Protein 2LF0 (pdb70)

Solvent-accessible surface area: 9504 Å² total; per-residue (Å²): 204,170,109,94,104,146,56,59,104,131,141,69,60,96,129,37,80,48,2,151,122,66,11,78,100,44,39,123,132,130,12,86,98,112,58,37,69,13,69,116,99,43,54,95,50,80,65,100,48,52,152,89,179,63,73,108,74,124,135,62,48,159,90,6,51,99,10,101,150,24,63,100,85,81,48,1,86,165,170,50,58,93,55,36,62,107,6,87,137,73,3,176,52,21,58,40,14,66,22,137,68,80,96,0,178,136,39,56,41,169,79,41,11,0,17,5,144,37,98,72

Foldseek 3Di:
DDDDVVVVVVVLVVVLVCLVVVCVVPDCVRCVPSNVVSVVVNVVSCVPVVVVVVVCVCVVDDVLNCQVVFDAWWADDVVCVVVVVVVCVPQVDKAWDACVDPVNVVSVNPGTIIGDNGHD

CATH classification: 4.10.860.10 (+1 more: 3.30.1370.150)

Organism: Shigella flexneri (NCBI:txid623)

Secondary structure (DSSP, 8-state):
---SHHHHHHHHHHHHHHHHHHHHHS-TTT-TTHHHHHHHHHHHHHHHHHHHHHHHHHT--HHHHHHHS-SEEEE--HHHHHTHHHHHHHTTS-EEE-SSSHHHHHTT-SS-EEEESS--

Structure (mmCIF, N/CA/C/O backbone):
data_2LF0
#
_entry.id   2LF0
#
loop_
_atom_site.group_PDB
_atom_site.id
_atom_site.type_symbol
_atom_site.label_atom_id
_atom_site.label_alt_id
_atom_site.label_comp_id
_atom_site.label_asym_id
_atom_site.label_entity_id
_atom_site.label_seq_id
_atom_site.pdbx_PDB_ins_code
_atom_site.Cartn_x
_atom_site.Cartn_y
_atom_site.Cartn_z
_atom_site.occupancy
_atom_site.B_iso_or_equiv
_atom_site.auth_seq_id
_atom_site.auth_comp_id
_atom_site.auth_asym_id
_atom_site.auth_atom_id
_atom_site.pdbx_PDB_model_num
ATOM 1 N N . MET A 1 4 ? -15.547 -1.522 -6.927 1.00 0.00 1 MET A N 1
ATOM 2 C CA . MET A 1 4 ? -15.888 -2.221 -5.663 1.00 0.00 1 MET A CA 1
ATOM 3 C C . MET A 1 4 ? -15.391 -1.423 -4.438 1.00 0.00 1 MET A C 1
ATOM 4 O O . MET A 1 4 ? -16.069 -1.391 -3.411 1.00 0.00 1 MET A O 1
ATOM 18 N N . LYS A 1 5 ? -14.191 -0.794 -4.570 1.00 0.00 2 LYS A N 1
ATOM 19 C CA . LYS A 1 5 ? -13.577 0.147 -3.587 1.00 0.00 2 LYS A CA 1
ATOM 20 C C . LYS A 1 5 ? -12.996 -0.566 -2.332 1.00 0.00 2 LYS A C 1
ATOM 21 O O . LYS A 1 5 ? -11.851 -0.294 -1.944 1.00 0.00 2 LYS A O 1
ATOM 40 N N . GLU A 1 6 ? -13.820 -1.419 -1.676 1.00 0.00 3 GLU A N 1
ATOM 41 C CA . GLU A 1 6 ? -13.429 -2.353 -0.583 1.00 0.00 3 GLU A CA 1
ATOM 42 C C . GLU A 1 6 ? -13.403 -1.702 0.820 1.00 0.00 3 GLU A C 1
ATOM 43 O O . GLU A 1 6 ? -13.560 -2.423 1.813 1.00 0.00 3 GLU A O 1
ATOM 55 N N . VAL A 1 7 ? -13.167 -0.361 0.908 1.00 0.00 4 VAL A N 1
ATOM 56 C CA . VAL A 1 7 ? -13.121 0.415 2.194 1.00 0.00 4 VAL A CA 1
ATOM 57 C C . VAL A 1 7 ? -11.831 0.097 3.039 1.00 0.00 4 VAL A C 1
ATOM 58 O O . VAL A 1 7 ? -11.553 0.772 4.001 1.00 0.00 4 VAL A O 1
ATOM 71 N N . GLU A 1 8 ? -11.049 -0.932 2.635 1.00 0.00 5 GLU A N 1
ATOM 72 C CA . GLU A 1 8 ? -9.756 -1.337 3.266 1.00 0.00 5 GLU A CA 1
ATOM 73 C C . GLU A 1 8 ? -8.817 -0.135 3.574 1.00 0.00 5 GLU A C 1
ATOM 74 O O . GLU A 1 8 ? -8.191 -0.070 4.634 1.00 0.00 5 GLU A O 1
ATOM 86 N N . LYS A 1 9 ? -8.698 0.744 2.569 1.00 0.00 6 LYS A N 1
ATOM 87 C CA . LYS A 1 9 ? -7.893 2.002 2.698 1.00 0.00 6 LYS A CA 1
ATOM 88 C C . LYS A 1 9 ? -8.241 2.801 4.006 1.00 0.00 6 LYS A C 1
ATOM 89 O O . LYS A 1 9 ? -7.360 3.408 4.639 1.00 0.00 6 LYS A O 1
ATOM 108 N N . ASN A 1 10 ? -9.537 2.773 4.368 1.00 0.00 7 ASN A N 1
ATOM 109 C CA . ASN A 1 10 ? -10.060 3.438 5.607 1.00 0.00 7 ASN A CA 1
ATOM 110 C C . ASN A 1 10 ? -9.395 2.854 6.879 1.00 0.00 7 ASN A C 1
ATOM 111 O O . ASN A 1 10 ? -9.142 3.576 7.850 1.00 0.00 7 ASN A O 1
ATOM 122 N N . GLU A 1 11 ? -9.137 1.530 6.849 1.00 0.00 8 GLU A N 1
ATOM 123 C CA . GLU A 1 11 ? -8.485 0.806 7.956 1.00 0.00 8 GLU A CA 1
ATOM 124 C C . GLU A 1 11 ? -7.008 1.211 8.134 1.00 0.00 8 GLU A C 1
ATOM 125 O O . GLU A 1 11 ? -6.555 1.401 9.274 1.00 0.00 8 GLU A O 1
ATOM 137 N N . ILE A 1 12 ? -6.235 1.328 7.029 1.00 0.00 9 ILE A N 1
ATOM 138 C CA . ILE A 1 12 ? -4.827 1.787 7.082 1.00 0.00 9 ILE A CA 1
ATOM 139 C C . ILE A 1 12 ? -4.747 3.234 7.612 1.00 0.00 9 ILE A C 1
ATOM 140 O O . ILE A 1 12 ? -3.858 3.565 8.402 1.00 0.00 9 ILE A O 1
ATOM 156 N N . LYS A 1 13 ? -5.708 4.066 7.183 1.00 0.00 10 LYS A N 1
ATOM 157 C CA . LYS A 1 13 ? -5.866 5.455 7.666 1.00 0.00 10 LYS A CA 1
ATOM 158 C C . LYS A 1 13 ? -6.081 5.475 9.198 1.00 0.00 10 LYS A C 1
ATOM 159 O O . LYS A 1 13 ? -5.534 6.316 9.900 1.00 0.00 10 LYS A O 1
ATOM 178 N N . ARG A 1 14 ? -6.946 4.556 9.650 1.00 0.00 11 ARG A N 1
ATOM 179 C CA . ARG A 1 14 ? -7.269 4.351 11.074 1.00 0.00 11 ARG A CA 1
ATOM 180 C C . ARG A 1 14 ? -6.008 4.083 11.945 1.00 0.00 11 ARG A C 1
ATOM 181 O O . ARG A 1 14 ? -5.739 4.840 12.885 1.00 0.00 11 ARG A O 1
ATOM 202 N N . LEU A 1 15 ? -5.242 3.014 11.628 1.00 0.00 12 LEU A N 1
ATOM 203 C CA . LEU A 1 15 ? -4.034 2.637 12.424 1.00 0.00 12 LEU A CA 1
ATOM 204 C C . LEU A 1 15 ? -2.945 3.740 12.362 1.00 0.00 12 LEU A C 1
ATOM 205 O O . LEU A 1 15 ? -2.238 3.988 13.347 1.00 0.00 12 LEU A O 1
ATOM 221 N N . SER A 1 16 ? -2.795 4.344 11.173 1.00 0.00 13 SER A N 1
ATOM 222 C CA . SER A 1 16 ? -1.983 5.558 10.969 1.00 0.00 13 SER A CA 1
ATOM 223 C C . SER A 1 16 ? -2.373 6.689 11.949 1.00 0.00 13 SER A C 1
ATOM 224 O O . SER A 1 16 ? -1.515 7.218 12.644 1.00 0.00 13 SER A O 1
ATOM 232 N N . ASP A 1 17 ? -3.675 7.044 11.970 1.00 0.00 14 ASP A N 1
ATOM 233 C CA . ASP A 1 17 ? -4.239 8.068 12.893 1.00 0.00 14 ASP A CA 1
ATOM 234 C C . ASP A 1 17 ? -3.943 7.718 14.369 1.00 0.00 14 ASP A C 1
ATOM 235 O O . ASP A 1 17 ? -3.753 8.607 15.204 1.00 0.00 14 ASP A O 1
ATOM 244 N N . ARG A 1 18 ? -3.911 6.405 14.639 1.00 0.00 15 ARG A N 1
ATOM 245 C CA . ARG A 1 18 ? -3.602 5.887 15.983 1.00 0.00 15 ARG A CA 1
ATOM 246 C C . ARG A 1 18 ? -2.159 6.269 16.389 1.00 0.00 15 ARG A C 1
ATOM 247 O O . ARG A 1 18 ? -1.953 6.963 17.397 1.00 0.00 15 ARG A O 1
ATOM 268 N N . LEU A 1 19 ? -1.175 5.843 15.571 1.00 0.00 16 LEU A N 1
ATOM 269 C CA . LEU A 1 19 ? 0.257 6.075 15.853 1.00 0.00 16 LEU A CA 1
ATOM 270 C C . LEU A 1 19 ? 0.590 7.588 15.801 1.00 0.00 16 LEU A C 1
ATOM 271 O O . LEU A 1 19 ? 1.348 8.080 16.634 1.00 0.00 16 LEU A O 1
ATOM 287 N N . ASP A 1 20 ? 0.024 8.296 14.810 1.00 0.00 17 ASP A N 1
ATOM 288 C CA . ASP A 1 20 ? 0.186 9.760 14.640 1.00 0.00 17 ASP A CA 1
ATOM 289 C C . ASP A 1 20 ? -0.256 10.535 15.896 1.00 0.00 17 ASP A C 1
ATOM 290 O O . ASP A 1 20 ? 0.486 11.384 16.398 1.00 0.00 17 ASP A O 1
ATOM 299 N N . ALA A 1 21 ? -1.491 10.276 16.357 1.00 0.00 18 ALA A N 1
ATOM 300 C CA . ALA A 1 21 ? -2.005 10.784 17.640 1.00 0.00 18 ALA A CA 1
ATOM 301 C C . ALA A 1 21 ? -1.079 10.439 18.820 1.00 0.00 18 ALA A C 1
ATOM 302 O O . ALA A 1 21 ? -0.916 11.262 19.709 1.00 0.00 18 ALA A O 1
ATOM 309 N N . ILE A 1 22 ? -0.453 9.235 18.780 1.00 0.00 19 ILE A N 1
ATOM 310 C CA . ILE A 1 22 ? 0.446 8.792 19.870 1.00 0.00 19 ILE A CA 1
ATOM 311 C C . ILE A 1 22 ? 1.756 9.607 19.874 1.00 0.00 19 ILE A C 1
ATOM 312 O O . ILE A 1 22 ? 2.138 10.117 20.927 1.00 0.00 19 ILE A O 1
ATOM 328 N N . ARG A 1 23 ? 2.458 9.745 18.727 1.00 0.00 20 ARG A N 1
ATOM 329 C CA . ARG A 1 23 ? 3.705 10.518 18.614 1.00 0.00 20 ARG A CA 1
ATOM 330 C C . ARG A 1 23 ? 3.500 12.032 18.817 1.00 0.00 20 ARG A C 1
ATOM 331 O O . ARG A 1 23 ? 4.416 12.695 19.292 1.00 0.00 20 ARG A O 1
ATOM 352 N N . HIS A 1 24 ? 2.324 12.598 18.454 1.00 0.00 21 HIS A N 1
ATOM 353 C CA . HIS A 1 24 ? 1.999 14.022 18.726 1.00 0.00 21 HIS A CA 1
ATOM 354 C C . HIS A 1 24 ? 1.729 14.242 20.216 1.00 0.00 21 HIS A C 1
ATOM 355 O O . HIS A 1 24 ? 2.091 15.262 20.794 1.00 0.00 21 HIS A O 1
ATOM 370 N N . GLN A 1 25 ? 1.050 13.257 20.772 1.00 0.00 22 GLN A N 1
ATOM 371 C CA . GLN A 1 25 ? 0.839 13.139 22.216 1.00 0.00 22 GLN A CA 1
ATOM 372 C C . GLN A 1 25 ? 2.200 13.122 22.944 1.00 0.00 22 GLN A C 1
ATOM 373 O O . GLN A 1 25 ? 2.357 13.779 23.964 1.00 0.00 22 GLN A O 1
ATOM 387 N N . GLN A 1 26 ? 3.201 12.441 22.352 1.00 0.00 23 GLN A N 1
ATOM 388 C CA . GLN A 1 26 ? 4.578 12.399 22.881 1.00 0.00 23 GLN A CA 1
ATOM 389 C C . GLN A 1 26 ? 5.413 13.618 22.442 1.00 0.00 23 GLN A C 1
ATOM 390 O O . GLN A 1 26 ? 6.528 13.796 22.913 1.00 0.00 23 GLN A O 1
ATOM 404 N N . ALA A 1 27 ? 4.925 14.376 21.454 1.00 0.00 24 ALA A N 1
ATOM 405 C CA . ALA A 1 27 ? 5.477 15.712 21.145 1.00 0.00 24 ALA A CA 1
ATOM 406 C C . ALA A 1 27 ? 5.203 16.685 22.299 1.00 0.00 24 ALA A C 1
ATOM 407 O O . ALA A 1 27 ? 6.098 17.407 22.738 1.00 0.00 24 ALA A O 1
ATOM 414 N N . ASP A 1 28 ? 3.934 16.727 22.732 1.00 0.00 25 ASP A N 1
ATOM 415 C CA . ASP A 1 28 ? 3.548 17.484 23.945 1.00 0.00 25 ASP A CA 1
ATOM 416 C C . ASP A 1 28 ? 4.280 16.978 25.214 1.00 0.00 25 ASP A C 1
ATOM 417 O O . ASP A 1 28 ? 4.556 17.755 26.127 1.00 0.00 25 ASP A O 1
ATOM 426 N N . LEU A 1 29 ? 4.622 15.680 25.222 1.00 0.00 26 LEU A N 1
ATOM 427 C CA . LEU A 1 29 ? 5.261 15.063 26.418 1.00 0.00 26 LEU A CA 1
ATOM 428 C C . LEU A 1 29 ? 6.777 14.952 26.239 1.00 0.00 26 LEU A C 1
ATOM 429 O O . LEU A 1 29 ? 7.246 14.271 25.339 1.00 0.00 26 LEU A O 1
ATOM 445 N N . SER A 1 30 ? 7.538 15.610 27.115 1.00 0.00 27 SER A N 1
ATOM 446 C CA . SER A 1 30 ? 9.007 15.502 27.107 1.00 0.00 27 SER A CA 1
ATOM 447 C C . SER A 1 30 ? 9.432 14.287 27.934 1.00 0.00 27 SER A C 1
ATOM 448 O O . SER A 1 30 ? 8.708 13.850 28.835 1.00 0.00 27 SER A O 1
ATOM 456 N N . LEU A 1 31 ? 10.613 13.753 27.613 1.00 0.00 28 LEU A N 1
ATOM 457 C CA . LEU A 1 31 ? 11.239 12.661 28.380 1.00 0.00 28 LEU A CA 1
ATOM 458 C C . LEU A 1 31 ? 11.673 13.141 29.788 1.00 0.00 28 LEU A C 1
ATOM 459 O O . LEU A 1 31 ? 11.883 12.327 30.685 1.00 0.00 28 LEU A O 1
ATOM 475 N N . VAL A 1 32 ? 11.805 14.481 29.958 1.00 0.00 29 VAL A N 1
ATOM 476 C CA . VAL A 1 32 ? 12.178 15.111 31.246 1.00 0.00 29 VAL A CA 1
ATOM 477 C C . VAL A 1 32 ? 10.948 15.233 32.169 1.00 0.00 29 VAL A C 1
ATOM 478 O O . VAL A 1 32 ? 11.007 14.869 33.344 1.00 0.00 29 VAL A O 1
ATOM 491 N N . GLU A 1 33 ? 9.830 15.720 31.604 1.00 0.00 30 GLU A N 1
ATOM 492 C CA . GLU A 1 33 ? 8.606 16.018 32.402 1.00 0.00 30 GLU A CA 1
ATOM 493 C C . GLU A 1 33 ? 7.735 14.766 32.573 1.00 0.00 30 GLU A C 1
ATOM 494 O O . GLU A 1 33 ? 6.930 14.683 33.505 1.00 0.00 30 GLU A O 1
ATOM 506 N N . ALA A 1 34 ? 7.910 13.799 31.667 1.00 0.00 31 ALA A N 1
ATOM 507 C CA . ALA A 1 34 ? 7.128 12.563 31.654 1.00 0.00 31 ALA A CA 1
ATOM 508 C C . ALA A 1 34 ? 8.063 11.366 31.447 1.00 0.00 31 ALA A C 1
ATOM 509 O O . ALA A 1 34 ? 7.938 10.633 30.483 1.00 0.00 31 ALA A O 1
ATOM 516 N N . ALA A 1 35 ? 8.993 11.150 32.393 1.00 0.00 32 ALA A N 1
ATOM 517 C CA . ALA A 1 35 ? 9.935 10.001 32.374 1.00 0.00 32 ALA A CA 1
ATOM 518 C C . ALA A 1 35 ? 9.221 8.737 32.907 1.00 0.00 32 ALA A C 1
ATOM 519 O O . ALA A 1 35 ? 9.716 8.027 33.791 1.00 0.00 32 ALA A O 1
ATOM 526 N N . ASP A 1 36 ? 8.052 8.470 32.307 1.00 0.00 33 ASP A N 1
ATOM 527 C CA . ASP A 1 36 ? 7.042 7.528 32.765 1.00 0.00 33 ASP A CA 1
ATOM 528 C C . ASP A 1 36 ? 5.986 7.435 31.652 1.00 0.00 33 ASP A C 1
ATOM 529 O O . ASP A 1 36 ? 6.047 6.526 30.845 1.00 0.00 33 ASP A O 1
ATOM 538 N N . LYS A 1 37 ? 5.051 8.412 31.617 1.00 0.00 34 LYS A N 1
ATOM 539 C CA . LYS A 1 37 ? 4.002 8.493 30.578 1.00 0.00 34 LYS A CA 1
ATOM 540 C C . LYS A 1 37 ? 4.595 8.445 29.150 1.00 0.00 34 LYS A C 1
ATOM 541 O O . LYS A 1 37 ? 4.152 7.650 28.329 1.00 0.00 34 LYS A O 1
ATOM 560 N N . TYR A 1 38 ? 5.646 9.261 28.915 1.00 0.00 35 TYR A N 1
ATOM 561 C CA . TYR A 1 38 ? 6.355 9.307 27.609 1.00 0.00 35 TYR A CA 1
ATOM 562 C C . TYR A 1 38 ? 6.978 7.928 27.308 1.00 0.00 35 TYR A C 1
ATOM 563 O O . TYR A 1 38 ? 6.931 7.464 26.173 1.00 0.00 35 TYR A O 1
ATOM 581 N N . ALA A 1 39 ? 7.521 7.292 28.368 1.00 0.00 36 ALA A N 1
ATOM 582 C CA . ALA A 1 39 ? 8.215 5.992 28.286 1.00 0.00 36 ALA A CA 1
ATOM 583 C C . ALA A 1 39 ? 7.258 4.844 27.915 1.00 0.00 36 ALA A C 1
ATOM 584 O O . ALA A 1 39 ? 7.599 4.001 27.079 1.00 0.00 36 ALA A O 1
ATOM 591 N N . GLU A 1 40 ? 6.047 4.821 28.499 1.00 0.00 37 GLU A N 1
ATOM 592 C CA . GLU A 1 40 ? 5.024 3.813 28.233 1.00 0.00 37 GLU A CA 1
ATOM 593 C C . GLU A 1 40 ? 4.459 3.983 26.836 1.00 0.00 37 GLU A C 1
ATOM 594 O O . GLU A 1 40 ? 4.235 3.023 26.165 1.00 0.00 37 GL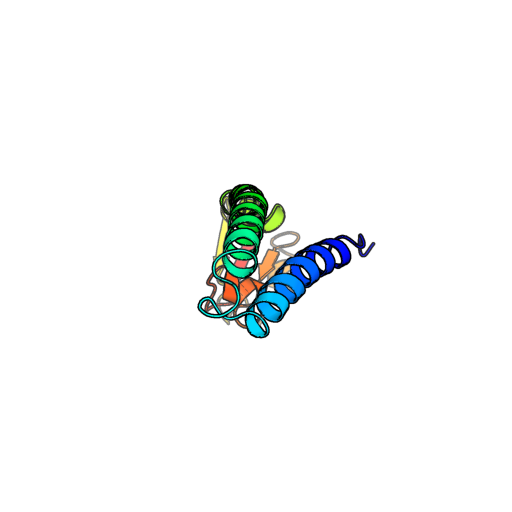U A O 1
ATOM 606 N N . LEU A 1 41 ? 4.164 5.221 26.476 1.00 0.00 38 LEU A N 1
ATOM 607 C CA . LEU A 1 41 ? 3.776 5.579 25.100 1.00 0.00 38 LEU A CA 1
ATOM 608 C C . LEU A 1 41 ? 4.827 5.145 24.036 1.00 0.00 38 LEU A C 1
ATOM 609 O O . LEU A 1 41 ? 4.461 4.815 22.915 1.00 0.00 38 LEU A O 1
ATOM 625 N N . GLU A 1 42 ? 6.126 5.226 24.393 1.00 0.00 39 GLU A N 1
ATOM 626 C CA . GLU A 1 42 ? 7.239 4.608 23.607 1.00 0.00 39 GLU A CA 1
ATOM 627 C C . GLU A 1 42 ? 7.084 3.065 23.489 1.00 0.00 39 GLU A C 1
ATOM 628 O O . GLU A 1 42 ? 7.458 2.479 22.480 1.00 0.00 39 GLU A O 1
ATOM 640 N N . LYS A 1 43 ? 6.584 2.458 24.566 1.00 0.00 40 LYS A N 1
ATOM 641 C CA . LYS A 1 43 ? 6.309 0.989 24.625 1.00 0.00 40 LYS A CA 1
ATOM 642 C C . LYS A 1 43 ? 5.076 0.612 23.745 1.00 0.00 40 LYS A C 1
ATOM 643 O O . LYS A 1 43 ? 5.136 -0.323 22.943 1.00 0.00 40 LYS A O 1
ATOM 662 N N . GLU A 1 44 ? 3.958 1.330 23.982 1.00 0.00 41 GLU A N 1
ATOM 663 C CA . GLU A 1 44 ? 2.711 1.237 23.180 1.00 0.00 41 GLU A CA 1
ATOM 664 C C . GLU A 1 44 ? 3.013 1.398 21.680 1.00 0.00 41 GLU A C 1
ATOM 665 O O . GLU A 1 44 ? 2.460 0.688 20.837 1.00 0.00 41 GLU A O 1
ATOM 677 N N . LYS A 1 45 ? 3.881 2.378 21.400 1.00 0.00 42 LYS A N 1
ATOM 678 C CA . LYS A 1 45 ? 4.403 2.628 20.055 1.00 0.00 42 LYS A CA 1
ATOM 679 C C . LYS A 1 45 ? 5.177 1.385 19.582 1.00 0.00 42 LYS A C 1
ATOM 680 O O . LYS A 1 45 ? 4.819 0.798 18.590 1.00 0.00 42 LYS A O 1
ATOM 699 N N . ALA A 1 46 ? 6.206 1.002 20.362 1.00 0.00 43 ALA A N 1
ATOM 700 C CA . ALA A 1 46 ? 7.132 -0.128 20.072 1.00 0.00 43 ALA A CA 1
ATOM 701 C C . ALA A 1 46 ? 6.394 -1.423 19.649 1.00 0.00 43 ALA A C 1
ATOM 702 O O . ALA A 1 46 ? 6.803 -2.092 18.688 1.00 0.00 43 ALA A O 1
ATOM 709 N N . THR A 1 47 ? 5.276 -1.734 20.329 1.00 0.00 44 THR A N 1
ATOM 710 C CA . THR A 1 47 ? 4.425 -2.905 20.098 1.00 0.00 44 THR A CA 1
ATOM 711 C C . THR A 1 47 ? 3.502 -2.683 18.899 1.00 0.00 44 THR A C 1
ATOM 712 O O . THR A 1 47 ? 3.311 -3.599 18.108 1.00 0.00 44 THR A O 1
ATOM 723 N N . LEU A 1 48 ? 2.885 -1.481 18.842 1.00 0.00 45 LEU A N 1
ATOM 724 C CA . LEU A 1 48 ? 2.095 -1.081 17.644 1.00 0.00 45 LEU A CA 1
ATOM 725 C C . LEU A 1 48 ? 2.903 -1.328 16.365 1.00 0.00 45 LEU A C 1
ATOM 726 O O . LEU A 1 48 ? 2.401 -1.938 15.435 1.00 0.00 45 LEU A O 1
ATOM 742 N N . GLU A 1 49 ? 4.151 -0.844 16.355 1.00 0.00 46 GLU A N 1
ATOM 743 C CA . GLU A 1 49 ? 5.111 -1.051 15.275 1.00 0.00 46 GLU A CA 1
ATOM 744 C C . GLU A 1 49 ? 5.335 -2.559 15.035 1.00 0.00 46 GLU A C 1
ATOM 745 O O . GLU A 1 49 ? 4.867 -3.079 14.022 1.00 0.00 46 GLU A O 1
ATOM 757 N N . ALA A 1 50 ? 6.086 -3.241 15.943 1.00 0.00 47 ALA A N 1
ATOM 758 C CA . ALA A 1 50 ? 6.297 -4.719 16.008 1.00 0.00 47 ALA A CA 1
ATOM 759 C C . ALA A 1 50 ? 5.121 -5.554 15.420 1.00 0.00 47 ALA A C 1
ATOM 760 O O . ALA A 1 50 ? 5.346 -6.465 14.635 1.00 0.00 47 ALA A O 1
ATOM 767 N N . GLU A 1 51 ? 3.880 -5.207 15.796 1.00 0.00 48 GLU A N 1
ATOM 768 C CA . GLU A 1 51 ? 2.613 -5.761 15.277 1.00 0.00 48 GLU A CA 1
ATOM 769 C C . GLU A 1 51 ? 2.427 -5.445 13.782 1.00 0.00 48 GLU A C 1
ATOM 770 O O . GLU A 1 51 ? 2.499 -6.325 12.946 1.00 0.00 48 GLU A O 1
ATOM 782 N N . ILE A 1 52 ? 2.237 -4.148 13.501 1.00 0.00 49 ILE A N 1
ATOM 783 C CA . ILE A 1 52 ? 1.973 -3.653 12.124 1.00 0.00 49 ILE A CA 1
ATOM 784 C C . ILE A 1 52 ? 3.178 -3.886 11.170 1.00 0.00 49 ILE A C 1
ATOM 785 O O . ILE A 1 52 ? 3.054 -3.657 9.981 1.00 0.00 49 ILE A O 1
ATOM 801 N N . ALA A 1 53 ? 4.308 -4.415 11.677 1.00 0.00 50 ALA A N 1
ATOM 802 C CA . ALA A 1 53 ? 5.539 -4.665 10.916 1.00 0.00 50 ALA A CA 1
ATOM 803 C C . ALA A 1 53 ? 5.714 -6.187 10.741 1.00 0.00 50 ALA A C 1
ATOM 804 O O . ALA A 1 53 ? 6.347 -6.635 9.810 1.00 0.00 50 ALA A O 1
ATOM 811 N N . ARG A 1 54 ? 5.204 -6.937 11.731 1.00 0.00 51 ARG A N 1
ATOM 812 C CA . ARG A 1 54 ? 4.977 -8.406 11.661 1.00 0.00 51 ARG A CA 1
ATOM 813 C C . ARG A 1 54 ? 3.965 -8.686 10.528 1.00 0.00 51 ARG A C 1
ATOM 814 O O . ARG A 1 54 ? 4.156 -9.554 9.658 1.00 0.00 51 ARG A O 1
ATOM 835 N N . LEU A 1 55 ? 2.900 -7.887 10.573 1.00 0.00 52 LEU A N 1
ATOM 836 C CA . LEU A 1 55 ? 1.886 -7.811 9.529 1.00 0.00 52 LEU A CA 1
ATOM 837 C C . LEU A 1 55 ? 2.532 -7.367 8.209 1.00 0.00 52 LEU A C 1
ATOM 838 O O . LEU A 1 55 ? 2.434 -8.075 7.204 1.00 0.00 52 LEU A O 1
ATOM 854 N N . ARG A 1 56 ? 3.234 -6.214 8.196 1.00 0.00 53 ARG A N 1
ATOM 855 C CA . ARG A 1 56 ? 3.892 -5.701 6.988 1.00 0.00 53 ARG A CA 1
ATOM 856 C C . ARG A 1 56 ? 5.198 -6.444 6.638 1.00 0.00 53 ARG A C 1
ATOM 857 O O . ARG A 1 56 ? 5.826 -6.080 5.657 1.00 0.00 53 ARG A O 1
ATOM 878 N N . GLU A 1 57 ? 5.614 -7.487 7.405 1.00 0.00 54 GLU A N 1
ATOM 879 C CA . GLU A 1 57 ? 6.686 -8.400 6.938 1.00 0.00 54 GLU A CA 1
ATOM 880 C C . GLU A 1 57 ? 6.020 -9.528 6.149 1.00 0.00 54 GLU A C 1
ATOM 881 O O . GLU A 1 57 ? 6.497 -9.871 5.078 1.00 0.00 54 GLU A O 1
ATOM 893 N N . VAL A 1 58 ? 4.920 -10.131 6.692 1.00 0.00 55 VAL A N 1
ATOM 894 C CA . VAL A 1 58 ? 3.939 -10.830 5.802 1.00 0.00 55 VAL A CA 1
ATOM 895 C C . VAL A 1 58 ? 3.602 -10.017 4.528 1.00 0.00 55 VAL A C 1
ATOM 896 O O . VAL A 1 58 ? 3.502 -10.575 3.441 1.00 0.00 55 VAL A O 1
ATOM 909 N N . HIS A 1 59 ? 3.529 -8.683 4.672 1.00 0.00 56 HIS A N 1
ATOM 910 C CA . HIS A 1 59 ? 3.150 -7.812 3.530 1.00 0.00 56 HIS A CA 1
ATOM 911 C C . HIS A 1 59 ? 4.413 -7.095 2.982 1.00 0.00 56 HIS A C 1
ATOM 912 O O . HIS A 1 59 ? 4.334 -5.980 2.469 1.00 0.00 56 HIS A O 1
ATOM 927 N N . SER A 1 60 ? 5.578 -7.780 3.087 1.00 0.00 57 SER A N 1
ATOM 928 C CA . SER A 1 60 ? 6.860 -7.360 2.458 1.00 0.00 57 SER A CA 1
ATOM 929 C C . SER A 1 60 ? 7.452 -8.563 1.713 1.00 0.00 57 SER A C 1
ATOM 930 O O . SER A 1 60 ? 7.789 -8.467 0.526 1.00 0.00 57 SER A O 1
ATOM 938 N N . GLN A 1 61 ? 7.578 -9.694 2.444 1.00 0.00 58 GLN A N 1
ATOM 939 C CA . GLN A 1 61 ? 7.892 -11.024 1.875 1.00 0.00 58 GLN A CA 1
ATOM 940 C C . GLN A 1 61 ? 6.863 -11.351 0.777 1.00 0.00 58 GLN A C 1
ATOM 941 O O . GLN A 1 61 ? 7.205 -11.844 -0.299 1.00 0.00 58 GLN A O 1
ATOM 955 N N . LYS A 1 62 ? 5.596 -11.045 1.093 1.00 0.00 59 LYS A N 1
ATOM 956 C CA . LYS A 1 62 ? 4.493 -11.013 0.136 1.00 0.00 59 LYS A CA 1
ATOM 957 C C . LYS A 1 62 ? 4.036 -9.551 0.052 1.00 0.00 59 LYS A C 1
ATOM 958 O O . LYS A 1 62 ? 3.014 -9.201 0.653 1.00 0.00 59 LYS A O 1
ATOM 977 N N . LEU A 1 63 ? 4.853 -8.701 -0.640 1.00 0.00 60 LEU A N 1
ATOM 978 C CA . LEU A 1 63 ? 4.691 -7.204 -0.663 1.00 0.00 60 LEU A CA 1
ATOM 979 C C . LEU A 1 63 ? 3.212 -6.808 -0.825 1.00 0.00 60 LEU A C 1
ATOM 980 O O . LEU A 1 63 ? 2.661 -6.018 -0.048 1.00 0.00 60 LEU A O 1
ATOM 996 N N . SER A 1 64 ? 2.600 -7.397 -1.835 1.00 0.00 61 SER A N 1
ATOM 997 C CA . SER A 1 64 ? 1.151 -7.434 -2.020 1.00 0.00 61 SER A CA 1
ATOM 998 C C . SER A 1 64 ? 0.836 -8.735 -2.757 1.00 0.00 61 SER A C 1
ATOM 999 O O . SER A 1 64 ? 1.764 -9.473 -3.103 1.00 0.00 61 SER A O 1
ATOM 1007 N N . LYS A 1 65 ? -0.451 -9.025 -2.983 1.00 0.00 62 LYS A N 1
ATOM 1008 C CA . LYS A 1 65 ? -0.854 -10.210 -3.756 1.00 0.00 62 LYS A CA 1
ATOM 1009 C C . LYS A 1 65 ? -0.285 -10.114 -5.188 1.00 0.00 62 LYS A C 1
ATOM 1010 O O . LYS A 1 65 ? 0.643 -10.867 -5.559 1.00 0.00 62 LYS A O 1
ATOM 1029 N N . GLU A 1 66 ? -0.850 -9.175 -5.977 1.00 0.00 63 GLU A N 1
ATOM 1030 C CA . GLU A 1 66 ? -0.462 -8.849 -7.352 1.00 0.00 63 GLU A CA 1
ATOM 1031 C C . GLU A 1 66 ? 1.035 -8.612 -7.479 1.00 0.00 63 GLU A C 1
ATOM 1032 O O . GLU A 1 66 ? 1.651 -9.174 -8.356 1.00 0.00 63 GLU A O 1
ATOM 1044 N N . ALA A 1 67 ? 1.600 -7.770 -6.600 1.00 0.00 64 ALA A N 1
ATOM 1045 C CA . ALA A 1 67 ? 3.014 -7.399 -6.669 1.00 0.00 64 ALA A CA 1
ATOM 1046 C C . ALA A 1 67 ? 3.907 -8.654 -6.585 1.00 0.00 64 ALA A C 1
ATOM 1047 O O . ALA A 1 67 ? 4.709 -8.921 -7.485 1.00 0.00 64 ALA A O 1
ATOM 1054 N N . GLN A 1 68 ? 3.736 -9.394 -5.473 1.00 0.00 65 GLN A N 1
ATOM 1055 C CA . GLN A 1 68 ? 4.537 -10.613 -5.215 1.00 0.00 65 GLN A CA 1
ATOM 1056 C C . GLN A 1 68 ? 4.483 -11.595 -6.423 1.00 0.00 65 GLN A C 1
ATOM 1057 O O . GLN A 1 68 ? 5.539 -12.142 -6.821 1.00 0.00 65 GLN A O 1
ATOM 1071 N N . LYS A 1 69 ? 3.297 -11.791 -7.075 1.00 0.00 66 LYS A N 1
ATOM 1072 C CA . LYS A 1 69 ? 3.179 -12.641 -8.276 1.00 0.00 66 LYS A CA 1
ATOM 1073 C C . LYS A 1 69 ? 3.845 -11.991 -9.500 1.00 0.00 66 LYS A C 1
ATOM 1074 O O . LYS A 1 69 ? 4.449 -12.705 -10.308 1.00 0.00 66 LYS A O 1
ATOM 1093 N N . LEU A 1 70 ? 3.735 -10.638 -9.663 1.00 0.00 67 LEU A N 1
ATOM 1094 C CA . LEU A 1 7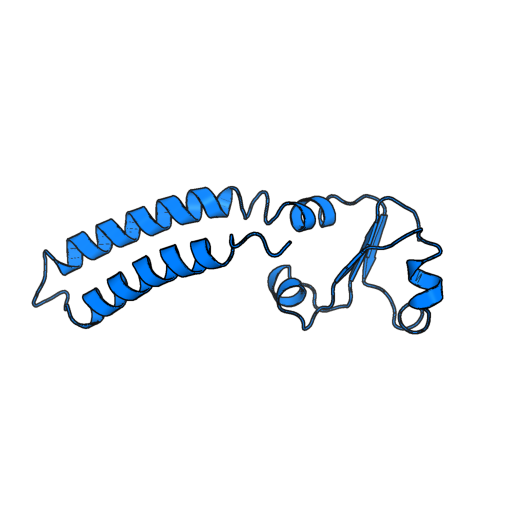0 ? 4.505 -9.881 -10.668 1.00 0.00 67 LEU A CA 1
ATOM 1095 C C . LEU A 1 70 ? 6.012 -10.111 -10.532 1.00 0.00 67 LEU A C 1
ATOM 1096 O O . LEU A 1 70 ? 6.721 -10.066 -11.537 1.00 0.00 67 LEU A O 1
ATOM 1112 N N . MET A 1 71 ? 6.517 -10.391 -9.309 1.00 0.00 68 MET A N 1
ATOM 1113 C CA . MET A 1 71 ? 7.963 -10.546 -9.091 1.00 0.00 68 MET A CA 1
ATOM 1114 C C . MET A 1 71 ? 8.386 -11.962 -9.505 1.00 0.00 68 MET A C 1
ATOM 1115 O O . MET A 1 71 ? 9.464 -12.154 -10.086 1.00 0.00 68 MET A O 1
ATOM 1129 N N . LYS A 1 72 ? 7.520 -12.960 -9.211 1.00 0.00 69 LYS A N 1
ATOM 1130 C CA . LYS A 1 72 ? 7.769 -14.371 -9.590 1.00 0.00 69 LYS A CA 1
ATOM 1131 C C . LYS A 1 72 ? 7.128 -14.751 -10.959 1.00 0.00 69 LYS A C 1
ATOM 1132 O O . LYS A 1 72 ? 7.009 -15.948 -11.263 1.00 0.00 69 LYS A O 1
ATOM 1151 N N . MET A 1 73 ? 6.743 -13.738 -11.787 1.00 0.00 70 MET A N 1
ATOM 1152 C CA . MET A 1 73 ? 6.167 -13.964 -13.152 1.00 0.00 70 MET A CA 1
ATOM 1153 C C . MET A 1 73 ? 7.137 -14.772 -14.053 1.00 0.00 70 MET A C 1
ATOM 1154 O O . MET A 1 73 ? 8.354 -14.697 -13.867 1.00 0.00 70 MET A O 1
ATOM 1168 N N . PRO A 1 74 ? 6.611 -15.585 -15.031 1.00 0.00 71 PRO A N 1
ATOM 1169 C CA . PRO A 1 74 ? 7.456 -16.265 -16.028 1.00 0.00 71 PRO A CA 1
ATOM 1170 C C . PRO A 1 74 ? 8.008 -15.300 -17.108 1.00 0.00 71 PRO A C 1
ATOM 1171 O O . PRO A 1 74 ? 9.219 -15.054 -17.148 1.00 0.00 71 PRO A O 1
ATOM 1182 N N . PHE A 1 75 ? 7.127 -14.761 -17.982 1.00 0.00 72 PHE A N 1
ATOM 1183 C CA . PHE A 1 75 ? 7.551 -13.991 -19.173 1.00 0.00 72 PHE A CA 1
ATOM 1184 C C . PHE A 1 75 ? 7.404 -12.504 -18.816 1.00 0.00 72 PHE A C 1
ATOM 1185 O O . PHE A 1 75 ? 6.293 -12.093 -18.503 1.00 0.00 72 PHE A O 1
ATOM 1202 N N . GLN A 1 76 ? 8.486 -11.683 -18.826 1.00 0.00 73 GLN A N 1
ATOM 1203 C CA . GLN A 1 76 ? 8.411 -10.276 -18.344 1.00 0.00 73 GLN A CA 1
ATOM 1204 C C . GLN A 1 76 ? 9.576 -9.422 -18.912 1.00 0.00 73 GLN A C 1
ATOM 1205 O O . GLN A 1 76 ? 10.514 -9.962 -19.509 1.00 0.00 73 GLN A O 1
ATOM 1219 N N . ARG A 1 77 ? 9.495 -8.093 -18.655 1.00 0.00 74 ARG A N 1
ATOM 1220 C CA . ARG A 1 77 ? 10.543 -7.099 -19.050 1.00 0.00 74 ARG A CA 1
ATOM 1221 C C . ARG A 1 77 ? 10.166 -5.684 -18.592 1.00 0.00 74 ARG A C 1
ATOM 1222 O O . ARG A 1 77 ? 9.208 -5.500 -17.864 1.00 0.00 74 ARG A O 1
ATOM 1243 N N . ALA A 1 78 ? 10.966 -4.701 -19.014 1.00 0.00 75 ALA A N 1
ATOM 1244 C CA . ALA A 1 78 ? 10.640 -3.274 -18.952 1.00 0.00 75 ALA A CA 1
ATOM 1245 C C . ALA A 1 78 ? 10.639 -2.796 -20.404 1.00 0.00 75 ALA A C 1
ATOM 1246 O O . ALA A 1 78 ? 11.632 -3.023 -21.112 1.00 0.00 75 ALA A O 1
ATOM 1253 N N . ILE A 1 79 ? 9.568 -2.146 -20.886 1.00 0.00 76 ILE A N 1
ATOM 1254 C CA . ILE A 1 79 ? 9.184 -2.070 -22.283 1.00 0.00 76 ILE A CA 1
ATOM 1255 C C . ILE A 1 79 ? 9.968 -0.932 -22.970 1.00 0.00 76 ILE A C 1
ATOM 1256 O O . ILE A 1 79 ? 10.011 0.176 -22.437 1.00 0.00 76 ILE A O 1
ATOM 1272 N N . THR A 1 80 ? 10.612 -1.220 -24.107 1.00 0.00 77 THR A N 1
ATOM 1273 C CA . THR A 1 80 ? 11.288 -0.210 -24.946 1.00 0.00 77 THR A CA 1
ATOM 1274 C C . THR A 1 80 ? 10.279 0.790 -25.565 1.00 0.00 77 THR A C 1
ATOM 1275 O O . THR A 1 80 ? 9.120 0.439 -25.797 1.00 0.00 77 THR A O 1
ATOM 1286 N N . LYS A 1 81 ? 10.741 2.046 -25.806 1.00 0.00 78 LYS A N 1
ATOM 1287 C CA . LYS A 1 81 ? 9.969 3.121 -26.521 1.00 0.00 78 LYS A CA 1
ATOM 1288 C C . LYS A 1 81 ? 9.334 2.630 -27.861 1.00 0.00 78 LYS A C 1
ATOM 1289 O O . LYS A 1 81 ? 8.343 3.189 -28.339 1.00 0.00 78 LYS A O 1
ATOM 1308 N N . LYS A 1 82 ? 9.952 1.580 -28.414 1.00 0.00 79 LYS A N 1
ATOM 1309 C CA . LYS A 1 82 ? 9.481 0.902 -29.630 1.00 0.00 79 LYS A CA 1
ATOM 1310 C C . LYS A 1 82 ? 8.139 0.194 -29.385 1.00 0.00 79 LYS A C 1
ATOM 1311 O O . LYS A 1 82 ? 7.190 0.381 -30.152 1.00 0.00 79 LYS A O 1
ATOM 1330 N N . GLU A 1 83 ? 8.030 -0.570 -28.285 1.00 0.00 80 GLU A N 1
ATOM 1331 C CA . GLU A 1 83 ? 6.775 -1.268 -27.928 1.00 0.00 80 GLU A CA 1
ATOM 1332 C C . GLU A 1 83 ? 5.884 -0.320 -27.058 1.00 0.00 80 GLU A C 1
ATOM 1333 O O . GLU A 1 83 ? 4.728 -0.626 -26.768 1.00 0.00 80 GLU A O 1
ATOM 1345 N N . GLN A 1 84 ? 6.469 0.851 -26.699 1.00 0.00 81 GLN A N 1
ATOM 1346 C CA . GLN A 1 84 ? 5.742 1.924 -25.988 1.00 0.00 81 GLN A CA 1
ATOM 1347 C C . GLN A 1 84 ? 4.883 2.682 -26.992 1.00 0.00 81 GLN A C 1
ATOM 1348 O O . GLN A 1 84 ? 3.745 3.049 -26.684 1.00 0.00 81 GLN A O 1
ATOM 1362 N N . ALA A 1 85 ? 5.404 2.906 -28.210 1.00 0.00 82 ALA A N 1
ATOM 1363 C CA . ALA A 1 85 ? 4.634 3.539 -29.296 1.00 0.00 82 ALA A CA 1
ATOM 1364 C C . ALA A 1 85 ? 3.536 2.584 -29.787 1.00 0.00 82 ALA A C 1
ATOM 1365 O O . ALA A 1 85 ? 2.459 3.013 -30.213 1.00 0.00 82 ALA A O 1
ATOM 1372 N N . ASP A 1 86 ? 3.838 1.280 -29.710 1.00 0.00 83 ASP A N 1
ATOM 1373 C CA . ASP A 1 86 ? 2.935 0.210 -30.135 1.00 0.00 83 ASP A CA 1
ATOM 1374 C C . ASP A 1 86 ? 2.218 -0.435 -28.945 1.00 0.00 83 ASP A C 1
ATOM 1375 O O . ASP A 1 86 ? 1.866 -1.601 -29.025 1.00 0.00 83 ASP A O 1
ATOM 1384 N N . MET A 1 87 ? 1.859 0.380 -27.917 1.00 0.00 84 MET A N 1
ATOM 1385 C CA . MET A 1 87 ? 1.194 -0.131 -26.676 1.00 0.00 84 MET A CA 1
ATOM 1386 C C . MET A 1 87 ? -0.120 -0.868 -26.982 1.00 0.00 84 MET A C 1
ATOM 1387 O O . MET A 1 87 ? -0.449 -1.886 -26.351 1.00 0.00 84 MET A O 1
ATOM 1401 N N . GLY A 1 88 ? -0.788 -0.405 -28.036 1.00 0.00 85 GLY A N 1
ATOM 1402 C CA . GLY A 1 88 ? -2.102 -0.918 -28.375 1.00 0.00 85 GLY A CA 1
ATOM 1403 C C . GLY A 1 88 ? -2.007 -2.279 -29.028 1.00 0.00 85 GLY A C 1
ATOM 1404 O O . GLY A 1 88 ? -2.850 -3.136 -28.776 1.00 0.00 85 GLY A O 1
ATOM 1408 N N . LYS A 1 89 ? -0.939 -2.521 -29.826 1.00 0.00 86 LYS A N 1
ATOM 1409 C CA . LYS A 1 89 ? -0.698 -3.801 -30.518 1.00 0.00 86 LYS A CA 1
ATOM 1410 C C . LYS A 1 89 ? 0.212 -4.664 -29.580 1.00 0.00 86 LYS A C 1
ATOM 1411 O O . LYS A 1 89 ? 0.281 -5.890 -29.689 1.00 0.00 86 LYS A O 1
ATOM 1430 N N . LEU A 1 90 ? 0.799 -3.935 -28.586 1.00 0.00 87 LEU A N 1
ATOM 1431 C CA . LEU A 1 90 ? 1.751 -4.565 -27.671 1.00 0.00 87 LEU A CA 1
ATOM 1432 C C . LEU A 1 90 ? 0.934 -5.413 -26.709 1.00 0.00 87 LEU A C 1
ATOM 1433 O O . LEU A 1 90 ? 1.171 -6.600 -26.589 1.00 0.00 87 LEU A O 1
ATOM 1449 N N . LYS A 1 91 ? -0.135 -4.819 -26.146 1.00 0.00 88 LYS A N 1
ATOM 1450 C CA . LYS A 1 91 ? -0.793 -5.339 -24.941 1.00 0.00 88 LYS A CA 1
ATOM 1451 C C . LYS A 1 91 ? -1.809 -6.431 -25.329 1.00 0.00 88 LYS A C 1
ATOM 1452 O O . LYS A 1 91 ? -2.122 -7.316 -24.525 1.00 0.00 88 LYS A O 1
ATOM 1471 N N . LYS A 1 92 ? -2.288 -6.359 -26.590 1.00 0.00 89 LYS A N 1
ATOM 1472 C CA . LYS A 1 92 ? -3.390 -7.209 -27.077 1.00 0.00 89 LYS A CA 1
ATOM 1473 C C . LYS A 1 92 ? -2.850 -8.570 -27.546 1.00 0.00 89 LYS A C 1
ATOM 1474 O O . LYS A 1 92 ? -3.493 -9.593 -27.328 1.00 0.00 89 LYS A O 1
ATOM 1493 N N . SER A 1 93 ? -1.665 -8.560 -28.195 1.00 0.00 90 SER A N 1
ATOM 1494 C CA . SER A 1 93 ? -0.998 -9.773 -28.692 1.00 0.00 90 SER A CA 1
ATOM 1495 C C . SER A 1 93 ? -0.619 -10.707 -27.526 1.00 0.00 90 SER A C 1
ATOM 1496 O O . SER A 1 93 ? -0.860 -11.922 -27.578 1.00 0.00 90 SER A O 1
ATOM 1504 N N . VAL A 1 94 ? 0.009 -10.105 -26.489 1.00 0.00 91 VAL A N 1
ATOM 1505 C CA . VAL A 1 94 ? 0.311 -10.801 -25.200 1.00 0.00 91 VAL A CA 1
ATOM 1506 C C . VAL A 1 94 ? -0.971 -11.419 -24.563 1.00 0.00 91 VAL A C 1
ATOM 1507 O O . VAL A 1 94 ? -0.871 -12.283 -23.682 1.00 0.00 91 VAL A O 1
ATOM 1520 N N . ARG A 1 95 ? -2.156 -10.918 -25.021 1.00 0.00 92 ARG A N 1
ATOM 1521 C CA . ARG A 1 95 ? -3.487 -11.375 -24.586 1.00 0.00 92 ARG A CA 1
ATOM 1522 C C . ARG A 1 95 ? -3.721 -10.818 -23.174 1.00 0.00 92 ARG A C 1
ATOM 1523 O O . ARG A 1 95 ? -4.023 -11.534 -22.210 1.00 0.00 92 ARG A O 1
ATOM 1544 N N . GLY A 1 96 ? -3.551 -9.491 -23.087 1.00 0.00 93 GLY A N 1
ATOM 1545 C CA . GLY A 1 96 ? -3.625 -8.778 -21.825 1.00 0.00 93 GLY A CA 1
ATOM 1546 C C . GLY A 1 96 ? -2.320 -8.883 -21.048 1.00 0.00 93 GLY A C 1
ATOM 1547 O O . GLY A 1 96 ? -2.159 -9.780 -20.209 1.00 0.00 93 GLY A O 1
ATOM 1551 N N . LEU A 1 97 ? -1.358 -8.011 -21.372 1.00 0.00 94 LEU A N 1
ATOM 1552 C CA . LEU A 1 97 ? -0.110 -7.820 -20.606 1.00 0.00 94 LEU A CA 1
ATOM 1553 C C . LEU A 1 97 ? -0.402 -7.006 -19.327 1.00 0.00 94 LEU A C 1
ATOM 1554 O O . LEU A 1 97 ? -1.484 -6.421 -19.198 1.00 0.00 94 LEU A O 1
ATOM 1570 N N . VAL A 1 98 ? 0.553 -6.940 -18.386 1.00 0.00 95 VAL A N 1
ATOM 1571 C CA . VAL A 1 98 ? 0.473 -6.167 -17.140 1.00 0.00 95 VAL A CA 1
ATOM 1572 C C . VAL A 1 98 ? 1.630 -5.161 -17.207 1.00 0.00 95 VAL A C 1
ATOM 1573 O O . VAL A 1 98 ? 2.764 -5.571 -17.373 1.00 0.00 95 VAL A O 1
ATOM 1586 N N . VAL A 1 99 ? 1.335 -3.857 -17.086 1.00 0.00 96 VAL A N 1
ATOM 1587 C CA . VAL A 1 99 ? 2.304 -2.759 -17.343 1.00 0.00 96 VAL A CA 1
ATOM 1588 C C . VAL A 1 99 ? 2.245 -1.769 -16.170 1.00 0.00 96 VAL A C 1
ATOM 1589 O O . VAL A 1 99 ? 1.153 -1.307 -15.819 1.00 0.00 96 VAL A O 1
ATOM 1602 N N . VAL A 1 100 ? 3.407 -1.425 -15.571 1.00 0.00 97 VAL A N 1
ATOM 1603 C CA . VAL A 1 100 ? 3.504 -0.583 -14.357 1.00 0.00 97 VAL A CA 1
ATOM 1604 C C . VAL A 1 100 ? 4.494 0.576 -14.645 1.00 0.00 97 VAL A C 1
ATOM 1605 O O . VAL A 1 100 ? 5.629 0.332 -15.069 1.00 0.00 97 VAL A O 1
ATOM 1618 N N . HIS A 1 101 ? 4.054 1.826 -14.421 1.00 0.00 98 HIS A N 1
ATOM 1619 C CA . HIS A 1 101 ? 4.802 3.045 -14.797 1.00 0.00 98 HIS A CA 1
ATOM 1620 C C . HIS A 1 101 ? 5.824 3.404 -13.673 1.00 0.00 98 HIS A C 1
ATOM 1621 O O . HIS A 1 101 ? 5.517 3.205 -12.497 1.00 0.00 98 HIS A O 1
ATOM 1635 N N . PRO A 1 102 ? 7.057 3.925 -14.004 1.00 0.00 99 PRO A N 1
ATOM 1636 C CA . PRO A 1 102 ? 8.105 4.212 -12.988 1.00 0.00 99 PRO A CA 1
ATOM 1637 C C . PRO A 1 102 ? 7.766 5.399 -12.051 1.00 0.00 99 PRO A C 1
ATOM 1638 O O . PRO A 1 102 ? 7.973 5.312 -10.838 1.00 0.00 99 PRO A O 1
ATOM 1649 N N . MET A 1 103 ? 7.244 6.506 -12.631 1.00 0.00 100 MET A N 1
ATOM 1650 C CA . MET A 1 103 ? 7.042 7.760 -11.865 1.00 0.00 100 MET A CA 1
ATOM 1651 C C . MET A 1 103 ? 5.792 7.702 -10.980 1.00 0.00 100 MET A C 1
ATOM 1652 O O . MET A 1 103 ? 5.618 8.559 -10.112 1.00 0.00 100 MET A O 1
ATOM 1666 N N . THR A 1 104 ? 4.918 6.711 -11.223 1.00 0.00 101 THR A N 1
ATOM 1667 C CA . THR A 1 104 ? 3.803 6.414 -10.299 1.00 0.00 101 THR A CA 1
ATOM 1668 C C . THR A 1 104 ? 4.364 5.812 -9.001 1.00 0.00 101 THR A C 1
ATOM 1669 O O . THR A 1 104 ? 5.407 5.157 -9.034 1.00 0.00 101 THR A O 1
ATOM 1680 N N . ALA A 1 105 ? 3.653 6.034 -7.880 1.00 0.00 102 ALA A N 1
ATOM 1681 C CA . ALA A 1 105 ? 4.060 5.578 -6.538 1.00 0.00 102 ALA A CA 1
ATOM 1682 C C . ALA A 1 105 ? 4.413 4.075 -6.502 1.00 0.00 102 ALA A C 1
ATOM 1683 O O . ALA A 1 105 ? 5.410 3.685 -5.880 1.00 0.00 102 ALA A O 1
ATOM 1690 N N . LEU A 1 106 ? 3.581 3.248 -7.188 1.00 0.00 103 LEU A N 1
ATOM 1691 C CA . LEU A 1 106 ? 3.755 1.775 -7.178 1.00 0.00 103 LEU A CA 1
ATOM 1692 C C . LEU A 1 106 ? 5.109 1.442 -7.855 1.00 0.00 103 LEU A C 1
ATOM 1693 O O . LEU A 1 106 ? 5.911 0.656 -7.324 1.00 0.00 103 LEU A O 1
ATOM 1709 N N . GLY A 1 107 ? 5.376 2.125 -9.001 1.00 0.00 104 GLY A N 1
ATOM 1710 C CA . GLY A 1 107 ? 6.679 2.062 -9.652 1.00 0.00 104 GLY A CA 1
ATOM 1711 C C . GLY A 1 107 ? 7.834 2.681 -8.891 1.00 0.00 104 GLY A C 1
ATOM 1712 O O . GLY A 1 107 ? 8.974 2.261 -9.090 1.00 0.00 104 GLY A O 1
ATOM 1716 N N . ARG A 1 108 ? 7.581 3.652 -7.983 1.00 0.00 105 ARG A N 1
ATOM 1717 C CA . ARG A 1 108 ? 8.663 4.302 -7.240 1.00 0.00 105 ARG A CA 1
ATOM 1718 C C . ARG A 1 108 ? 9.057 3.391 -6.079 1.00 0.00 105 ARG A C 1
ATOM 1719 O O . ARG A 1 108 ? 10.225 3.339 -5.686 1.00 0.00 105 ARG A O 1
ATOM 1740 N N . GLU A 1 109 ? 8.067 2.635 -5.560 1.00 0.00 106 GLU A N 1
ATOM 1741 C CA . GLU A 1 109 ? 8.211 1.871 -4.327 1.00 0.00 106 GLU A CA 1
ATOM 1742 C C . GLU A 1 109 ? 8.839 0.513 -4.657 1.00 0.00 106 GLU A C 1
ATOM 1743 O O . GLU A 1 109 ? 9.748 0.065 -3.945 1.00 0.00 106 GLU A O 1
ATOM 1755 N N . MET A 1 110 ? 8.373 -0.121 -5.762 1.00 0.00 107 MET A N 1
ATOM 1756 C CA . MET A 1 110 ? 8.894 -1.458 -6.157 1.00 0.00 107 MET A CA 1
ATOM 1757 C C . MET A 1 110 ? 10.316 -1.276 -6.766 1.00 0.00 107 MET A C 1
ATOM 1758 O O . MET A 1 110 ? 11.020 -2.254 -7.013 1.00 0.00 107 MET A O 1
ATOM 1772 N N . GLY A 1 111 ? 10.704 0.004 -7.015 1.00 0.00 108 GLY A N 1
ATOM 1773 C CA . GLY A 1 111 ? 12.070 0.381 -7.393 1.00 0.00 108 GLY A CA 1
ATOM 1774 C C . GLY A 1 111 ? 12.224 0.750 -8.863 1.00 0.00 108 GLY A C 1
ATOM 1775 O O . GLY A 1 111 ? 13.304 1.190 -9.274 1.00 0.00 108 GLY A O 1
ATOM 1779 N N . LEU A 1 112 ? 11.146 0.589 -9.650 1.00 0.00 109 LEU A N 1
ATOM 1780 C CA . LEU A 1 112 ? 11.149 0.712 -11.122 1.00 0.00 109 LEU A CA 1
ATOM 1781 C C . LEU A 1 112 ? 11.529 2.144 -11.581 1.00 0.00 109 LEU A C 1
ATOM 1782 O O . LEU A 1 112 ? 10.858 3.112 -11.219 1.00 0.00 109 LEU A O 1
ATOM 1798 N N . GLU A 1 113 ? 12.624 2.250 -12.350 1.00 0.00 110 GLU A N 1
ATOM 1799 C CA . GLU A 1 113 ? 13.082 3.513 -12.989 1.00 0.00 110 GLU A CA 1
ATOM 1800 C C . GLU A 1 113 ? 12.679 3.562 -14.477 1.00 0.00 110 GLU A C 1
ATOM 1801 O O . GLU A 1 113 ? 12.940 4.549 -15.166 1.00 0.00 110 GLU A O 1
ATOM 1813 N N . GLU A 1 114 ? 11.996 2.498 -14.924 1.00 0.00 111 GLU A N 1
ATOM 1814 C CA . GLU A 1 114 ? 11.558 2.353 -16.325 1.00 0.00 111 GLU A CA 1
ATOM 1815 C C . GLU A 1 114 ? 10.150 1.752 -16.361 1.00 0.00 111 GLU A C 1
ATOM 1816 O O . GLU A 1 114 ? 9.740 1.082 -15.401 1.00 0.00 111 GLU A O 1
ATOM 1828 N N . MET A 1 115 ? 9.390 2.037 -17.448 1.00 0.00 112 MET A N 1
ATOM 1829 C CA . MET A 1 115 ? 8.085 1.414 -17.680 1.00 0.00 112 MET A CA 1
ATOM 1830 C C . MET A 1 115 ? 8.272 -0.094 -17.806 1.00 0.00 112 MET A C 1
ATOM 1831 O O . MET A 1 115 ? 9.021 -0.562 -18.644 1.00 0.00 112 MET A O 1
ATOM 1845 N N . THR A 1 116 ? 7.585 -0.799 -16.939 1.00 0.00 113 THR A N 1
ATOM 1846 C CA . THR A 1 116 ? 7.735 -2.240 -16.773 1.00 0.00 113 THR A CA 1
ATOM 1847 C C . THR A 1 116 ? 6.527 -2.987 -17.351 1.00 0.00 113 THR A C 1
ATOM 1848 O O . THR A 1 116 ? 5.437 -2.442 -17.383 1.00 0.00 113 THR A O 1
ATOM 1859 N N . GLY A 1 117 ? 6.747 -4.215 -17.855 1.00 0.00 114 GLY A N 1
ATOM 1860 C CA . GLY A 1 117 ? 5.652 -5.154 -18.097 1.00 0.00 114 GLY A CA 1
ATOM 1861 C C . GLY A 1 117 ? 5.902 -6.535 -17.514 1.00 0.00 114 GLY A C 1
ATOM 1862 O O . GLY A 1 117 ? 7.032 -6.876 -17.151 1.00 0.00 114 GLY A O 1
ATOM 1866 N N . PHE A 1 118 ? 4.844 -7.373 -17.504 1.00 0.00 115 PHE A N 1
ATOM 1867 C CA . PHE A 1 118 ? 4.828 -8.693 -16.858 1.00 0.00 115 PHE A CA 1
ATOM 1868 C C . PHE A 1 118 ? 3.684 -9.491 -17.505 1.00 0.00 115 PHE A C 1
ATOM 1869 O O . PHE A 1 118 ? 2.603 -8.912 -17.727 1.00 0.00 115 PHE A O 1
ATOM 1886 N N . SER A 1 119 ? 3.883 -10.789 -17.787 1.00 0.00 116 SER A N 1
ATOM 1887 C CA . SER A 1 119 ? 2.720 -11.665 -18.049 1.00 0.00 116 SER A CA 1
ATOM 1888 C C . SER A 1 119 ? 3.036 -13.159 -17.808 1.00 0.00 116 SER A C 1
ATOM 1889 O O . SER A 1 119 ? 4.185 -13.570 -17.543 1.00 0.00 116 SER A O 1
ATOM 1897 N N . LYS A 1 120 ? 1.964 -13.955 -17.931 1.00 0.00 117 LYS A N 1
ATOM 1898 C CA . LYS A 1 120 ? 2.001 -15.421 -17.969 1.00 0.00 117 LYS A CA 1
ATOM 1899 C C . LYS A 1 120 ? 2.149 -15.913 -19.416 1.00 0.00 117 LYS A C 1
ATOM 1900 O O . LYS A 1 120 ? 2.286 -17.116 -19.654 1.00 0.00 117 LYS A O 1
ATOM 1919 N N . THR A 1 121 ? 2.131 -14.967 -20.370 1.00 0.00 118 THR A N 1
ATOM 1920 C CA . THR A 1 121 ? 2.140 -15.257 -21.807 1.00 0.00 118 THR A CA 1
ATOM 1921 C C . THR A 1 121 ? 3.333 -14.532 -22.460 1.00 0.00 118 THR A C 1
ATOM 1922 O O . THR A 1 121 ? 3.762 -13.477 -21.976 1.00 0.00 118 THR A O 1
ATOM 1933 N N . THR A 1 122 ? 3.845 -15.117 -23.553 1.00 0.00 119 THR A N 1
ATOM 1934 C CA . THR A 1 122 ? 5.046 -14.634 -24.256 1.00 0.00 119 THR A CA 1
ATOM 1935 C C . THR A 1 122 ? 4.817 -13.263 -24.943 1.00 0.00 119 THR A C 1
ATOM 1936 O O . THR A 1 122 ? 3.690 -12.943 -25.354 1.00 0.00 119 THR A O 1
ATOM 1947 N N . PHE A 1 123 ? 5.906 -12.466 -25.031 1.00 0.00 120 PHE A N 1
ATOM 1948 C CA . PHE A 1 123 ? 5.934 -11.162 -25.723 1.00 0.00 120 PHE A CA 1
ATOM 1949 C C . PHE A 1 123 ? 7.395 -10.687 -25.936 1.00 0.00 120 PHE A C 1
ATOM 1950 O O . PHE A 1 123 ? 8.209 -10.802 -24.998 1.00 0.00 120 PHE A O 1
ATOM 1968 N N . MET A 1 4 ? -13.577 -7.403 -4.193 1.00 0.00 1 MET A N 2
ATOM 1969 C CA . MET A 1 4 ? -13.884 -6.671 -2.937 1.00 0.00 1 MET A CA 2
ATOM 1970 C C . MET A 1 4 ? -14.153 -5.181 -3.235 1.00 0.00 1 MET A C 2
ATOM 1971 O O . MET A 1 4 ? -13.275 -4.481 -3.751 1.00 0.00 1 MET A O 2
ATOM 1985 N N . LYS A 1 5 ? -15.372 -4.712 -2.918 1.00 0.00 2 LYS A N 2
ATOM 1986 C CA . LYS A 1 5 ? -15.740 -3.282 -2.987 1.00 0.00 2 LYS A CA 2
ATOM 1987 C C . LYS A 1 5 ? -15.507 -2.599 -1.627 1.00 0.00 2 LYS A C 2
ATOM 1988 O O . LYS A 1 5 ? -15.383 -1.366 -1.557 1.00 0.00 2 LYS A O 2
ATOM 2007 N N . GLU A 1 6 ? -15.442 -3.422 -0.559 1.00 0.00 3 GLU A N 2
ATOM 2008 C CA . GLU A 1 6 ? -15.146 -2.978 0.812 1.00 0.00 3 GLU A CA 2
ATOM 2009 C C . GLU A 1 6 ? -13.756 -2.310 0.868 1.00 0.00 3 GLU A C 2
ATOM 2010 O O . GLU A 1 6 ? -12.776 -2.852 0.332 1.00 0.00 3 GLU A O 2
ATOM 2022 N N . VAL A 1 7 ? -13.684 -1.142 1.515 1.00 0.00 4 VAL A N 2
ATOM 2023 C CA . VAL A 1 7 ? -12.490 -0.290 1.494 1.00 0.00 4 VAL A CA 2
ATOM 2024 C C . VAL A 1 7 ? -11.490 -0.706 2.603 1.00 0.00 4 VAL A C 2
ATOM 2025 O O . VAL A 1 7 ? -11.522 -0.201 3.723 1.00 0.00 4 VAL A O 2
ATOM 2038 N N . GLU A 1 8 ? -10.705 -1.744 2.276 1.00 0.00 5 GLU A N 2
ATOM 2039 C CA . GLU A 1 8 ? -9.479 -2.154 3.028 1.00 0.00 5 GLU A CA 2
ATOM 2040 C C . GLU A 1 8 ? -8.563 -0.922 3.328 1.00 0.00 5 GLU A C 2
ATOM 2041 O O . GLU A 1 8 ? -7.898 -0.842 4.366 1.00 0.00 5 GLU A O 2
ATOM 2053 N N . LYS A 1 9 ? -8.479 -0.054 2.301 1.00 0.00 6 LYS A N 2
ATOM 2054 C CA . LYS A 1 9 ? -7.804 1.281 2.457 1.00 0.00 6 LYS A CA 2
ATOM 2055 C C . LYS A 1 9 ? -8.227 2.014 3.783 1.00 0.00 6 LYS A C 2
ATOM 2056 O O . LYS A 1 9 ? -7.403 2.693 4.406 1.00 0.00 6 LYS A O 2
ATOM 2075 N N . ASN A 1 10 ? -9.510 1.845 4.197 1.00 0.00 7 ASN A N 2
ATOM 2076 C CA . ASN A 1 10 ? -10.005 2.427 5.487 1.00 0.00 7 ASN A CA 2
ATOM 2077 C C . ASN A 1 10 ? -9.297 1.814 6.720 1.00 0.00 7 ASN A C 2
ATOM 2078 O O . ASN A 1 10 ? -9.087 2.508 7.713 1.00 0.00 7 ASN A O 2
ATOM 2089 N N . GLU A 1 11 ? -9.010 0.503 6.652 1.00 0.00 8 GLU A N 2
ATOM 2090 C CA . GLU A 1 11 ? -8.284 -0.239 7.719 1.00 0.00 8 GLU A CA 2
ATOM 2091 C C . GLU A 1 11 ? -6.869 0.329 7.928 1.00 0.00 8 GLU A C 2
ATOM 2092 O O . GLU A 1 11 ? -6.459 0.600 9.070 1.00 0.00 8 GLU A O 2
ATOM 2104 N N . ILE A 1 12 ? -6.118 0.479 6.816 1.00 0.00 9 ILE A N 2
ATOM 2105 C CA . ILE A 1 12 ? -4.772 1.082 6.848 1.00 0.00 9 ILE A CA 2
ATOM 2106 C C . ILE A 1 12 ? -4.831 2.536 7.382 1.00 0.00 9 ILE A C 2
ATOM 2107 O O . ILE A 1 12 ? -4.015 2.925 8.210 1.00 0.00 9 ILE A O 2
ATOM 2123 N N . LYS A 1 13 ? -5.848 3.301 6.934 1.00 0.00 10 LYS A N 2
ATOM 2124 C CA . LYS A 1 13 ? -6.108 4.685 7.414 1.00 0.00 10 LYS A CA 2
ATOM 2125 C C . LYS A 1 13 ? -6.332 4.709 8.942 1.00 0.00 10 LYS A C 2
ATOM 2126 O O . LYS A 1 13 ? -5.886 5.620 9.622 1.00 0.00 10 LYS A O 2
ATOM 2145 N N . ARG A 1 14 ? -7.100 3.721 9.409 1.00 0.00 11 ARG A N 2
ATOM 2146 C CA . ARG A 1 14 ? -7.420 3.512 10.835 1.00 0.00 11 ARG A CA 2
ATOM 2147 C C . ARG A 1 14 ? -6.150 3.366 11.710 1.00 0.00 11 ARG A C 2
ATOM 2148 O O . ARG A 1 14 ? -5.966 4.145 12.653 1.00 0.00 11 ARG A O 2
ATOM 2169 N N . LEU A 1 15 ? -5.282 2.372 11.401 1.00 0.00 12 LEU A N 2
ATOM 2170 C CA . LEU A 1 15 ? -4.027 2.140 12.186 1.00 0.00 12 LEU A CA 2
ATOM 2171 C C . LEU A 1 15 ? -3.060 3.347 12.091 1.00 0.00 12 LEU A C 2
ATOM 2172 O O . LEU A 1 15 ? -2.364 3.683 13.063 1.00 0.00 12 LEU A O 2
ATOM 2188 N N . SER A 1 16 ? -2.985 3.929 10.890 1.00 0.00 13 SER A N 2
ATOM 2189 C CA . SER A 1 16 ? -2.294 5.219 10.675 1.00 0.00 13 SER A CA 2
ATOM 2190 C C . SER A 1 16 ? -2.816 6.320 11.643 1.00 0.00 13 SER A C 2
ATOM 2191 O O . SER A 1 16 ? -2.027 6.978 12.304 1.00 0.00 13 SER A O 2
ATOM 2199 N N . ASP A 1 17 ? -4.151 6.509 11.678 1.00 0.00 14 ASP A N 2
ATOM 2200 C CA . ASP A 1 17 ? -4.837 7.494 12.571 1.00 0.00 14 ASP A CA 2
ATOM 2201 C C . ASP A 1 17 ? -4.682 7.138 14.074 1.00 0.00 14 ASP A C 2
ATOM 2202 O O . ASP A 1 17 ? -4.822 7.997 14.944 1.00 0.00 14 ASP A O 2
ATOM 2211 N N . ARG A 1 18 ? -4.409 5.850 14.329 1.00 0.00 15 ARG A N 2
ATOM 2212 C CA . ARG A 1 18 ? -4.115 5.345 15.690 1.00 0.00 15 ARG A CA 2
ATOM 2213 C C . ARG A 1 18 ? -2.771 5.935 16.157 1.00 0.00 15 ARG A C 2
ATOM 2214 O O . ARG A 1 18 ? -2.684 6.584 17.215 1.00 0.00 15 ARG A O 2
ATOM 2235 N N . LEU A 1 19 ? -1.750 5.743 15.300 1.00 0.00 16 LEU A N 2
ATOM 2236 C CA . LEU A 1 19 ? -0.395 6.276 15.539 1.00 0.00 16 LEU A CA 2
ATOM 2237 C C . LEU A 1 19 ? -0.436 7.826 15.544 1.00 0.00 16 LEU A C 2
ATOM 2238 O O . LEU A 1 19 ? 0.246 8.454 16.339 1.00 0.00 16 LEU A O 2
ATOM 2254 N N . ASP A 1 20 ? -1.221 8.401 14.613 1.00 0.00 17 ASP A N 2
ATOM 2255 C CA . ASP A 1 20 ? -1.436 9.864 14.494 1.00 0.00 17 ASP A CA 2
ATOM 2256 C C . ASP A 1 20 ? -1.995 10.491 15.795 1.00 0.00 17 ASP A C 2
ATOM 2257 O O . ASP A 1 20 ? -1.425 11.454 16.311 1.00 0.00 17 ASP A O 2
ATOM 2266 N N . ALA A 1 21 ? -3.155 10.004 16.273 1.00 0.00 18 ALA A N 2
ATOM 2267 C CA . ALA A 1 21 ? -3.681 10.298 17.625 1.00 0.00 18 ALA A CA 2
ATOM 2268 C C . ALA A 1 21 ? -2.607 10.211 18.723 1.00 0.00 18 ALA A C 2
ATOM 2269 O O . ALA A 1 21 ? -2.524 11.097 19.577 1.00 0.00 18 ALA A O 2
ATOM 2276 N N . ILE A 1 22 ? -1.763 9.168 18.656 1.00 0.00 19 ILE A N 2
ATOM 2277 C CA . ILE A 1 22 ? -0.756 8.924 19.702 1.00 0.00 19 ILE A CA 2
ATOM 2278 C C . ILE A 1 22 ? 0.392 9.961 19.624 1.00 0.00 19 ILE A C 2
ATOM 2279 O O . ILE A 1 22 ? 0.806 10.488 20.663 1.00 0.00 19 ILE A O 2
ATOM 2295 N N . ARG A 1 23 ? 0.894 10.283 18.408 1.00 0.00 20 ARG A N 2
ATOM 2296 C CA . ARG A 1 23 ? 1.954 11.283 18.205 1.00 0.00 20 ARG A CA 2
ATOM 2297 C C . ARG A 1 23 ? 1.489 12.701 18.598 1.00 0.00 20 ARG A C 2
ATOM 2298 O O . ARG A 1 23 ? 2.284 13.464 19.161 1.00 0.00 20 ARG A O 2
ATOM 2319 N N . HIS A 1 24 ? 0.212 13.059 18.301 1.00 0.00 21 HIS A N 2
ATOM 2320 C CA . HIS A 1 24 ? -0.405 14.337 18.703 1.00 0.00 21 HIS A CA 2
ATOM 2321 C C . HIS A 1 24 ? -0.503 14.432 20.219 1.00 0.00 21 HIS A C 2
ATOM 2322 O O . HIS A 1 24 ? -0.212 15.460 20.799 1.00 0.00 21 HIS A O 2
ATOM 2337 N N . GLN A 1 25 ? -0.937 13.318 20.800 1.00 0.00 22 GLN A N 2
ATOM 2338 C CA . GLN A 1 25 ? -1.078 13.129 22.255 1.00 0.00 22 GLN A CA 2
ATOM 2339 C C . GLN A 1 25 ? 0.267 13.369 22.965 1.00 0.00 22 GLN A C 2
ATOM 2340 O O . GLN A 1 25 ? 0.311 13.962 24.039 1.00 0.00 22 GLN A O 2
ATOM 2354 N N . GLN A 1 26 ? 1.356 12.909 22.334 1.00 0.00 23 GLN A N 2
ATOM 2355 C CA . GLN A 1 26 ? 2.726 13.106 22.849 1.00 0.00 23 GLN A CA 2
ATOM 2356 C C . GLN A 1 26 ? 3.284 14.483 22.503 1.00 0.00 23 GLN A C 2
ATOM 2357 O O . GLN A 1 26 ? 4.318 14.861 23.041 1.00 0.00 23 GLN A O 2
ATOM 2371 N N . ALA A 1 27 ? 2.684 15.162 21.513 1.00 0.00 24 ALA A N 2
ATOM 2372 C CA . ALA A 1 27 ? 2.938 16.606 21.281 1.00 0.00 24 ALA A CA 2
ATOM 2373 C C . ALA A 1 27 ? 2.079 17.479 22.227 1.00 0.00 24 ALA A C 2
ATOM 2374 O O . ALA A 1 27 ? 2.389 18.649 22.449 1.00 0.00 24 ALA A O 2
ATOM 2381 N N . ASP A 1 28 ? 0.996 16.881 22.775 1.00 0.00 25 ASP A N 2
ATOM 2382 C CA . ASP A 1 28 ? 0.166 17.538 23.814 1.00 0.00 25 ASP A CA 2
ATOM 2383 C C . ASP A 1 28 ? 0.877 17.359 25.161 1.00 0.00 25 ASP A C 2
ATOM 2384 O O . ASP A 1 28 ? 0.731 18.162 26.085 1.00 0.00 25 ASP A O 2
ATOM 2393 N N . LEU A 1 29 ? 1.633 16.254 25.229 1.00 0.00 26 LEU A N 2
ATOM 2394 C CA . LEU A 1 29 ? 2.572 16.020 26.326 1.00 0.00 26 LEU A CA 2
ATOM 2395 C C . LEU A 1 29 ? 3.969 16.474 25.899 1.00 0.00 26 LEU A C 2
ATOM 2396 O O . LEU A 1 29 ? 4.206 16.832 24.741 1.00 0.00 26 LEU A O 2
ATOM 2412 N N . SER A 1 30 ? 4.840 16.566 26.882 1.00 0.00 27 SER A N 2
ATOM 2413 C CA . SER A 1 30 ? 6.271 16.756 26.627 1.00 0.00 27 SER A CA 2
ATOM 2414 C C . SER A 1 30 ? 7.067 15.952 27.660 1.00 0.00 27 SER A C 2
ATOM 2415 O O . SER A 1 30 ? 6.500 15.426 28.631 1.00 0.00 27 SER A O 2
ATOM 2423 N N . LEU A 1 31 ? 8.371 15.847 27.416 1.00 0.00 28 LEU A N 2
ATOM 2424 C CA . LEU A 1 31 ? 9.317 15.150 28.294 1.00 0.00 28 LEU A CA 2
ATOM 2425 C C . LEU A 1 31 ? 9.360 15.832 29.679 1.00 0.00 28 LEU A C 2
ATOM 2426 O O . LEU A 1 31 ? 9.196 15.183 30.707 1.00 0.00 28 LEU A O 2
ATOM 2442 N N . VAL A 1 32 ? 9.544 17.153 29.685 1.00 0.00 29 VAL A N 2
ATOM 2443 C CA . VAL A 1 32 ? 9.726 17.921 30.932 1.00 0.00 29 VAL A CA 2
ATOM 2444 C C . VAL A 1 32 ? 8.430 17.945 31.786 1.00 0.00 29 VAL A C 2
ATOM 2445 O O . VAL A 1 32 ? 8.495 17.802 33.010 1.00 0.00 29 VAL A O 2
ATOM 2458 N N . GLU A 1 33 ? 7.258 18.104 31.133 1.00 0.00 30 GLU A N 2
ATOM 2459 C CA . GLU A 1 33 ? 5.967 18.253 31.853 1.00 0.00 30 GLU A CA 2
ATOM 2460 C C . GLU A 1 33 ? 5.371 16.898 32.283 1.00 0.00 30 GLU A C 2
ATOM 2461 O O . GLU A 1 33 ? 4.775 16.805 33.358 1.00 0.00 30 GLU A O 2
ATOM 2473 N N . ALA A 1 34 ? 5.525 15.851 31.450 1.00 0.00 31 ALA A N 2
ATOM 2474 C CA . ALA A 1 34 ? 4.815 14.575 31.657 1.00 0.00 31 ALA A CA 2
ATOM 2475 C C . ALA A 1 34 ? 5.610 13.381 31.106 1.00 0.00 31 ALA A C 2
ATOM 2476 O O . ALA A 1 34 ? 5.134 12.696 30.224 1.00 0.00 31 ALA A O 2
ATOM 2483 N N . ALA A 1 35 ? 6.784 13.103 31.696 1.00 0.00 32 ALA A N 2
ATOM 2484 C CA . ALA A 1 35 ? 7.617 11.921 31.370 1.00 0.00 32 ALA A CA 2
ATOM 2485 C C . ALA A 1 35 ? 7.341 10.921 32.478 1.00 0.00 32 ALA A C 2
ATOM 2486 O O . ALA A 1 35 ? 7.532 11.273 33.648 1.00 0.00 32 ALA A O 2
ATOM 2493 N N . ASP A 1 36 ? 6.981 9.680 32.146 1.00 0.00 33 ASP A N 2
ATOM 2494 C CA . ASP A 1 36 ? 6.180 8.711 32.876 1.00 0.00 33 ASP A CA 2
ATOM 2495 C C . ASP A 1 36 ? 5.099 8.339 31.853 1.00 0.00 33 ASP A C 2
ATOM 2496 O O . ASP A 1 36 ? 5.239 7.363 31.133 1.00 0.00 33 ASP A O 2
ATOM 2505 N N . LYS A 1 37 ? 4.051 9.179 31.788 1.00 0.00 34 LYS A N 2
ATOM 2506 C CA . LYS A 1 37 ? 3.063 9.173 30.677 1.00 0.00 34 LYS A CA 2
ATOM 2507 C C . LYS A 1 37 ? 3.750 9.213 29.285 1.00 0.00 34 LYS A C 2
ATOM 2508 O O . LYS A 1 37 ? 3.483 8.352 28.446 1.00 0.00 34 LYS A O 2
ATOM 2527 N N . TYR A 1 38 ? 4.676 10.175 29.088 1.00 0.00 35 TYR A N 2
ATOM 2528 C CA . TYR A 1 38 ? 5.391 10.337 27.792 1.00 0.00 35 TYR A CA 2
ATOM 2529 C C . TYR A 1 38 ? 6.253 9.093 27.528 1.00 0.00 35 TYR A C 2
ATOM 2530 O O . TYR A 1 38 ? 6.340 8.634 26.393 1.00 0.00 35 TYR A O 2
ATOM 2548 N N . ALA A 1 39 ? 6.835 8.542 28.615 1.00 0.00 36 ALA A N 2
ATOM 2549 C CA . ALA A 1 39 ? 7.691 7.342 28.568 1.00 0.00 36 ALA A CA 2
ATOM 2550 C C . ALA A 1 39 ? 6.919 6.130 28.025 1.00 0.00 36 ALA A C 2
ATOM 2551 O O . ALA A 1 39 ? 7.373 5.478 27.074 1.00 0.00 36 ALA A O 2
ATOM 2558 N N . GLU A 1 40 ? 5.741 5.837 28.617 1.00 0.00 37 GLU A N 2
ATOM 2559 C CA . GLU A 1 40 ? 4.835 4.779 28.164 1.00 0.00 37 GLU A CA 2
ATOM 2560 C C . GLU A 1 40 ? 4.455 4.983 26.703 1.00 0.00 37 GLU A C 2
ATOM 2561 O O . GLU A 1 40 ? 4.701 4.131 25.894 1.00 0.00 37 GLU A O 2
ATOM 2573 N N . LEU A 1 41 ? 3.861 6.141 26.428 1.00 0.00 38 LEU A N 2
ATOM 2574 C CA . LEU A 1 41 ? 3.406 6.508 25.069 1.00 0.00 38 LEU A CA 2
ATOM 2575 C C . LEU A 1 41 ? 4.517 6.332 23.990 1.00 0.00 38 LEU A C 2
ATOM 2576 O O . LEU A 1 41 ? 4.211 6.009 22.849 1.00 0.00 38 LEU A O 2
ATOM 2592 N N . GLU A 1 42 ? 5.782 6.602 24.376 1.00 0.00 39 GLU A N 2
ATOM 2593 C CA . GLU A 1 42 ? 6.988 6.285 23.564 1.00 0.00 39 GLU A CA 2
ATOM 2594 C C . GLU A 1 42 ? 7.134 4.766 23.309 1.00 0.00 39 GLU A C 2
ATOM 2595 O O . GLU A 1 42 ? 7.455 4.355 22.192 1.00 0.00 39 GLU A O 2
ATOM 2607 N N . LYS A 1 43 ? 6.924 3.950 24.356 1.00 0.00 40 LYS A N 2
ATOM 2608 C CA . LYS A 1 43 ? 7.038 2.471 24.267 1.00 0.00 40 LYS A CA 2
ATOM 2609 C C . LYS A 1 43 ? 5.847 1.857 23.482 1.00 0.00 40 LYS A C 2
ATOM 2610 O O . LYS A 1 43 ? 6.037 0.995 22.637 1.00 0.00 40 LYS A O 2
ATOM 2629 N N . GLU A 1 44 ? 4.625 2.271 23.846 1.00 0.00 41 GLU A N 2
ATOM 2630 C CA . GLU A 1 44 ? 3.376 1.907 23.131 1.00 0.00 41 GLU A CA 2
ATOM 2631 C C . GLU A 1 44 ? 3.469 2.262 21.629 1.00 0.00 41 GLU A C 2
ATOM 2632 O O . GLU A 1 44 ? 3.010 1.507 20.762 1.00 0.00 41 GLU A O 2
ATOM 2644 N N . LYS A 1 45 ? 4.057 3.443 21.372 1.00 0.00 42 LYS A N 2
ATOM 2645 C CA . LYS A 1 45 ? 4.432 3.873 20.013 1.00 0.00 42 LYS A CA 2
ATOM 2646 C C . LYS A 1 45 ? 5.410 2.844 19.408 1.00 0.00 42 LYS A C 2
ATOM 2647 O O . LYS A 1 45 ? 5.167 2.345 18.329 1.00 0.00 42 LYS A O 2
ATOM 2666 N N . ALA A 1 46 ? 6.493 2.542 20.155 1.00 0.00 43 ALA A N 2
ATOM 2667 C CA . ALA A 1 46 ? 7.589 1.630 19.722 1.00 0.00 43 ALA A CA 2
ATOM 2668 C C . ALA A 1 46 ? 7.074 0.242 19.277 1.00 0.00 43 ALA A C 2
ATOM 2669 O O . ALA A 1 46 ? 7.507 -0.274 18.234 1.00 0.00 43 ALA A O 2
ATOM 2676 N N . THR A 1 47 ? 6.129 -0.353 20.033 1.00 0.00 44 THR A N 2
ATOM 2677 C CA . THR A 1 47 ? 5.465 -1.622 19.730 1.00 0.00 44 THR A CA 2
ATOM 2678 C C . THR A 1 47 ? 4.542 -1.476 18.516 1.00 0.00 44 THR A C 2
ATOM 2679 O O . THR A 1 47 ? 4.476 -2.379 17.695 1.00 0.00 44 THR A O 2
ATOM 2690 N N . LEU A 1 48 ? 3.791 -0.351 18.468 1.00 0.00 45 LEU A N 2
ATOM 2691 C CA . LEU A 1 48 ? 3.048 -0.022 17.224 1.00 0.00 45 LEU A CA 2
ATOM 2692 C C . LEU A 1 48 ? 3.997 -0.073 16.011 1.00 0.00 45 LEU A C 2
ATOM 2693 O O . LEU A 1 48 ? 3.711 -0.772 15.066 1.00 0.00 45 LEU A O 2
ATOM 2709 N N . GLU A 1 49 ? 5.160 0.606 16.074 1.00 0.00 46 GLU A N 2
ATOM 2710 C CA . GLU A 1 49 ? 6.167 0.653 14.996 1.00 0.00 46 GLU A CA 2
ATOM 2711 C C . GLU A 1 49 ? 6.788 -0.727 14.723 1.00 0.00 46 GLU A C 2
ATOM 2712 O O . GLU A 1 49 ? 7.114 -1.037 13.574 1.00 0.00 46 GLU A O 2
ATOM 2724 N N . ALA A 1 50 ? 6.846 -1.593 15.759 1.00 0.00 47 ALA A N 2
ATOM 2725 C CA . ALA A 1 50 ? 7.498 -2.913 15.703 1.00 0.00 47 ALA A CA 2
ATOM 2726 C C . ALA A 1 50 ? 6.582 -3.893 14.978 1.00 0.00 47 ALA A C 2
ATOM 2727 O O . ALA A 1 50 ? 7.005 -4.596 14.059 1.00 0.00 47 ALA A O 2
ATOM 2734 N N . GLU A 1 51 ? 5.317 -3.906 15.418 1.00 0.00 48 GLU A N 2
ATOM 2735 C CA . GLU A 1 51 ? 4.172 -4.618 14.855 1.00 0.00 48 GLU A CA 2
ATOM 2736 C C . GLU A 1 51 ? 3.918 -4.220 13.397 1.00 0.00 48 GLU A C 2
ATOM 2737 O O . GLU A 1 51 ? 4.033 -5.034 12.520 1.00 0.00 48 GLU A O 2
ATOM 2749 N N . ILE A 1 52 ? 3.569 -2.939 13.217 1.00 0.00 49 ILE A N 2
ATOM 2750 C CA . ILE A 1 52 ? 3.142 -2.440 11.887 1.00 0.00 49 ILE A CA 2
ATOM 2751 C C . ILE A 1 52 ? 4.247 -2.666 10.826 1.00 0.00 49 ILE A C 2
ATOM 2752 O O . ILE A 1 52 ? 3.923 -3.040 9.696 1.00 0.00 49 ILE A O 2
ATOM 2768 N N . ALA A 1 53 ? 5.550 -2.449 11.160 1.00 0.00 50 ALA A N 2
ATOM 2769 C CA . ALA A 1 53 ? 6.674 -2.792 10.275 1.00 0.00 50 ALA A CA 2
ATOM 2770 C C . ALA A 1 53 ? 6.902 -4.316 10.119 1.00 0.00 50 ALA A C 2
ATOM 2771 O O . ALA A 1 53 ? 7.371 -4.746 9.067 1.00 0.00 50 ALA A O 2
ATOM 2778 N N . ARG A 1 54 ? 6.610 -5.127 11.167 1.00 0.00 51 ARG A N 2
ATOM 2779 C CA . ARG A 1 54 ? 6.658 -6.614 11.094 1.00 0.00 51 ARG A CA 2
ATOM 2780 C C . ARG A 1 54 ? 5.603 -7.133 10.104 1.00 0.00 51 ARG A C 2
ATOM 2781 O O . ARG A 1 54 ? 5.880 -8.005 9.294 1.00 0.00 51 ARG A O 2
ATOM 2802 N N . LEU A 1 55 ? 4.389 -6.593 10.238 1.00 0.00 52 LEU A N 2
ATOM 2803 C CA . LEU A 1 55 ? 3.300 -6.732 9.265 1.00 0.00 52 LEU A CA 2
ATOM 2804 C C . LEU A 1 55 ? 3.832 -6.403 7.871 1.00 0.00 52 LEU A C 2
ATOM 2805 O O . LEU A 1 55 ? 3.712 -7.210 6.955 1.00 0.00 52 LEU A O 2
ATOM 2821 N N . ARG A 1 56 ? 4.486 -5.237 7.736 1.00 0.00 53 ARG A N 2
ATOM 2822 C CA . ARG A 1 56 ? 5.014 -4.731 6.470 1.00 0.00 53 ARG A CA 2
ATOM 2823 C C . ARG A 1 56 ? 6.350 -5.388 6.052 1.00 0.00 53 ARG A C 2
ATOM 2824 O O . ARG A 1 56 ? 6.867 -5.046 4.994 1.00 0.00 53 ARG A O 2
ATOM 2845 N N . GLU A 1 57 ? 6.935 -6.295 6.874 1.00 0.00 54 GLU A N 2
ATOM 2846 C CA . GLU A 1 57 ? 8.101 -7.116 6.428 1.00 0.00 54 GLU A CA 2
ATOM 2847 C C . GLU A 1 57 ? 7.625 -8.517 5.994 1.00 0.00 54 GLU A C 2
ATOM 2848 O O . GLU A 1 57 ? 8.223 -9.133 5.132 1.00 0.00 54 GLU A O 2
ATOM 2860 N N . VAL A 1 58 ? 6.537 -8.996 6.613 1.00 0.00 55 VAL A N 2
ATOM 2861 C CA . VAL A 1 58 ? 5.728 -10.123 6.076 1.00 0.00 55 VAL A CA 2
ATOM 2862 C C . VAL A 1 58 ? 5.044 -9.646 4.767 1.00 0.00 55 VAL A C 2
ATOM 2863 O O . VAL A 1 58 ? 4.802 -10.423 3.841 1.00 0.00 55 VAL A O 2
ATOM 2876 N N . HIS A 1 59 ? 4.830 -8.311 4.720 1.00 0.00 56 HIS A N 2
ATOM 2877 C CA . HIS A 1 59 ? 4.320 -7.626 3.517 1.00 0.00 56 HIS A CA 2
ATOM 2878 C C . HIS A 1 59 ? 5.511 -6.907 2.823 1.00 0.00 56 HIS A C 2
ATOM 2879 O O . HIS A 1 59 ? 5.361 -5.809 2.289 1.00 0.00 56 HIS A O 2
ATOM 2894 N N . SER A 1 60 ? 6.706 -7.555 2.841 1.00 0.00 57 SER A N 2
ATOM 2895 C CA . SER A 1 60 ? 7.908 -7.111 2.087 1.00 0.00 57 SER A CA 2
ATOM 2896 C C . SER A 1 60 ? 8.597 -8.349 1.488 1.00 0.00 57 SER A C 2
ATOM 2897 O O . SER A 1 60 ? 8.836 -8.416 0.276 1.00 0.00 57 SER A O 2
ATOM 2905 N N . GLN A 1 61 ? 8.931 -9.319 2.373 1.00 0.00 58 GLN A N 2
ATOM 2906 C CA . GLN A 1 61 ? 9.351 -10.691 1.989 1.00 0.00 58 GLN A CA 2
ATOM 2907 C C . GLN A 1 61 ? 8.302 -11.288 1.033 1.00 0.00 58 GLN A C 2
ATOM 2908 O O . GLN A 1 61 ? 8.624 -11.937 0.043 1.00 0.00 58 GLN A O 2
ATOM 2922 N N . LYS A 1 62 ? 7.026 -11.056 1.392 1.00 0.00 59 LYS A N 2
ATOM 2923 C CA . LYS A 1 62 ? 5.870 -11.275 0.526 1.00 0.00 59 LYS A CA 2
ATOM 2924 C C . LYS A 1 62 ? 5.180 -9.910 0.398 1.00 0.00 59 LYS A C 2
ATOM 2925 O O . LYS A 1 62 ? 4.199 -9.662 1.095 1.00 0.00 59 LYS A O 2
ATOM 2944 N N . LEU A 1 63 ? 5.767 -9.013 -0.448 1.00 0.00 60 LEU A N 2
ATOM 2945 C CA . LEU A 1 63 ? 5.376 -7.565 -0.563 1.00 0.00 60 LEU A CA 2
ATOM 2946 C C . LEU A 1 63 ? 3.850 -7.393 -0.577 1.00 0.00 60 LEU A C 2
ATOM 2947 O O . LEU A 1 63 ? 3.288 -6.604 0.187 1.00 0.00 60 LEU A O 2
ATOM 2963 N N . SER A 1 64 ? 3.232 -8.175 -1.443 1.00 0.00 61 SER A N 2
ATOM 2964 C CA . SER A 1 64 ? 1.776 -8.272 -1.620 1.00 0.00 61 SER A CA 2
ATOM 2965 C C . SER A 1 64 ? 1.549 -9.404 -2.626 1.00 0.00 61 SER A C 2
ATOM 2966 O O . SER A 1 64 ? 2.516 -9.800 -3.270 1.00 0.00 61 SER A O 2
ATOM 2974 N N . LYS A 1 65 ? 0.315 -9.940 -2.765 1.00 0.00 62 LYS A N 2
ATOM 2975 C CA . LYS A 1 65 ? 0.066 -11.085 -3.679 1.00 0.00 62 LYS A CA 2
ATOM 2976 C C . LYS A 1 65 ? 0.620 -10.787 -5.104 1.00 0.00 62 LYS A C 2
ATOM 2977 O O . LYS A 1 65 ? 1.651 -11.344 -5.515 1.00 0.00 62 LYS A O 2
ATOM 2996 N N . GLU A 1 66 ? -0.124 -9.940 -5.835 1.00 0.00 63 GLU A N 2
ATOM 2997 C CA . GLU A 1 66 ? 0.149 -9.436 -7.189 1.00 0.00 63 GLU A CA 2
ATOM 2998 C C . GLU A 1 66 ? 1.632 -9.023 -7.412 1.00 0.00 63 GLU A C 2
ATOM 2999 O O . GLU A 1 66 ? 2.244 -9.496 -8.364 1.00 0.00 63 GLU A O 2
ATOM 3011 N N . ALA A 1 67 ? 2.197 -8.161 -6.529 1.00 0.00 64 ALA A N 2
ATOM 3012 C CA . ALA A 1 67 ? 3.592 -7.644 -6.663 1.00 0.00 64 ALA A CA 2
ATOM 3013 C C . ALA A 1 67 ? 4.635 -8.774 -6.497 1.00 0.00 64 ALA A C 2
ATOM 3014 O O . ALA A 1 67 ? 5.537 -8.923 -7.317 1.00 0.00 64 ALA A O 2
ATOM 3021 N N . GLN A 1 68 ? 4.543 -9.473 -5.351 1.00 0.00 65 GLN A N 2
ATOM 3022 C CA . GLN A 1 68 ? 5.421 -10.653 -5.075 1.00 0.00 65 GLN A CA 2
ATOM 3023 C C . GLN A 1 68 ? 5.371 -11.666 -6.274 1.00 0.00 65 GLN A C 2
ATOM 3024 O O . GLN A 1 68 ? 6.386 -12.309 -6.606 1.00 0.00 65 GLN A O 2
ATOM 3038 N N . LYS A 1 69 ? 4.218 -11.748 -6.987 1.00 0.00 66 LYS A N 2
ATOM 3039 C CA . LYS A 1 69 ? 4.041 -12.548 -8.201 1.00 0.00 66 LYS A CA 2
ATOM 3040 C C . LYS A 1 69 ? 4.763 -11.906 -9.395 1.00 0.00 66 LYS A C 2
ATOM 3041 O O . LYS A 1 69 ? 5.342 -12.610 -10.183 1.00 0.00 66 LYS A O 2
ATOM 3060 N N . LEU A 1 70 ? 4.618 -10.573 -9.553 1.00 0.00 67 LEU A N 2
ATOM 3061 C CA . LEU A 1 70 ? 5.394 -9.779 -10.556 1.00 0.00 67 LEU A CA 2
ATOM 3062 C C . LEU A 1 70 ? 6.904 -10.153 -10.499 1.00 0.00 67 LEU A C 2
ATOM 3063 O O . LEU A 1 70 ? 7.574 -10.281 -11.523 1.00 0.00 67 LEU A O 2
ATOM 3079 N N . MET A 1 71 ? 7.365 -10.363 -9.270 1.00 0.00 68 MET A N 2
ATOM 3080 C CA . MET A 1 71 ? 8.750 -10.793 -8.962 1.00 0.00 68 MET A CA 2
ATOM 3081 C C . MET A 1 71 ? 9.006 -12.274 -9.357 1.00 0.00 68 MET A C 2
ATOM 3082 O O . MET A 1 71 ? 10.115 -12.625 -9.770 1.00 0.00 68 MET A O 2
ATOM 3096 N N . LYS A 1 72 ? 7.976 -13.135 -9.232 1.00 0.00 69 LYS A N 2
ATOM 3097 C CA . LYS A 1 72 ? 8.063 -14.574 -9.654 1.00 0.00 69 LYS A CA 2
ATOM 3098 C C . LYS A 1 72 ? 7.216 -14.862 -10.927 1.00 0.00 69 LYS A C 2
ATOM 3099 O O . LYS A 1 72 ? 6.794 -16.005 -11.155 1.00 0.00 69 LYS A O 2
ATOM 3118 N N . MET A 1 73 ? 7.014 -13.821 -11.773 1.00 0.00 70 MET A N 2
ATOM 3119 C CA . MET A 1 73 ? 6.187 -13.921 -13.011 1.00 0.00 70 MET A CA 2
ATOM 3120 C C . MET A 1 73 ? 6.818 -14.870 -14.038 1.00 0.00 70 MET A C 2
ATOM 3121 O O . MET A 1 73 ? 8.039 -15.056 -14.034 1.00 0.00 70 MET A O 2
ATOM 3135 N N . PRO A 1 74 ? 5.987 -15.497 -14.935 1.00 0.00 71 PRO A N 2
ATOM 3136 C CA . PRO A 1 74 ? 6.500 -16.253 -16.063 1.00 0.00 71 PRO A CA 2
ATOM 3137 C C . PRO A 1 74 ? 7.082 -15.306 -17.131 1.00 0.00 71 PRO A C 2
ATOM 3138 O O . PRO A 1 74 ? 8.296 -15.082 -17.150 1.00 0.00 71 PRO A O 2
ATOM 3149 N N . PHE A 1 75 ? 6.232 -14.764 -18.026 1.00 0.00 72 PHE A N 2
ATOM 3150 C CA . PHE A 1 75 ? 6.669 -14.031 -19.223 1.00 0.00 72 PHE A CA 2
ATOM 3151 C C . PHE A 1 75 ? 6.707 -12.533 -18.866 1.00 0.00 72 PHE A C 2
ATOM 3152 O O . PHE A 1 75 ? 5.663 -11.968 -18.564 1.00 0.00 72 PHE A O 2
ATOM 3169 N N . GLN A 1 76 ? 7.896 -11.899 -18.845 1.00 0.00 73 GLN A N 2
ATOM 3170 C CA . GLN A 1 76 ? 8.043 -10.478 -18.423 1.00 0.00 73 GLN A CA 2
ATOM 3171 C C . GLN A 1 76 ? 9.210 -9.780 -19.154 1.00 0.00 73 GLN A C 2
ATOM 3172 O O . GLN A 1 76 ? 10.010 -10.438 -19.826 1.00 0.00 73 GLN A O 2
ATOM 3186 N N . ARG A 1 77 ? 9.276 -8.437 -18.987 1.00 0.00 74 ARG A N 2
ATOM 3187 C CA . ARG A 1 77 ? 10.424 -7.583 -19.390 1.00 0.00 74 ARG A CA 2
ATOM 3188 C C . ARG A 1 77 ? 10.167 -6.127 -18.943 1.00 0.00 74 ARG A C 2
ATOM 3189 O O . ARG A 1 77 ? 9.097 -5.815 -18.441 1.00 0.00 74 ARG A O 2
ATOM 3210 N N . ALA A 1 78 ? 11.160 -5.252 -19.143 1.00 0.00 75 ALA A N 2
ATOM 3211 C CA . ALA A 1 78 ? 11.028 -3.790 -18.921 1.00 0.00 75 ALA A CA 2
ATOM 3212 C C . ALA A 1 78 ? 10.855 -3.102 -20.280 1.00 0.00 75 ALA A C 2
ATOM 3213 O O . ALA A 1 78 ? 11.842 -2.934 -21.007 1.00 0.00 75 ALA A O 2
ATOM 3220 N N . ILE A 1 79 ? 9.597 -2.764 -20.662 1.00 0.00 76 ILE A N 2
ATOM 3221 C CA . ILE A 1 79 ? 9.178 -2.419 -22.033 1.00 0.00 76 ILE A CA 2
ATOM 3222 C C . ILE A 1 79 ? 9.967 -1.204 -22.566 1.00 0.00 76 ILE A C 2
ATOM 3223 O O . ILE A 1 79 ? 10.056 -0.176 -21.890 1.00 0.00 76 ILE A O 2
ATOM 3239 N N . THR A 1 80 ? 10.563 -1.351 -23.756 1.00 0.00 77 THR A N 2
ATOM 3240 C CA . THR A 1 80 ? 11.308 -0.286 -24.452 1.00 0.00 77 THR A CA 2
ATOM 3241 C C . THR A 1 80 ? 10.341 0.739 -25.092 1.00 0.00 77 THR A C 2
ATOM 3242 O O . THR A 1 80 ? 9.194 0.399 -25.365 1.00 0.00 77 THR A O 2
ATOM 3253 N N . LYS A 1 81 ? 10.816 1.990 -25.287 1.00 0.00 78 LYS A N 2
ATOM 3254 C CA . LYS A 1 81 ? 10.083 3.071 -26.013 1.00 0.00 78 LYS A CA 2
ATOM 3255 C C . LYS A 1 81 ? 9.569 2.572 -27.391 1.00 0.00 78 LYS A C 2
ATOM 3256 O O . LYS A 1 81 ? 8.476 2.919 -27.827 1.00 0.00 78 LYS A O 2
ATOM 3275 N N . LYS A 1 82 ? 10.466 1.850 -28.071 1.00 0.00 79 LYS A N 2
ATOM 3276 C CA . LYS A 1 82 ? 10.134 1.091 -29.303 1.00 0.00 79 LYS A CA 2
ATOM 3277 C C . LYS A 1 82 ? 8.792 0.314 -29.170 1.00 0.00 79 LYS A C 2
ATOM 3278 O O . LYS A 1 82 ? 7.922 0.421 -30.041 1.00 0.00 79 LYS A O 2
ATOM 3297 N N . GLU A 1 83 ? 8.603 -0.407 -28.051 1.00 0.00 80 GLU A N 2
ATOM 3298 C CA . GLU A 1 83 ? 7.372 -1.195 -27.795 1.00 0.00 80 GLU A CA 2
ATOM 3299 C C . GLU A 1 83 ? 6.291 -0.338 -27.083 1.00 0.00 80 GLU A C 2
ATOM 3300 O O . GLU A 1 83 ? 5.140 -0.766 -26.952 1.00 0.00 80 GLU A O 2
ATOM 3312 N N . GLN A 1 84 ? 6.677 0.878 -26.637 1.00 0.00 81 GLN A N 2
ATOM 3313 C CA . GLN A 1 84 ? 5.717 1.884 -26.126 1.00 0.00 81 GLN A CA 2
ATOM 3314 C C . GLN A 1 84 ? 5.186 2.797 -27.224 1.00 0.00 81 GLN A C 2
ATOM 3315 O O . GLN A 1 84 ? 4.185 3.492 -27.004 1.00 0.00 81 GLN A O 2
ATOM 3329 N N . ALA A 1 85 ? 5.838 2.820 -28.407 1.00 0.00 82 ALA A N 2
ATOM 3330 C CA . ALA A 1 85 ? 5.399 3.658 -29.530 1.00 0.00 82 ALA A CA 2
ATOM 3331 C C . ALA A 1 85 ? 4.197 2.989 -30.196 1.00 0.00 82 ALA A C 2
ATOM 3332 O O . ALA A 1 85 ? 3.343 3.643 -30.796 1.00 0.00 82 ALA A O 2
ATOM 3339 N N . ASP A 1 86 ? 4.169 1.651 -30.068 1.00 0.00 83 ASP A N 2
ATOM 3340 C CA . ASP A 1 86 ? 3.074 0.802 -30.517 1.00 0.00 83 ASP A CA 2
ATOM 3341 C C . ASP A 1 86 ? 2.582 -0.030 -29.325 1.00 0.00 83 ASP A C 2
ATOM 3342 O O . ASP A 1 86 ? 2.809 -1.241 -29.253 1.00 0.00 83 ASP A O 2
ATOM 3351 N N . MET A 1 87 ? 1.952 0.672 -28.361 1.00 0.00 84 MET A N 2
ATOM 3352 C CA . MET A 1 87 ? 1.278 0.042 -27.203 1.00 0.00 84 MET A CA 2
ATOM 3353 C C . MET A 1 87 ? -0.013 -0.663 -27.644 1.00 0.00 84 MET A C 2
ATOM 3354 O O . MET A 1 87 ? -0.440 -1.620 -27.009 1.00 0.00 84 MET A O 2
ATOM 3368 N N . GLY A 1 88 ? -0.600 -0.179 -28.745 1.00 0.00 85 GLY A N 2
ATOM 3369 C CA . GLY A 1 88 ? -1.766 -0.818 -29.352 1.00 0.00 85 GLY A CA 2
ATOM 3370 C C . GLY A 1 88 ? -1.414 -2.202 -29.880 1.00 0.00 85 GLY A C 2
ATOM 3371 O O . GLY A 1 88 ? -2.013 -3.200 -29.475 1.00 0.00 85 GLY A O 2
ATOM 3375 N N . LYS A 1 89 ? -0.406 -2.234 -30.773 1.00 0.00 86 LYS A N 2
ATOM 3376 C CA . LYS A 1 89 ? 0.138 -3.463 -31.381 1.00 0.00 86 LYS A CA 2
ATOM 3377 C C . LYS A 1 89 ? 0.648 -4.449 -30.301 1.00 0.00 86 LYS A C 2
ATOM 3378 O O . LYS A 1 89 ? 0.333 -5.639 -30.349 1.00 0.00 86 LYS A O 2
ATOM 3397 N N . LEU A 1 90 ? 1.512 -3.949 -29.400 1.00 0.00 87 LEU A N 2
ATOM 3398 C CA . LEU A 1 90 ? 2.036 -4.743 -28.264 1.00 0.00 87 LEU A CA 2
ATOM 3399 C C . LEU A 1 90 ? 0.889 -5.459 -27.482 1.00 0.00 87 LEU A C 2
ATOM 3400 O O . LEU A 1 90 ? 0.874 -6.695 -27.383 1.00 0.00 87 LEU A O 2
ATOM 3416 N N . LYS A 1 91 ? -0.072 -4.670 -26.977 1.00 0.00 88 LYS A N 2
ATOM 3417 C CA . LYS A 1 91 ? -1.182 -5.165 -26.126 1.00 0.00 88 LYS A CA 2
ATOM 3418 C C . LYS A 1 91 ? -2.282 -5.975 -26.867 1.00 0.00 88 LYS A C 2
ATOM 3419 O O . LYS A 1 91 ? -3.000 -6.737 -26.212 1.00 0.00 88 LYS A O 2
ATOM 3438 N N . LYS A 1 92 ? -2.431 -5.828 -28.216 1.00 0.00 89 LYS A N 2
ATOM 3439 C CA . LYS A 1 92 ? -3.527 -6.527 -28.981 1.00 0.00 89 LYS A CA 2
ATOM 3440 C C . LYS A 1 92 ? -3.290 -8.057 -29.123 1.00 0.00 89 LYS A C 2
ATOM 3441 O O . LYS A 1 92 ? -4.064 -8.749 -29.796 1.00 0.00 89 LYS A O 2
ATOM 3460 N N . SER A 1 93 ? -2.263 -8.574 -28.428 1.00 0.00 90 SER A N 2
ATOM 3461 C CA . SER A 1 93 ? -1.905 -10.008 -28.487 1.00 0.00 90 SER A CA 2
ATOM 3462 C C . SER A 1 93 ? -1.905 -10.649 -27.092 1.00 0.00 90 SER A C 2
ATOM 3463 O O . SER A 1 93 ? -2.601 -11.650 -26.864 1.00 0.00 90 SER A O 2
ATOM 3471 N N . VAL A 1 94 ? -1.128 -10.032 -26.179 1.00 0.00 91 VAL A N 2
ATOM 3472 C CA . VAL A 1 94 ? -0.707 -10.644 -24.893 1.00 0.00 91 VAL A CA 2
ATOM 3473 C C . VAL A 1 94 ? -1.891 -11.196 -24.079 1.00 0.00 91 VAL A C 2
ATOM 3474 O O . VAL A 1 94 ? -1.869 -12.356 -23.662 1.00 0.00 91 VAL A O 2
ATOM 3487 N N . ARG A 1 95 ? -2.917 -10.343 -23.906 1.00 0.00 92 ARG A N 2
ATOM 3488 C CA . ARG A 1 95 ? -4.123 -10.635 -23.111 1.00 0.00 92 ARG A CA 2
ATOM 3489 C C . ARG A 1 95 ? -3.721 -10.913 -21.639 1.00 0.00 92 ARG A C 2
ATOM 3490 O O . ARG A 1 95 ? -3.334 -12.034 -21.278 1.00 0.00 92 ARG A O 2
ATOM 3511 N N . GLY A 1 96 ? -3.791 -9.861 -20.812 1.00 0.00 93 GLY A N 2
ATOM 3512 C CA . GLY A 1 96 ? -3.379 -9.922 -19.406 1.00 0.00 93 GLY A CA 2
ATOM 3513 C C . GLY A 1 96 ? -2.038 -9.241 -19.151 1.00 0.00 93 GLY A C 2
ATOM 3514 O O . GLY A 1 96 ? -1.443 -9.434 -18.090 1.00 0.00 93 GLY A O 2
ATOM 3518 N N . LEU A 1 97 ? -1.550 -8.453 -20.135 1.00 0.00 94 LEU A N 2
ATOM 3519 C CA . LEU A 1 97 ? -0.336 -7.632 -19.974 1.00 0.00 94 LEU A CA 2
ATOM 3520 C C . LEU A 1 97 ? -0.594 -6.529 -18.937 1.00 0.00 94 LEU A C 2
ATOM 3521 O O . LEU A 1 97 ? -1.612 -5.842 -18.990 1.00 0.00 94 LEU A O 2
ATOM 3537 N N . VAL A 1 98 ? 0.324 -6.409 -17.976 1.00 0.00 95 VAL A N 2
ATOM 3538 C CA . VAL A 1 98 ? 0.295 -5.423 -16.889 1.00 0.00 95 VAL A CA 2
ATOM 3539 C C . VAL A 1 98 ? 1.565 -4.592 -17.001 1.00 0.00 95 VAL A C 2
ATOM 3540 O O . VAL A 1 98 ? 2.653 -5.147 -17.007 1.00 0.00 95 VAL A O 2
ATOM 3553 N N . VAL A 1 99 ? 1.419 -3.259 -17.059 1.00 0.00 96 VAL A N 2
ATOM 3554 C CA . VAL A 1 99 ? 2.491 -2.335 -17.457 1.00 0.00 96 VAL A CA 2
ATOM 3555 C C . VAL A 1 99 ? 2.610 -1.243 -16.375 1.00 0.00 96 VAL A C 2
ATOM 3556 O O . VAL A 1 99 ? 1.695 -0.430 -16.204 1.00 0.00 96 VAL A O 2
ATOM 3569 N N . VAL A 1 100 ? 3.727 -1.251 -15.636 1.00 0.00 97 VAL A N 2
ATOM 3570 C CA . VAL A 1 100 ? 3.946 -0.402 -14.453 1.00 0.00 97 VAL A CA 2
ATOM 3571 C C . VAL A 1 100 ? 4.952 0.720 -14.810 1.00 0.00 97 VAL A C 2
ATOM 3572 O O . VAL A 1 100 ? 6.106 0.429 -15.136 1.00 0.00 97 VAL A O 2
ATOM 3585 N N . HIS A 1 101 ? 4.522 1.991 -14.716 1.00 0.00 98 HIS A N 2
ATOM 3586 C CA . HIS A 1 101 ? 5.325 3.168 -15.121 1.00 0.00 98 HIS A CA 2
ATOM 3587 C C . HIS A 1 101 ? 6.140 3.648 -13.892 1.00 0.00 98 HIS A C 2
ATOM 3588 O O . HIS A 1 101 ? 5.607 3.609 -12.793 1.00 0.00 98 HIS A O 2
ATOM 3602 N N . PRO A 1 102 ? 7.418 4.137 -14.032 1.00 0.00 99 PRO A N 2
ATOM 3603 C CA . PRO A 1 102 ? 8.285 4.470 -12.863 1.00 0.00 99 PRO A CA 2
ATOM 3604 C C . PRO A 1 102 ? 7.736 5.619 -11.968 1.00 0.00 99 PRO A C 2
ATOM 3605 O O . PRO A 1 102 ? 8.192 5.799 -10.831 1.00 0.00 99 PRO A O 2
ATOM 3616 N N . MET A 1 103 ? 6.753 6.388 -12.491 1.00 0.00 100 MET A N 2
ATOM 3617 C CA . MET A 1 103 ? 6.151 7.519 -11.746 1.00 0.00 100 MET A CA 2
ATOM 3618 C C . MET A 1 103 ? 4.780 7.182 -11.147 1.00 0.00 100 MET A C 2
ATOM 3619 O O . MET A 1 103 ? 4.183 8.034 -10.475 1.00 0.00 100 MET A O 2
ATOM 3633 N N . THR A 1 104 ? 4.286 5.949 -11.362 1.00 0.00 101 THR A N 2
ATOM 3634 C CA . THR A 1 104 ? 3.051 5.459 -10.698 1.00 0.00 101 THR A CA 2
ATOM 3635 C C . THR A 1 104 ? 3.322 5.155 -9.223 1.00 0.00 101 THR A C 2
ATOM 3636 O O . THR A 1 104 ? 4.453 5.304 -8.751 1.00 0.00 101 THR A O 2
ATOM 3647 N N . ALA A 1 105 ? 2.269 4.728 -8.508 1.00 0.00 102 ALA A N 2
ATOM 3648 C CA . ALA A 1 105 ? 2.365 4.347 -7.101 1.00 0.00 102 ALA A CA 2
ATOM 3649 C C . ALA A 1 105 ? 3.415 3.242 -6.926 1.00 0.00 102 ALA A C 2
ATOM 3650 O O . ALA A 1 105 ? 4.495 3.486 -6.362 1.00 0.00 102 ALA A O 2
ATOM 3657 N N . LEU A 1 106 ? 3.102 2.035 -7.431 1.00 0.00 103 LEU A N 2
ATOM 3658 C CA . LEU A 1 106 ? 3.964 0.848 -7.342 1.00 0.00 103 LEU A CA 2
ATOM 3659 C C . LEU A 1 106 ? 5.294 1.094 -8.101 1.00 0.00 103 LEU A C 2
ATOM 3660 O O . LEU A 1 106 ? 6.362 0.652 -7.669 1.00 0.00 103 LEU A O 2
ATOM 3676 N N . GLY A 1 107 ? 5.164 1.754 -9.274 1.00 0.00 104 GLY A N 2
ATOM 3677 C CA . GLY A 1 107 ? 6.297 2.270 -10.034 1.00 0.00 104 GLY A CA 2
ATOM 3678 C C . GLY A 1 107 ? 7.350 3.014 -9.230 1.00 0.00 104 GLY A C 2
ATOM 3679 O O . GLY A 1 107 ? 8.549 2.867 -9.510 1.00 0.00 104 GLY A O 2
ATOM 3683 N N . ARG A 1 108 ? 6.938 3.822 -8.231 1.00 0.00 105 ARG A N 2
ATOM 3684 C CA . ARG A 1 108 ? 7.886 4.484 -7.330 1.00 0.00 105 ARG A CA 2
ATOM 3685 C C . ARG A 1 108 ? 8.231 3.571 -6.164 1.00 0.00 105 ARG A C 2
ATOM 3686 O O . ARG A 1 108 ? 9.370 3.594 -5.683 1.00 0.00 105 ARG A O 2
ATOM 3707 N N . GLU A 1 109 ? 7.249 2.773 -5.693 1.00 0.00 106 GLU A N 2
ATOM 3708 C CA . GLU A 1 109 ? 7.359 2.012 -4.452 1.00 0.00 106 GLU A CA 2
ATOM 3709 C C . GLU A 1 109 ? 8.409 0.906 -4.585 1.00 0.00 106 GLU A C 2
ATOM 3710 O O . GLU A 1 109 ? 9.383 0.885 -3.819 1.00 0.00 106 GLU A O 2
ATOM 3722 N N . MET A 1 110 ? 8.222 -0.034 -5.550 1.00 0.00 107 MET A N 2
ATOM 3723 C CA . MET A 1 110 ? 9.221 -1.087 -5.842 1.00 0.00 107 MET A CA 2
ATOM 3724 C C . MET A 1 110 ? 10.512 -0.457 -6.441 1.00 0.00 107 MET A C 2
ATOM 3725 O O . MET A 1 110 ? 11.520 -1.143 -6.609 1.00 0.00 107 MET A O 2
ATOM 3739 N N . GLY A 1 111 ? 10.443 0.854 -6.772 1.00 0.00 108 GLY A N 2
ATOM 3740 C CA . GLY A 1 111 ? 11.612 1.643 -7.179 1.00 0.00 108 GLY A CA 2
ATOM 3741 C C . GLY A 1 111 ? 12.027 1.399 -8.613 1.00 0.00 108 GLY A C 2
ATOM 3742 O O . GLY A 1 111 ? 13.224 1.330 -8.917 1.00 0.00 108 GLY A O 2
ATOM 3746 N N . LEU A 1 112 ? 11.031 1.280 -9.503 1.00 0.00 109 LEU A N 2
ATOM 3747 C CA . LEU A 1 112 ? 11.271 1.010 -10.927 1.00 0.00 109 LEU A CA 2
ATOM 3748 C C . LEU A 1 112 ? 11.870 2.254 -11.610 1.00 0.00 109 LEU A C 2
ATOM 3749 O O . LEU A 1 112 ? 11.441 3.384 -11.355 1.00 0.00 109 LEU A O 2
ATOM 3765 N N . GLU A 1 113 ? 12.893 2.017 -12.443 1.00 0.00 110 GLU A N 2
ATOM 3766 C CA . GLU A 1 113 ? 13.619 3.067 -13.188 1.00 0.00 110 GLU A CA 2
ATOM 3767 C C . GLU A 1 113 ? 13.019 3.268 -14.591 1.00 0.00 110 GLU A C 2
ATOM 3768 O O . GLU A 1 113 ? 13.372 4.222 -15.296 1.00 0.00 110 GLU A O 2
ATOM 3780 N N . GLU A 1 114 ? 12.095 2.375 -14.971 1.00 0.00 111 GLU A N 2
ATOM 3781 C CA . GLU A 1 114 ? 11.565 2.301 -16.336 1.00 0.00 111 GLU A CA 2
ATOM 3782 C C . GLU A 1 114 ? 10.133 1.743 -16.321 1.00 0.00 111 GLU A C 2
ATOM 3783 O O . GLU A 1 114 ? 9.699 1.141 -15.324 1.00 0.00 111 GLU A O 2
ATOM 3795 N N . MET A 1 115 ? 9.391 1.991 -17.421 1.00 0.00 112 MET A N 2
ATOM 3796 C CA . MET A 1 115 ? 8.096 1.372 -17.685 1.00 0.00 112 MET A CA 2
ATOM 3797 C C . MET A 1 115 ? 8.328 -0.117 -17.948 1.00 0.00 112 MET A C 2
ATOM 3798 O O . MET A 1 115 ? 8.947 -0.512 -18.952 1.00 0.00 112 MET A O 2
ATOM 3812 N N . THR A 1 116 ? 7.835 -0.931 -17.037 1.00 0.00 113 THR A N 2
ATOM 3813 C CA . THR A 1 116 ? 8.072 -2.358 -17.054 1.00 0.00 113 THR A CA 2
ATOM 3814 C C . THR A 1 116 ? 6.747 -3.016 -17.482 1.00 0.00 113 THR A C 2
ATOM 3815 O O . THR A 1 116 ? 5.709 -2.346 -17.478 1.00 0.00 113 THR A O 2
ATOM 3826 N N . GLY A 1 117 ? 6.765 -4.294 -17.873 1.00 0.00 114 GLY A N 2
ATOM 3827 C CA . GLY A 1 117 ? 5.528 -5.031 -18.098 1.00 0.00 114 GLY A CA 2
ATOM 3828 C C . GLY A 1 117 ? 5.706 -6.518 -17.873 1.00 0.00 114 GLY A C 2
ATOM 3829 O O . GLY A 1 117 ? 6.662 -7.119 -18.358 1.00 0.00 114 GLY A O 2
ATOM 3833 N N . PHE A 1 118 ? 4.764 -7.110 -17.144 1.00 0.00 115 PHE A N 2
ATOM 3834 C CA . PHE A 1 118 ? 4.766 -8.526 -16.780 1.00 0.00 115 PHE A CA 2
ATOM 3835 C C . PHE A 1 118 ? 3.464 -9.157 -17.292 1.00 0.00 115 PHE A C 2
ATOM 3836 O O . PHE A 1 118 ? 2.472 -8.440 -17.518 1.00 0.00 115 PHE A O 2
ATOM 3853 N N . SER A 1 119 ? 3.461 -10.486 -17.453 1.00 0.00 116 SER A N 2
ATOM 3854 C CA . SER A 1 119 ? 2.209 -11.242 -17.600 1.00 0.00 116 SER A CA 2
ATOM 3855 C C . SER A 1 119 ? 2.433 -12.737 -17.297 1.00 0.00 116 SER A C 2
ATOM 3856 O O . SER A 1 119 ? 3.577 -13.215 -17.121 1.00 0.00 116 SER A O 2
ATOM 3864 N N . LYS A 1 120 ? 1.314 -13.466 -17.297 1.00 0.00 117 LYS A N 2
ATOM 3865 C CA . LYS A 1 120 ? 1.274 -14.927 -17.230 1.00 0.00 117 LYS A CA 2
ATOM 3866 C C . LYS A 1 120 ? 1.315 -15.505 -18.647 1.00 0.00 117 LYS A C 2
ATOM 3867 O O . LYS A 1 120 ? 1.572 -16.699 -18.833 1.00 0.00 117 LYS A O 2
ATOM 3886 N N . THR A 1 121 ? 1.090 -14.627 -19.636 1.00 0.00 118 THR A N 2
ATOM 3887 C CA . THR A 1 121 ? 0.905 -14.997 -21.031 1.00 0.00 118 THR A CA 2
ATOM 3888 C C . THR A 1 121 ? 2.065 -14.397 -21.845 1.00 0.00 118 THR A C 2
ATOM 3889 O O . THR A 1 121 ? 2.588 -13.330 -21.494 1.00 0.00 118 THR A O 2
ATOM 3900 N N . THR A 1 122 ? 2.458 -15.095 -22.920 1.00 0.00 119 THR A N 2
ATOM 3901 C CA . THR A 1 122 ? 3.654 -14.772 -23.715 1.00 0.00 119 THR A CA 2
ATOM 3902 C C . THR A 1 122 ? 3.556 -13.403 -24.430 1.00 0.00 119 THR A C 2
ATOM 3903 O O . THR A 1 122 ? 2.476 -12.989 -24.869 1.00 0.00 119 THR A O 2
ATOM 3914 N N . PHE A 1 123 ? 4.714 -12.717 -24.493 1.00 0.00 120 PHE A N 2
ATOM 3915 C CA . PHE A 1 123 ? 4.919 -11.480 -25.275 1.00 0.00 120 PHE A CA 2
ATOM 3916 C C . PHE A 1 123 ? 6.433 -11.207 -25.430 1.00 0.00 120 PHE A C 2
ATOM 3917 O O . PHE A 1 123 ? 6.850 -10.683 -26.483 1.00 0.00 120 PHE A O 2
ATOM 3935 N N . MET A 1 4 ? -13.893 -1.561 -4.552 1.00 0.00 1 MET A N 3
ATOM 3936 C CA . MET A 1 4 ? -14.861 -2.324 -3.734 1.00 0.00 1 MET A CA 3
ATOM 3937 C C . MET A 1 4 ? -14.826 -1.824 -2.283 1.00 0.00 1 MET A C 3
ATOM 3938 O O . MET A 1 4 ? -15.792 -1.228 -1.801 1.00 0.00 1 MET A O 3
ATOM 3952 N N . LYS A 1 5 ? -13.696 -2.071 -1.590 1.00 0.00 2 LYS A N 3
ATOM 3953 C CA . LYS A 1 5 ? -13.520 -1.724 -0.171 1.00 0.00 2 LYS A CA 3
ATOM 3954 C C . LYS A 1 5 ? -12.381 -0.702 -0.034 1.00 0.00 2 LYS A C 3
ATOM 3955 O O . LYS A 1 5 ? -11.207 -1.068 0.104 1.00 0.00 2 LYS A O 3
ATOM 3974 N N . GLU A 1 6 ? -12.747 0.587 -0.120 1.00 0.00 3 GLU A N 3
ATOM 3975 C CA . GLU A 1 6 ? -11.789 1.714 -0.027 1.00 0.00 3 GLU A CA 3
ATOM 3976 C C . GLU A 1 6 ? -11.543 2.096 1.442 1.00 0.00 3 GLU A C 3
ATOM 3977 O O . GLU A 1 6 ? -10.651 2.897 1.748 1.00 0.00 3 GLU A O 3
ATOM 3989 N N . VAL A 1 7 ? -12.342 1.484 2.335 1.00 0.00 4 VAL A N 3
ATOM 3990 C CA . VAL A 1 7 ? -12.251 1.650 3.793 1.00 0.00 4 VAL A CA 3
ATOM 3991 C C . VAL A 1 7 ? -10.839 1.252 4.299 1.00 0.00 4 VAL A C 3
ATOM 3992 O O . VAL A 1 7 ? -10.365 1.781 5.291 1.00 0.00 4 VAL A O 3
ATOM 4005 N N . GLU A 1 8 ? -10.206 0.308 3.577 1.00 0.00 5 GLU A N 3
ATOM 4006 C CA . GLU A 1 8 ? -8.802 -0.133 3.794 1.00 0.00 5 GLU A CA 3
ATOM 4007 C C . GLU A 1 8 ? -7.823 1.063 3.960 1.00 0.00 5 GLU A C 3
ATOM 4008 O O . GLU A 1 8 ? -7.047 1.119 4.923 1.00 0.00 5 GLU A O 3
ATOM 4020 N N . LYS A 1 9 ? -7.840 1.955 2.951 1.00 0.00 6 LYS A N 3
ATOM 4021 C CA . LYS A 1 9 ? -7.055 3.225 3.008 1.00 0.00 6 LYS A CA 3
ATOM 4022 C C . LYS A 1 9 ? -7.301 3.999 4.345 1.00 0.00 6 LYS A C 3
ATOM 4023 O O . LYS A 1 9 ? -6.368 4.571 4.931 1.00 0.00 6 LYS A O 3
ATOM 4042 N N . ASN A 1 10 ? -8.571 3.968 4.798 1.00 0.00 7 ASN A N 3
ATOM 4043 C CA . ASN A 1 10 ? -8.976 4.635 6.066 1.00 0.00 7 ASN A CA 3
ATOM 4044 C C . ASN A 1 10 ? -8.401 3.908 7.316 1.00 0.00 7 ASN A C 3
ATOM 4045 O O . ASN A 1 10 ? -8.150 4.557 8.341 1.00 0.00 7 ASN A O 3
ATOM 4056 N N . GLU A 1 11 ? -8.223 2.564 7.223 1.00 0.00 8 GLU A N 3
ATOM 4057 C CA . GLU A 1 11 ? -7.522 1.762 8.266 1.00 0.00 8 GLU A CA 3
ATOM 4058 C C . GLU A 1 11 ? -6.051 2.197 8.414 1.00 0.00 8 GLU A C 3
ATOM 4059 O O . GLU A 1 11 ? -5.565 2.403 9.542 1.00 0.00 8 GLU A O 3
ATOM 4071 N N . ILE A 1 12 ? -5.338 2.317 7.276 1.00 0.00 9 ILE A N 3
ATOM 4072 C CA . ILE A 1 12 ? -3.927 2.755 7.257 1.00 0.00 9 ILE A CA 3
ATOM 4073 C C . ILE A 1 12 ? -3.783 4.189 7.810 1.00 0.00 9 ILE A C 3
ATOM 4074 O O . ILE A 1 12 ? -2.839 4.481 8.552 1.00 0.00 9 ILE A O 3
ATOM 4090 N N . LYS A 1 13 ? -4.750 5.057 7.464 1.00 0.00 10 LYS A N 3
ATOM 4091 C CA . LYS A 1 13 ? -4.811 6.443 7.974 1.00 0.00 10 LYS A CA 3
ATOM 4092 C C . LYS A 1 13 ? -4.935 6.434 9.517 1.00 0.00 10 LYS A C 3
ATOM 4093 O O . LYS A 1 13 ? -4.266 7.191 10.202 1.00 0.00 10 LYS A O 3
ATOM 4112 N N . ARG A 1 14 ? -5.865 5.597 9.998 1.00 0.00 11 ARG A N 3
ATOM 4113 C CA . ARG A 1 14 ? -6.118 5.379 11.440 1.00 0.00 11 ARG A CA 3
ATOM 4114 C C . ARG A 1 14 ? -4.825 5.055 12.237 1.00 0.00 11 ARG A C 3
ATOM 4115 O O . ARG A 1 14 ? -4.463 5.799 13.159 1.00 0.00 11 ARG A O 3
ATOM 4136 N N . LEU A 1 15 ? -4.127 3.957 11.870 1.00 0.00 12 LEU A N 3
ATOM 4137 C CA . LEU A 1 15 ? -2.895 3.523 12.593 1.00 0.00 12 LEU A CA 3
ATOM 4138 C C . LEU A 1 15 ? -1.771 4.587 12.490 1.00 0.00 12 LEU A C 3
ATOM 4139 O O . LEU A 1 15 ? -0.997 4.783 13.439 1.00 0.00 12 LEU A O 3
ATOM 4155 N N . SER A 1 16 ? -1.675 5.226 11.304 1.00 0.00 13 SER A N 3
ATOM 4156 C CA . SER A 1 16 ? -0.820 6.407 11.098 1.00 0.00 13 SER A CA 3
ATOM 4157 C C . SER A 1 16 ? -1.090 7.509 12.152 1.00 0.00 13 SER A C 3
ATOM 4158 O O . SER A 1 16 ? -0.168 7.935 12.832 1.00 0.00 13 SER A O 3
ATOM 4166 N N . ASP A 1 17 ? -2.363 7.948 12.254 1.00 0.00 14 ASP A N 3
ATOM 4167 C CA . ASP A 1 17 ? -2.820 8.956 13.259 1.00 0.00 14 ASP A CA 3
ATOM 4168 C C . ASP A 1 17 ? -2.479 8.541 14.708 1.00 0.00 14 ASP A C 3
ATOM 4169 O O . ASP A 1 17 ? -2.220 9.391 15.567 1.00 0.00 14 ASP A O 3
ATOM 4178 N N . ARG A 1 18 ? -2.483 7.217 14.929 1.00 0.00 15 ARG A N 3
ATOM 4179 C CA . ARG A 1 18 ? -2.168 6.631 16.244 1.00 0.00 15 ARG A CA 3
ATOM 4180 C C . ARG A 1 18 ? -0.694 6.941 16.618 1.00 0.00 15 ARG A C 3
ATOM 4181 O O . ARG A 1 18 ? -0.409 7.611 17.631 1.00 0.00 15 ARG A O 3
ATOM 4202 N N . LEU A 1 19 ? 0.226 6.503 15.739 1.00 0.00 16 LEU A N 3
ATOM 4203 C CA . LEU A 1 19 ? 1.675 6.655 15.954 1.00 0.00 16 LEU A CA 3
ATOM 4204 C C . LEU A 1 19 ? 2.073 8.154 15.917 1.00 0.00 16 LEU A C 3
ATOM 4205 O O . LEU A 1 19 ? 2.926 8.585 16.695 1.00 0.00 16 LEU A O 3
ATOM 4221 N N . ASP A 1 20 ? 1.470 8.917 14.986 1.00 0.00 17 ASP A N 3
ATOM 4222 C CA . ASP A 1 20 ? 1.686 10.374 14.845 1.00 0.00 17 ASP A CA 3
ATOM 4223 C C . ASP A 1 20 ? 1.360 11.140 16.139 1.00 0.00 17 ASP A C 3
ATOM 4224 O O . ASP A 1 20 ? 2.191 11.908 16.630 1.00 0.00 17 ASP A O 3
ATOM 4233 N N . ALA A 1 21 ? 0.126 10.976 16.653 1.00 0.00 18 ALA A N 3
ATOM 4234 C CA . ALA A 1 21 ? -0.282 11.515 17.961 1.00 0.00 18 ALA A CA 3
ATOM 4235 C C . ALA A 1 21 ? 0.674 11.099 19.099 1.00 0.00 18 ALA A C 3
ATOM 4236 O O . ALA A 1 21 ? 0.897 11.885 20.017 1.00 0.00 18 ALA A O 3
ATOM 4243 N N . ILE A 1 22 ? 1.270 9.887 18.982 1.00 0.00 19 ILE A N 3
ATOM 4244 C CA . ILE A 1 22 ? 2.249 9.413 19.990 1.00 0.00 19 ILE A CA 3
ATOM 4245 C C . ILE A 1 22 ? 3.573 10.203 19.886 1.00 0.00 19 ILE A C 3
ATOM 4246 O O . ILE A 1 22 ? 4.092 10.648 20.915 1.00 0.00 19 ILE A O 3
ATOM 4262 N N . ARG A 1 23 ? 4.141 10.391 18.671 1.00 0.00 20 ARG A N 3
ATOM 4263 C CA . ARG A 1 23 ? 5.412 11.111 18.471 1.00 0.00 20 ARG A CA 3
ATOM 4264 C C . ARG A 1 23 ? 5.295 12.632 18.703 1.00 0.00 20 ARG A C 3
ATOM 4265 O O . ARG A 1 23 ? 6.289 13.242 19.096 1.00 0.00 20 ARG A O 3
ATOM 4286 N N . HIS A 1 24 ? 4.120 13.265 18.449 1.00 0.00 21 HIS A N 3
ATOM 4287 C CA . HIS A 1 24 ? 3.879 14.685 18.823 1.00 0.00 21 HIS A CA 3
ATOM 4288 C C . HIS A 1 24 ? 3.758 14.830 20.334 1.00 0.00 21 HIS A C 3
ATOM 4289 O O . HIS A 1 24 ? 4.230 15.798 20.916 1.00 0.00 21 HIS A O 3
ATOM 4304 N N . GLN A 1 25 ? 3.061 13.858 20.914 1.00 0.00 22 GLN A N 3
ATOM 4305 C CA . GLN A 1 25 ? 2.951 13.731 22.369 1.00 0.00 22 GLN A CA 3
ATOM 4306 C C . GLN A 1 25 ? 4.362 13.636 22.987 1.00 0.00 22 GLN A C 3
ATOM 4307 O O . GLN A 1 25 ? 4.626 14.268 24.008 1.00 0.00 22 GLN A O 3
ATOM 4321 N N . GLN A 1 26 ? 5.277 12.926 22.301 1.00 0.00 23 GLN A N 3
ATOM 4322 C CA . GLN A 1 26 ? 6.688 12.824 22.697 1.00 0.00 23 GLN A CA 3
ATOM 4323 C C . GLN A 1 26 ? 7.511 14.038 22.256 1.00 0.00 23 GLN A C 3
ATOM 4324 O O . GLN A 1 26 ? 8.626 14.189 22.729 1.00 0.00 23 GLN A O 3
ATOM 4338 N N . ALA A 1 27 ? 7.016 14.838 21.300 1.00 0.00 24 ALA A N 3
ATOM 4339 C CA . ALA A 1 27 ? 7.625 16.159 20.984 1.00 0.00 24 ALA A CA 3
ATOM 4340 C C . ALA A 1 27 ? 7.469 17.115 22.173 1.00 0.00 24 ALA A C 3
ATOM 4341 O O . ALA A 1 27 ? 8.416 17.808 22.564 1.00 0.00 24 ALA A O 3
ATOM 4348 N N . ASP A 1 28 ? 6.233 17.171 22.702 1.00 0.00 25 ASP A N 3
ATOM 4349 C CA . ASP A 1 28 ? 5.957 17.849 23.992 1.00 0.00 25 ASP A CA 3
ATOM 4350 C C . ASP A 1 28 ? 6.712 17.200 25.188 1.00 0.00 25 ASP A C 3
ATOM 4351 O O . ASP A 1 28 ? 6.667 17.720 26.304 1.00 0.00 25 ASP A O 3
ATOM 4360 N N . LEU A 1 29 ? 7.385 16.056 24.938 1.00 0.00 26 LEU A N 3
ATOM 4361 C CA . LEU A 1 29 ? 8.248 15.406 25.953 1.00 0.00 26 LEU A CA 3
ATOM 4362 C C . LEU A 1 29 ? 9.729 15.415 25.539 1.00 0.00 26 LEU A C 3
ATOM 4363 O O . LEU A 1 29 ? 10.083 15.609 24.380 1.00 0.00 26 LEU A O 3
ATOM 4379 N N . SER A 1 30 ? 10.573 15.250 26.549 1.00 0.00 27 SER A N 3
ATOM 4380 C CA . SER A 1 30 ? 12.012 14.981 26.369 1.00 0.00 27 SER A CA 3
ATOM 4381 C C . SER A 1 30 ? 12.418 13.872 27.352 1.00 0.00 27 SER A C 3
ATOM 4382 O O . SER A 1 30 ? 11.616 13.467 28.198 1.00 0.00 27 SER A O 3
ATOM 4390 N N . LEU A 1 31 ? 13.656 13.390 27.240 1.00 0.00 28 LEU A N 3
ATOM 4391 C CA . LEU A 1 31 ? 14.178 12.321 28.108 1.00 0.00 28 LEU A CA 3
ATOM 4392 C C . LEU A 1 31 ? 14.482 12.868 29.517 1.00 0.00 28 LEU A C 3
ATOM 4393 O O . LEU A 1 31 ? 14.235 12.190 30.524 1.00 0.00 28 LEU A O 3
ATOM 4409 N N . VAL A 1 32 ? 15.006 14.103 29.573 1.00 0.00 29 VAL A N 3
ATOM 4410 C CA . VAL A 1 32 ? 15.416 14.747 30.835 1.00 0.00 29 VAL A CA 3
ATOM 4411 C C . VAL A 1 32 ? 14.182 15.089 31.709 1.00 0.00 29 VAL A C 3
ATOM 4412 O O . VAL A 1 32 ? 14.184 14.836 32.922 1.00 0.00 29 VAL A O 3
ATOM 4425 N N . GLU A 1 33 ? 13.126 15.636 31.072 1.00 0.00 30 GLU A N 3
ATOM 4426 C CA . GLU A 1 33 ? 11.872 15.998 31.777 1.00 0.00 30 GLU A CA 3
ATOM 4427 C C . GLU A 1 33 ? 10.996 14.756 32.006 1.00 0.00 30 GLU A C 3
ATOM 4428 O O . GLU A 1 33 ? 10.289 14.671 33.009 1.00 0.00 30 GLU A O 3
ATOM 4440 N N . ALA A 1 34 ? 11.065 13.785 31.083 1.00 0.00 31 ALA A N 3
ATOM 4441 C CA . ALA A 1 34 ? 10.239 12.578 31.144 1.00 0.00 31 ALA A CA 3
ATOM 4442 C C . ALA A 1 34 ? 11.117 11.339 30.934 1.00 0.00 31 ALA A C 3
ATOM 4443 O O . ALA A 1 34 ? 11.297 10.868 29.823 1.00 0.00 31 ALA A O 3
ATOM 4450 N N . ALA A 1 35 ? 11.734 10.864 32.015 1.00 0.00 32 ALA A N 3
ATOM 4451 C CA . ALA A 1 35 ? 12.397 9.543 32.052 1.00 0.00 32 ALA A CA 3
ATOM 4452 C C . ALA A 1 35 ? 11.375 8.510 32.555 1.00 0.00 32 ALA A C 3
ATOM 4453 O O . ALA A 1 35 ? 11.676 7.613 33.358 1.00 0.00 32 ALA A O 3
ATOM 4460 N N . ASP A 1 36 ? 10.171 8.618 31.979 1.00 0.00 33 ASP A N 3
ATOM 4461 C CA . ASP A 1 36 ? 8.952 8.011 32.492 1.00 0.00 33 ASP A CA 3
ATOM 4462 C C . ASP A 1 36 ? 7.936 7.964 31.335 1.00 0.00 33 ASP A C 3
ATOM 4463 O O . ASP A 1 36 ? 7.901 6.979 30.617 1.00 0.00 33 ASP A O 3
ATOM 4472 N N . LYS A 1 37 ? 7.143 9.051 31.145 1.00 0.00 34 LYS A N 3
ATOM 4473 C CA . LYS A 1 37 ? 6.242 9.195 29.971 1.00 0.00 34 LYS A CA 3
ATOM 4474 C C . LYS A 1 37 ? 6.977 8.950 28.647 1.00 0.00 34 LYS A C 3
ATOM 4475 O O . LYS A 1 37 ? 6.523 8.138 27.849 1.00 0.00 34 LYS A O 3
ATOM 4494 N N . TYR A 1 38 ? 8.145 9.590 28.473 1.00 0.00 35 TYR A N 3
ATOM 4495 C CA . TYR A 1 38 ? 8.904 9.471 27.215 1.00 0.00 35 TYR A CA 3
ATOM 4496 C C . TYR A 1 38 ? 9.364 8.011 27.045 1.00 0.00 35 TYR A C 3
ATOM 4497 O O . TYR A 1 38 ? 9.252 7.468 25.958 1.00 0.00 35 TYR A O 3
ATOM 4515 N N . ALA A 1 39 ? 9.799 7.375 28.160 1.00 0.00 36 ALA A N 3
ATOM 4516 C CA . ALA A 1 39 ? 10.304 5.990 28.199 1.00 0.00 36 ALA A CA 3
ATOM 4517 C C . ALA A 1 39 ? 9.227 4.979 27.778 1.00 0.00 36 ALA A C 3
ATOM 4518 O O . ALA A 1 39 ? 9.458 4.157 26.880 1.00 0.00 36 ALA A O 3
ATOM 4525 N N . GLU A 1 40 ? 8.041 5.061 28.405 1.00 0.00 37 GLU A N 3
ATOM 4526 C CA . GLU A 1 40 ? 6.875 4.226 28.130 1.00 0.00 37 GLU A CA 3
ATOM 4527 C C . GLU A 1 40 ? 6.426 4.374 26.681 1.00 0.00 37 GLU A C 3
ATOM 4528 O O . GLU A 1 40 ? 6.347 3.413 25.985 1.00 0.00 37 GLU A O 3
ATOM 4540 N N . LEU A 1 41 ? 6.091 5.603 26.299 1.00 0.00 38 LEU A N 3
ATOM 4541 C CA . LEU A 1 41 ? 5.672 5.943 24.924 1.00 0.00 38 LEU A CA 3
ATOM 4542 C C . LEU A 1 41 ? 6.690 5.479 23.832 1.00 0.00 38 LEU A C 3
ATOM 4543 O O . LEU A 1 41 ? 6.283 5.204 22.713 1.00 0.00 38 LEU A O 3
ATOM 4559 N N . GLU A 1 42 ? 8.007 5.470 24.159 1.00 0.00 39 GLU A N 3
ATOM 4560 C CA . GLU A 1 42 ? 9.063 4.832 23.304 1.00 0.00 39 GLU A CA 3
ATOM 4561 C C . GLU A 1 42 ? 8.889 3.294 23.213 1.00 0.00 39 GLU A C 3
ATOM 4562 O O . GLU A 1 42 ? 9.193 2.690 22.188 1.00 0.00 39 GLU A O 3
ATOM 4574 N N . LYS A 1 43 ? 8.451 2.693 24.326 1.00 0.00 40 LYS A N 3
ATOM 4575 C CA . LYS A 1 43 ? 8.165 1.226 24.408 1.00 0.00 40 LYS A CA 3
ATOM 4576 C C . LYS A 1 43 ? 6.838 0.862 23.659 1.00 0.00 40 LYS A C 3
ATOM 4577 O O . LYS A 1 43 ? 6.791 -0.103 22.891 1.00 0.00 40 LYS A O 3
ATOM 4596 N N . GLU A 1 44 ? 5.774 1.626 23.968 1.00 0.00 41 GLU A N 3
ATOM 4597 C CA . GLU A 1 44 ? 4.483 1.612 23.229 1.00 0.00 41 GLU A CA 3
ATOM 4598 C C . GLU A 1 44 ? 4.690 1.831 21.715 1.00 0.00 41 GLU A C 3
ATOM 4599 O O . GLU A 1 44 ? 4.003 1.224 20.892 1.00 0.00 41 GLU A O 3
ATOM 4611 N N . LYS A 1 45 ? 5.626 2.742 21.396 1.00 0.00 42 LYS A N 3
ATOM 4612 C CA . LYS A 1 45 ? 6.059 2.994 20.009 1.00 0.00 42 LYS A CA 3
ATOM 4613 C C . LYS A 1 45 ? 6.731 1.722 19.464 1.00 0.00 42 LYS A C 3
ATOM 4614 O O . LYS A 1 45 ? 6.316 1.203 18.458 1.00 0.00 42 LYS A O 3
ATOM 4633 N N . ALA A 1 46 ? 7.764 1.241 20.188 1.00 0.00 43 ALA A N 3
ATOM 4634 C CA . ALA A 1 46 ? 8.586 0.052 19.828 1.00 0.00 43 ALA A CA 3
ATOM 4635 C C . ALA A 1 46 ? 7.724 -1.189 19.490 1.00 0.00 43 ALA A C 3
ATOM 4636 O O . ALA A 1 46 ? 8.060 -1.946 18.570 1.00 0.00 43 ALA A O 3
ATOM 4643 N N . THR A 1 47 ? 6.609 -1.370 20.214 1.00 0.00 44 THR A N 3
ATOM 4644 C CA . THR A 1 47 ? 5.622 -2.439 20.035 1.00 0.00 44 THR A CA 3
ATOM 4645 C C . THR A 1 47 ? 4.694 -2.136 18.859 1.00 0.00 44 THR A C 3
ATOM 4646 O O . THR A 1 47 ? 4.394 -3.026 18.077 1.00 0.00 44 THR A O 3
ATOM 4657 N N . LEU A 1 48 ? 4.184 -0.888 18.825 1.00 0.00 45 LEU A N 3
ATOM 4658 C CA . LEU A 1 48 ? 3.383 -0.421 17.664 1.00 0.00 45 LEU A CA 3
ATOM 4659 C C . LEU A 1 48 ? 4.116 -0.706 16.349 1.00 0.00 45 LEU A C 3
ATOM 4660 O O . LEU A 1 48 ? 3.520 -1.237 15.424 1.00 0.00 45 LEU A O 3
ATOM 4676 N N . GLU A 1 49 ? 5.411 -0.361 16.303 1.00 0.00 46 GLU A N 3
ATOM 4677 C CA . GLU A 1 49 ? 6.298 -0.646 15.186 1.00 0.00 46 GLU A CA 3
ATOM 4678 C C . GLU A 1 49 ? 6.371 -2.160 14.951 1.00 0.00 46 GLU A C 3
ATOM 4679 O O . GLU A 1 49 ? 5.831 -2.622 13.956 1.00 0.00 46 GLU A O 3
ATOM 4691 N N . ALA A 1 50 ? 7.077 -2.917 15.831 1.00 0.00 47 ALA A N 3
ATOM 4692 C CA . ALA A 1 50 ? 7.127 -4.409 15.884 1.00 0.00 47 ALA A CA 3
ATOM 4693 C C . ALA A 1 50 ? 5.852 -5.107 15.334 1.00 0.00 47 ALA A C 3
ATOM 4694 O O . ALA A 1 50 ? 5.969 -6.012 14.537 1.00 0.00 47 ALA A O 3
ATOM 4701 N N . GLU A 1 51 ? 4.657 -4.653 15.751 1.00 0.00 48 GLU A N 3
ATOM 4702 C CA . GLU A 1 51 ? 3.335 -5.063 15.229 1.00 0.00 48 GLU A CA 3
ATOM 4703 C C . GLU A 1 51 ? 3.189 -4.711 13.733 1.00 0.00 48 GLU A C 3
ATOM 4704 O O . GLU A 1 51 ? 3.163 -5.579 12.892 1.00 0.00 48 GLU A O 3
ATOM 4716 N N . ILE A 1 52 ? 3.146 -3.405 13.477 1.00 0.00 49 ILE A N 3
ATOM 4717 C CA . ILE A 1 52 ? 2.910 -2.864 12.108 1.00 0.00 49 ILE A CA 3
ATOM 4718 C C . ILE A 1 52 ? 4.090 -3.150 11.135 1.00 0.00 49 ILE A C 3
ATOM 4719 O O . ILE A 1 52 ? 3.958 -2.908 9.947 1.00 0.00 49 ILE A O 3
ATOM 4735 N N . ALA A 1 53 ? 5.196 -3.755 11.606 1.00 0.00 50 ALA A N 3
ATOM 4736 C CA . ALA A 1 53 ? 6.421 -4.014 10.822 1.00 0.00 50 ALA A CA 3
ATOM 4737 C C . ALA A 1 53 ? 6.557 -5.527 10.612 1.00 0.00 50 ALA A C 3
ATOM 4738 O O . ALA A 1 53 ? 7.090 -5.977 9.616 1.00 0.00 50 ALA A O 3
ATOM 4745 N N . ARG A 1 54 ? 6.120 -6.281 11.632 1.00 0.00 51 ARG A N 3
ATOM 4746 C CA . ARG A 1 54 ? 5.799 -7.721 11.518 1.00 0.00 51 ARG A CA 3
ATOM 4747 C C . ARG A 1 54 ? 4.735 -7.869 10.415 1.00 0.00 51 ARG A C 3
ATOM 4748 O O . ARG A 1 54 ? 4.883 -8.639 9.485 1.00 0.00 51 ARG A O 3
ATOM 4769 N N . LEU A 1 55 ? 3.702 -7.047 10.549 1.00 0.00 52 LEU A N 3
ATOM 4770 C CA . LEU A 1 55 ? 2.596 -6.926 9.593 1.00 0.00 52 LEU A CA 3
ATOM 4771 C C . LEU A 1 55 ? 3.102 -6.468 8.220 1.00 0.00 52 LEU A C 3
ATOM 4772 O O . LEU A 1 55 ? 2.643 -6.986 7.204 1.00 0.00 52 LEU A O 3
ATOM 4788 N N . ARG A 1 56 ? 4.042 -5.503 8.167 1.00 0.00 53 ARG A N 3
ATOM 4789 C CA . ARG A 1 56 ? 4.639 -5.049 6.894 1.00 0.00 53 ARG A CA 3
ATOM 4790 C C . ARG A 1 56 ? 5.969 -5.774 6.546 1.00 0.00 53 ARG A C 3
ATOM 4791 O O . ARG A 1 56 ? 6.670 -5.324 5.664 1.00 0.00 53 ARG A O 3
ATOM 4812 N N . GLU A 1 57 ? 6.318 -6.884 7.234 1.00 0.00 54 GLU A N 3
ATOM 4813 C CA . GLU A 1 57 ? 7.307 -7.891 6.710 1.00 0.00 54 GLU A CA 3
ATOM 4814 C C . GLU A 1 57 ? 6.510 -9.082 6.153 1.00 0.00 54 GLU A C 3
ATOM 4815 O O . GLU A 1 57 ? 6.961 -9.797 5.274 1.00 0.00 54 GLU A O 3
ATOM 4827 N N . VAL A 1 58 ? 5.294 -9.229 6.696 1.00 0.00 55 VAL A N 3
ATOM 4828 C CA . VAL A 1 58 ? 4.269 -10.088 6.083 1.00 0.00 55 VAL A CA 3
ATOM 4829 C C . VAL A 1 58 ? 3.939 -9.448 4.714 1.00 0.00 55 VAL A C 3
ATOM 4830 O O . VAL A 1 58 ? 3.863 -10.128 3.693 1.00 0.00 55 VAL A O 3
ATOM 4843 N N . HIS A 1 59 ? 3.819 -8.095 4.736 1.00 0.00 56 HIS A N 3
ATOM 4844 C CA . HIS A 1 59 ? 3.761 -7.283 3.497 1.00 0.00 56 HIS A CA 3
ATOM 4845 C C . HIS A 1 59 ? 5.153 -6.738 3.040 1.00 0.00 56 HIS A C 3
ATOM 4846 O O . HIS A 1 59 ? 5.261 -5.576 2.627 1.00 0.00 56 HIS A O 3
ATOM 4861 N N . SER A 1 60 ? 6.217 -7.567 3.106 1.00 0.00 57 SER A N 3
ATOM 4862 C CA . SER A 1 60 ? 7.527 -7.277 2.432 1.00 0.00 57 SER A CA 3
ATOM 4863 C C . SER A 1 60 ? 8.136 -8.558 1.855 1.00 0.00 57 SER A C 3
ATOM 4864 O O . SER A 1 60 ? 8.617 -8.569 0.714 1.00 0.00 57 SER A O 3
ATOM 4872 N N . GLN A 1 61 ? 8.150 -9.628 2.668 1.00 0.00 58 GLN A N 3
ATOM 4873 C CA . GLN A 1 61 ? 8.398 -10.997 2.177 1.00 0.00 58 GLN A CA 3
ATOM 4874 C C . GLN A 1 61 ? 7.329 -11.315 1.120 1.00 0.00 58 GLN A C 3
ATOM 4875 O O . GLN A 1 61 ? 7.615 -11.889 0.069 1.00 0.00 58 GLN A O 3
ATOM 4889 N N . LYS A 1 62 ? 6.079 -10.904 1.436 1.00 0.00 59 LYS A N 3
ATOM 4890 C CA . LYS A 1 62 ? 4.960 -10.924 0.500 1.00 0.00 59 LYS A CA 3
ATOM 4891 C C . LYS A 1 62 ? 4.379 -9.498 0.415 1.00 0.00 59 LYS A C 3
ATOM 4892 O O . LYS A 1 62 ? 3.340 -9.227 1.019 1.00 0.00 59 LYS A O 3
ATOM 4911 N N . LEU A 1 63 ? 5.103 -8.592 -0.322 1.00 0.00 60 LEU A N 3
ATOM 4912 C CA . LEU A 1 63 ? 4.802 -7.118 -0.429 1.00 0.00 60 LEU A CA 3
ATOM 4913 C C . LEU A 1 63 ? 3.288 -6.866 -0.573 1.00 0.00 60 LEU A C 3
ATOM 4914 O O . LEU A 1 63 ? 2.658 -6.194 0.259 1.00 0.00 60 LEU A O 3
ATOM 4930 N N . SER A 1 64 ? 2.740 -7.421 -1.646 1.00 0.00 61 SER A N 3
ATOM 4931 C CA . SER A 1 64 ? 1.300 -7.432 -1.931 1.00 0.00 61 SER A CA 3
ATOM 4932 C C . SER A 1 64 ? 1.016 -8.669 -2.784 1.00 0.00 61 SER A C 3
ATOM 4933 O O . SER A 1 64 ? 1.963 -9.284 -3.282 1.00 0.00 61 SER A O 3
ATOM 4941 N N . LYS A 1 65 ? -0.267 -9.045 -2.946 1.00 0.00 62 LYS A N 3
ATOM 4942 C CA . LYS A 1 65 ? -0.632 -10.277 -3.672 1.00 0.00 62 LYS A CA 3
ATOM 4943 C C . LYS A 1 65 ? -0.205 -10.198 -5.155 1.00 0.00 62 LYS A C 3
ATOM 4944 O O . LYS A 1 65 ? 0.623 -11.012 -5.593 1.00 0.00 62 LYS A O 3
ATOM 4963 N N . GLU A 1 66 ? -0.774 -9.240 -5.929 1.00 0.00 63 GLU A N 3
ATOM 4964 C CA . GLU A 1 66 ? -0.439 -9.023 -7.350 1.00 0.00 63 GLU A CA 3
ATOM 4965 C C . GLU A 1 66 ? 1.061 -8.740 -7.526 1.00 0.00 63 GLU A C 3
ATOM 4966 O O . GLU A 1 66 ? 1.655 -9.274 -8.434 1.00 0.00 63 GLU A O 3
ATOM 4978 N N . ALA A 1 67 ? 1.650 -7.909 -6.634 1.00 0.00 64 ALA A N 3
ATOM 4979 C CA . ALA A 1 67 ? 3.093 -7.538 -6.699 1.00 0.00 64 ALA A CA 3
ATOM 4980 C C . ALA A 1 67 ? 3.988 -8.805 -6.649 1.00 0.00 64 ALA A C 3
ATOM 4981 O O . ALA A 1 67 ? 4.847 -9.004 -7.508 1.00 0.00 64 ALA A O 3
ATOM 4988 N N . GLN A 1 68 ? 3.809 -9.562 -5.554 1.00 0.00 65 GLN A N 3
ATOM 4989 C CA . GLN A 1 68 ? 4.448 -10.898 -5.388 1.00 0.00 65 GLN A CA 3
ATOM 4990 C C . GLN A 1 68 ? 4.317 -11.768 -6.653 1.00 0.00 65 GLN A C 3
ATOM 4991 O O . GLN A 1 68 ? 5.303 -12.374 -7.085 1.00 0.00 65 GLN A O 3
ATOM 5005 N N . LYS A 1 69 ? 3.110 -11.818 -7.255 1.00 0.00 66 LYS A N 3
ATOM 5006 C CA . LYS A 1 69 ? 2.792 -12.543 -8.493 1.00 0.00 66 LYS A CA 3
ATOM 5007 C C . LYS A 1 69 ? 3.560 -11.994 -9.701 1.00 0.00 66 LYS A C 3
ATOM 5008 O O . LYS A 1 69 ? 4.031 -12.785 -10.530 1.00 0.00 66 LYS A O 3
ATOM 5027 N N . LEU A 1 70 ? 3.658 -10.650 -9.827 1.00 0.00 67 LEU A N 3
ATOM 5028 C CA . LEU A 1 70 ? 4.516 -9.987 -10.812 1.00 0.00 67 LEU A CA 3
ATOM 5029 C C . LEU A 1 70 ? 5.949 -10.520 -10.746 1.00 0.00 67 LEU A C 3
ATOM 5030 O O . LEU A 1 70 ? 6.444 -11.056 -11.727 1.00 0.00 67 LEU A O 3
ATOM 5046 N N . MET A 1 71 ? 6.641 -10.328 -9.615 1.00 0.00 68 MET A N 3
ATOM 5047 C CA . MET A 1 71 ? 7.964 -10.870 -9.271 1.00 0.00 68 MET A CA 3
ATOM 5048 C C . MET A 1 71 ? 8.150 -12.369 -9.632 1.00 0.00 68 MET A C 3
ATOM 5049 O O . MET A 1 71 ? 9.227 -12.755 -10.102 1.00 0.00 68 MET A O 3
ATOM 5063 N N . LYS A 1 72 ? 7.128 -13.218 -9.402 1.00 0.00 69 LYS A N 3
ATOM 5064 C CA . LYS A 1 72 ? 7.178 -14.659 -9.796 1.00 0.00 69 LYS A CA 3
ATOM 5065 C C . LYS A 1 72 ? 6.362 -14.953 -11.090 1.00 0.00 69 LYS A C 3
ATOM 5066 O O . LYS A 1 72 ? 5.803 -16.051 -11.245 1.00 0.00 69 LYS A O 3
ATOM 5085 N N . MET A 1 73 ? 6.310 -13.983 -12.028 1.00 0.00 70 MET A N 3
ATOM 5086 C CA . MET A 1 73 ? 5.729 -14.211 -13.375 1.00 0.00 70 MET A CA 3
ATOM 5087 C C . MET A 1 73 ? 6.664 -15.113 -14.195 1.00 0.00 70 MET A C 3
ATOM 5088 O O . MET A 1 73 ? 7.887 -15.058 -14.003 1.00 0.00 70 MET A O 3
ATOM 5102 N N . PRO A 1 74 ? 6.110 -15.981 -15.090 1.00 0.00 71 PRO A N 3
ATOM 5103 C CA . PRO A 1 74 ? 6.924 -16.700 -16.077 1.00 0.00 71 PRO A CA 3
ATOM 5104 C C . PRO A 1 74 ? 7.553 -15.737 -17.118 1.00 0.00 71 PRO A C 3
ATOM 5105 O O . PRO A 1 74 ? 8.780 -15.617 -17.175 1.00 0.00 71 PRO A O 3
ATOM 5116 N N . PHE A 1 75 ? 6.713 -15.062 -17.939 1.00 0.00 72 PHE A N 3
ATOM 5117 C CA . PHE A 1 75 ? 7.190 -14.258 -19.090 1.00 0.00 72 PHE A CA 3
ATOM 5118 C C . PHE A 1 75 ? 7.142 -12.776 -18.672 1.00 0.00 72 PHE A C 3
ATOM 5119 O O . PHE A 1 75 ? 6.071 -12.303 -18.317 1.00 0.00 72 PHE A O 3
ATOM 5136 N N . GLN A 1 76 ? 8.269 -12.023 -18.700 1.00 0.00 73 GLN A N 3
ATOM 5137 C CA . GLN A 1 76 ? 8.323 -10.638 -18.150 1.00 0.00 73 GLN A CA 3
ATOM 5138 C C . GLN A 1 76 ? 9.486 -9.828 -18.790 1.00 0.00 73 GLN A C 3
ATOM 5139 O O . GLN A 1 76 ? 10.339 -10.409 -19.471 1.00 0.00 73 GLN A O 3
ATOM 5153 N N . ARG A 1 77 ? 9.502 -8.495 -18.512 1.00 0.00 74 ARG A N 3
ATOM 5154 C CA . ARG A 1 77 ? 10.591 -7.555 -18.943 1.00 0.00 74 ARG A CA 3
ATOM 5155 C C . ARG A 1 77 ? 10.281 -6.103 -18.514 1.00 0.00 74 ARG A C 3
ATOM 5156 O O . ARG A 1 77 ? 9.391 -5.869 -17.721 1.00 0.00 74 ARG A O 3
ATOM 5177 N N . ALA A 1 78 ? 11.079 -5.140 -19.008 1.00 0.00 75 ALA A N 3
ATOM 5178 C CA . ALA A 1 78 ? 10.785 -3.693 -18.931 1.00 0.00 75 ALA A CA 3
ATOM 5179 C C . ALA A 1 78 ? 10.700 -3.189 -20.378 1.00 0.00 75 ALA A C 3
ATOM 5180 O O . ALA A 1 78 ? 11.585 -3.520 -21.173 1.00 0.00 75 ALA A O 3
ATOM 5187 N N . ILE A 1 79 ? 9.671 -2.400 -20.769 1.00 0.00 76 ILE A N 3
ATOM 5188 C CA . ILE A 1 79 ? 9.201 -2.248 -22.148 1.00 0.00 76 ILE A CA 3
ATOM 5189 C C . ILE A 1 79 ? 9.840 -0.991 -22.793 1.00 0.00 76 ILE A C 3
ATOM 5190 O O . ILE A 1 79 ? 9.844 0.078 -22.175 1.00 0.00 76 ILE A O 3
ATOM 5206 N N . THR A 1 80 ? 10.370 -1.133 -24.024 1.00 0.00 77 THR A N 3
ATOM 5207 C CA . THR A 1 80 ? 10.913 -0.017 -24.841 1.00 0.00 77 THR A CA 3
ATOM 5208 C C . THR A 1 80 ? 9.799 0.964 -25.328 1.00 0.00 77 THR A C 3
ATOM 5209 O O . THR A 1 80 ? 8.600 0.700 -25.171 1.00 0.00 77 THR A O 3
ATOM 5220 N N . LYS A 1 81 ? 10.218 2.016 -26.069 1.00 0.00 78 LYS A N 3
ATOM 5221 C CA . LYS A 1 81 ? 9.334 3.147 -26.480 1.00 0.00 78 LYS A CA 3
ATOM 5222 C C . LYS A 1 81 ? 8.728 2.840 -27.872 1.00 0.00 78 LYS A C 3
ATOM 5223 O O . LYS A 1 81 ? 7.708 3.412 -28.281 1.00 0.00 78 LYS A O 3
ATOM 5242 N N . LYS A 1 82 ? 9.407 1.903 -28.560 1.00 0.00 79 LYS A N 3
ATOM 5243 C CA . LYS A 1 82 ? 8.964 1.349 -29.841 1.00 0.00 79 LYS A CA 3
ATOM 5244 C C . LYS A 1 82 ? 7.673 0.551 -29.625 1.00 0.00 79 LYS A C 3
ATOM 5245 O O . LYS A 1 82 ? 6.721 0.648 -30.416 1.00 0.00 79 LYS A O 3
ATOM 5264 N N . GLU A 1 83 ? 7.642 -0.210 -28.515 1.00 0.00 80 GLU A N 3
ATOM 5265 C CA . GLU A 1 83 ? 6.472 -0.989 -28.107 1.00 0.00 80 GLU A CA 3
ATOM 5266 C C . GLU A 1 83 ? 5.436 -0.074 -27.415 1.00 0.00 80 GLU A C 3
ATOM 5267 O O . GLU A 1 83 ? 4.231 -0.344 -27.451 1.00 0.00 80 GLU A O 3
ATOM 5279 N N . GLN A 1 84 ? 5.927 1.048 -26.848 1.00 0.00 81 GLN A N 3
ATOM 5280 C CA . GLN A 1 84 ? 5.024 2.070 -26.277 1.00 0.00 81 GLN A CA 3
ATOM 5281 C C . GLN A 1 84 ? 4.303 2.920 -27.322 1.00 0.00 81 GLN A C 3
ATOM 5282 O O . GLN A 1 84 ? 3.246 3.477 -27.001 1.00 0.00 81 GLN A O 3
ATOM 5296 N N . ALA A 1 85 ? 4.845 3.051 -28.552 1.00 0.00 82 ALA A N 3
ATOM 5297 C CA . ALA A 1 85 ? 4.210 3.849 -29.621 1.00 0.00 82 ALA A CA 3
ATOM 5298 C C . ALA A 1 85 ? 2.839 3.292 -30.031 1.00 0.00 82 ALA A C 3
ATOM 5299 O O . ALA A 1 85 ? 1.924 4.051 -30.369 1.00 0.00 82 ALA A O 3
ATOM 5306 N N . ASP A 1 86 ? 2.715 1.952 -30.006 1.00 0.00 83 ASP A N 3
ATOM 5307 C CA . ASP A 1 86 ? 1.477 1.241 -30.372 1.00 0.00 83 ASP A CA 3
ATOM 5308 C C . ASP A 1 86 ? 1.145 0.264 -29.228 1.00 0.00 83 ASP A C 3
ATOM 5309 O O . ASP A 1 86 ? 1.473 -0.936 -29.285 1.00 0.00 83 ASP A O 3
ATOM 5318 N N . MET A 1 87 ? 0.550 0.821 -28.158 1.00 0.00 84 MET A N 3
ATOM 5319 C CA . MET A 1 87 ? 0.360 0.123 -26.875 1.00 0.00 84 MET A CA 3
ATOM 5320 C C . MET A 1 87 ? -0.591 -1.100 -26.969 1.00 0.00 84 MET A C 3
ATOM 5321 O O . MET A 1 87 ? -0.368 -2.083 -26.244 1.00 0.00 84 MET A O 3
ATOM 5335 N N . GLY A 1 88 ? -1.647 -1.081 -27.832 1.00 0.00 85 GLY A N 3
ATOM 5336 C CA . GLY A 1 88 ? -2.533 -2.254 -27.971 1.00 0.00 85 GLY A CA 3
ATOM 5337 C C . GLY A 1 88 ? -1.849 -3.384 -28.729 1.00 0.00 85 GLY A C 3
ATOM 5338 O O . GLY A 1 88 ? -1.855 -4.512 -28.284 1.00 0.00 85 GLY A O 3
ATOM 5342 N N . LYS A 1 89 ? -1.246 -3.001 -29.874 1.00 0.00 86 LYS A N 3
ATOM 5343 C CA . LYS A 1 89 ? -0.264 -3.865 -30.608 1.00 0.00 86 LYS A CA 3
ATOM 5344 C C . LYS A 1 89 ? 0.748 -4.526 -29.633 1.00 0.00 86 LYS A C 3
ATOM 5345 O O . LYS A 1 89 ? 1.060 -5.723 -29.742 1.00 0.00 86 LYS A O 3
ATOM 5364 N N . LEU A 1 90 ? 1.206 -3.675 -28.697 1.00 0.00 87 LEU A N 3
ATOM 5365 C CA . LEU A 1 90 ? 2.164 -4.163 -27.685 1.00 0.00 87 LEU A CA 3
ATOM 5366 C C . LEU A 1 90 ? 1.479 -5.270 -26.831 1.00 0.00 87 LEU A C 3
ATOM 5367 O O . LEU A 1 90 ? 1.956 -6.410 -26.800 1.00 0.00 87 LEU A O 3
ATOM 5383 N N . LYS A 1 91 ? 0.337 -4.937 -26.186 1.00 0.00 88 LYS A N 3
ATOM 5384 C CA . LYS A 1 91 ? -0.250 -5.767 -25.112 1.00 0.00 88 LYS A CA 3
ATOM 5385 C C . LYS A 1 91 ? -1.130 -6.905 -25.691 1.00 0.00 88 LYS A C 3
ATOM 5386 O O . LYS A 1 91 ? -1.465 -7.853 -24.965 1.00 0.00 88 LYS A O 3
ATOM 5405 N N . LYS A 1 92 ? -1.503 -6.808 -26.996 1.00 0.00 89 LYS A N 3
ATOM 5406 C CA . LYS A 1 92 ? -2.488 -7.753 -27.591 1.00 0.00 89 LYS A CA 3
ATOM 5407 C C . LYS A 1 92 ? -1.737 -9.041 -27.943 1.00 0.00 89 LYS A C 3
ATOM 5408 O O . LYS A 1 92 ? -2.254 -10.139 -27.743 1.00 0.00 89 LYS A O 3
ATOM 5427 N N . SER A 1 93 ? -0.515 -8.889 -28.520 1.00 0.00 90 SER A N 3
ATOM 5428 C CA . SER A 1 93 ? 0.485 -9.962 -28.692 1.00 0.00 90 SER A CA 3
ATOM 5429 C C . SER A 1 93 ? 0.881 -10.639 -27.340 1.00 0.00 90 SER A C 3
ATOM 5430 O O . SER A 1 93 ? 1.709 -11.559 -27.319 1.00 0.00 90 SER A O 3
ATOM 5438 N N . VAL A 1 94 ? 0.305 -10.159 -26.216 1.00 0.00 91 VAL A N 3
ATOM 5439 C CA . VAL A 1 94 ? 0.445 -10.807 -24.901 1.00 0.00 91 VAL A CA 3
ATOM 5440 C C . VAL A 1 94 ? -0.916 -11.362 -24.406 1.00 0.00 91 VAL A C 3
ATOM 5441 O O . VAL A 1 94 ? -0.943 -12.124 -23.438 1.00 0.00 91 VAL A O 3
ATOM 5454 N N . ARG A 1 95 ? -2.032 -10.850 -25.014 1.00 0.00 92 ARG A N 3
ATOM 5455 C CA . ARG A 1 95 ? -3.458 -11.202 -24.701 1.00 0.00 92 ARG A CA 3
ATOM 5456 C C . ARG A 1 95 ? -4.000 -10.293 -23.561 1.00 0.00 92 ARG A C 3
ATOM 5457 O O . ARG A 1 95 ? -5.190 -10.317 -23.220 1.00 0.00 92 ARG A O 3
ATOM 5478 N N . GLY A 1 96 ? -3.119 -9.419 -23.054 1.00 0.00 93 GLY A N 3
ATOM 5479 C CA . GLY A 1 96 ? -3.427 -8.529 -21.939 1.00 0.00 93 GLY A CA 3
ATOM 5480 C C . GLY A 1 96 ? -2.283 -8.534 -20.961 1.00 0.00 93 GLY A C 3
ATOM 5481 O O . GLY A 1 96 ? -2.296 -9.291 -19.985 1.00 0.00 93 GLY A O 3
ATOM 5485 N N . LEU A 1 97 ? -1.264 -7.717 -21.240 1.00 0.00 94 LEU A N 3
ATOM 5486 C CA . LEU A 1 97 ? -0.032 -7.593 -20.445 1.00 0.00 94 LEU A CA 3
ATOM 5487 C C . LEU A 1 97 ? -0.286 -6.754 -19.176 1.00 0.00 94 LEU A C 3
ATOM 5488 O O . LEU A 1 97 ? -1.352 -6.149 -19.024 1.00 0.00 94 LEU A O 3
ATOM 5504 N N . VAL A 1 98 ? 0.705 -6.716 -18.274 1.00 0.00 95 VAL A N 3
ATOM 5505 C CA . VAL A 1 98 ? 0.705 -5.901 -17.050 1.00 0.00 95 VAL A CA 3
ATOM 5506 C C . VAL A 1 98 ? 1.869 -4.920 -17.209 1.00 0.00 95 VAL A C 3
ATOM 5507 O O . VAL A 1 98 ? 2.963 -5.359 -17.518 1.00 0.00 95 VAL A O 3
ATOM 5520 N N . VAL A 1 99 ? 1.625 -3.608 -17.039 1.00 0.00 96 VAL A N 3
ATOM 5521 C CA . VAL A 1 99 ? 2.631 -2.540 -17.310 1.00 0.00 96 VAL A CA 3
ATOM 5522 C C . VAL A 1 99 ? 2.600 -1.524 -16.143 1.00 0.00 96 VAL A C 3
ATOM 5523 O O . VAL A 1 99 ? 1.528 -1.051 -15.757 1.00 0.00 96 VAL A O 3
ATOM 5536 N N . VAL A 1 100 ? 3.791 -1.196 -15.596 1.00 0.00 97 VAL A N 3
ATOM 5537 C CA . VAL A 1 100 ? 3.958 -0.390 -14.363 1.00 0.00 97 VAL A CA 3
ATOM 5538 C C . VAL A 1 100 ? 4.977 0.738 -14.656 1.00 0.00 97 VAL A C 3
ATOM 5539 O O . VAL A 1 100 ? 6.083 0.461 -15.126 1.00 0.00 97 VAL A O 3
ATOM 5552 N N . HIS A 1 101 ? 4.600 2.000 -14.382 1.00 0.00 98 HIS A N 3
ATOM 5553 C CA . HIS A 1 101 ? 5.397 3.186 -14.769 1.00 0.00 98 HIS A CA 3
ATOM 5554 C C . HIS A 1 101 ? 6.376 3.573 -13.615 1.00 0.00 98 HIS A C 3
ATOM 5555 O O . HIS A 1 101 ? 6.033 3.388 -12.438 1.00 0.00 98 HIS A O 3
ATOM 5569 N N . PRO A 1 102 ? 7.620 4.083 -13.924 1.00 0.00 99 PRO A N 3
ATOM 5570 C CA . PRO A 1 102 ? 8.609 4.492 -12.889 1.00 0.00 99 PRO A CA 3
ATOM 5571 C C . PRO A 1 102 ? 8.118 5.630 -11.964 1.00 0.00 99 PRO A C 3
ATOM 5572 O O . PRO A 1 102 ? 8.213 5.523 -10.742 1.00 0.00 99 PRO A O 3
ATOM 5583 N N . MET A 1 103 ? 7.584 6.700 -12.573 1.00 0.00 100 MET A N 3
ATOM 5584 C CA . MET A 1 103 ? 7.276 7.958 -11.850 1.00 0.00 100 MET A CA 3
ATOM 5585 C C . MET A 1 103 ? 5.865 7.955 -11.255 1.00 0.00 100 MET A C 3
ATOM 5586 O O . MET A 1 103 ? 5.463 8.916 -10.598 1.00 0.00 100 MET A O 3
ATOM 5600 N N . THR A 1 104 ? 5.120 6.871 -11.488 1.00 0.00 101 THR A N 3
ATOM 5601 C CA . THR A 1 104 ? 3.904 6.559 -10.720 1.00 0.00 101 THR A CA 3
ATOM 5602 C C . THR A 1 104 ? 4.318 5.853 -9.421 1.00 0.00 101 THR A C 3
ATOM 5603 O O . THR A 1 104 ? 5.335 5.154 -9.410 1.00 0.00 101 THR A O 3
ATOM 5614 N N . ALA A 1 105 ? 3.504 6.004 -8.365 1.00 0.00 102 ALA A N 3
ATOM 5615 C CA . ALA A 1 105 ? 3.824 5.548 -6.998 1.00 0.00 102 ALA A CA 3
ATOM 5616 C C . ALA A 1 105 ? 4.246 4.068 -6.912 1.00 0.00 102 ALA A C 3
ATOM 5617 O O . ALA A 1 105 ? 5.206 3.755 -6.217 1.00 0.00 102 ALA A O 3
ATOM 5624 N N . LEU A 1 106 ? 3.464 3.183 -7.571 1.00 0.00 103 LEU A N 3
ATOM 5625 C CA . LEU A 1 106 ? 3.682 1.713 -7.502 1.00 0.00 103 LEU A CA 3
ATOM 5626 C C . LEU A 1 106 ? 5.146 1.378 -7.929 1.00 0.00 103 LEU A C 3
ATOM 5627 O O . LEU A 1 106 ? 5.850 0.647 -7.225 1.00 0.00 103 LEU A O 3
ATOM 5643 N N . GLY A 1 107 ? 5.606 1.970 -9.056 1.00 0.00 104 GLY A N 3
ATOM 5644 C CA . GLY A 1 107 ? 7.003 1.840 -9.507 1.00 0.00 104 GLY A CA 3
ATOM 5645 C C . GLY A 1 107 ? 8.005 2.574 -8.618 1.00 0.00 104 GLY A C 3
ATOM 5646 O O . GLY A 1 107 ? 9.047 2.020 -8.264 1.00 0.00 104 GLY A O 3
ATOM 5650 N N . ARG A 1 108 ? 7.661 3.834 -8.287 1.00 0.00 105 ARG A N 3
ATOM 5651 C CA . ARG A 1 108 ? 8.428 4.669 -7.326 1.00 0.00 105 ARG A CA 3
ATOM 5652 C C . ARG A 1 108 ? 8.786 3.872 -6.063 1.00 0.00 105 ARG A C 3
ATOM 5653 O O . ARG A 1 108 ? 9.900 3.996 -5.542 1.00 0.00 105 ARG A O 3
ATOM 5674 N N . GLU A 1 109 ? 7.836 3.053 -5.575 1.00 0.00 106 GLU A N 3
ATOM 5675 C CA . GLU A 1 109 ? 7.975 2.303 -4.328 1.00 0.00 106 GLU A CA 3
ATOM 5676 C C . GLU A 1 109 ? 8.659 0.943 -4.577 1.00 0.00 106 GLU A C 3
ATOM 5677 O O . GLU A 1 109 ? 9.544 0.551 -3.813 1.00 0.00 106 GLU A O 3
ATOM 5689 N N . MET A 1 110 ? 8.262 0.236 -5.678 1.00 0.00 107 MET A N 3
ATOM 5690 C CA . MET A 1 110 ? 8.799 -1.126 -5.973 1.00 0.00 107 MET A CA 3
ATOM 5691 C C . MET A 1 110 ? 10.258 -0.997 -6.514 1.00 0.00 107 MET A C 3
ATOM 5692 O O . MET A 1 110 ? 10.913 -2.005 -6.784 1.00 0.00 107 MET A O 3
ATOM 5706 N N . GLY A 1 111 ? 10.734 0.263 -6.689 1.00 0.00 108 GLY A N 3
ATOM 5707 C CA . GLY A 1 111 ? 12.126 0.567 -7.045 1.00 0.00 108 GLY A CA 3
ATOM 5708 C C . GLY A 1 111 ? 12.327 0.825 -8.530 1.00 0.00 108 GLY A C 3
ATOM 5709 O O . GLY A 1 111 ? 13.439 1.139 -8.960 1.00 0.00 108 GLY A O 3
ATOM 5713 N N . LEU A 1 112 ? 11.240 0.700 -9.309 1.00 0.00 109 LEU A N 3
ATOM 5714 C CA . LEU A 1 112 ? 11.269 0.784 -10.775 1.00 0.00 109 LEU A CA 3
ATOM 5715 C C . LEU A 1 112 ? 11.578 2.226 -11.233 1.00 0.00 109 LEU A C 3
ATOM 5716 O O . LEU A 1 112 ? 10.805 3.148 -10.970 1.00 0.00 109 LEU A O 3
ATOM 5732 N N . GLU A 1 113 ? 12.740 2.396 -11.877 1.00 0.00 110 GLU A N 3
ATOM 5733 C CA . GLU A 1 113 ? 13.173 3.662 -12.526 1.00 0.00 110 GLU A CA 3
ATOM 5734 C C . GLU A 1 113 ? 13.039 3.550 -14.063 1.00 0.00 110 GLU A C 3
ATOM 5735 O O . GLU A 1 113 ? 13.552 4.380 -14.816 1.00 0.00 110 GLU A O 3
ATOM 5747 N N . GLU A 1 114 ? 12.285 2.527 -14.479 1.00 0.00 111 GLU A N 3
ATOM 5748 C CA . GLU A 1 114 ? 12.029 2.238 -15.907 1.00 0.00 111 GLU A CA 3
ATOM 5749 C C . GLU A 1 114 ? 10.657 1.572 -16.055 1.00 0.00 111 GLU A C 3
ATOM 5750 O O . GLU A 1 114 ? 10.211 0.874 -15.128 1.00 0.00 111 GLU A O 3
ATOM 5762 N N . MET A 1 115 ? 9.940 1.870 -17.170 1.00 0.00 112 MET A N 3
ATOM 5763 C CA . MET A 1 115 ? 8.635 1.254 -17.461 1.00 0.00 112 MET A CA 3
ATOM 5764 C C . MET A 1 115 ? 8.802 -0.269 -17.586 1.00 0.00 112 MET A C 3
ATOM 5765 O O . MET A 1 115 ? 9.520 -0.753 -18.448 1.00 0.00 112 MET A O 3
ATOM 5779 N N . THR A 1 116 ? 8.138 -0.966 -16.682 1.00 0.00 113 THR A N 3
ATOM 5780 C CA . THR A 1 116 ? 8.229 -2.423 -16.550 1.00 0.00 113 THR A CA 3
ATOM 5781 C C . THR A 1 116 ? 6.957 -3.103 -17.081 1.00 0.00 113 THR A C 3
ATOM 5782 O O . THR A 1 116 ? 5.892 -2.496 -17.071 1.00 0.00 113 THR A O 3
ATOM 5793 N N . GLY A 1 117 ? 7.081 -4.342 -17.601 1.00 0.00 114 GLY A N 3
ATOM 5794 C CA . GLY A 1 117 ? 5.916 -5.207 -17.818 1.00 0.00 114 GLY A CA 3
ATOM 5795 C C . GLY A 1 117 ? 6.089 -6.630 -17.300 1.00 0.00 114 GLY A C 3
ATOM 5796 O O . GLY A 1 117 ? 7.197 -7.056 -16.972 1.00 0.00 114 GLY A O 3
ATOM 5800 N N . PHE A 1 118 ? 4.979 -7.399 -17.290 1.00 0.00 115 PHE A N 3
ATOM 5801 C CA . PHE A 1 118 ? 4.895 -8.735 -16.675 1.00 0.00 115 PHE A CA 3
ATOM 5802 C C . PHE A 1 118 ? 3.692 -9.467 -17.301 1.00 0.00 115 PHE A C 3
ATOM 5803 O O . PHE A 1 118 ? 2.648 -8.822 -17.522 1.00 0.00 115 PHE A O 3
ATOM 5820 N N . SER A 1 119 ? 3.815 -10.779 -17.596 1.00 0.00 116 SER A N 3
ATOM 5821 C CA . SER A 1 119 ? 2.598 -11.593 -17.825 1.00 0.00 116 SER A CA 3
ATOM 5822 C C . SER A 1 119 ? 2.805 -13.103 -17.538 1.00 0.00 116 SER A C 3
ATOM 5823 O O . SER A 1 119 ? 3.926 -13.597 -17.286 1.00 0.00 116 SER A O 3
ATOM 5831 N N . LYS A 1 120 ? 1.672 -13.820 -17.614 1.00 0.00 117 LYS A N 3
ATOM 5832 C CA . LYS A 1 120 ? 1.595 -15.290 -17.612 1.00 0.00 117 LYS A CA 3
ATOM 5833 C C . LYS A 1 120 ? 1.736 -15.840 -19.046 1.00 0.00 117 LYS A C 3
ATOM 5834 O O . LYS A 1 120 ? 1.868 -17.054 -19.252 1.00 0.00 117 LYS A O 3
ATOM 5853 N N . THR A 1 121 ? 1.707 -14.924 -20.023 1.00 0.00 118 THR A N 3
ATOM 5854 C CA . THR A 1 121 ? 1.615 -15.238 -21.452 1.00 0.00 118 THR A CA 3
ATOM 5855 C C . THR A 1 121 ? 2.840 -14.638 -22.168 1.00 0.00 118 THR A C 3
ATOM 5856 O O . THR A 1 121 ? 3.377 -13.613 -21.723 1.00 0.00 118 THR A O 3
ATOM 5867 N N . THR A 1 122 ? 3.270 -15.280 -23.266 1.00 0.00 119 THR A N 3
ATOM 5868 C CA . THR A 1 122 ? 4.508 -14.919 -23.980 1.00 0.00 119 THR A CA 3
ATOM 5869 C C . THR A 1 122 ? 4.349 -13.614 -24.802 1.00 0.00 119 THR A C 3
ATOM 5870 O O . THR A 1 122 ? 3.235 -13.267 -25.235 1.00 0.00 119 THR A O 3
ATOM 5881 N N . PHE A 1 123 ? 5.480 -12.899 -24.986 1.00 0.00 120 PHE A N 3
ATOM 5882 C CA . PHE A 1 123 ? 5.548 -11.623 -25.724 1.00 0.00 120 PHE A CA 3
ATOM 5883 C C . PHE A 1 123 ? 7.016 -11.260 -26.048 1.00 0.00 120 PHE A C 3
ATOM 5884 O O . PHE A 1 123 ? 7.286 -10.786 -27.170 1.00 0.00 120 PHE A O 3
ATOM 5902 N N . MET A 1 4 ? -16.965 -5.781 -3.709 1.00 0.00 1 MET A N 4
ATOM 5903 C CA . MET A 1 4 ? -16.391 -7.009 -3.094 1.00 0.00 1 MET A CA 4
ATOM 5904 C C . MET A 1 4 ? -15.796 -6.679 -1.709 1.00 0.00 1 MET A C 4
ATOM 5905 O O . MET A 1 4 ? -16.051 -5.601 -1.166 1.00 0.00 1 MET A O 4
ATOM 5919 N N . LYS A 1 5 ? -15.030 -7.618 -1.128 1.00 0.00 2 LYS A N 4
ATOM 5920 C CA . LYS A 1 5 ? -14.360 -7.416 0.173 1.00 0.00 2 LYS A CA 4
ATOM 5921 C C . LYS A 1 5 ? -13.083 -6.572 -0.014 1.00 0.00 2 LYS A C 4
ATOM 5922 O O . LYS A 1 5 ? -12.321 -6.802 -0.963 1.00 0.00 2 LYS A O 4
ATOM 5941 N N . GLU A 1 6 ? -12.847 -5.619 0.914 1.00 0.00 3 GLU A N 4
ATOM 5942 C CA . GLU A 1 6 ? -11.747 -4.625 0.788 1.00 0.00 3 GLU A CA 4
ATOM 5943 C C . GLU A 1 6 ? -11.398 -3.939 2.129 1.00 0.00 3 GLU A C 4
ATOM 5944 O O . GLU A 1 6 ? -10.594 -3.006 2.139 1.00 0.00 3 GLU A O 4
ATOM 5956 N N . VAL A 1 7 ? -11.932 -4.446 3.258 1.00 0.00 4 VAL A N 4
ATOM 5957 C CA . VAL A 1 7 ? -11.780 -3.810 4.604 1.00 0.00 4 VAL A CA 4
ATOM 5958 C C . VAL A 1 7 ? -10.299 -3.885 5.114 1.00 0.00 4 VAL A C 4
ATOM 5959 O O . VAL A 1 7 ? -9.941 -3.249 6.090 1.00 0.00 4 VAL A O 4
ATOM 5972 N N . GLU A 1 8 ? -9.470 -4.666 4.401 1.00 0.00 5 GLU A N 4
ATOM 5973 C CA . GLU A 1 8 ? -8.010 -4.835 4.675 1.00 0.00 5 GLU A CA 4
ATOM 5974 C C . GLU A 1 8 ? -7.293 -3.471 4.902 1.00 0.00 5 GLU A C 4
ATOM 5975 O O . GLU A 1 8 ? -6.563 -3.303 5.872 1.00 0.00 5 GLU A O 4
ATOM 5987 N N . LYS A 1 9 ? -7.473 -2.557 3.938 1.00 0.00 6 LYS A N 4
ATOM 5988 C CA . LYS A 1 9 ? -6.935 -1.164 4.068 1.00 0.00 6 LYS A CA 4
ATOM 5989 C C . LYS A 1 9 ? -7.407 -0.433 5.378 1.00 0.00 6 LYS A C 4
ATOM 5990 O O . LYS A 1 9 ? -6.680 0.404 5.922 1.00 0.00 6 LYS A O 4
ATOM 6009 N N . ASN A 1 10 ? -8.616 -0.780 5.863 1.00 0.00 7 ASN A N 4
ATOM 6010 C CA . ASN A 1 10 ? -9.131 -0.239 7.158 1.00 0.00 7 ASN A CA 4
ATOM 6011 C C . ASN A 1 10 ? -8.388 -0.879 8.349 1.00 0.00 7 ASN A C 4
ATOM 6012 O O . ASN A 1 10 ? -8.211 -0.241 9.387 1.00 0.00 7 ASN A O 4
ATOM 6023 N N . GLU A 1 11 ? -8.011 -2.164 8.184 1.00 0.00 8 GLU A N 4
ATOM 6024 C CA . GLU A 1 11 ? -7.174 -2.891 9.167 1.00 0.00 8 GLU A CA 4
ATOM 6025 C C . GLU A 1 11 ? -5.775 -2.272 9.260 1.00 0.00 8 GLU A C 4
ATOM 6026 O O . GLU A 1 11 ? -5.245 -2.104 10.369 1.00 0.00 8 GLU A O 4
ATOM 6038 N N . ILE A 1 12 ? -5.166 -1.952 8.101 1.00 0.00 9 ILE A N 4
ATOM 6039 C CA . ILE A 1 12 ? -3.862 -1.274 8.042 1.00 0.00 9 ILE A CA 4
ATOM 6040 C C . ILE A 1 12 ? -3.951 0.144 8.638 1.00 0.00 9 ILE A C 4
ATOM 6041 O O . ILE A 1 12 ? -3.030 0.581 9.313 1.00 0.00 9 ILE A O 4
ATOM 6057 N N . LYS A 1 13 ? -5.081 0.831 8.395 1.00 0.00 10 LYS A N 4
ATOM 6058 C CA . LYS A 1 13 ? -5.346 2.173 8.971 1.00 0.00 10 LYS A CA 4
ATOM 6059 C C . LYS A 1 13 ? -5.405 2.058 10.505 1.00 0.00 10 LYS A C 4
ATOM 6060 O O . LYS A 1 13 ? -4.809 2.846 11.205 1.00 0.00 10 LYS A O 4
ATOM 6079 N N . ARG A 1 14 ? -6.198 1.087 10.957 1.00 0.00 11 ARG A N 4
ATOM 6080 C CA . ARG A 1 14 ? -6.336 0.718 12.379 1.00 0.00 11 ARG A CA 4
ATOM 6081 C C . ARG A 1 14 ? -4.967 0.608 13.099 1.00 0.00 11 ARG A C 4
ATOM 6082 O O . ARG A 1 14 ? -4.708 1.350 14.059 1.00 0.00 11 ARG A O 4
ATOM 6103 N N . LEU A 1 15 ? -4.086 -0.291 12.615 1.00 0.00 12 LEU A N 4
ATOM 6104 C CA . LEU A 1 15 ? -2.767 -0.514 13.250 1.00 0.00 12 LEU A CA 4
ATOM 6105 C C . LEU A 1 15 ? -1.838 0.725 13.125 1.00 0.00 12 LEU A C 4
ATOM 6106 O O . LEU A 1 15 ? -1.042 0.990 14.037 1.00 0.00 12 LEU A O 4
ATOM 6122 N N . SER A 1 16 ? -1.913 1.427 11.970 1.00 0.00 13 SER A N 4
ATOM 6123 C CA . SER A 1 16 ? -1.269 2.760 11.808 1.00 0.00 13 SER A CA 4
ATOM 6124 C C . SER A 1 16 ? -1.672 3.721 12.953 1.00 0.00 13 SER A C 4
ATOM 6125 O O . SER A 1 16 ? -0.813 4.214 13.673 1.00 0.00 13 SER A O 4
ATOM 6133 N N . ASP A 1 17 ? -2.991 3.951 13.098 1.00 0.00 14 ASP A N 4
ATOM 6134 C CA . ASP A 1 17 ? -3.596 4.788 14.169 1.00 0.00 14 ASP A CA 4
ATOM 6135 C C . ASP A 1 17 ? -3.175 4.329 15.588 1.00 0.00 14 ASP A C 4
ATOM 6136 O O . ASP A 1 17 ? -3.041 5.150 16.500 1.00 0.00 14 ASP A O 4
ATOM 6145 N N . ARG A 1 18 ? -2.946 3.006 15.724 1.00 0.00 15 ARG A N 4
ATOM 6146 C CA . ARG A 1 18 ? -2.555 2.401 17.016 1.00 0.00 15 ARG A CA 4
ATOM 6147 C C . ARG A 1 18 ? -1.131 2.861 17.399 1.00 0.00 15 ARG A C 4
ATOM 6148 O O . ARG A 1 18 ? -0.921 3.526 18.428 1.00 0.00 15 ARG A O 4
ATOM 6169 N N . LEU A 1 19 ? -0.177 2.549 16.509 1.00 0.00 16 LEU A N 4
ATOM 6170 C CA . LEU A 1 19 ? 1.252 2.819 16.743 1.00 0.00 16 LEU A CA 4
ATOM 6171 C C . LEU A 1 19 ? 1.511 4.345 16.739 1.00 0.00 16 LEU A C 4
ATOM 6172 O O . LEU A 1 19 ? 2.349 4.825 17.499 1.00 0.00 16 LEU A O 4
ATOM 6188 N N . ASP A 1 20 ? 0.811 5.094 15.856 1.00 0.00 17 ASP A N 4
ATOM 6189 C CA . ASP A 1 20 ? 0.892 6.570 15.807 1.00 0.00 17 ASP A CA 4
ATOM 6190 C C . ASP A 1 20 ? 0.454 7.216 17.131 1.00 0.00 17 ASP A C 4
ATOM 6191 O O . ASP A 1 20 ? 1.141 8.112 17.638 1.00 0.00 17 ASP A O 4
ATOM 6200 N N . ALA A 1 21 ? -0.723 6.821 17.652 1.00 0.00 18 ALA A N 4
ATOM 6201 C CA . ALA A 1 21 ? -1.149 7.155 19.027 1.00 0.00 18 ALA A CA 4
ATOM 6202 C C . ALA A 1 21 ? -0.065 6.837 20.068 1.00 0.00 18 ALA A C 4
ATOM 6203 O O . ALA A 1 21 ? 0.108 7.602 21.012 1.00 0.00 18 ALA A O 4
ATOM 6210 N N . ILE A 1 22 ? 0.694 5.743 19.841 1.00 0.00 19 ILE A N 4
ATOM 6211 C CA . ILE A 1 22 ? 1.760 5.327 20.770 1.00 0.00 19 ILE A CA 4
ATOM 6212 C C . ILE A 1 22 ? 2.989 6.260 20.671 1.00 0.00 19 ILE A C 4
ATOM 6213 O O . ILE A 1 22 ? 3.503 6.665 21.710 1.00 0.00 19 ILE A O 4
ATOM 6229 N N . ARG A 1 23 ? 3.472 6.629 19.459 1.00 0.00 20 ARG A N 4
ATOM 6230 C CA . ARG A 1 23 ? 4.626 7.545 19.290 1.00 0.00 20 ARG A CA 4
ATOM 6231 C C . ARG A 1 23 ? 4.299 8.992 19.699 1.00 0.00 20 ARG A C 4
ATOM 6232 O O . ARG A 1 23 ? 5.198 9.693 20.168 1.00 0.00 20 ARG A O 4
ATOM 6253 N N . HIS A 1 24 ? 3.039 9.468 19.520 1.00 0.00 21 HIS A N 4
ATOM 6254 C CA . HIS A 1 24 ? 2.577 10.765 20.072 1.00 0.00 21 HIS A CA 4
ATOM 6255 C C . HIS A 1 24 ? 2.571 10.738 21.594 1.00 0.00 21 HIS A C 4
ATOM 6256 O O . HIS A 1 24 ? 2.990 11.691 22.251 1.00 0.00 21 HIS A O 4
ATOM 6271 N N . GLN A 1 25 ? 2.037 9.630 22.104 1.00 0.00 22 GLN A N 4
ATOM 6272 C CA . GLN A 1 25 ? 1.975 9.341 23.537 1.00 0.00 22 GLN A CA 4
ATOM 6273 C C . GLN A 1 25 ? 3.379 9.445 24.142 1.00 0.00 22 GLN A C 4
ATOM 6274 O O . GLN A 1 25 ? 3.580 10.143 25.119 1.00 0.00 22 GLN A O 4
ATOM 6288 N N . GLN A 1 26 ? 4.359 8.833 23.462 1.00 0.00 23 GLN A N 4
ATOM 6289 C CA . GLN A 1 26 ? 5.755 8.823 23.913 1.00 0.00 23 GLN A CA 4
ATOM 6290 C C . GLN A 1 26 ? 6.466 10.141 23.588 1.00 0.00 23 GLN A C 4
ATOM 6291 O O . GLN A 1 26 ? 7.554 10.387 24.094 1.00 0.00 23 GLN A O 4
ATOM 6305 N N . ALA A 1 27 ? 5.907 10.940 22.670 1.00 0.00 24 ALA A N 4
ATOM 6306 C CA . ALA A 1 27 ? 6.364 12.332 22.474 1.00 0.00 24 ALA A CA 4
ATOM 6307 C C . ALA A 1 27 ? 6.117 13.149 23.752 1.00 0.00 24 ALA A C 4
ATOM 6308 O O . ALA A 1 27 ? 7.027 13.822 24.245 1.00 0.00 24 ALA A O 4
ATOM 6315 N N . ASP A 1 28 ? 4.864 13.103 24.256 1.00 0.00 25 ASP A N 4
ATOM 6316 C CA . ASP A 1 28 ? 4.522 13.689 25.574 1.00 0.00 25 ASP A CA 4
ATOM 6317 C C . ASP A 1 28 ? 5.332 13.039 26.718 1.00 0.00 25 ASP A C 4
ATOM 6318 O O . ASP A 1 28 ? 5.809 13.728 27.614 1.00 0.00 25 ASP A O 4
ATOM 6327 N N . LEU A 1 29 ? 5.500 11.711 26.631 1.00 0.00 26 LEU A N 4
ATOM 6328 C CA . LEU A 1 29 ? 6.101 10.939 27.743 1.00 0.00 26 LEU A CA 4
ATOM 6329 C C . LEU A 1 29 ? 7.593 10.715 27.490 1.00 0.00 26 LEU A C 4
ATOM 6330 O O . LEU A 1 29 ? 7.976 9.947 26.619 1.00 0.00 26 LEU A O 4
ATOM 6346 N N . SER A 1 30 ? 8.415 11.387 28.294 1.00 0.00 27 SER A N 4
ATOM 6347 C CA . SER A 1 30 ? 9.881 11.304 28.178 1.00 0.00 27 SER A CA 4
ATOM 6348 C C . SER A 1 30 ? 10.423 10.160 29.031 1.00 0.00 27 SER A C 4
ATOM 6349 O O . SER A 1 30 ? 9.721 9.611 29.883 1.00 0.00 27 SER A O 4
ATOM 6357 N N . LEU A 1 31 ? 11.698 9.841 28.800 1.00 0.00 28 LEU A N 4
ATOM 6358 C CA . LEU A 1 31 ? 12.482 8.946 29.656 1.00 0.00 28 LEU A CA 4
ATOM 6359 C C . LEU A 1 31 ? 12.751 9.644 31.004 1.00 0.00 28 LEU A C 4
ATOM 6360 O O . LEU A 1 31 ? 12.797 8.997 32.048 1.00 0.00 28 LEU A O 4
ATOM 6376 N N . VAL A 1 32 ? 12.925 10.973 30.957 1.00 0.00 29 VAL A N 4
ATOM 6377 C CA . VAL A 1 32 ? 13.232 11.784 32.148 1.00 0.00 29 VAL A CA 4
ATOM 6378 C C . VAL A 1 32 ? 11.996 11.894 33.069 1.00 0.00 29 VAL A C 4
ATOM 6379 O O . VAL A 1 32 ? 12.086 11.624 34.274 1.00 0.00 29 VAL A O 4
ATOM 6392 N N . GLU A 1 33 ? 10.841 12.250 32.481 1.00 0.00 30 GLU A N 4
ATOM 6393 C CA . GLU A 1 33 ? 9.619 12.544 33.265 1.00 0.00 30 GLU A CA 4
ATOM 6394 C C . GLU A 1 33 ? 8.869 11.247 33.635 1.00 0.00 30 GLU A C 4
ATOM 6395 O O . GLU A 1 33 ? 8.315 11.146 34.728 1.00 0.00 30 GLU A O 4
ATOM 6407 N N . ALA A 1 34 ? 8.874 10.255 32.725 1.00 0.00 31 ALA A N 4
ATOM 6408 C CA . ALA A 1 34 ? 8.169 8.977 32.924 1.00 0.00 31 ALA A CA 4
ATOM 6409 C C . ALA A 1 34 ? 9.095 7.823 32.513 1.00 0.00 31 ALA A C 4
ATOM 6410 O O . ALA A 1 34 ? 8.925 7.229 31.453 1.00 0.00 31 ALA A O 4
ATOM 6417 N N . ALA A 1 35 ? 10.105 7.554 33.369 1.00 0.00 32 ALA A N 4
ATOM 6418 C CA . ALA A 1 35 ? 11.175 6.559 33.113 1.00 0.00 32 ALA A CA 4
ATOM 6419 C C . ALA A 1 35 ? 10.611 5.176 32.755 1.00 0.00 32 ALA A C 4
ATOM 6420 O O . ALA A 1 35 ? 10.930 4.620 31.698 1.00 0.00 32 ALA A O 4
ATOM 6427 N N . ASP A 1 36 ? 9.746 4.655 33.637 1.00 0.00 33 ASP A N 4
ATOM 6428 C CA . ASP A 1 36 ? 9.133 3.332 33.499 1.00 0.00 33 ASP A CA 4
ATOM 6429 C C . ASP A 1 36 ? 8.130 3.326 32.348 1.00 0.00 33 ASP A C 4
ATOM 6430 O O . ASP A 1 36 ? 8.312 2.580 31.404 1.00 0.00 33 ASP A O 4
ATOM 6439 N N . LYS A 1 37 ? 7.083 4.180 32.452 1.00 0.00 34 LYS A N 4
ATOM 6440 C CA . LYS A 1 37 ? 5.995 4.273 31.442 1.00 0.00 34 LYS A CA 4
ATOM 6441 C C . LYS A 1 37 ? 6.529 4.353 29.992 1.00 0.00 34 LYS A C 4
ATOM 6442 O O . LYS A 1 37 ? 6.077 3.609 29.135 1.00 0.00 34 LYS A O 4
ATOM 6461 N N . TYR A 1 38 ? 7.543 5.205 29.776 1.00 0.00 35 TYR A N 4
ATOM 6462 C CA . TYR A 1 38 ? 8.150 5.406 28.444 1.00 0.00 35 TYR A CA 4
ATOM 6463 C C . TYR A 1 38 ? 8.906 4.143 28.012 1.00 0.00 35 TYR A C 4
ATOM 6464 O O . TYR A 1 38 ? 8.826 3.748 26.849 1.00 0.00 35 TYR A O 4
ATOM 6482 N N . ALA A 1 39 ? 9.612 3.523 28.978 1.00 0.00 36 ALA A N 4
ATOM 6483 C CA . ALA A 1 39 ? 10.377 2.287 28.742 1.00 0.00 36 ALA A CA 4
ATOM 6484 C C . ALA A 1 39 ? 9.451 1.115 28.355 1.00 0.00 36 ALA A C 4
ATOM 6485 O O . ALA A 1 39 ? 9.784 0.349 27.446 1.00 0.00 36 ALA A O 4
ATOM 6492 N N . GLU A 1 40 ? 8.280 0.987 29.017 1.00 0.00 37 GLU A N 4
ATOM 6493 C CA . GLU A 1 40 ? 7.253 -0.022 28.726 1.00 0.00 37 GLU A CA 4
ATOM 6494 C C . GLU A 1 40 ? 6.639 0.228 27.358 1.00 0.00 37 GLU A C 4
ATOM 6495 O O . GLU A 1 40 ? 6.548 -0.672 26.576 1.00 0.00 37 GLU A O 4
ATOM 6507 N N . LEU A 1 41 ? 6.150 1.447 27.148 1.00 0.00 38 LEU A N 4
ATOM 6508 C CA . LEU A 1 41 ? 5.668 1.908 25.827 1.00 0.00 38 LEU A CA 4
ATOM 6509 C C . LEU A 1 41 ? 6.658 1.590 24.676 1.00 0.00 38 LEU A C 4
ATOM 6510 O O . LEU A 1 41 ? 6.226 1.270 23.586 1.00 0.00 38 LEU A O 4
ATOM 6526 N N . GLU A 1 42 ? 7.964 1.735 24.939 1.00 0.00 39 GLU A N 4
ATOM 6527 C CA . GLU A 1 42 ? 9.045 1.296 24.020 1.00 0.00 39 GLU A CA 4
ATOM 6528 C C . GLU A 1 42 ? 9.053 -0.241 23.799 1.00 0.00 39 GLU A C 4
ATOM 6529 O O . GLU A 1 42 ? 9.394 -0.696 22.719 1.00 0.00 39 GLU A O 4
ATOM 6541 N N . LYS A 1 43 ? 8.739 -0.988 24.864 1.00 0.00 40 LYS A N 4
ATOM 6542 C CA . LYS A 1 43 ? 8.586 -2.481 24.805 1.00 0.00 40 LYS A CA 4
ATOM 6543 C C . LYS A 1 43 ? 7.355 -2.870 23.944 1.00 0.00 40 LYS A C 4
ATOM 6544 O O . LYS A 1 43 ? 7.453 -3.666 23.015 1.00 0.00 40 LYS A O 4
ATOM 6563 N N . GLU A 1 44 ? 6.205 -2.309 24.338 1.00 0.00 41 GLU A N 4
ATOM 6564 C CA . GLU A 1 44 ? 4.904 -2.466 23.649 1.00 0.00 41 GLU A CA 4
ATOM 6565 C C . GLU A 1 44 ? 4.987 -2.081 22.162 1.00 0.00 41 GLU A C 4
ATOM 6566 O O . GLU A 1 44 ? 4.408 -2.738 21.302 1.00 0.00 41 GLU A O 4
ATOM 6578 N N . LYS A 1 45 ? 5.708 -0.990 21.919 1.00 0.00 42 LYS A N 4
ATOM 6579 C CA . LYS A 1 45 ? 6.025 -0.519 20.564 1.00 0.00 42 LYS A CA 4
ATOM 6580 C C . LYS A 1 45 ? 6.949 -1.542 19.863 1.00 0.00 42 LYS A C 4
ATOM 6581 O O . LYS A 1 45 ? 6.645 -1.970 18.775 1.00 0.00 42 LYS A O 4
ATOM 6600 N N . ALA A 1 46 ? 8.064 -1.912 20.532 1.00 0.00 43 ALA A N 4
ATOM 6601 C CA . ALA A 1 46 ? 9.070 -2.908 20.026 1.00 0.00 43 ALA A CA 4
ATOM 6602 C C . ALA A 1 46 ? 8.430 -4.240 19.564 1.00 0.00 43 ALA A C 4
ATOM 6603 O O . ALA A 1 46 ? 8.826 -4.804 18.535 1.00 0.00 43 ALA A O 4
ATOM 6610 N N . THR A 1 47 ? 7.429 -4.718 20.317 1.00 0.00 44 THR A N 4
ATOM 6611 C CA . THR A 1 47 ? 6.660 -5.943 20.074 1.00 0.00 44 THR A CA 4
ATOM 6612 C C . THR A 1 47 ? 5.642 -5.717 18.960 1.00 0.00 44 THR A C 4
ATOM 6613 O O . THR A 1 47 ? 5.451 -6.579 18.109 1.00 0.00 44 THR A O 4
ATOM 6624 N N . LEU A 1 48 ? 4.950 -4.565 19.051 1.00 0.00 45 LEU A N 4
ATOM 6625 C CA . LEU A 1 48 ? 4.058 -4.124 17.954 1.00 0.00 45 LEU A CA 4
ATOM 6626 C C . LEU A 1 48 ? 4.796 -4.135 16.602 1.00 0.00 45 LEU A C 4
ATOM 6627 O O . LEU A 1 48 ? 4.240 -4.607 15.623 1.00 0.00 45 LEU A O 4
ATOM 6643 N N . GLU A 1 49 ? 6.047 -3.641 16.573 1.00 0.00 46 GLU A N 4
ATOM 6644 C CA . GLU A 1 49 ? 6.919 -3.699 15.400 1.00 0.00 46 GLU A CA 4
ATOM 6645 C C . GLU A 1 49 ? 7.175 -5.166 15.010 1.00 0.00 46 GLU A C 4
ATOM 6646 O O . GLU A 1 49 ? 6.678 -5.601 13.974 1.00 0.00 46 GLU A O 4
ATOM 6658 N N . ALA A 1 50 ? 7.979 -5.902 15.821 1.00 0.00 47 ALA A N 4
ATOM 6659 C CA . ALA A 1 50 ? 8.236 -7.363 15.723 1.00 0.00 47 ALA A CA 4
ATOM 6660 C C . ALA A 1 50 ? 7.054 -8.199 15.152 1.00 0.00 47 ALA A C 4
ATOM 6661 O O . ALA A 1 50 ? 7.275 -9.066 14.317 1.00 0.00 47 ALA A O 4
ATOM 6668 N N . GLU A 1 51 ? 5.816 -7.906 15.595 1.00 0.00 48 GLU A N 4
ATOM 6669 C CA . GLU A 1 51 ? 4.538 -8.442 15.076 1.00 0.00 48 GLU A CA 4
ATOM 6670 C C . GLU A 1 51 ? 4.250 -7.960 13.640 1.00 0.00 48 GLU A C 4
ATOM 6671 O O . GLU A 1 51 ? 4.235 -8.736 12.716 1.00 0.00 48 GLU A O 4
ATOM 6683 N N . ILE A 1 52 ? 4.036 -6.645 13.522 1.00 0.00 49 ILE A N 4
ATOM 6684 C CA . ILE A 1 52 ? 3.693 -6.017 12.208 1.00 0.00 49 ILE A CA 4
ATOM 6685 C C . ILE A 1 52 ? 4.846 -6.138 11.169 1.00 0.00 49 ILE A C 4
ATOM 6686 O O . ILE A 1 52 ? 4.639 -5.858 9.996 1.00 0.00 49 ILE A O 4
ATOM 6702 N N . ALA A 1 53 ? 6.015 -6.662 11.582 1.00 0.00 50 ALA A N 4
ATOM 6703 C CA . ALA A 1 53 ? 7.210 -6.825 10.747 1.00 0.00 50 ALA A CA 4
ATOM 6704 C C . ALA A 1 53 ? 7.393 -8.322 10.449 1.00 0.00 50 ALA A C 4
ATOM 6705 O O . ALA A 1 53 ? 8.001 -8.684 9.474 1.00 0.00 50 ALA A O 4
ATOM 6712 N N . ARG A 1 54 ? 6.930 -9.151 11.404 1.00 0.00 51 ARG A N 4
ATOM 6713 C CA . ARG A 1 54 ? 6.695 -10.607 11.210 1.00 0.00 51 ARG A CA 4
ATOM 6714 C C . ARG A 1 54 ? 5.681 -10.776 10.053 1.00 0.00 51 ARG A C 4
ATOM 6715 O O . ARG A 1 54 ? 5.904 -11.511 9.087 1.00 0.00 51 ARG A O 4
ATOM 6736 N N . LEU A 1 55 ? 4.595 -10.009 10.194 1.00 0.00 52 LEU A N 4
ATOM 6737 C CA . LEU A 1 55 ? 3.534 -9.872 9.199 1.00 0.00 52 LEU A CA 4
ATOM 6738 C C . LEU A 1 55 ? 4.084 -9.279 7.897 1.00 0.00 52 LEU A C 4
ATOM 6739 O O . LEU A 1 55 ? 3.769 -9.786 6.817 1.00 0.00 52 LEU A O 4
ATOM 6755 N N . ARG A 1 56 ? 4.906 -8.209 7.954 1.00 0.00 53 ARG A N 4
ATOM 6756 C CA . ARG A 1 56 ? 5.513 -7.598 6.765 1.00 0.00 53 ARG A CA 4
ATOM 6757 C C . ARG A 1 56 ? 6.854 -8.247 6.364 1.00 0.00 53 ARG A C 4
ATOM 6758 O O . ARG A 1 56 ? 7.500 -7.730 5.466 1.00 0.00 53 ARG A O 4
ATOM 6779 N N . GLU A 1 57 ? 7.289 -9.353 7.017 1.00 0.00 54 GLU A N 4
ATOM 6780 C CA . GLU A 1 57 ? 8.418 -10.169 6.493 1.00 0.00 54 GLU A CA 4
ATOM 6781 C C . GLU A 1 57 ? 7.829 -11.304 5.674 1.00 0.00 54 GLU A C 4
ATOM 6782 O O . GLU A 1 57 ? 8.411 -11.684 4.653 1.00 0.00 54 GLU A O 4
ATOM 6794 N N . VAL A 1 58 ? 6.703 -11.904 6.161 1.00 0.00 55 VAL A N 4
ATOM 6795 C CA . VAL A 1 58 ? 5.717 -12.484 5.204 1.00 0.00 55 VAL A CA 4
ATOM 6796 C C . VAL A 1 58 ? 5.529 -11.568 3.971 1.00 0.00 55 VAL A C 4
ATOM 6797 O O . VAL A 1 58 ? 5.687 -12.029 2.850 1.00 0.00 55 VAL A O 4
ATOM 6810 N N . HIS A 1 59 ? 5.261 -10.251 4.188 1.00 0.00 56 HIS A N 4
ATOM 6811 C CA . HIS A 1 59 ? 5.160 -9.296 3.045 1.00 0.00 56 HIS A CA 4
ATOM 6812 C C . HIS A 1 59 ? 6.503 -8.611 2.664 1.00 0.00 56 HIS A C 4
ATOM 6813 O O . HIS A 1 59 ? 6.513 -7.474 2.179 1.00 0.00 56 HIS A O 4
ATOM 6828 N N . SER A 1 60 ? 7.623 -9.300 2.892 1.00 0.00 57 SER A N 4
ATOM 6829 C CA . SER A 1 60 ? 8.931 -8.977 2.258 1.00 0.00 57 SER A CA 4
ATOM 6830 C C . SER A 1 60 ? 9.247 -10.089 1.257 1.00 0.00 57 SER A C 4
ATOM 6831 O O . SER A 1 60 ? 9.652 -9.840 0.118 1.00 0.00 57 SER A O 4
ATOM 6839 N N . GLN A 1 61 ? 9.044 -11.329 1.730 1.00 0.00 58 GLN A N 4
ATOM 6840 C CA . GLN A 1 61 ? 9.127 -12.554 0.917 1.00 0.00 58 GLN A CA 4
ATOM 6841 C C . GLN A 1 61 ? 7.976 -12.586 -0.100 1.00 0.00 58 GLN A C 4
ATOM 6842 O O . GLN A 1 61 ? 8.105 -13.147 -1.196 1.00 0.00 58 GLN A O 4
ATOM 6856 N N . LYS A 1 62 ? 6.848 -11.977 0.309 1.00 0.00 59 LYS A N 4
ATOM 6857 C CA . LYS A 1 62 ? 5.625 -11.870 -0.489 1.00 0.00 59 LYS A CA 4
ATOM 6858 C C . LYS A 1 62 ? 5.095 -10.426 -0.406 1.00 0.00 59 LYS A C 4
ATOM 6859 O O . LYS A 1 62 ? 4.083 -10.201 0.265 1.00 0.00 59 LYS A O 4
ATOM 6878 N N . LEU A 1 63 ? 5.791 -9.459 -1.092 1.00 0.00 60 LEU A N 4
ATOM 6879 C CA . LEU A 1 63 ? 5.574 -7.976 -0.929 1.00 0.00 60 LEU A CA 4
ATOM 6880 C C . LEU A 1 63 ? 4.069 -7.631 -0.830 1.00 0.00 60 LEU A C 4
ATOM 6881 O O . LEU A 1 63 ? 3.588 -7.127 0.195 1.00 0.00 60 LEU A O 4
ATOM 6897 N N . SER A 1 64 ? 3.359 -7.932 -1.905 1.00 0.00 61 SER A N 4
ATOM 6898 C CA . SER A 1 64 ? 1.894 -7.869 -1.971 1.00 0.00 61 SER A CA 4
ATOM 6899 C C . SER A 1 64 ? 1.433 -9.057 -2.824 1.00 0.00 61 SER A C 4
ATOM 6900 O O . SER A 1 64 ? 2.277 -9.780 -3.334 1.00 0.00 61 SER A O 4
ATOM 6908 N N . LYS A 1 65 ? 0.113 -9.279 -2.976 1.00 0.00 62 LYS A N 4
ATOM 6909 C CA . LYS A 1 65 ? -0.402 -10.412 -3.769 1.00 0.00 62 LYS A CA 4
ATOM 6910 C C . LYS A 1 65 ? 0.065 -10.286 -5.243 1.00 0.00 62 LYS A C 4
ATOM 6911 O O . LYS A 1 65 ? 0.980 -11.017 -5.688 1.00 0.00 62 LYS A O 4
ATOM 6930 N N . GLU A 1 66 ? -0.589 -9.369 -5.991 1.00 0.00 63 GLU A N 4
ATOM 6931 C CA . GLU A 1 66 ? -0.319 -9.059 -7.400 1.00 0.00 63 GLU A CA 4
ATOM 6932 C C . GLU A 1 66 ? 1.174 -8.781 -7.646 1.00 0.00 63 GLU A C 4
ATOM 6933 O O . GLU A 1 66 ? 1.746 -9.322 -8.581 1.00 0.00 63 GLU A O 4
ATOM 6945 N N . ALA A 1 67 ? 1.780 -7.948 -6.771 1.00 0.00 64 ALA A N 4
ATOM 6946 C CA . ALA A 1 67 ? 3.197 -7.537 -6.876 1.00 0.00 64 ALA A CA 4
ATOM 6947 C C . ALA A 1 67 ? 4.136 -8.762 -6.870 1.00 0.00 64 ALA A C 4
ATOM 6948 O O . ALA A 1 67 ? 4.992 -8.899 -7.750 1.00 0.00 64 ALA A O 4
ATOM 6955 N N . GLN A 1 68 ? 4.012 -9.563 -5.790 1.00 0.00 65 GLN A N 4
ATOM 6956 C CA . GLN A 1 68 ? 4.794 -10.823 -5.661 1.00 0.00 65 GLN A CA 4
ATOM 6957 C C . GLN A 1 68 ? 4.664 -11.685 -6.948 1.00 0.00 65 GLN A C 4
ATOM 6958 O O . GLN A 1 68 ? 5.671 -12.216 -7.425 1.00 0.00 65 GLN A O 4
ATOM 6972 N N . LYS A 1 69 ? 3.444 -11.807 -7.542 1.00 0.00 66 LYS A N 4
ATOM 6973 C CA . LYS A 1 69 ? 3.202 -12.501 -8.821 1.00 0.00 66 LYS A CA 4
ATOM 6974 C C . LYS A 1 69 ? 4.006 -11.889 -9.963 1.00 0.00 66 LYS A C 4
ATOM 6975 O O . LYS A 1 69 ? 4.639 -12.630 -10.724 1.00 0.00 66 LYS A O 4
ATOM 6994 N N . LEU A 1 70 ? 3.933 -10.544 -10.095 1.00 0.00 67 LEU A N 4
ATOM 6995 C CA . LEU A 1 70 ? 4.690 -9.785 -11.096 1.00 0.00 67 LEU A CA 4
ATOM 6996 C C . LEU A 1 70 ? 6.168 -10.203 -11.094 1.00 0.00 67 LEU A C 4
ATOM 6997 O O . LEU A 1 70 ? 6.695 -10.633 -12.121 1.00 0.00 67 LEU A O 4
ATOM 7013 N N . MET A 1 71 ? 6.835 -10.079 -9.941 1.00 0.00 68 MET A N 4
ATOM 7014 C CA . MET A 1 71 ? 8.185 -10.585 -9.656 1.00 0.00 68 MET A CA 4
ATOM 7015 C C . MET A 1 71 ? 8.402 -12.034 -10.156 1.00 0.00 68 MET A C 4
ATOM 7016 O O . MET A 1 71 ? 9.340 -12.271 -10.919 1.00 0.00 68 MET A O 4
ATOM 7030 N N . LYS A 1 72 ? 7.541 -12.998 -9.747 1.00 0.00 69 LYS A N 4
ATOM 7031 C CA . LYS A 1 72 ? 7.727 -14.437 -10.098 1.00 0.00 69 LYS A CA 4
ATOM 7032 C C . LYS A 1 72 ? 7.064 -14.832 -11.458 1.00 0.00 69 LYS A C 4
ATOM 7033 O O . LYS A 1 72 ? 6.881 -16.031 -11.720 1.00 0.00 69 LYS A O 4
ATOM 7052 N N . MET A 1 73 ? 6.715 -13.838 -12.316 1.00 0.00 70 MET A N 4
ATOM 7053 C CA . MET A 1 73 ? 6.131 -14.088 -13.672 1.00 0.00 70 MET A CA 4
ATOM 7054 C C . MET A 1 73 ? 7.062 -14.953 -14.562 1.00 0.00 70 MET A C 4
ATOM 7055 O O . MET A 1 73 ? 8.272 -14.989 -14.333 1.00 0.00 70 MET A O 4
ATOM 7069 N N . PRO A 1 74 ? 6.500 -15.697 -15.571 1.00 0.00 71 PRO A N 4
ATOM 7070 C CA . PRO A 1 74 ? 7.313 -16.360 -16.601 1.00 0.00 71 PRO A CA 4
ATOM 7071 C C . PRO A 1 74 ? 7.875 -15.360 -17.651 1.00 0.00 71 PRO A C 4
ATOM 7072 O O . PRO A 1 74 ? 9.088 -15.158 -17.706 1.00 0.00 71 PRO A O 4
ATOM 7083 N N . PHE A 1 75 ? 6.999 -14.749 -18.481 1.00 0.00 72 PHE A N 4
ATOM 7084 C CA . PHE A 1 75 ? 7.428 -13.896 -19.619 1.00 0.00 72 PHE A CA 4
ATOM 7085 C C . PHE A 1 75 ? 7.344 -12.445 -19.134 1.00 0.00 72 PHE A C 4
ATOM 7086 O O . PHE A 1 75 ? 6.264 -12.035 -18.730 1.00 0.00 72 PHE A O 4
ATOM 7103 N N . GLN A 1 76 ? 8.437 -11.648 -19.138 1.00 0.00 73 GLN A N 4
ATOM 7104 C CA . GLN A 1 76 ? 8.422 -10.288 -18.553 1.00 0.00 73 GLN A CA 4
ATOM 7105 C C . GLN A 1 76 ? 9.609 -9.456 -19.090 1.00 0.00 73 GLN A C 4
ATOM 7106 O O . GLN A 1 76 ? 10.508 -9.995 -19.745 1.00 0.00 73 GLN A O 4
ATOM 7120 N N . ARG A 1 77 ? 9.580 -8.152 -18.758 1.00 0.00 74 ARG A N 4
ATOM 7121 C CA . ARG A 1 77 ? 10.638 -7.166 -19.135 1.00 0.00 74 ARG A CA 4
ATOM 7122 C C . ARG A 1 77 ? 10.306 -5.771 -18.601 1.00 0.00 74 ARG A C 4
ATOM 7123 O O . ARG A 1 77 ? 9.425 -5.611 -17.779 1.00 0.00 74 ARG A O 4
ATOM 7144 N N . ALA A 1 78 ? 11.061 -4.770 -19.060 1.00 0.00 75 ALA A N 4
ATOM 7145 C CA . ALA A 1 78 ? 10.731 -3.353 -18.915 1.00 0.00 75 ALA A CA 4
ATOM 7146 C C . ALA A 1 78 ? 10.546 -2.823 -20.340 1.00 0.00 75 ALA A C 4
ATOM 7147 O O . ALA A 1 78 ? 11.467 -2.961 -21.151 1.00 0.00 75 ALA A O 4
ATOM 7154 N N . ILE A 1 79 ? 9.387 -2.222 -20.683 1.00 0.00 76 ILE A N 4
ATOM 7155 C CA . ILE A 1 79 ? 8.864 -2.118 -22.045 1.00 0.00 76 ILE A CA 4
ATOM 7156 C C . ILE A 1 79 ? 9.604 -1.004 -22.809 1.00 0.00 76 ILE A C 4
ATOM 7157 O O . ILE A 1 79 ? 9.618 0.148 -22.356 1.00 0.00 76 ILE A O 4
ATOM 7173 N N . THR A 1 80 ? 10.211 -1.361 -23.952 1.00 0.00 77 THR A N 4
ATOM 7174 C CA . THR A 1 80 ? 10.977 -0.425 -24.794 1.00 0.00 77 THR A CA 4
ATOM 7175 C C . THR A 1 80 ? 10.076 0.658 -25.423 1.00 0.00 77 THR A C 4
ATOM 7176 O O . THR A 1 80 ? 8.876 0.445 -25.602 1.00 0.00 77 THR A O 4
ATOM 7187 N N . LYS A 1 81 ? 10.702 1.809 -25.751 1.00 0.00 78 LYS A N 4
ATOM 7188 C CA . LYS A 1 81 ? 10.084 2.896 -26.553 1.00 0.00 78 LYS A CA 4
ATOM 7189 C C . LYS A 1 81 ? 9.559 2.373 -27.899 1.00 0.00 78 LYS A C 4
ATOM 7190 O O . LYS A 1 81 ? 8.625 2.933 -28.476 1.00 0.00 78 LYS A O 4
ATOM 7209 N N . LYS A 1 82 ? 10.225 1.321 -28.393 1.00 0.00 79 LYS A N 4
ATOM 7210 C CA . LYS A 1 82 ? 9.836 0.532 -29.563 1.00 0.00 79 LYS A CA 4
ATOM 7211 C C . LYS A 1 82 ? 8.412 -0.026 -29.399 1.00 0.00 79 LYS A C 4
ATOM 7212 O O . LYS A 1 82 ? 7.570 0.146 -30.281 1.00 0.00 79 LYS A O 4
ATOM 7231 N N . GLU A 1 83 ? 8.158 -0.731 -28.282 1.00 0.00 80 GLU A N 4
ATOM 7232 C CA . GLU A 1 83 ? 6.852 -1.330 -27.988 1.00 0.00 80 GLU A CA 4
ATOM 7233 C C . GLU A 1 83 ? 5.836 -0.254 -27.532 1.00 0.00 80 GLU A C 4
ATOM 7234 O O . GLU A 1 83 ? 4.630 -0.479 -27.591 1.00 0.00 80 GLU A O 4
ATOM 7246 N N . GLN A 1 84 ? 6.346 0.903 -27.065 1.00 0.00 81 GLN A N 4
ATOM 7247 C CA . GLN A 1 84 ? 5.524 2.104 -26.792 1.00 0.00 81 GLN A CA 4
ATOM 7248 C C . GLN A 1 84 ? 5.006 2.762 -28.081 1.00 0.00 81 GLN A C 4
ATOM 7249 O O . GLN A 1 84 ? 3.942 3.380 -28.078 1.00 0.00 81 GLN A O 4
ATOM 7263 N N . ALA A 1 85 ? 5.770 2.622 -29.172 1.00 0.00 82 ALA A N 4
ATOM 7264 C CA . ALA A 1 85 ? 5.349 2.983 -30.537 1.00 0.00 82 ALA A CA 4
ATOM 7265 C C . ALA A 1 85 ? 4.146 2.148 -31.021 1.00 0.00 82 ALA A C 4
ATOM 7266 O O . ALA A 1 85 ? 3.419 2.576 -31.925 1.00 0.00 82 ALA A O 4
ATOM 7273 N N . ASP A 1 86 ? 3.937 0.963 -30.412 1.00 0.00 83 ASP A N 4
ATOM 7274 C CA . ASP A 1 86 ? 2.893 0.007 -30.839 1.00 0.00 83 ASP A CA 4
ATOM 7275 C C . ASP A 1 86 ? 2.213 -0.636 -29.624 1.00 0.00 83 ASP A C 4
ATOM 7276 O O . ASP A 1 86 ? 1.861 -1.828 -29.662 1.00 0.00 83 ASP A O 4
ATOM 7285 N N . MET A 1 87 ? 1.919 0.181 -28.588 1.00 0.00 84 MET A N 4
ATOM 7286 C CA . MET A 1 87 ? 1.432 -0.349 -27.287 1.00 0.00 84 MET A CA 4
ATOM 7287 C C . MET A 1 87 ? 0.065 -1.053 -27.418 1.00 0.00 84 MET A C 4
ATOM 7288 O O . MET A 1 87 ? -0.231 -2.026 -26.698 1.00 0.00 84 MET A O 4
ATOM 7302 N N . GLY A 1 88 ? -0.707 -0.605 -28.409 1.00 0.00 85 GLY A N 4
ATOM 7303 C CA . GLY A 1 88 ? -2.032 -1.143 -28.655 1.00 0.00 85 GLY A CA 4
ATOM 7304 C C . GLY A 1 88 ? -1.981 -2.536 -29.271 1.00 0.00 85 GLY A C 4
ATOM 7305 O O . GLY A 1 88 ? -2.834 -3.368 -28.958 1.00 0.00 85 GLY A O 4
ATOM 7309 N N . LYS A 1 89 ? -0.954 -2.828 -30.118 1.00 0.00 86 LYS A N 4
ATOM 7310 C CA . LYS A 1 89 ? -0.743 -4.159 -30.747 1.00 0.00 86 LYS A CA 4
ATOM 7311 C C . LYS A 1 89 ? 0.247 -4.957 -29.824 1.00 0.00 86 LYS A C 4
ATOM 7312 O O . LYS A 1 89 ? 0.356 -6.188 -29.892 1.00 0.00 86 LYS A O 4
ATOM 7331 N N . LEU A 1 90 ? 0.834 -4.166 -28.883 1.00 0.00 87 LEU A N 4
ATOM 7332 C CA . LEU A 1 90 ? 1.838 -4.729 -27.969 1.00 0.00 87 LEU A CA 4
ATOM 7333 C C . LEU A 1 90 ? 1.076 -5.593 -26.969 1.00 0.00 87 LEU A C 4
ATOM 7334 O O . LEU A 1 90 ? 1.406 -6.755 -26.765 1.00 0.00 87 LEU A O 4
ATOM 7350 N N . LYS A 1 91 ? 0.012 -5.017 -26.393 1.00 0.00 88 LYS A N 4
ATOM 7351 C CA . LYS A 1 91 ? -0.644 -5.513 -25.184 1.00 0.00 88 LYS A CA 4
ATOM 7352 C C . LYS A 1 91 ? -1.744 -6.542 -25.535 1.00 0.00 88 LYS A C 4
ATOM 7353 O O . LYS A 1 91 ? -2.019 -7.462 -24.752 1.00 0.00 88 LYS A O 4
ATOM 7372 N N . LYS A 1 92 ? -2.335 -6.377 -26.742 1.00 0.00 89 LYS A N 4
ATOM 7373 C CA . LYS A 1 92 ? -3.551 -7.114 -27.159 1.00 0.00 89 LYS A CA 4
ATOM 7374 C C . LYS A 1 92 ? -3.272 -8.620 -27.340 1.00 0.00 89 LYS A C 4
ATOM 7375 O O . LYS A 1 92 ? -4.065 -9.458 -26.902 1.00 0.00 89 LYS A O 4
ATOM 7394 N N . SER A 1 93 ? -2.124 -8.936 -27.965 1.00 0.00 90 SER A N 4
ATOM 7395 C CA . SER A 1 93 ? -1.704 -10.321 -28.261 1.00 0.00 90 SER A CA 4
ATOM 7396 C C . SER A 1 93 ? -1.479 -11.104 -26.953 1.00 0.00 90 SER A C 4
ATOM 7397 O O . SER A 1 93 ? -1.862 -12.272 -26.804 1.00 0.00 90 SER A O 4
ATOM 7405 N N . VAL A 1 94 ? -0.852 -10.391 -26.027 1.00 0.00 91 VAL A N 4
ATOM 7406 C CA . VAL A 1 94 ? -0.469 -10.915 -24.704 1.00 0.00 91 VAL A CA 4
ATOM 7407 C C . VAL A 1 94 ? -1.716 -11.062 -23.790 1.00 0.00 91 VAL A C 4
ATOM 7408 O O . VAL A 1 94 ? -1.641 -11.690 -22.729 1.00 0.00 91 VAL A O 4
ATOM 7421 N N . ARG A 1 95 ? -2.834 -10.441 -24.234 1.00 0.00 92 ARG A N 4
ATOM 7422 C CA . ARG A 1 95 ? -4.163 -10.487 -23.593 1.00 0.00 92 ARG A CA 4
ATOM 7423 C C . ARG A 1 95 ? -4.190 -9.647 -22.303 1.00 0.00 92 ARG A C 4
ATOM 7424 O O . ARG A 1 95 ? -4.736 -8.534 -22.290 1.00 0.00 92 ARG A O 4
ATOM 7445 N N . GLY A 1 96 ? -3.576 -10.178 -21.232 1.00 0.00 93 GLY A N 4
ATOM 7446 C CA . GLY A 1 96 ? -3.622 -9.560 -19.906 1.00 0.00 93 GLY A CA 4
ATOM 7447 C C . GLY A 1 96 ? -2.561 -8.490 -19.685 1.00 0.00 93 GLY A C 4
ATOM 7448 O O . GLY A 1 96 ? -2.836 -7.551 -18.944 1.00 0.00 93 GLY A O 4
ATOM 7452 N N . LEU A 1 97 ? -1.377 -8.659 -20.362 1.00 0.00 94 LEU A N 4
ATOM 7453 C CA . LEU A 1 97 ? -0.101 -7.870 -20.181 1.00 0.00 94 LEU A CA 4
ATOM 7454 C C . LEU A 1 97 ? -0.177 -6.693 -19.176 1.00 0.00 94 LEU A C 4
ATOM 7455 O O . LEU A 1 97 ? -0.997 -5.779 -19.317 1.00 0.00 94 LEU A O 4
ATOM 7471 N N . VAL A 1 98 ? 0.809 -6.643 -18.282 1.00 0.00 95 VAL A N 4
ATOM 7472 C CA . VAL A 1 98 ? 0.843 -5.757 -17.129 1.00 0.00 95 VAL A CA 4
ATOM 7473 C C . VAL A 1 98 ? 1.883 -4.700 -17.493 1.00 0.00 95 VAL A C 4
ATOM 7474 O O . VAL A 1 98 ? 2.938 -5.058 -18.000 1.00 0.00 95 VAL A O 4
ATOM 7487 N N . VAL A 1 99 ? 1.563 -3.413 -17.297 1.00 0.00 96 VAL A N 4
ATOM 7488 C CA . VAL A 1 99 ? 2.472 -2.288 -17.623 1.00 0.00 96 VAL A CA 4
ATOM 7489 C C . VAL A 1 99 ? 2.426 -1.283 -16.449 1.00 0.00 96 VAL A C 4
ATOM 7490 O O . VAL A 1 99 ? 1.349 -0.814 -16.077 1.00 0.00 96 VAL A O 4
ATOM 7503 N N . VAL A 1 100 ? 3.599 -0.955 -15.879 1.00 0.00 97 VAL A N 4
ATOM 7504 C CA . VAL A 1 100 ? 3.732 -0.197 -14.614 1.00 0.00 97 VAL A CA 4
ATOM 7505 C C . VAL A 1 100 ? 4.714 0.964 -14.856 1.00 0.00 97 VAL A C 4
ATOM 7506 O O . VAL A 1 100 ? 5.836 0.732 -15.323 1.00 0.00 97 VAL A O 4
ATOM 7519 N N . HIS A 1 101 ? 4.299 2.203 -14.548 1.00 0.00 98 HIS A N 4
ATOM 7520 C CA . HIS A 1 101 ? 5.097 3.410 -14.838 1.00 0.00 98 HIS A CA 4
ATOM 7521 C C . HIS A 1 101 ? 6.001 3.720 -13.608 1.00 0.00 98 HIS A C 4
ATOM 7522 O O . HIS A 1 101 ? 5.557 3.537 -12.473 1.00 0.00 98 HIS A O 4
ATOM 7536 N N . PRO A 1 102 ? 7.286 4.172 -13.809 1.00 0.00 99 PRO A N 4
ATOM 7537 C CA . PRO A 1 102 ? 8.215 4.485 -12.690 1.00 0.00 99 PRO A CA 4
ATOM 7538 C C . PRO A 1 102 ? 7.722 5.627 -11.774 1.00 0.00 99 PRO A C 4
ATOM 7539 O O . PRO A 1 102 ? 7.827 5.519 -10.559 1.00 0.00 99 PRO A O 4
ATOM 7550 N N . MET A 1 103 ? 7.178 6.701 -12.389 1.00 0.00 100 MET A N 4
ATOM 7551 C CA . MET A 1 103 ? 6.852 7.957 -11.669 1.00 0.00 100 MET A CA 4
ATOM 7552 C C . MET A 1 103 ? 5.543 7.855 -10.866 1.00 0.00 100 MET A C 4
ATOM 7553 O O . MET A 1 103 ? 5.251 8.730 -10.039 1.00 0.00 100 MET A O 4
ATOM 7567 N N . THR A 1 104 ? 4.762 6.792 -11.115 1.00 0.00 101 THR A N 4
ATOM 7568 C CA . THR A 1 104 ? 3.607 6.449 -10.264 1.00 0.00 101 THR A CA 4
ATOM 7569 C C . THR A 1 104 ? 4.126 5.805 -8.972 1.00 0.00 101 THR A C 4
ATOM 7570 O O . THR A 1 104 ? 5.188 5.174 -8.986 1.00 0.00 101 THR A O 4
ATOM 7581 N N . ALA A 1 105 ? 3.372 5.956 -7.874 1.00 0.00 102 ALA A N 4
ATOM 7582 C CA . ALA A 1 105 ? 3.807 5.528 -6.536 1.00 0.00 102 ALA A CA 4
ATOM 7583 C C . ALA A 1 105 ? 4.111 4.019 -6.447 1.00 0.00 102 ALA A C 4
ATOM 7584 O O . ALA A 1 105 ? 5.022 3.640 -5.724 1.00 0.00 102 ALA A O 4
ATOM 7591 N N . LEU A 1 106 ? 3.290 3.177 -7.136 1.00 0.00 103 LEU A N 4
ATOM 7592 C CA . LEU A 1 106 ? 3.468 1.692 -7.120 1.00 0.00 103 LEU A CA 4
ATOM 7593 C C . LEU A 1 106 ? 4.920 1.330 -7.552 1.00 0.00 103 LEU A C 4
ATOM 7594 O O . LEU A 1 106 ? 5.611 0.580 -6.856 1.00 0.00 103 LEU A O 4
ATOM 7610 N N . GLY A 1 107 ? 5.394 1.933 -8.671 1.00 0.00 104 GLY A N 4
ATOM 7611 C CA . GLY A 1 107 ? 6.781 1.760 -9.127 1.00 0.00 104 GLY A CA 4
ATOM 7612 C C . GLY A 1 107 ? 7.795 2.445 -8.225 1.00 0.00 104 GLY A C 4
ATOM 7613 O O . GLY A 1 107 ? 8.805 1.855 -7.844 1.00 0.00 104 GLY A O 4
ATOM 7617 N N . ARG A 1 108 ? 7.495 3.706 -7.918 1.00 0.00 105 ARG A N 4
ATOM 7618 C CA . ARG A 1 108 ? 8.284 4.524 -6.971 1.00 0.00 105 ARG A CA 4
ATOM 7619 C C . ARG A 1 108 ? 8.551 3.774 -5.641 1.00 0.00 105 ARG A C 4
ATOM 7620 O O . ARG A 1 108 ? 9.599 3.984 -5.025 1.00 0.00 105 ARG A O 4
ATOM 7641 N N . GLU A 1 109 ? 7.616 2.898 -5.197 1.00 0.00 106 GLU A N 4
ATOM 7642 C CA . GLU A 1 109 ? 7.769 2.089 -3.978 1.00 0.00 106 GLU A CA 4
ATOM 7643 C C . GLU A 1 109 ? 8.480 0.759 -4.278 1.00 0.00 106 GLU A C 4
ATOM 7644 O O . GLU A 1 109 ? 9.373 0.342 -3.532 1.00 0.00 106 GLU A O 4
ATOM 7656 N N . MET A 1 110 ? 8.075 0.086 -5.395 1.00 0.00 107 MET A N 4
ATOM 7657 C CA . MET A 1 110 ? 8.609 -1.255 -5.741 1.00 0.00 107 MET A CA 4
ATOM 7658 C C . MET A 1 110 ? 10.074 -1.117 -6.247 1.00 0.00 107 MET A C 4
ATOM 7659 O O . MET A 1 110 ? 10.746 -2.117 -6.479 1.00 0.00 107 MET A O 4
ATOM 7673 N N . GLY A 1 111 ? 10.541 0.144 -6.425 1.00 0.00 108 GLY A N 4
ATOM 7674 C CA . GLY A 1 111 ? 11.923 0.450 -6.804 1.00 0.00 108 GLY A CA 4
ATOM 7675 C C . GLY A 1 111 ? 12.082 0.811 -8.273 1.00 0.00 108 GLY A C 4
ATOM 7676 O O . GLY A 1 111 ? 13.169 1.231 -8.692 1.00 0.00 108 GLY A O 4
ATOM 7680 N N . LEU A 1 112 ? 10.996 0.669 -9.051 1.00 0.00 109 LEU A N 4
ATOM 7681 C CA . LEU A 1 112 ? 11.004 0.827 -10.512 1.00 0.00 109 LEU A CA 4
ATOM 7682 C C . LEU A 1 112 ? 11.316 2.289 -10.925 1.00 0.00 109 LEU A C 4
ATOM 7683 O O . LEU A 1 112 ? 10.576 3.219 -10.581 1.00 0.00 109 LEU A O 4
ATOM 7699 N N . GLU A 1 113 ? 12.446 2.456 -11.618 1.00 0.00 110 GLU A N 4
ATOM 7700 C CA . GLU A 1 113 ? 12.895 3.732 -12.234 1.00 0.00 110 GLU A CA 4
ATOM 7701 C C . GLU A 1 113 ? 12.776 3.651 -13.779 1.00 0.00 110 GLU A C 4
ATOM 7702 O O . GLU A 1 113 ? 13.173 4.568 -14.502 1.00 0.00 110 GLU A O 4
ATOM 7714 N N . GLU A 1 114 ? 12.165 2.546 -14.231 1.00 0.00 111 GLU A N 4
ATOM 7715 C CA . GLU A 1 114 ? 11.921 2.268 -15.664 1.00 0.00 111 GLU A CA 4
ATOM 7716 C C . GLU A 1 114 ? 10.500 1.713 -15.838 1.00 0.00 111 GLU A C 4
ATOM 7717 O O . GLU A 1 114 ? 10.000 1.039 -14.926 1.00 0.00 111 GLU A O 4
ATOM 7729 N N . MET A 1 115 ? 9.818 2.055 -16.971 1.00 0.00 112 MET A N 4
ATOM 7730 C CA . MET A 1 115 ? 8.506 1.463 -17.313 1.00 0.00 112 MET A CA 4
ATOM 7731 C C . MET A 1 115 ? 8.668 -0.049 -17.480 1.00 0.00 112 MET A C 4
ATOM 7732 O O . MET A 1 115 ? 9.375 -0.508 -18.373 1.00 0.00 112 MET A O 4
ATOM 7746 N N . THR A 1 116 ? 8.007 -0.777 -16.602 1.00 0.00 113 THR A N 4
ATOM 7747 C CA . THR A 1 116 ? 8.124 -2.229 -16.519 1.00 0.00 113 THR A CA 4
ATOM 7748 C C . THR A 1 116 ? 6.867 -2.912 -17.081 1.00 0.00 113 THR A C 4
ATOM 7749 O O . THR A 1 116 ? 5.787 -2.336 -17.043 1.00 0.00 113 THR A O 4
ATOM 7760 N N . GLY A 1 117 ? 7.028 -4.128 -17.638 1.00 0.00 114 GLY A N 4
ATOM 7761 C CA . GLY A 1 117 ? 5.882 -4.989 -17.922 1.00 0.00 114 GLY A CA 4
ATOM 7762 C C . GLY A 1 117 ? 6.069 -6.427 -17.495 1.00 0.00 114 GLY A C 4
ATOM 7763 O O . GLY A 1 117 ? 7.189 -6.861 -17.220 1.00 0.00 114 GLY A O 4
ATOM 7767 N N . PHE A 1 118 ? 4.973 -7.212 -17.517 1.00 0.00 115 PHE A N 4
ATOM 7768 C CA . PHE A 1 118 ? 4.929 -8.568 -16.946 1.00 0.00 115 PHE A CA 4
ATOM 7769 C C . PHE A 1 118 ? 3.765 -9.323 -17.607 1.00 0.00 115 PHE A C 4
ATOM 7770 O O . PHE A 1 118 ? 2.709 -8.710 -17.840 1.00 0.00 115 PHE A O 4
ATOM 7787 N N . SER A 1 119 ? 3.946 -10.626 -17.923 1.00 0.00 116 SER A N 4
ATOM 7788 C CA . SER A 1 119 ? 2.761 -11.484 -18.149 1.00 0.00 116 SER A CA 4
ATOM 7789 C C . SER A 1 119 ? 3.049 -12.998 -17.994 1.00 0.00 116 SER A C 4
ATOM 7790 O O . SER A 1 119 ? 4.190 -13.453 -17.787 1.00 0.00 116 SER A O 4
ATOM 7798 N N . LYS A 1 120 ? 1.947 -13.752 -18.107 1.00 0.00 117 LYS A N 4
ATOM 7799 C CA . LYS A 1 120 ? 1.920 -15.210 -18.211 1.00 0.00 117 LYS A CA 4
ATOM 7800 C C . LYS A 1 120 ? 2.068 -15.652 -19.679 1.00 0.00 117 LYS A C 4
ATOM 7801 O O . LYS A 1 120 ? 2.267 -16.838 -19.962 1.00 0.00 117 LYS A O 4
ATOM 7820 N N . THR A 1 121 ? 1.975 -14.677 -20.599 1.00 0.00 118 THR A N 4
ATOM 7821 C CA . THR A 1 121 ? 1.921 -14.911 -22.046 1.00 0.00 118 THR A CA 4
ATOM 7822 C C . THR A 1 121 ? 3.121 -14.209 -22.714 1.00 0.00 118 THR A C 4
ATOM 7823 O O . THR A 1 121 ? 3.643 -13.228 -22.177 1.00 0.00 118 THR A O 4
ATOM 7834 N N . THR A 1 122 ? 3.534 -14.721 -23.886 1.00 0.00 119 THR A N 4
ATOM 7835 C CA . THR A 1 122 ? 4.711 -14.218 -24.634 1.00 0.00 119 THR A CA 4
ATOM 7836 C C . THR A 1 122 ? 4.479 -12.795 -25.204 1.00 0.00 119 THR A C 4
ATOM 7837 O O . THR A 1 122 ? 3.337 -12.422 -25.518 1.00 0.00 119 THR A O 4
ATOM 7848 N N . PHE A 1 123 ? 5.577 -12.003 -25.296 1.00 0.00 120 PHE A N 4
ATOM 7849 C CA . PHE A 1 123 ? 5.570 -10.647 -25.895 1.00 0.00 120 PHE A CA 4
ATOM 7850 C C . PHE A 1 123 ? 7.004 -10.141 -26.165 1.00 0.00 120 PHE A C 4
ATOM 7851 O O . PHE A 1 123 ? 7.904 -10.414 -25.345 1.00 0.00 120 PHE A O 4
ATOM 7869 N N . MET A 1 4 ? -12.596 -8.557 -2.597 1.00 0.00 1 MET A N 5
ATOM 7870 C CA . MET A 1 4 ? -13.837 -8.397 -1.808 1.00 0.00 1 MET A CA 5
ATOM 7871 C C . MET A 1 4 ? -13.754 -7.097 -0.994 1.00 0.00 1 MET A C 5
ATOM 7872 O O . MET A 1 4 ? -12.718 -6.820 -0.384 1.00 0.00 1 MET A O 5
ATOM 7886 N N . LYS A 1 5 ? -14.862 -6.325 -0.991 1.00 0.00 2 LYS A N 5
ATOM 7887 C CA . LYS A 1 5 ? -14.970 -4.978 -0.386 1.00 0.00 2 LYS A CA 5
ATOM 7888 C C . LYS A 1 5 ? -14.109 -3.952 -1.162 1.00 0.00 2 LYS A C 5
ATOM 7889 O O . LYS A 1 5 ? -14.659 -3.079 -1.849 1.00 0.00 2 LYS A O 5
ATOM 7908 N N . GLU A 1 6 ? -12.758 -4.074 -1.035 1.00 0.00 3 GLU A N 5
ATOM 7909 C CA . GLU A 1 6 ? -11.757 -3.204 -1.717 1.00 0.00 3 GLU A CA 5
ATOM 7910 C C . GLU A 1 6 ? -11.818 -1.753 -1.199 1.00 0.00 3 GLU A C 5
ATOM 7911 O O . GLU A 1 6 ? -11.289 -0.829 -1.827 1.00 0.00 3 GLU A O 5
ATOM 7923 N N . VAL A 1 7 ? -12.413 -1.582 -0.010 1.00 0.00 4 VAL A N 5
ATOM 7924 C CA . VAL A 1 7 ? -12.668 -0.264 0.595 1.00 0.00 4 VAL A CA 5
ATOM 7925 C C . VAL A 1 7 ? -11.896 -0.125 1.914 1.00 0.00 4 VAL A C 5
ATOM 7926 O O . VAL A 1 7 ? -12.275 0.667 2.789 1.00 0.00 4 VAL A O 5
ATOM 7939 N N . GLU A 1 8 ? -10.759 -0.844 2.036 1.00 0.00 5 GLU A N 5
ATOM 7940 C CA . GLU A 1 8 ? -9.918 -0.827 3.245 1.00 0.00 5 GLU A CA 5
ATOM 7941 C C . GLU A 1 8 ? -9.147 0.496 3.369 1.00 0.00 5 GLU A C 5
ATOM 7942 O O . GLU A 1 8 ? -8.467 0.719 4.356 1.00 0.00 5 GLU A O 5
ATOM 7954 N N . LYS A 1 9 ? -9.238 1.323 2.312 1.00 0.00 6 LYS A N 5
ATOM 7955 C CA . LYS A 1 9 ? -8.737 2.720 2.328 1.00 0.00 6 LYS A CA 5
ATOM 7956 C C . LYS A 1 9 ? -9.317 3.505 3.540 1.00 0.00 6 LYS A C 5
ATOM 7957 O O . LYS A 1 9 ? -8.647 4.380 4.110 1.00 0.00 6 LYS A O 5
ATOM 7976 N N . ASN A 1 10 ? -10.564 3.147 3.922 1.00 0.00 7 ASN A N 5
ATOM 7977 C CA . ASN A 1 10 ? -11.253 3.754 5.082 1.00 0.00 7 ASN A CA 5
ATOM 7978 C C . ASN A 1 10 ? -10.612 3.265 6.398 1.00 0.00 7 ASN A C 5
ATOM 7979 O O . ASN A 1 10 ? -10.465 4.032 7.357 1.00 0.00 7 ASN A O 5
ATOM 7990 N N . GLU A 1 11 ? -10.257 1.969 6.399 1.00 0.00 8 GLU A N 5
ATOM 7991 C CA . GLU A 1 11 ? -9.573 1.309 7.541 1.00 0.00 8 GLU A CA 5
ATOM 7992 C C . GLU A 1 11 ? -8.139 1.861 7.761 1.00 0.00 8 GLU A C 5
ATOM 7993 O O . GLU A 1 11 ? -7.723 2.087 8.912 1.00 0.00 8 GLU A O 5
ATOM 8005 N N . ILE A 1 12 ? -7.380 2.023 6.667 1.00 0.00 9 ILE A N 5
ATOM 8006 C CA . ILE A 1 12 ? -6.005 2.578 6.740 1.00 0.00 9 ILE A CA 5
ATOM 8007 C C . ILE A 1 12 ? -6.028 4.060 7.180 1.00 0.00 9 ILE A C 5
ATOM 8008 O O . ILE A 1 12 ? -5.155 4.500 7.928 1.00 0.00 9 ILE A O 5
ATOM 8024 N N . LYS A 1 13 ? -7.045 4.802 6.717 1.00 0.00 10 LYS A N 5
ATOM 8025 C CA . LYS A 1 13 ? -7.301 6.198 7.151 1.00 0.00 10 LYS A CA 5
ATOM 8026 C C . LYS A 1 13 ? -7.543 6.256 8.677 1.00 0.00 10 LYS A C 5
ATOM 8027 O O . LYS A 1 13 ? -7.039 7.137 9.364 1.00 0.00 10 LYS A O 5
ATOM 8046 N N . ARG A 1 14 ? -8.388 5.327 9.137 1.00 0.00 11 ARG A N 5
ATOM 8047 C CA . ARG A 1 14 ? -8.713 5.115 10.561 1.00 0.00 11 ARG A CA 5
ATOM 8048 C C . ARG A 1 14 ? -7.450 4.973 11.453 1.00 0.00 11 ARG A C 5
ATOM 8049 O O . ARG A 1 14 ? -7.281 5.740 12.413 1.00 0.00 11 ARG A O 5
ATOM 8070 N N . LEU A 1 15 ? -6.579 3.987 11.140 1.00 0.00 12 LEU A N 5
ATOM 8071 C CA . LEU A 1 15 ? -5.350 3.732 11.942 1.00 0.00 12 LEU A CA 5
ATOM 8072 C C . LEU A 1 15 ? -4.322 4.882 11.807 1.00 0.00 12 LEU A C 5
ATOM 8073 O O . LEU A 1 15 ? -3.595 5.183 12.761 1.00 0.00 12 LEU A O 5
ATOM 8089 N N . SER A 1 16 ? -4.232 5.462 10.595 1.00 0.00 13 SER A N 5
ATOM 8090 C CA . SER A 1 16 ? -3.472 6.707 10.344 1.00 0.00 13 SER A CA 5
ATOM 8091 C C . SER A 1 16 ? -3.880 7.822 11.323 1.00 0.00 13 SER A C 5
ATOM 8092 O O . SER A 1 16 ? -3.025 8.408 11.968 1.00 0.00 13 SER A O 5
ATOM 8100 N N . ASP A 1 17 ? -5.197 8.104 11.377 1.00 0.00 14 ASP A N 5
ATOM 8101 C CA . ASP A 1 17 ? -5.811 9.086 12.313 1.00 0.00 14 ASP A CA 5
ATOM 8102 C C . ASP A 1 17 ? -5.468 8.768 13.794 1.00 0.00 14 ASP A C 5
ATOM 8103 O O . ASP A 1 17 ? -5.265 9.673 14.605 1.00 0.00 14 ASP A O 5
ATOM 8112 N N . ARG A 1 18 ? -5.471 7.462 14.094 1.00 0.00 15 ARG A N 5
ATOM 8113 C CA . ARG A 1 18 ? -5.153 6.942 15.450 1.00 0.00 15 ARG A CA 5
ATOM 8114 C C . ARG A 1 18 ? -3.748 7.413 15.890 1.00 0.00 15 ARG A C 5
ATOM 8115 O O . ARG A 1 18 ? -3.585 8.104 16.910 1.00 0.00 15 ARG A O 5
ATOM 8136 N N . LEU A 1 19 ? -2.761 7.073 15.050 1.00 0.00 16 LEU A N 5
ATOM 8137 C CA . LEU A 1 19 ? -1.351 7.411 15.309 1.00 0.00 16 LEU A CA 5
ATOM 8138 C C . LEU A 1 19 ? -1.142 8.942 15.213 1.00 0.00 16 LEU A C 5
ATOM 8139 O O . LEU A 1 19 ? -0.395 9.504 16.004 1.00 0.00 16 LEU A O 5
ATOM 8155 N N . ASP A 1 20 ? -1.797 9.590 14.228 1.00 0.00 17 ASP A N 5
ATOM 8156 C CA . ASP A 1 20 ? -1.746 11.056 14.011 1.00 0.00 17 ASP A CA 5
ATOM 8157 C C . ASP A 1 20 ? -2.174 11.838 15.265 1.00 0.00 17 ASP A C 5
ATOM 8158 O O . ASP A 1 20 ? -1.437 12.696 15.745 1.00 0.00 17 ASP A O 5
ATOM 8167 N N . ALA A 1 21 ? -3.389 11.565 15.760 1.00 0.00 18 ALA A N 5
ATOM 8168 C CA . ALA A 1 21 ? -3.896 12.096 17.032 1.00 0.00 18 ALA A CA 5
ATOM 8169 C C . ALA A 1 21 ? -2.975 11.765 18.218 1.00 0.00 18 ALA A C 5
ATOM 8170 O O . ALA A 1 21 ? -2.874 12.569 19.128 1.00 0.00 18 ALA A O 5
ATOM 8177 N N . ILE A 1 22 ? -2.281 10.599 18.170 1.00 0.00 19 ILE A N 5
ATOM 8178 C CA . ILE A 1 22 ? -1.334 10.227 19.250 1.00 0.00 19 ILE A CA 5
ATOM 8179 C C . ILE A 1 22 ? -0.082 11.124 19.204 1.00 0.00 19 ILE A C 5
ATOM 8180 O O . ILE A 1 22 ? 0.336 11.636 20.247 1.00 0.00 19 ILE A O 5
ATOM 8196 N N . ARG A 1 23 ? 0.526 11.317 18.020 1.00 0.00 20 ARG A N 5
ATOM 8197 C CA . ARG A 1 23 ? 1.735 12.128 17.852 1.00 0.00 20 ARG A CA 5
ATOM 8198 C C . ARG A 1 23 ? 1.462 13.637 18.000 1.00 0.00 20 ARG A C 5
ATOM 8199 O O . ARG A 1 23 ? 2.370 14.368 18.377 1.00 0.00 20 ARG A O 5
ATOM 8220 N N . HIS A 1 24 ? 0.237 14.125 17.690 1.00 0.00 21 HIS A N 5
ATOM 8221 C CA . HIS A 1 24 ? -0.192 15.515 17.974 1.00 0.00 21 HIS A CA 5
ATOM 8222 C C . HIS A 1 24 ? -0.409 15.724 19.467 1.00 0.00 21 HIS A C 5
ATOM 8223 O O . HIS A 1 24 ? -0.061 16.750 20.021 1.00 0.00 21 HIS A O 5
ATOM 8238 N N . GLN A 1 25 ? -1.033 14.724 20.058 1.00 0.00 22 GLN A N 5
ATOM 8239 C CA . GLN A 1 25 ? -1.199 14.628 21.517 1.00 0.00 22 GLN A CA 5
ATOM 8240 C C . GLN A 1 25 ? 0.181 14.679 22.209 1.00 0.00 22 GLN A C 5
ATOM 8241 O O . GLN A 1 25 ? 0.330 15.327 23.237 1.00 0.00 22 GLN A O 5
ATOM 8255 N N . GLN A 1 26 ? 1.195 14.054 21.582 1.00 0.00 23 GLN A N 5
ATOM 8256 C CA . GLN A 1 26 ? 2.590 14.108 22.051 1.00 0.00 23 GLN A CA 5
ATOM 8257 C C . GLN A 1 26 ? 3.342 15.335 21.523 1.00 0.00 23 GLN A C 5
ATOM 8258 O O . GLN A 1 26 ? 4.479 15.548 21.910 1.00 0.00 23 GLN A O 5
ATOM 8272 N N . ALA A 1 27 ? 2.779 16.046 20.545 1.00 0.00 24 ALA A N 5
ATOM 8273 C CA . ALA A 1 27 ? 3.246 17.407 20.213 1.00 0.00 24 ALA A CA 5
ATOM 8274 C C . ALA A 1 27 ? 2.886 18.382 21.347 1.00 0.00 24 ALA A C 5
ATOM 8275 O O . ALA A 1 27 ? 3.751 19.116 21.827 1.00 0.00 24 ALA A O 5
ATOM 8282 N N . ASP A 1 28 ? 1.599 18.388 21.763 1.00 0.00 25 ASP A N 5
ATOM 8283 C CA . ASP A 1 28 ? 1.143 19.151 22.953 1.00 0.00 25 ASP A CA 5
ATOM 8284 C C . ASP A 1 28 ? 1.832 18.679 24.252 1.00 0.00 25 ASP A C 5
ATOM 8285 O O . ASP A 1 28 ? 1.890 19.419 25.238 1.00 0.00 25 ASP A O 5
ATOM 8294 N N . LEU A 1 29 ? 2.318 17.429 24.238 1.00 0.00 26 LEU A N 5
ATOM 8295 C CA . LEU A 1 29 ? 3.054 16.878 25.403 1.00 0.00 26 LEU A CA 5
ATOM 8296 C C . LEU A 1 29 ? 4.553 16.785 25.118 1.00 0.00 26 LEU A C 5
ATOM 8297 O O . LEU A 1 29 ? 4.994 16.893 23.987 1.00 0.00 26 LEU A O 5
ATOM 8313 N N . SER A 1 30 ? 5.321 16.682 26.190 1.00 0.00 27 SER A N 5
ATOM 8314 C CA . SER A 1 30 ? 6.773 16.469 26.115 1.00 0.00 27 SER A CA 5
ATOM 8315 C C . SER A 1 30 ? 7.221 15.575 27.280 1.00 0.00 27 SER A C 5
ATOM 8316 O O . SER A 1 30 ? 6.472 15.372 28.242 1.00 0.00 27 SER A O 5
ATOM 8324 N N . LEU A 1 31 ? 8.442 15.035 27.169 1.00 0.00 28 LEU A N 5
ATOM 8325 C CA . LEU A 1 31 ? 8.977 14.036 28.113 1.00 0.00 28 LEU A CA 5
ATOM 8326 C C . LEU A 1 31 ? 9.304 14.677 29.473 1.00 0.00 28 LEU A C 5
ATOM 8327 O O . LEU A 1 31 ? 8.992 14.106 30.524 1.00 0.00 28 LEU A O 5
ATOM 8343 N N . VAL A 1 32 ? 9.926 15.867 29.438 1.00 0.00 29 VAL A N 5
ATOM 8344 C CA . VAL A 1 32 ? 10.352 16.590 30.658 1.00 0.00 29 VAL A CA 5
ATOM 8345 C C . VAL A 1 32 ? 9.131 17.019 31.508 1.00 0.00 29 VAL A C 5
ATOM 8346 O O . VAL A 1 32 ? 9.131 16.864 32.735 1.00 0.00 29 VAL A O 5
ATOM 8359 N N . GLU A 1 33 ? 8.081 17.501 30.829 1.00 0.00 30 GLU A N 5
ATOM 8360 C CA . GLU A 1 33 ? 6.866 18.017 31.504 1.00 0.00 30 GLU A CA 5
ATOM 8361 C C . GLU A 1 33 ? 5.935 16.867 31.954 1.00 0.00 30 GLU A C 5
ATOM 8362 O O . GLU A 1 33 ? 5.310 16.949 33.014 1.00 0.00 30 GLU A O 5
ATOM 8374 N N . ALA A 1 34 ? 5.852 15.802 31.140 1.00 0.00 31 ALA A N 5
ATOM 8375 C CA . ALA A 1 34 ? 4.983 14.645 31.409 1.00 0.00 31 ALA A CA 5
ATOM 8376 C C . ALA A 1 34 ? 5.823 13.369 31.292 1.00 0.00 31 ALA A C 5
ATOM 8377 O O . ALA A 1 34 ? 5.829 12.727 30.258 1.00 0.00 31 ALA A O 5
ATOM 8384 N N . ALA A 1 35 ? 6.583 13.059 32.358 1.00 0.00 32 ALA A N 5
ATOM 8385 C CA . ALA A 1 35 ? 7.508 11.908 32.390 1.00 0.00 32 ALA A CA 5
ATOM 8386 C C . ALA A 1 35 ? 6.781 10.597 32.074 1.00 0.00 32 ALA A C 5
ATOM 8387 O O . ALA A 1 35 ? 7.142 9.891 31.129 1.00 0.00 32 ALA A O 5
ATOM 8394 N N . ASP A 1 36 ? 5.747 10.305 32.874 1.00 0.00 33 ASP A N 5
ATOM 8395 C CA . ASP A 1 36 ? 4.929 9.099 32.743 1.00 0.00 33 ASP A CA 5
ATOM 8396 C C . ASP A 1 36 ? 4.040 9.164 31.493 1.00 0.00 33 ASP A C 5
ATOM 8397 O O . ASP A 1 36 ? 4.210 8.364 30.590 1.00 0.00 33 ASP A O 5
ATOM 8406 N N . LYS A 1 37 ? 3.090 10.127 31.480 1.00 0.00 34 LYS A N 5
ATOM 8407 C CA . LYS A 1 37 ? 2.085 10.273 30.393 1.00 0.00 34 LYS A CA 5
ATOM 8408 C C . LYS A 1 37 ? 2.711 10.186 28.973 1.00 0.00 34 LYS A C 5
ATOM 8409 O O . LYS A 1 37 ? 2.224 9.427 28.132 1.00 0.00 34 LYS A O 5
ATOM 8428 N N . TYR A 1 38 ? 3.816 10.931 28.757 1.00 0.00 35 TYR A N 5
ATOM 8429 C CA . TYR A 1 38 ? 4.524 10.951 27.457 1.00 0.00 35 TYR A CA 5
ATOM 8430 C C . TYR A 1 38 ? 5.189 9.587 27.190 1.00 0.00 35 TYR A C 5
ATOM 8431 O O . TYR A 1 38 ? 5.198 9.128 26.055 1.00 0.00 35 TYR A O 5
ATOM 8449 N N . ALA A 1 39 ? 5.738 8.965 28.257 1.00 0.00 36 ALA A N 5
ATOM 8450 C CA . ALA A 1 39 ? 6.412 7.652 28.175 1.00 0.00 36 ALA A CA 5
ATOM 8451 C C . ALA A 1 39 ? 5.440 6.542 27.767 1.00 0.00 36 ALA A C 5
ATOM 8452 O O . ALA A 1 39 ? 5.784 5.686 26.961 1.00 0.00 36 ALA A O 5
ATOM 8459 N N . GLU A 1 40 ? 4.226 6.548 28.336 1.00 0.00 37 GLU A N 5
ATOM 8460 C CA . GLU A 1 40 ? 3.164 5.595 28.020 1.00 0.00 37 GLU A CA 5
ATOM 8461 C C . GLU A 1 40 ? 2.680 5.783 26.594 1.00 0.00 37 GLU A C 5
ATOM 8462 O O . GLU A 1 40 ? 2.455 4.832 25.904 1.00 0.00 37 GLU A O 5
ATOM 8474 N N . LEU A 1 41 ? 2.434 7.034 26.234 1.00 0.00 38 LEU A N 5
ATOM 8475 C CA . LEU A 1 41 ? 2.151 7.409 24.832 1.00 0.00 38 LEU A CA 5
ATOM 8476 C C . LEU A 1 41 ? 3.260 6.931 23.840 1.00 0.00 38 LEU A C 5
ATOM 8477 O O . LEU A 1 41 ? 2.958 6.612 22.696 1.00 0.00 38 LEU A O 5
ATOM 8493 N N . GLU A 1 42 ? 4.535 6.969 24.281 1.00 0.00 39 GLU A N 5
ATOM 8494 C CA . GLU A 1 42 ? 5.682 6.338 23.557 1.00 0.00 39 GLU A CA 5
ATOM 8495 C C . GLU A 1 42 ? 5.536 4.798 23.452 1.00 0.00 39 GLU A C 5
ATOM 8496 O O . GLU A 1 42 ? 5.977 4.206 22.483 1.00 0.00 39 GLU A O 5
ATOM 8508 N N . LYS A 1 43 ? 4.965 4.188 24.491 1.00 0.00 40 LYS A N 5
ATOM 8509 C CA . LYS A 1 43 ? 4.697 2.722 24.528 1.00 0.00 40 LYS A CA 5
ATOM 8510 C C . LYS A 1 43 ? 3.523 2.361 23.574 1.00 0.00 40 LYS A C 5
ATOM 8511 O O . LYS A 1 43 ? 3.622 1.433 22.775 1.00 0.00 40 LYS A O 5
ATOM 8530 N N . GLU A 1 44 ? 2.413 3.103 23.743 1.00 0.00 41 GLU A N 5
ATOM 8531 C CA . GLU A 1 44 ? 1.230 3.053 22.849 1.00 0.00 41 GLU A CA 5
ATOM 8532 C C . GLU A 1 44 ? 1.638 3.221 21.381 1.00 0.00 41 GLU A C 5
ATOM 8533 O O . GLU A 1 44 ? 1.145 2.511 20.506 1.00 0.00 41 GLU A O 5
ATOM 8545 N N . LYS A 1 45 ? 2.538 4.182 21.153 1.00 0.00 42 LYS A N 5
ATOM 8546 C CA . LYS A 1 45 ? 3.114 4.434 19.830 1.00 0.00 42 LYS A CA 5
ATOM 8547 C C . LYS A 1 45 ? 3.923 3.202 19.391 1.00 0.00 42 LYS A C 5
ATOM 8548 O O . LYS A 1 45 ? 3.599 2.603 18.401 1.00 0.00 42 LYS A O 5
ATOM 8567 N N . ALA A 1 46 ? 4.953 2.843 20.189 1.00 0.00 43 ALA A N 5
ATOM 8568 C CA . ALA A 1 46 ? 5.916 1.728 19.931 1.00 0.00 43 ALA A CA 5
ATOM 8569 C C . ALA A 1 46 ? 5.221 0.418 19.510 1.00 0.00 43 ALA A C 5
ATOM 8570 O O . ALA A 1 46 ? 5.649 -0.248 18.556 1.00 0.00 43 ALA A O 5
ATOM 8577 N N . THR A 1 47 ? 4.130 0.075 20.212 1.00 0.00 44 THR A N 5
ATOM 8578 C CA . THR A 1 47 ? 3.292 -1.102 19.983 1.00 0.00 44 THR A CA 5
ATOM 8579 C C . THR A 1 47 ? 2.411 -0.915 18.739 1.00 0.00 44 THR A C 5
ATOM 8580 O O . THR A 1 47 ? 2.269 -1.838 17.947 1.00 0.00 44 THR A O 5
ATOM 8591 N N . LEU A 1 48 ? 1.771 0.275 18.648 1.00 0.00 45 LEU A N 5
ATOM 8592 C CA . LEU A 1 48 ? 1.000 0.632 17.424 1.00 0.00 45 LEU A CA 5
ATOM 8593 C C . LEU A 1 48 ? 1.857 0.439 16.167 1.00 0.00 45 LEU A C 5
ATOM 8594 O O . LEU A 1 48 ? 1.390 -0.145 15.209 1.00 0.00 45 LEU A O 5
ATOM 8610 N N . GLU A 1 49 ? 3.104 0.929 16.195 1.00 0.00 46 GLU A N 5
ATOM 8611 C CA . GLU A 1 49 ? 4.094 0.735 15.138 1.00 0.00 46 GLU A CA 5
ATOM 8612 C C . GLU A 1 49 ? 4.355 -0.767 14.915 1.00 0.00 46 GLU A C 5
ATOM 8613 O O . GLU A 1 49 ? 3.940 -1.296 13.886 1.00 0.00 46 GLU A O 5
ATOM 8625 N N . ALA A 1 50 ? 5.105 -1.423 15.842 1.00 0.00 47 ALA A N 5
ATOM 8626 C CA . ALA A 1 50 ? 5.340 -2.891 15.937 1.00 0.00 47 ALA A CA 5
ATOM 8627 C C . ALA A 1 50 ? 4.205 -3.748 15.327 1.00 0.00 47 ALA A C 5
ATOM 8628 O O . ALA A 1 50 ? 4.473 -4.638 14.542 1.00 0.00 47 ALA A O 5
ATOM 8635 N N . GLU A 1 51 ? 2.950 -3.441 15.682 1.00 0.00 48 GLU A N 5
ATOM 8636 C CA . GLU A 1 51 ? 1.720 -4.009 15.104 1.00 0.00 48 GLU A CA 5
ATOM 8637 C C . GLU A 1 51 ? 1.607 -3.673 13.595 1.00 0.00 48 GLU A C 5
ATOM 8638 O O . GLU A 1 51 ? 1.806 -4.525 12.765 1.00 0.00 48 GLU A O 5
ATOM 8650 N N . ILE A 1 52 ? 1.366 -2.380 13.324 1.00 0.00 49 ILE A N 5
ATOM 8651 C CA . ILE A 1 52 ? 1.097 -1.882 11.937 1.00 0.00 49 ILE A CA 5
ATOM 8652 C C . ILE A 1 52 ? 2.294 -2.112 10.972 1.00 0.00 49 ILE A C 5
ATOM 8653 O O . ILE A 1 52 ? 2.123 -2.024 9.761 1.00 0.00 49 ILE A O 5
ATOM 8669 N N . ALA A 1 53 ? 3.466 -2.533 11.478 1.00 0.00 50 ALA A N 5
ATOM 8670 C CA . ALA A 1 53 ? 4.715 -2.667 10.716 1.00 0.00 50 ALA A CA 5
ATOM 8671 C C . ALA A 1 53 ? 5.046 -4.163 10.578 1.00 0.00 50 ALA A C 5
ATOM 8672 O O . ALA A 1 53 ? 5.685 -4.572 9.630 1.00 0.00 50 ALA A O 5
ATOM 8679 N N . ARG A 1 54 ? 4.645 -4.941 11.602 1.00 0.00 51 ARG A N 5
ATOM 8680 C CA . ARG A 1 54 ? 4.532 -6.420 11.524 1.00 0.00 51 ARG A CA 5
ATOM 8681 C C . ARG A 1 54 ? 3.526 -6.763 10.403 1.00 0.00 51 ARG A C 5
ATOM 8682 O O . ARG A 1 54 ? 3.781 -7.585 9.538 1.00 0.00 51 ARG A O 5
ATOM 8703 N N . LEU A 1 55 ? 2.405 -6.049 10.465 1.00 0.00 52 LEU A N 5
ATOM 8704 C CA . LEU A 1 55 ? 1.346 -6.056 9.447 1.00 0.00 52 LEU A CA 5
ATOM 8705 C C . LEU A 1 55 ? 1.909 -5.654 8.076 1.00 0.00 52 LEU A C 5
ATOM 8706 O O . LEU A 1 55 ? 1.621 -6.317 7.077 1.00 0.00 52 LEU A O 5
ATOM 8722 N N . ARG A 1 56 ? 2.721 -4.577 8.014 1.00 0.00 53 ARG A N 5
ATOM 8723 C CA . ARG A 1 56 ? 3.330 -4.092 6.756 1.00 0.00 53 ARG A CA 5
ATOM 8724 C C . ARG A 1 56 ? 4.719 -4.709 6.434 1.00 0.00 53 ARG A C 5
ATOM 8725 O O . ARG A 1 56 ? 5.328 -4.293 5.461 1.00 0.00 53 ARG A O 5
ATOM 8746 N N . GLU A 1 57 ? 5.234 -5.670 7.232 1.00 0.00 54 GLU A N 5
ATOM 8747 C CA . GLU A 1 57 ? 6.428 -6.492 6.835 1.00 0.00 54 GLU A CA 5
ATOM 8748 C C . GLU A 1 57 ? 5.935 -7.857 6.330 1.00 0.00 54 GLU A C 5
ATOM 8749 O O . GLU A 1 57 ? 6.529 -8.477 5.464 1.00 0.00 54 GLU A O 5
ATOM 8761 N N . VAL A 1 58 ? 4.803 -8.262 6.896 1.00 0.00 55 VAL A N 5
ATOM 8762 C CA . VAL A 1 58 ? 4.001 -9.355 6.325 1.00 0.00 55 VAL A CA 5
ATOM 8763 C C . VAL A 1 58 ? 3.474 -8.853 4.957 1.00 0.00 55 VAL A C 5
ATOM 8764 O O . VAL A 1 58 ? 3.399 -9.596 3.997 1.00 0.00 55 VAL A O 5
ATOM 8777 N N . HIS A 1 59 ? 3.135 -7.551 4.907 1.00 0.00 56 HIS A N 5
ATOM 8778 C CA . HIS A 1 59 ? 2.936 -6.856 3.605 1.00 0.00 56 HIS A CA 5
ATOM 8779 C C . HIS A 1 59 ? 4.218 -6.095 3.114 1.00 0.00 56 HIS A C 5
ATOM 8780 O O . HIS A 1 59 ? 4.111 -4.978 2.587 1.00 0.00 56 HIS A O 5
ATOM 8795 N N . SER A 1 60 ? 5.424 -6.706 3.252 1.00 0.00 57 SER A N 5
ATOM 8796 C CA . SER A 1 60 ? 6.685 -6.181 2.627 1.00 0.00 57 SER A CA 5
ATOM 8797 C C . SER A 1 60 ? 7.493 -7.356 2.075 1.00 0.00 57 SER A C 5
ATOM 8798 O O . SER A 1 60 ? 7.792 -7.412 0.873 1.00 0.00 57 SER A O 5
ATOM 8806 N N . GLN A 1 61 ? 7.848 -8.287 2.981 1.00 0.00 58 GLN A N 5
ATOM 8807 C CA . GLN A 1 61 ? 8.421 -9.603 2.623 1.00 0.00 58 GLN A CA 5
ATOM 8808 C C . GLN A 1 61 ? 7.468 -10.306 1.642 1.00 0.00 58 GLN A C 5
ATOM 8809 O O . GLN A 1 61 ? 7.885 -10.888 0.640 1.00 0.00 58 GLN A O 5
ATOM 8823 N N . LYS A 1 62 ? 6.165 -10.216 1.969 1.00 0.00 59 LYS A N 5
ATOM 8824 C CA . LYS A 1 62 ? 5.070 -10.738 1.142 1.00 0.00 59 LYS A CA 5
ATOM 8825 C C . LYS A 1 62 ? 4.255 -9.533 0.606 1.00 0.00 59 LYS A C 5
ATOM 8826 O O . LYS A 1 62 ? 3.020 -9.590 0.580 1.00 0.00 59 LYS A O 5
ATOM 8845 N N . LEU A 1 63 ? 5.013 -8.492 0.126 1.00 0.00 60 LEU A N 5
ATOM 8846 C CA . LEU A 1 63 ? 4.539 -7.109 -0.255 1.00 0.00 60 LEU A CA 5
ATOM 8847 C C . LEU A 1 63 ? 3.008 -6.983 -0.401 1.00 0.00 60 LEU A C 5
ATOM 8848 O O . LEU A 1 63 ? 2.334 -6.375 0.433 1.00 0.00 60 LEU A O 5
ATOM 8864 N N . SER A 1 64 ? 2.490 -7.570 -1.468 1.00 0.00 61 SER A N 5
ATOM 8865 C CA . SER A 1 64 ? 1.060 -7.579 -1.781 1.00 0.00 61 SER A CA 5
ATOM 8866 C C . SER A 1 64 ? 0.830 -8.703 -2.778 1.00 0.00 61 SER A C 5
ATOM 8867 O O . SER A 1 64 ? 1.776 -9.086 -3.459 1.00 0.00 61 SER A O 5
ATOM 8875 N N . LYS A 1 65 ? -0.413 -9.215 -2.867 1.00 0.00 62 LYS A N 5
ATOM 8876 C CA . LYS A 1 65 ? -0.749 -10.402 -3.685 1.00 0.00 62 LYS A CA 5
ATOM 8877 C C . LYS A 1 65 ? -0.201 -10.282 -5.125 1.00 0.00 62 LYS A C 5
ATOM 8878 O O . LYS A 1 65 ? 0.695 -11.051 -5.525 1.00 0.00 62 LYS A O 5
ATOM 8897 N N . GLU A 1 66 ? -0.784 -9.345 -5.899 1.00 0.00 63 GLU A N 5
ATOM 8898 C CA . GLU A 1 66 ? -0.394 -8.959 -7.265 1.00 0.00 63 GLU A CA 5
ATOM 8899 C C . GLU A 1 66 ? 1.116 -8.840 -7.426 1.00 0.00 63 GLU A C 5
ATOM 8900 O O . GLU A 1 66 ? 1.687 -9.494 -8.281 1.00 0.00 63 GLU A O 5
ATOM 8912 N N . ALA A 1 67 ? 1.731 -8.001 -6.576 1.00 0.00 64 ALA A N 5
ATOM 8913 C CA . ALA A 1 67 ? 3.155 -7.655 -6.678 1.00 0.00 64 ALA A CA 5
ATOM 8914 C C . ALA A 1 67 ? 4.040 -8.916 -6.544 1.00 0.00 64 ALA A C 5
ATOM 8915 O O . ALA A 1 67 ? 4.936 -9.131 -7.343 1.00 0.00 64 ALA A O 5
ATOM 8922 N N . GLN A 1 68 ? 3.801 -9.640 -5.433 1.00 0.00 65 GLN A N 5
ATOM 8923 C CA . GLN A 1 68 ? 4.405 -10.988 -5.195 1.00 0.00 65 GLN A CA 5
ATOM 8924 C C . GLN A 1 68 ? 4.393 -11.856 -6.487 1.00 0.00 65 GLN A C 5
ATOM 8925 O O . GLN A 1 68 ? 5.444 -12.374 -6.905 1.00 0.00 65 GLN A O 5
ATOM 8939 N N . LYS A 1 69 ? 3.218 -11.987 -7.152 1.00 0.00 66 LYS A N 5
ATOM 8940 C CA . LYS A 1 69 ? 3.052 -12.668 -8.448 1.00 0.00 66 LYS A CA 5
ATOM 8941 C C . LYS A 1 69 ? 3.912 -12.039 -9.567 1.00 0.00 66 LYS A C 5
ATOM 8942 O O . LYS A 1 69 ? 4.578 -12.769 -10.312 1.00 0.00 66 LYS A O 5
ATOM 8961 N N . LEU A 1 70 ? 3.839 -10.696 -9.716 1.00 0.00 67 LEU A N 5
ATOM 8962 C CA . LEU A 1 70 ? 4.660 -9.930 -10.676 1.00 0.00 67 LEU A CA 5
ATOM 8963 C C . LEU A 1 70 ? 6.154 -10.302 -10.575 1.00 0.00 67 LEU A C 5
ATOM 8964 O O . LEU A 1 70 ? 6.789 -10.595 -11.585 1.00 0.00 67 LEU A O 5
ATOM 8980 N N . MET A 1 71 ? 6.722 -10.253 -9.360 1.00 0.00 68 MET A N 5
ATOM 8981 C CA . MET A 1 71 ? 8.055 -10.753 -8.979 1.00 0.00 68 MET A CA 5
ATOM 8982 C C . MET A 1 71 ? 8.342 -12.181 -9.481 1.00 0.00 68 MET A C 5
ATOM 8983 O O . MET A 1 71 ? 9.432 -12.431 -10.006 1.00 0.00 68 MET A O 5
ATOM 8997 N N . LYS A 1 72 ? 7.395 -13.130 -9.307 1.00 0.00 69 LYS A N 5
ATOM 8998 C CA . LYS A 1 72 ? 7.572 -14.530 -9.787 1.00 0.00 69 LYS A CA 5
ATOM 8999 C C . LYS A 1 72 ? 6.885 -14.788 -11.157 1.00 0.00 69 LYS A C 5
ATOM 9000 O O . LYS A 1 72 ? 6.449 -15.914 -11.434 1.00 0.00 69 LYS A O 5
ATOM 9019 N N . MET A 1 73 ? 6.817 -13.756 -12.026 1.00 0.00 70 MET A N 5
ATOM 9020 C CA . MET A 1 73 ? 6.317 -13.926 -13.412 1.00 0.00 70 MET A CA 5
ATOM 9021 C C . MET A 1 73 ? 7.370 -14.656 -14.257 1.00 0.00 70 MET A C 5
ATOM 9022 O O . MET A 1 73 ? 8.560 -14.406 -14.080 1.00 0.00 70 MET A O 5
ATOM 9036 N N . PRO A 1 74 ? 6.959 -15.611 -15.143 1.00 0.00 71 PRO A N 5
ATOM 9037 C CA . PRO A 1 74 ? 7.886 -16.242 -16.095 1.00 0.00 71 PRO A CA 5
ATOM 9038 C C . PRO A 1 74 ? 8.370 -15.245 -17.177 1.00 0.00 71 PRO A C 5
ATOM 9039 O O . PRO A 1 74 ? 9.559 -14.916 -17.228 1.00 0.00 71 PRO A O 5
ATOM 9050 N N . PHE A 1 75 ? 7.437 -14.762 -18.021 1.00 0.00 72 PHE A N 5
ATOM 9051 C CA . PHE A 1 75 ? 7.753 -13.943 -19.203 1.00 0.00 72 PHE A CA 5
ATOM 9052 C C . PHE A 1 75 ? 7.617 -12.479 -18.748 1.00 0.00 72 PHE A C 5
ATOM 9053 O O . PHE A 1 75 ? 6.524 -12.096 -18.356 1.00 0.00 72 PHE A O 5
ATOM 9070 N N . GLN A 1 76 ? 8.685 -11.646 -18.741 1.00 0.00 73 GLN A N 5
ATOM 9071 C CA . GLN A 1 76 ? 8.607 -10.272 -18.179 1.00 0.00 73 GLN A CA 5
ATOM 9072 C C . GLN A 1 76 ? 9.706 -9.379 -18.797 1.00 0.00 73 GLN A C 5
ATOM 9073 O O . GLN A 1 76 ? 10.623 -9.887 -19.453 1.00 0.00 73 GLN A O 5
ATOM 9087 N N . ARG A 1 77 ? 9.599 -8.065 -18.530 1.00 0.00 74 ARG A N 5
ATOM 9088 C CA . ARG A 1 77 ? 10.623 -7.055 -18.926 1.00 0.00 74 ARG A CA 5
ATOM 9089 C C . ARG A 1 77 ? 10.230 -5.653 -18.462 1.00 0.00 74 ARG A C 5
ATOM 9090 O O . ARG A 1 77 ? 9.310 -5.487 -17.686 1.00 0.00 74 ARG A O 5
ATOM 9111 N N . ALA A 1 78 ? 10.967 -4.649 -18.944 1.00 0.00 75 ALA A N 5
ATOM 9112 C CA . ALA A 1 78 ? 10.562 -3.246 -18.922 1.00 0.00 75 ALA A CA 5
ATOM 9113 C C . ALA A 1 78 ? 10.476 -2.824 -20.386 1.00 0.00 75 ALA A C 5
ATOM 9114 O O . ALA A 1 78 ? 11.442 -3.047 -21.131 1.00 0.00 75 ALA A O 5
ATOM 9121 N N . ILE A 1 79 ? 9.354 -2.238 -20.844 1.00 0.00 76 ILE A N 5
ATOM 9122 C CA . ILE A 1 79 ? 8.957 -2.158 -22.244 1.00 0.00 76 ILE A CA 5
ATOM 9123 C C . ILE A 1 79 ? 9.775 -1.063 -22.946 1.00 0.00 76 ILE A C 5
ATOM 9124 O O . ILE A 1 79 ? 9.873 0.054 -22.430 1.00 0.00 76 ILE A O 5
ATOM 9140 N N . THR A 1 80 ? 10.388 -1.410 -24.079 1.00 0.00 77 THR A N 5
ATOM 9141 C CA . THR A 1 80 ? 11.091 -0.458 -24.956 1.00 0.00 77 THR A CA 5
ATOM 9142 C C . THR A 1 80 ? 10.116 0.593 -25.562 1.00 0.00 77 THR A C 5
ATOM 9143 O O . THR A 1 80 ? 8.945 0.290 -25.777 1.00 0.00 77 THR A O 5
ATOM 9154 N N . LYS A 1 81 ? 10.638 1.820 -25.806 1.00 0.00 78 LYS A N 5
ATOM 9155 C CA . LYS A 1 81 ? 9.958 2.923 -26.570 1.00 0.00 78 LYS A CA 5
ATOM 9156 C C . LYS A 1 81 ? 9.372 2.414 -27.921 1.00 0.00 78 LYS A C 5
ATOM 9157 O O . LYS A 1 81 ? 8.346 2.916 -28.420 1.00 0.00 78 LYS A O 5
ATOM 9176 N N . LYS A 1 82 ? 10.092 1.416 -28.461 1.00 0.00 79 LYS A N 5
ATOM 9177 C CA . LYS A 1 82 ? 9.718 0.642 -29.656 1.00 0.00 79 LYS A CA 5
ATOM 9178 C C . LYS A 1 82 ? 8.266 0.150 -29.529 1.00 0.00 79 LYS A C 5
ATOM 9179 O O . LYS A 1 82 ? 7.411 0.479 -30.357 1.00 0.00 79 LYS A O 5
ATOM 9198 N N . GLU A 1 83 ? 7.996 -0.563 -28.432 1.00 0.00 80 GLU A N 5
ATOM 9199 C CA . GLU A 1 83 ? 6.701 -1.193 -28.166 1.00 0.00 80 GLU A CA 5
ATOM 9200 C C . GLU A 1 83 ? 5.762 -0.225 -27.420 1.00 0.00 80 GLU A C 5
ATOM 9201 O O . GLU A 1 83 ? 4.576 -0.509 -27.280 1.00 0.00 80 GLU A O 5
ATOM 9213 N N . GLN A 1 84 ? 6.310 0.918 -26.934 1.00 0.00 81 GLN A N 5
ATOM 9214 C CA . GLN A 1 84 ? 5.465 1.996 -26.391 1.00 0.00 81 GLN A CA 5
ATOM 9215 C C . GLN A 1 84 ? 4.709 2.762 -27.466 1.00 0.00 81 GLN A C 5
ATOM 9216 O O . GLN A 1 84 ? 3.586 3.223 -27.210 1.00 0.00 81 GLN A O 5
ATOM 9230 N N . ALA A 1 85 ? 5.283 2.904 -28.669 1.00 0.00 82 ALA A N 5
ATOM 9231 C CA . ALA A 1 85 ? 4.566 3.492 -29.812 1.00 0.00 82 ALA A CA 5
ATOM 9232 C C . ALA A 1 85 ? 3.496 2.522 -30.327 1.00 0.00 82 ALA A C 5
ATOM 9233 O O . ALA A 1 85 ? 2.429 2.934 -30.809 1.00 0.00 82 ALA A O 5
ATOM 9240 N N . ASP A 1 86 ? 3.806 1.221 -30.206 1.00 0.00 83 ASP A N 5
ATOM 9241 C CA . ASP A 1 86 ? 2.941 0.122 -30.647 1.00 0.00 83 ASP A CA 5
ATOM 9242 C C . ASP A 1 86 ? 2.194 -0.476 -29.443 1.00 0.00 83 ASP A C 5
ATOM 9243 O O . ASP A 1 86 ? 1.830 -1.648 -29.462 1.00 0.00 83 ASP A O 5
ATOM 9252 N N . MET A 1 87 ? 1.860 0.391 -28.458 1.00 0.00 84 MET A N 5
ATOM 9253 C CA . MET A 1 87 ? 1.242 -0.024 -27.171 1.00 0.00 84 MET A CA 5
ATOM 9254 C C . MET A 1 87 ? -0.053 -0.832 -27.375 1.00 0.00 84 MET A C 5
ATOM 9255 O O . MET A 1 87 ? -0.324 -1.814 -26.665 1.00 0.00 84 MET A O 5
ATOM 9269 N N . GLY A 1 88 ? -0.786 -0.432 -28.418 1.00 0.00 85 GLY A N 5
ATOM 9270 C CA . GLY A 1 88 ? -2.078 -1.016 -28.726 1.00 0.00 85 GLY A CA 5
ATOM 9271 C C . GLY A 1 88 ? -1.920 -2.423 -29.268 1.00 0.00 85 GLY A C 5
ATOM 9272 O O . GLY A 1 88 ? -2.650 -3.311 -28.850 1.00 0.00 85 GLY A O 5
ATOM 9276 N N . LYS A 1 89 ? -0.881 -2.675 -30.118 1.00 0.00 86 LYS A N 5
ATOM 9277 C CA . LYS A 1 89 ? -0.602 -4.014 -30.706 1.00 0.00 86 LYS A CA 5
ATOM 9278 C C . LYS A 1 89 ? 0.307 -4.788 -29.696 1.00 0.00 86 LYS A C 5
ATOM 9279 O O . LYS A 1 89 ? 0.383 -6.014 -29.698 1.00 0.00 86 LYS A O 5
ATOM 9298 N N . LEU A 1 90 ? 0.852 -3.980 -28.757 1.00 0.00 87 LEU A N 5
ATOM 9299 C CA . LEU A 1 90 ? 1.836 -4.521 -27.806 1.00 0.00 87 LEU A CA 5
ATOM 9300 C C . LEU A 1 90 ? 1.037 -5.349 -26.809 1.00 0.00 87 LEU A C 5
ATOM 9301 O O . LEU A 1 90 ? 1.344 -6.508 -26.560 1.00 0.00 87 LEU A O 5
ATOM 9317 N N . LYS A 1 91 ? -0.050 -4.743 -26.301 1.00 0.00 88 LYS A N 5
ATOM 9318 C CA . LYS A 1 91 ? -0.752 -5.216 -25.116 1.00 0.00 88 LYS A CA 5
ATOM 9319 C C . LYS A 1 91 ? -1.818 -6.240 -25.551 1.00 0.00 88 LYS A C 5
ATOM 9320 O O . LYS A 1 91 ? -2.163 -7.149 -24.789 1.00 0.00 88 LYS A O 5
ATOM 9339 N N . LYS A 1 92 ? -2.304 -6.093 -26.814 1.00 0.00 89 LYS A N 5
ATOM 9340 C CA . LYS A 1 92 ? -3.461 -6.863 -27.321 1.00 0.00 89 LYS A CA 5
ATOM 9341 C C . LYS A 1 92 ? -3.027 -8.248 -27.826 1.00 0.00 89 LYS A C 5
ATOM 9342 O O . LYS A 1 92 ? -3.807 -9.196 -27.727 1.00 0.00 89 LYS A O 5
ATOM 9361 N N . SER A 1 93 ? -1.817 -8.359 -28.426 1.00 0.00 90 SER A N 5
ATOM 9362 C CA . SER A 1 93 ? -1.209 -9.649 -28.797 1.00 0.00 90 SER A CA 5
ATOM 9363 C C . SER A 1 93 ? -1.084 -10.559 -27.549 1.00 0.00 90 SER A C 5
ATOM 9364 O O . SER A 1 93 ? -1.610 -11.680 -27.522 1.00 0.00 90 SER A O 5
ATOM 9372 N N . VAL A 1 94 ? -0.356 -10.045 -26.532 1.00 0.00 91 VAL A N 5
ATOM 9373 C CA . VAL A 1 94 ? -0.281 -10.674 -25.178 1.00 0.00 91 VAL A CA 5
ATOM 9374 C C . VAL A 1 94 ? -1.706 -10.919 -24.606 1.00 0.00 91 VAL A C 5
ATOM 9375 O O . VAL A 1 94 ? -1.928 -11.845 -23.817 1.00 0.00 91 VAL A O 5
ATOM 9388 N N . ARG A 1 95 ? -2.627 -10.020 -25.030 1.00 0.00 92 ARG A N 5
ATOM 9389 C CA . ARG A 1 95 ? -4.063 -9.972 -24.681 1.00 0.00 92 ARG A CA 5
ATOM 9390 C C . ARG A 1 95 ? -4.249 -9.322 -23.311 1.00 0.00 92 ARG A C 5
ATOM 9391 O O . ARG A 1 95 ? -5.011 -8.358 -23.160 1.00 0.00 92 ARG A O 5
ATOM 9412 N N . GLY A 1 96 ? -3.534 -9.860 -22.325 1.00 0.00 93 GLY A N 5
ATOM 9413 C CA . GLY A 1 96 ? -3.506 -9.316 -20.982 1.00 0.00 93 GLY A CA 5
ATOM 9414 C C . GLY A 1 96 ? -2.102 -9.348 -20.419 1.00 0.00 93 GLY A C 5
ATOM 9415 O O . GLY A 1 96 ? -1.730 -10.298 -19.728 1.00 0.00 93 GLY A O 5
ATOM 9419 N N . LEU A 1 97 ? -1.278 -8.355 -20.781 1.00 0.00 94 LEU A N 5
ATOM 9420 C CA . LEU A 1 97 ? -0.003 -8.041 -20.128 1.00 0.00 94 LEU A CA 5
ATOM 9421 C C . LEU A 1 97 ? -0.275 -7.166 -18.888 1.00 0.00 94 LEU A C 5
ATOM 9422 O O . LEU A 1 97 ? -1.383 -6.623 -18.742 1.00 0.00 94 LEU A O 5
ATOM 9438 N N . VAL A 1 98 ? 0.718 -6.998 -18.000 1.00 0.00 95 VAL A N 5
ATOM 9439 C CA . VAL A 1 98 ? 0.658 -6.140 -16.811 1.00 0.00 95 VAL A CA 5
ATOM 9440 C C . VAL A 1 98 ? 1.754 -5.090 -17.032 1.00 0.00 95 VAL A C 5
ATOM 9441 O O . VAL A 1 98 ? 2.873 -5.464 -17.334 1.00 0.00 95 VAL A O 5
ATOM 9454 N N . VAL A 1 99 ? 1.420 -3.798 -16.914 1.00 0.00 96 VAL A N 5
ATOM 9455 C CA . VAL A 1 99 ? 2.348 -2.674 -17.215 1.00 0.00 96 VAL A CA 5
ATOM 9456 C C . VAL A 1 99 ? 2.283 -1.671 -16.058 1.00 0.00 96 VAL A C 5
ATOM 9457 O O . VAL A 1 99 ? 1.188 -1.227 -15.683 1.00 0.00 96 VAL A O 5
ATOM 9470 N N . VAL A 1 100 ? 3.453 -1.303 -15.497 1.00 0.00 97 VAL A N 5
ATOM 9471 C CA . VAL A 1 100 ? 3.579 -0.502 -14.267 1.00 0.00 97 VAL A CA 5
ATOM 9472 C C . VAL A 1 100 ? 4.555 0.662 -14.566 1.00 0.00 97 VAL A C 5
ATOM 9473 O O . VAL A 1 100 ? 5.693 0.418 -14.995 1.00 0.00 97 VAL A O 5
ATOM 9486 N N . HIS A 1 101 ? 4.107 1.906 -14.356 1.00 0.00 98 HIS A N 5
ATOM 9487 C CA . HIS A 1 101 ? 4.846 3.122 -14.746 1.00 0.00 98 HIS A CA 5
ATOM 9488 C C . HIS A 1 101 ? 5.870 3.493 -13.632 1.00 0.00 98 HIS A C 5
ATOM 9489 O O . HIS A 1 101 ? 5.551 3.337 -12.456 1.00 0.00 98 HIS A O 5
ATOM 9503 N N . PRO A 1 102 ? 7.111 3.981 -13.976 1.00 0.00 99 PRO A N 5
ATOM 9504 C CA . PRO A 1 102 ? 8.170 4.254 -12.969 1.00 0.00 99 PRO A CA 5
ATOM 9505 C C . PRO A 1 102 ? 7.854 5.451 -12.040 1.00 0.00 99 PRO A C 5
ATOM 9506 O O . PRO A 1 102 ? 8.024 5.357 -10.824 1.00 0.00 99 PRO A O 5
ATOM 9517 N N . MET A 1 103 ? 7.376 6.564 -12.628 1.00 0.00 100 MET A N 5
ATOM 9518 C CA . MET A 1 103 ? 7.235 7.840 -11.884 1.00 0.00 100 MET A CA 5
ATOM 9519 C C . MET A 1 103 ? 5.958 7.873 -11.034 1.00 0.00 100 MET A C 5
ATOM 9520 O O . MET A 1 103 ? 5.778 8.785 -10.227 1.00 0.00 100 MET A O 5
ATOM 9534 N N . THR A 1 104 ? 5.079 6.883 -11.223 1.00 0.00 101 THR A N 5
ATOM 9535 C CA . THR A 1 104 ? 3.933 6.676 -10.315 1.00 0.00 101 THR A CA 5
ATOM 9536 C C . THR A 1 104 ? 4.422 6.165 -8.947 1.00 0.00 101 THR A C 5
ATOM 9537 O O . THR A 1 104 ? 5.572 5.716 -8.814 1.00 0.00 101 THR A O 5
ATOM 9548 N N . ALA A 1 105 ? 3.518 6.213 -7.955 1.00 0.00 102 ALA A N 5
ATOM 9549 C CA . ALA A 1 105 ? 3.785 5.743 -6.589 1.00 0.00 102 ALA A CA 5
ATOM 9550 C C . ALA A 1 105 ? 4.264 4.279 -6.586 1.00 0.00 102 ALA A C 5
ATOM 9551 O O . ALA A 1 105 ? 5.327 3.983 -6.038 1.00 0.00 102 ALA A O 5
ATOM 9558 N N . LEU A 1 106 ? 3.465 3.387 -7.236 1.00 0.00 103 LEU A N 5
ATOM 9559 C CA . LEU A 1 106 ? 3.736 1.925 -7.210 1.00 0.00 103 LEU A CA 5
ATOM 9560 C C . LEU A 1 106 ? 5.111 1.653 -7.874 1.00 0.00 103 LEU A C 5
ATOM 9561 O O . LEU A 1 106 ? 5.914 0.878 -7.353 1.00 0.00 103 LEU A O 5
ATOM 9577 N N . GLY A 1 107 ? 5.368 2.322 -9.028 1.00 0.00 104 GLY A N 5
ATOM 9578 C CA . GLY A 1 107 ? 6.678 2.285 -9.690 1.00 0.00 104 GLY A CA 5
ATOM 9579 C C . GLY A 1 107 ? 7.883 2.787 -8.895 1.00 0.00 104 GLY A C 5
ATOM 9580 O O . GLY A 1 107 ? 8.998 2.382 -9.193 1.00 0.00 104 GLY A O 5
ATOM 9584 N N . ARG A 1 108 ? 7.709 3.640 -7.869 1.00 0.00 105 ARG A N 5
ATOM 9585 C CA . ARG A 1 108 ? 8.852 4.121 -7.056 1.00 0.00 105 ARG A CA 5
ATOM 9586 C C . ARG A 1 108 ? 8.967 3.236 -5.802 1.00 0.00 105 ARG A C 5
ATOM 9587 O O . ARG A 1 108 ? 10.052 3.061 -5.238 1.00 0.00 105 ARG A O 5
ATOM 9608 N N . GLU A 1 109 ? 7.806 2.692 -5.406 1.00 0.00 106 GLU A N 5
ATOM 9609 C CA . GLU A 1 109 ? 7.649 1.793 -4.254 1.00 0.00 106 GLU A CA 5
ATOM 9610 C C . GLU A 1 109 ? 8.400 0.481 -4.525 1.00 0.00 106 GLU A C 5
ATOM 9611 O O . GLU A 1 109 ? 9.287 0.095 -3.748 1.00 0.00 106 GLU A O 5
ATOM 9623 N N . MET A 1 110 ? 8.045 -0.194 -5.639 1.00 0.00 107 MET A N 5
ATOM 9624 C CA . MET A 1 110 ? 8.693 -1.478 -6.010 1.00 0.00 107 MET A CA 5
ATOM 9625 C C . MET A 1 110 ? 10.115 -1.174 -6.574 1.00 0.00 107 MET A C 5
ATOM 9626 O O . MET A 1 110 ? 10.930 -2.076 -6.721 1.00 0.00 107 MET A O 5
ATOM 9640 N N . GLY A 1 111 ? 10.378 0.120 -6.899 1.00 0.00 108 GLY A N 5
ATOM 9641 C CA . GLY A 1 111 ? 11.721 0.604 -7.267 1.00 0.00 108 GLY A CA 5
ATOM 9642 C C . GLY A 1 111 ? 11.999 0.604 -8.766 1.00 0.00 108 GLY A C 5
ATOM 9643 O O . GLY A 1 111 ? 13.162 0.692 -9.180 1.00 0.00 108 GLY A O 5
ATOM 9647 N N . LEU A 1 112 ? 10.939 0.515 -9.579 1.00 0.00 109 LEU A N 5
ATOM 9648 C CA . LEU A 1 112 ? 11.022 0.493 -11.049 1.00 0.00 109 LEU A CA 5
ATOM 9649 C C . LEU A 1 112 ? 11.400 1.895 -11.584 1.00 0.00 109 LEU A C 5
ATOM 9650 O O . LEU A 1 112 ? 10.641 2.843 -11.410 1.00 0.00 109 LEU A O 5
ATOM 9666 N N . GLU A 1 113 ? 12.583 2.016 -12.210 1.00 0.00 110 GLU A N 5
ATOM 9667 C CA . GLU A 1 113 ? 13.085 3.291 -12.797 1.00 0.00 110 GLU A CA 5
ATOM 9668 C C . GLU A 1 113 ? 12.848 3.328 -14.333 1.00 0.00 110 GLU A C 5
ATOM 9669 O O . GLU A 1 113 ? 13.395 4.172 -15.046 1.00 0.00 110 GLU A O 5
ATOM 9681 N N . GLU A 1 114 ? 11.977 2.421 -14.782 1.00 0.00 111 GLU A N 5
ATOM 9682 C CA . GLU A 1 114 ? 11.570 2.310 -16.201 1.00 0.00 111 GLU A CA 5
ATOM 9683 C C . GLU A 1 114 ? 10.136 1.766 -16.270 1.00 0.00 111 GLU A C 5
ATOM 9684 O O . GLU A 1 114 ? 9.669 1.140 -15.302 1.00 0.00 111 GLU A O 5
ATOM 9696 N N . MET A 1 115 ? 9.411 2.048 -17.387 1.00 0.00 112 MET A N 5
ATOM 9697 C CA . MET A 1 115 ? 8.096 1.455 -17.630 1.00 0.00 112 MET A CA 5
ATOM 9698 C C . MET A 1 115 ? 8.267 -0.053 -17.764 1.00 0.00 112 MET A C 5
ATOM 9699 O O . MET A 1 115 ? 8.958 -0.524 -18.656 1.00 0.00 112 MET A O 5
ATOM 9713 N N . THR A 1 116 ? 7.631 -0.766 -16.861 1.00 0.00 113 THR A N 5
ATOM 9714 C CA . THR A 1 116 ? 7.810 -2.203 -16.706 1.00 0.00 113 THR A CA 5
ATOM 9715 C C . THR A 1 116 ? 6.601 -2.966 -17.249 1.00 0.00 113 THR A C 5
ATOM 9716 O O . THR A 1 116 ? 5.497 -2.433 -17.271 1.00 0.00 113 THR A O 5
ATOM 9727 N N . GLY A 1 117 ? 6.837 -4.198 -17.741 1.00 0.00 114 GLY A N 5
ATOM 9728 C CA . GLY A 1 117 ? 5.751 -5.150 -17.958 1.00 0.00 114 GLY A CA 5
ATOM 9729 C C . GLY A 1 117 ? 6.012 -6.523 -17.367 1.00 0.00 114 GLY A C 5
ATOM 9730 O O . GLY A 1 117 ? 7.149 -6.858 -17.026 1.00 0.00 114 GLY A O 5
ATOM 9734 N N . PHE A 1 118 ? 4.964 -7.369 -17.332 1.00 0.00 115 PHE A N 5
ATOM 9735 C CA . PHE A 1 118 ? 4.977 -8.682 -16.662 1.00 0.00 115 PHE A CA 5
ATOM 9736 C C . PHE A 1 118 ? 3.844 -9.528 -17.278 1.00 0.00 115 PHE A C 5
ATOM 9737 O O . PHE A 1 118 ? 2.739 -8.993 -17.476 1.00 0.00 115 PHE A O 5
ATOM 9754 N N . SER A 1 119 ? 4.095 -10.824 -17.550 1.00 0.00 116 SER A N 5
ATOM 9755 C CA . SER A 1 119 ? 2.963 -11.757 -17.768 1.00 0.00 116 SER A CA 5
ATOM 9756 C C . SER A 1 119 ? 3.363 -13.238 -17.563 1.00 0.00 116 SER A C 5
ATOM 9757 O O . SER A 1 119 ? 4.541 -13.600 -17.358 1.00 0.00 116 SER A O 5
ATOM 9765 N N . LYS A 1 120 ? 2.326 -14.085 -17.629 1.00 0.00 117 LYS A N 5
ATOM 9766 C CA . LYS A 1 120 ? 2.431 -15.545 -17.667 1.00 0.00 117 LYS A CA 5
ATOM 9767 C C . LYS A 1 120 ? 2.550 -16.021 -19.129 1.00 0.00 117 LYS A C 5
ATOM 9768 O O . LYS A 1 120 ? 2.946 -17.160 -19.387 1.00 0.00 117 LYS A O 5
ATOM 9787 N N . THR A 1 121 ? 2.209 -15.124 -20.076 1.00 0.00 118 THR A N 5
ATOM 9788 C CA . THR A 1 121 ? 2.198 -15.398 -21.518 1.00 0.00 118 THR A CA 5
ATOM 9789 C C . THR A 1 121 ? 3.340 -14.614 -22.186 1.00 0.00 118 THR A C 5
ATOM 9790 O O . THR A 1 121 ? 3.771 -13.573 -21.668 1.00 0.00 118 THR A O 5
ATOM 9801 N N . THR A 1 122 ? 3.797 -15.118 -23.345 1.00 0.00 119 THR A N 5
ATOM 9802 C CA . THR A 1 122 ? 4.953 -14.573 -24.076 1.00 0.00 119 THR A CA 5
ATOM 9803 C C . THR A 1 122 ? 4.674 -13.154 -24.637 1.00 0.00 119 THR A C 5
ATOM 9804 O O . THR A 1 122 ? 3.518 -12.802 -24.924 1.00 0.00 119 THR A O 5
ATOM 9815 N N . PHE A 1 123 ? 5.754 -12.355 -24.746 1.00 0.00 120 PHE A N 5
ATOM 9816 C CA . PHE A 1 123 ? 5.748 -11.018 -25.370 1.00 0.00 120 PHE A CA 5
ATOM 9817 C C . PHE A 1 123 ? 7.206 -10.536 -25.562 1.00 0.00 120 PHE A C 5
ATOM 9818 O O . PHE A 1 123 ? 7.542 -10.015 -26.641 1.00 0.00 120 PHE A O 5
ATOM 9836 N N . MET A 1 4 ? -15.868 -1.050 -8.862 1.00 0.00 1 MET A N 6
ATOM 9837 C CA . MET A 1 4 ? -16.056 -2.183 -7.923 1.00 0.00 1 MET A CA 6
ATOM 9838 C C . MET A 1 4 ? -16.404 -1.629 -6.530 1.00 0.00 1 MET A C 6
ATOM 9839 O O . MET A 1 4 ? -16.183 -0.440 -6.266 1.00 0.00 1 MET A O 6
ATOM 9853 N N . LYS A 1 5 ? -16.978 -2.490 -5.662 1.00 0.00 2 LYS A N 6
ATOM 9854 C CA . LYS A 1 5 ? -17.406 -2.131 -4.284 1.00 0.00 2 LYS A CA 6
ATOM 9855 C C . LYS A 1 5 ? -16.255 -1.456 -3.501 1.00 0.00 2 LYS A C 6
ATOM 9856 O O . LYS A 1 5 ? -16.417 -0.360 -2.944 1.00 0.00 2 LYS A O 6
ATOM 9875 N N . GLU A 1 6 ? -15.097 -2.151 -3.518 1.00 0.00 3 GLU A N 6
ATOM 9876 C CA . GLU A 1 6 ? -13.841 -1.724 -2.892 1.00 0.00 3 GLU A CA 6
ATOM 9877 C C . GLU A 1 6 ? -14.013 -1.583 -1.370 1.00 0.00 3 GLU A C 6
ATOM 9878 O O . GLU A 1 6 ? -14.046 -2.612 -0.698 1.00 0.00 3 GLU A O 6
ATOM 9890 N N . VAL A 1 7 ? -14.165 -0.324 -0.855 1.00 0.00 4 VAL A N 6
ATOM 9891 C CA . VAL A 1 7 ? -14.301 0.058 0.596 1.00 0.00 4 VAL A CA 6
ATOM 9892 C C . VAL A 1 7 ? -13.043 -0.267 1.484 1.00 0.00 4 VAL A C 6
ATOM 9893 O O . VAL A 1 7 ? -12.833 0.396 2.487 1.00 0.00 4 VAL A O 6
ATOM 9906 N N . GLU A 1 8 ? -12.281 -1.306 1.111 1.00 0.00 5 GLU A N 6
ATOM 9907 C CA . GLU A 1 8 ? -10.981 -1.710 1.700 1.00 0.00 5 GLU A CA 6
ATOM 9908 C C . GLU A 1 8 ? -10.051 -0.489 1.958 1.00 0.00 5 GLU A C 6
ATOM 9909 O O . GLU A 1 8 ? -9.526 -0.313 3.051 1.00 0.00 5 GLU A O 6
ATOM 9921 N N . LYS A 1 9 ? -9.835 0.284 0.884 1.00 0.00 6 LYS A N 6
ATOM 9922 C CA . LYS A 1 9 ? -9.050 1.555 0.950 1.00 0.00 6 LYS A CA 6
ATOM 9923 C C . LYS A 1 9 ? -9.512 2.479 2.128 1.00 0.00 6 LYS A C 6
ATOM 9924 O O . LYS A 1 9 ? -8.682 3.064 2.844 1.00 0.00 6 LYS A O 6
ATOM 9943 N N . ASN A 1 10 ? -10.847 2.562 2.301 1.00 0.00 7 ASN A N 6
ATOM 9944 C CA . ASN A 1 10 ? -11.459 3.403 3.372 1.00 0.00 7 ASN A CA 6
ATOM 9945 C C . ASN A 1 10 ? -11.071 2.911 4.793 1.00 0.00 7 ASN A C 6
ATOM 9946 O O . ASN A 1 10 ? -11.047 3.706 5.733 1.00 0.00 7 ASN A O 6
ATOM 9957 N N . GLU A 1 11 ? -10.814 1.593 4.917 1.00 0.00 8 GLU A N 6
ATOM 9958 C CA . GLU A 1 11 ? -10.292 0.988 6.180 1.00 0.00 8 GLU A CA 6
ATOM 9959 C C . GLU A 1 11 ? -8.849 1.459 6.494 1.00 0.00 8 GLU A C 6
ATOM 9960 O O . GLU A 1 11 ? -8.523 1.722 7.665 1.00 0.00 8 GLU A O 6
ATOM 9972 N N . ILE A 1 12 ? -7.978 1.546 5.467 1.00 0.00 9 ILE A N 6
ATOM 9973 C CA . ILE A 1 12 ? -6.611 2.097 5.640 1.00 0.00 9 ILE A CA 6
ATOM 9974 C C . ILE A 1 12 ? -6.665 3.588 6.047 1.00 0.00 9 ILE A C 6
ATOM 9975 O O . ILE A 1 12 ? -5.873 4.043 6.883 1.00 0.00 9 ILE A O 6
ATOM 9991 N N . LYS A 1 13 ? -7.622 4.319 5.461 1.00 0.00 10 LYS A N 6
ATOM 9992 C CA . LYS A 1 13 ? -7.890 5.731 5.812 1.00 0.00 10 LYS A CA 6
ATOM 9993 C C . LYS A 1 13 ? -8.348 5.833 7.291 1.00 0.00 10 LYS A C 6
ATOM 9994 O O . LYS A 1 13 ? -7.941 6.734 8.004 1.00 0.00 10 LYS A O 6
ATOM 10013 N N . ARG A 1 14 ? -9.265 4.935 7.669 1.00 0.00 11 ARG A N 6
ATOM 10014 C CA . ARG A 1 14 ? -9.761 4.768 9.057 1.00 0.00 11 ARG A CA 6
ATOM 10015 C C . ARG A 1 14 ? -8.612 4.705 10.106 1.00 0.00 11 ARG A C 6
ATOM 10016 O O . ARG A 1 14 ? -8.521 5.578 10.986 1.00 0.00 11 ARG A O 6
ATOM 10037 N N . LEU A 1 15 ? -7.736 3.676 10.004 1.00 0.00 12 LEU A N 6
ATOM 10038 C CA . LEU A 1 15 ? -6.619 3.480 10.970 1.00 0.00 12 LEU A CA 6
ATOM 10039 C C . LEU A 1 15 ? -5.622 4.667 10.922 1.00 0.00 12 LEU A C 6
ATOM 10040 O O . LEU A 1 15 ? -5.049 5.050 11.950 1.00 0.00 12 LEU A O 6
ATOM 10056 N N . SER A 1 16 ? -5.401 5.198 9.707 1.00 0.00 13 SER A N 6
ATOM 10057 C CA . SER A 1 16 ? -4.646 6.452 9.503 1.00 0.00 13 SER A CA 6
ATOM 10058 C C . SER A 1 16 ? -5.221 7.618 10.359 1.00 0.00 13 SER A C 6
ATOM 10059 O O . SER A 1 16 ? -4.476 8.269 11.085 1.00 0.00 13 SER A O 6
ATOM 10067 N N . ASP A 1 17 ? -6.539 7.883 10.225 1.00 0.00 14 ASP A N 6
ATOM 10068 C CA . ASP A 1 17 ? -7.295 8.881 11.038 1.00 0.00 14 ASP A CA 6
ATOM 10069 C C . ASP A 1 17 ? -7.196 8.613 12.559 1.00 0.00 14 ASP A C 6
ATOM 10070 O O . ASP A 1 17 ? -7.257 9.544 13.368 1.00 0.00 14 ASP A O 6
ATOM 10079 N N . ARG A 1 18 ? -7.030 7.325 12.913 1.00 0.00 15 ARG A N 6
ATOM 10080 C CA . ARG A 1 18 ? -6.891 6.917 14.324 1.00 0.00 15 ARG A CA 6
ATOM 10081 C C . ARG A 1 18 ? -5.555 7.455 14.883 1.00 0.00 15 ARG A C 6
ATOM 10082 O O . ARG A 1 18 ? -5.523 8.161 15.913 1.00 0.00 15 ARG A O 6
ATOM 10103 N N . LEU A 1 19 ? -4.466 7.148 14.161 1.00 0.00 16 LEU A N 6
ATOM 10104 C CA . LEU A 1 19 ? -3.117 7.575 14.569 1.00 0.00 16 LEU A CA 6
ATOM 10105 C C . LEU A 1 19 ? -2.993 9.115 14.468 1.00 0.00 16 LEU A C 6
ATOM 10106 O O . LEU A 1 19 ? -2.329 9.721 15.301 1.00 0.00 16 LEU A O 6
ATOM 10122 N N . ASP A 1 20 ? -3.607 9.729 13.434 1.00 0.00 17 ASP A N 6
ATOM 10123 C CA . ASP A 1 20 ? -3.647 11.205 13.278 1.00 0.00 17 ASP A CA 6
ATOM 10124 C C . ASP A 1 20 ? -4.251 11.894 14.519 1.00 0.00 17 ASP A C 6
ATOM 10125 O O . ASP A 1 20 ? -3.666 12.840 15.057 1.00 0.00 17 ASP A O 6
ATOM 10134 N N . ALA A 1 21 ? -5.453 11.463 14.926 1.00 0.00 18 ALA A N 6
ATOM 10135 C CA . ALA A 1 21 ? -6.055 11.814 16.225 1.00 0.00 18 ALA A CA 6
ATOM 10136 C C . ALA A 1 21 ? -5.061 11.678 17.399 1.00 0.00 18 ALA A C 6
ATOM 10137 O O . ALA A 1 21 ? -5.020 12.550 18.279 1.00 0.00 18 ALA A O 6
ATOM 10144 N N . ILE A 1 22 ? -4.234 10.614 17.374 1.00 0.00 19 ILE A N 6
ATOM 10145 C CA . ILE A 1 22 ? -3.251 10.356 18.442 1.00 0.00 19 ILE A CA 6
ATOM 10146 C C . ILE A 1 22 ? -2.083 11.380 18.412 1.00 0.00 19 ILE A C 6
ATOM 10147 O O . ILE A 1 22 ? -1.699 11.893 19.475 1.00 0.00 19 ILE A O 6
ATOM 10163 N N . ARG A 1 23 ? -1.511 11.703 17.233 1.00 0.00 20 ARG A N 6
ATOM 10164 C CA . ARG A 1 23 ? -0.436 12.710 17.129 1.00 0.00 20 ARG A CA 6
ATOM 10165 C C . ARG A 1 23 ? -0.930 14.111 17.562 1.00 0.00 20 ARG A C 6
ATOM 10166 O O . ARG A 1 23 ? -0.164 14.854 18.181 1.00 0.00 20 ARG A O 6
ATOM 10187 N N . HIS A 1 24 ? -2.201 14.484 17.229 1.00 0.00 21 HIS A N 6
ATOM 10188 C CA . HIS A 1 24 ? -2.804 15.767 17.651 1.00 0.00 21 HIS A CA 6
ATOM 10189 C C . HIS A 1 24 ? -2.954 15.862 19.162 1.00 0.00 21 HIS A C 6
ATOM 10190 O O . HIS A 1 24 ? -2.565 16.853 19.764 1.00 0.00 21 HIS A O 6
ATOM 10205 N N . GLN A 1 25 ? -3.539 14.809 19.740 1.00 0.00 22 GLN A N 6
ATOM 10206 C CA . GLN A 1 25 ? -3.837 14.769 21.185 1.00 0.00 22 GLN A CA 6
ATOM 10207 C C . GLN A 1 25 ? -2.541 14.845 22.002 1.00 0.00 22 GLN A C 6
ATOM 10208 O O . GLN A 1 25 ? -2.543 15.370 23.112 1.00 0.00 22 GLN A O 6
ATOM 10222 N N . GLN A 1 26 ? -1.421 14.336 21.450 1.00 0.00 23 GLN A N 6
ATOM 10223 C CA . GLN A 1 26 ? -0.083 14.489 22.041 1.00 0.00 23 GLN A CA 6
ATOM 10224 C C . GLN A 1 26 ? 0.586 15.818 21.681 1.00 0.00 23 GLN A C 6
ATOM 10225 O O . GLN A 1 26 ? 1.544 16.188 22.339 1.00 0.00 23 GLN A O 6
ATOM 10239 N N . ALA A 1 27 ? 0.154 16.478 20.588 1.00 0.00 24 ALA A N 6
ATOM 10240 C CA . ALA A 1 27 ? 0.581 17.859 20.277 1.00 0.00 24 ALA A CA 6
ATOM 10241 C C . ALA A 1 27 ? 0.024 18.856 21.308 1.00 0.00 24 ALA A C 6
ATOM 10242 O O . ALA A 1 27 ? 0.764 19.732 21.771 1.00 0.00 24 ALA A O 6
ATOM 10249 N N . ASP A 1 28 ? -1.295 18.762 21.624 1.00 0.00 25 ASP A N 6
ATOM 10250 C CA . ASP A 1 28 ? -1.873 19.473 22.794 1.00 0.00 25 ASP A CA 6
ATOM 10251 C C . ASP A 1 28 ? -1.106 19.176 24.095 1.00 0.00 25 ASP A C 6
ATOM 10252 O O . ASP A 1 28 ? -1.045 20.016 24.991 1.00 0.00 25 ASP A O 6
ATOM 10261 N N . LEU A 1 29 ? -0.523 17.972 24.165 1.00 0.00 26 LEU A N 6
ATOM 10262 C CA . LEU A 1 29 ? 0.254 17.570 25.349 1.00 0.00 26 LEU A CA 6
ATOM 10263 C C . LEU A 1 29 ? 1.762 17.775 25.144 1.00 0.00 26 LEU A C 6
ATOM 10264 O O . LEU A 1 29 ? 2.244 18.025 24.044 1.00 0.00 26 LEU A O 6
ATOM 10280 N N . SER A 1 30 ? 2.451 17.780 26.270 1.00 0.00 27 SER A N 6
ATOM 10281 C CA . SER A 1 30 ? 3.912 17.750 26.323 1.00 0.00 27 SER A CA 6
ATOM 10282 C C . SER A 1 30 ? 4.331 16.747 27.390 1.00 0.00 27 SER A C 6
ATOM 10283 O O . SER A 1 30 ? 3.521 16.353 28.243 1.00 0.00 27 SER A O 6
ATOM 10291 N N . LEU A 1 31 ? 5.599 16.345 27.338 1.00 0.00 28 LEU A N 6
ATOM 10292 C CA . LEU A 1 31 ? 6.227 15.549 28.391 1.00 0.00 28 LEU A CA 6
ATOM 10293 C C . LEU A 1 31 ? 6.342 16.401 29.682 1.00 0.00 28 LEU A C 6
ATOM 10294 O O . LEU A 1 31 ? 6.319 15.876 30.796 1.00 0.00 28 LEU A O 6
ATOM 10310 N N . VAL A 1 32 ? 6.435 17.729 29.507 1.00 0.00 29 VAL A N 6
ATOM 10311 C CA . VAL A 1 32 ? 6.601 18.679 30.615 1.00 0.00 29 VAL A CA 6
ATOM 10312 C C . VAL A 1 32 ? 5.257 18.929 31.352 1.00 0.00 29 VAL A C 6
ATOM 10313 O O . VAL A 1 32 ? 5.197 18.872 32.588 1.00 0.00 29 VAL A O 6
ATOM 10326 N N . GLU A 1 33 ? 4.173 19.161 30.584 1.00 0.00 30 GLU A N 6
ATOM 10327 C CA . GLU A 1 33 ? 2.847 19.504 31.172 1.00 0.00 30 GLU A CA 6
ATOM 10328 C C . GLU A 1 33 ? 2.084 18.243 31.630 1.00 0.00 30 GLU A C 6
ATOM 10329 O O . GLU A 1 33 ? 1.373 18.282 32.634 1.00 0.00 30 GLU A O 6
ATOM 10341 N N . ALA A 1 34 ? 2.228 17.142 30.872 1.00 0.00 31 ALA A N 6
ATOM 10342 C CA . ALA A 1 34 ? 1.503 15.885 31.124 1.00 0.00 31 ALA A CA 6
ATOM 10343 C C . ALA A 1 34 ? 2.461 14.704 30.939 1.00 0.00 31 ALA A C 6
ATOM 10344 O O . ALA A 1 34 ? 2.377 13.976 29.962 1.00 0.00 31 ALA A O 6
ATOM 10351 N N . ALA A 1 35 ? 3.396 14.559 31.892 1.00 0.00 32 ALA A N 6
ATOM 10352 C CA . ALA A 1 35 ? 4.479 13.548 31.854 1.00 0.00 32 ALA A CA 6
ATOM 10353 C C . ALA A 1 35 ? 3.945 12.129 31.641 1.00 0.00 32 ALA A C 6
ATOM 10354 O O . ALA A 1 35 ? 4.446 11.393 30.795 1.00 0.00 32 ALA A O 6
ATOM 10361 N N . ASP A 1 36 ? 2.908 11.770 32.412 1.00 0.00 33 ASP A N 6
ATOM 10362 C CA . ASP A 1 36 ? 2.263 10.452 32.368 1.00 0.00 33 ASP A CA 6
ATOM 10363 C C . ASP A 1 36 ? 1.376 10.317 31.120 1.00 0.00 33 ASP A C 6
ATOM 10364 O O . ASP A 1 36 ? 1.631 9.463 30.289 1.00 0.00 33 ASP A O 6
ATOM 10373 N N . LYS A 1 37 ? 0.336 11.170 31.037 1.00 0.00 34 LYS A N 6
ATOM 10374 C CA . LYS A 1 37 ? -0.696 11.133 29.955 1.00 0.00 34 LYS A CA 6
ATOM 10375 C C . LYS A 1 37 ? -0.051 11.075 28.538 1.00 0.00 34 LYS A C 6
ATOM 10376 O O . LYS A 1 37 ? -0.416 10.237 27.714 1.00 0.00 34 LYS A O 6
ATOM 10395 N N . TYR A 1 38 ? 0.962 11.932 28.332 1.00 0.00 35 TYR A N 6
ATOM 10396 C CA . TYR A 1 38 ? 1.723 12.008 27.065 1.00 0.00 35 TYR A CA 6
ATOM 10397 C C . TYR A 1 38 ? 2.489 10.689 26.834 1.00 0.00 35 TYR A C 6
ATOM 10398 O O . TYR A 1 38 ? 2.498 10.158 25.722 1.00 0.00 35 TYR A O 6
ATOM 10416 N N . ALA A 1 39 ? 3.090 10.178 27.928 1.00 0.00 36 ALA A N 6
ATOM 10417 C CA . ALA A 1 39 ? 3.893 8.941 27.902 1.00 0.00 36 ALA A CA 6
ATOM 10418 C C . ALA A 1 39 ? 3.038 7.719 27.527 1.00 0.00 36 ALA A C 6
ATOM 10419 O O . ALA A 1 39 ? 3.510 6.842 26.798 1.00 0.00 36 ALA A O 6
ATOM 10426 N N . GLU A 1 40 ? 1.784 7.660 28.012 1.00 0.00 37 GLU A N 6
ATOM 10427 C CA . GLU A 1 40 ? 0.801 6.617 27.717 1.00 0.00 37 GLU A CA 6
ATOM 10428 C C . GLU A 1 40 ? 0.402 6.662 26.249 1.00 0.00 37 GLU A C 6
ATOM 10429 O O . GLU A 1 40 ? 0.433 5.662 25.577 1.00 0.00 37 GLU A O 6
ATOM 10441 N N . LEU A 1 41 ? -0.047 7.839 25.814 1.00 0.00 38 LEU A N 6
ATOM 10442 C CA . LEU A 1 41 ? -0.367 8.100 24.394 1.00 0.00 38 LEU A CA 6
ATOM 10443 C C . LEU A 1 41 ? 0.800 7.701 23.429 1.00 0.00 38 LEU A C 6
ATOM 10444 O O . LEU A 1 41 ? 0.549 7.285 22.296 1.00 0.00 38 LEU A O 6
ATOM 10460 N N . GLU A 1 42 ? 2.065 7.898 23.878 1.00 0.00 39 GLU A N 6
ATOM 10461 C CA . GLU A 1 42 ? 3.284 7.367 23.188 1.00 0.00 39 GLU A CA 6
ATOM 10462 C C . GLU A 1 42 ? 3.298 5.816 23.128 1.00 0.00 39 GLU A C 6
ATOM 10463 O O . GLU A 1 42 ? 3.754 5.239 22.153 1.00 0.00 39 GLU A O 6
ATOM 10475 N N . LYS A 1 43 ? 2.872 5.197 24.231 1.00 0.00 40 LYS A N 6
ATOM 10476 C CA . LYS A 1 43 ? 2.708 3.709 24.311 1.00 0.00 40 LYS A CA 6
ATOM 10477 C C . LYS A 1 43 ? 1.626 3.224 23.297 1.00 0.00 40 LYS A C 6
ATOM 10478 O O . LYS A 1 43 ? 1.847 2.274 22.541 1.00 0.00 40 LYS A O 6
ATOM 10497 N N . GLU A 1 44 ? 0.455 3.894 23.356 1.00 0.00 41 GLU A N 6
ATOM 10498 C CA . GLU A 1 44 ? -0.685 3.681 22.418 1.00 0.00 41 GLU A CA 6
ATOM 10499 C C . GLU A 1 44 ? -0.240 3.781 20.943 1.00 0.00 41 GLU A C 6
ATOM 10500 O O . GLU A 1 44 ? -0.626 2.966 20.099 1.00 0.00 41 GLU A O 6
ATOM 10512 N N . LYS A 1 45 ? 0.575 4.802 20.695 1.00 0.00 42 LYS A N 6
ATOM 10513 C CA . LYS A 1 45 ? 1.171 5.060 19.380 1.00 0.00 42 LYS A CA 6
ATOM 10514 C C . LYS A 1 45 ? 2.100 3.887 19.012 1.00 0.00 42 LYS A C 6
ATOM 10515 O O . LYS A 1 45 ? 1.893 3.241 18.005 1.00 0.00 42 LYS A O 6
ATOM 10534 N N . ALA A 1 46 ? 3.096 3.629 19.882 1.00 0.00 43 ALA A N 6
ATOM 10535 C CA . ALA A 1 46 ? 4.148 2.585 19.714 1.00 0.00 43 ALA A CA 6
ATOM 10536 C C . ALA A 1 46 ? 3.574 1.196 19.364 1.00 0.00 43 ALA A C 6
ATOM 10537 O O . ALA A 1 46 ? 4.134 0.481 18.521 1.00 0.00 43 ALA A O 6
ATOM 10544 N N . THR A 1 47 ? 2.435 0.847 19.986 1.00 0.00 44 THR A N 6
ATOM 10545 C CA . THR A 1 47 ? 1.667 -0.386 19.776 1.00 0.00 44 THR A CA 6
ATOM 10546 C C . THR A 1 47 ? 0.949 -0.360 18.430 1.00 0.00 44 THR A C 6
ATOM 10547 O O . THR A 1 47 ? 1.009 -1.332 17.684 1.00 0.00 44 THR A O 6
ATOM 10558 N N . LEU A 1 48 ? 0.224 0.756 18.189 1.00 0.00 45 LEU A N 6
ATOM 10559 C CA . LEU A 1 48 ? -0.424 0.981 16.876 1.00 0.00 45 LEU A CA 6
ATOM 10560 C C . LEU A 1 48 ? 0.578 0.790 15.734 1.00 0.00 45 LEU A C 6
ATOM 10561 O O . LEU A 1 48 ? 0.289 0.072 14.798 1.00 0.00 45 LEU A O 6
ATOM 10577 N N . GLU A 1 49 ? 1.757 1.418 15.840 1.00 0.00 46 GLU A N 6
ATOM 10578 C CA . GLU A 1 49 ? 2.825 1.331 14.847 1.00 0.00 46 GLU A CA 6
ATOM 10579 C C . GLU A 1 49 ? 3.298 -0.121 14.682 1.00 0.00 46 GLU A C 6
ATOM 10580 O O . GLU A 1 49 ? 3.157 -0.672 13.593 1.00 0.00 46 GLU A O 6
ATOM 10592 N N . ALA A 1 50 ? 3.937 -0.718 15.725 1.00 0.00 47 ALA A N 6
ATOM 10593 C CA . ALA A 1 50 ? 4.269 -2.157 15.848 1.00 0.00 47 ALA A CA 6
ATOM 10594 C C . ALA A 1 50 ? 3.256 -3.093 15.150 1.00 0.00 47 ALA A C 6
ATOM 10595 O O . ALA A 1 50 ? 3.651 -3.942 14.361 1.00 0.00 47 ALA A O 6
ATOM 10602 N N . GLU A 1 51 ? 1.960 -2.885 15.416 1.00 0.00 48 GLU A N 6
ATOM 10603 C CA . GLU A 1 51 ? 0.818 -3.616 14.842 1.00 0.00 48 GLU A CA 6
ATOM 10604 C C . GLU A 1 51 ? 0.706 -3.397 13.320 1.00 0.00 48 GLU A C 6
ATOM 10605 O O . GLU A 1 51 ? 0.927 -4.307 12.541 1.00 0.00 48 GLU A O 6
ATOM 10617 N N . ILE A 1 52 ? 0.345 -2.156 12.976 1.00 0.00 49 ILE A N 6
ATOM 10618 C CA . ILE A 1 52 ? 0.038 -1.779 11.578 1.00 0.00 49 ILE A CA 6
ATOM 10619 C C . ILE A 1 52 ? 1.207 -2.136 10.613 1.00 0.00 49 ILE A C 6
ATOM 10620 O O . ILE A 1 52 ? 0.959 -2.662 9.527 1.00 0.00 49 ILE A O 6
ATOM 10636 N N . ALA A 1 53 ? 2.470 -1.867 11.016 1.00 0.00 50 ALA A N 6
ATOM 10637 C CA . ALA A 1 53 ? 3.695 -2.242 10.285 1.00 0.00 50 ALA A CA 6
ATOM 10638 C C . ALA A 1 53 ? 3.936 -3.767 10.248 1.00 0.00 50 ALA A C 6
ATOM 10639 O O . ALA A 1 53 ? 4.493 -4.261 9.278 1.00 0.00 50 ALA A O 6
ATOM 10646 N N . ARG A 1 54 ? 3.597 -4.481 11.339 1.00 0.00 51 ARG A N 6
ATOM 10647 C CA . ARG A 1 54 ? 3.599 -5.970 11.393 1.00 0.00 51 ARG A CA 6
ATOM 10648 C C . ARG A 1 54 ? 2.666 -6.528 10.295 1.00 0.00 51 ARG A C 6
ATOM 10649 O O . ARG A 1 54 ? 3.048 -7.393 9.517 1.00 0.00 51 ARG A O 6
ATOM 10670 N N . LEU A 1 55 ? 1.450 -5.979 10.260 1.00 0.00 52 LEU A N 6
ATOM 10671 C CA . LEU A 1 55 ? 0.455 -6.248 9.206 1.00 0.00 52 LEU A CA 6
ATOM 10672 C C . LEU A 1 55 ? 1.021 -5.899 7.817 1.00 0.00 52 LEU A C 6
ATOM 10673 O O . LEU A 1 55 ? 0.756 -6.606 6.837 1.00 0.00 52 LEU A O 6
ATOM 10689 N N . ARG A 1 56 ? 1.824 -4.823 7.736 1.00 0.00 53 ARG A N 6
ATOM 10690 C CA . ARG A 1 56 ? 2.441 -4.368 6.486 1.00 0.00 53 ARG A CA 6
ATOM 10691 C C . ARG A 1 56 ? 3.723 -5.149 6.131 1.00 0.00 53 ARG A C 6
ATOM 10692 O O . ARG A 1 56 ? 4.117 -5.099 4.991 1.00 0.00 53 ARG A O 6
ATOM 10713 N N . GLU A 1 57 ? 4.383 -5.842 7.089 1.00 0.00 54 GLU A N 6
ATOM 10714 C CA . GLU A 1 57 ? 5.560 -6.702 6.772 1.00 0.00 54 GLU A CA 6
ATOM 10715 C C . GLU A 1 57 ? 5.071 -8.104 6.378 1.00 0.00 54 GLU A C 6
ATOM 10716 O O . GLU A 1 57 ? 5.737 -8.828 5.664 1.00 0.00 54 GLU A O 6
ATOM 10728 N N . VAL A 1 58 ? 3.860 -8.426 6.846 1.00 0.00 55 VAL A N 6
ATOM 10729 C CA . VAL A 1 58 ? 3.081 -9.551 6.301 1.00 0.00 55 VAL A CA 6
ATOM 10730 C C . VAL A 1 58 ? 2.783 -9.206 4.824 1.00 0.00 55 VAL A C 6
ATOM 10731 O O . VAL A 1 58 ? 2.987 -10.016 3.926 1.00 0.00 55 VAL A O 6
ATOM 10744 N N . HIS A 1 59 ? 2.366 -7.942 4.608 1.00 0.00 56 HIS A N 6
ATOM 10745 C CA . HIS A 1 59 ? 2.194 -7.399 3.230 1.00 0.00 56 HIS A CA 6
ATOM 10746 C C . HIS A 1 59 ? 3.489 -6.757 2.628 1.00 0.00 56 HIS A C 6
ATOM 10747 O O . HIS A 1 59 ? 3.381 -5.884 1.765 1.00 0.00 56 HIS A O 6
ATOM 10762 N N . SER A 1 60 ? 4.700 -7.188 3.061 1.00 0.00 57 SER A N 6
ATOM 10763 C CA . SER A 1 60 ? 5.997 -6.767 2.433 1.00 0.00 57 SER A CA 6
ATOM 10764 C C . SER A 1 60 ? 6.829 -8.003 2.064 1.00 0.00 57 SER A C 6
ATOM 10765 O O . SER A 1 60 ? 7.386 -8.078 0.967 1.00 0.00 57 SER A O 6
ATOM 10773 N N . GLN A 1 61 ? 6.924 -8.957 3.011 1.00 0.00 58 GLN A N 6
ATOM 10774 C CA . GLN A 1 61 ? 7.413 -10.329 2.739 1.00 0.00 58 GLN A CA 6
ATOM 10775 C C . GLN A 1 61 ? 6.494 -10.977 1.684 1.00 0.00 58 GLN A C 6
ATOM 10776 O O . GLN A 1 61 ? 6.926 -11.800 0.874 1.00 0.00 58 GLN A O 6
ATOM 10790 N N . LYS A 1 62 ? 5.198 -10.594 1.743 1.00 0.00 59 LYS A N 6
ATOM 10791 C CA . LYS A 1 62 ? 4.202 -10.863 0.702 1.00 0.00 59 LYS A CA 6
ATOM 10792 C C . LYS A 1 62 ? 3.670 -9.496 0.198 1.00 0.00 59 LYS A C 6
ATOM 10793 O O . LYS A 1 62 ? 2.546 -9.112 0.528 1.00 0.00 59 LYS A O 6
ATOM 10812 N N . LEU A 1 63 ? 4.526 -8.735 -0.540 1.00 0.00 60 LEU A N 6
ATOM 10813 C CA . LEU A 1 63 ? 4.214 -7.340 -0.976 1.00 0.00 60 LEU A CA 6
ATOM 10814 C C . LEU A 1 63 ? 3.022 -7.342 -1.954 1.00 0.00 60 LEU A C 6
ATOM 10815 O O . LEU A 1 63 ? 3.220 -7.494 -3.159 1.00 0.00 60 LEU A O 6
ATOM 10831 N N . SER A 1 64 ? 1.794 -7.184 -1.392 1.00 0.00 61 SER A N 6
ATOM 10832 C CA . SER A 1 64 ? 0.515 -7.124 -2.145 1.00 0.00 61 SER A CA 6
ATOM 10833 C C . SER A 1 64 ? 0.231 -8.429 -2.932 1.00 0.00 61 SER A C 6
ATOM 10834 O O . SER A 1 64 ? 1.114 -9.243 -3.139 1.00 0.00 61 SER A O 6
ATOM 10842 N N . LYS A 1 65 ? -1.019 -8.605 -3.381 1.00 0.00 62 LYS A N 6
ATOM 10843 C CA . LYS A 1 65 ? -1.428 -9.799 -4.142 1.00 0.00 62 LYS A CA 6
ATOM 10844 C C . LYS A 1 65 ? -0.744 -9.816 -5.526 1.00 0.00 62 LYS A C 6
ATOM 10845 O O . LYS A 1 65 ? 0.226 -10.574 -5.738 1.00 0.00 62 LYS A O 6
ATOM 10864 N N . GLU A 1 66 ? -1.253 -8.982 -6.465 1.00 0.00 63 GLU A N 6
ATOM 10865 C CA . GLU A 1 66 ? -0.749 -8.799 -7.836 1.00 0.00 63 GLU A CA 6
ATOM 10866 C C . GLU A 1 66 ? 0.771 -8.591 -7.871 1.00 0.00 63 GLU A C 6
ATOM 10867 O O . GLU A 1 66 ? 1.437 -9.201 -8.681 1.00 0.00 63 GLU A O 6
ATOM 10879 N N . ALA A 1 67 ? 1.297 -7.727 -6.976 1.00 0.00 64 ALA A N 6
ATOM 10880 C CA . ALA A 1 67 ? 2.720 -7.324 -6.977 1.00 0.00 64 ALA A CA 6
ATOM 10881 C C . ALA A 1 67 ? 3.636 -8.496 -6.576 1.00 0.00 64 ALA A C 6
ATOM 10882 O O . ALA A 1 67 ? 4.641 -8.742 -7.248 1.00 0.00 64 ALA A O 6
ATOM 10889 N N . GLN A 1 68 ? 3.318 -9.142 -5.425 1.00 0.00 65 GLN A N 6
ATOM 10890 C CA . GLN A 1 68 ? 4.057 -10.368 -4.990 1.00 0.00 65 GLN A CA 6
ATOM 10891 C C . GLN A 1 68 ? 4.106 -11.390 -6.164 1.00 0.00 65 GLN A C 6
ATOM 10892 O O . GLN A 1 68 ? 5.157 -12.015 -6.434 1.00 0.00 65 GLN A O 6
ATOM 10906 N N . LYS A 1 69 ? 3.001 -11.518 -6.934 1.00 0.00 66 LYS A N 6
ATOM 10907 C CA . LYS A 1 69 ? 2.889 -12.360 -8.115 1.00 0.00 66 LYS A CA 6
ATOM 10908 C C . LYS A 1 69 ? 3.729 -11.852 -9.305 1.00 0.00 66 LYS A C 6
ATOM 10909 O O . LYS A 1 69 ? 4.303 -12.674 -10.026 1.00 0.00 66 LYS A O 6
ATOM 10928 N N . LEU A 1 70 ? 3.756 -10.519 -9.554 1.00 0.00 67 LEU A N 6
ATOM 10929 C CA . LEU A 1 70 ? 4.676 -9.896 -10.528 1.00 0.00 67 LEU A CA 6
ATOM 10930 C C . LEU A 1 70 ? 6.123 -10.362 -10.297 1.00 0.00 67 LEU A C 6
ATOM 10931 O O . LEU A 1 70 ? 6.777 -10.831 -11.221 1.00 0.00 67 LEU A O 6
ATOM 10947 N N . MET A 1 71 ? 6.620 -10.161 -9.072 1.00 0.00 68 MET A N 6
ATOM 10948 C CA . MET A 1 71 ? 7.900 -10.680 -8.553 1.00 0.00 68 MET A CA 6
ATOM 10949 C C . MET A 1 71 ? 8.154 -12.169 -8.882 1.00 0.00 68 MET A C 6
ATOM 10950 O O . MET A 1 71 ? 9.299 -12.534 -9.160 1.00 0.00 68 MET A O 6
ATOM 10964 N N . LYS A 1 72 ? 7.113 -13.034 -8.842 1.00 0.00 69 LYS A N 6
ATOM 10965 C CA . LYS A 1 72 ? 7.268 -14.472 -9.255 1.00 0.00 69 LYS A CA 6
ATOM 10966 C C . LYS A 1 72 ? 6.671 -14.790 -10.665 1.00 0.00 69 LYS A C 6
ATOM 10967 O O . LYS A 1 72 ? 6.331 -15.954 -10.945 1.00 0.00 69 LYS A O 6
ATOM 10986 N N . MET A 1 73 ? 6.571 -13.780 -11.562 1.00 0.00 70 MET A N 6
ATOM 10987 C CA . MET A 1 73 ? 6.077 -13.994 -12.957 1.00 0.00 70 MET A CA 6
ATOM 10988 C C . MET A 1 73 ? 7.073 -14.830 -13.794 1.00 0.00 70 MET A C 6
ATOM 10989 O O . MET A 1 73 ? 8.278 -14.750 -13.570 1.00 0.00 70 MET A O 6
ATOM 11003 N N . PRO A 1 74 ? 6.575 -15.679 -14.743 1.00 0.00 71 PRO A N 6
ATOM 11004 C CA . PRO A 1 74 ? 7.441 -16.424 -15.671 1.00 0.00 71 PRO A CA 6
ATOM 11005 C C . PRO A 1 74 ? 8.015 -15.546 -16.812 1.00 0.00 71 PRO A C 6
ATOM 11006 O O . PRO A 1 74 ? 9.219 -15.266 -16.822 1.00 0.00 71 PRO A O 6
ATOM 11017 N N . PHE A 1 75 ? 7.171 -15.134 -17.788 1.00 0.00 72 PHE A N 6
ATOM 11018 C CA . PHE A 1 75 ? 7.614 -14.507 -19.050 1.00 0.00 72 PHE A CA 6
ATOM 11019 C C . PHE A 1 75 ? 7.433 -12.992 -18.901 1.00 0.00 72 PHE A C 6
ATOM 11020 O O . PHE A 1 75 ? 6.292 -12.527 -18.855 1.00 0.00 72 PHE A O 6
ATOM 11037 N N . GLN A 1 76 ? 8.525 -12.204 -18.814 1.00 0.00 73 GLN A N 6
ATOM 11038 C CA . GLN A 1 76 ? 8.430 -10.774 -18.463 1.00 0.00 73 GLN A CA 6
ATOM 11039 C C . GLN A 1 76 ? 9.602 -9.987 -19.084 1.00 0.00 73 GLN A C 6
ATOM 11040 O O . GLN A 1 76 ? 10.576 -10.574 -19.570 1.00 0.00 73 GLN A O 6
ATOM 11054 N N . ARG A 1 77 ? 9.479 -8.653 -19.012 1.00 0.00 74 ARG A N 6
ATOM 11055 C CA . ARG A 1 77 ? 10.517 -7.699 -19.486 1.00 0.00 74 ARG A CA 6
ATOM 11056 C C . ARG A 1 77 ? 10.101 -6.260 -19.148 1.00 0.00 74 ARG A C 6
ATOM 11057 O O . ARG A 1 77 ? 9.240 -6.035 -18.300 1.00 0.00 74 ARG A O 6
ATOM 11078 N N . ALA A 1 78 ? 10.782 -5.280 -19.740 1.00 0.00 75 ALA A N 6
ATOM 11079 C CA . ALA A 1 78 ? 10.361 -3.873 -19.703 1.00 0.00 75 ALA A CA 6
ATOM 11080 C C . ALA A 1 78 ? 9.662 -3.422 -21.019 1.00 0.00 75 ALA A C 6
ATOM 11081 O O . ALA A 1 78 ? 9.480 -4.198 -21.962 1.00 0.00 75 ALA A O 6
ATOM 11088 N N . ILE A 1 79 ? 9.305 -2.128 -21.025 1.00 0.00 76 ILE A N 6
ATOM 11089 C CA . ILE A 1 79 ? 8.442 -1.555 -22.098 1.00 0.00 76 ILE A CA 6
ATOM 11090 C C . ILE A 1 79 ? 9.075 -0.255 -22.625 1.00 0.00 76 ILE A C 6
ATOM 11091 O O . ILE A 1 79 ? 8.980 0.799 -21.986 1.00 0.00 76 ILE A O 6
ATOM 11107 N N . THR A 1 80 ? 9.766 -0.362 -23.769 1.00 0.00 77 THR A N 6
ATOM 11108 C CA . THR A 1 80 ? 10.517 0.736 -24.401 1.00 0.00 77 THR A CA 6
ATOM 11109 C C . THR A 1 80 ? 9.602 1.667 -25.217 1.00 0.00 77 THR A C 6
ATOM 11110 O O . THR A 1 80 ? 8.473 1.300 -25.535 1.00 0.00 77 THR A O 6
ATOM 11121 N N . LYS A 1 81 ? 10.132 2.867 -25.570 1.00 0.00 78 LYS A N 6
ATOM 11122 C CA . LYS A 1 81 ? 9.486 3.858 -26.499 1.00 0.00 78 LYS A CA 6
ATOM 11123 C C . LYS A 1 81 ? 8.945 3.217 -27.811 1.00 0.00 78 LYS A C 6
ATOM 11124 O O . LYS A 1 81 ? 7.969 3.700 -28.411 1.00 0.00 78 LYS A O 6
ATOM 11143 N N . LYS A 1 82 ? 9.592 2.108 -28.187 1.00 0.00 79 LYS A N 6
ATOM 11144 C CA . LYS A 1 82 ? 9.216 1.300 -29.353 1.00 0.00 79 LYS A CA 6
ATOM 11145 C C . LYS A 1 82 ? 7.833 0.670 -29.132 1.00 0.00 79 LYS A C 6
ATOM 11146 O O . LYS A 1 82 ? 6.947 0.802 -29.972 1.00 0.00 79 LYS A O 6
ATOM 11165 N N . GLU A 1 83 ? 7.638 0.047 -27.966 1.00 0.00 80 GLU A N 6
ATOM 11166 C CA . GLU A 1 83 ? 6.393 -0.655 -27.600 1.00 0.00 80 GLU A CA 6
ATOM 11167 C C . GLU A 1 83 ? 5.378 0.324 -26.929 1.00 0.00 80 GLU A C 6
ATOM 11168 O O . GLU A 1 83 ? 4.187 0.030 -26.789 1.00 0.00 80 GLU A O 6
ATOM 11180 N N . GLN A 1 84 ? 5.908 1.515 -26.600 1.00 0.00 81 GLN A N 6
ATOM 11181 C CA . GLN A 1 84 ? 5.131 2.624 -26.029 1.00 0.00 81 GLN A CA 6
ATOM 11182 C C . GLN A 1 84 ? 4.322 3.284 -27.146 1.00 0.00 81 GLN A C 6
ATOM 11183 O O . GLN A 1 84 ? 3.169 3.665 -26.927 1.00 0.00 81 GLN A O 6
ATOM 11197 N N . ALA A 1 85 ? 4.928 3.418 -28.349 1.00 0.00 82 ALA A N 6
ATOM 11198 C CA . ALA A 1 85 ? 4.307 4.070 -29.519 1.00 0.00 82 ALA A CA 6
ATOM 11199 C C . ALA A 1 85 ? 2.982 3.409 -29.979 1.00 0.00 82 ALA A C 6
ATOM 11200 O O . ALA A 1 85 ? 2.079 4.110 -30.433 1.00 0.00 82 ALA A O 6
ATOM 11207 N N . ASP A 1 86 ? 2.872 2.065 -29.857 1.00 0.00 83 ASP A N 6
ATOM 11208 C CA . ASP A 1 86 ? 1.697 1.297 -30.367 1.00 0.00 83 ASP A CA 6
ATOM 11209 C C . ASP A 1 86 ? 1.227 0.295 -29.302 1.00 0.00 83 ASP A C 6
ATOM 11210 O O . ASP A 1 86 ? 1.638 -0.884 -29.296 1.00 0.00 83 ASP A O 6
ATOM 11219 N N . MET A 1 87 ? 0.388 0.797 -28.377 1.00 0.00 84 MET A N 6
ATOM 11220 C CA . MET A 1 87 ? -0.019 0.069 -27.174 1.00 0.00 84 MET A CA 6
ATOM 11221 C C . MET A 1 87 ? -0.816 -1.221 -27.455 1.00 0.00 84 MET A C 6
ATOM 11222 O O . MET A 1 87 ? -0.630 -2.196 -26.724 1.00 0.00 84 MET A O 6
ATOM 11236 N N . GLY A 1 88 ? -1.691 -1.266 -28.493 1.00 0.00 85 GLY A N 6
ATOM 11237 C CA . GLY A 1 88 ? -2.525 -2.458 -28.724 1.00 0.00 85 GLY A CA 6
ATOM 11238 C C . GLY A 1 88 ? -1.694 -3.555 -29.356 1.00 0.00 85 GLY A C 6
ATOM 11239 O O . GLY A 1 88 ? -1.604 -4.630 -28.821 1.00 0.00 85 GLY A O 6
ATOM 11243 N N . LYS A 1 89 ? -1.023 -3.174 -30.463 1.00 0.00 86 LYS A N 6
ATOM 11244 C CA . LYS A 1 89 ? 0.101 -3.977 -31.068 1.00 0.00 86 LYS A CA 6
ATOM 11245 C C . LYS A 1 89 ? 1.012 -4.616 -29.983 1.00 0.00 86 LYS A C 6
ATOM 11246 O O . LYS A 1 89 ? 1.355 -5.809 -30.043 1.00 0.00 86 LYS A O 6
ATOM 11265 N N . LEU A 1 90 ? 1.362 -3.743 -29.019 1.00 0.00 87 LEU A N 6
ATOM 11266 C CA . LEU A 1 90 ? 2.197 -4.211 -27.890 1.00 0.00 87 LEU A CA 6
ATOM 11267 C C . LEU A 1 90 ? 1.429 -5.309 -27.081 1.00 0.00 87 LEU A C 6
ATOM 11268 O O . LEU A 1 90 ? 1.905 -6.444 -26.948 1.00 0.00 87 LEU A O 6
ATOM 11284 N N . LYS A 1 91 ? 0.222 -4.971 -26.587 1.00 0.00 88 LYS A N 6
ATOM 11285 C CA . LYS A 1 91 ? -0.424 -5.683 -25.455 1.00 0.00 88 LYS A CA 6
ATOM 11286 C C . LYS A 1 91 ? -1.419 -6.774 -25.916 1.00 0.00 88 LYS A C 6
ATOM 11287 O O . LYS A 1 91 ? -1.800 -7.621 -25.115 1.00 0.00 88 LYS A O 6
ATOM 11306 N N . LYS A 1 92 ? -1.798 -6.768 -27.213 1.00 0.00 89 LYS A N 6
ATOM 11307 C CA . LYS A 1 92 ? -2.903 -7.626 -27.733 1.00 0.00 89 LYS A CA 6
ATOM 11308 C C . LYS A 1 92 ? -2.347 -9.000 -28.062 1.00 0.00 89 LYS A C 6
ATOM 11309 O O . LYS A 1 92 ? -3.048 -10.004 -27.944 1.00 0.00 89 LYS A O 6
ATOM 11328 N N . SER A 1 93 ? -1.097 -9.013 -28.549 1.00 0.00 90 SER A N 6
ATOM 11329 C CA . SER A 1 93 ? -0.294 -10.216 -28.762 1.00 0.00 90 SER A CA 6
ATOM 11330 C C . SER A 1 93 ? -0.240 -11.043 -27.459 1.00 0.00 90 SER A C 6
ATOM 11331 O O . SER A 1 93 ? -0.632 -12.218 -27.408 1.00 0.00 90 SER A O 6
ATOM 11339 N N . VAL A 1 94 ? 0.275 -10.369 -26.419 1.00 0.00 91 VAL A N 6
ATOM 11340 C CA . VAL A 1 94 ? 0.322 -10.906 -25.034 1.00 0.00 91 VAL A CA 6
ATOM 11341 C C . VAL A 1 94 ? -1.113 -11.195 -24.479 1.00 0.00 91 VAL A C 6
ATOM 11342 O O . VAL A 1 94 ? -1.255 -11.884 -23.468 1.00 0.00 91 VAL A O 6
ATOM 11355 N N . ARG A 1 95 ? -2.143 -10.629 -25.167 1.00 0.00 92 ARG A N 6
ATOM 11356 C CA . ARG A 1 95 ? -3.572 -10.618 -24.797 1.00 0.00 92 ARG A CA 6
ATOM 11357 C C . ARG A 1 95 ? -3.799 -9.559 -23.705 1.00 0.00 92 ARG A C 6
ATOM 11358 O O . ARG A 1 95 ? -4.606 -8.640 -23.880 1.00 0.00 92 ARG A O 6
ATOM 11379 N N . GLY A 1 96 ? -3.072 -9.701 -22.592 1.00 0.00 93 GLY A N 6
ATOM 11380 C CA . GLY A 1 96 ? -3.095 -8.729 -21.513 1.00 0.00 93 GLY A CA 6
ATOM 11381 C C . GLY A 1 96 ? -2.014 -9.018 -20.489 1.00 0.00 93 GLY A C 6
ATOM 11382 O O . GLY A 1 96 ? -2.193 -9.875 -19.615 1.00 0.00 93 GLY A O 6
ATOM 11386 N N . LEU A 1 97 ? -0.859 -8.344 -20.625 1.00 0.00 94 LEU A N 6
ATOM 11387 C CA . LEU A 1 97 ? 0.194 -8.346 -19.593 1.00 0.00 94 LEU A CA 6
ATOM 11388 C C . LEU A 1 97 ? -0.141 -7.257 -18.549 1.00 0.00 94 LEU A C 6
ATOM 11389 O O . LEU A 1 97 ? -1.207 -6.629 -18.627 1.00 0.00 94 LEU A O 6
ATOM 11405 N N . VAL A 1 98 ? 0.759 -6.990 -17.590 1.00 0.00 95 VAL A N 6
ATOM 11406 C CA . VAL A 1 98 ? 0.606 -5.991 -16.523 1.00 0.00 95 VAL A CA 6
ATOM 11407 C C . VAL A 1 98 ? 1.769 -4.992 -16.706 1.00 0.00 95 VAL A C 6
ATOM 11408 O O . VAL A 1 98 ? 2.904 -5.420 -16.695 1.00 0.00 95 VAL A O 6
ATOM 11421 N N . VAL A 1 99 ? 1.481 -3.681 -16.825 1.00 0.00 96 VAL A N 6
ATOM 11422 C CA . VAL A 1 99 ? 2.483 -2.642 -17.232 1.00 0.00 96 VAL A CA 6
ATOM 11423 C C . VAL A 1 99 ? 2.504 -1.560 -16.150 1.00 0.00 96 VAL A C 6
ATOM 11424 O O . VAL A 1 99 ? 1.464 -0.944 -15.902 1.00 0.00 96 VAL A O 6
ATOM 11437 N N . VAL A 1 100 ? 3.652 -1.314 -15.478 1.00 0.00 97 VAL A N 6
ATOM 11438 C CA . VAL A 1 100 ? 3.784 -0.397 -14.337 1.00 0.00 97 VAL A CA 6
ATOM 11439 C C . VAL A 1 100 ? 4.806 0.704 -14.736 1.00 0.00 97 VAL A C 6
ATOM 11440 O O . VAL A 1 100 ? 5.938 0.380 -15.136 1.00 0.00 97 VAL A O 6
ATOM 11453 N N . HIS A 1 101 ? 4.398 1.978 -14.658 1.00 0.00 98 HIS A N 6
ATOM 11454 C CA . HIS A 1 101 ? 5.241 3.138 -15.023 1.00 0.00 98 HIS A CA 6
ATOM 11455 C C . HIS A 1 101 ? 6.268 3.418 -13.882 1.00 0.00 98 HIS A C 6
ATOM 11456 O O . HIS A 1 101 ? 5.962 3.141 -12.715 1.00 0.00 98 HIS A O 6
ATOM 11470 N N . PRO A 1 102 ? 7.513 3.940 -14.183 1.00 0.00 99 PRO A N 6
ATOM 11471 C CA . PRO A 1 102 ? 8.513 4.242 -13.133 1.00 0.00 99 PRO A CA 6
ATOM 11472 C C . PRO A 1 102 ? 8.068 5.393 -12.210 1.00 0.00 99 PRO A C 6
ATOM 11473 O O . PRO A 1 102 ? 8.102 5.236 -11.000 1.00 0.00 99 PRO A O 6
ATOM 11484 N N . MET A 1 103 ? 7.616 6.525 -12.802 1.00 0.00 100 MET A N 6
ATOM 11485 C CA . MET A 1 103 ? 7.375 7.780 -12.042 1.00 0.00 100 MET A CA 6
ATOM 11486 C C . MET A 1 103 ? 6.115 7.690 -11.174 1.00 0.00 100 MET A C 6
ATOM 11487 O O . MET A 1 103 ? 5.947 8.486 -10.241 1.00 0.00 100 MET A O 6
ATOM 11501 N N . THR A 1 104 ? 5.216 6.746 -11.503 1.00 0.00 101 THR A N 6
ATOM 11502 C CA . THR A 1 104 ? 4.071 6.409 -10.643 1.00 0.00 101 THR A CA 6
ATOM 11503 C C . THR A 1 104 ? 4.586 5.733 -9.362 1.00 0.00 101 THR A C 6
ATOM 11504 O O . THR A 1 104 ? 5.581 4.999 -9.408 1.00 0.00 101 THR A O 6
ATOM 11515 N N . ALA A 1 105 ? 3.886 5.966 -8.242 1.00 0.00 102 ALA A N 6
ATOM 11516 C CA . ALA A 1 105 ? 4.322 5.531 -6.904 1.00 0.00 102 ALA A CA 6
ATOM 11517 C C . ALA A 1 105 ? 4.544 4.011 -6.820 1.00 0.00 102 ALA A C 6
ATOM 11518 O O . ALA A 1 105 ? 5.437 3.577 -6.104 1.00 0.00 102 ALA A O 6
ATOM 11525 N N . LEU A 1 106 ? 3.728 3.220 -7.575 1.00 0.00 103 LEU A N 6
ATOM 11526 C CA . LEU A 1 106 ? 3.809 1.738 -7.503 1.00 0.00 103 LEU A CA 6
ATOM 11527 C C . LEU A 1 106 ? 5.192 1.309 -8.057 1.00 0.00 103 LEU A C 6
ATOM 11528 O O . LEU A 1 106 ? 5.913 0.514 -7.427 1.00 0.00 103 LEU A O 6
ATOM 11544 N N . GLY A 1 107 ? 5.583 1.895 -9.225 1.00 0.00 104 GLY A N 6
ATOM 11545 C CA . GLY A 1 107 ? 6.934 1.736 -9.758 1.00 0.00 104 GLY A CA 6
ATOM 11546 C C . GLY A 1 107 ? 8.043 2.392 -8.963 1.00 0.00 104 GLY A C 6
ATOM 11547 O O . GLY A 1 107 ? 9.190 1.946 -9.059 1.00 0.00 104 GLY A O 6
ATOM 11551 N N . ARG A 1 108 ? 7.747 3.416 -8.139 1.00 0.00 105 ARG A N 6
ATOM 11552 C CA . ARG A 1 108 ? 8.793 4.093 -7.354 1.00 0.00 105 ARG A CA 6
ATOM 11553 C C . ARG A 1 108 ? 8.997 3.325 -6.051 1.00 0.00 105 ARG A C 6
ATOM 11554 O O . ARG A 1 108 ? 10.071 3.394 -5.448 1.00 0.00 105 ARG A O 6
ATOM 11575 N N . GLU A 1 109 ? 7.955 2.573 -5.631 1.00 0.00 106 GLU A N 6
ATOM 11576 C CA . GLU A 1 109 ? 7.933 1.850 -4.362 1.00 0.00 106 GLU A CA 6
ATOM 11577 C C . GLU A 1 109 ? 8.578 0.479 -4.562 1.00 0.00 106 GLU A C 6
ATOM 11578 O O . GLU A 1 109 ? 9.433 0.074 -3.763 1.00 0.00 106 GLU A O 6
ATOM 11590 N N . MET A 1 110 ? 8.199 -0.224 -5.674 1.00 0.00 107 MET A N 6
ATOM 11591 C CA . MET A 1 110 ? 8.750 -1.580 -5.914 1.00 0.00 107 MET A CA 6
ATOM 11592 C C . MET A 1 110 ? 10.201 -1.422 -6.459 1.00 0.00 107 MET A C 6
ATOM 11593 O O . MET A 1 110 ? 10.919 -2.405 -6.619 1.00 0.00 107 MET A O 6
ATOM 11607 N N . GLY A 1 111 ? 10.596 -0.154 -6.761 1.00 0.00 108 GLY A N 6
ATOM 11608 C CA . GLY A 1 111 ? 11.996 0.223 -6.994 1.00 0.00 108 GLY A CA 6
ATOM 11609 C C . GLY A 1 111 ? 12.392 0.336 -8.463 1.00 0.00 108 GLY A C 6
ATOM 11610 O O . GLY A 1 111 ? 13.582 0.456 -8.767 1.00 0.00 108 GLY A O 6
ATOM 11614 N N . LEU A 1 112 ? 11.414 0.283 -9.378 1.00 0.00 109 LEU A N 6
ATOM 11615 C CA . LEU A 1 112 ? 11.634 0.289 -10.840 1.00 0.00 109 LEU A CA 6
ATOM 11616 C C . LEU A 1 112 ? 12.125 1.684 -11.323 1.00 0.00 109 LEU A C 6
ATOM 11617 O O . LEU A 1 112 ? 11.572 2.716 -10.924 1.00 0.00 109 LEU A O 6
ATOM 11633 N N . GLU A 1 113 ? 13.172 1.688 -12.179 1.00 0.00 110 GLU A N 6
ATOM 11634 C CA . GLU A 1 113 ? 13.809 2.922 -12.716 1.00 0.00 110 GLU A CA 6
ATOM 11635 C C . GLU A 1 113 ? 13.343 3.231 -14.164 1.00 0.00 110 GLU A C 6
ATOM 11636 O O . GLU A 1 113 ? 13.750 4.242 -14.750 1.00 0.00 110 GLU A O 6
ATOM 11648 N N . GLU A 1 114 ? 12.449 2.382 -14.697 1.00 0.00 111 GLU A N 6
ATOM 11649 C CA . GLU A 1 114 ? 11.916 2.535 -16.077 1.00 0.00 111 GLU A CA 6
ATOM 11650 C C . GLU A 1 114 ? 10.598 1.767 -16.223 1.00 0.00 111 GLU A C 6
ATOM 11651 O O . GLU A 1 114 ? 10.177 1.063 -15.287 1.00 0.00 111 GLU A O 6
ATOM 11663 N N . MET A 1 115 ? 9.921 1.935 -17.385 1.00 0.00 112 MET A N 6
ATOM 11664 C CA . MET A 1 115 ? 8.622 1.308 -17.630 1.00 0.00 112 MET A CA 6
ATOM 11665 C C . MET A 1 115 ? 8.786 -0.210 -17.780 1.00 0.00 112 MET A C 6
ATOM 11666 O O . MET A 1 115 ? 9.582 -0.699 -18.573 1.00 0.00 112 MET A O 6
ATOM 11680 N N . THR A 1 116 ? 8.011 -0.890 -16.963 1.00 0.00 113 THR A N 6
ATOM 11681 C CA . THR A 1 116 ? 8.090 -2.339 -16.800 1.00 0.00 113 THR A CA 6
ATOM 11682 C C . THR A 1 116 ? 6.780 -2.998 -17.241 1.00 0.00 113 THR A C 6
ATOM 11683 O O . THR A 1 116 ? 5.738 -2.343 -17.275 1.00 0.00 113 THR A O 6
ATOM 11694 N N . GLY A 1 117 ? 6.855 -4.290 -17.603 1.00 0.00 114 GLY A N 6
ATOM 11695 C CA . GLY A 1 117 ? 5.663 -5.112 -17.786 1.00 0.00 114 GLY A CA 6
ATOM 11696 C C . GLY A 1 117 ? 5.943 -6.599 -17.648 1.00 0.00 114 GLY A C 6
ATOM 11697 O O . GLY A 1 117 ? 6.908 -7.103 -18.218 1.00 0.00 114 GLY A O 6
ATOM 11701 N N . PHE A 1 118 ? 5.082 -7.334 -16.935 1.00 0.00 115 PHE A N 6
ATOM 11702 C CA . PHE A 1 118 ? 5.293 -8.750 -16.622 1.00 0.00 115 PHE A CA 6
ATOM 11703 C C . PHE A 1 118 ? 4.134 -9.548 -17.238 1.00 0.00 115 PHE A C 6
ATOM 11704 O O . PHE A 1 118 ? 3.070 -8.962 -17.502 1.00 0.00 115 PHE A O 6
ATOM 11721 N N . SER A 1 119 ? 4.301 -10.887 -17.393 1.00 0.00 116 SER A N 6
ATOM 11722 C CA . SER A 1 119 ? 3.125 -11.724 -17.733 1.00 0.00 116 SER A CA 6
ATOM 11723 C C . SER A 1 119 ? 3.340 -13.225 -17.445 1.00 0.00 116 SER A C 6
ATOM 11724 O O . SER A 1 119 ? 4.448 -13.678 -17.098 1.00 0.00 116 SER A O 6
ATOM 11732 N N . LYS A 1 120 ? 2.242 -13.987 -17.640 1.00 0.00 117 LYS A N 6
ATOM 11733 C CA . LYS A 1 120 ? 2.233 -15.460 -17.668 1.00 0.00 117 LYS A CA 6
ATOM 11734 C C . LYS A 1 120 ? 2.492 -15.962 -19.100 1.00 0.00 117 LYS A C 6
ATOM 11735 O O . LYS A 1 120 ? 2.810 -17.133 -19.309 1.00 0.00 117 LYS A O 6
ATOM 11754 N N . THR A 1 121 ? 2.341 -15.051 -20.076 1.00 0.00 118 THR A N 6
ATOM 11755 C CA . THR A 1 121 ? 2.461 -15.337 -21.512 1.00 0.00 118 THR A CA 6
ATOM 11756 C C . THR A 1 121 ? 3.638 -14.545 -22.101 1.00 0.00 118 THR A C 6
ATOM 11757 O O . THR A 1 121 ? 3.923 -13.429 -21.654 1.00 0.00 118 THR A O 6
ATOM 11768 N N . THR A 1 122 ? 4.311 -15.138 -23.100 1.00 0.00 119 THR A N 6
ATOM 11769 C CA . THR A 1 122 ? 5.542 -14.587 -23.689 1.00 0.00 119 THR A CA 6
ATOM 11770 C C . THR A 1 122 ? 5.260 -13.367 -24.586 1.00 0.00 119 THR A C 6
ATOM 11771 O O . THR A 1 122 ? 4.184 -13.251 -25.193 1.00 0.00 119 THR A O 6
ATOM 11782 N N . PHE A 1 123 ? 6.250 -12.459 -24.640 1.00 0.00 120 PHE A N 6
ATOM 11783 C CA . PHE A 1 123 ? 6.206 -11.246 -25.461 1.00 0.00 120 PHE A CA 6
ATOM 11784 C C . PHE A 1 123 ? 7.641 -10.716 -25.680 1.00 0.00 120 PHE A C 6
ATOM 11785 O O . PHE A 1 123 ? 8.336 -10.410 -24.686 1.00 0.00 120 PHE A O 6
ATOM 11803 N N . MET A 1 4 ? -12.221 -12.855 -3.991 1.00 0.00 1 MET A N 7
ATOM 11804 C CA . MET A 1 4 ? -12.873 -13.809 -3.070 1.00 0.00 1 MET A CA 7
ATOM 11805 C C . MET A 1 4 ? -12.094 -13.833 -1.734 1.00 0.00 1 MET A C 7
ATOM 11806 O O . MET A 1 4 ? -10.899 -13.507 -1.712 1.00 0.00 1 MET A O 7
ATOM 11820 N N . LYS A 1 5 ? -12.802 -14.198 -0.638 1.00 0.00 2 LYS A N 7
ATOM 11821 C CA . LYS A 1 5 ? -12.303 -14.208 0.764 1.00 0.00 2 LYS A CA 7
ATOM 11822 C C . LYS A 1 5 ? -12.247 -12.767 1.306 1.00 0.00 2 LYS A C 7
ATOM 11823 O O . LYS A 1 5 ? -13.021 -12.408 2.206 1.00 0.00 2 LYS A O 7
ATOM 11842 N N . GLU A 1 6 ? -11.325 -11.954 0.736 1.00 0.00 3 GLU A N 7
ATOM 11843 C CA . GLU A 1 6 ? -11.223 -10.492 0.978 1.00 0.00 3 GLU A CA 7
ATOM 11844 C C . GLU A 1 6 ? -10.898 -10.149 2.454 1.00 0.00 3 GLU A C 7
ATOM 11845 O O . GLU A 1 6 ? -11.093 -9.005 2.893 1.00 0.00 3 GLU A O 7
ATOM 11857 N N . VAL A 1 7 ? -10.361 -11.138 3.191 1.00 0.00 4 VAL A N 7
ATOM 11858 C CA . VAL A 1 7 ? -10.180 -11.055 4.652 1.00 0.00 4 VAL A CA 7
ATOM 11859 C C . VAL A 1 7 ? -9.013 -10.132 5.042 1.00 0.00 4 VAL A C 7
ATOM 11860 O O . VAL A 1 7 ? -9.199 -9.253 5.850 1.00 0.00 4 VAL A O 7
ATOM 11873 N N . GLU A 1 8 ? -7.808 -10.367 4.486 1.00 0.00 5 GLU A N 7
ATOM 11874 C CA . GLU A 1 8 ? -6.537 -9.676 4.885 1.00 0.00 5 GLU A CA 7
ATOM 11875 C C . GLU A 1 8 ? -6.613 -8.129 5.056 1.00 0.00 5 GLU A C 7
ATOM 11876 O O . GLU A 1 8 ? -5.974 -7.574 5.955 1.00 0.00 5 GLU A O 7
ATOM 11888 N N . LYS A 1 9 ? -7.293 -7.462 4.103 1.00 0.00 6 LYS A N 7
ATOM 11889 C CA . LYS A 1 9 ? -7.518 -5.977 4.213 1.00 0.00 6 LYS A CA 7
ATOM 11890 C C . LYS A 1 9 ? -8.080 -5.564 5.613 1.00 0.00 6 LYS A C 7
ATOM 11891 O O . LYS A 1 9 ? -7.729 -4.499 6.145 1.00 0.00 6 LYS A O 7
ATOM 11910 N N . ASN A 1 10 ? -8.925 -6.447 6.180 1.00 0.00 7 ASN A N 7
ATOM 11911 C CA . ASN A 1 10 ? -9.485 -6.270 7.552 1.00 0.00 7 ASN A CA 7
ATOM 11912 C C . ASN A 1 10 ? -8.363 -6.231 8.619 1.00 0.00 7 ASN A C 7
ATOM 11913 O O . ASN A 1 10 ? -8.435 -5.438 9.572 1.00 0.00 7 ASN A O 7
ATOM 11924 N N . GLU A 1 11 ? -7.324 -7.082 8.435 1.00 0.00 8 GLU A N 7
ATOM 11925 C CA . GLU A 1 11 ? -6.193 -7.213 9.388 1.00 0.00 8 GLU A CA 7
ATOM 11926 C C . GLU A 1 11 ? -5.272 -5.984 9.363 1.00 0.00 8 GLU A C 7
ATOM 11927 O O . GLU A 1 11 ? -4.826 -5.531 10.428 1.00 0.00 8 GLU A O 7
ATOM 11939 N N . ILE A 1 12 ? -4.944 -5.461 8.161 1.00 0.00 9 ILE A N 7
ATOM 11940 C CA . ILE A 1 12 ? -4.160 -4.210 8.024 1.00 0.00 9 ILE A CA 7
ATOM 11941 C C . ILE A 1 12 ? -4.917 -3.021 8.653 1.00 0.00 9 ILE A C 7
ATOM 11942 O O . ILE A 1 12 ? -4.324 -2.164 9.332 1.00 0.00 9 ILE A O 7
ATOM 11958 N N . LYS A 1 13 ? -6.239 -3.016 8.444 1.00 0.00 10 LYS A N 7
ATOM 11959 C CA . LYS A 1 13 ? -7.148 -2.033 9.042 1.00 0.00 10 LYS A CA 7
ATOM 11960 C C . LYS A 1 13 ? -7.169 -2.199 10.586 1.00 0.00 10 LYS A C 7
ATOM 11961 O O . LYS A 1 13 ? -7.325 -1.220 11.308 1.00 0.00 10 LYS A O 7
ATOM 11980 N N . ARG A 1 14 ? -6.960 -3.444 11.060 1.00 0.00 11 ARG A N 7
ATOM 11981 C CA . ARG A 1 14 ? -6.984 -3.786 12.499 1.00 0.00 11 ARG A CA 7
ATOM 11982 C C . ARG A 1 14 ? -5.730 -3.257 13.252 1.00 0.00 11 ARG A C 7
ATOM 11983 O O . ARG A 1 14 ? -5.848 -2.762 14.379 1.00 0.00 11 ARG A O 7
ATOM 12004 N N . LEU A 1 15 ? -4.523 -3.409 12.678 1.00 0.00 12 LEU A N 7
ATOM 12005 C CA . LEU A 1 15 ? -3.295 -2.822 13.290 1.00 0.00 12 LEU A CA 7
ATOM 12006 C C . LEU A 1 15 ? -3.293 -1.273 13.194 1.00 0.00 12 LEU A C 7
ATOM 12007 O O . LEU A 1 15 ? -2.919 -0.586 14.152 1.00 0.00 12 LEU A O 7
ATOM 12023 N N . SER A 1 16 ? -3.676 -0.738 12.014 1.00 0.00 13 SER A N 7
ATOM 12024 C CA . SER A 1 16 ? -4.011 0.706 11.847 1.00 0.00 13 SER A CA 7
ATOM 12025 C C . SER A 1 16 ? -5.069 1.183 12.894 1.00 0.00 13 SER A C 7
ATOM 12026 O O . SER A 1 16 ? -5.001 2.292 13.368 1.00 0.00 13 SER A O 7
ATOM 12034 N N . ASP A 1 17 ? -5.984 0.260 13.221 1.00 0.00 14 ASP A N 7
ATOM 12035 C CA . ASP A 1 17 ? -7.025 0.478 14.281 1.00 0.00 14 ASP A CA 7
ATOM 12036 C C . ASP A 1 17 ? -6.325 0.647 15.659 1.00 0.00 14 ASP A C 7
ATOM 12037 O O . ASP A 1 17 ? -6.695 1.507 16.460 1.00 0.00 14 ASP A O 7
ATOM 12046 N N . ARG A 1 18 ? -5.303 -0.199 15.897 1.00 0.00 15 ARG A N 7
ATOM 12047 C CA . ARG A 1 18 ? -4.515 -0.196 17.160 1.00 0.00 15 ARG A CA 7
ATOM 12048 C C . ARG A 1 18 ? -3.709 1.119 17.372 1.00 0.00 15 ARG A C 7
ATOM 12049 O O . ARG A 1 18 ? -3.732 1.698 18.470 1.00 0.00 15 ARG A O 7
ATOM 12070 N N . LEU A 1 19 ? -2.987 1.577 16.332 1.00 0.00 16 LEU A N 7
ATOM 12071 C CA . LEU A 1 19 ? -2.150 2.806 16.442 1.00 0.00 16 LEU A CA 7
ATOM 12072 C C . LEU A 1 19 ? -3.070 4.072 16.405 1.00 0.00 16 LEU A C 7
ATOM 12073 O O . LEU A 1 19 ? -2.784 5.076 17.045 1.00 0.00 16 LEU A O 7
ATOM 12089 N N . ASP A 1 20 ? -4.122 3.988 15.573 1.00 0.00 17 ASP A N 7
ATOM 12090 C CA . ASP A 1 20 ? -5.279 4.951 15.589 1.00 0.00 17 ASP A CA 7
ATOM 12091 C C . ASP A 1 20 ? -5.825 5.132 17.031 1.00 0.00 17 ASP A C 7
ATOM 12092 O O . ASP A 1 20 ? -6.149 6.245 17.456 1.00 0.00 17 ASP A O 7
ATOM 12101 N N . ALA A 1 21 ? -5.883 4.017 17.761 1.00 0.00 18 ALA A N 7
ATOM 12102 C CA . ALA A 1 21 ? -6.263 3.986 19.181 1.00 0.00 18 ALA A CA 7
ATOM 12103 C C . ALA A 1 21 ? -5.175 4.645 20.060 1.00 0.00 18 ALA A C 7
ATOM 12104 O O . ALA A 1 21 ? -5.488 5.250 21.078 1.00 0.00 18 ALA A O 7
ATOM 12111 N N . ILE A 1 22 ? -3.896 4.484 19.657 1.00 0.00 19 ILE A N 7
ATOM 12112 C CA . ILE A 1 22 ? -2.742 5.105 20.366 1.00 0.00 19 ILE A CA 7
ATOM 12113 C C . ILE A 1 22 ? -2.718 6.653 20.207 1.00 0.00 19 ILE A C 7
ATOM 12114 O O . ILE A 1 22 ? -2.600 7.348 21.211 1.00 0.00 19 ILE A O 7
ATOM 12130 N N . ARG A 1 23 ? -2.813 7.212 18.973 1.00 0.00 20 ARG A N 7
ATOM 12131 C CA . ARG A 1 23 ? -2.970 8.684 18.749 1.00 0.00 20 ARG A CA 7
ATOM 12132 C C . ARG A 1 23 ? -4.278 9.233 19.364 1.00 0.00 20 ARG A C 7
ATOM 12133 O O . ARG A 1 23 ? -4.371 10.412 19.654 1.00 0.00 20 ARG A O 7
ATOM 12154 N N . HIS A 1 24 ? -5.284 8.354 19.482 1.00 0.00 21 HIS A N 7
ATOM 12155 C CA . HIS A 1 24 ? -6.545 8.662 20.205 1.00 0.00 21 HIS A CA 7
ATOM 12156 C C . HIS A 1 24 ? -6.233 8.812 21.714 1.00 0.00 21 HIS A C 7
ATOM 12157 O O . HIS A 1 24 ? -6.615 9.780 22.359 1.00 0.00 21 HIS A O 7
ATOM 12172 N N . GLN A 1 25 ? -5.463 7.849 22.198 1.00 0.00 22 GLN A N 7
ATOM 12173 C CA . GLN A 1 25 ? -5.025 7.744 23.603 1.00 0.00 22 GLN A CA 7
ATOM 12174 C C . GLN A 1 25 ? -4.134 8.935 24.016 1.00 0.00 22 GLN A C 7
ATOM 12175 O O . GLN A 1 25 ? -4.264 9.443 25.113 1.00 0.00 22 GLN A O 7
ATOM 12189 N N . GLN A 1 26 ? -3.261 9.387 23.110 1.00 0.00 23 GLN A N 7
ATOM 12190 C CA . GLN A 1 26 ? -2.308 10.499 23.378 1.00 0.00 23 GLN A CA 7
ATOM 12191 C C . GLN A 1 26 ? -2.910 11.851 22.914 1.00 0.00 23 GLN A C 7
ATOM 12192 O O . GLN A 1 26 ? -2.358 12.906 23.156 1.00 0.00 23 GLN A O 7
ATOM 12206 N N . ALA A 1 27 ? -3.970 11.763 22.110 1.00 0.00 24 ALA A N 7
ATOM 12207 C CA . ALA A 1 27 ? -4.972 12.864 21.991 1.00 0.00 24 ALA A CA 7
ATOM 12208 C C . ALA A 1 27 ? -5.582 13.146 23.387 1.00 0.00 24 ALA A C 7
ATOM 12209 O O . ALA A 1 27 ? -5.772 14.300 23.784 1.00 0.00 24 ALA A O 7
ATOM 12216 N N . ASP A 1 28 ? -5.851 12.044 24.113 1.00 0.00 25 ASP A N 7
ATOM 12217 C CA . ASP A 1 28 ? -6.407 12.120 25.482 1.00 0.00 25 ASP A CA 7
ATOM 12218 C C . ASP A 1 28 ? -5.300 12.362 26.556 1.00 0.00 25 ASP A C 7
ATOM 12219 O O . ASP A 1 28 ? -5.610 12.816 27.654 1.00 0.00 25 ASP A O 7
ATOM 12228 N N . LEU A 1 29 ? -4.022 12.053 26.223 1.00 0.00 26 LEU A N 7
ATOM 12229 C CA . LEU A 1 29 ? -2.889 12.176 27.212 1.00 0.00 26 LEU A CA 7
ATOM 12230 C C . LEU A 1 29 ? -1.756 13.097 26.715 1.00 0.00 26 LEU A C 7
ATOM 12231 O O . LEU A 1 29 ? -1.597 13.301 25.532 1.00 0.00 26 LEU A O 7
ATOM 12247 N N . SER A 1 30 ? -0.954 13.623 27.654 1.00 0.00 27 SER A N 7
ATOM 12248 C CA . SER A 1 30 ? 0.226 14.463 27.317 1.00 0.00 27 SER A CA 7
ATOM 12249 C C . SER A 1 30 ? 1.435 14.081 28.196 1.00 0.00 27 SER A C 7
ATOM 12250 O O . SER A 1 30 ? 1.286 13.382 29.206 1.00 0.00 27 SER A O 7
ATOM 12258 N N . LEU A 1 31 ? 2.629 14.558 27.791 1.00 0.00 28 LEU A N 7
ATOM 12259 C CA . LEU A 1 31 ? 3.918 14.220 28.444 1.00 0.00 28 LEU A CA 7
ATOM 12260 C C . LEU A 1 31 ? 4.165 15.025 29.738 1.00 0.00 28 LEU A C 7
ATOM 12261 O O . LEU A 1 31 ? 4.883 14.562 30.626 1.00 0.00 28 LEU A O 7
ATOM 12277 N N . VAL A 1 32 ? 3.594 16.240 29.832 1.00 0.00 29 VAL A N 7
ATOM 12278 C CA . VAL A 1 32 ? 3.764 17.117 31.021 1.00 0.00 29 VAL A CA 7
ATOM 12279 C C . VAL A 1 32 ? 2.834 16.654 32.168 1.00 0.00 29 VAL A C 7
ATOM 12280 O O . VAL A 1 32 ? 3.211 16.698 33.349 1.00 0.00 29 VAL A O 7
ATOM 12293 N N . GLU A 1 33 ? 1.637 16.175 31.792 1.00 0.00 30 GLU A N 7
ATOM 12294 C CA . GLU A 1 33 ? 0.630 15.698 32.770 1.00 0.00 30 GLU A CA 7
ATOM 12295 C C . GLU A 1 33 ? 0.886 14.227 33.157 1.00 0.00 30 GLU A C 7
ATOM 12296 O O . GLU A 1 33 ? 0.558 13.811 34.269 1.00 0.00 30 GLU A O 7
ATOM 12308 N N . ALA A 1 34 ? 1.465 13.446 32.228 1.00 0.00 31 ALA A N 7
ATOM 12309 C CA . ALA A 1 34 ? 1.729 12.018 32.439 1.00 0.00 31 ALA A CA 7
ATOM 12310 C C . ALA A 1 34 ? 3.050 11.631 31.755 1.00 0.00 31 ALA A C 7
ATOM 12311 O O . ALA A 1 34 ? 3.040 11.108 30.640 1.00 0.00 31 ALA A O 7
ATOM 12318 N N . ALA A 1 35 ? 4.187 11.982 32.413 1.00 0.00 32 ALA A N 7
ATOM 12319 C CA . ALA A 1 35 ? 5.557 11.741 31.905 1.00 0.00 32 ALA A CA 7
ATOM 12320 C C . ALA A 1 35 ? 5.809 10.277 31.481 1.00 0.00 32 ALA A C 7
ATOM 12321 O O . ALA A 1 35 ? 5.713 9.978 30.289 1.00 0.00 32 ALA A O 7
ATOM 12328 N N . ASP A 1 36 ? 6.158 9.379 32.441 1.00 0.00 33 ASP A N 7
ATOM 12329 C CA . ASP A 1 36 ? 6.406 7.932 32.205 1.00 0.00 33 ASP A CA 7
ATOM 12330 C C . ASP A 1 36 ? 5.302 7.266 31.372 1.00 0.00 33 ASP A C 7
ATOM 12331 O O . ASP A 1 36 ? 5.597 6.440 30.520 1.00 0.00 33 ASP A O 7
ATOM 12340 N N . LYS A 1 37 ? 4.043 7.638 31.657 1.00 0.00 34 LYS A N 7
ATOM 12341 C CA . LYS A 1 37 ? 2.878 7.066 30.955 1.00 0.00 34 LYS A CA 7
ATOM 12342 C C . LYS A 1 37 ? 3.019 7.292 29.439 1.00 0.00 34 LYS A C 7
ATOM 12343 O O . LYS A 1 37 ? 3.152 6.336 28.690 1.00 0.00 34 LYS A O 7
ATOM 12362 N N . TYR A 1 38 ? 3.076 8.576 29.055 1.00 0.00 35 TYR A N 7
ATOM 12363 C CA . TYR A 1 38 ? 3.258 9.004 27.649 1.00 0.00 35 TYR A CA 7
ATOM 12364 C C . TYR A 1 38 ? 4.571 8.440 27.060 1.00 0.00 35 TYR A C 7
ATOM 12365 O O . TYR A 1 38 ? 4.621 8.070 25.880 1.00 0.00 35 TYR A O 7
ATOM 12383 N N . ALA A 1 39 ? 5.604 8.369 27.917 1.00 0.00 36 ALA A N 7
ATOM 12384 C CA . ALA A 1 39 ? 6.935 7.878 27.528 1.00 0.00 36 ALA A CA 7
ATOM 12385 C C . ALA A 1 39 ? 6.855 6.419 27.055 1.00 0.00 36 ALA A C 7
ATOM 12386 O O . ALA A 1 39 ? 7.330 6.082 25.972 1.00 0.00 36 ALA A O 7
ATOM 12393 N N . GLU A 1 40 ? 6.326 5.541 27.898 1.00 0.00 37 GLU A N 7
ATOM 12394 C CA . GLU A 1 40 ? 5.900 4.178 27.582 1.00 0.00 37 GLU A CA 7
ATOM 12395 C C . GLU A 1 40 ? 4.949 4.078 26.383 1.00 0.00 37 GLU A C 7
ATOM 12396 O O . GLU A 1 40 ? 5.090 3.170 25.612 1.00 0.00 37 GLU A O 7
ATOM 12408 N N . LEU A 1 41 ? 3.980 4.987 26.252 1.00 0.00 38 LEU A N 7
ATOM 12409 C CA . LEU A 1 41 ? 3.089 5.004 25.048 1.00 0.00 38 LEU A CA 7
ATOM 12410 C C . LEU A 1 41 ? 3.908 5.202 23.750 1.00 0.00 38 LEU A C 7
ATOM 12411 O O . LEU A 1 41 ? 3.520 4.723 22.685 1.00 0.00 38 LEU A O 7
ATOM 12427 N N . GLU A 1 42 ? 5.047 5.904 23.891 1.00 0.00 39 GLU A N 7
ATOM 12428 C CA . GLU A 1 42 ? 6.029 6.071 22.807 1.00 0.00 39 GLU A CA 7
ATOM 12429 C C . GLU A 1 42 ? 6.773 4.729 22.552 1.00 0.00 39 GLU A C 7
ATOM 12430 O O . GLU A 1 42 ? 6.986 4.382 21.403 1.00 0.00 39 GLU A O 7
ATOM 12442 N N . LY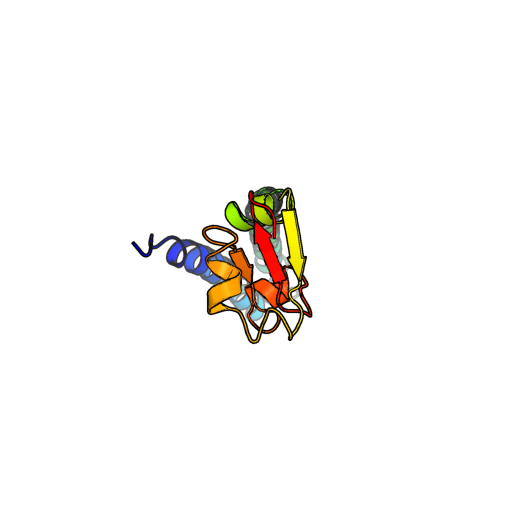S A 1 43 ? 7.228 4.041 23.636 1.00 0.00 40 LYS A N 7
ATOM 12443 C CA . LYS A 1 43 ? 7.825 2.653 23.568 1.00 0.00 40 LYS A CA 7
ATOM 12444 C C . LYS A 1 43 ? 6.880 1.616 22.868 1.00 0.00 40 LYS A C 7
ATOM 12445 O O . LYS A 1 43 ? 7.280 0.914 21.941 1.00 0.00 40 LYS A O 7
ATOM 12464 N N . GLU A 1 44 ? 5.661 1.515 23.434 1.00 0.00 41 GLU A N 7
ATOM 12465 C CA . GLU A 1 44 ? 4.564 0.622 22.968 1.00 0.00 41 GLU A CA 7
ATOM 12466 C C . GLU A 1 44 ? 4.306 0.846 21.471 1.00 0.00 41 GLU A C 7
ATOM 12467 O O . GLU A 1 44 ? 4.262 -0.099 20.681 1.00 0.00 41 GLU A O 7
ATOM 12479 N N . LYS A 1 45 ? 4.139 2.132 21.140 1.00 0.00 42 LYS A N 7
ATOM 12480 C CA . LYS A 1 45 ? 4.062 2.606 19.753 1.00 0.00 42 LYS A CA 7
ATOM 12481 C C . LYS A 1 45 ? 5.289 2.139 18.950 1.00 0.00 42 LYS A C 7
ATOM 12482 O O . LYS A 1 45 ? 5.132 1.569 17.880 1.00 0.00 42 LYS A O 7
ATOM 12501 N N . ALA A 1 46 ? 6.499 2.384 19.500 1.00 0.00 43 ALA A N 7
ATOM 12502 C CA . ALA A 1 46 ? 7.775 2.130 18.819 1.00 0.00 43 ALA A CA 7
ATOM 12503 C C . ALA A 1 46 ? 7.943 0.666 18.409 1.00 0.00 43 ALA A C 7
ATOM 12504 O O . ALA A 1 46 ? 8.262 0.403 17.258 1.00 0.00 43 ALA A O 7
ATOM 12511 N N . THR A 1 47 ? 7.793 -0.298 19.334 1.00 0.00 44 THR A N 7
ATOM 12512 C CA . THR A 1 47 ? 7.750 -1.745 19.119 1.00 0.00 44 THR A CA 7
ATOM 12513 C C . THR A 1 47 ? 6.641 -2.162 18.160 1.00 0.00 44 THR A C 7
ATOM 12514 O O . THR A 1 47 ? 6.867 -3.038 17.341 1.00 0.00 44 THR A O 7
ATOM 12525 N N . LEU A 1 48 ? 5.439 -1.563 18.331 1.00 0.00 45 LEU A N 7
ATOM 12526 C CA . LEU A 1 48 ? 4.345 -1.814 17.352 1.00 0.00 45 LEU A CA 7
ATOM 12527 C C . LEU A 1 48 ? 4.882 -1.601 15.931 1.00 0.00 45 LEU A C 7
ATOM 12528 O O . LEU A 1 48 ? 4.779 -2.492 15.107 1.00 0.00 45 LEU A O 7
ATOM 12544 N N . GLU A 1 49 ? 5.481 -0.429 15.695 1.00 0.00 46 GLU A N 7
ATOM 12545 C CA . GLU A 1 49 ? 6.197 -0.120 14.451 1.00 0.00 46 GLU A CA 7
ATOM 12546 C C . GLU A 1 49 ? 7.276 -1.207 14.127 1.00 0.00 46 GLU A C 7
ATOM 12547 O O . GLU A 1 49 ? 7.104 -1.937 13.176 1.00 0.00 46 GLU A O 7
ATOM 12559 N N . ALA A 1 50 ? 8.381 -1.263 14.903 1.00 0.00 47 ALA A N 7
ATOM 12560 C CA . ALA A 1 50 ? 9.513 -2.243 14.821 1.00 0.00 47 ALA A CA 7
ATOM 12561 C C . ALA A 1 50 ? 9.078 -3.685 14.414 1.00 0.00 47 ALA A C 7
ATOM 12562 O O . ALA A 1 50 ? 9.661 -4.287 13.510 1.00 0.00 47 ALA A O 7
ATOM 12569 N N . GLU A 1 51 ? 8.076 -4.233 15.131 1.00 0.00 48 GLU A N 7
ATOM 12570 C CA . GLU A 1 51 ? 7.330 -5.483 14.857 1.00 0.00 48 GLU A CA 7
ATOM 12571 C C . GLU A 1 51 ? 6.727 -5.472 13.446 1.00 0.00 48 GLU A C 7
ATOM 12572 O O . GLU A 1 51 ? 7.137 -6.237 12.587 1.00 0.00 48 GLU A O 7
ATOM 12584 N N . ILE A 1 52 ? 5.765 -4.550 13.251 1.00 0.00 49 ILE A N 7
ATOM 12585 C CA . ILE A 1 52 ? 5.000 -4.462 11.983 1.00 0.00 49 ILE A CA 7
ATOM 12586 C C . ILE A 1 52 ? 5.907 -4.026 10.816 1.00 0.00 49 ILE A C 7
ATOM 12587 O O . ILE A 1 52 ? 5.484 -4.095 9.670 1.00 0.00 49 ILE A O 7
ATOM 12603 N N . ALA A 1 53 ? 7.163 -3.624 11.096 1.00 0.00 50 ALA A N 7
ATOM 12604 C CA . ALA A 1 53 ? 8.146 -3.213 10.112 1.00 0.00 50 ALA A CA 7
ATOM 12605 C C . ALA A 1 53 ? 9.007 -4.410 9.715 1.00 0.00 50 ALA A C 7
ATOM 12606 O O . ALA A 1 53 ? 9.341 -4.548 8.553 1.00 0.00 50 ALA A O 7
ATOM 12613 N N . ARG A 1 54 ? 9.459 -5.216 10.706 1.00 0.00 51 ARG A N 7
ATOM 12614 C CA . ARG A 1 54 ? 10.008 -6.572 10.489 1.00 0.00 51 ARG A CA 7
ATOM 12615 C C . ARG A 1 54 ? 9.047 -7.423 9.630 1.00 0.00 51 ARG A C 7
ATOM 12616 O O . ARG A 1 54 ? 9.449 -8.049 8.645 1.00 0.00 51 ARG A O 7
ATOM 12637 N N . LEU A 1 55 ? 7.778 -7.396 10.055 1.00 0.00 52 LEU A N 7
ATOM 12638 C CA . LEU A 1 55 ? 6.635 -7.979 9.338 1.00 0.00 52 LEU A CA 7
ATOM 12639 C C . LEU A 1 55 ? 6.656 -7.479 7.887 1.00 0.00 52 LEU A C 7
ATOM 12640 O O . LEU A 1 55 ? 6.748 -8.276 6.969 1.00 0.00 52 LEU A O 7
ATOM 12656 N N . ARG A 1 56 ? 6.620 -6.151 7.708 1.00 0.00 53 ARG A N 7
ATOM 12657 C CA . ARG A 1 56 ? 6.615 -5.516 6.375 1.00 0.00 53 ARG A CA 7
ATOM 12658 C C . ARG A 1 56 ? 7.962 -5.585 5.623 1.00 0.00 53 ARG A C 7
ATOM 12659 O O . ARG A 1 56 ? 7.955 -5.339 4.435 1.00 0.00 53 ARG A O 7
ATOM 12680 N N . GLU A 1 57 ? 9.108 -5.885 6.270 1.00 0.00 54 GLU A N 7
ATOM 12681 C CA . GLU A 1 57 ? 10.393 -5.996 5.528 1.00 0.00 54 GLU A CA 7
ATOM 12682 C C . GLU A 1 57 ? 10.472 -7.405 4.943 1.00 0.00 54 GLU A C 7
ATOM 12683 O O . GLU A 1 57 ? 10.808 -7.559 3.788 1.00 0.00 54 GLU A O 7
ATOM 12695 N N . VAL A 1 58 ? 10.217 -8.430 5.786 1.00 0.00 55 VAL A N 7
ATOM 12696 C CA . VAL A 1 58 ? 9.865 -9.796 5.340 1.00 0.00 55 VAL A CA 7
ATOM 12697 C C . VAL A 1 58 ? 8.765 -9.759 4.264 1.00 0.00 55 VAL A C 7
ATOM 12698 O O . VAL A 1 58 ? 8.840 -10.495 3.282 1.00 0.00 55 VAL A O 7
ATOM 12711 N N . HIS A 1 59 ? 7.759 -8.874 4.441 1.00 0.00 56 HIS A N 7
ATOM 12712 C CA . HIS A 1 59 ? 6.725 -8.658 3.403 1.00 0.00 56 HIS A CA 7
ATOM 12713 C C . HIS A 1 59 ? 7.098 -7.466 2.480 1.00 0.00 56 HIS A C 7
ATOM 12714 O O . HIS A 1 59 ? 6.242 -6.673 2.092 1.00 0.00 56 HIS A O 7
ATOM 12729 N N . SER A 1 60 ? 8.400 -7.348 2.164 1.00 0.00 57 SER A N 7
ATOM 12730 C CA . SER A 1 60 ? 8.931 -6.507 1.064 1.00 0.00 57 SER A CA 7
ATOM 12731 C C . SER A 1 60 ? 9.894 -7.368 0.252 1.00 0.00 57 SER A C 7
ATOM 12732 O O . SER A 1 60 ? 9.820 -7.406 -0.974 1.00 0.00 57 SER A O 7
ATOM 12740 N N . GLN A 1 61 ? 10.808 -8.051 0.978 1.00 0.00 58 GLN A N 7
ATOM 12741 C CA . GLN A 1 61 ? 11.590 -9.200 0.476 1.00 0.00 58 GLN A CA 7
ATOM 12742 C C . GLN A 1 61 ? 10.638 -10.207 -0.192 1.00 0.00 58 GLN A C 7
ATOM 12743 O O . GLN A 1 61 ? 10.959 -10.824 -1.207 1.00 0.00 58 GLN A O 7
ATOM 12757 N N . LYS A 1 62 ? 9.475 -10.380 0.461 1.00 0.00 59 LYS A N 7
ATOM 12758 C CA . LYS A 1 62 ? 8.333 -11.148 -0.039 1.00 0.00 59 LYS A CA 7
ATOM 12759 C C . LYS A 1 62 ? 7.056 -10.276 0.097 1.00 0.00 59 LYS A C 7
ATOM 12760 O O . LYS A 1 62 ? 6.254 -10.496 1.006 1.00 0.00 59 LYS A O 7
ATOM 12779 N N . LEU A 1 63 ? 6.896 -9.280 -0.822 1.00 0.00 60 LEU A N 7
ATOM 12780 C CA . LEU A 1 63 ? 5.794 -8.245 -0.786 1.00 0.00 60 LEU A CA 7
ATOM 12781 C C . LEU A 1 63 ? 4.356 -8.867 -0.837 1.00 0.00 60 LEU A C 7
ATOM 12782 O O . LEU A 1 63 ? 4.170 -10.076 -0.673 1.00 0.00 60 LEU A O 7
ATOM 12798 N N . SER A 1 64 ? 3.341 -7.998 -1.045 1.00 0.00 61 SER A N 7
ATOM 12799 C CA . SER A 1 64 ? 1.929 -8.400 -1.214 1.00 0.00 61 SER A CA 7
ATOM 12800 C C . SER A 1 64 ? 1.764 -9.343 -2.428 1.00 0.00 61 SER A C 7
ATOM 12801 O O . SER A 1 64 ? 2.633 -9.356 -3.300 1.00 0.00 61 SER A O 7
ATOM 12809 N N . LYS A 1 65 ? 0.634 -10.089 -2.467 1.00 0.00 62 LYS A N 7
ATOM 12810 C CA . LYS A 1 65 ? 0.401 -11.217 -3.412 1.00 0.00 62 LYS A CA 7
ATOM 12811 C C . LYS A 1 65 ? 0.825 -10.900 -4.863 1.00 0.00 62 LYS A C 7
ATOM 12812 O O . LYS A 1 65 ? 1.828 -11.450 -5.340 1.00 0.00 62 LYS A O 7
ATOM 12831 N N . GLU A 1 66 ? 0.018 -10.086 -5.578 1.00 0.00 63 GLU A N 7
ATOM 12832 C CA . GLU A 1 66 ? 0.261 -9.528 -6.924 1.00 0.00 63 GLU A CA 7
ATOM 12833 C C . GLU A 1 66 ? 1.730 -9.238 -7.207 1.00 0.00 63 GLU A C 7
ATOM 12834 O O . GLU A 1 66 ? 2.257 -9.716 -8.192 1.00 0.00 63 GLU A O 7
ATOM 12846 N N . ALA A 1 67 ? 2.369 -8.449 -6.335 1.00 0.00 64 ALA A N 7
ATOM 12847 C CA . ALA A 1 67 ? 3.764 -8.034 -6.533 1.00 0.00 64 ALA A CA 7
ATOM 12848 C C . ALA A 1 67 ? 4.697 -9.272 -6.489 1.00 0.00 64 ALA A C 7
ATOM 12849 O O . ALA A 1 67 ? 5.561 -9.452 -7.345 1.00 0.00 64 ALA A O 7
ATOM 12856 N N . GLN A 1 68 ? 4.513 -10.043 -5.398 1.00 0.00 65 GLN A N 7
ATOM 12857 C CA . GLN A 1 68 ? 5.229 -11.345 -5.208 1.00 0.00 65 GLN A CA 7
ATOM 12858 C C . GLN A 1 68 ? 5.120 -12.245 -6.468 1.00 0.00 65 GLN A C 7
ATOM 12859 O O . GLN A 1 68 ? 6.075 -12.958 -6.804 1.00 0.00 65 GLN A O 7
ATOM 12873 N N . LYS A 1 69 ? 4.003 -12.144 -7.223 1.00 0.00 66 LYS A N 7
ATOM 12874 C CA . LYS A 1 69 ? 3.709 -12.887 -8.451 1.00 0.00 66 LYS A CA 7
ATOM 12875 C C . LYS A 1 69 ? 4.466 -12.235 -9.620 1.00 0.00 66 LYS A C 7
ATOM 12876 O O . LYS A 1 69 ? 5.128 -12.907 -10.359 1.00 0.00 66 LYS A O 7
ATOM 12895 N N . LEU A 1 70 ? 4.249 -10.912 -9.784 1.00 0.00 67 LEU A N 7
ATOM 12896 C CA . LEU A 1 70 ? 5.042 -10.027 -10.691 1.00 0.00 67 LEU A CA 7
ATOM 12897 C C . LEU A 1 70 ? 6.573 -10.351 -10.618 1.00 0.00 67 LEU A C 7
ATOM 12898 O O . LEU A 1 70 ? 7.264 -10.336 -11.632 1.00 0.00 67 LEU A O 7
ATOM 12914 N N . MET A 1 71 ? 7.049 -10.692 -9.404 1.00 0.00 68 MET A N 7
ATOM 12915 C CA . MET A 1 71 ? 8.485 -11.049 -9.198 1.00 0.00 68 MET A CA 7
ATOM 12916 C C . MET A 1 71 ? 8.775 -12.547 -9.534 1.00 0.00 68 MET A C 7
ATOM 12917 O O . MET A 1 71 ? 9.901 -12.894 -9.908 1.00 0.00 68 MET A O 7
ATOM 12931 N N . LYS A 1 72 ? 7.757 -13.424 -9.377 1.00 0.00 69 LYS A N 7
ATOM 12932 C CA . LYS A 1 72 ? 7.849 -14.866 -9.802 1.00 0.00 69 LYS A CA 7
ATOM 12933 C C . LYS A 1 72 ? 7.011 -15.161 -11.081 1.00 0.00 69 LYS A C 7
ATOM 12934 O O . LYS A 1 72 ? 6.622 -16.313 -11.325 1.00 0.00 69 LYS A O 7
ATOM 12953 N N . MET A 1 73 ? 6.792 -14.115 -11.919 1.00 0.00 70 MET A N 7
ATOM 12954 C CA . MET A 1 73 ? 5.949 -14.189 -13.153 1.00 0.00 70 MET A CA 7
ATOM 12955 C C . MET A 1 73 ? 6.516 -15.202 -14.151 1.00 0.00 70 MET A C 7
ATOM 12956 O O . MET A 1 73 ? 7.727 -15.453 -14.136 1.00 0.00 70 MET A O 7
ATOM 12970 N N . PRO A 1 74 ? 5.666 -15.813 -15.039 1.00 0.00 71 PRO A N 7
ATOM 12971 C CA . PRO A 1 74 ? 6.183 -16.638 -16.116 1.00 0.00 71 PRO A CA 7
ATOM 12972 C C . PRO A 1 74 ? 6.858 -15.764 -17.191 1.00 0.00 71 PRO A C 7
ATOM 12973 O O . PRO A 1 74 ? 8.093 -15.725 -17.236 1.00 0.00 71 PRO A O 7
ATOM 12984 N N . PHE A 1 75 ? 6.081 -15.054 -18.064 1.00 0.00 72 PHE A N 7
ATOM 12985 C CA . PHE A 1 75 ? 6.642 -14.372 -19.239 1.00 0.00 72 PHE A CA 7
ATOM 12986 C C . PHE A 1 75 ? 6.670 -12.858 -18.875 1.00 0.00 72 PHE A C 7
ATOM 12987 O O . PHE A 1 75 ? 5.627 -12.269 -18.579 1.00 0.00 72 PHE A O 7
ATOM 13004 N N . GLN A 1 76 ? 7.856 -12.250 -18.849 1.00 0.00 73 GLN A N 7
ATOM 13005 C CA . GLN A 1 76 ? 8.035 -10.831 -18.425 1.00 0.00 73 GLN A CA 7
ATOM 13006 C C . GLN A 1 76 ? 9.196 -10.144 -19.174 1.00 0.00 73 GLN A C 7
ATOM 13007 O O . GLN A 1 76 ? 9.970 -10.809 -19.871 1.00 0.00 73 GLN A O 7
ATOM 13021 N N . ARG A 1 77 ? 9.293 -8.802 -19.002 1.00 0.00 74 ARG A N 7
ATOM 13022 C CA . ARG A 1 77 ? 10.427 -7.981 -19.494 1.00 0.00 74 ARG A CA 7
ATOM 13023 C C . ARG A 1 77 ? 10.264 -6.511 -19.022 1.00 0.00 74 ARG A C 7
ATOM 13024 O O . ARG A 1 77 ? 9.371 -6.196 -18.243 1.00 0.00 74 ARG A O 7
ATOM 13045 N N . ALA A 1 78 ? 11.181 -5.651 -19.479 1.00 0.00 75 ALA A N 7
ATOM 13046 C CA . ALA A 1 78 ? 11.015 -4.175 -19.442 1.00 0.00 75 ALA A CA 7
ATOM 13047 C C . ALA A 1 78 ? 10.498 -3.732 -20.821 1.00 0.00 75 ALA A C 7
ATOM 13048 O O . ALA A 1 78 ? 10.967 -4.272 -21.839 1.00 0.00 75 ALA A O 7
ATOM 13055 N N . ILE A 1 79 ? 9.547 -2.765 -20.886 1.00 0.00 76 ILE A N 7
ATOM 13056 C CA . ILE A 1 79 ? 8.800 -2.576 -22.153 1.00 0.00 76 ILE A CA 7
ATOM 13057 C C . ILE A 1 79 ? 9.540 -1.510 -22.973 1.00 0.00 76 ILE A C 7
ATOM 13058 O O . ILE A 1 79 ? 9.558 -0.342 -22.589 1.00 0.00 76 ILE A O 7
ATOM 13074 N N . THR A 1 80 ? 10.216 -1.950 -24.041 1.00 0.00 77 THR A N 7
ATOM 13075 C CA . THR A 1 80 ? 11.004 -1.080 -24.937 1.00 0.00 77 THR A CA 7
ATOM 13076 C C . THR A 1 80 ? 10.154 0.056 -25.561 1.00 0.00 77 THR A C 7
ATOM 13077 O O . THR A 1 80 ? 8.963 -0.127 -25.813 1.00 0.00 77 THR A O 7
ATOM 13088 N N . LYS A 1 81 ? 10.801 1.227 -25.787 1.00 0.00 78 LYS A N 7
ATOM 13089 C CA . LYS A 1 81 ? 10.229 2.389 -26.543 1.00 0.00 78 LYS A CA 7
ATOM 13090 C C . LYS A 1 81 ? 9.663 2.003 -27.944 1.00 0.00 78 LYS A C 7
ATOM 13091 O O . LYS A 1 81 ? 8.818 2.713 -28.512 1.00 0.00 78 LYS A O 7
ATOM 13110 N N . LYS A 1 82 ? 10.085 0.825 -28.418 1.00 0.00 79 LYS A N 7
ATOM 13111 C CA . LYS A 1 82 ? 9.700 0.302 -29.726 1.00 0.00 79 LYS A CA 7
ATOM 13112 C C . LYS A 1 82 ? 8.221 -0.150 -29.682 1.00 0.00 79 LYS A C 7
ATOM 13113 O O . LYS A 1 82 ? 7.463 0.093 -30.624 1.00 0.00 79 LYS A O 7
ATOM 13132 N N . GLU A 1 83 ? 7.823 -0.802 -28.571 1.00 0.00 80 GLU A N 7
ATOM 13133 C CA . GLU A 1 83 ? 6.451 -1.296 -28.316 1.00 0.00 80 GLU A CA 7
ATOM 13134 C C . GLU A 1 83 ? 5.627 -0.216 -27.557 1.00 0.00 80 GLU A C 7
ATOM 13135 O O . GLU A 1 83 ? 4.397 -0.172 -27.629 1.00 0.00 80 GLU A O 7
ATOM 13147 N N . GLN A 1 84 ? 6.390 0.608 -26.805 1.00 0.00 81 GLN A N 7
ATOM 13148 C CA . GLN A 1 84 ? 5.817 1.890 -26.296 1.00 0.00 81 GLN A CA 7
ATOM 13149 C C . GLN A 1 84 ? 5.220 2.769 -27.397 1.00 0.00 81 GLN A C 7
ATOM 13150 O O . GLN A 1 84 ? 4.207 3.432 -27.150 1.00 0.00 81 GLN A O 7
ATOM 13164 N N . ALA A 1 85 ? 5.865 2.795 -28.584 1.00 0.00 82 ALA A N 7
ATOM 13165 C CA . ALA A 1 85 ? 5.407 3.637 -29.710 1.00 0.00 82 ALA A CA 7
ATOM 13166 C C . ALA A 1 85 ? 3.927 3.340 -30.084 1.00 0.00 82 ALA A C 7
ATOM 13167 O O . ALA A 1 85 ? 3.172 4.265 -30.393 1.00 0.00 82 ALA A O 7
ATOM 13174 N N . ASP A 1 86 ? 3.517 2.047 -30.014 1.00 0.00 83 ASP A N 7
ATOM 13175 C CA . ASP A 1 86 ? 2.122 1.628 -30.289 1.00 0.00 83 ASP A CA 7
ATOM 13176 C C . ASP A 1 86 ? 1.658 0.593 -29.224 1.00 0.00 83 ASP A C 7
ATOM 13177 O O . ASP A 1 86 ? 1.921 -0.621 -29.349 1.00 0.00 83 ASP A O 7
ATOM 13186 N N . MET A 1 87 ? 0.937 1.100 -28.197 1.00 0.00 84 MET A N 7
ATOM 13187 C CA . MET A 1 87 ? 0.413 0.289 -27.067 1.00 0.00 84 MET A CA 7
ATOM 13188 C C . MET A 1 87 ? -0.784 -0.580 -27.495 1.00 0.00 84 MET A C 7
ATOM 13189 O O . MET A 1 87 ? -1.066 -1.586 -26.867 1.00 0.00 84 MET A O 7
ATOM 13203 N N . GLY A 1 88 ? -1.471 -0.176 -28.564 1.00 0.00 85 GLY A N 7
ATOM 13204 C CA . GLY A 1 88 ? -2.652 -0.910 -29.036 1.00 0.00 85 GLY A CA 7
ATOM 13205 C C . GLY A 1 88 ? -2.265 -2.261 -29.620 1.00 0.00 85 GLY A C 7
ATOM 13206 O O . GLY A 1 88 ? -2.820 -3.287 -29.248 1.00 0.00 85 GLY A O 7
ATOM 13210 N N . LYS A 1 89 ? -1.288 -2.223 -30.527 1.00 0.00 86 LYS A N 7
ATOM 13211 C CA . LYS A 1 89 ? -0.616 -3.418 -31.080 1.00 0.00 86 LYS A CA 7
ATOM 13212 C C . LYS A 1 89 ? 0.056 -4.270 -29.973 1.00 0.00 86 LYS A C 7
ATOM 13213 O O . LYS A 1 89 ? -0.112 -5.500 -29.935 1.00 0.00 86 LYS A O 7
ATOM 13232 N N . LEU A 1 90 ? 0.818 -3.570 -29.104 1.00 0.00 87 LEU A N 7
ATOM 13233 C CA . LEU A 1 90 ? 1.603 -4.215 -28.027 1.00 0.00 87 LEU A CA 7
ATOM 13234 C C . LEU A 1 90 ? 0.677 -5.047 -27.096 1.00 0.00 87 LEU A C 7
ATOM 13235 O O . LEU A 1 90 ? 0.764 -6.274 -27.058 1.00 0.00 87 LEU A O 7
ATOM 13251 N N . LYS A 1 91 ? -0.262 -4.347 -26.447 1.00 0.00 88 LYS A N 7
ATOM 13252 C CA . LYS A 1 91 ? -1.165 -4.912 -25.417 1.00 0.00 88 LYS A CA 7
ATOM 13253 C C . LYS A 1 91 ? -2.130 -5.972 -25.982 1.00 0.00 88 LYS A C 7
ATOM 13254 O O . LYS A 1 91 ? -2.521 -6.907 -25.266 1.00 0.00 88 LYS A O 7
ATOM 13273 N N . LYS A 1 92 ? -2.489 -5.793 -27.264 1.00 0.00 89 LYS A N 7
ATOM 13274 C CA . LYS A 1 92 ? -3.377 -6.707 -28.012 1.00 0.00 89 LYS A CA 7
ATOM 13275 C C . LYS A 1 92 ? -2.870 -8.165 -27.921 1.00 0.00 89 LYS A C 7
ATOM 13276 O O . LYS A 1 92 ? -3.559 -9.049 -27.394 1.00 0.00 89 LYS A O 7
ATOM 13295 N N . SER A 1 93 ? -1.654 -8.372 -28.445 1.00 0.00 90 SER A N 7
ATOM 13296 C CA . SER A 1 93 ? -1.031 -9.693 -28.585 1.00 0.00 90 SER A CA 7
ATOM 13297 C C . SER A 1 93 ? -0.786 -10.387 -27.225 1.00 0.00 90 SER A C 7
ATOM 13298 O O . SER A 1 93 ? -1.183 -11.545 -27.028 1.00 0.00 90 SER A O 7
ATOM 13306 N N . VAL A 1 94 ? -0.131 -9.650 -26.312 1.00 0.00 91 VAL A N 7
ATOM 13307 C CA . VAL A 1 94 ? 0.409 -10.206 -25.049 1.00 0.00 91 VAL A CA 7
ATOM 13308 C C . VAL A 1 94 ? -0.691 -10.822 -24.137 1.00 0.00 91 VAL A C 7
ATOM 13309 O O . VAL A 1 94 ? -0.460 -11.858 -23.483 1.00 0.00 91 VAL A O 7
ATOM 13322 N N . ARG A 1 95 ? -1.854 -10.123 -24.078 1.00 0.00 92 ARG A N 7
ATOM 13323 C CA . ARG A 1 95 ? -3.061 -10.512 -23.302 1.00 0.00 92 ARG A CA 7
ATOM 13324 C C . ARG A 1 95 ? -2.905 -10.174 -21.798 1.00 0.00 92 ARG A C 7
ATOM 13325 O O . ARG A 1 95 ? -3.572 -9.266 -21.293 1.00 0.00 92 ARG A O 7
ATOM 13346 N N . GLY A 1 96 ? -1.980 -10.874 -21.092 1.00 0.00 93 GLY A N 7
ATOM 13347 C CA . GLY A 1 96 ? -1.754 -10.662 -19.636 1.00 0.00 93 GLY A CA 7
ATOM 13348 C C . GLY A 1 96 ? -0.799 -9.495 -19.319 1.00 0.00 93 GLY A C 7
ATOM 13349 O O . GLY A 1 96 ? -0.193 -9.448 -18.243 1.00 0.00 93 GLY A O 7
ATOM 13353 N N . LEU A 1 97 ? -0.692 -8.572 -20.290 1.00 0.00 94 LEU A N 7
ATOM 13354 C CA . LEU A 1 97 ? 0.235 -7.435 -20.212 1.00 0.00 94 LEU A CA 7
ATOM 13355 C C . LEU A 1 97 ? -0.168 -6.422 -19.113 1.00 0.00 94 LEU A C 7
ATOM 13356 O O . LEU A 1 97 ? -1.190 -5.738 -19.201 1.00 0.00 94 LEU A O 7
ATOM 13372 N N . VAL A 1 98 ? 0.689 -6.380 -18.094 1.00 0.00 95 VAL A N 7
ATOM 13373 C CA . VAL A 1 98 ? 0.669 -5.429 -16.969 1.00 0.00 95 VAL A CA 7
ATOM 13374 C C . VAL A 1 98 ? 1.854 -4.483 -17.197 1.00 0.00 95 VAL A C 7
ATOM 13375 O O . VAL A 1 98 ? 2.946 -4.985 -17.415 1.00 0.00 95 VAL A O 7
ATOM 13388 N N . VAL A 1 99 ? 1.678 -3.138 -17.163 1.00 0.00 96 VAL A N 7
ATOM 13389 C CA . VAL A 1 99 ? 2.753 -2.177 -17.538 1.00 0.00 96 VAL A CA 7
ATOM 13390 C C . VAL A 1 99 ? 2.917 -1.163 -16.379 1.00 0.00 96 VAL A C 7
ATOM 13391 O O . VAL A 1 99 ? 2.063 -0.290 -16.193 1.00 0.00 96 VAL A O 7
ATOM 13404 N N . VAL A 1 100 ? 3.991 -1.303 -15.587 1.00 0.00 97 VAL A N 7
ATOM 13405 C CA . VAL A 1 100 ? 4.228 -0.493 -14.364 1.00 0.00 97 VAL A CA 7
ATOM 13406 C C . VAL A 1 100 ? 5.224 0.644 -14.690 1.00 0.00 97 VAL A C 7
ATOM 13407 O O . VAL A 1 100 ? 6.351 0.364 -15.117 1.00 0.00 97 VAL A O 7
ATOM 13420 N N . HIS A 1 101 ? 4.817 1.921 -14.498 1.00 0.00 98 HIS A N 7
ATOM 13421 C CA . HIS A 1 101 ? 5.599 3.108 -14.902 1.00 0.00 98 HIS A CA 7
ATOM 13422 C C . HIS A 1 101 ? 6.438 3.618 -13.689 1.00 0.00 98 HIS A C 7
ATOM 13423 O O . HIS A 1 101 ? 5.985 3.490 -12.553 1.00 0.00 98 HIS A O 7
ATOM 13437 N N . PRO A 1 102 ? 7.674 4.187 -13.905 1.00 0.00 99 PRO A N 7
ATOM 13438 C CA . PRO A 1 102 ? 8.543 4.699 -12.803 1.00 0.00 99 PRO A CA 7
ATOM 13439 C C . PRO A 1 102 ? 7.888 5.809 -11.941 1.00 0.00 99 PRO A C 7
ATOM 13440 O O . PRO A 1 102 ? 7.695 5.636 -10.730 1.00 0.00 99 PRO A O 7
ATOM 13451 N N . MET A 1 103 ? 7.509 6.918 -12.603 1.00 0.00 100 MET A N 7
ATOM 13452 C CA . MET A 1 103 ? 7.147 8.180 -11.917 1.00 0.00 100 MET A CA 7
ATOM 13453 C C . MET A 1 103 ? 5.722 8.146 -11.351 1.00 0.00 100 MET A C 7
ATOM 13454 O O . MET A 1 103 ? 5.330 9.055 -10.605 1.00 0.00 100 MET A O 7
ATOM 13468 N N . THR A 1 104 ? 4.956 7.094 -11.679 1.00 0.00 101 THR A N 7
ATOM 13469 C CA . THR A 1 104 ? 3.643 6.833 -11.062 1.00 0.00 101 THR A CA 7
ATOM 13470 C C . THR A 1 104 ? 3.823 6.381 -9.611 1.00 0.00 101 THR A C 7
ATOM 13471 O O . THR A 1 104 ? 4.957 6.169 -9.144 1.00 0.00 101 THR A O 7
ATOM 13482 N N . ALA A 1 105 ? 2.691 6.237 -8.909 1.00 0.00 102 ALA A N 7
ATOM 13483 C CA . ALA A 1 105 ? 2.664 5.769 -7.533 1.00 0.00 102 ALA A CA 7
ATOM 13484 C C . ALA A 1 105 ? 3.334 4.387 -7.407 1.00 0.00 102 ALA A C 7
ATOM 13485 O O . ALA A 1 105 ? 4.359 4.280 -6.742 1.00 0.00 102 ALA A O 7
ATOM 13492 N N . LEU A 1 106 ? 2.737 3.350 -8.049 1.00 0.00 103 LEU A N 7
ATOM 13493 C CA . LEU A 1 106 ? 3.140 1.929 -7.880 1.00 0.00 103 LEU A CA 7
ATOM 13494 C C . LEU A 1 106 ? 4.621 1.692 -8.273 1.00 0.00 103 LEU A C 7
ATOM 13495 O O . LEU A 1 106 ? 5.285 0.849 -7.663 1.00 0.00 103 LEU A O 7
ATOM 13511 N N . GLY A 1 107 ? 5.100 2.349 -9.353 1.00 0.00 104 GLY A N 7
ATOM 13512 C CA . GLY A 1 107 ? 6.530 2.331 -9.694 1.00 0.00 104 GLY A CA 7
ATOM 13513 C C . GLY A 1 107 ? 7.433 2.734 -8.526 1.00 0.00 104 GLY A C 7
ATOM 13514 O O . GLY A 1 107 ? 8.112 1.881 -7.964 1.00 0.00 104 GLY A O 7
ATOM 13518 N N . ARG A 1 108 ? 7.427 4.039 -8.181 1.00 0.00 105 ARG A N 7
ATOM 13519 C CA . ARG A 1 108 ? 8.137 4.593 -6.984 1.00 0.00 105 ARG A CA 7
ATOM 13520 C C . ARG A 1 108 ? 7.926 3.731 -5.703 1.00 0.00 105 ARG A C 7
ATOM 13521 O O . ARG A 1 108 ? 8.837 3.599 -4.887 1.00 0.00 105 ARG A O 7
ATOM 13542 N N . GLU A 1 109 ? 6.705 3.181 -5.576 1.00 0.00 106 GLU A N 7
ATOM 13543 C CA . GLU A 1 109 ? 6.335 2.218 -4.497 1.00 0.00 106 GLU A CA 7
ATOM 13544 C C . GLU A 1 109 ? 7.338 1.042 -4.483 1.00 0.00 106 GLU A C 7
ATOM 13545 O O . GLU A 1 109 ? 8.166 0.935 -3.568 1.00 0.00 106 GLU A O 7
ATOM 13557 N N . MET A 1 110 ? 7.278 0.170 -5.517 1.00 0.00 107 MET A N 7
ATOM 13558 C CA . MET A 1 110 ? 8.176 -0.993 -5.707 1.00 0.00 107 MET A CA 7
ATOM 13559 C C . MET A 1 110 ? 9.632 -0.568 -6.041 1.00 0.00 107 MET A C 7
ATOM 13560 O O . MET A 1 110 ? 10.509 -1.422 -6.145 1.00 0.00 107 MET A O 7
ATOM 13574 N N . GLY A 1 111 ? 9.869 0.742 -6.223 1.00 0.00 108 GLY A N 7
ATOM 13575 C CA . GLY A 1 111 ? 11.213 1.288 -6.435 1.00 0.00 108 GLY A CA 7
ATOM 13576 C C . GLY A 1 111 ? 11.721 1.172 -7.874 1.00 0.00 108 GLY A C 7
ATOM 13577 O O . GLY A 1 111 ? 12.928 1.049 -8.094 1.00 0.00 108 GLY A O 7
ATOM 13581 N N . LEU A 1 112 ? 10.803 1.238 -8.856 1.00 0.00 109 LEU A N 7
ATOM 13582 C CA . LEU A 1 112 ? 11.145 1.153 -10.294 1.00 0.00 109 LEU A CA 7
ATOM 13583 C C . LEU A 1 112 ? 11.462 2.554 -10.855 1.00 0.00 109 LEU A C 7
ATOM 13584 O O . LEU A 1 112 ? 10.733 3.513 -10.578 1.00 0.00 109 LEU A O 7
ATOM 13600 N N . GLU A 1 113 ? 12.557 2.651 -11.636 1.00 0.00 110 GLU A N 7
ATOM 13601 C CA . GLU A 1 113 ? 12.974 3.888 -12.351 1.00 0.00 110 GLU A CA 7
ATOM 13602 C C . GLU A 1 113 ? 12.850 3.699 -13.888 1.00 0.00 110 GLU A C 7
ATOM 13603 O O . GLU A 1 113 ? 13.257 4.567 -14.670 1.00 0.00 110 GLU A O 7
ATOM 13615 N N . GLU A 1 114 ? 12.246 2.565 -14.281 1.00 0.00 111 GLU A N 7
ATOM 13616 C CA . GLU A 1 114 ? 12.010 2.211 -15.705 1.00 0.00 111 GLU A CA 7
ATOM 13617 C C . GLU A 1 114 ? 10.607 1.603 -15.876 1.00 0.00 111 GLU A C 7
ATOM 13618 O O . GLU A 1 114 ? 10.100 0.945 -14.958 1.00 0.00 111 GLU A O 7
ATOM 13630 N N . MET A 1 115 ? 9.967 1.871 -17.046 1.00 0.00 112 MET A N 7
ATOM 13631 C CA . MET A 1 115 ? 8.682 1.255 -17.422 1.00 0.00 112 MET A CA 7
ATOM 13632 C C . MET A 1 115 ? 8.922 -0.229 -17.712 1.00 0.00 112 MET A C 7
ATOM 13633 O O . MET A 1 115 ? 9.635 -0.593 -18.666 1.00 0.00 112 MET A O 7
ATOM 13647 N N . THR A 1 116 ? 8.319 -1.072 -16.883 1.00 0.00 113 THR A N 7
ATOM 13648 C CA . THR A 1 116 ? 8.556 -2.508 -16.896 1.00 0.00 113 THR A CA 7
ATOM 13649 C C . THR A 1 116 ? 7.206 -3.143 -17.301 1.00 0.00 113 THR A C 7
ATOM 13650 O O . THR A 1 116 ? 6.172 -2.455 -17.209 1.00 0.00 113 THR A O 7
ATOM 13661 N N . GLY A 1 117 ? 7.161 -4.412 -17.752 1.00 0.00 114 GLY A N 7
ATOM 13662 C CA . GLY A 1 117 ? 5.873 -5.063 -17.984 1.00 0.00 114 GLY A CA 7
ATOM 13663 C C . GLY A 1 117 ? 5.938 -6.580 -17.927 1.00 0.00 114 GLY A C 7
ATOM 13664 O O . GLY A 1 117 ? 6.827 -7.201 -18.509 1.00 0.00 114 GLY A O 7
ATOM 13668 N N . PHE A 1 118 ? 4.939 -7.160 -17.262 1.00 0.00 115 PHE A N 7
ATOM 13669 C CA . PHE A 1 118 ? 4.853 -8.599 -16.956 1.00 0.00 115 PHE A CA 7
ATOM 13670 C C . PHE A 1 118 ? 3.716 -9.233 -17.762 1.00 0.00 115 PHE A C 7
ATOM 13671 O O . PHE A 1 118 ? 2.923 -8.504 -18.380 1.00 0.00 115 PHE A O 7
ATOM 13688 N N . SER A 1 119 ? 3.611 -10.581 -17.736 1.00 0.00 116 SER A N 7
ATOM 13689 C CA . SER A 1 119 ? 2.523 -11.297 -18.413 1.00 0.00 116 SER A CA 7
ATOM 13690 C C . SER A 1 119 ? 2.474 -12.766 -17.965 1.00 0.00 116 SER A C 7
ATOM 13691 O O . SER A 1 119 ? 3.459 -13.340 -17.461 1.00 0.00 116 SER A O 7
ATOM 13699 N N . LYS A 1 120 ? 1.304 -13.370 -18.177 1.00 0.00 117 LYS A N 7
ATOM 13700 C CA . LYS A 1 120 ? 1.080 -14.800 -17.967 1.00 0.00 117 LYS A CA 7
ATOM 13701 C C . LYS A 1 120 ? 1.258 -15.567 -19.281 1.00 0.00 117 LYS A C 7
ATOM 13702 O O . LYS A 1 120 ? 1.295 -16.794 -19.286 1.00 0.00 117 LYS A O 7
ATOM 13721 N N . THR A 1 121 ? 1.397 -14.822 -20.392 1.00 0.00 118 THR A N 7
ATOM 13722 C CA . THR A 1 121 ? 1.560 -15.395 -21.735 1.00 0.00 118 THR A CA 7
ATOM 13723 C C . THR A 1 121 ? 2.632 -14.597 -22.502 1.00 0.00 118 THR A C 7
ATOM 13724 O O . THR A 1 121 ? 3.043 -13.523 -22.063 1.00 0.00 118 THR A O 7
ATOM 13735 N N . THR A 1 122 ? 3.084 -15.144 -23.635 1.00 0.00 119 THR A N 7
ATOM 13736 C CA . THR A 1 122 ? 4.141 -14.546 -24.464 1.00 0.00 119 THR A CA 7
ATOM 13737 C C . THR A 1 122 ? 3.705 -13.174 -25.026 1.00 0.00 119 THR A C 7
ATOM 13738 O O . THR A 1 122 ? 2.506 -12.921 -25.227 1.00 0.00 119 THR A O 7
ATOM 13749 N N . PHE A 1 123 ? 4.686 -12.296 -25.247 1.00 0.00 120 PHE A N 7
ATOM 13750 C CA . PHE A 1 123 ? 4.444 -10.916 -25.680 1.00 0.00 120 PHE A CA 7
ATOM 13751 C C . PHE A 1 123 ? 4.224 -10.858 -27.201 1.00 0.00 120 PHE A C 7
ATOM 13752 O O . PHE A 1 123 ? 5.210 -10.935 -27.955 1.00 0.00 120 PHE A O 7
ATOM 13770 N N . MET A 1 4 ? -13.353 -7.934 -5.334 1.00 0.00 1 MET A N 8
ATOM 13771 C CA . MET A 1 4 ? -14.728 -7.481 -5.045 1.00 0.00 1 MET A CA 8
ATOM 13772 C C . MET A 1 4 ? -14.668 -6.110 -4.340 1.00 0.00 1 MET A C 8
ATOM 13773 O O . MET A 1 4 ? -14.667 -5.079 -5.012 1.00 0.00 1 MET A O 8
ATOM 13787 N N . LYS A 1 5 ? -14.597 -6.111 -2.989 1.00 0.00 2 LYS A N 8
ATOM 13788 C CA . LYS A 1 5 ? -14.358 -4.914 -2.164 1.00 0.00 2 LYS A CA 8
ATOM 13789 C C . LYS A 1 5 ? -13.365 -5.330 -1.066 1.00 0.00 2 LYS A C 8
ATOM 13790 O O . LYS A 1 5 ? -13.758 -5.918 -0.051 1.00 0.00 2 LYS A O 8
ATOM 13809 N N . GLU A 1 6 ? -12.071 -5.085 -1.325 1.00 0.00 3 GLU A N 8
ATOM 13810 C CA . GLU A 1 6 ? -10.964 -5.502 -0.438 1.00 0.00 3 GLU A CA 8
ATOM 13811 C C . GLU A 1 6 ? -11.003 -4.667 0.849 1.00 0.00 3 GLU A C 8
ATOM 13812 O O . GLU A 1 6 ? -11.048 -3.438 0.795 1.00 0.00 3 GLU A O 8
ATOM 13824 N N . VAL A 1 7 ? -11.011 -5.362 1.993 1.00 0.00 4 VAL A N 8
ATOM 13825 C CA . VAL A 1 7 ? -11.440 -4.789 3.280 1.00 0.00 4 VAL A CA 8
ATOM 13826 C C . VAL A 1 7 ? -10.276 -4.149 4.055 1.00 0.00 4 VAL A C 8
ATOM 13827 O O . VAL A 1 7 ? -10.488 -3.223 4.840 1.00 0.00 4 VAL A O 8
ATOM 13840 N N . GLU A 1 8 ? -9.056 -4.657 3.818 1.00 0.00 5 GLU A N 8
ATOM 13841 C CA . GLU A 1 8 ? -7.844 -4.362 4.624 1.00 0.00 5 GLU A CA 8
ATOM 13842 C C . GLU A 1 8 ? -7.512 -2.867 4.711 1.00 0.00 5 GLU A C 8
ATOM 13843 O O . GLU A 1 8 ? -6.863 -2.453 5.643 1.00 0.00 5 GLU A O 8
ATOM 13855 N N . LYS A 1 9 ? -7.881 -2.122 3.667 1.00 0.00 6 LYS A N 8
ATOM 13856 C CA . LYS A 1 9 ? -7.772 -0.625 3.693 1.00 0.00 6 LYS A CA 8
ATOM 13857 C C . LYS A 1 9 ? -8.295 -0.000 5.037 1.00 0.00 6 LYS A C 8
ATOM 13858 O O . LYS A 1 9 ? -7.739 0.982 5.539 1.00 0.00 6 LYS A O 8
ATOM 13877 N N . ASN A 1 10 ? -9.341 -0.637 5.602 1.00 0.00 7 ASN A N 8
ATOM 13878 C CA . ASN A 1 10 ? -9.950 -0.219 6.887 1.00 0.00 7 ASN A CA 8
ATOM 13879 C C . ASN A 1 10 ? -9.043 -0.633 8.072 1.00 0.00 7 ASN A C 8
ATOM 13880 O O . ASN A 1 10 ? -8.896 0.113 9.042 1.00 0.00 7 ASN A O 8
ATOM 13891 N N . GLU A 1 11 ? -8.471 -1.854 7.980 1.00 0.00 8 GLU A N 8
ATOM 13892 C CA . GLU A 1 11 ? -7.528 -2.414 8.987 1.00 0.00 8 GLU A CA 8
ATOM 13893 C C . GLU A 1 11 ? -6.216 -1.605 9.059 1.00 0.00 8 GLU A C 8
ATOM 13894 O O . GLU A 1 11 ? -5.715 -1.316 10.154 1.00 0.00 8 GLU A O 8
ATOM 13906 N N . ILE A 1 12 ? -5.642 -1.302 7.891 1.00 0.00 9 ILE A N 8
ATOM 13907 C CA . ILE A 1 12 ? -4.463 -0.436 7.786 1.00 0.00 9 ILE A CA 8
ATOM 13908 C C . ILE A 1 12 ? -4.772 0.973 8.334 1.00 0.00 9 ILE A C 8
ATOM 13909 O O . ILE A 1 12 ? -3.958 1.535 9.052 1.00 0.00 9 ILE A O 8
ATOM 13925 N N . LYS A 1 13 ? -5.967 1.504 8.021 1.00 0.00 10 LYS A N 8
ATOM 13926 C CA . LYS A 1 13 ? -6.466 2.779 8.605 1.00 0.00 10 LYS A CA 8
ATOM 13927 C C . LYS A 1 13 ? -6.492 2.706 10.156 1.00 0.00 10 LYS A C 8
ATOM 13928 O O . LYS A 1 13 ? -6.169 3.671 10.824 1.00 0.00 10 LYS A O 8
ATOM 13947 N N . ARG A 1 14 ? -6.927 1.550 10.664 1.00 0.00 11 ARG A N 8
ATOM 13948 C CA . ARG A 1 14 ? -6.994 1.248 12.111 1.00 0.00 11 ARG A CA 8
ATOM 13949 C C . ARG A 1 14 ? -5.609 1.372 12.812 1.00 0.00 11 ARG A C 8
ATOM 13950 O O . ARG A 1 14 ? -5.468 2.150 13.763 1.00 0.00 11 ARG A O 8
ATOM 13971 N N . LEU A 1 15 ? -4.606 0.593 12.351 1.00 0.00 12 LEU A N 8
ATOM 13972 C CA . LEU A 1 15 ? -3.234 0.618 12.939 1.00 0.00 12 LEU A CA 8
ATOM 13973 C C . LEU A 1 15 ? -2.532 1.988 12.723 1.00 0.00 12 LEU A C 8
ATOM 13974 O O . LEU A 1 15 ? -1.803 2.463 13.605 1.00 0.00 12 LEU A O 8
ATOM 13990 N N . SER A 1 16 ? -2.703 2.550 11.511 1.00 0.00 13 SER A N 8
ATOM 13991 C CA . SER A 1 16 ? -2.308 3.956 11.229 1.00 0.00 13 SER A CA 8
ATOM 13992 C C . SER A 1 16 ? -2.868 4.925 12.301 1.00 0.00 13 SER A C 8
ATOM 13993 O O . SER A 1 16 ? -2.111 5.648 12.924 1.00 0.00 13 SER A O 8
ATOM 14001 N N . ASP A 1 17 ? -4.203 4.923 12.460 1.00 0.00 14 ASP A N 8
ATOM 14002 C CA . ASP A 1 17 ? -4.928 5.738 13.489 1.00 0.00 14 ASP A CA 8
ATOM 14003 C C . ASP A 1 17 ? -4.410 5.479 14.928 1.00 0.00 14 ASP A C 8
ATOM 14004 O O . ASP A 1 17 ? -4.391 6.392 15.766 1.00 0.00 14 ASP A O 8
ATOM 14013 N N . ARG A 1 18 ? -3.994 4.224 15.163 1.00 0.00 15 ARG A N 8
ATOM 14014 C CA . ARG A 1 18 ? -3.443 3.800 16.466 1.00 0.00 15 ARG A CA 8
ATOM 14015 C C . ARG A 1 18 ? -2.145 4.587 16.768 1.00 0.00 15 ARG A C 8
ATOM 14016 O O . ARG A 1 18 ? -2.058 5.331 17.762 1.00 0.00 15 ARG A O 8
ATOM 14037 N N . LEU A 1 19 ? -1.169 4.445 15.857 1.00 0.00 16 LEU A N 8
ATOM 14038 C CA . LEU A 1 19 ? 0.148 5.086 15.977 1.00 0.00 16 LEU A CA 8
ATOM 14039 C C . LEU A 1 19 ? 0.002 6.626 15.927 1.00 0.00 16 LEU A C 8
ATOM 14040 O O . LEU A 1 19 ? 0.647 7.327 16.698 1.00 0.00 16 LEU A O 8
ATOM 14056 N N . ASP A 1 20 ? -0.821 7.121 14.988 1.00 0.00 17 ASP A N 8
ATOM 14057 C CA . ASP A 1 20 ? -1.121 8.564 14.806 1.00 0.00 17 ASP A CA 8
ATOM 14058 C C . ASP A 1 20 ? -1.597 9.245 16.116 1.00 0.00 17 ASP A C 8
ATOM 14059 O O . ASP A 1 20 ? -0.987 10.227 16.566 1.00 0.00 17 ASP A O 8
ATOM 14068 N N . ALA A 1 21 ? -2.722 8.764 16.681 1.00 0.00 18 ALA A N 8
ATOM 14069 C CA . ALA A 1 21 ? -3.182 9.129 18.042 1.00 0.00 18 ALA A CA 8
ATOM 14070 C C . ALA A 1 21 ? -2.046 9.096 19.088 1.00 0.00 18 ALA A C 8
ATOM 14071 O O . ALA A 1 21 ? -1.928 10.027 19.896 1.00 0.00 18 ALA A O 8
ATOM 14078 N N . ILE A 1 22 ? -1.188 8.050 19.025 1.00 0.00 19 ILE A N 8
ATOM 14079 C CA . ILE A 1 22 ? -0.109 7.868 20.016 1.00 0.00 19 ILE A CA 8
ATOM 14080 C C . ILE A 1 22 ? 0.964 8.974 19.885 1.00 0.00 19 ILE A C 8
ATOM 14081 O O . ILE A 1 22 ? 1.330 9.574 20.890 1.00 0.00 19 ILE A O 8
ATOM 14097 N N . ARG A 1 23 ? 1.468 9.247 18.664 1.00 0.00 20 ARG A N 8
ATOM 14098 C CA . ARG A 1 23 ? 2.498 10.280 18.425 1.00 0.00 20 ARG A CA 8
ATOM 14099 C C . ARG A 1 23 ? 2.000 11.710 18.725 1.00 0.00 20 ARG A C 8
ATOM 14100 O O . ARG A 1 23 ? 2.797 12.528 19.177 1.00 0.00 20 ARG A O 8
ATOM 14121 N N . HIS A 1 24 ? 0.704 12.039 18.460 1.00 0.00 21 HIS A N 8
ATOM 14122 C CA . HIS A 1 24 ? 0.108 13.350 18.834 1.00 0.00 21 HIS A CA 8
ATOM 14123 C C . HIS A 1 24 ? 0.053 13.509 20.359 1.00 0.00 21 HIS A C 8
ATOM 14124 O O . HIS A 1 24 ? 0.346 14.579 20.906 1.00 0.00 21 HIS A O 8
ATOM 14139 N N . GLN A 1 25 ? -0.356 12.409 20.992 1.00 0.00 22 GLN A N 8
ATOM 14140 C CA . GLN A 1 25 ? -0.405 12.270 22.453 1.00 0.00 22 GLN A CA 8
ATOM 14141 C C . GLN A 1 25 ? 0.975 12.558 23.044 1.00 0.00 22 GLN A C 8
ATOM 14142 O O . GLN A 1 25 ? 1.105 13.359 23.970 1.00 0.00 22 GLN A O 8
ATOM 14156 N N . GLN A 1 26 ? 2.010 11.950 22.443 1.00 0.00 23 GLN A N 8
ATOM 14157 C CA . GLN A 1 26 ? 3.394 12.089 22.891 1.00 0.00 23 GLN A CA 8
ATOM 14158 C C . GLN A 1 26 ? 3.991 13.427 22.470 1.00 0.00 23 GLN A C 8
ATOM 14159 O O . GLN A 1 26 ? 5.015 13.808 23.007 1.00 0.00 23 GLN A O 8
ATOM 14173 N N . ALA A 1 27 ? 3.427 14.077 21.439 1.00 0.00 24 ALA A N 8
ATOM 14174 C CA . ALA A 1 27 ? 3.810 15.455 21.076 1.00 0.00 24 ALA A CA 8
ATOM 14175 C C . ALA A 1 27 ? 3.437 16.434 22.194 1.00 0.00 24 ALA A C 8
ATOM 14176 O O . ALA A 1 27 ? 4.302 17.167 22.689 1.00 0.00 24 ALA A O 8
ATOM 14183 N N . ASP A 1 28 ? 2.142 16.459 22.577 1.00 0.00 25 ASP A N 8
ATOM 14184 C CA . ASP A 1 28 ? 1.691 17.202 23.774 1.00 0.00 25 ASP A CA 8
ATOM 14185 C C . ASP A 1 28 ? 2.336 16.709 25.085 1.00 0.00 25 ASP A C 8
ATOM 14186 O O . ASP A 1 28 ? 2.230 17.383 26.113 1.00 0.00 25 ASP A O 8
ATOM 14195 N N . LEU A 1 29 ? 2.965 15.527 25.047 1.00 0.00 26 LEU A N 8
ATOM 14196 C CA . LEU A 1 29 ? 3.816 15.087 26.165 1.00 0.00 26 LEU A CA 8
ATOM 14197 C C . LEU A 1 29 ? 5.301 15.338 25.849 1.00 0.00 26 LEU A C 8
ATOM 14198 O O . LEU A 1 29 ? 5.691 15.603 24.719 1.00 0.00 26 LEU A O 8
ATOM 14214 N N . SER A 1 30 ? 6.092 15.335 26.905 1.00 0.00 27 SER A N 8
ATOM 14215 C CA . SER A 1 30 ? 7.552 15.400 26.817 1.00 0.00 27 SER A CA 8
ATOM 14216 C C . SER A 1 30 ? 8.126 14.406 27.822 1.00 0.00 27 SER A C 8
ATOM 14217 O O . SER A 1 30 ? 7.426 13.981 28.743 1.00 0.00 27 SER A O 8
ATOM 14225 N N . LEU A 1 31 ? 9.388 14.013 27.616 1.00 0.00 28 LEU A N 8
ATOM 14226 C CA . LEU A 1 31 ? 10.165 13.225 28.594 1.00 0.00 28 LEU A CA 8
ATOM 14227 C C . LEU A 1 31 ? 10.244 13.957 29.956 1.00 0.00 28 LEU A C 8
ATOM 14228 O O . LEU A 1 31 ? 10.277 13.322 31.007 1.00 0.00 28 LEU A O 8
ATOM 14244 N N . VAL A 1 32 ? 10.249 15.309 29.904 1.00 0.00 29 VAL A N 8
ATOM 14245 C CA . VAL A 1 32 ? 10.387 16.180 31.089 1.00 0.00 29 VAL A CA 8
ATOM 14246 C C . VAL A 1 32 ? 9.070 16.247 31.886 1.00 0.00 29 VAL A C 8
ATOM 14247 O O . VAL A 1 32 ? 9.055 15.985 33.090 1.00 0.00 29 VAL A O 8
ATOM 14260 N N . GLU A 1 33 ? 7.966 16.583 31.191 1.00 0.00 30 GLU A N 8
ATOM 14261 C CA . GLU A 1 33 ? 6.653 16.810 31.846 1.00 0.00 30 GLU A CA 8
ATOM 14262 C C . GLU A 1 33 ? 5.962 15.476 32.194 1.00 0.00 30 GLU A C 8
ATOM 14263 O O . GLU A 1 33 ? 5.188 15.404 33.147 1.00 0.00 30 GLU A O 8
ATOM 14275 N N . ALA A 1 34 ? 6.242 14.437 31.397 1.00 0.00 31 ALA A N 8
ATOM 14276 C CA . ALA A 1 34 ? 5.752 13.075 31.639 1.00 0.00 31 ALA A CA 8
ATOM 14277 C C . ALA A 1 34 ? 6.960 12.127 31.712 1.00 0.00 31 ALA A C 8
ATOM 14278 O O . ALA A 1 34 ? 7.616 11.882 30.705 1.00 0.00 31 ALA A O 8
ATOM 14285 N N . ALA A 1 35 ? 7.302 11.685 32.927 1.00 0.00 32 ALA A N 8
ATOM 14286 C CA . ALA A 1 35 ? 8.380 10.704 33.142 1.00 0.00 32 ALA A CA 8
ATOM 14287 C C . ALA A 1 35 ? 7.931 9.292 32.703 1.00 0.00 32 ALA A C 8
ATOM 14288 O O . ALA A 1 35 ? 8.196 8.877 31.567 1.00 0.00 32 ALA A O 8
ATOM 14295 N N . ASP A 1 36 ? 7.203 8.599 33.599 1.00 0.00 33 ASP A N 8
ATOM 14296 C CA . ASP A 1 36 ? 6.819 7.190 33.400 1.00 0.00 33 ASP A CA 8
ATOM 14297 C C . ASP A 1 36 ? 5.812 7.025 32.250 1.00 0.00 33 ASP A C 8
ATOM 14298 O O . ASP A 1 36 ? 6.005 6.179 31.397 1.00 0.00 33 ASP A O 8
ATOM 14307 N N . LYS A 1 37 ? 4.712 7.807 32.280 1.00 0.00 34 LYS A N 8
ATOM 14308 C CA . LYS A 1 37 ? 3.664 7.788 31.231 1.00 0.00 34 LYS A CA 8
ATOM 14309 C C . LYS A 1 37 ? 4.274 7.906 29.804 1.00 0.00 34 LYS A C 8
ATOM 14310 O O . LYS A 1 37 ? 3.976 7.074 28.942 1.00 0.00 34 LYS A O 8
ATOM 14329 N N . TYR A 1 38 ? 5.159 8.903 29.600 1.00 0.00 35 TYR A N 8
ATOM 14330 C CA . TYR A 1 38 ? 5.833 9.097 28.292 1.00 0.00 35 TYR A CA 8
ATOM 14331 C C . TYR A 1 38 ? 6.727 7.883 27.975 1.00 0.00 35 TYR A C 8
ATOM 14332 O O . TYR A 1 38 ? 6.833 7.485 26.821 1.00 0.00 35 TYR A O 8
ATOM 14350 N N . ALA A 1 39 ? 7.358 7.326 29.029 1.00 0.00 36 ALA A N 8
ATOM 14351 C CA . ALA A 1 39 ? 8.215 6.132 28.911 1.00 0.00 36 ALA A CA 8
ATOM 14352 C C . ALA A 1 39 ? 7.420 4.925 28.370 1.00 0.00 36 ALA A C 8
ATOM 14353 O O . ALA A 1 39 ? 7.873 4.256 27.444 1.00 0.00 36 ALA A O 8
ATOM 14360 N N . GLU A 1 40 ? 6.227 4.657 28.943 1.00 0.00 37 GLU A N 8
ATOM 14361 C CA . GLU A 1 40 ? 5.304 3.598 28.491 1.00 0.00 37 GLU A CA 8
ATOM 14362 C C . GLU A 1 40 ? 4.881 3.818 27.045 1.00 0.00 37 GLU A C 8
ATOM 14363 O O . GLU A 1 40 ? 4.748 2.883 26.298 1.00 0.00 37 GLU A O 8
ATOM 14375 N N . LEU A 1 41 ? 4.617 5.077 26.726 1.00 0.00 38 LEU A N 8
ATOM 14376 C CA . LEU A 1 41 ? 4.242 5.483 25.363 1.00 0.00 38 LEU A CA 8
ATOM 14377 C C . LEU A 1 41 ? 5.380 5.244 24.338 1.00 0.00 38 LEU A C 8
ATOM 14378 O O . LEU A 1 41 ? 5.105 4.923 23.187 1.00 0.00 38 LEU A O 8
ATOM 14394 N N . GLU A 1 42 ? 6.635 5.474 24.761 1.00 0.00 39 GLU A N 8
ATOM 14395 C CA . GLU A 1 42 ? 7.844 5.082 23.998 1.00 0.00 39 GLU A CA 8
ATOM 14396 C C . GLU A 1 42 ? 7.890 3.564 23.745 1.00 0.00 39 GLU A C 8
ATOM 14397 O O . GLU A 1 42 ? 8.323 3.127 22.682 1.00 0.00 39 GLU A O 8
ATOM 14409 N N . LYS A 1 43 ? 7.472 2.782 24.751 1.00 0.00 40 LYS A N 8
ATOM 14410 C CA . LYS A 1 43 ? 7.419 1.301 24.661 1.00 0.00 40 LYS A CA 8
ATOM 14411 C C . LYS A 1 43 ? 6.273 0.840 23.718 1.00 0.00 40 LYS A C 8
ATOM 14412 O O . LYS A 1 43 ? 6.461 -0.045 22.890 1.00 0.00 40 LYS A O 8
ATOM 14431 N N . GLU A 1 44 ? 5.072 1.399 23.959 1.00 0.00 41 GLU A N 8
ATOM 14432 C CA . GLU A 1 44 ? 3.877 1.209 23.089 1.00 0.00 41 GLU A CA 8
ATOM 14433 C C . GLU A 1 44 ? 4.212 1.490 21.624 1.00 0.00 41 GLU A C 8
ATOM 14434 O O . GLU A 1 44 ? 3.854 0.709 20.740 1.00 0.00 41 GLU A O 8
ATOM 14446 N N . LYS A 1 45 ? 4.902 2.610 21.409 1.00 0.00 42 LYS A N 8
ATOM 14447 C CA . LYS A 1 45 ? 5.406 3.011 20.096 1.00 0.00 42 LYS A CA 8
ATOM 14448 C C . LYS A 1 45 ? 6.362 1.935 19.555 1.00 0.00 42 LYS A C 8
ATOM 14449 O O . LYS A 1 45 ? 6.155 1.434 18.475 1.00 0.00 42 LYS A O 8
ATOM 14468 N N . ALA A 1 46 ? 7.390 1.602 20.356 1.00 0.00 43 ALA A N 8
ATOM 14469 C CA . ALA A 1 46 ? 8.453 0.633 20.004 1.00 0.00 43 ALA A CA 8
ATOM 14470 C C . ALA A 1 46 ? 7.900 -0.732 19.533 1.00 0.00 43 ALA A C 8
ATOM 14471 O O . ALA A 1 46 ? 8.289 -1.229 18.475 1.00 0.00 43 ALA A O 8
ATOM 14478 N N . THR A 1 47 ? 6.966 -1.322 20.303 1.00 0.00 44 THR A N 8
ATOM 14479 C CA . THR A 1 47 ? 6.299 -2.599 20.017 1.00 0.00 44 THR A CA 8
ATOM 14480 C C . THR A 1 47 ? 5.376 -2.472 18.798 1.00 0.00 44 THR A C 8
ATOM 14481 O O . THR A 1 47 ? 5.272 -3.399 18.008 1.00 0.00 44 THR A O 8
ATOM 14492 N N . LEU A 1 48 ? 4.682 -1.323 18.708 1.00 0.00 45 LEU A N 8
ATOM 14493 C CA . LEU A 1 48 ? 3.940 -1.004 17.469 1.00 0.00 45 LEU A CA 8
ATOM 14494 C C . LEU A 1 48 ? 4.885 -1.083 16.255 1.00 0.00 45 LEU A C 8
ATOM 14495 O O . LEU A 1 48 ? 4.623 -1.839 15.346 1.00 0.00 45 LEU A O 8
ATOM 14511 N N . GLU A 1 49 ? 6.017 -0.355 16.280 1.00 0.00 46 GLU A N 8
ATOM 14512 C CA . GLU A 1 49 ? 7.022 -0.320 15.205 1.00 0.00 46 GLU A CA 8
ATOM 14513 C C . GLU A 1 49 ? 7.687 -1.693 14.976 1.00 0.00 46 GLU A C 8
ATOM 14514 O O . GLU A 1 49 ? 8.079 -2.004 13.847 1.00 0.00 46 GLU A O 8
ATOM 14526 N N . ALA A 1 50 ? 7.726 -2.533 16.027 1.00 0.00 47 ALA A N 8
ATOM 14527 C CA . ALA A 1 50 ? 8.392 -3.847 16.015 1.00 0.00 47 ALA A CA 8
ATOM 14528 C C . ALA A 1 50 ? 7.493 -4.840 15.284 1.00 0.00 47 ALA A C 8
ATOM 14529 O O . ALA A 1 50 ? 7.912 -5.480 14.340 1.00 0.00 47 ALA A O 8
ATOM 14536 N N . GLU A 1 51 ? 6.233 -4.894 15.731 1.00 0.00 48 GLU A N 8
ATOM 14537 C CA . GLU A 1 51 ? 5.112 -5.645 15.155 1.00 0.00 48 GLU A CA 8
ATOM 14538 C C . GLU A 1 51 ? 4.913 -5.280 13.674 1.00 0.00 48 GLU A C 8
ATOM 14539 O O . GLU A 1 51 ? 5.071 -6.116 12.802 1.00 0.00 48 GLU A O 8
ATOM 14551 N N . ILE A 1 52 ? 4.602 -3.991 13.466 1.00 0.00 49 ILE A N 8
ATOM 14552 C CA . ILE A 1 52 ? 4.193 -3.514 12.133 1.00 0.00 49 ILE A CA 8
ATOM 14553 C C . ILE A 1 52 ? 5.315 -3.745 11.093 1.00 0.00 49 ILE A C 8
ATOM 14554 O O . ILE A 1 52 ? 5.020 -4.283 10.036 1.00 0.00 49 ILE A O 8
ATOM 14570 N N . ALA A 1 53 ? 6.598 -3.362 11.363 1.00 0.00 50 ALA A N 8
ATOM 14571 C CA . ALA A 1 53 ? 7.739 -3.598 10.456 1.00 0.00 50 ALA A CA 8
ATOM 14572 C C . ALA A 1 53 ? 8.119 -5.090 10.287 1.00 0.00 50 ALA A C 8
ATOM 14573 O O . ALA A 1 53 ? 8.499 -5.493 9.192 1.00 0.00 50 ALA A O 8
ATOM 14580 N N . ARG A 1 54 ? 8.064 -5.890 11.371 1.00 0.00 51 ARG A N 8
ATOM 14581 C CA . ARG A 1 54 ? 8.350 -7.353 11.333 1.00 0.00 51 ARG A CA 8
ATOM 14582 C C . ARG A 1 54 ? 7.333 -8.057 10.416 1.00 0.00 51 ARG A C 8
ATOM 14583 O O . ARG A 1 54 ? 7.677 -8.863 9.550 1.00 0.00 51 ARG A O 8
ATOM 14604 N N . LEU A 1 55 ? 6.073 -7.720 10.653 1.00 0.00 52 LEU A N 8
ATOM 14605 C CA . LEU A 1 55 ? 4.937 -8.124 9.818 1.00 0.00 52 LEU A CA 8
ATOM 14606 C C . LEU A 1 55 ? 5.151 -7.637 8.381 1.00 0.00 52 LEU A C 8
ATOM 14607 O O . LEU A 1 55 ? 4.986 -8.405 7.434 1.00 0.00 52 LEU A O 8
ATOM 14623 N N . ARG A 1 56 ? 5.598 -6.380 8.203 1.00 0.00 53 ARG A N 8
ATOM 14624 C CA . ARG A 1 56 ? 5.848 -5.786 6.893 1.00 0.00 53 ARG A CA 8
ATOM 14625 C C . ARG A 1 56 ? 7.252 -6.118 6.352 1.00 0.00 53 ARG A C 8
ATOM 14626 O O . ARG A 1 56 ? 7.630 -5.557 5.351 1.00 0.00 53 ARG A O 8
ATOM 14647 N N . GLU A 1 57 ? 8.039 -6.996 7.007 1.00 0.00 54 GLU A N 8
ATOM 14648 C CA . GLU A 1 57 ? 9.220 -7.627 6.351 1.00 0.00 54 GLU A CA 8
ATOM 14649 C C . GLU A 1 57 ? 8.823 -9.029 5.878 1.00 0.00 54 GLU A C 8
ATOM 14650 O O . GLU A 1 57 ? 9.380 -9.554 4.936 1.00 0.00 54 GLU A O 8
ATOM 14662 N N . VAL A 1 58 ? 7.808 -9.600 6.552 1.00 0.00 55 VAL A N 8
ATOM 14663 C CA . VAL A 1 58 ? 7.079 -10.777 6.021 1.00 0.00 55 VAL A CA 8
ATOM 14664 C C . VAL A 1 58 ? 6.213 -10.284 4.835 1.00 0.00 55 VAL A C 8
ATOM 14665 O O . VAL A 1 58 ? 5.882 -11.037 3.921 1.00 0.00 55 VAL A O 8
ATOM 14678 N N . HIS A 1 59 ? 5.908 -8.964 4.872 1.00 0.00 56 HIS A N 8
ATOM 14679 C CA . HIS A 1 59 ? 5.175 -8.277 3.788 1.00 0.00 56 HIS A CA 8
ATOM 14680 C C . HIS A 1 59 ? 6.123 -7.231 3.113 1.00 0.00 56 HIS A C 8
ATOM 14681 O O . HIS A 1 59 ? 5.707 -6.128 2.759 1.00 0.00 56 HIS A O 8
ATOM 14696 N N . SER A 1 60 ? 7.427 -7.594 2.972 1.00 0.00 57 SER A N 8
ATOM 14697 C CA . SER A 1 60 ? 8.406 -6.898 2.073 1.00 0.00 57 SER A CA 8
ATOM 14698 C C . SER A 1 60 ? 9.278 -7.944 1.367 1.00 0.00 57 SER A C 8
ATOM 14699 O O . SER A 1 60 ? 9.504 -7.852 0.155 1.00 0.00 57 SER A O 8
ATOM 14707 N N . GLN A 1 61 ? 9.778 -8.937 2.134 1.00 0.00 58 GLN A N 8
ATOM 14708 C CA . GLN A 1 61 ? 10.327 -10.183 1.553 1.00 0.00 58 GLN A CA 8
ATOM 14709 C C . GLN A 1 61 ? 9.243 -10.833 0.679 1.00 0.00 58 GLN A C 8
ATOM 14710 O O . GLN A 1 61 ? 9.528 -11.348 -0.400 1.00 0.00 58 GLN A O 8
ATOM 14724 N N . LYS A 1 62 ? 7.986 -10.770 1.176 1.00 0.00 59 LYS A N 8
ATOM 14725 C CA . LYS A 1 62 ? 6.778 -11.032 0.384 1.00 0.00 59 LYS A CA 8
ATOM 14726 C C . LYS A 1 62 ? 5.946 -9.731 0.334 1.00 0.00 59 LYS A C 8
ATOM 14727 O O . LYS A 1 62 ? 4.916 -9.643 0.992 1.00 0.00 59 LYS A O 8
ATOM 14746 N N . LEU A 1 63 ? 6.455 -8.726 -0.436 1.00 0.00 60 LEU A N 8
ATOM 14747 C CA . LEU A 1 63 ? 5.951 -7.305 -0.499 1.00 0.00 60 LEU A CA 8
ATOM 14748 C C . LEU A 1 63 ? 4.413 -7.204 -0.356 1.00 0.00 60 LEU A C 8
ATOM 14749 O O . LEU A 1 63 ? 3.888 -6.869 0.711 1.00 0.00 60 LEU A O 8
ATOM 14765 N N . SER A 1 64 ? 3.725 -7.502 -1.443 1.00 0.00 61 SER A N 8
ATOM 14766 C CA . SER A 1 64 ? 2.264 -7.541 -1.520 1.00 0.00 61 SER A CA 8
ATOM 14767 C C . SER A 1 64 ? 1.915 -8.664 -2.486 1.00 0.00 61 SER A C 8
ATOM 14768 O O . SER A 1 64 ? 2.808 -9.159 -3.151 1.00 0.00 61 SER A O 8
ATOM 14776 N N . LYS A 1 65 ? 0.644 -9.057 -2.575 1.00 0.00 62 LYS A N 8
ATOM 14777 C CA . LYS A 1 65 ? 0.236 -10.258 -3.332 1.00 0.00 62 LYS A CA 8
ATOM 14778 C C . LYS A 1 65 ? 0.687 -10.187 -4.826 1.00 0.00 62 LYS A C 8
ATOM 14779 O O . LYS A 1 65 ? 1.693 -10.809 -5.211 1.00 0.00 62 LYS A O 8
ATOM 14798 N N . GLU A 1 66 ? -0.082 -9.446 -5.641 1.00 0.00 63 GLU A N 8
ATOM 14799 C CA . GLU A 1 66 ? 0.133 -9.212 -7.080 1.00 0.00 63 GLU A CA 8
ATOM 14800 C C . GLU A 1 66 ? 1.593 -8.781 -7.423 1.00 0.00 63 GLU A C 8
ATOM 14801 O O . GLU A 1 66 ? 2.117 -9.201 -8.443 1.00 0.00 63 GLU A O 8
ATOM 14813 N N . ALA A 1 67 ? 2.228 -7.948 -6.559 1.00 0.00 64 ALA A N 8
ATOM 14814 C CA . ALA A 1 67 ? 3.656 -7.523 -6.715 1.00 0.00 64 ALA A CA 8
ATOM 14815 C C . ALA A 1 67 ? 4.595 -8.749 -6.597 1.00 0.00 64 ALA A C 8
ATOM 14816 O O . ALA A 1 67 ? 5.439 -8.988 -7.450 1.00 0.00 64 ALA A O 8
ATOM 14823 N N . GLN A 1 68 ? 4.468 -9.427 -5.443 1.00 0.00 65 GLN A N 8
ATOM 14824 C CA . GLN A 1 68 ? 5.242 -10.680 -5.166 1.00 0.00 65 GLN A CA 8
ATOM 14825 C C . GLN A 1 68 ? 5.038 -11.728 -6.303 1.00 0.00 65 GLN A C 8
ATOM 14826 O O . GLN A 1 68 ? 5.924 -12.561 -6.554 1.00 0.00 65 GLN A O 8
ATOM 14840 N N . LYS A 1 69 ? 3.911 -11.650 -7.042 1.00 0.00 66 LYS A N 8
ATOM 14841 C CA . LYS A 1 69 ? 3.573 -12.493 -8.188 1.00 0.00 66 LYS A CA 8
ATOM 14842 C C . LYS A 1 69 ? 4.311 -12.001 -9.435 1.00 0.00 66 LYS A C 8
ATOM 14843 O O . LYS A 1 69 ? 4.790 -12.807 -10.199 1.00 0.00 66 LYS A O 8
ATOM 14862 N N . LEU A 1 70 ? 4.315 -10.669 -9.644 1.00 0.00 67 LEU A N 8
ATOM 14863 C CA . LEU A 1 70 ? 5.191 -9.998 -10.649 1.00 0.00 67 LEU A CA 8
ATOM 14864 C C . LEU A 1 70 ? 6.650 -10.511 -10.515 1.00 0.00 67 LEU A C 8
ATOM 14865 O O . LEU A 1 70 ? 7.336 -10.765 -11.511 1.00 0.00 67 LEU A O 8
ATOM 14881 N N . MET A 1 71 ? 7.061 -10.718 -9.255 1.00 0.00 68 MET A N 8
ATOM 14882 C CA . MET A 1 71 ? 8.409 -11.196 -8.897 1.00 0.00 68 MET A CA 8
ATOM 14883 C C . MET A 1 71 ? 8.579 -12.707 -9.178 1.00 0.00 68 MET A C 8
ATOM 14884 O O . MET A 1 71 ? 9.687 -13.155 -9.477 1.00 0.00 68 MET A O 8
ATOM 14898 N N . LYS A 1 72 ? 7.478 -13.481 -9.075 1.00 0.00 69 LYS A N 8
ATOM 14899 C CA . LYS A 1 72 ? 7.463 -14.931 -9.440 1.00 0.00 69 LYS A CA 8
ATOM 14900 C C . LYS A 1 72 ? 6.644 -15.202 -10.729 1.00 0.00 69 LYS A C 8
ATOM 14901 O O . LYS A 1 72 ? 6.148 -16.322 -10.928 1.00 0.00 69 LYS A O 8
ATOM 14920 N N . MET A 1 73 ? 6.523 -14.190 -11.618 1.00 0.00 70 MET A N 8
ATOM 14921 C CA . MET A 1 73 ? 5.786 -14.338 -12.900 1.00 0.00 70 MET A CA 8
ATOM 14922 C C . MET A 1 73 ? 6.492 -15.346 -13.813 1.00 0.00 70 MET A C 8
ATOM 14923 O O . MET A 1 73 ? 7.718 -15.489 -13.734 1.00 0.00 70 MET A O 8
ATOM 14937 N N . PRO A 1 74 ? 5.730 -16.095 -14.665 1.00 0.00 71 PRO A N 8
ATOM 14938 C CA . PRO A 1 74 ? 6.330 -16.902 -15.716 1.00 0.00 71 PRO A CA 8
ATOM 14939 C C . PRO A 1 74 ? 6.883 -16.022 -16.861 1.00 0.00 71 PRO A C 8
ATOM 14940 O O . PRO A 1 74 ? 8.098 -15.825 -16.936 1.00 0.00 71 PRO A O 8
ATOM 14951 N N . PHE A 1 75 ? 6.018 -15.504 -17.767 1.00 0.00 72 PHE A N 8
ATOM 14952 C CA . PHE A 1 75 ? 6.456 -14.872 -19.021 1.00 0.00 72 PHE A CA 8
ATOM 14953 C C . PHE A 1 75 ? 6.447 -13.340 -18.826 1.00 0.00 72 PHE A C 8
ATOM 14954 O O . PHE A 1 75 ? 5.378 -12.738 -18.745 1.00 0.00 72 PHE A O 8
ATOM 14971 N N . GLN A 1 76 ? 7.632 -12.713 -18.768 1.00 0.00 73 GLN A N 8
ATOM 14972 C CA . GLN A 1 76 ? 7.768 -11.262 -18.472 1.00 0.00 73 GLN A CA 8
ATOM 14973 C C . GLN A 1 76 ? 8.893 -10.643 -19.314 1.00 0.00 73 GLN A C 8
ATOM 14974 O O . GLN A 1 76 ? 9.650 -11.364 -19.977 1.00 0.00 73 GLN A O 8
ATOM 14988 N N . ARG A 1 77 ? 8.994 -9.300 -19.250 1.00 0.00 74 ARG A N 8
ATOM 14989 C CA . ARG A 1 77 ? 10.134 -8.539 -19.800 1.00 0.00 74 ARG A CA 8
ATOM 14990 C C . ARG A 1 77 ? 9.994 -7.052 -19.407 1.00 0.00 74 ARG A C 8
ATOM 14991 O O . ARG A 1 77 ? 9.130 -6.684 -18.619 1.00 0.00 74 ARG A O 8
ATOM 15012 N N . ALA A 1 78 ? 10.896 -6.212 -19.912 1.00 0.00 75 ALA A N 8
ATOM 15013 C CA . ALA A 1 78 ? 10.755 -4.749 -19.800 1.00 0.00 75 ALA A CA 8
ATOM 15014 C C . ALA A 1 78 ? 10.033 -4.128 -21.020 1.00 0.00 75 ALA A C 8
ATOM 15015 O O . ALA A 1 78 ? 9.693 -4.805 -21.997 1.00 0.00 75 ALA A O 8
ATOM 15022 N N . ILE A 1 79 ? 9.854 -2.800 -20.922 1.00 0.00 76 ILE A N 8
ATOM 15023 C CA . ILE A 1 79 ? 9.062 -2.041 -21.921 1.00 0.00 76 ILE A CA 8
ATOM 15024 C C . ILE A 1 79 ? 9.823 -0.765 -22.331 1.00 0.00 76 ILE A C 8
ATOM 15025 O O . ILE A 1 79 ? 9.915 0.201 -21.563 1.00 0.00 76 ILE A O 8
ATOM 15041 N N . THR A 1 80 ? 10.371 -0.801 -23.554 1.00 0.00 77 THR A N 8
ATOM 15042 C CA . THR A 1 80 ? 11.112 0.311 -24.173 1.00 0.00 77 THR A CA 8
ATOM 15043 C C . THR A 1 80 ? 10.144 1.373 -24.736 1.00 0.00 77 THR A C 8
ATOM 15044 O O . THR A 1 80 ? 8.935 1.274 -24.551 1.00 0.00 77 THR A O 8
ATOM 15055 N N . LYS A 1 81 ? 10.680 2.326 -25.520 1.00 0.00 78 LYS A N 8
ATOM 15056 C CA . LYS A 1 81 ? 9.892 3.434 -26.098 1.00 0.00 78 LYS A CA 8
ATOM 15057 C C . LYS A 1 81 ? 9.400 2.942 -27.467 1.00 0.00 78 LYS A C 8
ATOM 15058 O O . LYS A 1 81 ? 8.312 3.256 -27.913 1.00 0.00 78 LYS A O 8
ATOM 15077 N N . LYS A 1 82 ? 10.333 2.242 -28.117 1.00 0.00 79 LYS A N 8
ATOM 15078 C CA . LYS A 1 82 ? 10.069 1.373 -29.275 1.00 0.00 79 LYS A CA 8
ATOM 15079 C C . LYS A 1 82 ? 8.803 0.500 -29.053 1.00 0.00 79 LYS A C 8
ATOM 15080 O O . LYS A 1 82 ? 7.959 0.393 -29.957 1.00 0.00 79 LYS A O 8
ATOM 15099 N N . GLU A 1 83 ? 8.659 -0.127 -27.861 1.00 0.00 80 GLU A N 8
ATOM 15100 C CA . GLU A 1 83 ? 7.456 -0.908 -27.511 1.00 0.00 80 GLU A CA 8
ATOM 15101 C C . GLU A 1 83 ? 6.328 -0.027 -26.935 1.00 0.00 80 GLU A C 8
ATOM 15102 O O . GLU A 1 83 ? 5.171 -0.452 -26.911 1.00 0.00 80 GLU A O 8
ATOM 15114 N N . GLN A 1 84 ? 6.652 1.212 -26.526 1.00 0.00 81 GLN A N 8
ATOM 15115 C CA . GLN A 1 84 ? 5.616 2.196 -26.137 1.00 0.00 81 GLN A CA 8
ATOM 15116 C C . GLN A 1 84 ? 5.109 3.035 -27.310 1.00 0.00 81 GLN A C 8
ATOM 15117 O O . GLN A 1 84 ? 4.129 3.778 -27.130 1.00 0.00 81 GLN A O 8
ATOM 15131 N N . ALA A 1 85 ? 5.761 2.953 -28.499 1.00 0.00 82 ALA A N 8
ATOM 15132 C CA . ALA A 1 85 ? 5.416 3.803 -29.660 1.00 0.00 82 ALA A CA 8
ATOM 15133 C C . ALA A 1 85 ? 3.969 3.563 -30.094 1.00 0.00 82 ALA A C 8
ATOM 15134 O O . ALA A 1 85 ? 3.295 4.477 -30.582 1.00 0.00 82 ALA A O 8
ATOM 15141 N N . ASP A 1 86 ? 3.507 2.317 -29.904 1.00 0.00 83 ASP A N 8
ATOM 15142 C CA . ASP A 1 86 ? 2.087 1.982 -29.962 1.00 0.00 83 ASP A CA 8
ATOM 15143 C C . ASP A 1 86 ? 1.790 0.954 -28.870 1.00 0.00 83 ASP A C 8
ATOM 15144 O O . ASP A 1 86 ? 2.149 -0.238 -28.980 1.00 0.00 83 ASP A O 8
ATOM 15153 N N . MET A 1 87 ? 1.125 1.454 -27.818 1.00 0.00 84 MET A N 8
ATOM 15154 C CA . MET A 1 87 ? 0.754 0.681 -26.639 1.00 0.00 84 MET A CA 8
ATOM 15155 C C . MET A 1 87 ? -0.341 -0.331 -27.001 1.00 0.00 84 MET A C 8
ATOM 15156 O O . MET A 1 87 ? -0.466 -1.370 -26.363 1.00 0.00 84 MET A O 8
ATOM 15170 N N . GLY A 1 88 ? -1.108 0.002 -28.057 1.00 0.00 85 GLY A N 8
ATOM 15171 C CA . GLY A 1 88 ? -2.110 -0.890 -28.612 1.00 0.00 85 GLY A CA 8
ATOM 15172 C C . GLY A 1 88 ? -1.493 -2.166 -29.142 1.00 0.00 85 GLY A C 8
ATOM 15173 O O . GLY A 1 88 ? -1.851 -3.255 -28.694 1.00 0.00 85 GLY A O 8
ATOM 15177 N N . LYS A 1 89 ? -0.568 -2.001 -30.111 1.00 0.00 86 LYS A N 8
ATOM 15178 C CA . LYS A 1 89 ? 0.198 -3.079 -30.762 1.00 0.00 86 LYS A CA 8
ATOM 15179 C C . LYS A 1 89 ? 0.849 -3.994 -29.710 1.00 0.00 86 LYS A C 8
ATOM 15180 O O . LYS A 1 89 ? 0.631 -5.208 -29.715 1.00 0.00 86 LYS A O 8
ATOM 15199 N N . LEU A 1 90 ? 1.689 -3.380 -28.870 1.00 0.00 87 LEU A N 8
ATOM 15200 C CA . LEU A 1 90 ? 2.340 -4.064 -27.735 1.00 0.00 87 LEU A CA 8
ATOM 15201 C C . LEU A 1 90 ? 1.349 -4.950 -26.919 1.00 0.00 87 LEU A C 8
ATOM 15202 O O . LEU A 1 90 ? 1.555 -6.165 -26.792 1.00 0.00 87 LEU A O 8
ATOM 15218 N N . LYS A 1 91 ? 0.297 -4.328 -26.373 1.00 0.00 88 LYS A N 8
ATOM 15219 C CA . LYS A 1 91 ? -0.661 -4.995 -25.461 1.00 0.00 88 LYS A CA 8
ATOM 15220 C C . LYS A 1 91 ? -1.638 -5.970 -26.175 1.00 0.00 88 LYS A C 8
ATOM 15221 O O . LYS A 1 91 ? -2.181 -6.874 -25.528 1.00 0.00 88 LYS A O 8
ATOM 15240 N N . LYS A 1 92 ? -1.813 -5.830 -27.512 1.00 0.00 89 LYS A N 8
ATOM 15241 C CA . LYS A 1 92 ? -2.709 -6.743 -28.304 1.00 0.00 89 LYS A CA 8
ATOM 15242 C C . LYS A 1 92 ? -1.951 -8.026 -28.726 1.00 0.00 89 LYS A C 8
ATOM 15243 O O . LYS A 1 92 ? -2.434 -8.814 -29.549 1.00 0.00 89 LYS A O 8
ATOM 15262 N N . SER A 1 93 ? -0.791 -8.247 -28.098 1.00 0.00 90 SER A N 8
ATOM 15263 C CA . SER A 1 93 ? 0.094 -9.374 -28.415 1.00 0.00 90 SER A CA 8
ATOM 15264 C C . SER A 1 93 ? 0.212 -10.334 -27.213 1.00 0.00 90 SER A C 8
ATOM 15265 O O . SER A 1 93 ? 0.828 -11.393 -27.317 1.00 0.00 90 SER A O 8
ATOM 15273 N N . VAL A 1 94 ? -0.449 -9.986 -26.083 1.00 0.00 91 VAL A N 8
ATOM 15274 C CA . VAL A 1 94 ? -0.190 -10.648 -24.775 1.00 0.00 91 VAL A CA 8
ATOM 15275 C C . VAL A 1 94 ? -1.509 -10.978 -24.016 1.00 0.00 91 VAL A C 8
ATOM 15276 O O . VAL A 1 94 ? -1.539 -11.901 -23.197 1.00 0.00 91 VAL A O 8
ATOM 15289 N N . ARG A 1 95 ? -2.591 -10.205 -24.308 1.00 0.00 92 ARG A N 8
ATOM 15290 C CA . ARG A 1 95 ? -3.902 -10.256 -23.594 1.00 0.00 92 ARG A CA 8
ATOM 15291 C C . ARG A 1 95 ? -3.775 -9.754 -22.132 1.00 0.00 92 ARG A C 8
ATOM 15292 O O . ARG A 1 95 ? -4.150 -8.617 -21.827 1.00 0.00 92 ARG A O 8
ATOM 15313 N N . GLY A 1 96 ? -3.212 -10.600 -21.239 1.00 0.00 93 GLY A N 8
ATOM 15314 C CA . GLY A 1 96 ? -3.107 -10.295 -19.797 1.00 0.00 93 GLY A CA 8
ATOM 15315 C C . GLY A 1 96 ? -1.835 -9.524 -19.423 1.00 0.00 93 GLY A C 8
ATOM 15316 O O . GLY A 1 96 ? -1.266 -9.727 -18.342 1.00 0.00 93 GLY A O 8
ATOM 15320 N N . LEU A 1 97 ? -1.399 -8.658 -20.344 1.00 0.00 94 LEU A N 8
ATOM 15321 C CA . LEU A 1 97 ? -0.237 -7.784 -20.136 1.00 0.00 94 LEU A CA 8
ATOM 15322 C C . LEU A 1 97 ? -0.519 -6.722 -19.059 1.00 0.00 94 LEU A C 8
ATOM 15323 O O . LEU A 1 97 ? -1.473 -5.944 -19.155 1.00 0.00 94 LEU A O 8
ATOM 15339 N N . VAL A 1 98 ? 0.353 -6.727 -18.051 1.00 0.00 95 VAL A N 8
ATOM 15340 C CA . VAL A 1 98 ? 0.380 -5.810 -16.915 1.00 0.00 95 VAL A CA 8
ATOM 15341 C C . VAL A 1 98 ? 1.629 -4.945 -17.088 1.00 0.00 95 VAL A C 8
ATOM 15342 O O . VAL A 1 98 ? 2.730 -5.484 -17.163 1.00 0.00 95 VAL A O 8
ATOM 15355 N N . VAL A 1 99 ? 1.460 -3.616 -17.146 1.00 0.00 96 VAL A N 8
ATOM 15356 C CA . VAL A 1 99 ? 2.527 -2.681 -17.549 1.00 0.00 96 VAL A CA 8
ATOM 15357 C C . VAL A 1 99 ? 2.700 -1.642 -16.428 1.00 0.00 96 VAL A C 8
ATOM 15358 O O . VAL A 1 99 ? 1.822 -0.795 -16.231 1.00 0.00 96 VAL A O 8
ATOM 15371 N N . VAL A 1 100 ? 3.809 -1.720 -15.684 1.00 0.00 97 VAL A N 8
ATOM 15372 C CA . VAL A 1 100 ? 4.081 -0.842 -14.534 1.00 0.00 97 VAL A CA 8
ATOM 15373 C C . VAL A 1 100 ? 4.965 0.329 -15.008 1.00 0.00 97 VAL A C 8
ATOM 15374 O O . VAL A 1 100 ? 6.101 0.104 -15.455 1.00 0.00 97 VAL A O 8
ATOM 15387 N N . HIS A 1 101 ? 4.442 1.564 -14.922 1.00 0.00 98 HIS A N 8
ATOM 15388 C CA . HIS A 1 101 ? 5.122 2.782 -15.399 1.00 0.00 98 HIS A CA 8
ATOM 15389 C C . HIS A 1 101 ? 5.906 3.407 -14.216 1.00 0.00 98 HIS A C 8
ATOM 15390 O O . HIS A 1 101 ? 5.392 3.404 -13.107 1.00 0.00 98 HIS A O 8
ATOM 15404 N N . PRO A 1 102 ? 7.138 3.972 -14.425 1.00 0.00 99 PRO A N 8
ATOM 15405 C CA . PRO A 1 102 ? 7.979 4.497 -13.312 1.00 0.00 99 PRO A CA 8
ATOM 15406 C C . PRO A 1 102 ? 7.311 5.614 -12.464 1.00 0.00 99 PRO A C 8
ATOM 15407 O O . PRO A 1 102 ? 7.617 5.751 -11.281 1.00 0.00 99 PRO A O 8
ATOM 15418 N N . MET A 1 103 ? 6.394 6.391 -13.073 1.00 0.00 100 MET A N 8
ATOM 15419 C CA . MET A 1 103 ? 5.755 7.544 -12.382 1.00 0.00 100 MET A CA 8
ATOM 15420 C C . MET A 1 103 ? 4.483 7.150 -11.616 1.00 0.00 100 MET A C 8
ATOM 15421 O O . MET A 1 103 ? 3.920 7.988 -10.890 1.00 0.00 100 MET A O 8
ATOM 15435 N N . THR A 1 104 ? 4.029 5.893 -11.760 1.00 0.00 101 THR A N 8
ATOM 15436 C CA . THR A 1 104 ? 2.879 5.364 -10.983 1.00 0.00 101 THR A CA 8
ATOM 15437 C C . THR A 1 104 ? 3.277 5.143 -9.520 1.00 0.00 101 THR A C 8
ATOM 15438 O O . THR A 1 104 ? 4.454 5.293 -9.161 1.00 0.00 101 THR A O 8
ATOM 15449 N N . ALA A 1 105 ? 2.283 4.795 -8.682 1.00 0.00 102 ALA A N 8
ATOM 15450 C CA . ALA A 1 105 ? 2.496 4.549 -7.254 1.00 0.00 102 ALA A CA 8
ATOM 15451 C C . ALA A 1 105 ? 3.530 3.430 -7.053 1.00 0.00 102 ALA A C 8
ATOM 15452 O O . ALA A 1 105 ? 4.624 3.680 -6.521 1.00 0.00 102 ALA A O 8
ATOM 15459 N N . LEU A 1 106 ? 3.190 2.207 -7.507 1.00 0.00 103 LEU A N 8
ATOM 15460 C CA . LEU A 1 106 ? 4.040 1.013 -7.377 1.00 0.00 103 LEU A CA 8
ATOM 15461 C C . LEU A 1 106 ? 5.334 1.184 -8.213 1.00 0.00 103 LEU A C 8
ATOM 15462 O O . LEU A 1 106 ? 6.413 0.745 -7.803 1.00 0.00 103 LEU A O 8
ATOM 15478 N N . GLY A 1 107 ? 5.171 1.798 -9.411 1.00 0.00 104 GLY A N 8
ATOM 15479 C CA . GLY A 1 107 ? 6.295 2.243 -10.230 1.00 0.00 104 GLY A CA 8
ATOM 15480 C C . GLY A 1 107 ? 7.373 3.013 -9.494 1.00 0.00 104 GLY A C 8
ATOM 15481 O O . GLY A 1 107 ? 8.562 2.812 -9.761 1.00 0.00 104 GLY A O 8
ATOM 15485 N N . ARG A 1 108 ? 6.995 3.886 -8.547 1.00 0.00 105 ARG A N 8
ATOM 15486 C CA . ARG A 1 108 ? 7.961 4.611 -7.723 1.00 0.00 105 ARG A CA 8
ATOM 15487 C C . ARG A 1 108 ? 8.359 3.771 -6.508 1.00 0.00 105 ARG A C 8
ATOM 15488 O O . ARG A 1 108 ? 9.514 3.832 -6.074 1.00 0.00 105 ARG A O 8
ATOM 15509 N N . GLU A 1 109 ? 7.405 2.979 -5.967 1.00 0.00 106 GLU A N 8
ATOM 15510 C CA . GLU A 1 109 ? 7.567 2.234 -4.711 1.00 0.00 106 GLU A CA 8
ATOM 15511 C C . GLU A 1 109 ? 8.647 1.156 -4.859 1.00 0.00 106 GLU A C 8
ATOM 15512 O O . GLU A 1 109 ? 9.655 1.189 -4.145 1.00 0.00 106 GLU A O 8
ATOM 15524 N N . MET A 1 110 ? 8.442 0.191 -5.794 1.00 0.00 107 MET A N 8
ATOM 15525 C CA . MET A 1 110 ? 9.415 -0.881 -6.097 1.00 0.00 107 MET A CA 8
ATOM 15526 C C . MET A 1 110 ? 10.715 -0.289 -6.706 1.00 0.00 107 MET A C 8
ATOM 15527 O O . MET A 1 110 ? 11.691 -1.005 -6.903 1.00 0.00 107 MET A O 8
ATOM 15541 N N . GLY A 1 111 ? 10.692 1.028 -7.016 1.00 0.00 108 GLY A N 8
ATOM 15542 C CA . GLY A 1 111 ? 11.890 1.784 -7.393 1.00 0.00 108 GLY A CA 8
ATOM 15543 C C . GLY A 1 111 ? 12.217 1.699 -8.871 1.00 0.00 108 GLY A C 8
ATOM 15544 O O . GLY A 1 111 ? 13.390 1.766 -9.253 1.00 0.00 108 GLY A O 8
ATOM 15548 N N . LEU A 1 112 ? 11.181 1.558 -9.712 1.00 0.00 109 LEU A N 8
ATOM 15549 C CA . LEU A 1 112 ? 11.339 1.495 -11.169 1.00 0.00 109 LEU A CA 8
ATOM 15550 C C . LEU A 1 112 ? 11.530 2.918 -11.721 1.00 0.00 109 LEU A C 8
ATOM 15551 O O . LEU A 1 112 ? 10.759 3.824 -11.391 1.00 0.00 109 LEU A O 8
ATOM 15567 N N . GLU A 1 113 ? 12.586 3.107 -12.518 1.00 0.00 110 GLU A N 8
ATOM 15568 C CA . GLU A 1 113 ? 12.864 4.365 -13.257 1.00 0.00 110 GLU A CA 8
ATOM 15569 C C . GLU A 1 113 ? 12.668 4.133 -14.779 1.00 0.00 110 GLU A C 8
ATOM 15570 O O . GLU A 1 113 ? 12.937 5.006 -15.609 1.00 0.00 110 GLU A O 8
ATOM 15582 N N . GLU A 1 114 ? 12.148 2.939 -15.081 1.00 0.00 111 GLU A N 8
ATOM 15583 C CA . GLU A 1 114 ? 11.844 2.495 -16.455 1.00 0.00 111 GLU A CA 8
ATOM 15584 C C . GLU A 1 114 ? 10.562 1.659 -16.432 1.00 0.00 111 GLU A C 8
ATOM 15585 O O . GLU A 1 114 ? 10.278 0.973 -15.433 1.00 0.00 111 GLU A O 8
ATOM 15597 N N . MET A 1 115 ? 9.767 1.750 -17.511 1.00 0.00 112 MET A N 8
ATOM 15598 C CA . MET A 1 115 ? 8.537 0.970 -17.649 1.00 0.00 112 MET A CA 8
ATOM 15599 C C . MET A 1 115 ? 8.872 -0.522 -17.869 1.00 0.00 112 MET A C 8
ATOM 15600 O O . MET A 1 115 ? 9.636 -0.893 -18.780 1.00 0.00 112 MET A O 8
ATOM 15614 N N . THR A 1 116 ? 8.321 -1.346 -16.987 1.00 0.00 113 THR A N 8
ATOM 15615 C CA . THR A 1 116 ? 8.504 -2.800 -17.025 1.00 0.00 113 THR A CA 8
ATOM 15616 C C . THR A 1 116 ? 7.109 -3.418 -17.326 1.00 0.00 113 THR A C 8
ATOM 15617 O O . THR A 1 116 ? 6.100 -2.704 -17.222 1.00 0.00 113 THR A O 8
ATOM 15628 N N . GLY A 1 117 ? 7.027 -4.714 -17.697 1.00 0.00 114 GLY A N 8
ATOM 15629 C CA . GLY A 1 117 ? 5.722 -5.362 -17.874 1.00 0.00 114 GLY A CA 8
ATOM 15630 C C . GLY A 1 117 ? 5.795 -6.877 -17.768 1.00 0.00 114 GLY A C 8
ATOM 15631 O O . GLY A 1 117 ? 6.695 -7.500 -18.313 1.00 0.00 114 GLY A O 8
ATOM 15635 N N . PHE A 1 118 ? 4.828 -7.472 -17.067 1.00 0.00 115 PHE A N 8
ATOM 15636 C CA . PHE A 1 118 ? 4.809 -8.914 -16.759 1.00 0.00 115 PHE A CA 8
ATOM 15637 C C . PHE A 1 118 ? 3.517 -9.548 -17.306 1.00 0.00 115 PHE A C 8
ATOM 15638 O O . PHE A 1 118 ? 2.540 -8.826 -17.587 1.00 0.00 115 PHE A O 8
ATOM 15655 N N . SER A 1 119 ? 3.505 -10.900 -17.441 1.00 0.00 116 SER A N 8
ATOM 15656 C CA . SER A 1 119 ? 2.237 -11.633 -17.637 1.00 0.00 116 SER A CA 8
ATOM 15657 C C . SER A 1 119 ? 2.373 -13.139 -17.270 1.00 0.00 116 SER A C 8
ATOM 15658 O O . SER A 1 119 ? 3.479 -13.661 -16.979 1.00 0.00 116 SER A O 8
ATOM 15666 N N . LYS A 1 120 ? 1.220 -13.835 -17.336 1.00 0.00 117 LYS A N 8
ATOM 15667 C CA . LYS A 1 120 ? 1.125 -15.299 -17.219 1.00 0.00 117 LYS A CA 8
ATOM 15668 C C . LYS A 1 120 ? 1.210 -15.953 -18.614 1.00 0.00 117 LYS A C 8
ATOM 15669 O O . LYS A 1 120 ? 1.293 -17.175 -18.733 1.00 0.00 117 LYS A O 8
ATOM 15688 N N . THR A 1 121 ? 1.175 -15.110 -19.658 1.00 0.00 118 THR A N 8
ATOM 15689 C CA . THR A 1 121 ? 1.260 -15.523 -21.062 1.00 0.00 118 THR A CA 8
ATOM 15690 C C . THR A 1 121 ? 2.356 -14.700 -21.748 1.00 0.00 118 THR A C 8
ATOM 15691 O O . THR A 1 121 ? 2.558 -13.537 -21.401 1.00 0.00 118 THR A O 8
ATOM 15702 N N . THR A 1 122 ? 3.060 -15.312 -22.715 1.00 0.00 119 THR A N 8
ATOM 15703 C CA . THR A 1 122 ? 4.181 -14.671 -23.406 1.00 0.00 119 THR A CA 8
ATOM 15704 C C . THR A 1 122 ? 3.706 -13.514 -24.295 1.00 0.00 119 THR A C 8
ATOM 15705 O O . THR A 1 122 ? 2.556 -13.488 -24.765 1.00 0.00 119 THR A O 8
ATOM 15716 N N . PHE A 1 123 ? 4.605 -12.550 -24.469 1.00 0.00 120 PHE A N 8
ATOM 15717 C CA . PHE A 1 123 ? 4.386 -11.362 -25.287 1.00 0.00 120 PHE A CA 8
ATOM 15718 C C . PHE A 1 123 ? 4.629 -11.757 -26.755 1.00 0.00 120 PHE A C 8
ATOM 15719 O O . PHE A 1 123 ? 3.667 -11.876 -27.531 1.00 0.00 120 PHE A O 8
ATOM 15737 N N . MET A 1 4 ? -15.070 -5.122 -7.279 1.00 0.00 1 MET A N 9
ATOM 15738 C CA . MET A 1 4 ? -15.648 -6.089 -6.324 1.00 0.00 1 MET A CA 9
ATOM 15739 C C . MET A 1 4 ? -15.153 -5.738 -4.914 1.00 0.00 1 MET A C 9
ATOM 15740 O O . MET A 1 4 ? -13.975 -5.947 -4.599 1.00 0.00 1 MET A O 9
ATOM 15754 N N . LYS A 1 5 ? -16.063 -5.172 -4.088 1.00 0.00 2 LYS A N 9
ATOM 15755 C CA . LYS A 1 5 ? -15.787 -4.656 -2.726 1.00 0.00 2 LYS A CA 9
ATOM 15756 C C . LYS A 1 5 ? -14.705 -3.542 -2.742 1.00 0.00 2 LYS A C 9
ATOM 15757 O O . LYS A 1 5 ? -15.058 -2.357 -2.831 1.00 0.00 2 LYS A O 9
ATOM 15776 N N . GLU A 1 6 ? -13.399 -3.942 -2.673 1.00 0.00 3 GLU A N 9
ATOM 15777 C CA . GLU A 1 6 ? -12.235 -3.013 -2.697 1.00 0.00 3 GLU A CA 9
ATOM 15778 C C . GLU A 1 6 ? -12.320 -1.996 -1.529 1.00 0.00 3 GLU A C 9
ATOM 15779 O O . GLU A 1 6 ? -11.928 -0.828 -1.666 1.00 0.00 3 GLU A O 9
ATOM 15791 N N . VAL A 1 7 ? -12.801 -2.475 -0.368 1.00 0.00 4 VAL A N 9
ATOM 15792 C CA . VAL A 1 7 ? -13.284 -1.599 0.719 1.00 0.00 4 VAL A CA 9
ATOM 15793 C C . VAL A 1 7 ? -12.213 -1.228 1.751 1.00 0.00 4 VAL A C 9
ATOM 15794 O O . VAL A 1 7 ? -12.486 -0.343 2.570 1.00 0.00 4 VAL A O 9
ATOM 15807 N N . GLU A 1 8 ? -11.004 -1.852 1.734 1.00 0.00 5 GLU A N 9
ATOM 15808 C CA . GLU A 1 8 ? -10.039 -1.774 2.865 1.00 0.00 5 GLU A CA 9
ATOM 15809 C C . GLU A 1 8 ? -9.464 -0.358 3.030 1.00 0.00 5 GLU A C 9
ATOM 15810 O O . GLU A 1 8 ? -8.883 -0.048 4.049 1.00 0.00 5 GLU A O 9
ATOM 15822 N N . LYS A 1 9 ? -9.557 0.425 1.948 1.00 0.00 6 LYS A N 9
ATOM 15823 C CA . LYS A 1 9 ? -9.238 1.883 1.996 1.00 0.00 6 LYS A CA 9
ATOM 15824 C C . LYS A 1 9 ? -9.938 2.627 3.191 1.00 0.00 6 LYS A C 9
ATOM 15825 O O . LYS A 1 9 ? -9.404 3.617 3.713 1.00 0.00 6 LYS A O 9
ATOM 15844 N N . ASN A 1 10 ? -11.083 2.078 3.648 1.00 0.00 7 ASN A N 9
ATOM 15845 C CA . ASN A 1 10 ? -11.784 2.554 4.869 1.00 0.00 7 ASN A CA 9
ATOM 15846 C C . ASN A 1 10 ? -10.985 2.165 6.138 1.00 0.00 7 ASN A C 9
ATOM 15847 O O . ASN A 1 10 ? -10.795 2.979 7.047 1.00 0.00 7 ASN A O 9
ATOM 15858 N N . GLU A 1 11 ? -10.533 0.904 6.149 1.00 0.00 8 GLU A N 9
ATOM 15859 C CA . GLU A 1 11 ? -9.716 0.312 7.239 1.00 0.00 8 GLU A CA 9
ATOM 15860 C C . GLU A 1 11 ? -8.347 1.025 7.391 1.00 0.00 8 GLU A C 9
ATOM 15861 O O . GLU A 1 11 ? -7.940 1.371 8.512 1.00 0.00 8 GLU A O 9
ATOM 15873 N N . ILE A 1 12 ? -7.635 1.225 6.264 1.00 0.00 9 ILE A N 9
ATOM 15874 C CA . ILE A 1 12 ? -6.343 1.936 6.249 1.00 0.00 9 ILE A CA 9
ATOM 15875 C C . ILE A 1 12 ? -6.505 3.402 6.694 1.00 0.00 9 ILE A C 9
ATOM 15876 O O . ILE A 1 12 ? -5.674 3.904 7.455 1.00 0.00 9 ILE A O 9
ATOM 15892 N N . LYS A 1 13 ? -7.581 4.077 6.237 1.00 0.00 10 LYS A N 9
ATOM 15893 C CA . LYS A 1 13 ? -7.896 5.456 6.691 1.00 0.00 10 LYS A CA 9
ATOM 15894 C C . LYS A 1 13 ? -8.084 5.475 8.229 1.00 0.00 10 LYS A C 9
ATOM 15895 O O . LYS A 1 13 ? -7.626 6.387 8.899 1.00 0.00 10 LYS A O 9
ATOM 15914 N N . ARG A 1 14 ? -8.824 4.476 8.721 1.00 0.00 11 ARG A N 9
ATOM 15915 C CA . ARG A 1 14 ? -9.103 4.288 10.162 1.00 0.00 11 ARG A CA 9
ATOM 15916 C C . ARG A 1 14 ? -7.814 4.268 11.020 1.00 0.00 11 ARG A C 9
ATOM 15917 O O . ARG A 1 14 ? -7.673 5.083 11.939 1.00 0.00 11 ARG A O 9
ATOM 15938 N N . LEU A 1 15 ? -6.887 3.335 10.728 1.00 0.00 12 LEU A N 9
ATOM 15939 C CA . LEU A 1 15 ? -5.624 3.210 11.503 1.00 0.00 12 LEU A CA 9
ATOM 15940 C C . LEU A 1 15 ? -4.721 4.464 11.346 1.00 0.00 12 LEU A C 9
ATOM 15941 O O . LEU A 1 15 ? -4.030 4.855 12.293 1.00 0.00 12 LEU A O 9
ATOM 15957 N N . SER A 1 16 ? -4.683 5.015 10.115 1.00 0.00 13 SER A N 9
ATOM 15958 C CA . SER A 1 16 ? -4.040 6.326 9.853 1.00 0.00 13 SER A CA 9
ATOM 15959 C C . SER A 1 16 ? -4.571 7.422 10.818 1.00 0.00 13 SER A C 9
ATOM 15960 O O . SER A 1 16 ? -3.790 8.074 11.495 1.00 0.00 13 SER A O 9
ATOM 15968 N N . ASP A 1 17 ? -5.909 7.584 10.852 1.00 0.00 14 ASP A N 9
ATOM 15969 C CA . ASP A 1 17 ? -6.624 8.510 11.788 1.00 0.00 14 ASP A CA 9
ATOM 15970 C C . ASP A 1 17 ? -6.281 8.223 13.272 1.00 0.00 14 ASP A C 9
ATOM 15971 O O . ASP A 1 17 ? -6.208 9.141 14.094 1.00 0.00 14 ASP A O 9
ATOM 15980 N N . ARG A 1 18 ? -6.072 6.928 13.558 1.00 0.00 15 ARG A N 9
ATOM 15981 C CA . ARG A 1 18 ? -5.768 6.455 14.923 1.00 0.00 15 ARG A CA 9
ATOM 15982 C C . ARG A 1 18 ? -4.404 7.018 15.390 1.00 0.00 15 ARG A C 9
ATOM 15983 O O . ARG A 1 18 ? -4.321 7.763 16.380 1.00 0.00 15 ARG A O 9
ATOM 16004 N N . LEU A 1 19 ? -3.367 6.691 14.606 1.00 0.00 16 LEU A N 9
ATOM 16005 C CA . LEU A 1 19 ? -1.979 7.093 14.910 1.00 0.00 16 LEU A CA 9
ATOM 16006 C C . LEU A 1 19 ? -1.841 8.632 14.812 1.00 0.00 16 LEU A C 9
ATOM 16007 O O . LEU A 1 19 ? -1.141 9.236 15.621 1.00 0.00 16 LEU A O 9
ATOM 16023 N N . ASP A 1 20 ? -2.497 9.234 13.801 1.00 0.00 17 ASP A N 9
ATOM 16024 C CA . ASP A 1 20 ? -2.536 10.708 13.608 1.00 0.00 17 ASP A CA 9
ATOM 16025 C C . ASP A 1 20 ? -3.037 11.450 14.864 1.00 0.00 17 ASP A C 9
ATOM 16026 O O . ASP A 1 20 ? -2.347 12.335 15.384 1.00 0.00 17 ASP A O 9
ATOM 16035 N N . ALA A 1 21 ? -4.259 11.120 15.323 1.00 0.00 18 ALA A N 9
ATOM 16036 C CA . ALA A 1 21 ? -4.817 11.592 16.604 1.00 0.00 18 ALA A CA 9
ATOM 16037 C C . ALA A 1 21 ? -3.871 11.350 17.799 1.00 0.00 18 ALA A C 9
ATOM 16038 O O . ALA A 1 21 ? -3.809 12.183 18.696 1.00 0.00 18 ALA A O 9
ATOM 16045 N N . ILE A 1 22 ? -3.122 10.231 17.784 1.00 0.00 19 ILE A N 9
ATOM 16046 C CA . ILE A 1 22 ? -2.189 9.904 18.894 1.00 0.00 19 ILE A CA 9
ATOM 16047 C C . ILE A 1 22 ? -0.952 10.833 18.888 1.00 0.00 19 ILE A C 9
ATOM 16048 O O . ILE A 1 22 ? -0.596 11.367 19.943 1.00 0.00 19 ILE A O 9
ATOM 16064 N N . ARG A 1 23 ? -0.289 11.025 17.725 1.00 0.00 20 ARG A N 9
ATOM 16065 C CA . ARG A 1 23 ? 0.865 11.933 17.598 1.00 0.00 20 ARG A CA 9
ATOM 16066 C C . ARG A 1 23 ? 0.483 13.396 17.913 1.00 0.00 20 ARG A C 9
ATOM 16067 O O . ARG A 1 23 ? 1.274 14.113 18.530 1.00 0.00 20 ARG A O 9
ATOM 16088 N N . HIS A 1 24 ? -0.737 13.838 17.515 1.00 0.00 21 HIS A N 9
ATOM 16089 C CA . HIS A 1 24 ? -1.274 15.175 17.843 1.00 0.00 21 HIS A CA 9
ATOM 16090 C C . HIS A 1 24 ? -1.474 15.320 19.348 1.00 0.00 21 HIS A C 9
ATOM 16091 O O . HIS A 1 24 ? -1.059 16.296 19.941 1.00 0.00 21 HIS A O 9
ATOM 16106 N N . GLN A 1 25 ? -2.103 14.299 19.918 1.00 0.00 22 GLN A N 9
ATOM 16107 C CA . GLN A 1 25 ? -2.336 14.147 21.372 1.00 0.00 22 GLN A CA 9
ATOM 16108 C C . GLN A 1 25 ? -1.026 14.313 22.175 1.00 0.00 22 GLN A C 9
ATOM 16109 O O . GLN A 1 25 ? -1.003 14.946 23.232 1.00 0.00 22 GLN A O 9
ATOM 16123 N N . GLN A 1 26 ? 0.055 13.737 21.640 1.00 0.00 23 GLN A N 9
ATOM 16124 C CA . GLN A 1 26 ? 1.392 13.820 22.250 1.00 0.00 23 GLN A CA 9
ATOM 16125 C C . GLN A 1 26 ? 2.093 15.153 21.936 1.00 0.00 23 GLN A C 9
ATOM 16126 O O . GLN A 1 26 ? 3.051 15.507 22.618 1.00 0.00 23 GLN A O 9
ATOM 16140 N N . ALA A 1 27 ? 1.656 15.844 20.863 1.00 0.00 24 ALA A N 9
ATOM 16141 C CA . ALA A 1 27 ? 2.041 17.253 20.592 1.00 0.00 24 ALA A CA 9
ATOM 16142 C C . ALA A 1 27 ? 1.210 18.225 21.464 1.00 0.00 24 ALA A C 9
ATOM 16143 O O . ALA A 1 27 ? 1.621 19.364 21.700 1.00 0.00 24 ALA A O 9
ATOM 16150 N N . ASP A 1 28 ? 0.051 17.739 21.958 1.00 0.00 25 ASP A N 9
ATOM 16151 C CA . ASP A 1 28 ? -0.789 18.494 22.914 1.00 0.00 25 ASP A CA 9
ATOM 16152 C C . ASP A 1 28 ? -0.192 18.312 24.318 1.00 0.00 25 ASP A C 9
ATOM 16153 O O . ASP A 1 28 ? -0.336 19.167 25.191 1.00 0.00 25 ASP A O 9
ATOM 16162 N N . LEU A 1 29 ? 0.475 17.158 24.495 1.00 0.00 26 LEU A N 9
ATOM 16163 C CA . LEU A 1 29 ? 1.299 16.907 25.689 1.00 0.00 26 LEU A CA 9
ATOM 16164 C C . LEU A 1 29 ? 2.763 17.267 25.393 1.00 0.00 26 LEU A C 9
ATOM 16165 O O . LEU A 1 29 ? 3.136 17.573 24.260 1.00 0.00 26 LEU A O 9
ATOM 16181 N N . SER A 1 30 ? 3.554 17.303 26.457 1.00 0.00 27 SER A N 9
ATOM 16182 C CA . SER A 1 30 ? 5.016 17.385 26.359 1.00 0.00 27 SER A CA 9
ATOM 16183 C C . SER A 1 30 ? 5.644 16.400 27.346 1.00 0.00 27 SER A C 9
ATOM 16184 O O . SER A 1 30 ? 5.006 16.002 28.331 1.00 0.00 27 SER A O 9
ATOM 16192 N N . LEU A 1 31 ? 6.885 15.991 27.051 1.00 0.00 28 LEU A N 9
ATOM 16193 C CA . LEU A 1 31 ? 7.716 15.185 27.964 1.00 0.00 28 LEU A CA 9
ATOM 16194 C C . LEU A 1 31 ? 8.079 15.978 29.243 1.00 0.00 28 LEU A C 9
ATOM 16195 O O . LEU A 1 31 ? 8.447 15.391 30.256 1.00 0.00 28 LEU A O 9
ATOM 16211 N N . VAL A 1 32 ? 7.989 17.317 29.181 1.00 0.00 29 VAL A N 9
ATOM 16212 C CA . VAL A 1 32 ? 8.250 18.185 30.346 1.00 0.00 29 VAL A CA 9
ATOM 16213 C C . VAL A 1 32 ? 7.002 18.255 31.248 1.00 0.00 29 VAL A C 9
ATOM 16214 O O . VAL A 1 32 ? 7.102 18.105 32.464 1.00 0.00 29 VAL A O 9
ATOM 16227 N N . GLU A 1 33 ? 5.821 18.446 30.628 1.00 0.00 30 GLU A N 9
ATOM 16228 C CA . GLU A 1 33 ? 4.584 18.781 31.384 1.00 0.00 30 GLU A CA 9
ATOM 16229 C C . GLU A 1 33 ? 3.798 17.527 31.817 1.00 0.00 30 GLU A C 9
ATOM 16230 O O . GLU A 1 33 ? 3.155 17.533 32.869 1.00 0.00 30 GLU A O 9
ATOM 16242 N N . ALA A 1 34 ? 3.876 16.452 31.015 1.00 0.00 31 ALA A N 9
ATOM 16243 C CA . ALA A 1 34 ? 2.951 15.308 31.134 1.00 0.00 31 ALA A CA 9
ATOM 16244 C C . ALA A 1 34 ? 3.637 13.980 30.807 1.00 0.00 31 ALA A C 9
ATOM 16245 O O . ALA A 1 34 ? 3.054 13.157 30.127 1.00 0.00 31 ALA A O 9
ATOM 16252 N N . ALA A 1 35 ? 4.808 13.729 31.408 1.00 0.00 32 ALA A N 9
ATOM 16253 C CA . ALA A 1 35 ? 5.612 12.508 31.155 1.00 0.00 32 ALA A CA 9
ATOM 16254 C C . ALA A 1 35 ? 5.360 11.566 32.319 1.00 0.00 32 ALA A C 9
ATOM 16255 O O . ALA A 1 35 ? 5.569 11.971 33.471 1.00 0.00 32 ALA A O 9
ATOM 16262 N N . ASP A 1 36 ? 5.007 10.309 32.030 1.00 0.00 33 ASP A N 9
ATOM 16263 C CA . ASP A 1 36 ? 4.208 9.361 32.798 1.00 0.00 33 ASP A CA 9
ATOM 16264 C C . ASP A 1 36 ? 3.101 8.971 31.807 1.00 0.00 33 ASP A C 9
ATOM 16265 O O . ASP A 1 36 ? 3.213 7.969 31.115 1.00 0.00 33 ASP A O 9
ATOM 16274 N N . LYS A 1 37 ? 2.063 9.819 31.734 1.00 0.00 34 LYS A N 9
ATOM 16275 C CA . LYS A 1 37 ? 1.050 9.789 30.643 1.00 0.00 34 LYS A CA 9
ATOM 16276 C C . LYS A 1 37 ? 1.720 9.768 29.236 1.00 0.00 34 LYS A C 9
ATOM 16277 O O . LYS A 1 37 ? 1.414 8.899 28.426 1.00 0.00 34 LYS A O 9
ATOM 16296 N N . TYR A 1 38 ? 2.669 10.698 29.010 1.00 0.00 35 TYR A N 9
ATOM 16297 C CA . TYR A 1 38 ? 3.399 10.819 27.715 1.00 0.00 35 TYR A CA 9
ATOM 16298 C C . TYR A 1 38 ? 4.229 9.554 27.465 1.00 0.00 35 TYR A C 9
ATOM 16299 O O . TYR A 1 38 ? 4.364 9.122 26.329 1.00 0.00 35 TYR A O 9
ATOM 16317 N N . ALA A 1 39 ? 4.770 8.988 28.565 1.00 0.00 36 ALA A N 9
ATOM 16318 C CA . ALA A 1 39 ? 5.602 7.774 28.516 1.00 0.00 36 ALA A CA 9
ATOM 16319 C C . ALA A 1 39 ? 4.795 6.587 27.973 1.00 0.00 36 ALA A C 9
ATOM 16320 O O . ALA A 1 39 ? 5.248 5.881 27.059 1.00 0.00 36 ALA A O 9
ATOM 16327 N N . GLU A 1 40 ? 3.585 6.373 28.520 1.00 0.00 37 GLU A N 9
ATOM 16328 C CA . GLU A 1 40 ? 2.648 5.342 28.062 1.00 0.00 37 GLU A CA 9
ATOM 16329 C C . GLU A 1 40 ? 2.224 5.599 26.616 1.00 0.00 37 GLU A C 9
ATOM 16330 O O . GLU A 1 40 ? 2.230 4.703 25.822 1.00 0.00 37 GLU A O 9
ATOM 16342 N N . LEU A 1 41 ? 1.845 6.845 26.333 1.00 0.00 38 LEU A N 9
ATOM 16343 C CA . LEU A 1 41 ? 1.465 7.266 24.960 1.00 0.00 38 LEU A CA 9
ATOM 16344 C C . LEU A 1 41 ? 2.564 6.930 23.918 1.00 0.00 38 LEU A C 9
ATOM 16345 O O . LEU A 1 41 ? 2.250 6.586 22.778 1.00 0.00 38 LEU A O 9
ATOM 16361 N N . GLU A 1 42 ? 3.839 7.091 24.321 1.00 0.00 39 GLU A N 9
ATOM 16362 C CA . GLU A 1 42 ? 5.012 6.619 23.550 1.00 0.00 39 GLU A CA 9
ATOM 16363 C C . GLU A 1 42 ? 4.979 5.088 23.330 1.00 0.00 39 GLU A C 9
ATOM 16364 O O . GLU A 1 42 ? 5.307 4.618 22.242 1.00 0.00 39 GLU A O 9
ATOM 16376 N N . LYS A 1 43 ? 4.612 4.326 24.380 1.00 0.00 40 LYS A N 9
ATOM 16377 C CA . LYS A 1 43 ? 4.515 2.840 24.323 1.00 0.00 40 LYS A CA 9
ATOM 16378 C C . LYS A 1 43 ? 3.333 2.361 23.424 1.00 0.00 40 LYS A C 9
ATOM 16379 O O . LYS A 1 43 ? 3.500 1.471 22.596 1.00 0.00 40 LYS A O 9
ATOM 16398 N N . GLU A 1 44 ? 2.132 2.913 23.684 1.00 0.00 41 GLU A N 9
ATOM 16399 C CA . GLU A 1 44 ? 0.907 2.676 22.872 1.00 0.00 41 GLU A CA 9
ATOM 16400 C C . GLU A 1 44 ? 1.156 2.970 21.377 1.00 0.00 41 GLU A C 9
ATOM 16401 O O . GLU A 1 44 ? 0.740 2.207 20.496 1.00 0.00 41 GLU A O 9
ATOM 16413 N N . LYS A 1 45 ? 1.831 4.102 21.139 1.00 0.00 42 LYS A N 9
ATOM 16414 C CA . LYS A 1 45 ? 2.306 4.500 19.805 1.00 0.00 42 LYS A CA 9
ATOM 16415 C C . LYS A 1 45 ? 3.259 3.421 19.249 1.00 0.00 42 LYS A C 9
ATOM 16416 O O . LYS A 1 45 ? 3.062 2.947 18.146 1.00 0.00 42 LYS A O 9
ATOM 16435 N N . ALA A 1 46 ? 4.267 3.041 20.066 1.00 0.00 43 ALA A N 9
ATOM 16436 C CA . ALA A 1 46 ? 5.304 2.036 19.715 1.00 0.00 43 ALA A CA 9
ATOM 16437 C C . ALA A 1 46 ? 4.689 0.698 19.258 1.00 0.00 43 ALA A C 9
ATOM 16438 O O . ALA A 1 46 ? 5.116 0.131 18.249 1.00 0.00 43 ALA A O 9
ATOM 16445 N N . THR A 1 47 ? 3.665 0.208 19.982 1.00 0.00 44 THR A N 9
ATOM 16446 C CA . THR A 1 47 ? 2.908 -1.010 19.690 1.00 0.00 44 THR A CA 9
ATOM 16447 C C . THR A 1 47 ? 2.091 -0.856 18.403 1.00 0.00 44 THR A C 9
ATOM 16448 O O . THR A 1 47 ? 2.023 -1.783 17.606 1.00 0.00 44 THR A O 9
ATOM 16459 N N . LEU A 1 48 ? 1.435 0.313 18.270 1.00 0.00 45 LEU A N 9
ATOM 16460 C CA . LEU A 1 48 ? 0.766 0.652 16.996 1.00 0.00 45 LEU A CA 9
ATOM 16461 C C . LEU A 1 48 ? 1.751 0.529 15.821 1.00 0.00 45 LEU A C 9
ATOM 16462 O O . LEU A 1 48 ? 1.457 -0.163 14.868 1.00 0.00 45 LEU A O 9
ATOM 16478 N N . GLU A 1 49 ? 2.928 1.161 15.921 1.00 0.00 46 GLU A N 9
ATOM 16479 C CA . GLU A 1 49 ? 3.985 1.138 14.905 1.00 0.00 46 GLU A CA 9
ATOM 16480 C C . GLU A 1 49 ? 4.561 -0.269 14.693 1.00 0.00 46 GLU A C 9
ATOM 16481 O O . GLU A 1 49 ? 4.959 -0.599 13.577 1.00 0.00 46 GLU A O 9
ATOM 16493 N N . ALA A 1 50 ? 4.524 -1.119 15.741 1.00 0.00 47 ALA A N 9
ATOM 16494 C CA . ALA A 1 50 ? 5.111 -2.472 15.729 1.00 0.00 47 ALA A CA 9
ATOM 16495 C C . ALA A 1 50 ? 4.171 -3.420 14.987 1.00 0.00 47 ALA A C 9
ATOM 16496 O O . ALA A 1 50 ? 4.603 -4.207 14.147 1.00 0.00 47 ALA A O 9
ATOM 16503 N N . GLU A 1 51 ? 2.884 -3.329 15.346 1.00 0.00 48 GLU A N 9
ATOM 16504 C CA . GLU A 1 51 ? 1.729 -3.967 14.714 1.00 0.00 48 GLU A CA 9
ATOM 16505 C C . GLU A 1 51 ? 1.650 -3.620 13.222 1.00 0.00 48 GLU A C 9
ATOM 16506 O O . GLU A 1 51 ? 1.776 -4.484 12.376 1.00 0.00 48 GLU A O 9
ATOM 16518 N N . ILE A 1 52 ? 1.439 -2.322 12.976 1.00 0.00 49 ILE A N 9
ATOM 16519 C CA . ILE A 1 52 ? 1.154 -1.841 11.612 1.00 0.00 49 ILE A CA 9
ATOM 16520 C C . ILE A 1 52 ? 2.323 -2.182 10.661 1.00 0.00 49 ILE A C 9
ATOM 16521 O O . ILE A 1 52 ? 2.074 -2.670 9.550 1.00 0.00 49 ILE A O 9
ATOM 16537 N N . ALA A 1 53 ? 3.601 -1.964 11.074 1.00 0.00 50 ALA A N 9
ATOM 16538 C CA . ALA A 1 53 ? 4.792 -2.394 10.337 1.00 0.00 50 ALA A CA 9
ATOM 16539 C C . ALA A 1 53 ? 4.912 -3.919 10.208 1.00 0.00 50 ALA A C 9
ATOM 16540 O O . ALA A 1 53 ? 5.426 -4.378 9.205 1.00 0.00 50 ALA A O 9
ATOM 16547 N N . ARG A 1 54 ? 4.489 -4.691 11.236 1.00 0.00 51 ARG A N 9
ATOM 16548 C CA . ARG A 1 54 ? 4.458 -6.179 11.185 1.00 0.00 51 ARG A CA 9
ATOM 16549 C C . ARG A 1 54 ? 3.523 -6.651 10.062 1.00 0.00 51 ARG A C 9
ATOM 16550 O O . ARG A 1 54 ? 3.920 -7.432 9.214 1.00 0.00 51 ARG A O 9
ATOM 16571 N N . LEU A 1 55 ? 2.286 -6.133 10.101 1.00 0.00 52 LEU A N 9
ATOM 16572 C CA . LEU A 1 55 ? 1.262 -6.325 9.051 1.00 0.00 52 LEU A CA 9
ATOM 16573 C C . LEU A 1 55 ? 1.872 -6.044 7.668 1.00 0.00 52 LEU A C 9
ATOM 16574 O O . LEU A 1 55 ? 1.728 -6.851 6.741 1.00 0.00 52 LEU A O 9
ATOM 16590 N N . ARG A 1 56 ? 2.599 -4.923 7.549 1.00 0.00 53 ARG A N 9
ATOM 16591 C CA . ARG A 1 56 ? 3.205 -4.473 6.295 1.00 0.00 53 ARG A CA 9
ATOM 16592 C C . ARG A 1 56 ? 4.617 -5.058 6.032 1.00 0.00 53 ARG A C 9
ATOM 16593 O O . ARG A 1 56 ? 5.167 -4.783 4.972 1.00 0.00 53 ARG A O 9
ATOM 16614 N N . GLU A 1 57 ? 5.226 -5.815 6.983 1.00 0.00 54 GLU A N 9
ATOM 16615 C CA . GLU A 1 57 ? 6.535 -6.505 6.735 1.00 0.00 54 GLU A CA 9
ATOM 16616 C C . GLU A 1 57 ? 6.255 -7.928 6.258 1.00 0.00 54 GLU A C 9
ATOM 16617 O O . GLU A 1 57 ? 6.996 -8.493 5.466 1.00 0.00 54 GLU A O 9
ATOM 16629 N N . VAL A 1 58 ? 5.178 -8.501 6.809 1.00 0.00 55 VAL A N 9
ATOM 16630 C CA . VAL A 1 58 ? 4.561 -9.698 6.233 1.00 0.00 55 VAL A CA 9
ATOM 16631 C C . VAL A 1 58 ? 4.125 -9.344 4.791 1.00 0.00 55 VAL A C 9
ATOM 16632 O O . VAL A 1 58 ? 4.342 -10.109 3.865 1.00 0.00 55 VAL A O 9
ATOM 16645 N N . HIS A 1 59 ? 3.558 -8.125 4.641 1.00 0.00 56 HIS A N 9
ATOM 16646 C CA . HIS A 1 59 ? 3.295 -7.548 3.291 1.00 0.00 56 HIS A CA 9
ATOM 16647 C C . HIS A 1 59 ? 4.499 -6.738 2.705 1.00 0.00 56 HIS A C 9
ATOM 16648 O O . HIS A 1 59 ? 4.283 -5.824 1.907 1.00 0.00 56 HIS A O 9
ATOM 16663 N N . SER A 1 60 ? 5.766 -7.088 3.054 1.00 0.00 57 SER A N 9
ATOM 16664 C CA . SER A 1 60 ? 6.990 -6.472 2.429 1.00 0.00 57 SER A CA 9
ATOM 16665 C C . SER A 1 60 ? 7.955 -7.582 1.995 1.00 0.00 57 SER A C 9
ATOM 16666 O O . SER A 1 60 ? 8.422 -7.604 0.851 1.00 0.00 57 SER A O 9
ATOM 16674 N N . GLN A 1 61 ? 8.257 -8.498 2.924 1.00 0.00 58 GLN A N 9
ATOM 16675 C CA . GLN A 1 61 ? 8.923 -9.778 2.610 1.00 0.00 58 GLN A CA 9
ATOM 16676 C C . GLN A 1 61 ? 8.047 -10.575 1.625 1.00 0.00 58 GLN A C 9
ATOM 16677 O O . GLN A 1 61 ? 8.546 -11.328 0.789 1.00 0.00 58 GLN A O 9
ATOM 16691 N N . LYS A 1 62 ? 6.722 -10.430 1.797 1.00 0.00 59 LYS A N 9
ATOM 16692 C CA . LYS A 1 62 ? 5.729 -10.747 0.770 1.00 0.00 59 LYS A CA 9
ATOM 16693 C C . LYS A 1 62 ? 5.077 -9.416 0.340 1.00 0.00 59 LYS A C 9
ATOM 16694 O O . LYS A 1 62 ? 3.926 -9.151 0.685 1.00 0.00 59 LYS A O 9
ATOM 16713 N N . LEU A 1 63 ? 5.865 -8.555 -0.372 1.00 0.00 60 LEU A N 9
ATOM 16714 C CA . LEU A 1 63 ? 5.403 -7.228 -0.873 1.00 0.00 60 LEU A CA 9
ATOM 16715 C C . LEU A 1 63 ? 4.222 -7.438 -1.819 1.00 0.00 60 LEU A C 9
ATOM 16716 O O . LEU A 1 63 ? 4.442 -7.686 -3.008 1.00 0.00 60 LEU A O 9
ATOM 16732 N N . SER A 1 64 ? 2.991 -7.376 -1.257 1.00 0.00 61 SER A N 9
ATOM 16733 C CA . SER A 1 64 ? 1.718 -7.547 -1.995 1.00 0.00 61 SER A CA 9
ATOM 16734 C C . SER A 1 64 ? 1.624 -8.944 -2.667 1.00 0.00 61 SER A C 9
ATOM 16735 O O . SER A 1 64 ? 2.635 -9.584 -2.944 1.00 0.00 61 SER A O 9
ATOM 16743 N N . LYS A 1 65 ? 0.405 -9.424 -2.925 1.00 0.00 62 LYS A N 9
ATOM 16744 C CA . LYS A 1 65 ? 0.213 -10.701 -3.634 1.00 0.00 62 LYS A CA 9
ATOM 16745 C C . LYS A 1 65 ? 0.698 -10.541 -5.092 1.00 0.00 62 LYS A C 9
ATOM 16746 O O . LYS A 1 65 ? 1.719 -11.125 -5.486 1.00 0.00 62 LYS A O 9
ATOM 16765 N N . GLU A 1 66 ? -0.088 -9.785 -5.879 1.00 0.00 63 GLU A N 9
ATOM 16766 C CA . GLU A 1 66 ? 0.181 -9.353 -7.264 1.00 0.00 63 GLU A CA 9
ATOM 16767 C C . GLU A 1 66 ? 1.667 -8.972 -7.519 1.00 0.00 63 GLU A C 9
ATOM 16768 O O . GLU A 1 66 ? 2.269 -9.515 -8.435 1.00 0.00 63 GLU A O 9
ATOM 16780 N N . ALA A 1 67 ? 2.241 -8.049 -6.703 1.00 0.00 64 ALA A N 9
ATOM 16781 C CA . ALA A 1 67 ? 3.663 -7.617 -6.849 1.00 0.00 64 ALA A CA 9
ATOM 16782 C C . ALA A 1 67 ? 4.618 -8.820 -6.655 1.00 0.00 64 ALA A C 9
ATOM 16783 O O . ALA A 1 67 ? 5.490 -9.036 -7.491 1.00 0.00 64 ALA A O 9
ATOM 16790 N N . GLN A 1 68 ? 4.476 -9.521 -5.493 1.00 0.00 65 GLN A N 9
ATOM 16791 C CA . GLN A 1 68 ? 5.269 -10.785 -5.273 1.00 0.00 65 GLN A CA 9
ATOM 16792 C C . GLN A 1 68 ? 5.205 -11.746 -6.494 1.00 0.00 65 GLN A C 9
ATOM 16793 O O . GLN A 1 68 ? 6.202 -12.427 -6.799 1.00 0.00 65 GLN A O 9
ATOM 16807 N N . LYS A 1 69 ? 4.071 -11.790 -7.230 1.00 0.00 66 LYS A N 9
ATOM 16808 C CA . LYS A 1 69 ? 3.889 -12.610 -8.429 1.00 0.00 66 LYS A CA 9
ATOM 16809 C C . LYS A 1 69 ? 4.663 -12.007 -9.599 1.00 0.00 66 LYS A C 9
ATOM 16810 O O . LYS A 1 69 ? 5.273 -12.733 -10.335 1.00 0.00 66 LYS A O 9
ATOM 16829 N N . LEU A 1 70 ? 4.535 -10.684 -9.792 1.00 0.00 67 LEU A N 9
ATOM 16830 C CA . LEU A 1 70 ? 5.353 -9.919 -10.779 1.00 0.00 67 LEU A CA 9
ATOM 16831 C C . LEU A 1 70 ? 6.870 -10.273 -10.640 1.00 0.00 67 LEU A C 9
ATOM 16832 O O . LEU A 1 70 ? 7.588 -10.448 -11.629 1.00 0.00 67 LEU A O 9
ATOM 16848 N N . MET A 1 71 ? 7.288 -10.458 -9.381 1.00 0.00 68 MET A N 9
ATOM 16849 C CA . MET A 1 71 ? 8.668 -10.851 -9.018 1.00 0.00 68 MET A CA 9
ATOM 16850 C C . MET A 1 71 ? 8.951 -12.345 -9.350 1.00 0.00 68 MET A C 9
ATOM 16851 O O . MET A 1 71 ? 10.095 -12.716 -9.642 1.00 0.00 68 MET A O 9
ATOM 16865 N N . LYS A 1 72 ? 7.901 -13.192 -9.306 1.00 0.00 69 LYS A N 9
ATOM 16866 C CA . LYS A 1 72 ? 7.993 -14.636 -9.709 1.00 0.00 69 LYS A CA 9
ATOM 16867 C C . LYS A 1 72 ? 7.176 -14.973 -10.998 1.00 0.00 69 LYS A C 9
ATOM 16868 O O . LYS A 1 72 ? 6.828 -16.144 -11.218 1.00 0.00 69 LYS A O 9
ATOM 16887 N N . MET A 1 73 ? 6.915 -13.957 -11.861 1.00 0.00 70 MET A N 9
ATOM 16888 C CA . MET A 1 73 ? 6.097 -14.123 -13.106 1.00 0.00 70 MET A CA 9
ATOM 16889 C C . MET A 1 73 ? 6.791 -15.061 -14.098 1.00 0.00 70 MET A C 9
ATOM 16890 O O . MET A 1 73 ? 8.025 -15.151 -14.080 1.00 0.00 70 MET A O 9
ATOM 16904 N N . PRO A 1 74 ? 6.018 -15.787 -14.973 1.00 0.00 71 PRO A N 9
ATOM 16905 C CA . PRO A 1 74 ? 6.617 -16.557 -16.044 1.00 0.00 71 PRO A CA 9
ATOM 16906 C C . PRO A 1 74 ? 7.197 -15.627 -17.136 1.00 0.00 71 PRO A C 9
ATOM 16907 O O . PRO A 1 74 ? 8.407 -15.390 -17.149 1.00 0.00 71 PRO A O 9
ATOM 16918 N N . PHE A 1 75 ? 6.357 -15.124 -18.067 1.00 0.00 72 PHE A N 9
ATOM 16919 C CA . PHE A 1 75 ? 6.821 -14.412 -19.267 1.00 0.00 72 PHE A CA 9
ATOM 16920 C C . PHE A 1 75 ? 6.842 -12.910 -18.944 1.00 0.00 72 PHE A C 9
ATOM 16921 O O . PHE A 1 75 ? 5.786 -12.326 -18.752 1.00 0.00 72 PHE A O 9
ATOM 16938 N N . GLN A 1 76 ? 8.030 -12.289 -18.862 1.00 0.00 73 GLN A N 9
ATOM 16939 C CA . GLN A 1 76 ? 8.171 -10.868 -18.463 1.00 0.00 73 GLN A CA 9
ATOM 16940 C C . GLN A 1 76 ? 9.348 -10.203 -19.189 1.00 0.00 73 GLN A C 9
ATOM 16941 O O . GLN A 1 76 ? 10.168 -10.888 -19.810 1.00 0.00 73 GLN A O 9
ATOM 16955 N N . ARG A 1 77 ? 9.417 -8.861 -19.078 1.00 0.00 74 ARG A N 9
ATOM 16956 C CA . ARG A 1 77 ? 10.558 -8.044 -19.544 1.00 0.00 74 ARG A CA 9
ATOM 16957 C C . ARG A 1 77 ? 10.358 -6.579 -19.107 1.00 0.00 74 ARG A C 9
ATOM 16958 O O . ARG A 1 77 ? 9.402 -6.258 -18.412 1.00 0.00 74 ARG A O 9
ATOM 16979 N N . ALA A 1 78 ? 11.296 -5.713 -19.495 1.00 0.00 75 ALA A N 9
ATOM 16980 C CA . ALA A 1 78 ? 11.119 -4.247 -19.426 1.00 0.00 75 ALA A CA 9
ATOM 16981 C C . ALA A 1 78 ? 10.634 -3.745 -20.791 1.00 0.00 75 ALA A C 9
ATOM 16982 O O . ALA A 1 78 ? 11.205 -4.130 -21.822 1.00 0.00 75 ALA A O 9
ATOM 16989 N N . ILE A 1 79 ? 9.571 -2.913 -20.798 1.00 0.00 76 ILE A N 9
ATOM 16990 C CA . ILE A 1 79 ? 9.020 -2.420 -22.087 1.00 0.00 76 ILE A CA 9
ATOM 16991 C C . ILE A 1 79 ? 9.916 -1.336 -22.729 1.00 0.00 76 ILE A C 9
ATOM 16992 O O . ILE A 1 79 ? 10.035 -0.236 -22.192 1.00 0.00 76 ILE A O 9
ATOM 17008 N N . THR A 1 80 ? 10.594 -1.693 -23.849 1.00 0.00 77 THR A N 9
ATOM 17009 C CA . THR A 1 80 ? 11.485 -0.796 -24.624 1.00 0.00 77 THR A CA 9
ATOM 17010 C C . THR A 1 80 ? 10.713 0.345 -25.336 1.00 0.00 77 THR A C 9
ATOM 17011 O O . THR A 1 80 ? 9.489 0.433 -25.246 1.00 0.00 77 THR A O 9
ATOM 17022 N N . LYS A 1 81 ? 11.444 1.153 -26.135 1.00 0.00 78 LYS A N 9
ATOM 17023 C CA . LYS A 1 81 ? 10.972 2.464 -26.628 1.00 0.00 78 LYS A CA 9
ATOM 17024 C C . LYS A 1 81 ? 10.010 2.328 -27.821 1.00 0.00 78 LYS A C 9
ATOM 17025 O O . LYS A 1 81 ? 9.160 3.205 -28.038 1.00 0.00 78 LYS A O 9
ATOM 17044 N N . LYS A 1 82 ? 10.094 1.183 -28.531 1.00 0.00 79 LYS A N 9
ATOM 17045 C CA . LYS A 1 82 ? 9.051 0.910 -29.557 1.00 0.00 79 LYS A CA 9
ATOM 17046 C C . LYS A 1 82 ? 7.849 0.175 -29.016 1.00 0.00 79 LYS A C 9
ATOM 17047 O O . LYS A 1 82 ? 6.793 0.193 -29.646 1.00 0.00 79 LYS A O 9
ATOM 17066 N N . GLU A 1 83 ? 7.974 -0.452 -27.845 1.00 0.00 80 GLU A N 9
ATOM 17067 C CA . GLU A 1 83 ? 6.843 -1.182 -27.258 1.00 0.00 80 GLU A CA 9
ATOM 17068 C C . GLU A 1 83 ? 6.072 -0.163 -26.364 1.00 0.00 80 GLU A C 9
ATOM 17069 O O . GLU A 1 83 ? 4.908 -0.358 -26.000 1.00 0.00 80 GLU A O 9
ATOM 17081 N N . GLN A 1 84 ? 6.797 0.943 -26.053 1.00 0.00 81 GLN A N 9
ATOM 17082 C CA . GLN A 1 84 ? 6.269 2.130 -25.396 1.00 0.00 81 GLN A CA 9
ATOM 17083 C C . GLN A 1 84 ? 5.559 3.024 -26.415 1.00 0.00 81 GLN A C 9
ATOM 17084 O O . GLN A 1 84 ? 4.516 3.607 -26.104 1.00 0.00 81 GLN A O 9
ATOM 17098 N N . ALA A 1 85 ? 6.121 3.135 -27.640 1.00 0.00 82 ALA A N 9
ATOM 17099 C CA . ALA A 1 85 ? 5.506 3.941 -28.720 1.00 0.00 82 ALA A CA 9
ATOM 17100 C C . ALA A 1 85 ? 4.364 3.155 -29.390 1.00 0.00 82 ALA A C 9
ATOM 17101 O O . ALA A 1 85 ? 3.504 3.744 -30.057 1.00 0.00 82 ALA A O 9
ATOM 17108 N N . ASP A 1 86 ? 4.375 1.817 -29.218 1.00 0.00 83 ASP A N 9
ATOM 17109 C CA . ASP A 1 86 ? 3.310 0.926 -29.709 1.00 0.00 83 ASP A CA 9
ATOM 17110 C C . ASP A 1 86 ? 2.705 0.154 -28.540 1.00 0.00 83 ASP A C 9
ATOM 17111 O O . ASP A 1 86 ? 2.799 -1.067 -28.469 1.00 0.00 83 ASP A O 9
ATOM 17120 N N . MET A 1 87 ? 2.077 0.904 -27.624 1.00 0.00 84 MET A N 9
ATOM 17121 C CA . MET A 1 87 ? 1.366 0.348 -26.451 1.00 0.00 84 MET A CA 9
ATOM 17122 C C . MET A 1 87 ? 0.097 -0.422 -26.894 1.00 0.00 84 MET A C 9
ATOM 17123 O O . MET A 1 87 ? -0.312 -1.388 -26.252 1.00 0.00 84 MET A O 9
ATOM 17137 N N . GLY A 1 88 ? -0.460 0.012 -28.035 1.00 0.00 85 GLY A N 9
ATOM 17138 C CA . GLY A 1 88 ? -1.689 -0.563 -28.585 1.00 0.00 85 GLY A CA 9
ATOM 17139 C C . GLY A 1 88 ? -1.440 -1.941 -29.181 1.00 0.00 85 GLY A C 9
ATOM 17140 O O . GLY A 1 88 ? -2.088 -2.926 -28.805 1.00 0.00 85 GLY A O 9
ATOM 17144 N N . LYS A 1 89 ? -0.450 -1.983 -30.089 1.00 0.00 86 LYS A N 9
ATOM 17145 C CA . LYS A 1 89 ? 0.016 -3.217 -30.752 1.00 0.00 86 LYS A CA 9
ATOM 17146 C C . LYS A 1 89 ? 0.552 -4.228 -29.716 1.00 0.00 86 LYS A C 9
ATOM 17147 O O . LYS A 1 89 ? 0.240 -5.424 -29.775 1.00 0.00 86 LYS A O 9
ATOM 17166 N N . LEU A 1 90 ? 1.407 -3.726 -28.821 1.00 0.00 87 LEU A N 9
ATOM 17167 C CA . LEU A 1 90 ? 1.935 -4.501 -27.684 1.00 0.00 87 LEU A CA 9
ATOM 17168 C C . LEU A 1 90 ? 0.814 -5.229 -26.881 1.00 0.00 87 LEU A C 9
ATOM 17169 O O . LEU A 1 90 ? 0.825 -6.460 -26.781 1.00 0.00 87 LEU A O 9
ATOM 17185 N N . LYS A 1 91 ? -0.163 -4.461 -26.362 1.00 0.00 88 LYS A N 9
ATOM 17186 C CA . LYS A 1 91 ? -1.196 -4.978 -25.428 1.00 0.00 88 LYS A CA 9
ATOM 17187 C C . LYS A 1 91 ? -2.288 -5.846 -26.082 1.00 0.00 88 LYS A C 9
ATOM 17188 O O . LYS A 1 91 ? -2.898 -6.667 -25.379 1.00 0.00 88 LYS A O 9
ATOM 17207 N N . LYS A 1 92 ? -2.529 -5.686 -27.403 1.00 0.00 89 LYS A N 9
ATOM 17208 C CA . LYS A 1 92 ? -3.667 -6.371 -28.061 1.00 0.00 89 LYS A CA 9
ATOM 17209 C C . LYS A 1 92 ? -3.435 -7.899 -28.098 1.00 0.00 89 LYS A C 9
ATOM 17210 O O . LYS A 1 92 ? -4.334 -8.675 -27.743 1.00 0.00 89 LYS A O 9
ATOM 17229 N N . SER A 1 93 ? -2.224 -8.312 -28.516 1.00 0.00 90 SER A N 9
ATOM 17230 C CA . SER A 1 93 ? -1.815 -9.721 -28.595 1.00 0.00 90 SER A CA 9
ATOM 17231 C C . SER A 1 93 ? -1.877 -10.408 -27.212 1.00 0.00 90 SER A C 9
ATOM 17232 O O . SER A 1 93 ? -2.575 -11.413 -27.032 1.00 0.00 90 SER A O 9
ATOM 17240 N N . VAL A 1 94 ? -1.135 -9.830 -26.254 1.00 0.00 91 VAL A N 9
ATOM 17241 C CA . VAL A 1 94 ? -0.872 -10.465 -24.944 1.00 0.00 91 VAL A CA 9
ATOM 17242 C C . VAL A 1 94 ? -2.155 -10.580 -24.095 1.00 0.00 91 VAL A C 9
ATOM 17243 O O . VAL A 1 94 ? -2.359 -11.599 -23.419 1.00 0.00 91 VAL A O 9
ATOM 17256 N N . ARG A 1 95 ? -2.966 -9.496 -24.124 1.00 0.00 92 ARG A N 9
ATOM 17257 C CA . ARG A 1 95 ? -4.250 -9.356 -23.387 1.00 0.00 92 ARG A CA 9
ATOM 17258 C C . ARG A 1 95 ? -4.007 -9.133 -21.875 1.00 0.00 92 ARG A C 9
ATOM 17259 O O . ARG A 1 95 ? -4.250 -8.037 -21.356 1.00 0.00 92 ARG A O 9
ATOM 17280 N N . GLY A 1 96 ? -3.485 -10.174 -21.185 1.00 0.00 93 GLY A N 9
ATOM 17281 C CA . GLY A 1 96 ? -3.194 -10.120 -19.738 1.00 0.00 93 GLY A CA 9
ATOM 17282 C C . GLY A 1 96 ? -1.832 -9.501 -19.405 1.00 0.00 93 GLY A C 9
ATOM 17283 O O . GLY A 1 96 ? -1.256 -9.772 -18.346 1.00 0.00 93 GLY A O 9
ATOM 17287 N N . LEU A 1 97 ? -1.307 -8.706 -20.345 1.00 0.00 94 LEU A N 9
ATOM 17288 C CA . LEU A 1 97 ? -0.092 -7.914 -20.134 1.00 0.00 94 LEU A CA 9
ATOM 17289 C C . LEU A 1 97 ? -0.318 -6.858 -19.047 1.00 0.00 94 LEU A C 9
ATOM 17290 O O . LEU A 1 97 ? -1.276 -6.097 -19.107 1.00 0.00 94 LEU A O 9
ATOM 17306 N N . VAL A 1 98 ? 0.566 -6.846 -18.050 1.00 0.00 95 VAL A N 9
ATOM 17307 C CA . VAL A 1 98 ? 0.646 -5.887 -16.954 1.00 0.00 95 VAL A CA 9
ATOM 17308 C C . VAL A 1 98 ? 1.816 -4.961 -17.295 1.00 0.00 95 VAL A C 9
ATOM 17309 O O . VAL A 1 98 ? 2.911 -5.462 -17.517 1.00 0.00 95 VAL A O 9
ATOM 17322 N N . VAL A 1 99 ? 1.602 -3.638 -17.358 1.00 0.00 96 VAL A N 9
ATOM 17323 C CA . VAL A 1 99 ? 2.654 -2.669 -17.750 1.00 0.00 96 VAL A CA 9
ATOM 17324 C C . VAL A 1 99 ? 2.734 -1.591 -16.660 1.00 0.00 96 VAL A C 9
ATOM 17325 O O . VAL A 1 99 ? 1.813 -0.780 -16.511 1.00 0.00 96 VAL A O 9
ATOM 17338 N N . VAL A 1 100 ? 3.824 -1.615 -15.890 1.00 0.00 97 VAL A N 9
ATOM 17339 C CA . VAL A 1 100 ? 4.031 -0.742 -14.730 1.00 0.00 97 VAL A CA 9
ATOM 17340 C C . VAL A 1 100 ? 4.924 0.445 -15.150 1.00 0.00 97 VAL A C 9
ATOM 17341 O O . VAL A 1 100 ? 6.075 0.235 -15.551 1.00 0.00 97 VAL A O 9
ATOM 17354 N N . HIS A 1 101 ? 4.398 1.682 -15.068 1.00 0.00 98 HIS A N 9
ATOM 17355 C CA . HIS A 1 101 ? 5.121 2.911 -15.465 1.00 0.00 98 HIS A CA 9
ATOM 17356 C C . HIS A 1 101 ? 5.868 3.445 -14.214 1.00 0.00 98 HIS A C 9
ATOM 17357 O O . HIS A 1 101 ? 5.296 3.409 -13.129 1.00 0.00 98 HIS A O 9
ATOM 17371 N N . PRO A 1 102 ? 7.130 3.968 -14.325 1.00 0.00 99 PRO A N 9
ATOM 17372 C CA . PRO A 1 102 ? 7.926 4.409 -13.146 1.00 0.00 99 PRO A CA 9
ATOM 17373 C C . PRO A 1 102 ? 7.270 5.567 -12.333 1.00 0.00 99 PRO A C 9
ATOM 17374 O O . PRO A 1 102 ? 7.506 5.695 -11.134 1.00 0.00 99 PRO A O 9
ATOM 17385 N N . MET A 1 103 ? 6.429 6.390 -12.993 1.00 0.00 100 MET A N 9
ATOM 17386 C CA . MET A 1 103 ? 5.807 7.572 -12.335 1.00 0.00 100 MET A CA 9
ATOM 17387 C C . MET A 1 103 ? 4.447 7.255 -11.692 1.00 0.00 100 MET A C 9
ATOM 17388 O O . MET A 1 103 ? 3.837 8.145 -11.080 1.00 0.00 100 MET A O 9
ATOM 17402 N N . THR A 1 104 ? 3.970 6.007 -11.827 1.00 0.00 101 THR A N 9
ATOM 17403 C CA . THR A 1 104 ? 2.760 5.529 -11.101 1.00 0.00 101 THR A CA 9
ATOM 17404 C C . THR A 1 104 ? 3.068 5.276 -9.622 1.00 0.00 101 THR A C 9
ATOM 17405 O O . THR A 1 104 ? 4.224 5.361 -9.206 1.00 0.00 101 THR A O 9
ATOM 17416 N N . ALA A 1 105 ? 2.017 4.946 -8.850 1.00 0.00 102 ALA A N 9
ATOM 17417 C CA . ALA A 1 105 ? 2.130 4.633 -7.425 1.00 0.00 102 ALA A CA 9
ATOM 17418 C C . ALA A 1 105 ? 3.157 3.512 -7.174 1.00 0.00 102 ALA A C 9
ATOM 17419 O O . ALA A 1 105 ? 4.224 3.760 -6.580 1.00 0.00 102 ALA A O 9
ATOM 17426 N N . LEU A 1 106 ? 2.836 2.282 -7.633 1.00 0.00 103 LEU A N 9
ATOM 17427 C CA . LEU A 1 106 ? 3.675 1.081 -7.465 1.00 0.00 103 LEU A CA 9
ATOM 17428 C C . LEU A 1 106 ? 5.024 1.264 -8.197 1.00 0.00 103 LEU A C 9
ATOM 17429 O O . LEU A 1 106 ? 6.080 0.848 -7.713 1.00 0.00 103 LEU A O 9
ATOM 17445 N N . GLY A 1 107 ? 4.918 1.868 -9.398 1.00 0.00 104 GLY A N 9
ATOM 17446 C CA . GLY A 1 107 ? 6.069 2.327 -10.171 1.00 0.00 104 GLY A CA 9
ATOM 17447 C C . GLY A 1 107 ? 7.124 3.100 -9.389 1.00 0.00 104 GLY A C 9
ATOM 17448 O O . GLY A 1 107 ? 8.326 2.911 -9.630 1.00 0.00 104 GLY A O 9
ATOM 17452 N N . ARG A 1 108 ? 6.712 3.971 -8.445 1.00 0.00 105 ARG A N 9
ATOM 17453 C CA . ARG A 1 108 ? 7.656 4.693 -7.590 1.00 0.00 105 ARG A CA 9
ATOM 17454 C C . ARG A 1 108 ? 7.994 3.838 -6.370 1.00 0.00 105 ARG A C 9
ATOM 17455 O O . ARG A 1 108 ? 9.128 3.888 -5.885 1.00 0.00 105 ARG A O 9
ATOM 17476 N N . GLU A 1 109 ? 7.006 3.048 -5.870 1.00 0.00 106 GLU A N 9
ATOM 17477 C CA . GLU A 1 109 ? 7.113 2.321 -4.601 1.00 0.00 106 GLU A CA 9
ATOM 17478 C C . GLU A 1 109 ? 8.216 1.260 -4.667 1.00 0.00 106 GLU A C 9
ATOM 17479 O O . GLU A 1 109 ? 9.164 1.309 -3.876 1.00 0.00 106 GLU A O 9
ATOM 17491 N N . MET A 1 110 ? 8.081 0.277 -5.597 1.00 0.00 107 MET A N 9
ATOM 17492 C CA . MET A 1 110 ? 9.086 -0.788 -5.817 1.00 0.00 107 MET A CA 9
ATOM 17493 C C . MET A 1 110 ? 10.438 -0.183 -6.267 1.00 0.00 107 MET A C 9
ATOM 17494 O O . MET A 1 110 ? 11.477 -0.840 -6.190 1.00 0.00 107 MET A O 9
ATOM 17508 N N . GLY A 1 111 ? 10.398 1.085 -6.727 1.00 0.00 108 GLY A N 9
ATOM 17509 C CA . GLY A 1 111 ? 11.600 1.855 -7.045 1.00 0.00 108 GLY A CA 9
ATOM 17510 C C . GLY A 1 111 ? 12.040 1.679 -8.484 1.00 0.00 108 GLY A C 9
ATOM 17511 O O . GLY A 1 111 ? 13.238 1.552 -8.763 1.00 0.00 108 GLY A O 9
ATOM 17515 N N . LEU A 1 112 ? 11.059 1.671 -9.405 1.00 0.00 109 LEU A N 9
ATOM 17516 C CA . LEU A 1 112 ? 11.312 1.518 -10.846 1.00 0.00 109 LEU A CA 9
ATOM 17517 C C . LEU A 1 112 ? 11.671 2.881 -11.463 1.00 0.00 109 LEU A C 9
ATOM 17518 O O . LEU A 1 112 ? 11.023 3.899 -11.178 1.00 0.00 109 LEU A O 9
ATOM 17534 N N . GLU A 1 113 ? 12.730 2.875 -12.280 1.00 0.00 110 GLU A N 9
ATOM 17535 C CA . GLU A 1 113 ? 13.189 4.047 -13.058 1.00 0.00 110 GLU A CA 9
ATOM 17536 C C . GLU A 1 113 ? 12.749 3.912 -14.533 1.00 0.00 110 GLU A C 9
ATOM 17537 O O . GLU A 1 113 ? 12.932 4.835 -15.337 1.00 0.00 110 GLU A O 9
ATOM 17549 N N . GLU A 1 114 ? 12.128 2.758 -14.855 1.00 0.00 111 GLU A N 9
ATOM 17550 C CA . GLU A 1 114 ? 11.791 2.385 -16.240 1.00 0.00 111 GLU A CA 9
ATOM 17551 C C . GLU A 1 114 ? 10.433 1.671 -16.293 1.00 0.00 111 GLU A C 9
ATOM 17552 O O . GLU A 1 114 ? 10.030 1.015 -15.317 1.00 0.00 111 GLU A O 9
ATOM 17564 N N . MET A 1 115 ? 9.709 1.833 -17.429 1.00 0.00 112 MET A N 9
ATOM 17565 C CA . MET A 1 115 ? 8.460 1.124 -17.693 1.00 0.00 112 MET A CA 9
ATOM 17566 C C . MET A 1 115 ? 8.759 -0.365 -17.910 1.00 0.00 112 MET A C 9
ATOM 17567 O O . MET A 1 115 ? 9.414 -0.766 -18.894 1.00 0.00 112 MET A O 9
ATOM 17581 N N . THR A 1 116 ? 8.266 -1.175 -16.992 1.00 0.00 113 THR A N 9
ATOM 17582 C CA . THR A 1 116 ? 8.505 -2.606 -17.002 1.00 0.00 113 THR A CA 9
ATOM 17583 C C . THR A 1 116 ? 7.160 -3.267 -17.392 1.00 0.00 113 THR A C 9
ATOM 17584 O O . THR A 1 116 ? 6.121 -2.588 -17.376 1.00 0.00 113 THR A O 9
ATOM 17595 N N . GLY A 1 117 ? 7.149 -4.560 -17.748 1.00 0.00 114 GLY A N 9
ATOM 17596 C CA . GLY A 1 117 ? 5.886 -5.264 -17.965 1.00 0.00 114 GLY A CA 9
ATOM 17597 C C . GLY A 1 117 ? 6.015 -6.768 -17.816 1.00 0.00 114 GLY A C 9
ATOM 17598 O O . GLY A 1 117 ? 6.960 -7.363 -18.314 1.00 0.00 114 GLY A O 9
ATOM 17602 N N . PHE A 1 118 ? 5.045 -7.370 -17.128 1.00 0.00 115 PHE A N 9
ATOM 17603 C CA . PHE A 1 118 ? 5.036 -8.802 -16.792 1.00 0.00 115 PHE A CA 9
ATOM 17604 C C . PHE A 1 118 ? 3.748 -9.441 -17.348 1.00 0.00 115 PHE A C 9
ATOM 17605 O O . PHE A 1 118 ? 2.780 -8.716 -17.613 1.00 0.00 115 PHE A O 9
ATOM 17622 N N . SER A 1 119 ? 3.720 -10.787 -17.492 1.00 0.00 116 SER A N 9
ATOM 17623 C CA . SER A 1 119 ? 2.449 -11.497 -17.781 1.00 0.00 116 SER A CA 9
ATOM 17624 C C . SER A 1 119 ? 2.584 -13.030 -17.582 1.00 0.00 116 SER A C 9
ATOM 17625 O O . SER A 1 119 ? 3.684 -13.570 -17.341 1.00 0.00 116 SER A O 9
ATOM 17633 N N . LYS A 1 120 ? 1.433 -13.713 -17.736 1.00 0.00 117 LYS A N 9
ATOM 17634 C CA . LYS A 1 120 ? 1.324 -15.179 -17.754 1.00 0.00 117 LYS A CA 9
ATOM 17635 C C . LYS A 1 120 ? 1.403 -15.701 -19.211 1.00 0.00 117 LYS A C 9
ATOM 17636 O O . LYS A 1 120 ? 1.548 -16.907 -19.441 1.00 0.00 117 LYS A O 9
ATOM 17655 N N . THR A 1 121 ? 1.315 -14.762 -20.176 1.00 0.00 118 THR A N 9
ATOM 17656 C CA . THR A 1 121 ? 1.341 -15.040 -21.620 1.00 0.00 118 THR A CA 9
ATOM 17657 C C . THR A 1 121 ? 2.541 -14.313 -22.254 1.00 0.00 118 THR A C 9
ATOM 17658 O O . THR A 1 121 ? 2.921 -13.232 -21.795 1.00 0.00 118 THR A O 9
ATOM 17669 N N . THR A 1 122 ? 3.124 -14.914 -23.307 1.00 0.00 119 THR A N 9
ATOM 17670 C CA . THR A 1 122 ? 4.413 -14.478 -23.877 1.00 0.00 119 THR A CA 9
ATOM 17671 C C . THR A 1 122 ? 4.284 -13.198 -24.738 1.00 0.00 119 THR A C 9
ATOM 17672 O O . THR A 1 122 ? 3.273 -12.984 -25.411 1.00 0.00 119 THR A O 9
ATOM 17683 N N . PHE A 1 123 ? 5.326 -12.349 -24.673 1.00 0.00 120 PHE A N 9
ATOM 17684 C CA . PHE A 1 123 ? 5.420 -11.081 -25.412 1.00 0.00 120 PHE A CA 9
ATOM 17685 C C . PHE A 1 123 ? 6.908 -10.675 -25.541 1.00 0.00 120 PHE A C 9
ATOM 17686 O O . PHE A 1 123 ? 7.369 -10.405 -26.664 1.00 0.00 120 PHE A O 9
ATOM 17704 N N . MET A 1 4 ? -14.128 -1.699 -5.143 1.00 0.00 1 MET A N 10
ATOM 17705 C CA . MET A 1 4 ? -14.679 -1.539 -3.788 1.00 0.00 1 MET A CA 10
ATOM 17706 C C . MET A 1 4 ? -14.314 -0.144 -3.245 1.00 0.00 1 MET A C 10
ATOM 17707 O O . MET A 1 4 ? -15.183 0.728 -3.137 1.00 0.00 1 MET A O 10
ATOM 17721 N N . LYS A 1 5 ? -12.999 0.050 -2.957 1.00 0.00 2 LYS A N 10
ATOM 17722 C CA . LYS A 1 5 ? -12.434 1.276 -2.342 1.00 0.00 2 LYS A CA 10
ATOM 17723 C C . LYS A 1 5 ? -12.978 1.492 -0.909 1.00 0.00 2 LYS A C 10
ATOM 17724 O O . LYS A 1 5 ? -14.134 1.902 -0.726 1.00 0.00 2 LYS A O 10
ATOM 17743 N N . GLU A 1 6 ? -12.133 1.203 0.096 1.00 0.00 3 GLU A N 10
ATOM 17744 C CA . GLU A 1 6 ? -12.488 1.302 1.528 1.00 0.00 3 GLU A CA 10
ATOM 17745 C C . GLU A 1 6 ? -11.789 2.501 2.193 1.00 0.00 3 GLU A C 10
ATOM 17746 O O . GLU A 1 6 ? -11.107 3.292 1.534 1.00 0.00 3 GLU A O 10
ATOM 17758 N N . VAL A 1 7 ? -11.955 2.612 3.523 1.00 0.00 4 VAL A N 10
ATOM 17759 C CA . VAL A 1 7 ? -11.280 3.632 4.352 1.00 0.00 4 VAL A CA 10
ATOM 17760 C C . VAL A 1 7 ? -9.880 3.137 4.815 1.00 0.00 4 VAL A C 10
ATOM 17761 O O . VAL A 1 7 ? -9.333 3.666 5.764 1.00 0.00 4 VAL A O 10
ATOM 17774 N N . GLU A 1 8 ? -9.332 2.110 4.132 1.00 0.00 5 GLU A N 10
ATOM 17775 C CA . GLU A 1 8 ? -7.949 1.587 4.359 1.00 0.00 5 GLU A CA 10
ATOM 17776 C C . GLU A 1 8 ? -6.898 2.729 4.443 1.00 0.00 5 GLU A C 10
ATOM 17777 O O . GLU A 1 8 ? -6.069 2.769 5.353 1.00 0.00 5 GLU A O 10
ATOM 17789 N N . LYS A 1 9 ? -6.928 3.585 3.413 1.00 0.00 6 LYS A N 10
ATOM 17790 C CA . LYS A 1 9 ? -6.094 4.823 3.376 1.00 0.00 6 LYS A CA 10
ATOM 17791 C C . LYS A 1 9 ? -6.228 5.663 4.687 1.00 0.00 6 LYS A C 10
ATOM 17792 O O . LYS A 1 9 ? -5.246 6.209 5.191 1.00 0.00 6 LYS A O 10
ATOM 17811 N N . ASN A 1 10 ? -7.472 5.731 5.196 1.00 0.00 7 ASN A N 10
ATOM 17812 C CA . ASN A 1 10 ? -7.794 6.474 6.444 1.00 0.00 7 ASN A CA 10
ATOM 17813 C C . ASN A 1 10 ? -7.217 5.748 7.693 1.00 0.00 7 ASN A C 10
ATOM 17814 O O . ASN A 1 10 ? -6.884 6.399 8.684 1.00 0.00 7 ASN A O 10
ATOM 17825 N N . GLU A 1 11 ? -7.139 4.396 7.625 1.00 0.00 8 GLU A N 10
ATOM 17826 C CA . GLU A 1 11 ? -6.440 3.578 8.650 1.00 0.00 8 GLU A CA 10
ATOM 17827 C C . GLU A 1 11 ? -4.932 3.898 8.685 1.00 0.00 8 GLU A C 10
ATOM 17828 O O . GLU A 1 11 ? -4.363 4.088 9.772 1.00 0.00 8 GLU A O 10
ATOM 17840 N N . ILE A 1 12 ? -4.278 3.923 7.505 1.00 0.00 9 ILE A N 10
ATOM 17841 C CA . ILE A 1 12 ? -2.844 4.263 7.392 1.00 0.00 9 ILE A CA 10
ATOM 17842 C C . ILE A 1 12 ? -2.579 5.703 7.879 1.00 0.00 9 ILE A C 10
ATOM 17843 O O . ILE A 1 12 ? -1.610 5.951 8.584 1.00 0.00 9 ILE A O 10
ATOM 17859 N N . LYS A 1 13 ? -3.484 6.623 7.519 1.00 0.00 10 LYS A N 10
ATOM 17860 C CA . LYS A 1 13 ? -3.426 8.045 7.935 1.00 0.00 10 LYS A CA 10
ATOM 17861 C C . LYS A 1 13 ? -3.498 8.127 9.478 1.00 0.00 10 LYS A C 10
ATOM 17862 O O . LYS A 1 13 ? -2.768 8.891 10.106 1.00 0.00 10 LYS A O 10
ATOM 17881 N N . ARG A 1 14 ? -4.430 7.341 10.032 1.00 0.00 11 ARG A N 10
ATOM 17882 C CA . ARG A 1 14 ? -4.641 7.200 11.485 1.00 0.00 11 ARG A CA 10
ATOM 17883 C C . ARG A 1 14 ? -3.337 6.826 12.242 1.00 0.00 11 ARG A C 10
ATOM 17884 O O . ARG A 1 14 ? -2.928 7.556 13.149 1.00 0.00 11 ARG A O 10
ATOM 17905 N N . LEU A 1 15 ? -2.690 5.701 11.858 1.00 0.00 12 LEU A N 10
ATOM 17906 C CA . LEU A 1 15 ? -1.448 5.227 12.532 1.00 0.00 12 LEU A CA 10
ATOM 17907 C C . LEU A 1 15 ? -0.247 6.188 12.303 1.00 0.00 12 LEU A C 10
ATOM 17908 O O . LEU A 1 15 ? 0.601 6.336 13.187 1.00 0.00 12 LEU A O 10
ATOM 17924 N N . SER A 1 16 ? -0.157 6.764 11.088 1.00 0.00 13 SER A N 10
ATOM 17925 C CA . SER A 1 16 ? 0.772 7.885 10.788 1.00 0.00 13 SER A CA 10
ATOM 17926 C C . SER A 1 16 ? 0.646 9.033 11.817 1.00 0.00 13 SER A C 10
ATOM 17927 O O . SER A 1 16 ? 1.645 9.476 12.380 1.00 0.00 13 SER A O 10
ATOM 17935 N N . ASP A 1 17 ? -0.599 9.506 12.006 1.00 0.00 14 ASP A N 10
ATOM 17936 C CA . ASP A 1 17 ? -0.930 10.574 12.996 1.00 0.00 14 ASP A CA 10
ATOM 17937 C C . ASP A 1 17 ? -0.536 10.133 14.437 1.00 0.00 14 ASP A C 10
ATOM 17938 O O . ASP A 1 17 ? -0.108 10.945 15.249 1.00 0.00 14 ASP A O 10
ATOM 17947 N N . ARG A 1 18 ? -0.739 8.831 14.705 1.00 0.00 15 ARG A N 10
ATOM 17948 C CA . ARG A 1 18 ? -0.380 8.202 16.001 1.00 0.00 15 ARG A CA 10
ATOM 17949 C C . ARG A 1 18 ? 1.134 8.348 16.311 1.00 0.00 15 ARG A C 10
ATOM 17950 O O . ARG A 1 18 ? 1.516 8.906 17.352 1.00 0.00 15 ARG A O 10
ATOM 17971 N N . LEU A 1 19 ? 1.983 7.876 15.377 1.00 0.00 16 LEU A N 10
ATOM 17972 C CA . LEU A 1 19 ? 3.452 7.955 15.534 1.00 0.00 16 LEU A CA 10
ATOM 17973 C C . LEU A 1 19 ? 3.906 9.430 15.508 1.00 0.00 16 LEU A C 10
ATOM 17974 O O . LEU A 1 19 ? 4.810 9.804 16.240 1.00 0.00 16 LEU A O 10
ATOM 17990 N N . ASP A 1 20 ? 3.283 10.224 14.624 1.00 0.00 17 ASP A N 10
ATOM 17991 C CA . ASP A 1 20 ? 3.551 11.680 14.523 1.00 0.00 17 ASP A CA 10
ATOM 17992 C C . ASP A 1 20 ? 3.343 12.396 15.884 1.00 0.00 17 ASP A C 10
ATOM 17993 O O . ASP A 1 20 ? 4.154 13.236 16.282 1.00 0.00 17 ASP A O 10
ATOM 18002 N N . ALA A 1 21 ? 2.217 12.093 16.546 1.00 0.00 18 ALA A N 10
ATOM 18003 C CA . ALA A 1 21 ? 1.936 12.496 17.934 1.00 0.00 18 ALA A CA 10
ATOM 18004 C C . ALA A 1 21 ? 3.020 12.012 18.924 1.00 0.00 18 ALA A C 10
ATOM 18005 O O . ALA A 1 21 ? 3.351 12.730 19.867 1.00 0.00 18 ALA A O 10
ATOM 18012 N N . ILE A 1 22 ? 3.566 10.799 18.692 1.00 0.00 19 ILE A N 10
ATOM 18013 C CA . ILE A 1 22 ? 4.604 10.211 19.571 1.00 0.00 19 ILE A CA 10
ATOM 18014 C C . ILE A 1 22 ? 5.977 10.912 19.397 1.00 0.00 19 ILE A C 10
ATOM 18015 O O . ILE A 1 22 ? 6.617 11.256 20.392 1.00 0.00 19 ILE A O 10
ATOM 18031 N N . ARG A 1 23 ? 6.450 11.143 18.156 1.00 0.00 20 ARG A N 10
ATOM 18032 C CA . ARG A 1 23 ? 7.687 11.910 17.905 1.00 0.00 20 ARG A CA 10
ATOM 18033 C C . ARG A 1 23 ? 7.557 13.380 18.346 1.00 0.00 20 ARG A C 10
ATOM 18034 O O . ARG A 1 23 ? 8.551 13.973 18.744 1.00 0.00 20 ARG A O 10
ATOM 18055 N N . HIS A 1 24 ? 6.346 13.973 18.261 1.00 0.00 21 HIS A N 10
ATOM 18056 C CA . HIS A 1 24 ? 6.072 15.333 18.776 1.00 0.00 21 HIS A CA 10
ATOM 18057 C C . HIS A 1 24 ? 6.159 15.387 20.300 1.00 0.00 21 HIS A C 10
ATOM 18058 O O . HIS A 1 24 ? 6.818 16.257 20.861 1.00 0.00 21 HIS A O 10
ATOM 18073 N N . GLN A 1 25 ? 5.466 14.437 20.935 1.00 0.00 22 GLN A N 10
ATOM 18074 C CA . GLN A 1 25 ? 5.384 14.381 22.409 1.00 0.00 22 GLN A CA 10
ATOM 18075 C C . GLN A 1 25 ? 6.789 14.191 23.002 1.00 0.00 22 GLN A C 10
ATOM 18076 O O . GLN A 1 25 ? 7.103 14.760 24.041 1.00 0.00 22 GLN A O 10
ATOM 18090 N N . GLN A 1 26 ? 7.646 13.432 22.294 1.00 0.00 23 GLN A N 10
ATOM 18091 C CA . GLN A 1 26 ? 9.039 13.198 22.699 1.00 0.00 23 GLN A CA 10
ATOM 18092 C C . GLN A 1 26 ? 10.007 14.255 22.129 1.00 0.00 23 GLN A C 10
ATOM 18093 O O . GLN A 1 26 ? 11.171 14.261 22.483 1.00 0.00 23 GLN A O 10
ATOM 18107 N N . ALA A 1 27 ? 9.549 15.058 21.160 1.00 0.00 24 ALA A N 10
ATOM 18108 C CA . ALA A 1 27 ? 10.244 16.320 20.793 1.00 0.00 24 ALA A CA 10
ATOM 18109 C C . ALA A 1 27 ? 10.242 17.288 21.989 1.00 0.00 24 ALA A C 10
ATOM 18110 O O . ALA A 1 27 ? 11.284 17.837 22.366 1.00 0.00 24 ALA A O 10
ATOM 18117 N N . ASP A 1 28 ? 9.042 17.486 22.557 1.00 0.00 25 ASP A N 10
ATOM 18118 C CA . ASP A 1 28 ? 8.873 18.312 23.773 1.00 0.00 25 ASP A CA 10
ATOM 18119 C C . ASP A 1 28 ? 9.472 17.629 25.033 1.00 0.00 25 ASP A C 10
ATOM 18120 O O . ASP A 1 28 ? 9.720 18.294 26.038 1.00 0.00 25 ASP A O 10
ATOM 18129 N N . LEU A 1 29 ? 9.698 16.298 24.955 1.00 0.00 26 LEU A N 10
ATOM 18130 C CA . LEU A 1 29 ? 10.292 15.545 26.105 1.00 0.00 26 LEU A CA 10
ATOM 18131 C C . LEU A 1 29 ? 11.720 15.056 25.811 1.00 0.00 26 LEU A C 10
ATOM 18132 O O . LEU A 1 29 ? 12.171 15.043 24.679 1.00 0.00 26 LEU A O 10
ATOM 18148 N N . SER A 1 30 ? 12.435 14.720 26.882 1.00 0.00 27 SER A N 10
ATOM 18149 C CA . SER A 1 30 ? 13.792 14.144 26.795 1.00 0.00 27 SER A CA 10
ATOM 18150 C C . SER A 1 30 ? 13.991 13.097 27.902 1.00 0.00 27 SER A C 10
ATOM 18151 O O . SER A 1 30 ? 13.248 13.073 28.888 1.00 0.00 27 SER A O 10
ATOM 18159 N N . LEU A 1 31 ? 14.989 12.217 27.706 1.00 0.00 28 LEU A N 10
ATOM 18160 C CA . LEU A 1 31 ? 15.354 11.167 28.685 1.00 0.00 28 LEU A CA 10
ATOM 18161 C C . LEU A 1 31 ? 15.947 11.772 29.973 1.00 0.00 28 LEU A C 10
ATOM 18162 O O . LEU A 1 31 ? 15.824 11.186 31.052 1.00 0.00 28 LEU A O 10
ATOM 18178 N N . VAL A 1 32 ? 16.578 12.954 29.839 1.00 0.00 29 VAL A N 10
ATOM 18179 C CA . VAL A 1 32 ? 17.234 13.654 30.963 1.00 0.00 29 VAL A CA 10
ATOM 18180 C C . VAL A 1 32 ? 16.178 14.289 31.896 1.00 0.00 29 VAL A C 10
ATOM 18181 O O . VAL A 1 32 ? 16.296 14.203 33.123 1.00 0.00 29 VAL A O 10
ATOM 18194 N N . GLU A 1 33 ? 15.146 14.911 31.296 1.00 0.00 30 GLU A N 10
ATOM 18195 C CA . GLU A 1 33 ? 14.068 15.575 32.072 1.00 0.00 30 GLU A CA 10
ATOM 18196 C C . GLU A 1 33 ? 13.050 14.541 32.590 1.00 0.00 30 GLU A C 10
ATOM 18197 O O . GLU A 1 33 ? 12.520 14.675 33.695 1.00 0.00 30 GLU A O 10
ATOM 18209 N N . ALA A 1 34 ? 12.799 13.505 31.778 1.00 0.00 31 ALA A N 10
ATOM 18210 C CA . ALA A 1 34 ? 11.732 12.529 32.021 1.00 0.00 31 ALA A CA 10
ATOM 18211 C C . ALA A 1 34 ? 12.251 11.109 31.743 1.00 0.00 31 ALA A C 10
ATOM 18212 O O . ALA A 1 34 ? 12.089 10.588 30.650 1.00 0.00 31 ALA A O 10
ATOM 18219 N N . ALA A 1 35 ? 12.928 10.521 32.743 1.00 0.00 32 ALA A N 10
ATOM 18220 C CA . ALA A 1 35 ? 13.575 9.201 32.612 1.00 0.00 32 ALA A CA 10
ATOM 18221 C C . ALA A 1 35 ? 12.561 8.080 32.285 1.00 0.00 32 ALA A C 10
ATOM 18222 O O . ALA A 1 35 ? 12.671 7.440 31.244 1.00 0.00 32 ALA A O 10
ATOM 18229 N N . ASP A 1 36 ? 11.573 7.861 33.168 1.00 0.00 33 ASP A N 10
ATOM 18230 C CA . ASP A 1 36 ? 10.545 6.801 33.002 1.00 0.00 33 ASP A CA 10
ATOM 18231 C C . ASP A 1 36 ? 9.564 7.156 31.864 1.00 0.00 33 ASP A C 10
ATOM 18232 O O . ASP A 1 36 ? 9.271 6.333 31.004 1.00 0.00 33 ASP A O 10
ATOM 18241 N N . LYS A 1 37 ? 9.072 8.400 31.934 1.00 0.00 34 LYS A N 10
ATOM 18242 C CA . LYS A 1 37 ? 8.045 8.930 31.006 1.00 0.00 34 LYS A CA 10
ATOM 18243 C C . LYS A 1 37 ? 8.489 8.755 29.524 1.00 0.00 34 LYS A C 10
ATOM 18244 O O . LYS A 1 37 ? 7.842 8.040 28.752 1.00 0.00 34 LYS A O 10
ATOM 18263 N N . TYR A 1 38 ? 9.647 9.353 29.198 1.00 0.00 35 TYR A N 10
ATOM 18264 C CA . TYR A 1 38 ? 10.238 9.304 27.837 1.00 0.00 35 TYR A CA 10
ATOM 18265 C C . TYR A 1 38 ? 10.599 7.850 27.448 1.00 0.00 35 TYR A C 10
ATOM 18266 O O . TYR A 1 38 ? 10.575 7.516 26.272 1.00 0.00 35 TYR A O 10
ATOM 18284 N N . ALA A 1 39 ? 10.937 7.026 28.468 1.00 0.00 36 ALA A N 10
ATOM 18285 C CA . ALA A 1 39 ? 11.303 5.602 28.252 1.00 0.00 36 ALA A CA 10
ATOM 18286 C C . ALA A 1 39 ? 10.100 4.773 27.770 1.00 0.00 36 ALA A C 10
ATOM 18287 O O . ALA A 1 39 ? 10.216 4.007 26.808 1.00 0.00 36 ALA A O 10
ATOM 18294 N N . GLU A 1 40 ? 8.937 4.936 28.423 1.00 0.00 37 GLU A N 10
ATOM 18295 C CA . GLU A 1 40 ? 7.679 4.276 28.051 1.00 0.00 37 GLU A CA 10
ATOM 18296 C C . GLU A 1 40 ? 7.180 4.770 26.693 1.00 0.00 37 GLU A C 10
ATOM 18297 O O . GLU A 1 40 ? 6.550 4.038 25.978 1.00 0.00 37 GLU A O 10
ATOM 18309 N N . LEU A 1 41 ? 7.453 6.041 26.410 1.00 0.00 38 LEU A N 10
ATOM 18310 C CA . LEU A 1 41 ? 7.114 6.646 25.105 1.00 0.00 38 LEU A CA 10
ATOM 18311 C C . LEU A 1 41 ? 8.002 6.069 23.965 1.00 0.00 38 LEU A C 10
ATOM 18312 O O . LEU A 1 41 ? 7.529 5.857 22.851 1.00 0.00 38 LEU A O 10
ATOM 18328 N N . GLU A 1 42 ? 9.298 5.885 24.273 1.00 0.00 39 GLU A N 10
ATOM 18329 C CA . GLU A 1 42 ? 10.264 5.104 23.443 1.00 0.00 39 GLU A CA 10
ATOM 18330 C C . GLU A 1 42 ? 9.803 3.643 23.213 1.00 0.00 39 GLU A C 10
ATOM 18331 O O . GLU A 1 42 ? 10.111 3.052 22.182 1.00 0.00 39 GLU A O 10
ATOM 18343 N N . LYS A 1 43 ? 9.095 3.071 24.203 1.00 0.00 40 LYS A N 10
ATOM 18344 C CA . LYS A 1 43 ? 8.561 1.688 24.103 1.00 0.00 40 LYS A CA 10
ATOM 18345 C C . LYS A 1 43 ? 7.226 1.644 23.314 1.00 0.00 40 LYS A C 10
ATOM 18346 O O . LYS A 1 43 ? 6.968 0.686 22.588 1.00 0.00 40 LYS A O 10
ATOM 18365 N N . GLU A 1 44 ? 6.361 2.639 23.561 1.00 0.00 41 GLU A N 10
ATOM 18366 C CA . GLU A 1 44 ? 5.154 2.890 22.725 1.00 0.00 41 GLU A CA 10
ATOM 18367 C C . GLU A 1 44 ? 5.544 3.024 21.243 1.00 0.00 41 GLU A C 10
ATOM 18368 O O . GLU A 1 44 ? 4.874 2.480 20.357 1.00 0.00 41 GLU A O 10
ATOM 18380 N N . LYS A 1 45 ? 6.641 3.756 21.018 1.00 0.00 42 LYS A N 10
ATOM 18381 C CA . LYS A 1 45 ? 7.253 3.898 19.698 1.00 0.00 42 LYS A CA 10
ATOM 18382 C C . LYS A 1 45 ? 7.749 2.521 19.201 1.00 0.00 42 LYS A C 10
ATOM 18383 O O . LYS A 1 45 ? 7.417 2.123 18.107 1.00 0.00 42 LYS A O 10
ATOM 18402 N N . ALA A 1 46 ? 8.555 1.832 20.042 1.00 0.00 43 ALA A N 10
ATOM 18403 C CA . ALA A 1 46 ? 9.132 0.492 19.769 1.00 0.00 43 ALA A CA 10
ATOM 18404 C C . ALA A 1 46 ? 8.063 -0.518 19.271 1.00 0.00 43 ALA A C 10
ATOM 18405 O O . ALA A 1 46 ? 8.265 -1.190 18.249 1.00 0.00 43 ALA A O 10
ATOM 18412 N N . THR A 1 47 ? 6.922 -0.594 19.987 1.00 0.00 44 THR A N 10
ATOM 18413 C CA . THR A 1 47 ? 5.757 -1.439 19.662 1.00 0.00 44 THR A CA 10
ATOM 18414 C C . THR A 1 47 ? 5.120 -0.996 18.330 1.00 0.00 44 THR A C 10
ATOM 18415 O O . THR A 1 47 ? 4.715 -1.829 17.525 1.00 0.00 44 THR A O 10
ATOM 18426 N N . LEU A 1 48 ? 5.001 0.333 18.182 1.00 0.00 45 LEU A N 10
ATOM 18427 C CA . LEU A 1 48 ? 4.540 0.895 16.893 1.00 0.00 45 LEU A CA 10
ATOM 18428 C C . LEU A 1 48 ? 5.434 0.389 15.741 1.00 0.00 45 LEU A C 10
ATOM 18429 O O . LEU A 1 48 ? 4.935 -0.282 14.872 1.00 0.00 45 LEU A O 10
ATOM 18445 N N . GLU A 1 49 ? 6.758 0.631 15.781 1.00 0.00 46 GLU A N 10
ATOM 18446 C CA . GLU A 1 49 ? 7.739 0.208 14.754 1.00 0.00 46 GLU A CA 10
ATOM 18447 C C . GLU A 1 49 ? 7.746 -1.327 14.542 1.00 0.00 46 GLU A C 10
ATOM 18448 O O . GLU A 1 49 ? 7.976 -1.798 13.424 1.00 0.00 46 GLU A O 10
ATOM 18460 N N . ALA A 1 50 ? 7.354 -2.076 15.596 1.00 0.00 47 ALA A N 10
ATOM 18461 C CA . ALA A 1 50 ? 7.357 -3.544 15.644 1.00 0.00 47 ALA A CA 10
ATOM 18462 C C . ALA A 1 50 ? 6.161 -4.072 14.857 1.00 0.00 47 ALA A C 10
ATOM 18463 O O . ALA A 1 50 ? 6.330 -4.816 13.900 1.00 0.00 47 ALA A O 10
ATOM 18470 N N . GLU A 1 51 ? 4.964 -3.625 15.274 1.00 0.00 48 GLU A N 10
ATOM 18471 C CA . GLU A 1 51 ? 3.658 -3.876 14.637 1.00 0.00 48 GLU A CA 10
ATOM 18472 C C . GLU A 1 51 ? 3.672 -3.424 13.166 1.00 0.00 48 GLU A C 10
ATOM 18473 O O . GLU A 1 51 ? 3.520 -4.227 12.269 1.00 0.00 48 GLU A O 10
ATOM 18485 N N . ILE A 1 52 ? 3.924 -2.120 13.001 1.00 0.00 49 ILE A N 10
ATOM 18486 C CA . ILE A 1 52 ? 3.752 -1.465 11.685 1.00 0.00 49 ILE A CA 10
ATOM 18487 C C . ILE A 1 52 ? 4.696 -2.094 10.631 1.00 0.00 49 ILE A C 10
ATOM 18488 O O . ILE A 1 52 ? 4.224 -2.467 9.552 1.00 0.00 49 ILE A O 10
ATOM 18504 N N . ALA A 1 53 ? 6.021 -2.254 10.910 1.00 0.00 50 ALA A N 10
ATOM 18505 C CA . ALA A 1 53 ? 6.962 -2.935 10.010 1.00 0.00 50 ALA A CA 10
ATOM 18506 C C . ALA A 1 53 ? 6.735 -4.464 9.913 1.00 0.00 50 ALA A C 10
ATOM 18507 O O . ALA A 1 53 ? 7.156 -5.060 8.938 1.00 0.00 50 ALA A O 10
ATOM 18514 N N . ARG A 1 54 ? 6.136 -5.094 10.949 1.00 0.00 51 ARG A N 10
ATOM 18515 C CA . ARG A 1 54 ? 5.708 -6.525 10.894 1.00 0.00 51 ARG A CA 10
ATOM 18516 C C . ARG A 1 54 ? 4.633 -6.702 9.811 1.00 0.00 51 ARG A C 10
ATOM 18517 O O . ARG A 1 54 ? 4.728 -7.575 8.948 1.00 0.00 51 ARG A O 10
ATOM 18538 N N . LEU A 1 55 ? 3.618 -5.853 9.926 1.00 0.00 52 LEU A N 10
ATOM 18539 C CA . LEU A 1 55 ? 2.559 -5.696 8.923 1.00 0.00 52 LEU A CA 10
ATOM 18540 C C . LEU A 1 55 ? 3.171 -5.481 7.528 1.00 0.00 52 LEU A C 10
ATOM 18541 O O . LEU A 1 55 ? 2.742 -6.111 6.561 1.00 0.00 52 LEU A O 10
ATOM 18557 N N . ARG A 1 56 ? 4.212 -4.628 7.439 1.00 0.00 53 ARG A N 10
ATOM 18558 C CA . ARG A 1 56 ? 4.886 -4.262 6.187 1.00 0.00 53 ARG A CA 10
ATOM 18559 C C . ARG A 1 56 ? 6.096 -5.174 5.836 1.00 0.00 53 ARG A C 10
ATOM 18560 O O . ARG A 1 56 ? 6.764 -4.911 4.842 1.00 0.00 53 ARG A O 10
ATOM 18581 N N . GLU A 1 57 ? 6.425 -6.208 6.651 1.00 0.00 54 GLU A N 10
ATOM 18582 C CA . GLU A 1 57 ? 7.458 -7.225 6.266 1.00 0.00 54 GLU A CA 10
ATOM 18583 C C . GLU A 1 57 ? 6.755 -8.482 5.751 1.00 0.00 54 GLU A C 10
ATOM 18584 O O . GLU A 1 57 ? 7.261 -9.185 4.893 1.00 0.00 54 GLU A O 10
ATOM 18596 N N . VAL A 1 58 ? 5.589 -8.747 6.340 1.00 0.00 55 VAL A N 10
ATOM 18597 C CA . VAL A 1 58 ? 4.635 -9.699 5.755 1.00 0.00 55 VAL A CA 10
ATOM 18598 C C . VAL A 1 58 ? 4.227 -9.135 4.375 1.00 0.00 55 VAL A C 10
ATOM 18599 O O . VAL A 1 58 ? 4.173 -9.855 3.388 1.00 0.00 55 VAL A O 10
ATOM 18612 N N . HIS A 1 59 ? 3.996 -7.808 4.373 1.00 0.00 56 HIS A N 10
ATOM 18613 C CA . HIS A 1 59 ? 3.911 -7.024 3.108 1.00 0.00 56 HIS A CA 10
ATOM 18614 C C . HIS A 1 59 ? 5.306 -6.552 2.580 1.00 0.00 56 HIS A C 10
ATOM 18615 O O . HIS A 1 59 ? 5.427 -5.425 2.076 1.00 0.00 56 HIS A O 10
ATOM 18630 N N . SER A 1 60 ? 6.345 -7.416 2.649 1.00 0.00 57 SER A N 10
ATOM 18631 C CA . SER A 1 60 ? 7.654 -7.165 1.979 1.00 0.00 57 SER A CA 10
ATOM 18632 C C . SER A 1 60 ? 8.203 -8.487 1.426 1.00 0.00 57 SER A C 10
ATOM 18633 O O . SER A 1 60 ? 8.445 -8.613 0.219 1.00 0.00 57 SER A O 10
ATOM 18641 N N . GLN A 1 61 ? 8.406 -9.461 2.342 1.00 0.00 58 GLN A N 10
ATOM 18642 C CA . GLN A 1 61 ? 8.670 -10.887 2.014 1.00 0.00 58 GLN A CA 10
ATOM 18643 C C . GLN A 1 61 ? 7.617 -11.385 1.002 1.00 0.00 58 GLN A C 10
ATOM 18644 O O . GLN A 1 61 ? 7.926 -12.081 0.030 1.00 0.00 58 GLN A O 10
ATOM 18658 N N . LYS A 1 62 ? 6.365 -10.985 1.272 1.00 0.00 59 LYS A N 10
ATOM 18659 C CA . LYS A 1 62 ? 5.222 -11.164 0.385 1.00 0.00 59 LYS A CA 10
ATOM 18660 C C . LYS A 1 62 ? 4.575 -9.772 0.197 1.00 0.00 59 LYS A C 10
ATOM 18661 O O . LYS A 1 62 ? 3.533 -9.486 0.801 1.00 0.00 59 LYS A O 10
ATOM 18680 N N . LEU A 1 63 ? 5.253 -8.905 -0.612 1.00 0.00 60 LEU A N 10
ATOM 18681 C CA . LEU A 1 63 ? 4.950 -7.438 -0.736 1.00 0.00 60 LEU A CA 10
ATOM 18682 C C . LEU A 1 63 ? 3.438 -7.190 -0.834 1.00 0.00 60 LEU A C 10
ATOM 18683 O O . LEU A 1 63 ? 2.830 -6.552 0.032 1.00 0.00 60 LEU A O 10
ATOM 18699 N N . SER A 1 64 ? 2.864 -7.710 -1.899 1.00 0.00 61 SER A N 10
ATOM 18700 C CA . SER A 1 64 ? 1.420 -7.763 -2.134 1.00 0.00 61 SER A CA 10
ATOM 18701 C C . SER A 1 64 ? 1.172 -8.976 -3.025 1.00 0.00 61 SER A C 10
ATOM 18702 O O . SER A 1 64 ? 2.105 -9.427 -3.672 1.00 0.00 61 SER A O 10
ATOM 18710 N N . LYS A 1 65 ? -0.064 -9.496 -3.060 1.00 0.00 62 LYS A N 10
ATOM 18711 C CA . LYS A 1 65 ? -0.405 -10.702 -3.850 1.00 0.00 62 LYS A CA 10
ATOM 18712 C C . LYS A 1 65 ? 0.074 -10.557 -5.317 1.00 0.00 62 LYS A C 10
ATOM 18713 O O . LYS A 1 65 ? 0.970 -11.289 -5.757 1.00 0.00 62 LYS A O 10
ATOM 18732 N N . GLU A 1 66 ? -0.548 -9.615 -6.043 1.00 0.00 63 GLU A N 10
ATOM 18733 C CA . GLU A 1 66 ? -0.200 -9.216 -7.418 1.00 0.00 63 GLU A CA 10
ATOM 18734 C C . GLU A 1 66 ? 1.304 -8.961 -7.597 1.00 0.00 63 GLU A C 10
ATOM 18735 O O . GLU A 1 66 ? 1.898 -9.534 -8.490 1.00 0.00 63 GLU A O 10
ATOM 18747 N N . ALA A 1 67 ? 1.895 -8.108 -6.734 1.00 0.00 64 ALA A N 10
ATOM 18748 C CA . ALA A 1 67 ? 3.293 -7.641 -6.891 1.00 0.00 64 ALA A CA 10
ATOM 18749 C C . ALA A 1 67 ? 4.293 -8.825 -6.774 1.00 0.00 64 ALA A C 10
ATOM 18750 O O . ALA A 1 67 ? 5.152 -9.007 -7.625 1.00 0.00 64 ALA A O 10
ATOM 18757 N N . GLN A 1 68 ? 4.201 -9.522 -5.636 1.00 0.00 65 GLN A N 10
ATOM 18758 C CA . GLN A 1 68 ? 4.944 -10.790 -5.366 1.00 0.00 65 GLN A CA 10
ATOM 18759 C C . GLN A 1 68 ? 4.854 -11.773 -6.591 1.00 0.00 65 GLN A C 10
ATOM 18760 O O . GLN A 1 68 ? 5.862 -12.373 -7.003 1.00 0.00 65 GLN A O 10
ATOM 18774 N N . LYS A 1 69 ? 3.633 -11.930 -7.156 1.00 0.00 66 LYS A N 10
ATOM 18775 C CA . LYS A 1 69 ? 3.396 -12.652 -8.434 1.00 0.00 66 LYS A CA 10
ATOM 18776 C C . LYS A 1 69 ? 4.186 -12.062 -9.625 1.00 0.00 66 LYS A C 10
ATOM 18777 O O . LYS A 1 69 ? 4.792 -12.815 -10.394 1.00 0.00 66 LYS A O 10
ATOM 18796 N N . LEU A 1 70 ? 4.124 -10.725 -9.786 1.00 0.00 67 LEU A N 10
ATOM 18797 C CA . LEU A 1 70 ? 4.872 -9.984 -10.827 1.00 0.00 67 LEU A CA 10
ATOM 18798 C C . LEU A 1 70 ? 6.366 -10.352 -10.798 1.00 0.00 67 LEU A C 10
ATOM 18799 O O . LEU A 1 70 ? 6.986 -10.534 -11.841 1.00 0.00 67 LEU A O 10
ATOM 18815 N N . MET A 1 71 ? 6.927 -10.487 -9.588 1.00 0.00 68 MET A N 10
ATOM 18816 C CA . MET A 1 71 ? 8.273 -11.016 -9.325 1.00 0.00 68 MET A CA 10
ATOM 18817 C C . MET A 1 71 ? 8.459 -12.455 -9.838 1.00 0.00 68 MET A C 10
ATOM 18818 O O . MET A 1 71 ? 9.442 -12.729 -10.542 1.00 0.00 68 MET A O 10
ATOM 18832 N N . LYS A 1 72 ? 7.543 -13.391 -9.502 1.00 0.00 69 LYS A N 10
ATOM 18833 C CA . LYS A 1 72 ? 7.652 -14.809 -9.966 1.00 0.00 69 LYS A CA 10
ATOM 18834 C C . LYS A 1 72 ? 6.942 -15.062 -11.326 1.00 0.00 69 LYS A C 10
ATOM 18835 O O . LYS A 1 72 ? 6.493 -16.189 -11.603 1.00 0.00 69 LYS A O 10
ATOM 18854 N N . MET A 1 73 ? 6.868 -14.027 -12.185 1.00 0.00 70 MET A N 10
ATOM 18855 C CA . MET A 1 73 ? 6.370 -14.176 -13.567 1.00 0.00 70 MET A CA 10
ATOM 18856 C C . MET A 1 73 ? 7.442 -14.881 -14.426 1.00 0.00 70 MET A C 10
ATOM 18857 O O . MET A 1 73 ? 8.637 -14.686 -14.183 1.00 0.00 70 MET A O 10
ATOM 18871 N N . PRO A 1 74 ? 7.039 -15.763 -15.396 1.00 0.00 71 PRO A N 10
ATOM 18872 C CA . PRO A 1 74 ? 7.988 -16.389 -16.337 1.00 0.00 71 PRO A CA 10
ATOM 18873 C C . PRO A 1 74 ? 8.466 -15.414 -17.445 1.00 0.00 71 PRO A C 10
ATOM 18874 O O . PRO A 1 74 ? 9.670 -15.191 -17.597 1.00 0.00 71 PRO A O 10
ATOM 18885 N N . PHE A 1 75 ? 7.512 -14.846 -18.211 1.00 0.00 72 PHE A N 10
ATOM 18886 C CA . PHE A 1 75 ? 7.812 -14.025 -19.404 1.00 0.00 72 PHE A CA 10
ATOM 18887 C C . PHE A 1 75 ? 7.649 -12.554 -18.982 1.00 0.00 72 PHE A C 10
ATOM 18888 O O . PHE A 1 75 ? 6.553 -12.175 -18.587 1.00 0.00 72 PHE A O 10
ATOM 18905 N N . GLN A 1 76 ? 8.702 -11.709 -19.045 1.00 0.00 73 GLN A N 10
ATOM 18906 C CA . GLN A 1 76 ? 8.658 -10.355 -18.438 1.00 0.00 73 GLN A CA 10
ATOM 18907 C C . GLN A 1 76 ? 9.766 -9.459 -19.034 1.00 0.00 73 GLN A C 10
ATOM 18908 O O . GLN A 1 76 ? 10.656 -9.951 -19.739 1.00 0.00 73 GLN A O 10
ATOM 18922 N N . ARG A 1 77 ? 9.691 -8.157 -18.691 1.00 0.00 74 ARG A N 10
ATOM 18923 C CA . ARG A 1 77 ? 10.682 -7.130 -19.106 1.00 0.00 74 ARG A CA 10
ATOM 18924 C C . ARG A 1 77 ? 10.308 -5.748 -18.570 1.00 0.00 74 ARG A C 10
ATOM 18925 O O . ARG A 1 77 ? 9.376 -5.607 -17.794 1.00 0.00 74 ARG A O 10
ATOM 18946 N N . ALA A 1 78 ? 11.057 -4.733 -18.994 1.00 0.00 75 ALA A N 10
ATOM 18947 C CA . ALA A 1 78 ? 10.710 -3.331 -18.807 1.00 0.00 75 ALA A CA 10
ATOM 18948 C C . ALA A 1 78 ? 10.559 -2.797 -20.219 1.00 0.00 75 ALA A C 10
ATOM 18949 O O . ALA A 1 78 ? 11.507 -2.921 -21.000 1.00 0.00 75 ALA A O 10
ATOM 18956 N N . ILE A 1 79 ? 9.391 -2.245 -20.596 1.00 0.00 76 ILE A N 10
ATOM 18957 C CA . ILE A 1 79 ? 8.949 -2.115 -21.980 1.00 0.00 76 ILE A CA 10
ATOM 18958 C C . ILE A 1 79 ? 9.776 -1.017 -22.674 1.00 0.00 76 ILE A C 10
ATOM 18959 O O . ILE A 1 79 ? 9.900 0.093 -22.147 1.00 0.00 76 ILE A O 10
ATOM 18975 N N . THR A 1 80 ? 10.308 -1.347 -23.850 1.00 0.00 77 THR A N 10
ATOM 18976 C CA . THR A 1 80 ? 11.116 -0.430 -24.664 1.00 0.00 77 THR A CA 10
ATOM 18977 C C . THR A 1 80 ? 10.217 0.626 -25.305 1.00 0.00 77 THR A C 10
ATOM 18978 O O . THR A 1 80 ? 9.032 0.374 -25.510 1.00 0.00 77 THR A O 10
ATOM 18989 N N . LYS A 1 81 ? 10.805 1.788 -25.625 1.00 0.00 78 LYS A N 10
ATOM 18990 C CA . LYS A 1 81 ? 10.129 2.878 -26.364 1.00 0.00 78 LYS A CA 10
ATOM 18991 C C . LYS A 1 81 ? 9.601 2.371 -27.733 1.00 0.00 78 LYS A C 10
ATOM 18992 O O . LYS A 1 81 ? 8.625 2.897 -28.267 1.00 0.00 78 LYS A O 10
ATOM 19011 N N . LYS A 1 82 ? 10.285 1.347 -28.276 1.00 0.00 79 LYS A N 10
ATOM 19012 C CA . LYS A 1 82 ? 9.912 0.580 -29.479 1.00 0.00 79 LYS A CA 10
ATOM 19013 C C . LYS A 1 82 ? 8.502 -0.042 -29.303 1.00 0.00 79 LYS A C 10
ATOM 19014 O O . LYS A 1 82 ? 7.623 0.144 -30.147 1.00 0.00 79 LYS A O 10
ATOM 19033 N N . GLU A 1 83 ? 8.299 -0.768 -28.189 1.00 0.00 80 GLU A N 10
ATOM 19034 C CA . GLU A 1 83 ? 7.009 -1.413 -27.854 1.00 0.00 80 GLU A CA 10
ATOM 19035 C C . GLU A 1 83 ? 6.062 -0.432 -27.134 1.00 0.00 80 GLU A C 10
ATOM 19036 O O . GLU A 1 83 ? 4.959 -0.809 -26.789 1.00 0.00 80 GLU A O 10
ATOM 19048 N N . GLN A 1 84 ? 6.540 0.792 -26.815 1.00 0.00 81 GLN A N 10
ATOM 19049 C CA . GLN A 1 84 ? 5.654 1.932 -26.473 1.00 0.00 81 GLN A CA 10
ATOM 19050 C C . GLN A 1 84 ? 5.104 2.629 -27.737 1.00 0.00 81 GLN A C 10
ATOM 19051 O O . GLN A 1 84 ? 4.059 3.285 -27.681 1.00 0.00 81 GLN A O 10
ATOM 19065 N N . ALA A 1 85 ? 5.800 2.482 -28.877 1.00 0.00 82 ALA A N 10
ATOM 19066 C CA . ALA A 1 85 ? 5.291 2.820 -30.219 1.00 0.00 82 ALA A CA 10
ATOM 19067 C C . ALA A 1 85 ? 4.297 1.761 -30.676 1.00 0.00 82 ALA A C 10
ATOM 19068 O O . ALA A 1 85 ? 3.275 2.067 -31.301 1.00 0.00 82 ALA A O 10
ATOM 19075 N N . ASP A 1 86 ? 4.617 0.509 -30.334 1.00 0.00 83 ASP A N 10
ATOM 19076 C CA . ASP A 1 86 ? 3.772 -0.649 -30.617 1.00 0.00 83 ASP A CA 10
ATOM 19077 C C . ASP A 1 86 ? 2.930 -1.027 -29.388 1.00 0.00 83 ASP A C 10
ATOM 19078 O O . ASP A 1 86 ? 2.433 -2.140 -29.338 1.00 0.00 83 ASP A O 10
ATOM 19087 N N . MET A 1 87 ? 2.724 -0.075 -28.437 1.00 0.00 84 MET A N 10
ATOM 19088 C CA . MET A 1 87 ? 2.010 -0.345 -27.158 1.00 0.00 84 MET A CA 10
ATOM 19089 C C . MET A 1 87 ? 0.594 -0.856 -27.389 1.00 0.00 84 MET A C 10
ATOM 19090 O O . MET A 1 87 ? 0.112 -1.742 -26.663 1.00 0.00 84 MET A O 10
ATOM 19104 N N . GLY A 1 88 ? -0.053 -0.291 -28.416 1.00 0.00 85 GLY A N 10
ATOM 19105 C CA . GLY A 1 88 ? -1.400 -0.671 -28.761 1.00 0.00 85 GLY A CA 10
ATOM 19106 C C . GLY A 1 88 ? -1.464 -2.117 -29.185 1.00 0.00 85 GLY A C 10
ATOM 19107 O O . GLY A 1 88 ? -2.300 -2.869 -28.671 1.00 0.00 85 GLY A O 10
ATOM 19111 N N . LYS A 1 89 ? -0.541 -2.525 -30.095 1.00 0.00 86 LYS A N 10
ATOM 19112 C CA . LYS A 1 89 ? -0.439 -3.902 -30.595 1.00 0.00 86 LYS A CA 10
ATOM 19113 C C . LYS A 1 89 ? -0.038 -4.820 -29.428 1.00 0.00 86 LYS A C 10
ATOM 19114 O O . LYS A 1 89 ? -0.709 -5.823 -29.178 1.00 0.00 86 LYS A O 10
ATOM 19133 N N . LEU A 1 90 ? 1.093 -4.474 -28.760 1.00 0.00 87 LEU A N 10
ATOM 19134 C CA . LEU A 1 90 ? 1.569 -5.068 -27.507 1.00 0.00 87 LEU A CA 10
ATOM 19135 C C . LEU A 1 90 ? 0.460 -5.459 -26.526 1.00 0.00 87 LEU A C 10
ATOM 19136 O O . LEU A 1 90 ? 0.322 -6.652 -26.222 1.00 0.00 87 LEU A O 10
ATOM 19152 N N . LYS A 1 91 ? -0.379 -4.495 -26.086 1.00 0.00 88 LYS A N 10
ATOM 19153 C CA . LYS A 1 91 ? -1.234 -4.707 -24.897 1.00 0.00 88 LYS A CA 10
ATOM 19154 C C . LYS A 1 91 ? -2.374 -5.685 -25.268 1.00 0.00 88 LYS A C 10
ATOM 19155 O O . LYS A 1 91 ? -2.702 -6.603 -24.501 1.00 0.00 88 LYS A O 10
ATOM 19174 N N . LYS A 1 92 ? -2.938 -5.475 -26.482 1.00 0.00 89 LYS A N 10
ATOM 19175 C CA . LYS A 1 92 ? -4.129 -6.197 -26.950 1.00 0.00 89 LYS A CA 10
ATOM 19176 C C . LYS A 1 92 ? -3.787 -7.660 -27.310 1.00 0.00 89 LYS A C 10
ATOM 19177 O O . LYS A 1 92 ? -4.586 -8.556 -27.037 1.00 0.00 89 LYS A O 10
ATOM 19196 N N . SER A 1 93 ? -2.632 -7.869 -27.987 1.00 0.00 90 SER A N 10
ATOM 19197 C CA . SER A 1 93 ? -2.153 -9.182 -28.462 1.00 0.00 90 SER A CA 10
ATOM 19198 C C . SER A 1 93 ? -2.125 -10.213 -27.310 1.00 0.00 90 SER A C 10
ATOM 19199 O O . SER A 1 93 ? -2.803 -11.251 -27.360 1.00 0.00 90 SER A O 10
ATOM 19207 N N . VAL A 1 94 ? -1.286 -9.898 -26.302 1.00 0.00 91 VAL A N 10
ATOM 19208 C CA . VAL A 1 94 ? -1.188 -10.652 -25.020 1.00 0.00 91 VAL A CA 10
ATOM 19209 C C . VAL A 1 94 ? -2.582 -10.913 -24.391 1.00 0.00 91 VAL A C 10
ATOM 19210 O O . VAL A 1 94 ? -2.767 -11.897 -23.671 1.00 0.00 91 VAL A O 10
ATOM 19223 N N . ARG A 1 95 ? -3.517 -9.965 -24.665 1.00 0.00 92 ARG A N 10
ATOM 19224 C CA . ARG A 1 95 ? -4.934 -9.967 -24.230 1.00 0.00 92 ARG A CA 10
ATOM 19225 C C . ARG A 1 95 ? -5.050 -9.363 -22.827 1.00 0.00 92 ARG A C 10
ATOM 19226 O O . ARG A 1 95 ? -5.967 -8.586 -22.555 1.00 0.00 92 ARG A O 10
ATOM 19247 N N . GLY A 1 96 ? -4.100 -9.716 -21.955 1.00 0.00 93 GLY A N 10
ATOM 19248 C CA . GLY A 1 96 ? -4.007 -9.146 -20.621 1.00 0.00 93 GLY A CA 10
ATOM 19249 C C . GLY A 1 96 ? -2.585 -9.189 -20.094 1.00 0.00 93 GLY A C 10
ATOM 19250 O O . GLY A 1 96 ? -2.240 -10.076 -19.298 1.00 0.00 93 GLY A O 10
ATOM 19254 N N . LEU A 1 97 ? -1.732 -8.251 -20.549 1.00 0.00 94 LEU A N 10
ATOM 19255 C CA . LEU A 1 97 ? -0.382 -8.019 -20.011 1.00 0.00 94 LEU A CA 10
ATOM 19256 C C . LEU A 1 97 ? -0.499 -7.177 -18.723 1.00 0.00 94 LEU A C 10
ATOM 19257 O O . LEU A 1 97 ? -1.585 -6.661 -18.421 1.00 0.00 94 LEU A O 10
ATOM 19273 N N . VAL A 1 98 ? 0.599 -7.003 -17.963 1.00 0.00 95 VAL A N 10
ATOM 19274 C CA . VAL A 1 98 ? 0.666 -6.120 -16.793 1.00 0.00 95 VAL A CA 10
ATOM 19275 C C . VAL A 1 98 ? 1.721 -5.056 -17.134 1.00 0.00 95 VAL A C 10
ATOM 19276 O O . VAL A 1 98 ? 2.795 -5.406 -17.608 1.00 0.00 95 VAL A O 10
ATOM 19289 N N . VAL A 1 99 ? 1.385 -3.773 -16.934 1.00 0.00 96 VAL A N 10
ATOM 19290 C CA . VAL A 1 99 ? 2.255 -2.619 -17.275 1.00 0.00 96 VAL A CA 10
ATOM 19291 C C . VAL A 1 99 ? 2.282 -1.687 -16.045 1.00 0.00 96 VAL A C 10
ATOM 19292 O O . VAL A 1 99 ? 1.232 -1.417 -15.455 1.00 0.00 96 VAL A O 10
ATOM 19305 N N . VAL A 1 100 ? 3.479 -1.219 -15.645 1.00 0.00 97 VAL A N 10
ATOM 19306 C CA . VAL A 1 100 ? 3.719 -0.451 -14.401 1.00 0.00 97 VAL A CA 10
ATOM 19307 C C . VAL A 1 100 ? 4.611 0.756 -14.764 1.00 0.00 97 VAL A C 10
ATOM 19308 O O . VAL A 1 100 ? 5.684 0.560 -15.343 1.00 0.00 97 VAL A O 10
ATOM 19321 N N . HIS A 1 101 ? 4.181 1.989 -14.451 1.00 0.00 98 HIS A N 10
ATOM 19322 C CA . HIS A 1 101 ? 4.911 3.212 -14.836 1.00 0.00 98 HIS A CA 10
ATOM 19323 C C . HIS A 1 101 ? 5.886 3.602 -13.673 1.00 0.00 98 HIS A C 10
ATOM 19324 O O . HIS A 1 101 ? 5.556 3.375 -12.503 1.00 0.00 98 HIS A O 10
ATOM 19338 N N . PRO A 1 102 ? 7.113 4.156 -13.960 1.00 0.00 99 PRO A N 10
ATOM 19339 C CA . PRO A 1 102 ? 8.107 4.492 -12.904 1.00 0.00 99 PRO A CA 10
ATOM 19340 C C . PRO A 1 102 ? 7.727 5.717 -12.054 1.00 0.00 99 PRO A C 10
ATOM 19341 O O . PRO A 1 102 ? 7.953 5.719 -10.841 1.00 0.00 99 PRO A O 10
ATOM 19352 N N . MET A 1 103 ? 7.157 6.753 -12.700 1.00 0.00 100 MET A N 10
ATOM 19353 C CA . MET A 1 103 ? 6.852 8.029 -12.022 1.00 0.00 100 MET A CA 10
ATOM 19354 C C . MET A 1 103 ? 5.478 7.989 -11.357 1.00 0.00 100 MET A C 10
ATOM 19355 O O . MET A 1 103 ? 5.115 8.923 -10.637 1.00 0.00 100 MET A O 10
ATOM 19369 N N . THR A 1 104 ? 4.731 6.892 -11.570 1.00 0.00 101 THR A N 10
ATOM 19370 C CA . THR A 1 104 ? 3.532 6.584 -10.777 1.00 0.00 101 THR A CA 10
ATOM 19371 C C . THR A 1 104 ? 3.966 5.912 -9.479 1.00 0.00 101 THR A C 10
ATOM 19372 O O . THR A 1 104 ? 5.054 5.316 -9.422 1.00 0.00 101 THR A O 10
ATOM 19383 N N . ALA A 1 105 ? 3.077 5.966 -8.482 1.00 0.00 102 ALA A N 10
ATOM 19384 C CA . ALA A 1 105 ? 3.337 5.488 -7.122 1.00 0.00 102 ALA A CA 10
ATOM 19385 C C . ALA A 1 105 ? 3.882 4.039 -7.088 1.00 0.00 102 ALA A C 10
ATOM 19386 O O . ALA A 1 105 ? 4.902 3.816 -6.498 1.00 0.00 102 ALA A O 10
ATOM 19393 N N . LEU A 1 106 ? 3.127 3.087 -7.670 1.00 0.00 103 LEU A N 10
ATOM 19394 C CA . LEU A 1 106 ? 3.452 1.621 -7.632 1.00 0.00 103 LEU A CA 10
ATOM 19395 C C . LEU A 1 106 ? 4.937 1.336 -8.054 1.00 0.00 103 LEU A C 10
ATOM 19396 O O . LEU A 1 106 ? 5.652 0.581 -7.383 1.00 0.00 103 LEU A O 10
ATOM 19412 N N . GLY A 1 107 ? 5.361 1.923 -9.196 1.00 0.00 104 GLY A N 10
ATOM 19413 C CA . GLY A 1 107 ? 6.773 1.881 -9.632 1.00 0.00 104 GLY A CA 10
ATOM 19414 C C . GLY A 1 107 ? 7.754 2.405 -8.562 1.00 0.00 104 GLY A C 10
ATOM 19415 O O . GLY A 1 107 ? 8.735 1.762 -8.255 1.00 0.00 104 GLY A O 10
ATOM 19419 N N . ARG A 1 108 ? 7.381 3.533 -7.970 1.00 0.00 105 ARG A N 10
ATOM 19420 C CA . ARG A 1 108 ? 8.147 4.187 -6.863 1.00 0.00 105 ARG A CA 10
ATOM 19421 C C . ARG A 1 108 ? 8.205 3.220 -5.628 1.00 0.00 105 ARG A C 10
ATOM 19422 O O . ARG A 1 108 ? 9.214 3.122 -4.927 1.00 0.00 105 ARG A O 10
ATOM 19443 N N . GLU A 1 109 ? 7.087 2.491 -5.446 1.00 0.00 106 GLU A N 10
ATOM 19444 C CA . GLU A 1 109 ? 6.880 1.475 -4.377 1.00 0.00 106 GLU A CA 10
ATOM 19445 C C . GLU A 1 109 ? 7.691 0.184 -4.561 1.00 0.00 106 GLU A C 10
ATOM 19446 O O . GLU A 1 109 ? 7.964 -0.512 -3.572 1.00 0.00 106 GLU A O 10
ATOM 19458 N N . MET A 1 110 ? 8.081 -0.151 -5.797 1.00 0.00 107 MET A N 10
ATOM 19459 C CA . MET A 1 110 ? 8.981 -1.305 -6.051 1.00 0.00 107 MET A CA 10
ATOM 19460 C C . MET A 1 110 ? 10.368 -0.801 -6.513 1.00 0.00 107 MET A C 10
ATOM 19461 O O . MET A 1 110 ? 11.272 -1.600 -6.755 1.00 0.00 107 MET A O 10
ATOM 19475 N N . GLY A 1 111 ? 10.513 0.539 -6.614 1.00 0.00 108 GLY A N 10
ATOM 19476 C CA . GLY A 1 111 ? 11.792 1.189 -6.943 1.00 0.00 108 GLY A CA 10
ATOM 19477 C C . GLY A 1 111 ? 12.189 1.041 -8.411 1.00 0.00 108 GLY A C 10
ATOM 19478 O O . GLY A 1 111 ? 13.287 0.568 -8.727 1.00 0.00 108 GLY A O 10
ATOM 19482 N N . LEU A 1 112 ? 11.292 1.460 -9.312 1.00 0.00 109 LEU A N 10
ATOM 19483 C CA . LEU A 1 112 ? 11.451 1.358 -10.772 1.00 0.00 109 LEU A CA 10
ATOM 19484 C C . LEU A 1 112 ? 11.653 2.774 -11.339 1.00 0.00 109 LEU A C 10
ATOM 19485 O O . LEU A 1 112 ? 10.885 3.681 -11.005 1.00 0.00 109 LEU A O 10
ATOM 19501 N N . GLU A 1 113 ? 12.678 2.949 -12.187 1.00 0.00 110 GLU A N 10
ATOM 19502 C CA . GLU A 1 113 ? 12.974 4.241 -12.866 1.00 0.00 110 GLU A CA 10
ATOM 19503 C C . GLU A 1 113 ? 12.677 4.147 -14.387 1.00 0.00 110 GLU A C 10
ATOM 19504 O O . GLU A 1 113 ? 12.878 5.101 -15.140 1.00 0.00 110 GLU A O 10
ATOM 19516 N N . GLU A 1 114 ? 12.125 2.986 -14.766 1.00 0.00 111 GLU A N 10
ATOM 19517 C CA . GLU A 1 114 ? 11.710 2.687 -16.163 1.00 0.00 111 GLU A CA 10
ATOM 19518 C C . GLU A 1 114 ? 10.378 1.917 -16.157 1.00 0.00 111 GLU A C 10
ATOM 19519 O O . GLU A 1 114 ? 10.094 1.180 -15.194 1.00 0.00 111 GLU A O 10
ATOM 19531 N N . MET A 1 115 ? 9.525 2.147 -17.195 1.00 0.00 112 MET A N 10
ATOM 19532 C CA . MET A 1 115 ? 8.228 1.451 -17.335 1.00 0.00 112 MET A CA 10
ATOM 19533 C C . MET A 1 115 ? 8.459 -0.055 -17.490 1.00 0.00 112 MET A C 10
ATOM 19534 O O . MET A 1 115 ? 9.131 -0.491 -18.410 1.00 0.00 112 MET A O 10
ATOM 19548 N N . THR A 1 116 ? 7.904 -0.802 -16.550 1.00 0.00 113 THR A N 10
ATOM 19549 C CA . THR A 1 116 ? 8.064 -2.252 -16.488 1.00 0.00 113 THR A CA 10
ATOM 19550 C C . THR A 1 116 ? 6.779 -2.968 -16.965 1.00 0.00 113 THR A C 10
ATOM 19551 O O . THR A 1 116 ? 5.699 -2.394 -16.899 1.00 0.00 113 THR A O 10
ATOM 19562 N N . GLY A 1 117 ? 6.915 -4.206 -17.497 1.00 0.00 114 GLY A N 10
ATOM 19563 C CA . GLY A 1 117 ? 5.742 -5.079 -17.653 1.00 0.00 114 GLY A CA 10
ATOM 19564 C C . GLY A 1 117 ? 6.027 -6.548 -17.417 1.00 0.00 114 GLY A C 10
ATOM 19565 O O . GLY A 1 117 ? 7.187 -6.949 -17.318 1.00 0.00 114 GLY A O 10
ATOM 19569 N N . PHE A 1 118 ? 4.965 -7.390 -17.382 1.00 0.00 115 PHE A N 10
ATOM 19570 C CA . PHE A 1 118 ? 5.051 -8.778 -16.888 1.00 0.00 115 PHE A CA 10
ATOM 19571 C C . PHE A 1 118 ? 3.874 -9.594 -17.478 1.00 0.00 115 PHE A C 10
ATOM 19572 O O . PHE A 1 118 ? 2.751 -9.059 -17.572 1.00 0.00 115 PHE A O 10
ATOM 19589 N N . SER A 1 119 ? 4.128 -10.882 -17.830 1.00 0.00 116 SER A N 10
ATOM 19590 C CA . SER A 1 119 ? 3.005 -11.842 -18.003 1.00 0.00 116 SER A CA 10
ATOM 19591 C C . SER A 1 119 ? 3.419 -13.319 -17.766 1.00 0.00 116 SER A C 10
ATOM 19592 O O . SER A 1 119 ? 4.599 -13.669 -17.572 1.00 0.00 116 SER A O 10
ATOM 19600 N N . LYS A 1 120 ? 2.382 -14.174 -17.786 1.00 0.00 117 LYS A N 10
ATOM 19601 C CA . LYS A 1 120 ? 2.508 -15.640 -17.830 1.00 0.00 117 LYS A CA 10
ATOM 19602 C C . LYS A 1 120 ? 2.671 -16.120 -19.288 1.00 0.00 117 LYS A C 10
ATOM 19603 O O . LYS A 1 120 ? 3.048 -17.269 -19.532 1.00 0.00 117 LYS A O 10
ATOM 19622 N N . THR A 1 121 ? 2.373 -15.215 -20.236 1.00 0.00 118 THR A N 10
ATOM 19623 C CA . THR A 1 121 ? 2.418 -15.462 -21.681 1.00 0.00 118 THR A CA 10
ATOM 19624 C C . THR A 1 121 ? 3.495 -14.554 -22.308 1.00 0.00 118 THR A C 10
ATOM 19625 O O . THR A 1 121 ? 3.804 -13.486 -21.761 1.00 0.00 118 THR A O 10
ATOM 19636 N N . THR A 1 122 ? 4.076 -14.990 -23.439 1.00 0.00 119 THR A N 10
ATOM 19637 C CA . THR A 1 122 ? 5.149 -14.241 -24.117 1.00 0.00 119 THR A CA 10
ATOM 19638 C C . THR A 1 122 ? 4.585 -13.006 -24.860 1.00 0.00 119 THR A C 10
ATOM 19639 O O . THR A 1 122 ? 3.524 -13.069 -25.495 1.00 0.00 119 THR A O 10
ATOM 19650 N N . PHE A 1 123 ? 5.293 -11.878 -24.725 1.00 0.00 120 PHE A N 10
ATOM 19651 C CA . PHE A 1 123 ? 4.977 -10.604 -25.409 1.00 0.00 120 PHE A CA 10
ATOM 19652 C C . PHE A 1 123 ? 6.251 -9.934 -25.970 1.00 0.00 120 PHE A C 10
ATOM 19653 O O . PHE A 1 123 ? 7.359 -10.470 -25.761 1.00 0.00 120 PHE A O 10
ATOM 19671 N N . MET A 1 4 ? -13.839 -5.019 -5.294 1.00 0.00 1 MET A N 11
ATOM 19672 C CA . MET A 1 4 ? -13.651 -3.590 -5.641 1.00 0.00 1 MET A CA 11
ATOM 19673 C C . MET A 1 4 ? -13.416 -2.756 -4.374 1.00 0.00 1 MET A C 11
ATOM 19674 O O . MET A 1 4 ? -12.554 -1.865 -4.352 1.00 0.00 1 MET A O 11
ATOM 19688 N N . LYS A 1 5 ? -14.186 -3.054 -3.310 1.00 0.00 2 LYS A N 11
ATOM 19689 C CA . LYS A 1 5 ? -14.199 -2.240 -2.078 1.00 0.00 2 LYS A CA 11
ATOM 19690 C C . LYS A 1 5 ? -13.402 -2.930 -0.962 1.00 0.00 2 LYS A C 11
ATOM 19691 O O . LYS A 1 5 ? -12.292 -2.490 -0.658 1.00 0.00 2 LYS A O 11
ATOM 19710 N N . GLU A 1 6 ? -13.965 -4.027 -0.398 1.00 0.00 3 GLU A N 11
ATOM 19711 C CA . GLU A 1 6 ? -13.331 -4.886 0.644 1.00 0.00 3 GLU A CA 11
ATOM 19712 C C . GLU A 1 6 ? -13.068 -4.130 1.977 1.00 0.00 3 GLU A C 11
ATOM 19713 O O . GLU A 1 6 ? -12.491 -3.037 2.002 1.00 0.00 3 GLU A O 11
ATOM 19725 N N . VAL A 1 7 ? -13.459 -4.766 3.097 1.00 0.00 4 VAL A N 11
ATOM 19726 C CA . VAL A 1 7 ? -13.273 -4.214 4.460 1.00 0.00 4 VAL A CA 11
ATOM 19727 C C . VAL A 1 7 ? -11.807 -4.346 4.934 1.00 0.00 4 VAL A C 11
ATOM 19728 O O . VAL A 1 7 ? -11.433 -3.762 5.938 1.00 0.00 4 VAL A O 11
ATOM 19741 N N . GLU A 1 8 ? -11.015 -5.137 4.194 1.00 0.00 5 GLU A N 11
ATOM 19742 C CA . GLU A 1 8 ? -9.568 -5.346 4.460 1.00 0.00 5 GLU A CA 11
ATOM 19743 C C . GLU A 1 8 ? -8.800 -3.997 4.532 1.00 0.00 5 GLU A C 11
ATOM 19744 O O . GLU A 1 8 ? -7.976 -3.769 5.425 1.00 0.00 5 GLU A O 11
ATOM 19756 N N . LYS A 1 9 ? -9.026 -3.189 3.489 1.00 0.00 6 LYS A N 11
ATOM 19757 C CA . LYS A 1 9 ? -8.563 -1.771 3.486 1.00 0.00 6 LYS A CA 11
ATOM 19758 C C . LYS A 1 9 ? -8.934 -1.027 4.814 1.00 0.00 6 LYS A C 11
ATOM 19759 O O . LYS A 1 9 ? -8.127 -0.267 5.361 1.00 0.00 6 LYS A O 11
ATOM 19778 N N . ASN A 1 10 ? -10.165 -1.279 5.291 1.00 0.00 7 ASN A N 11
ATOM 19779 C CA . ASN A 1 10 ? -10.663 -0.633 6.542 1.00 0.00 7 ASN A CA 11
ATOM 19780 C C . ASN A 1 10 ? -9.942 -1.176 7.812 1.00 0.00 7 ASN A C 11
ATOM 19781 O O . ASN A 1 10 ? -9.910 -0.491 8.839 1.00 0.00 7 ASN A O 11
ATOM 19792 N N . GLU A 1 11 ? -9.396 -2.419 7.726 1.00 0.00 8 GLU A N 11
ATOM 19793 C CA . GLU A 1 11 ? -8.479 -2.983 8.762 1.00 0.00 8 GLU A CA 11
ATOM 19794 C C . GLU A 1 11 ? -7.181 -2.158 8.842 1.00 0.00 8 GLU A C 11
ATOM 19795 O O . GLU A 1 11 ? -6.725 -1.802 9.945 1.00 0.00 8 GLU A O 11
ATOM 19807 N N . ILE A 1 12 ? -6.572 -1.881 7.671 1.00 0.00 9 ILE A N 11
ATOM 19808 C CA . ILE A 1 12 ? -5.367 -1.028 7.580 1.00 0.00 9 ILE A CA 11
ATOM 19809 C C . ILE A 1 12 ? -5.648 0.392 8.122 1.00 0.00 9 ILE A C 11
ATOM 19810 O O . ILE A 1 12 ? -4.825 0.946 8.847 1.00 0.00 9 ILE A O 11
ATOM 19826 N N . LYS A 1 13 ? -6.826 0.942 7.792 1.00 0.00 10 LYS A N 11
ATOM 19827 C CA . LYS A 1 13 ? -7.268 2.274 8.277 1.00 0.00 10 LYS A CA 11
ATOM 19828 C C . LYS A 1 13 ? -7.402 2.285 9.819 1.00 0.00 10 LYS A C 11
ATOM 19829 O O . LYS A 1 13 ? -7.059 3.262 10.477 1.00 0.00 10 LYS A O 11
ATOM 19848 N N . ARG A 1 14 ? -7.966 1.188 10.324 1.00 0.00 11 ARG A N 11
ATOM 19849 C CA . ARG A 1 14 ? -8.130 0.922 11.764 1.00 0.00 11 ARG A CA 11
ATOM 19850 C C . ARG A 1 14 ? -6.793 1.032 12.551 1.00 0.00 11 ARG A C 11
ATOM 19851 O O . ARG A 1 14 ? -6.695 1.825 13.502 1.00 0.00 11 ARG A O 11
ATOM 19872 N N . LEU A 1 15 ? -5.777 0.231 12.165 1.00 0.00 12 LEU A N 11
ATOM 19873 C CA . LEU A 1 15 ? -4.455 0.252 12.852 1.00 0.00 12 LEU A CA 11
ATOM 19874 C C . LEU A 1 15 ? -3.718 1.610 12.661 1.00 0.00 12 LEU A C 11
ATOM 19875 O O . LEU A 1 15 ? -2.993 2.063 13.565 1.00 0.00 12 LEU A O 11
ATOM 19891 N N . SER A 1 16 ? -3.860 2.196 11.452 1.00 0.00 13 SER A N 11
ATOM 19892 C CA . SER A 1 16 ? -3.443 3.603 11.212 1.00 0.00 13 SER A CA 11
ATOM 19893 C C . SER A 1 16 ? -4.028 4.550 12.299 1.00 0.00 13 SER A C 11
ATOM 19894 O O . SER A 1 16 ? -3.281 5.227 12.999 1.00 0.00 13 SER A O 11
ATOM 19902 N N . ASP A 1 17 ? -5.372 4.546 12.427 1.00 0.00 14 ASP A N 11
ATOM 19903 C CA . ASP A 1 17 ? -6.121 5.325 13.456 1.00 0.00 14 ASP A CA 11
ATOM 19904 C C . ASP A 1 17 ? -5.638 5.040 14.905 1.00 0.00 14 ASP A C 11
ATOM 19905 O O . ASP A 1 17 ? -5.698 5.920 15.760 1.00 0.00 14 ASP A O 11
ATOM 19914 N N . ARG A 1 18 ? -5.154 3.800 15.124 1.00 0.00 15 ARG A N 11
ATOM 19915 C CA . ARG A 1 18 ? -4.602 3.371 16.435 1.00 0.00 15 ARG A CA 11
ATOM 19916 C C . ARG A 1 18 ? -3.308 4.166 16.769 1.00 0.00 15 ARG A C 11
ATOM 19917 O O . ARG A 1 18 ? -3.236 4.879 17.785 1.00 0.00 15 ARG A O 11
ATOM 19938 N N . LEU A 1 19 ? -2.313 4.049 15.872 1.00 0.00 16 LEU A N 11
ATOM 19939 C CA . LEU A 1 19 ? -0.986 4.670 16.087 1.00 0.00 16 LEU A CA 11
ATOM 19940 C C . LEU A 1 19 ? -1.097 6.213 16.005 1.00 0.00 16 LEU A C 11
ATOM 19941 O O . LEU A 1 19 ? -0.430 6.920 16.770 1.00 0.00 16 LEU A O 11
ATOM 19957 N N . ASP A 1 20 ? -1.917 6.724 15.064 1.00 0.00 17 ASP A N 11
ATOM 19958 C CA . ASP A 1 20 ? -2.205 8.169 14.950 1.00 0.00 17 ASP A CA 11
ATOM 19959 C C . ASP A 1 20 ? -2.796 8.730 16.260 1.00 0.00 17 ASP A C 11
ATOM 19960 O O . ASP A 1 20 ? -2.301 9.735 16.776 1.00 0.00 17 ASP A O 11
ATOM 19969 N N . ALA A 1 21 ? -3.892 8.119 16.767 1.00 0.00 18 ALA A N 11
ATOM 19970 C CA . ALA A 1 21 ? -4.401 8.350 18.138 1.00 0.00 18 ALA A CA 11
ATOM 19971 C C . ALA A 1 21 ? -3.295 8.380 19.207 1.00 0.00 18 ALA A C 11
ATOM 19972 O O . ALA A 1 21 ? -3.370 9.195 20.129 1.00 0.00 18 ALA A O 11
ATOM 19979 N N . ILE A 1 22 ? -2.269 7.508 19.070 1.00 0.00 19 ILE A N 11
ATOM 19980 C CA . ILE A 1 22 ? -1.148 7.479 20.033 1.00 0.00 19 ILE A CA 11
ATOM 19981 C C . ILE A 1 22 ? -0.248 8.719 19.874 1.00 0.00 19 ILE A C 11
ATOM 19982 O O . ILE A 1 22 ? 0.143 9.308 20.890 1.00 0.00 19 ILE A O 11
ATOM 19998 N N . ARG A 1 23 ? 0.083 9.141 18.620 1.00 0.00 20 ARG A N 11
ATOM 19999 C CA . ARG A 1 23 ? 0.940 10.321 18.395 1.00 0.00 20 ARG A CA 11
ATOM 20000 C C . ARG A 1 23 ? 0.246 11.610 18.863 1.00 0.00 20 ARG A C 11
ATOM 20001 O O . ARG A 1 23 ? 0.903 12.455 19.463 1.00 0.00 20 ARG A O 11
ATOM 20022 N N . HIS A 1 24 ? -1.084 11.758 18.627 1.00 0.00 21 HIS A N 11
ATOM 20023 C CA . HIS A 1 24 ? -1.864 12.918 19.087 1.00 0.00 21 HIS A CA 11
ATOM 20024 C C . HIS A 1 24 ? -1.954 12.943 20.612 1.00 0.00 21 HIS A C 11
ATOM 20025 O O . HIS A 1 24 ? -1.821 13.995 21.227 1.00 0.00 21 HIS A O 11
ATOM 20040 N N . GLN A 1 25 ? -2.189 11.752 21.182 1.00 0.00 22 GLN A N 11
ATOM 20041 C CA . GLN A 1 25 ? -2.204 11.518 22.639 1.00 0.00 22 GLN A CA 11
ATOM 20042 C C . GLN A 1 25 ? -0.890 11.978 23.277 1.00 0.00 22 GLN A C 11
ATOM 20043 O O . GLN A 1 25 ? -0.898 12.626 24.315 1.00 0.00 22 GLN A O 11
ATOM 20057 N N . GLN A 1 26 ? 0.223 11.656 22.614 1.00 0.00 23 GLN A N 11
ATOM 20058 C CA . GLN A 1 26 ? 1.555 12.049 23.074 1.00 0.00 23 GLN A CA 11
ATOM 20059 C C . GLN A 1 26 ? 1.877 13.499 22.710 1.00 0.00 23 GLN A C 11
ATOM 20060 O O . GLN A 1 26 ? 2.862 14.031 23.198 1.00 0.00 23 GLN A O 11
ATOM 20074 N N . ALA A 1 27 ? 1.136 14.097 21.763 1.00 0.00 24 ALA A N 11
ATOM 20075 C CA . ALA A 1 27 ? 1.171 15.562 21.558 1.00 0.00 24 ALA A CA 11
ATOM 20076 C C . ALA A 1 27 ? 0.281 16.303 22.588 1.00 0.00 24 ALA A C 11
ATOM 20077 O O . ALA A 1 27 ? 0.456 17.507 22.804 1.00 0.00 24 ALA A O 11
ATOM 20084 N N . ASP A 1 28 ? -0.671 15.570 23.211 1.00 0.00 25 ASP A N 11
ATOM 20085 C CA . ASP A 1 28 ? -1.492 16.119 24.321 1.00 0.00 25 ASP A CA 11
ATOM 20086 C C . ASP A 1 28 ? -0.731 15.886 25.642 1.00 0.00 25 ASP A C 11
ATOM 20087 O O . ASP A 1 28 ? -0.940 16.580 26.639 1.00 0.00 25 ASP A O 11
ATOM 20096 N N . LEU A 1 29 ? 0.146 14.870 25.598 1.00 0.00 26 LEU A N 11
ATOM 20097 C CA . LEU A 1 29 ? 1.060 14.564 26.711 1.00 0.00 26 LEU A CA 11
ATOM 20098 C C . LEU A 1 29 ? 2.463 15.092 26.408 1.00 0.00 26 LEU A C 11
ATOM 20099 O O . LEU A 1 29 ? 2.759 15.508 25.290 1.00 0.00 26 LEU A O 11
ATOM 20115 N N . SER A 1 30 ? 3.285 15.174 27.448 1.00 0.00 27 SER A N 11
ATOM 20116 C CA . SER A 1 30 ? 4.688 15.575 27.298 1.00 0.00 27 SER A CA 11
ATOM 20117 C C . SER A 1 30 ? 5.614 14.619 28.050 1.00 0.00 27 SER A C 11
ATOM 20118 O O . SER A 1 30 ? 5.199 13.915 28.979 1.00 0.00 27 SER A O 11
ATOM 20126 N N . LEU A 1 31 ? 6.878 14.628 27.625 1.00 0.00 28 LEU A N 11
ATOM 20127 C CA . LEU A 1 31 ? 8.004 14.016 28.336 1.00 0.00 28 LEU A CA 11
ATOM 20128 C C . LEU A 1 31 ? 8.350 14.835 29.614 1.00 0.00 28 LEU A C 11
ATOM 20129 O O . LEU A 1 31 ? 9.107 14.376 30.466 1.00 0.00 28 LEU A O 11
ATOM 20145 N N . VAL A 1 32 ? 7.761 16.032 29.764 1.00 0.00 29 VAL A N 11
ATOM 20146 C CA . VAL A 1 32 ? 8.044 16.929 30.906 1.00 0.00 29 VAL A CA 11
ATOM 20147 C C . VAL A 1 32 ? 6.913 16.893 31.971 1.00 0.00 29 VAL A C 11
ATOM 20148 O O . VAL A 1 32 ? 7.183 17.078 33.160 1.00 0.00 29 VAL A O 11
ATOM 20161 N N . GLU A 1 33 ? 5.653 16.625 31.550 1.00 0.00 30 GLU A N 11
ATOM 20162 C CA . GLU A 1 33 ? 4.486 16.717 32.485 1.00 0.00 30 GLU A CA 11
ATOM 20163 C C . GLU A 1 33 ? 3.561 15.490 32.458 1.00 0.00 30 GLU A C 11
ATOM 20164 O O . GLU A 1 33 ? 2.552 15.467 33.180 1.00 0.00 30 GLU A O 11
ATOM 20176 N N . ALA A 1 34 ? 3.881 14.478 31.639 1.00 0.00 31 ALA A N 11
ATOM 20177 C CA . ALA A 1 34 ? 3.078 13.238 31.581 1.00 0.00 31 ALA A CA 11
ATOM 20178 C C . ALA A 1 34 ? 3.960 12.015 31.321 1.00 0.00 31 ALA A C 11
ATOM 20179 O O . ALA A 1 34 ? 3.496 11.025 30.756 1.00 0.00 31 ALA A O 11
ATOM 20186 N N . ALA A 1 35 ? 5.190 12.036 31.843 1.00 0.00 32 ALA A N 11
ATOM 20187 C CA . ALA A 1 35 ? 6.262 11.130 31.407 1.00 0.00 32 ALA A CA 11
ATOM 20188 C C . ALA A 1 35 ? 6.339 9.946 32.342 1.00 0.00 32 ALA A C 11
ATOM 20189 O O . ALA A 1 35 ? 7.122 9.964 33.303 1.00 0.00 32 ALA A O 11
ATOM 20196 N N . ASP A 1 36 ? 5.536 8.920 32.097 1.00 0.00 33 ASP A N 11
ATOM 20197 C CA . ASP A 1 36 ? 5.285 7.819 33.014 1.00 0.00 33 ASP A CA 11
ATOM 20198 C C . ASP A 1 36 ? 4.244 7.033 32.207 1.00 0.00 33 ASP A C 11
ATOM 20199 O O . ASP A 1 36 ? 4.541 5.975 31.669 1.00 0.00 33 ASP A O 11
ATOM 20208 N N . LYS A 1 37 ? 3.041 7.655 32.080 1.00 0.00 34 LYS A N 11
ATOM 20209 C CA . LYS A 1 37 ? 2.139 7.456 30.910 1.00 0.00 34 LYS A CA 11
ATOM 20210 C C . LYS A 1 37 ? 2.916 7.516 29.575 1.00 0.00 34 LYS A C 11
ATOM 20211 O O . LYS A 1 37 ? 2.919 6.556 28.837 1.00 0.00 34 LYS A O 11
ATOM 20230 N N . TYR A 1 38 ? 3.641 8.628 29.355 1.00 0.00 35 TYR A N 11
ATOM 20231 C CA . TYR A 1 38 ? 4.339 8.918 28.067 1.00 0.00 35 TYR A CA 11
ATOM 20232 C C . TYR A 1 38 ? 5.389 7.819 27.785 1.00 0.00 35 TYR A C 11
ATOM 20233 O O . TYR A 1 38 ? 5.581 7.414 26.638 1.00 0.00 35 TYR A O 11
ATOM 20251 N N . ALA A 1 39 ? 6.027 7.335 28.879 1.00 0.00 36 ALA A N 11
ATOM 20252 C CA . ALA A 1 39 ? 7.031 6.261 28.844 1.00 0.00 36 ALA A CA 11
ATOM 20253 C C . ALA A 1 39 ? 6.406 4.921 28.400 1.00 0.00 36 ALA A C 11
ATOM 20254 O O . ALA A 1 39 ? 6.937 4.252 27.487 1.00 0.00 36 ALA A O 11
ATOM 20261 N N . GLU A 1 40 ? 5.269 4.529 29.027 1.00 0.00 37 GLU A N 11
ATOM 20262 C CA . GLU A 1 40 ? 4.473 3.367 28.616 1.00 0.00 37 GLU A CA 11
ATOM 20263 C C . GLU A 1 40 ? 4.079 3.486 27.142 1.00 0.00 37 GLU A C 11
ATOM 20264 O O . GLU A 1 40 ? 4.385 2.624 26.373 1.00 0.00 37 GLU A O 11
ATOM 20276 N N . LEU A 1 41 ? 3.406 4.592 26.819 1.00 0.00 38 LEU A N 11
ATOM 20277 C CA . LEU A 1 41 ? 2.946 4.918 25.447 1.00 0.00 38 LEU A CA 11
ATOM 20278 C C . LEU A 1 41 ? 4.066 4.784 24.383 1.00 0.00 38 LEU A C 11
ATOM 20279 O O . LEU A 1 41 ? 3.781 4.454 23.237 1.00 0.00 38 LEU A O 11
ATOM 20295 N N . GLU A 1 42 ? 5.320 5.100 24.770 1.00 0.00 39 GLU A N 11
ATOM 20296 C CA . GLU A 1 42 ? 6.522 4.836 23.942 1.00 0.00 39 GLU A CA 11
ATOM 20297 C C . GLU A 1 42 ? 6.766 3.323 23.721 1.00 0.00 39 GLU A C 11
ATOM 20298 O O . GLU A 1 42 ? 7.125 2.914 22.613 1.00 0.00 39 GLU A O 11
ATOM 20310 N N . LYS A 1 43 ? 6.590 2.520 24.785 1.00 0.00 40 LYS A N 11
ATOM 20311 C CA . LYS A 1 43 ? 6.712 1.031 24.699 1.00 0.00 40 LYS A CA 11
ATOM 20312 C C . LYS A 1 43 ? 5.538 0.419 23.891 1.00 0.00 40 LYS A C 11
ATOM 20313 O O . LYS A 1 43 ? 5.743 -0.449 23.055 1.00 0.00 40 LYS A O 11
ATOM 20332 N N . GLU A 1 44 ? 4.308 0.838 24.237 1.00 0.00 41 GLU A N 11
ATOM 20333 C CA . GLU A 1 44 ? 3.064 0.469 23.510 1.00 0.00 41 GLU A CA 11
ATOM 20334 C C . GLU A 1 44 ? 3.171 0.780 22.006 1.00 0.00 41 GLU A C 11
ATOM 20335 O O . GLU A 1 44 ? 2.734 -0.005 21.158 1.00 0.00 41 GLU A O 11
ATOM 20347 N N . LYS A 1 45 ? 3.748 1.957 21.729 1.00 0.00 42 LYS A N 11
ATOM 20348 C CA . LYS A 1 45 ? 4.093 2.377 20.365 1.00 0.00 42 LYS A CA 11
ATOM 20349 C C . LYS A 1 45 ? 5.094 1.373 19.773 1.00 0.00 42 LYS A C 11
ATOM 20350 O O . LYS A 1 45 ? 4.864 0.855 18.704 1.00 0.00 42 LYS A O 11
ATOM 20369 N N . ALA A 1 46 ? 6.184 1.105 20.523 1.00 0.00 43 ALA A N 11
ATOM 20370 C CA . ALA A 1 46 ? 7.300 0.219 20.095 1.00 0.00 43 ALA A CA 11
ATOM 20371 C C . ALA A 1 46 ? 6.836 -1.203 19.705 1.00 0.00 43 ALA A C 11
ATOM 20372 O O . ALA A 1 46 ? 7.303 -1.762 18.700 1.00 0.00 43 ALA A O 11
ATOM 20379 N N . THR A 1 47 ? 5.923 -1.800 20.483 1.00 0.00 44 THR A N 11
ATOM 20380 C CA . THR A 1 47 ? 5.330 -3.115 20.253 1.00 0.00 44 THR A CA 11
ATOM 20381 C C . THR A 1 47 ? 4.344 -3.072 19.081 1.00 0.00 44 THR A C 11
ATOM 20382 O O . THR A 1 47 ? 4.250 -4.030 18.313 1.00 0.00 44 THR A O 11
ATOM 20393 N N . LEU A 1 48 ? 3.583 -1.960 19.001 1.00 0.00 45 LEU A N 11
ATOM 20394 C CA . LEU A 1 48 ? 2.822 -1.674 17.765 1.00 0.00 45 LEU A CA 11
ATOM 20395 C C . LEU A 1 48 ? 3.764 -1.683 16.536 1.00 0.00 45 LEU A C 11
ATOM 20396 O O . LEU A 1 48 ? 3.457 -2.340 15.563 1.00 0.00 45 LEU A O 11
ATOM 20412 N N . GLU A 1 49 ? 4.935 -1.007 16.603 1.00 0.00 46 GLU A N 11
ATOM 20413 C CA . GLU A 1 49 ? 5.960 -0.960 15.534 1.00 0.00 46 GLU A CA 11
ATOM 20414 C C . GLU A 1 49 ? 6.532 -2.348 15.228 1.00 0.00 46 GLU A C 11
ATOM 20415 O O . GLU A 1 49 ? 6.773 -2.681 14.060 1.00 0.00 46 GLU A O 11
ATOM 20427 N N . ALA A 1 50 ? 6.637 -3.182 16.275 1.00 0.00 47 ALA A N 11
ATOM 20428 C CA . ALA A 1 50 ? 7.294 -4.491 16.235 1.00 0.00 47 ALA A CA 11
ATOM 20429 C C . ALA A 1 50 ? 6.384 -5.443 15.469 1.00 0.00 47 ALA A C 11
ATOM 20430 O O . ALA A 1 50 ? 6.810 -6.075 14.516 1.00 0.00 47 ALA A O 11
ATOM 20437 N N . GLU A 1 51 ? 5.105 -5.446 15.877 1.00 0.00 48 GLU A N 11
ATOM 20438 C CA . GLU A 1 51 ? 3.974 -6.136 15.250 1.00 0.00 48 GLU A CA 11
ATOM 20439 C C . GLU A 1 51 ? 3.795 -5.710 13.784 1.00 0.00 48 GLU A C 11
ATOM 20440 O O . GLU A 1 51 ? 4.047 -6.486 12.885 1.00 0.00 48 GLU A O 11
ATOM 20452 N N . ILE A 1 52 ? 3.406 -4.434 13.615 1.00 0.00 49 ILE A N 11
ATOM 20453 C CA . ILE A 1 52 ? 2.944 -3.934 12.300 1.00 0.00 49 ILE A CA 11
ATOM 20454 C C . ILE A 1 52 ? 4.022 -4.122 11.211 1.00 0.00 49 ILE A C 11
ATOM 20455 O O . ILE A 1 52 ? 3.684 -4.539 10.103 1.00 0.00 49 ILE A O 11
ATOM 20471 N N . ALA A 1 53 ? 5.316 -3.833 11.505 1.00 0.00 50 ALA A N 11
ATOM 20472 C CA . ALA A 1 53 ? 6.433 -4.079 10.581 1.00 0.00 50 ALA A CA 11
ATOM 20473 C C . ALA A 1 53 ? 6.836 -5.567 10.442 1.00 0.00 50 ALA A C 11
ATOM 20474 O O . ALA A 1 53 ? 7.354 -5.947 9.396 1.00 0.00 50 ALA A O 11
ATOM 20481 N N . ARG A 1 54 ? 6.680 -6.393 11.502 1.00 0.00 51 ARG A N 11
ATOM 20482 C CA . ARG A 1 54 ? 6.903 -7.869 11.425 1.00 0.00 51 ARG A CA 11
ATOM 20483 C C . ARG A 1 54 ? 5.910 -8.487 10.425 1.00 0.00 51 ARG A C 11
ATOM 20484 O O . ARG A 1 54 ? 6.266 -9.306 9.580 1.00 0.00 51 ARG A O 11
ATOM 20505 N N . LEU A 1 55 ? 4.660 -8.064 10.578 1.00 0.00 52 LEU A N 11
ATOM 20506 C CA . LEU A 1 55 ? 3.576 -8.328 9.632 1.00 0.00 52 LEU A CA 11
ATOM 20507 C C . LEU A 1 55 ? 3.986 -7.840 8.231 1.00 0.00 52 LEU A C 11
ATOM 20508 O O . LEU A 1 55 ? 3.900 -8.594 7.259 1.00 0.00 52 LEU A O 11
ATOM 20524 N N . ARG A 1 56 ? 4.493 -6.596 8.127 1.00 0.00 53 ARG A N 11
ATOM 20525 C CA . ARG A 1 56 ? 4.937 -5.990 6.871 1.00 0.00 53 ARG A CA 11
ATOM 20526 C C . ARG A 1 56 ? 6.324 -6.476 6.385 1.00 0.00 53 ARG A C 11
ATOM 20527 O O . ARG A 1 56 ? 6.766 -6.007 5.354 1.00 0.00 53 ARG A O 11
ATOM 20548 N N . GLU A 1 57 ? 7.036 -7.364 7.112 1.00 0.00 54 GLU A N 11
ATOM 20549 C CA . GLU A 1 57 ? 8.226 -8.062 6.537 1.00 0.00 54 GLU A CA 11
ATOM 20550 C C . GLU A 1 57 ? 7.782 -9.430 5.999 1.00 0.00 54 GLU A C 11
ATOM 20551 O O . GLU A 1 57 ? 8.341 -9.944 5.048 1.00 0.00 54 GLU A O 11
ATOM 20563 N N . VAL A 1 58 ? 6.713 -9.969 6.613 1.00 0.00 55 VAL A N 11
ATOM 20564 C CA . VAL A 1 58 ? 5.947 -11.097 6.020 1.00 0.00 55 VAL A CA 11
ATOM 20565 C C . VAL A 1 58 ? 5.226 -10.563 4.749 1.00 0.00 55 VAL A C 11
ATOM 20566 O O . VAL A 1 58 ? 4.981 -11.290 3.784 1.00 0.00 55 VAL A O 11
ATOM 20579 N N . HIS A 1 59 ? 4.990 -9.235 4.770 1.00 0.00 56 HIS A N 11
ATOM 20580 C CA . HIS A 1 59 ? 4.375 -8.513 3.636 1.00 0.00 56 HIS A CA 11
ATOM 20581 C C . HIS A 1 59 ? 5.434 -7.577 2.977 1.00 0.00 56 HIS A C 11
ATOM 20582 O O . HIS A 1 59 ? 5.116 -6.462 2.559 1.00 0.00 56 HIS A O 11
ATOM 20597 N N . SER A 1 60 ? 6.709 -8.047 2.914 1.00 0.00 57 SER A N 11
ATOM 20598 C CA . SER A 1 60 ? 7.790 -7.424 2.084 1.00 0.00 57 SER A CA 11
ATOM 20599 C C . SER A 1 60 ? 8.669 -8.518 1.453 1.00 0.00 57 SER A C 11
ATOM 20600 O O . SER A 1 60 ? 9.004 -8.437 0.271 1.00 0.00 57 SER A O 11
ATOM 20608 N N . GLN A 1 61 ? 9.045 -9.538 2.262 1.00 0.00 58 GLN A N 11
ATOM 20609 C CA . GLN A 1 61 ? 9.587 -10.816 1.738 1.00 0.00 58 GLN A CA 11
ATOM 20610 C C . GLN A 1 61 ? 8.558 -11.398 0.755 1.00 0.00 58 GLN A C 11
ATOM 20611 O O . GLN A 1 61 ? 8.899 -11.909 -0.311 1.00 0.00 58 GLN A O 11
ATOM 20625 N N . LYS A 1 62 ? 7.277 -11.279 1.158 1.00 0.00 59 LYS A N 11
ATOM 20626 C CA . LYS A 1 62 ? 6.123 -11.489 0.296 1.00 0.00 59 LYS A CA 11
ATOM 20627 C C . LYS A 1 62 ? 5.321 -10.171 0.246 1.00 0.00 59 LYS A C 11
ATOM 20628 O O . LYS A 1 62 ? 4.298 -10.061 0.921 1.00 0.00 59 LYS A O 11
ATOM 20647 N N . LEU A 1 63 ? 5.843 -9.177 -0.543 1.00 0.00 60 LEU A N 11
ATOM 20648 C CA . LEU A 1 63 ? 5.339 -7.758 -0.603 1.00 0.00 60 LEU A CA 11
ATOM 20649 C C . LEU A 1 63 ? 3.797 -7.703 -0.548 1.00 0.00 60 LEU A C 11
ATOM 20650 O O . LEU A 1 63 ? 3.225 -7.168 0.413 1.00 0.00 60 LEU A O 11
ATOM 20666 N N . SER A 1 64 ? 3.167 -8.303 -1.560 1.00 0.00 61 SER A N 11
ATOM 20667 C CA . SER A 1 64 ? 1.709 -8.497 -1.645 1.00 0.00 61 SER A CA 11
ATOM 20668 C C . SER A 1 64 ? 1.418 -9.214 -2.957 1.00 0.00 61 SER A C 11
ATOM 20669 O O . SER A 1 64 ? 2.131 -8.962 -3.920 1.00 0.00 61 SER A O 11
ATOM 20677 N N . LYS A 1 65 ? 0.365 -10.074 -2.975 1.00 0.00 62 LYS A N 11
ATOM 20678 C CA . LYS A 1 65 ? -0.037 -10.954 -4.130 1.00 0.00 62 LYS A CA 11
ATOM 20679 C C . LYS A 1 65 ? 0.307 -10.350 -5.526 1.00 0.00 62 LYS A C 11
ATOM 20680 O O . LYS A 1 65 ? 0.928 -11.004 -6.346 1.00 0.00 62 LYS A O 11
ATOM 20699 N N . GLU A 1 66 ? -0.142 -9.090 -5.700 1.00 0.00 63 GLU A N 11
ATOM 20700 C CA . GLU A 1 66 ? 0.221 -8.271 -6.894 1.00 0.00 63 GLU A CA 11
ATOM 20701 C C . GLU A 1 66 ? 1.730 -8.311 -7.265 1.00 0.00 63 GLU A C 11
ATOM 20702 O O . GLU A 1 66 ? 2.116 -9.010 -8.212 1.00 0.00 63 GLU A O 11
ATOM 20714 N N . ALA A 1 67 ? 2.561 -7.575 -6.510 1.00 0.00 64 ALA A N 11
ATOM 20715 C CA . ALA A 1 67 ? 4.003 -7.452 -6.786 1.00 0.00 64 ALA A CA 11
ATOM 20716 C C . ALA A 1 67 ? 4.682 -8.830 -6.698 1.00 0.00 64 ALA A C 11
ATOM 20717 O O . ALA A 1 67 ? 5.456 -9.193 -7.555 1.00 0.00 64 ALA A O 11
ATOM 20724 N N . GLN A 1 68 ? 4.374 -9.506 -5.589 1.00 0.00 65 GLN A N 11
ATOM 20725 C CA . GLN A 1 68 ? 4.854 -10.898 -5.342 1.00 0.00 65 GLN A CA 11
ATOM 20726 C C . GLN A 1 68 ? 4.687 -11.818 -6.600 1.00 0.00 65 GLN A C 11
ATOM 20727 O O . GLN A 1 68 ? 5.574 -12.625 -6.900 1.00 0.00 65 GLN A O 11
ATOM 20741 N N . LYS A 1 69 ? 3.596 -11.642 -7.383 1.00 0.00 66 LYS A N 11
ATOM 20742 C CA . LYS A 1 69 ? 3.287 -12.359 -8.630 1.00 0.00 66 LYS A CA 11
ATOM 20743 C C . LYS A 1 69 ? 4.188 -11.859 -9.749 1.00 0.00 66 LYS A C 11
ATOM 20744 O O . LYS A 1 69 ? 4.754 -12.648 -10.459 1.00 0.00 66 LYS A O 11
ATOM 20763 N N . LEU A 1 70 ? 4.231 -10.525 -9.911 1.00 0.00 67 LEU A N 11
ATOM 20764 C CA . LEU A 1 70 ? 5.159 -9.836 -10.853 1.00 0.00 67 LEU A CA 11
ATOM 20765 C C . LEU A 1 70 ? 6.616 -10.389 -10.713 1.00 0.00 67 LEU A C 11
ATOM 20766 O O . LEU A 1 70 ? 7.327 -10.585 -11.698 1.00 0.00 67 LEU A O 11
ATOM 20782 N N . MET A 1 71 ? 6.989 -10.678 -9.457 1.00 0.00 68 MET A N 11
ATOM 20783 C CA . MET A 1 71 ? 8.310 -11.241 -9.091 1.00 0.00 68 MET A CA 11
ATOM 20784 C C . MET A 1 71 ? 8.429 -12.748 -9.441 1.00 0.00 68 MET A C 11
ATOM 20785 O O . MET A 1 71 ? 9.529 -13.232 -9.723 1.00 0.00 68 MET A O 11
ATOM 20799 N N . LYS A 1 72 ? 7.304 -13.484 -9.392 1.00 0.00 69 LYS A N 11
ATOM 20800 C CA . LYS A 1 72 ? 7.251 -14.919 -9.835 1.00 0.00 69 LYS A CA 11
ATOM 20801 C C . LYS A 1 72 ? 6.511 -15.090 -11.189 1.00 0.00 69 LYS A C 11
ATOM 20802 O O . LYS A 1 72 ? 6.084 -16.205 -11.526 1.00 0.00 69 LYS A O 11
ATOM 20821 N N . MET A 1 73 ? 6.376 -13.991 -11.968 1.00 0.00 70 MET A N 11
ATOM 20822 C CA . MET A 1 73 ? 5.695 -14.022 -13.289 1.00 0.00 70 MET A CA 11
ATOM 20823 C C . MET A 1 73 ? 6.523 -14.845 -14.277 1.00 0.00 70 MET A C 11
ATOM 20824 O O . MET A 1 73 ? 7.757 -14.815 -14.211 1.00 0.00 70 MET A O 11
ATOM 20838 N N . PRO A 1 74 ? 5.861 -15.624 -15.186 1.00 0.00 71 PRO A N 11
ATOM 20839 C CA . PRO A 1 74 ? 6.571 -16.336 -16.238 1.00 0.00 71 PRO A CA 11
ATOM 20840 C C . PRO A 1 74 ? 7.137 -15.376 -17.308 1.00 0.00 71 PRO A C 11
ATOM 20841 O O . PRO A 1 74 ? 8.349 -15.143 -17.335 1.00 0.00 71 PRO A O 11
ATOM 20852 N N . PHE A 1 75 ? 6.288 -14.854 -18.218 1.00 0.00 72 PHE A N 11
ATOM 20853 C CA . PHE A 1 75 ? 6.739 -14.143 -19.423 1.00 0.00 72 PHE A CA 11
ATOM 20854 C C . PHE A 1 75 ? 6.699 -12.626 -19.122 1.00 0.00 72 PHE A C 11
ATOM 20855 O O . PHE A 1 75 ? 5.619 -12.074 -18.936 1.00 0.00 72 PHE A O 11
ATOM 20872 N N . GLN A 1 76 ? 7.871 -11.962 -19.052 1.00 0.00 73 GLN A N 11
ATOM 20873 C CA . GLN A 1 76 ? 7.969 -10.529 -18.649 1.00 0.00 73 GLN A CA 11
ATOM 20874 C C . GLN A 1 76 ? 9.172 -9.823 -19.312 1.00 0.00 73 GLN A C 11
ATOM 20875 O O . GLN A 1 76 ? 10.024 -10.479 -19.925 1.00 0.00 73 GLN A O 11
ATOM 20889 N N . ARG A 1 77 ? 9.220 -8.479 -19.154 1.00 0.00 74 ARG A N 11
ATOM 20890 C CA . ARG A 1 77 ? 10.379 -7.628 -19.517 1.00 0.00 74 ARG A CA 11
ATOM 20891 C C . ARG A 1 77 ? 10.120 -6.181 -19.039 1.00 0.00 74 ARG A C 11
ATOM 20892 O O . ARG A 1 77 ? 9.061 -5.886 -18.503 1.00 0.00 74 ARG A O 11
ATOM 20913 N N . ALA A 1 78 ? 11.104 -5.297 -19.240 1.00 0.00 75 ALA A N 11
ATOM 20914 C CA . ALA A 1 78 ? 10.966 -3.840 -18.989 1.00 0.00 75 ALA A CA 11
ATOM 20915 C C . ALA A 1 78 ? 10.796 -3.111 -20.332 1.00 0.00 75 ALA A C 11
ATOM 20916 O O . ALA A 1 78 ? 11.783 -2.912 -21.043 1.00 0.00 75 ALA A O 11
ATOM 20923 N N . ILE A 1 79 ? 9.541 -2.752 -20.704 1.00 0.00 76 ILE A N 11
ATOM 20924 C CA . ILE A 1 79 ? 9.109 -2.376 -22.067 1.00 0.00 76 ILE A CA 11
ATOM 20925 C C . ILE A 1 79 ? 9.892 -1.160 -22.621 1.00 0.00 76 ILE A C 11
ATOM 20926 O O . ILE A 1 79 ? 9.906 -0.094 -21.998 1.00 0.00 76 ILE A O 11
ATOM 20942 N N . THR A 1 80 ? 10.523 -1.338 -23.793 1.00 0.00 77 THR A N 11
ATOM 20943 C CA . THR A 1 80 ? 11.211 -0.257 -24.534 1.00 0.00 77 THR A CA 11
ATOM 20944 C C . THR A 1 80 ? 10.196 0.733 -25.149 1.00 0.00 77 THR A C 11
ATOM 20945 O O . THR A 1 80 ? 9.055 0.347 -25.387 1.00 0.00 77 THR A O 11
ATOM 20956 N N . LYS A 1 81 ? 10.619 2.004 -25.370 1.00 0.00 78 LYS A N 11
ATOM 20957 C CA . LYS A 1 81 ? 9.821 3.024 -26.125 1.00 0.00 78 LYS A CA 11
ATOM 20958 C C . LYS A 1 81 ? 9.365 2.471 -27.497 1.00 0.00 78 LYS A C 11
ATOM 20959 O O . LYS A 1 81 ? 8.270 2.768 -27.969 1.00 0.00 78 LYS A O 11
ATOM 20978 N N . LYS A 1 82 ? 10.298 1.745 -28.130 1.00 0.00 79 LYS A N 11
ATOM 20979 C CA . LYS A 1 82 ? 10.039 0.901 -29.323 1.00 0.00 79 LYS A CA 11
ATOM 20980 C C . LYS A 1 82 ? 8.661 0.168 -29.213 1.00 0.00 79 LYS A C 11
ATOM 20981 O O . LYS A 1 82 ? 7.831 0.234 -30.126 1.00 0.00 79 LYS A O 11
ATOM 21000 N N . GLU A 1 83 ? 8.435 -0.502 -28.065 1.00 0.00 80 GLU A N 11
ATOM 21001 C CA . GLU A 1 83 ? 7.211 -1.282 -27.774 1.00 0.00 80 GLU A CA 11
ATOM 21002 C C . GLU A 1 83 ? 6.133 -0.423 -27.074 1.00 0.00 80 GLU A C 11
ATOM 21003 O O . GLU A 1 83 ? 4.981 -0.856 -26.947 1.00 0.00 80 GLU A O 11
ATOM 21015 N N . GLN A 1 84 ? 6.507 0.803 -26.642 1.00 0.00 81 GLN A N 11
ATOM 21016 C CA . GLN A 1 84 ? 5.528 1.797 -26.149 1.00 0.00 81 GLN A CA 11
ATOM 21017 C C . GLN A 1 84 ? 4.967 2.665 -27.274 1.00 0.00 81 GLN A C 11
ATOM 21018 O O . GLN A 1 84 ? 3.952 3.343 -27.064 1.00 0.00 81 GLN A O 11
ATOM 21032 N N . ALA A 1 85 ? 5.614 2.666 -28.464 1.00 0.00 82 ALA A N 11
ATOM 21033 C CA . ALA A 1 85 ? 5.221 3.544 -29.580 1.00 0.00 82 ALA A CA 11
ATOM 21034 C C . ALA A 1 85 ? 3.855 3.121 -30.115 1.00 0.00 82 ALA A C 11
ATOM 21035 O O . ALA A 1 85 ? 3.083 3.944 -30.625 1.00 0.00 82 ALA A O 11
ATOM 21042 N N . ASP A 1 86 ? 3.576 1.817 -29.976 1.00 0.00 83 ASP A N 11
ATOM 21043 C CA . ASP A 1 86 ? 2.257 1.250 -30.219 1.00 0.00 83 ASP A CA 11
ATOM 21044 C C . ASP A 1 86 ? 1.941 0.265 -29.075 1.00 0.00 83 ASP A C 11
ATOM 21045 O O . ASP A 1 86 ? 2.312 -0.921 -29.121 1.00 0.00 83 ASP A O 11
ATOM 21054 N N . MET A 1 87 ? 1.261 0.800 -28.042 1.00 0.00 84 MET A N 11
ATOM 21055 C CA . MET A 1 87 ? 0.801 0.032 -26.864 1.00 0.00 84 MET A CA 11
ATOM 21056 C C . MET A 1 87 ? -0.421 -0.827 -27.234 1.00 0.00 84 MET A C 11
ATOM 21057 O O . MET A 1 87 ? -0.713 -1.823 -26.563 1.00 0.00 84 MET A O 11
ATOM 21071 N N . GLY A 1 88 ? -1.109 -0.416 -28.316 1.00 0.00 85 GLY A N 11
ATOM 21072 C CA . GLY A 1 88 ? -2.174 -1.203 -28.920 1.00 0.00 85 GLY A CA 11
ATOM 21073 C C . GLY A 1 88 ? -1.656 -2.532 -29.435 1.00 0.00 85 GLY A C 11
ATOM 21074 O O . GLY A 1 88 ? -2.080 -3.593 -28.961 1.00 0.00 85 GLY A O 11
ATOM 21078 N N . LYS A 1 89 ? -0.693 -2.441 -30.375 1.00 0.00 86 LYS A N 11
ATOM 21079 C CA . LYS A 1 89 ? -0.042 -3.591 -31.017 1.00 0.00 86 LYS A CA 11
ATOM 21080 C C . LYS A 1 89 ? 0.588 -4.522 -29.961 1.00 0.00 86 LYS A C 11
ATOM 21081 O O . LYS A 1 89 ? 0.363 -5.738 -29.985 1.00 0.00 86 LYS A O 11
ATOM 21100 N N . LEU A 1 90 ? 1.420 -3.931 -29.083 1.00 0.00 87 LEU A N 11
ATOM 21101 C CA . LEU A 1 90 ? 2.033 -4.655 -27.953 1.00 0.00 87 LEU A CA 11
ATOM 21102 C C . LEU A 1 90 ? 0.988 -5.491 -27.142 1.00 0.00 87 LEU A C 11
ATOM 21103 O O . LEU A 1 90 ? 1.116 -6.714 -27.065 1.00 0.00 87 LEU A O 11
ATOM 21119 N N . LYS A 1 91 ? -0.053 -4.833 -26.589 1.00 0.00 88 LYS A N 11
ATOM 21120 C CA . LYS A 1 91 ? -1.081 -5.500 -25.730 1.00 0.00 88 LYS A CA 11
ATOM 21121 C C . LYS A 1 91 ? -1.967 -6.535 -26.475 1.00 0.00 88 LYS A C 11
ATOM 21122 O O . LYS A 1 91 ? -2.442 -7.504 -25.855 1.00 0.00 88 LYS A O 11
ATOM 21141 N N . LYS A 1 92 ? -2.147 -6.360 -27.807 1.00 0.00 89 LYS A N 11
ATOM 21142 C CA . LYS A 1 92 ? -2.980 -7.307 -28.619 1.00 0.00 89 LYS A CA 11
ATOM 21143 C C . LYS A 1 92 ? -2.160 -8.562 -29.019 1.00 0.00 89 LYS A C 11
ATOM 21144 O O . LYS A 1 92 ? -2.640 -9.430 -29.756 1.00 0.00 89 LYS A O 11
ATOM 21163 N N . SER A 1 93 ? -0.947 -8.642 -28.459 1.00 0.00 90 SER A N 11
ATOM 21164 C CA . SER A 1 93 ? -0.022 -9.766 -28.658 1.00 0.00 90 SER A CA 11
ATOM 21165 C C . SER A 1 93 ? 0.232 -10.500 -27.328 1.00 0.00 90 SER A C 11
ATOM 21166 O O . SER A 1 93 ? 1.081 -11.402 -27.262 1.00 0.00 90 SER A O 11
ATOM 21174 N N . VAL A 1 94 ? -0.504 -10.120 -26.268 1.00 0.00 91 VAL A N 11
ATOM 21175 C CA . VAL A 1 94 ? -0.274 -10.670 -24.919 1.00 0.00 91 VAL A CA 11
ATOM 21176 C C . VAL A 1 94 ? -1.527 -11.347 -24.363 1.00 0.00 91 VAL A C 11
ATOM 21177 O O . VAL A 1 94 ? -1.531 -12.562 -24.199 1.00 0.00 91 VAL A O 11
ATOM 21190 N N . ARG A 1 95 ? -2.592 -10.536 -24.128 1.00 0.00 92 ARG A N 11
ATOM 21191 C CA . ARG A 1 95 ? -3.727 -10.885 -23.239 1.00 0.00 92 ARG A CA 11
ATOM 21192 C C . ARG A 1 95 ? -3.220 -10.973 -21.770 1.00 0.00 92 ARG A C 11
ATOM 21193 O O . ARG A 1 95 ? -2.503 -11.915 -21.410 1.00 0.00 92 ARG A O 11
ATOM 21214 N N . GLY A 1 96 ? -3.565 -9.965 -20.950 1.00 0.00 93 GLY A N 11
ATOM 21215 C CA . GLY A 1 96 ? -3.204 -9.943 -19.522 1.00 0.00 93 GLY A CA 11
ATOM 21216 C C . GLY A 1 96 ? -1.879 -9.244 -19.226 1.00 0.00 93 GLY A C 11
ATOM 21217 O O . GLY A 1 96 ? -1.259 -9.507 -18.185 1.00 0.00 93 GLY A O 11
ATOM 21221 N N . LEU A 1 97 ? -1.427 -8.391 -20.165 1.00 0.00 94 LEU A N 11
ATOM 21222 C CA . LEU A 1 97 ? -0.234 -7.545 -19.970 1.00 0.00 94 LEU A CA 11
ATOM 21223 C C . LEU A 1 97 ? -0.484 -6.481 -18.885 1.00 0.00 94 LEU A C 11
ATOM 21224 O O . LEU A 1 97 ? -1.427 -5.694 -18.980 1.00 0.00 94 LEU A O 11
ATOM 21240 N N . VAL A 1 98 ? 0.398 -6.471 -17.881 1.00 0.00 95 VAL A N 11
ATOM 21241 C CA . VAL A 1 98 ? 0.381 -5.588 -16.708 1.00 0.00 95 VAL A CA 11
ATOM 21242 C C . VAL A 1 98 ? 1.590 -4.655 -16.839 1.00 0.00 95 VAL A C 11
ATOM 21243 O O . VAL A 1 98 ? 2.707 -5.143 -16.832 1.00 0.00 95 VAL A O 11
ATOM 21256 N N . VAL A 1 99 ? 1.385 -3.324 -16.925 1.00 0.00 96 VAL A N 11
ATOM 21257 C CA . VAL A 1 99 ? 2.457 -2.379 -17.339 1.00 0.00 96 VAL A CA 11
ATOM 21258 C C . VAL A 1 99 ? 2.646 -1.304 -16.247 1.00 0.00 96 VAL A C 11
ATOM 21259 O O . VAL A 1 99 ? 1.812 -0.403 -16.103 1.00 0.00 96 VAL A O 11
ATOM 21272 N N . VAL A 1 100 ? 3.745 -1.406 -15.481 1.00 0.00 97 VAL A N 11
ATOM 21273 C CA . VAL A 1 100 ? 4.027 -0.546 -14.317 1.00 0.00 97 VAL A CA 11
ATOM 21274 C C . VAL A 1 100 ? 4.964 0.607 -14.742 1.00 0.00 97 VAL A C 11
ATOM 21275 O O . VAL A 1 100 ? 6.104 0.355 -15.136 1.00 0.00 97 VAL A O 11
ATOM 21288 N N . HIS A 1 101 ? 4.487 1.864 -14.650 1.00 0.00 98 HIS A N 11
ATOM 21289 C CA . HIS A 1 101 ? 5.239 3.060 -15.091 1.00 0.00 98 HIS A CA 11
ATOM 21290 C C . HIS A 1 101 ? 6.089 3.581 -13.901 1.00 0.00 98 HIS A C 11
ATOM 21291 O O . HIS A 1 101 ? 5.603 3.555 -12.775 1.00 0.00 98 HIS A O 11
ATOM 21305 N N . PRO A 1 102 ? 7.349 4.082 -14.115 1.00 0.00 99 PRO A N 11
ATOM 21306 C CA . PRO A 1 102 ? 8.263 4.467 -12.995 1.00 0.00 99 PRO A CA 11
ATOM 21307 C C . PRO A 1 102 ? 7.754 5.638 -12.112 1.00 0.00 99 PRO A C 11
ATOM 21308 O O . PRO A 1 102 ? 8.182 5.778 -10.966 1.00 0.00 99 PRO A O 11
ATOM 21319 N N . MET A 1 103 ? 6.859 6.480 -12.667 1.00 0.00 100 MET A N 11
ATOM 21320 C CA . MET A 1 103 ? 6.363 7.683 -11.949 1.00 0.00 100 MET A CA 11
ATOM 21321 C C . MET A 1 103 ? 5.087 7.398 -11.144 1.00 0.00 100 MET A C 11
ATOM 21322 O O . MET A 1 103 ? 4.635 8.267 -10.384 1.00 0.00 100 MET A O 11
ATOM 21336 N N . THR A 1 104 ? 4.512 6.186 -11.299 1.00 0.00 101 THR A N 11
ATOM 21337 C CA . THR A 1 104 ? 3.309 5.765 -10.536 1.00 0.00 101 THR A CA 11
ATOM 21338 C C . THR A 1 104 ? 3.649 5.511 -9.060 1.00 0.00 101 THR A C 11
ATOM 21339 O O . THR A 1 104 ? 4.801 5.666 -8.635 1.00 0.00 101 THR A O 11
ATOM 21350 N N . ALA A 1 105 ? 2.617 5.142 -8.288 1.00 0.00 102 ALA A N 11
ATOM 21351 C CA . ALA A 1 105 ? 2.764 4.764 -6.892 1.00 0.00 102 ALA A CA 11
ATOM 21352 C C . ALA A 1 105 ? 3.750 3.602 -6.752 1.00 0.00 102 ALA A C 11
ATOM 21353 O O . ALA A 1 105 ? 4.853 3.795 -6.222 1.00 0.00 102 ALA A O 11
ATOM 21360 N N . LEU A 1 106 ? 3.354 2.407 -7.247 1.00 0.00 103 LEU A N 11
ATOM 21361 C CA . LEU A 1 106 ? 4.145 1.171 -7.143 1.00 0.00 103 LEU A CA 11
ATOM 21362 C C . LEU A 1 106 ? 5.463 1.322 -7.932 1.00 0.00 103 LEU A C 11
ATOM 21363 O O . LEU A 1 106 ? 6.515 0.833 -7.510 1.00 0.00 103 LEU A O 11
ATOM 21379 N N . GLY A 1 107 ? 5.343 1.968 -9.109 1.00 0.00 104 GLY A N 11
ATOM 21380 C CA . GLY A 1 107 ? 6.486 2.430 -9.888 1.00 0.00 104 GLY A CA 11
ATOM 21381 C C . GLY A 1 107 ? 7.593 3.117 -9.104 1.00 0.00 104 GLY A C 11
ATOM 21382 O O . GLY A 1 107 ? 8.770 2.877 -9.379 1.00 0.00 104 GLY A O 11
ATOM 21386 N N . ARG A 1 108 ? 7.257 3.963 -8.111 1.00 0.00 105 ARG A N 11
ATOM 21387 C CA . ARG A 1 108 ? 8.270 4.588 -7.257 1.00 0.00 105 ARG A CA 11
ATOM 21388 C C . ARG A 1 108 ? 8.500 3.754 -5.997 1.00 0.00 105 ARG A C 11
ATOM 21389 O O . ARG A 1 108 ? 9.573 3.871 -5.387 1.00 0.00 105 ARG A O 11
ATOM 21410 N N . GLU A 1 109 ? 7.506 2.921 -5.577 1.00 0.00 106 GLU A N 11
ATOM 21411 C CA . GLU A 1 109 ? 7.584 2.144 -4.336 1.00 0.00 106 GLU A CA 11
ATOM 21412 C C . GLU A 1 109 ? 8.619 1.032 -4.466 1.00 0.00 106 GLU A C 11
ATOM 21413 O O . GLU A 1 109 ? 9.597 1.022 -3.717 1.00 0.00 106 GLU A O 11
ATOM 21425 N N . MET A 1 110 ? 8.419 0.078 -5.410 1.00 0.00 107 MET A N 11
ATOM 21426 C CA . MET A 1 110 ? 9.393 -1.006 -5.688 1.00 0.00 107 MET A CA 11
ATOM 21427 C C . MET A 1 110 ? 10.735 -0.406 -6.181 1.00 0.00 107 MET A C 11
ATOM 21428 O O . MET A 1 110 ? 11.768 -1.077 -6.174 1.00 0.00 107 MET A O 11
ATOM 21442 N N . GLY A 1 111 ? 10.672 0.871 -6.613 1.00 0.00 108 GLY A N 11
ATOM 21443 C CA . GLY A 1 111 ? 11.852 1.658 -6.972 1.00 0.00 108 GLY A CA 11
ATOM 21444 C C . GLY A 1 111 ? 12.232 1.523 -8.435 1.00 0.00 108 GLY A C 11
ATOM 21445 O O . GLY A 1 111 ? 13.422 1.508 -8.774 1.00 0.00 108 GLY A O 11
ATOM 21449 N N . LEU A 1 112 ? 11.218 1.419 -9.307 1.00 0.00 109 LEU A N 11
ATOM 21450 C CA . LEU A 1 112 ? 11.412 1.303 -10.760 1.00 0.00 109 LEU A CA 11
ATOM 21451 C C . LEU A 1 112 ? 11.763 2.676 -11.358 1.00 0.00 109 LEU A C 11
ATOM 21452 O O . LEU A 1 112 ? 11.184 3.698 -10.981 1.00 0.00 109 LEU A O 11
ATOM 21468 N N . GLU A 1 113 ? 12.724 2.673 -12.291 1.00 0.00 110 GLU A N 11
ATOM 21469 C CA . GLU A 1 113 ? 13.156 3.869 -13.048 1.00 0.00 110 GLU A CA 11
ATOM 21470 C C . GLU A 1 113 ? 12.818 3.698 -14.542 1.00 0.00 110 GLU A C 11
ATOM 21471 O O . GLU A 1 113 ? 13.164 4.539 -15.375 1.00 0.00 110 GLU A O 11
ATOM 21483 N N . GLU A 1 114 ? 12.073 2.624 -14.842 1.00 0.00 111 GLU A N 11
ATOM 21484 C CA . GLU A 1 114 ? 11.718 2.233 -16.215 1.00 0.00 111 GLU A CA 11
ATOM 21485 C C . GLU A 1 114 ? 10.291 1.651 -16.249 1.00 0.00 111 GLU A C 11
ATOM 21486 O O . GLU A 1 114 ? 9.825 1.067 -15.254 1.00 0.00 111 GLU A O 11
ATOM 21498 N N . MET A 1 115 ? 9.586 1.862 -17.382 1.00 0.00 112 MET A N 11
ATOM 21499 C CA . MET A 1 115 ? 8.267 1.262 -17.630 1.00 0.00 112 MET A CA 11
ATOM 21500 C C . MET A 1 115 ? 8.453 -0.236 -17.873 1.00 0.00 112 MET A C 11
ATOM 21501 O O . MET A 1 115 ? 9.091 -0.654 -18.852 1.00 0.00 112 MET A O 11
ATOM 21515 N N . THR A 1 116 ? 7.901 -1.033 -16.973 1.00 0.00 113 THR A N 11
ATOM 21516 C CA . THR A 1 116 ? 8.090 -2.470 -16.989 1.00 0.00 113 THR A CA 11
ATOM 21517 C C . THR A 1 116 ? 6.746 -3.102 -17.413 1.00 0.00 113 THR A C 11
ATOM 21518 O O . THR A 1 116 ? 5.716 -2.414 -17.387 1.00 0.00 113 THR A O 11
ATOM 21529 N N . GLY A 1 117 ? 6.737 -4.384 -17.807 1.00 0.00 114 GLY A N 11
ATOM 21530 C CA . GLY A 1 117 ? 5.487 -5.086 -18.077 1.00 0.00 114 GLY A CA 11
ATOM 21531 C C . GLY A 1 117 ? 5.631 -6.596 -17.929 1.00 0.00 114 GLY A C 11
ATOM 21532 O O . GLY A 1 117 ? 6.584 -7.183 -18.436 1.00 0.00 114 GLY A O 11
ATOM 21536 N N . PHE A 1 118 ? 4.679 -7.211 -17.224 1.00 0.00 115 PHE A N 11
ATOM 21537 C CA . PHE A 1 118 ? 4.687 -8.643 -16.889 1.00 0.00 115 PHE A CA 11
ATOM 21538 C C . PHE A 1 118 ? 3.430 -9.307 -17.478 1.00 0.00 115 PHE A C 11
ATOM 21539 O O . PHE A 1 118 ? 2.442 -8.609 -17.753 1.00 0.00 115 PHE A O 11
ATOM 21556 N N . SER A 1 119 ? 3.457 -10.654 -17.641 1.00 0.00 116 SER A N 11
ATOM 21557 C CA . SER A 1 119 ? 2.210 -11.407 -17.873 1.00 0.00 116 SER A CA 11
ATOM 21558 C C . SER A 1 119 ? 2.404 -12.923 -17.666 1.00 0.00 116 SER A C 11
ATOM 21559 O O . SER A 1 119 ? 3.527 -13.434 -17.482 1.00 0.00 116 SER A O 11
ATOM 21567 N N . LYS A 1 120 ? 1.261 -13.628 -17.757 1.00 0.00 117 LYS A N 11
ATOM 21568 C CA . LYS A 1 120 ? 1.176 -15.090 -17.807 1.00 0.00 117 LYS A CA 11
ATOM 21569 C C . LYS A 1 120 ? 1.321 -15.591 -19.252 1.00 0.00 117 LYS A C 11
ATOM 21570 O O . LYS A 1 120 ? 1.420 -16.799 -19.492 1.00 0.00 117 LYS A O 11
ATOM 21589 N N . THR A 1 121 ? 1.340 -14.649 -20.207 1.00 0.00 118 THR A N 11
ATOM 21590 C CA . THR A 1 121 ? 1.348 -14.943 -21.638 1.00 0.00 118 THR A CA 11
ATOM 21591 C C . THR A 1 121 ? 2.539 -14.226 -22.282 1.00 0.00 118 THR A C 11
ATOM 21592 O O . THR A 1 121 ? 2.897 -13.120 -21.857 1.00 0.00 118 THR A O 11
ATOM 21603 N N . THR A 1 122 ? 3.141 -14.868 -23.293 1.00 0.00 119 THR A N 11
ATOM 21604 C CA . THR A 1 122 ? 4.356 -14.367 -23.955 1.00 0.00 119 THR A CA 11
ATOM 21605 C C . THR A 1 122 ? 4.071 -13.122 -24.818 1.00 0.00 119 THR A C 11
ATOM 21606 O O . THR A 1 122 ? 2.950 -12.948 -25.332 1.00 0.00 119 THR A O 11
ATOM 21617 N N . PHE A 1 123 ? 5.092 -12.253 -24.956 1.00 0.00 120 PHE A N 11
ATOM 21618 C CA . PHE A 1 123 ? 5.009 -11.019 -25.750 1.00 0.00 120 PHE A CA 11
ATOM 21619 C C . PHE A 1 123 ? 6.419 -10.564 -26.201 1.00 0.00 120 PHE A C 11
ATOM 21620 O O . PHE A 1 123 ? 7.318 -10.449 -25.352 1.00 0.00 120 PHE A O 11
ATOM 21638 N N . MET A 1 4 ? -15.892 -6.308 -3.530 1.00 0.00 1 MET A N 12
ATOM 21639 C CA . MET A 1 4 ? -15.471 -7.694 -3.235 1.00 0.00 1 MET A CA 12
ATOM 21640 C C . MET A 1 4 ? -14.987 -7.780 -1.780 1.00 0.00 1 MET A C 12
ATOM 21641 O O . MET A 1 4 ? -15.484 -8.607 -1.002 1.00 0.00 1 MET A O 12
ATOM 21655 N N . LYS A 1 5 ? -14.031 -6.902 -1.422 1.00 0.00 2 LYS A N 12
ATOM 21656 C CA . LYS A 1 5 ? -13.468 -6.817 -0.065 1.00 0.00 2 LYS A CA 12
ATOM 21657 C C . LYS A 1 5 ? -12.628 -5.531 0.047 1.00 0.00 2 LYS A C 12
ATOM 21658 O O . LYS A 1 5 ? -11.940 -5.156 -0.905 1.00 0.00 2 LYS A O 12
ATOM 21677 N N . GLU A 1 6 ? -12.691 -4.864 1.211 1.00 0.00 3 GLU A N 12
ATOM 21678 C CA . GLU A 1 6 ? -11.956 -3.598 1.483 1.00 0.00 3 GLU A CA 12
ATOM 21679 C C . GLU A 1 6 ? -11.530 -3.513 2.969 1.00 0.00 3 GLU A C 12
ATOM 21680 O O . GLU A 1 6 ? -11.109 -2.450 3.445 1.00 0.00 3 GLU A O 12
ATOM 21692 N N . VAL A 1 7 ? -11.608 -4.660 3.670 1.00 0.00 4 VAL A N 12
ATOM 21693 C CA . VAL A 1 7 ? -11.406 -4.744 5.140 1.00 0.00 4 VAL A CA 12
ATOM 21694 C C . VAL A 1 7 ? -9.921 -4.462 5.501 1.00 0.00 4 VAL A C 12
ATOM 21695 O O . VAL A 1 7 ? -9.620 -3.807 6.484 1.00 0.00 4 VAL A O 12
ATOM 21708 N N . GLU A 1 8 ? -9.039 -4.972 4.638 1.00 0.00 5 GLU A N 12
ATOM 21709 C CA . GLU A 1 8 ? -7.558 -4.827 4.746 1.00 0.00 5 GLU A CA 12
ATOM 21710 C C . GLU A 1 8 ? -7.159 -3.337 4.838 1.00 0.00 5 GLU A C 12
ATOM 21711 O O . GLU A 1 8 ? -6.386 -2.943 5.710 1.00 0.00 5 GLU A O 12
ATOM 21723 N N . LYS A 1 9 ? -7.631 -2.581 3.833 1.00 0.00 6 LYS A N 12
ATOM 21724 C CA . LYS A 1 9 ? -7.478 -1.089 3.830 1.00 0.00 6 LYS A CA 12
ATOM 21725 C C . LYS A 1 9 ? -7.850 -0.465 5.214 1.00 0.00 6 LYS A C 12
ATOM 21726 O O . LYS A 1 9 ? -7.122 0.394 5.734 1.00 0.00 6 LYS A O 12
ATOM 21745 N N . ASN A 1 10 ? -8.975 -0.951 5.789 1.00 0.00 7 ASN A N 12
ATOM 21746 C CA . ASN A 1 10 ? -9.443 -0.478 7.128 1.00 0.00 7 ASN A CA 12
ATOM 21747 C C . ASN A 1 10 ? -8.433 -0.870 8.246 1.00 0.00 7 ASN A C 12
ATOM 21748 O O . ASN A 1 10 ? -8.206 -0.101 9.180 1.00 0.00 7 ASN A O 12
ATOM 21759 N N . GLU A 1 11 ? -7.842 -2.081 8.121 1.00 0.00 8 GLU A N 12
ATOM 21760 C CA . GLU A 1 11 ? -6.834 -2.604 9.084 1.00 0.00 8 GLU A CA 12
ATOM 21761 C C . GLU A 1 11 ? -5.533 -1.780 9.063 1.00 0.00 8 GLU A C 12
ATOM 21762 O O . GLU A 1 11 ? -5.011 -1.425 10.130 1.00 0.00 8 GLU A O 12
ATOM 21774 N N . ILE A 1 12 ? -4.977 -1.503 7.864 1.00 0.00 9 ILE A N 12
ATOM 21775 C CA . ILE A 1 12 ? -3.758 -0.677 7.718 1.00 0.00 9 ILE A CA 12
ATOM 21776 C C . ILE A 1 12 ? -3.996 0.755 8.245 1.00 0.00 9 ILE A C 12
ATOM 21777 O O . ILE A 1 12 ? -3.123 1.336 8.892 1.00 0.00 9 ILE A O 12
ATOM 21793 N N . LYS A 1 13 ? -5.198 1.288 7.982 1.00 0.00 10 LYS A N 12
ATOM 21794 C CA . LYS A 1 13 ? -5.635 2.607 8.494 1.00 0.00 10 LYS A CA 12
ATOM 21795 C C . LYS A 1 13 ? -5.675 2.593 10.048 1.00 0.00 10 LYS A C 12
ATOM 21796 O O . LYS A 1 13 ? -5.283 3.554 10.695 1.00 0.00 10 LYS A O 12
ATOM 21815 N N . ARG A 1 14 ? -6.231 1.499 10.578 1.00 0.00 11 ARG A N 12
ATOM 21816 C CA . ARG A 1 14 ? -6.336 1.232 12.033 1.00 0.00 11 ARG A CA 12
ATOM 21817 C C . ARG A 1 14 ? -4.960 1.328 12.758 1.00 0.00 11 ARG A C 12
ATOM 21818 O O . ARG A 1 14 ? -4.813 2.104 13.712 1.00 0.00 11 ARG A O 12
ATOM 21839 N N . LEU A 1 15 ? -3.959 0.534 12.316 1.00 0.00 12 LEU A N 12
ATOM 21840 C CA . LEU A 1 15 ? -2.605 0.552 12.940 1.00 0.00 12 LEU A CA 12
ATOM 21841 C C . LEU A 1 15 ? -1.894 1.917 12.741 1.00 0.00 12 LEU A C 12
ATOM 21842 O O . LEU A 1 15 ? -1.151 2.367 13.621 1.00 0.00 12 LEU A O 12
ATOM 21858 N N . SER A 1 16 ? -2.066 2.509 11.538 1.00 0.00 13 SER A N 12
ATOM 21859 C CA . SER A 1 16 ? -1.639 3.910 11.278 1.00 0.00 13 SER A CA 12
ATOM 21860 C C . SER A 1 16 ? -2.188 4.884 12.358 1.00 0.00 13 SER A C 12
ATOM 21861 O O . SER A 1 16 ? -1.422 5.627 12.958 1.00 0.00 13 SER A O 12
ATOM 21869 N N . ASP A 1 17 ? -3.522 4.858 12.560 1.00 0.00 14 ASP A N 12
ATOM 21870 C CA . ASP A 1 17 ? -4.216 5.597 13.659 1.00 0.00 14 ASP A CA 12
ATOM 21871 C C . ASP A 1 17 ? -3.599 5.305 15.050 1.00 0.00 14 ASP A C 12
ATOM 21872 O O . ASP A 1 17 ? -3.510 6.206 15.894 1.00 0.00 14 ASP A O 12
ATOM 21881 N N . ARG A 1 18 ? -3.173 4.040 15.242 1.00 0.00 15 ARG A N 12
ATOM 21882 C CA . ARG A 1 18 ? -2.618 3.591 16.540 1.00 0.00 15 ARG A CA 12
ATOM 21883 C C . ARG A 1 18 ? -1.298 4.326 16.841 1.00 0.00 15 ARG A C 12
ATOM 21884 O O . ARG A 1 18 ? -1.169 5.016 17.866 1.00 0.00 15 ARG A O 12
ATOM 21905 N N . LEU A 1 19 ? -0.340 4.184 15.911 1.00 0.00 16 LEU A N 12
ATOM 21906 C CA . LEU A 1 19 ? 0.996 4.790 16.040 1.00 0.00 16 LEU A CA 12
ATOM 21907 C C . LEU A 1 19 ? 0.881 6.330 16.032 1.00 0.00 16 LEU A C 12
ATOM 21908 O O . LEU A 1 19 ? 1.572 6.986 16.794 1.00 0.00 16 LEU A O 12
ATOM 21924 N N . ASP A 1 20 ? 0.028 6.883 15.138 1.00 0.00 17 ASP A N 12
ATOM 21925 C CA . ASP A 1 20 ? -0.230 8.346 15.069 1.00 0.00 17 ASP A CA 12
ATOM 21926 C C . ASP A 1 20 ? -0.665 8.919 16.441 1.00 0.00 17 ASP A C 12
ATOM 21927 O O . ASP A 1 20 ? -0.083 9.894 16.918 1.00 0.00 17 ASP A O 12
ATOM 21936 N N . ALA A 1 21 ? -1.742 8.357 17.023 1.00 0.00 18 ALA A N 12
ATOM 21937 C CA . ALA A 1 21 ? -2.161 8.603 18.422 1.00 0.00 18 ALA A CA 12
ATOM 21938 C C . ALA A 1 21 ? -0.999 8.554 19.427 1.00 0.00 18 ALA A C 12
ATOM 21939 O O . ALA A 1 21 ? -0.894 9.433 20.279 1.00 0.00 18 ALA A O 12
ATOM 21946 N N . ILE A 1 22 ? -0.114 7.550 19.294 1.00 0.00 19 ILE A N 12
ATOM 21947 C CA . ILE A 1 22 ? 0.985 7.333 20.262 1.00 0.00 19 ILE A CA 12
ATOM 21948 C C . ILE A 1 22 ? 2.115 8.383 20.101 1.00 0.00 19 ILE A C 12
ATOM 21949 O O . ILE A 1 22 ? 2.599 8.914 21.108 1.00 0.00 19 ILE A O 12
ATOM 21965 N N . ARG A 1 23 ? 2.526 8.710 18.856 1.00 0.00 20 ARG A N 12
ATOM 21966 C CA . ARG A 1 23 ? 3.535 9.752 18.583 1.00 0.00 20 ARG A CA 12
ATOM 21967 C C . ARG A 1 23 ? 3.042 11.141 19.027 1.00 0.00 20 ARG A C 12
ATOM 21968 O O . ARG A 1 23 ? 3.825 11.932 19.572 1.00 0.00 20 ARG A O 12
ATOM 21989 N N . HIS A 1 24 ? 1.744 11.443 18.795 1.00 0.00 21 HIS A N 12
ATOM 21990 C CA . HIS A 1 24 ? 1.102 12.684 19.248 1.00 0.00 21 HIS A CA 12
ATOM 21991 C C . HIS A 1 24 ? 1.073 12.753 20.769 1.00 0.00 21 HIS A C 12
ATOM 21992 O O . HIS A 1 24 ? 1.321 13.794 21.349 1.00 0.00 21 HIS A O 12
ATOM 22007 N N . GLN A 1 25 ? 0.743 11.607 21.367 1.00 0.00 22 GLN A N 12
ATOM 22008 C CA . GLN A 1 25 ? 0.690 11.407 22.826 1.00 0.00 22 GLN A CA 12
ATOM 22009 C C . GLN A 1 25 ? 2.033 11.768 23.476 1.00 0.00 22 GLN A C 12
ATOM 22010 O O . GLN A 1 25 ? 2.069 12.364 24.541 1.00 0.00 22 GLN A O 12
ATOM 22024 N N . GLN A 1 26 ? 3.122 11.393 22.803 1.00 0.00 23 GLN A N 12
ATOM 22025 C CA . GLN A 1 26 ? 4.492 11.694 23.265 1.00 0.00 23 GLN A CA 12
ATOM 22026 C C . GLN A 1 26 ? 4.951 13.101 22.860 1.00 0.00 23 GLN A C 12
ATOM 22027 O O . GLN A 1 26 ? 6.006 13.547 23.302 1.00 0.00 23 GLN A O 12
ATOM 22041 N N . ALA A 1 27 ? 4.241 13.736 21.916 1.00 0.00 24 ALA A N 12
ATOM 22042 C CA . ALA A 1 27 ? 4.362 15.203 21.699 1.00 0.00 24 ALA A CA 12
ATOM 22043 C C . ALA A 1 27 ? 3.432 15.997 22.656 1.00 0.00 24 ALA A C 12
ATOM 22044 O O . ALA A 1 27 ? 3.573 17.215 22.796 1.00 0.00 24 ALA A O 12
ATOM 22051 N N . ASP A 1 28 ? 2.473 15.287 23.292 1.00 0.00 25 ASP A N 12
ATOM 22052 C CA . ASP A 1 28 ? 1.632 15.856 24.370 1.00 0.00 25 ASP A CA 12
ATOM 22053 C C . ASP A 1 28 ? 2.392 15.703 25.698 1.00 0.00 25 ASP A C 12
ATOM 22054 O O . ASP A 1 28 ? 2.211 16.476 26.636 1.00 0.00 25 ASP A O 12
ATOM 22063 N N . LEU A 1 29 ? 3.216 14.643 25.738 1.00 0.00 26 LEU A N 12
ATOM 220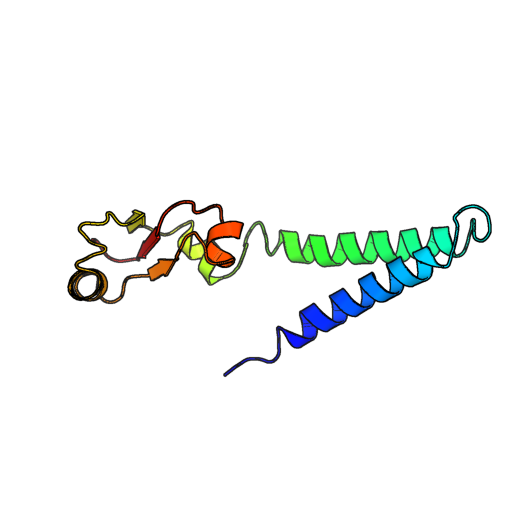64 C CA . LEU A 1 29 ? 4.110 14.387 26.876 1.00 0.00 26 LEU A CA 12
ATOM 22065 C C . LEU A 1 29 ? 5.532 14.812 26.520 1.00 0.00 26 LEU A C 12
ATOM 22066 O O . LEU A 1 29 ? 5.842 15.111 25.370 1.00 0.00 26 LEU A O 12
ATOM 22082 N N . SER A 1 30 ? 6.361 14.889 27.550 1.00 0.00 27 SER A N 12
ATOM 22083 C CA . SER A 1 30 ? 7.781 15.188 27.415 1.00 0.00 27 SER A CA 12
ATOM 22084 C C . SER A 1 30 ? 8.582 14.257 28.322 1.00 0.00 27 SER A C 12
ATOM 22085 O O . SER A 1 30 ? 8.051 13.716 29.302 1.00 0.00 27 SER A O 12
ATOM 22093 N N . LEU A 1 31 ? 9.859 14.072 27.969 1.00 0.00 28 LEU A N 12
ATOM 22094 C CA . LEU A 1 31 ? 10.849 13.377 28.811 1.00 0.00 28 LEU A CA 12
ATOM 22095 C C . LEU A 1 31 ? 11.063 14.133 30.144 1.00 0.00 28 LEU A C 12
ATOM 22096 O O . LEU A 1 31 ? 11.456 13.541 31.148 1.00 0.00 28 LEU A O 12
ATOM 22112 N N . VAL A 1 32 ? 10.788 15.455 30.123 1.00 0.00 29 VAL A N 12
ATOM 22113 C CA . VAL A 1 32 ? 10.908 16.340 31.297 1.00 0.00 29 VAL A CA 12
ATOM 22114 C C . VAL A 1 32 ? 9.694 16.156 32.240 1.00 0.00 29 VAL A C 12
ATOM 22115 O O . VAL A 1 32 ? 9.863 15.856 33.426 1.00 0.00 29 VAL A O 12
ATOM 22128 N N . GLU A 1 33 ? 8.468 16.286 31.681 1.00 0.00 30 GLU A N 12
ATOM 22129 C CA . GLU A 1 33 ? 7.223 16.335 32.498 1.00 0.00 30 GLU A CA 12
ATOM 22130 C C . GLU A 1 33 ? 6.784 14.924 32.953 1.00 0.00 30 GLU A C 12
ATOM 22131 O O . GLU A 1 33 ? 6.231 14.761 34.044 1.00 0.00 30 GLU A O 12
ATOM 22143 N N . ALA A 1 34 ? 7.046 13.915 32.110 1.00 0.00 31 ALA A N 12
ATOM 22144 C CA . ALA A 1 34 ? 6.632 12.526 32.353 1.00 0.00 31 ALA A CA 12
ATOM 22145 C C . ALA A 1 34 ? 7.749 11.591 31.879 1.00 0.00 31 ALA A C 12
ATOM 22146 O O . ALA A 1 34 ? 7.630 10.967 30.838 1.00 0.00 31 ALA A O 12
ATOM 22153 N N . ALA A 1 35 ? 8.860 11.570 32.643 1.00 0.00 32 ALA A N 12
ATOM 22154 C CA . ALA A 1 35 ? 10.095 10.834 32.303 1.00 0.00 32 ALA A CA 12
ATOM 22155 C C . ALA A 1 35 ? 9.843 9.349 31.984 1.00 0.00 32 ALA A C 12
ATOM 22156 O O . ALA A 1 35 ? 10.121 8.902 30.862 1.00 0.00 32 ALA A O 12
ATOM 22163 N N . ASP A 1 36 ? 9.297 8.595 32.959 1.00 0.00 33 ASP A N 12
ATOM 22164 C CA . ASP A 1 36 ? 9.115 7.138 32.842 1.00 0.00 33 ASP A CA 12
ATOM 22165 C C . ASP A 1 36 ? 7.964 6.799 31.885 1.00 0.00 33 ASP A C 12
ATOM 22166 O O . ASP A 1 36 ? 8.094 5.894 31.073 1.00 0.00 33 ASP A O 12
ATOM 22175 N N . LYS A 1 37 ? 6.818 7.488 32.057 1.00 0.00 34 LYS A N 12
ATOM 22176 C CA . LYS A 1 37 ? 5.648 7.361 31.153 1.00 0.00 34 LYS A CA 12
ATOM 22177 C C . LYS A 1 37 ? 6.076 7.504 29.662 1.00 0.00 34 LYS A C 12
ATOM 22178 O O . LYS A 1 37 ? 5.700 6.686 28.825 1.00 0.00 34 LYS A O 12
ATOM 22197 N N . TYR A 1 38 ? 6.908 8.520 29.388 1.00 0.00 35 TYR A N 12
ATOM 22198 C CA . TYR A 1 38 ? 7.462 8.781 28.042 1.00 0.00 35 TYR A CA 12
ATOM 22199 C C . TYR A 1 38 ? 8.410 7.637 27.621 1.00 0.00 35 TYR A C 12
ATOM 22200 O O . TYR A 1 38 ? 8.441 7.260 26.455 1.00 0.00 35 TYR A O 12
ATOM 22218 N N . ALA A 1 39 ? 9.175 7.129 28.607 1.00 0.00 36 ALA A N 12
ATOM 22219 C CA . ALA A 1 39 ? 10.148 6.036 28.388 1.00 0.00 36 ALA A CA 12
ATOM 22220 C C . ALA A 1 39 ? 9.451 4.738 27.939 1.00 0.00 36 ALA A C 12
ATOM 22221 O O . ALA A 1 39 ? 9.868 4.097 26.963 1.00 0.00 36 ALA A O 12
ATOM 22228 N N . GLU A 1 40 ? 8.363 4.362 28.628 1.00 0.00 37 GLU A N 12
ATOM 22229 C CA . GLU A 1 40 ? 7.506 3.227 28.307 1.00 0.00 37 GLU A CA 12
ATOM 22230 C C . GLU A 1 40 ? 6.840 3.409 26.950 1.00 0.00 37 GLU A C 12
ATOM 22231 O O . GLU A 1 40 ? 6.718 2.479 26.205 1.00 0.00 37 GLU A O 12
ATOM 22243 N N . LEU A 1 41 ? 6.337 4.615 26.725 1.00 0.00 38 LEU A N 12
ATOM 22244 C CA . LEU A 1 41 ? 5.760 4.990 25.419 1.00 0.00 38 LEU A CA 12
ATOM 22245 C C . LEU A 1 41 ? 6.775 4.870 24.256 1.00 0.00 38 LEU A C 12
ATOM 22246 O O . LEU A 1 41 ? 6.377 4.559 23.136 1.00 0.00 38 LEU A O 12
ATOM 22262 N N . GLU A 1 42 ? 8.056 5.184 24.516 1.00 0.00 39 GLU A N 12
ATOM 22263 C CA . GLU A 1 42 ? 9.167 4.904 23.578 1.00 0.00 39 GLU A CA 12
ATOM 22264 C C . GLU A 1 42 ? 9.297 3.387 23.303 1.00 0.00 39 GLU A C 12
ATOM 22265 O O . GLU A 1 42 ? 9.640 2.988 22.192 1.00 0.00 39 GLU A O 12
ATOM 22277 N N . LYS A 1 43 ? 9.038 2.573 24.341 1.00 0.00 40 LYS A N 12
ATOM 22278 C CA . LYS A 1 43 ? 9.068 1.086 24.239 1.00 0.00 40 LYS A CA 12
ATOM 22279 C C . LYS A 1 43 ? 7.824 0.526 23.483 1.00 0.00 40 LYS A C 12
ATOM 22280 O O . LYS A 1 43 ? 7.964 -0.366 22.654 1.00 0.00 40 LYS A O 12
ATOM 22299 N N . GLU A 1 44 ? 6.619 1.004 23.859 1.00 0.00 41 GLU A N 12
ATOM 22300 C CA . GLU A 1 44 ? 5.345 0.706 23.150 1.00 0.00 41 GLU A CA 12
ATOM 22301 C C . GLU A 1 44 ? 5.448 1.036 21.657 1.00 0.00 41 GLU A C 12
ATOM 22302 O O . GLU A 1 44 ? 5.009 0.262 20.805 1.00 0.00 41 GLU A O 12
ATOM 22314 N N . LYS A 1 45 ? 6.024 2.212 21.392 1.00 0.00 42 LYS A N 12
ATOM 22315 C CA . LYS A 1 45 ? 6.323 2.669 20.037 1.00 0.00 42 LYS A CA 12
ATOM 22316 C C . LYS A 1 45 ? 7.299 1.685 19.367 1.00 0.00 42 LYS A C 12
ATOM 22317 O O . LYS A 1 45 ? 7.018 1.184 18.296 1.00 0.00 42 LYS A O 12
ATOM 22336 N N . ALA A 1 46 ? 8.423 1.410 20.062 1.00 0.00 43 ALA A N 12
ATOM 22337 C CA . ALA A 1 46 ? 9.508 0.530 19.577 1.00 0.00 43 ALA A CA 12
ATOM 22338 C C . ALA A 1 46 ? 8.996 -0.868 19.169 1.00 0.00 43 ALA A C 12
ATOM 22339 O O . ALA A 1 46 ? 9.332 -1.361 18.087 1.00 0.00 43 ALA A O 12
ATOM 22346 N N . THR A 1 47 ? 8.147 -1.487 20.003 1.00 0.00 44 THR A N 12
ATOM 22347 C CA . THR A 1 47 ? 7.527 -2.794 19.801 1.00 0.00 44 THR A CA 12
ATOM 22348 C C . THR A 1 47 ? 6.503 -2.741 18.668 1.00 0.00 44 THR A C 12
ATOM 22349 O O . THR A 1 47 ? 6.416 -3.671 17.881 1.00 0.00 44 THR A O 12
ATOM 22360 N N . LEU A 1 48 ? 5.694 -1.666 18.663 1.00 0.00 45 LEU A N 12
ATOM 22361 C CA . LEU A 1 48 ? 4.822 -1.410 17.499 1.00 0.00 45 LEU A CA 12
ATOM 22362 C C . LEU A 1 48 ? 5.654 -1.418 16.200 1.00 0.00 45 LEU A C 12
ATOM 22363 O O . LEU A 1 48 ? 5.325 -2.149 15.298 1.00 0.00 45 LEU A O 12
ATOM 22379 N N . GLU A 1 49 ? 6.774 -0.673 16.155 1.00 0.00 46 GLU A N 12
ATOM 22380 C CA . GLU A 1 49 ? 7.660 -0.584 14.982 1.00 0.00 46 GLU A CA 12
ATOM 22381 C C . GLU A 1 49 ? 8.389 -1.915 14.700 1.00 0.00 46 GLU A C 12
ATOM 22382 O O . GLU A 1 49 ? 8.718 -2.202 13.549 1.00 0.00 46 GLU A O 12
ATOM 22394 N N . ALA A 1 50 ? 8.542 -2.763 15.735 1.00 0.00 47 ALA A N 12
ATOM 22395 C CA . ALA A 1 50 ? 9.274 -4.044 15.671 1.00 0.00 47 ALA A CA 12
ATOM 22396 C C . ALA A 1 50 ? 8.369 -5.109 15.043 1.00 0.00 47 ALA A C 12
ATOM 22397 O O . ALA A 1 50 ? 8.769 -5.812 14.115 1.00 0.00 47 ALA A O 12
ATOM 22404 N N . GLU A 1 51 ? 7.141 -5.185 15.569 1.00 0.00 48 GLU A N 12
ATOM 22405 C CA . GLU A 1 51 ? 6.002 -5.976 15.104 1.00 0.00 48 GLU A CA 12
ATOM 22406 C C . GLU A 1 51 ? 5.628 -5.624 13.658 1.00 0.00 48 GLU A C 12
ATOM 22407 O O . GLU A 1 51 ? 5.691 -6.459 12.782 1.00 0.00 48 GLU A O 12
ATOM 22419 N N . ILE A 1 52 ? 5.223 -4.358 13.485 1.00 0.00 49 ILE A N 12
ATOM 22420 C CA . ILE A 1 52 ? 4.694 -3.899 12.187 1.00 0.00 49 ILE A CA 12
ATOM 22421 C C . ILE A 1 52 ? 5.737 -4.074 11.068 1.00 0.00 49 ILE A C 12
ATOM 22422 O O . ILE A 1 52 ? 5.363 -4.480 9.969 1.00 0.00 49 ILE A O 12
ATOM 22438 N N . ALA A 1 53 ? 7.043 -3.774 11.315 1.00 0.00 50 ALA A N 12
ATOM 22439 C CA . ALA A 1 53 ? 8.120 -4.051 10.352 1.00 0.00 50 ALA A CA 12
ATOM 22440 C C . ALA A 1 53 ? 8.423 -5.556 10.182 1.00 0.00 50 ALA A C 12
ATOM 22441 O O . ALA A 1 53 ? 8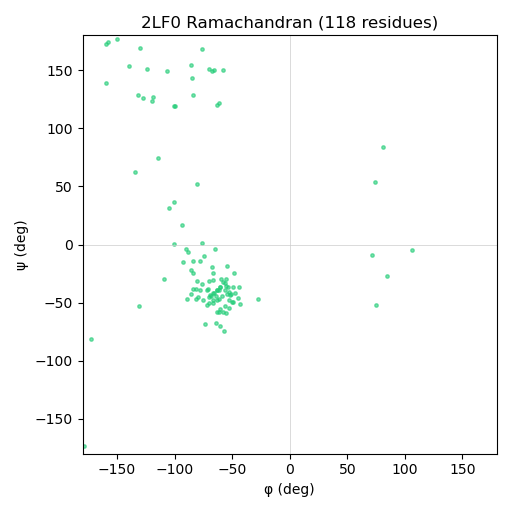.826 -5.969 9.099 1.00 0.00 50 ALA A O 12
ATOM 22448 N N . ARG A 1 54 ? 8.267 -6.376 11.249 1.00 0.00 51 ARG A N 12
ATOM 22449 C CA . ARG A 1 54 ? 8.417 -7.852 11.169 1.00 0.00 51 ARG A CA 12
ATOM 22450 C C . ARG A 1 54 ? 7.349 -8.431 10.224 1.00 0.00 51 ARG A C 12
ATOM 22451 O O . ARG A 1 54 ? 7.631 -9.244 9.354 1.00 0.00 51 ARG A O 12
ATOM 22472 N N . LEU A 1 55 ? 6.120 -7.977 10.440 1.00 0.00 52 LEU A N 12
ATOM 22473 C CA . LEU A 1 55 ? 4.980 -8.230 9.560 1.00 0.00 52 LEU A CA 12
ATOM 22474 C C . LEU A 1 55 ? 5.301 -7.754 8.145 1.00 0.00 52 LEU A C 12
ATOM 22475 O O . LEU A 1 55 ? 5.063 -8.482 7.192 1.00 0.00 52 LEU A O 12
ATOM 22491 N N . ARG A 1 56 ? 5.899 -6.558 7.997 1.00 0.00 53 ARG A N 12
ATOM 22492 C CA . ARG A 1 56 ? 6.262 -5.979 6.699 1.00 0.00 53 ARG A CA 12
ATOM 22493 C C . ARG A 1 56 ? 7.662 -6.422 6.212 1.00 0.00 53 ARG A C 12
ATOM 22494 O O . ARG A 1 56 ? 8.164 -5.844 5.263 1.00 0.00 53 ARG A O 12
ATOM 22515 N N . GLU A 1 57 ? 8.313 -7.404 6.878 1.00 0.00 54 GLU A N 12
ATOM 22516 C CA . GLU A 1 57 ? 9.450 -8.151 6.271 1.00 0.00 54 GLU A CA 12
ATOM 22517 C C . GLU A 1 57 ? 8.927 -9.503 5.754 1.00 0.00 54 GLU A C 12
ATOM 22518 O O . GLU A 1 57 ? 9.421 -10.040 4.767 1.00 0.00 54 GLU A O 12
ATOM 22530 N N . VAL A 1 58 ? 7.871 -10.002 6.434 1.00 0.00 55 VAL A N 12
ATOM 22531 C CA . VAL A 1 58 ? 7.032 -11.106 5.918 1.00 0.00 55 VAL A CA 12
ATOM 22532 C C . VAL A 1 58 ? 6.210 -10.556 4.728 1.00 0.00 55 VAL A C 12
ATOM 22533 O O . VAL A 1 58 ? 5.844 -11.279 3.814 1.00 0.00 55 VAL A O 12
ATOM 22546 N N . HIS A 1 59 ? 5.993 -9.228 4.768 1.00 0.00 56 HIS A N 12
ATOM 22547 C CA . HIS A 1 59 ? 5.327 -8.490 3.682 1.00 0.00 56 HIS A CA 12
ATOM 22548 C C . HIS A 1 59 ? 6.360 -7.539 3.028 1.00 0.00 56 HIS A C 12
ATOM 22549 O O . HIS A 1 59 ? 6.034 -6.416 2.656 1.00 0.00 56 HIS A O 12
ATOM 22564 N N . SER A 1 60 ? 7.627 -8.020 2.908 1.00 0.00 57 SER A N 12
ATOM 22565 C CA . SER A 1 60 ? 8.680 -7.402 2.057 1.00 0.00 57 SER A CA 12
ATOM 22566 C C . SER A 1 60 ? 9.253 -8.493 1.149 1.00 0.00 57 SER A C 12
ATOM 22567 O O . SER A 1 60 ? 9.307 -8.337 -0.076 1.00 0.00 57 SER A O 12
ATOM 22575 N N . GLN A 1 61 ? 9.673 -9.610 1.783 1.00 0.00 58 GLN A N 12
ATOM 22576 C CA . GLN A 1 61 ? 10.035 -10.858 1.081 1.00 0.00 58 GLN A CA 12
ATOM 22577 C C . GLN A 1 61 ? 8.811 -11.332 0.274 1.00 0.00 58 GLN A C 12
ATOM 22578 O O . GLN A 1 61 ? 8.926 -11.763 -0.877 1.00 0.00 58 GLN A O 12
ATOM 22592 N N . LYS A 1 62 ? 7.624 -11.215 0.917 1.00 0.00 59 LYS A N 12
ATOM 22593 C CA . LYS A 1 62 ? 6.325 -11.362 0.258 1.00 0.00 59 LYS A CA 12
ATOM 22594 C C . LYS A 1 62 ? 5.651 -9.973 0.229 1.00 0.00 59 LYS A C 12
ATOM 22595 O O . LYS A 1 62 ? 4.625 -9.780 0.887 1.00 0.00 59 LYS A O 12
ATOM 22614 N N . LEU A 1 63 ? 6.279 -9.022 -0.539 1.00 0.00 60 LEU A N 12
ATOM 22615 C CA . LEU A 1 63 ? 5.954 -7.542 -0.539 1.00 0.00 60 LEU A CA 12
ATOM 22616 C C . LEU A 1 63 ? 4.439 -7.290 -0.384 1.00 0.00 60 LEU A C 12
ATOM 22617 O O . LEU A 1 63 ? 3.970 -6.787 0.639 1.00 0.00 60 LEU A O 12
ATOM 22633 N N . SER A 1 64 ? 3.716 -7.650 -1.427 1.00 0.00 61 SER A N 12
ATOM 22634 C CA . SER A 1 64 ? 2.263 -7.805 -1.421 1.00 0.00 61 SER A CA 12
ATOM 22635 C C . SER A 1 64 ? 1.977 -9.006 -2.320 1.00 0.00 61 SER A C 12
ATOM 22636 O O . SER A 1 64 ? 2.922 -9.584 -2.853 1.00 0.00 61 SER A O 12
ATOM 22644 N N . LYS A 1 65 ? 0.712 -9.409 -2.485 1.00 0.00 62 LYS A N 12
ATOM 22645 C CA . LYS A 1 65 ? 0.380 -10.607 -3.280 1.00 0.00 62 LYS A CA 12
ATOM 22646 C C . LYS A 1 65 ? 0.810 -10.395 -4.759 1.00 0.00 62 LYS A C 12
ATOM 22647 O O . LYS A 1 65 ? 1.847 -10.920 -5.187 1.00 0.00 62 LYS A O 12
ATOM 22666 N N . GLU A 1 66 ? -0.013 -9.654 -5.522 1.00 0.00 63 GLU A N 12
ATOM 22667 C CA . GLU A 1 66 ? 0.162 -9.343 -6.956 1.00 0.00 63 GLU A CA 12
ATOM 22668 C C . GLU A 1 66 ? 1.579 -8.807 -7.300 1.00 0.00 63 GLU A C 12
ATOM 22669 O O . GLU A 1 66 ? 2.105 -9.155 -8.341 1.00 0.00 63 GLU A O 12
ATOM 22681 N N . ALA A 1 67 ? 2.184 -7.977 -6.418 1.00 0.00 64 ALA A N 12
ATOM 22682 C CA . ALA A 1 67 ? 3.591 -7.492 -6.579 1.00 0.00 64 ALA A CA 12
ATOM 22683 C C . ALA A 1 67 ? 4.587 -8.681 -6.518 1.00 0.00 64 ALA A C 12
ATOM 22684 O O . ALA A 1 67 ? 5.396 -8.881 -7.422 1.00 0.00 64 ALA A O 12
ATOM 22691 N N . GLN A 1 68 ? 4.550 -9.390 -5.369 1.00 0.00 65 GLN A N 12
ATOM 22692 C CA . GLN A 1 68 ? 5.423 -10.592 -5.175 1.00 0.00 65 GLN A CA 12
ATOM 22693 C C . GLN A 1 68 ? 5.144 -11.672 -6.277 1.00 0.00 65 GLN A C 12
ATOM 22694 O O . GLN A 1 68 ? 6.007 -12.515 -6.571 1.00 0.00 65 GLN A O 12
ATOM 22708 N N . LYS A 1 69 ? 3.998 -11.588 -6.981 1.00 0.00 66 LYS A N 12
ATOM 22709 C CA . LYS A 1 69 ? 3.611 -12.446 -8.099 1.00 0.00 66 LYS A CA 12
ATOM 22710 C C . LYS A 1 69 ? 4.290 -11.954 -9.385 1.00 0.00 66 LYS A C 12
ATOM 22711 O O . LYS A 1 69 ? 4.749 -12.754 -10.177 1.00 0.00 66 LYS A O 12
ATOM 22730 N N . LEU A 1 70 ? 4.266 -10.623 -9.588 1.00 0.00 67 LEU A N 12
ATOM 22731 C CA . LEU A 1 70 ? 5.095 -9.936 -10.616 1.00 0.00 67 LEU A CA 12
ATOM 22732 C C . LEU A 1 70 ? 6.580 -10.392 -10.504 1.00 0.00 67 LEU A C 12
ATOM 22733 O O . LEU A 1 70 ? 7.276 -10.526 -11.506 1.00 0.00 67 LEU A O 12
ATOM 22749 N N . MET A 1 71 ? 7.021 -10.635 -9.256 1.00 0.00 68 MET A N 12
ATOM 22750 C CA . MET A 1 71 ? 8.377 -11.149 -8.951 1.00 0.00 68 MET A CA 12
ATOM 22751 C C . MET A 1 71 ? 8.527 -12.645 -9.340 1.00 0.00 68 MET A C 12
ATOM 22752 O O . MET A 1 71 ? 9.603 -13.068 -9.774 1.00 0.00 68 MET A O 12
ATOM 22766 N N . LYS A 1 72 ? 7.442 -13.439 -9.191 1.00 0.00 69 LYS A N 12
ATOM 22767 C CA . LYS A 1 72 ? 7.432 -14.884 -9.612 1.00 0.00 69 LYS A CA 12
ATOM 22768 C C . LYS A 1 72 ? 6.706 -15.101 -10.968 1.00 0.00 69 LYS A C 12
ATOM 22769 O O . LYS A 1 72 ? 6.396 -16.252 -11.321 1.00 0.00 69 LYS A O 12
ATOM 22788 N N . MET A 1 73 ? 6.455 -14.005 -11.732 1.00 0.00 70 MET A N 12
ATOM 22789 C CA . MET A 1 73 ? 5.737 -14.071 -13.037 1.00 0.00 70 MET A CA 12
ATOM 22790 C C . MET A 1 73 ? 6.517 -14.933 -14.038 1.00 0.00 70 MET A C 12
ATOM 22791 O O . MET A 1 73 ? 7.754 -14.941 -13.996 1.00 0.00 70 MET A O 12
ATOM 22805 N N . PRO A 1 74 ? 5.813 -15.698 -14.928 1.00 0.00 71 PRO A N 12
ATOM 22806 C CA . PRO A 1 74 ? 6.477 -16.473 -15.973 1.00 0.00 71 PRO A CA 12
ATOM 22807 C C . PRO A 1 74 ? 7.057 -15.579 -17.092 1.00 0.00 71 PRO A C 12
ATOM 22808 O O . PRO A 1 74 ? 8.270 -15.392 -17.144 1.00 0.00 71 PRO A O 12
ATOM 22819 N N . PHE A 1 75 ? 6.207 -15.051 -18.002 1.00 0.00 72 PHE A N 12
ATOM 22820 C CA . PHE A 1 75 ? 6.661 -14.403 -19.247 1.00 0.00 72 PHE A CA 12
ATOM 22821 C C . PHE A 1 75 ? 6.668 -12.887 -19.003 1.00 0.00 72 PHE A C 12
ATOM 22822 O O . PHE A 1 75 ? 5.609 -12.314 -18.788 1.00 0.00 72 PHE A O 12
ATOM 22839 N N . GLN A 1 76 ? 7.848 -12.242 -19.009 1.00 0.00 73 GLN A N 12
ATOM 22840 C CA . GLN A 1 76 ? 7.978 -10.807 -18.643 1.00 0.00 73 GLN A CA 12
ATOM 22841 C C . GLN A 1 76 ? 9.188 -10.145 -19.333 1.00 0.00 73 GLN A C 12
ATOM 22842 O O . GLN A 1 76 ? 10.020 -10.828 -19.941 1.00 0.00 73 GLN A O 12
ATOM 22856 N N . ARG A 1 77 ? 9.266 -8.802 -19.195 1.00 0.00 74 ARG A N 12
ATOM 22857 C CA . ARG A 1 77 ? 10.412 -7.973 -19.633 1.00 0.00 74 ARG A CA 12
ATOM 22858 C C . ARG A 1 77 ? 10.187 -6.510 -19.176 1.00 0.00 74 ARG A C 12
ATOM 22859 O O . ARG A 1 77 ? 9.223 -6.209 -18.477 1.00 0.00 74 ARG A O 12
ATOM 22880 N N . ALA A 1 78 ? 11.108 -5.616 -19.560 1.00 0.00 75 ALA A N 12
ATOM 22881 C CA . ALA A 1 78 ? 10.913 -4.149 -19.452 1.00 0.00 75 ALA A CA 12
ATOM 22882 C C . ALA A 1 78 ? 10.452 -3.599 -20.811 1.00 0.00 75 ALA A C 12
ATOM 22883 O O . ALA A 1 78 ? 11.009 -3.987 -21.848 1.00 0.00 75 ALA A O 12
ATOM 22890 N N . ILE A 1 79 ? 9.425 -2.719 -20.809 1.00 0.00 76 ILE A N 12
ATOM 22891 C CA . ILE A 1 79 ? 8.915 -2.188 -22.104 1.00 0.00 76 ILE A CA 12
ATOM 22892 C C . ILE A 1 79 ? 9.703 -0.949 -22.576 1.00 0.00 76 ILE A C 12
ATOM 22893 O O . ILE A 1 79 ? 9.740 0.074 -21.888 1.00 0.00 76 ILE A O 12
ATOM 22909 N N . THR A 1 80 ? 10.298 -1.063 -23.778 1.00 0.00 77 THR A N 12
ATOM 22910 C CA . THR A 1 80 ? 11.048 0.025 -24.433 1.00 0.00 77 THR A CA 12
ATOM 22911 C C . THR A 1 80 ? 10.073 1.044 -25.061 1.00 0.00 77 THR A C 12
ATOM 22912 O O . THR A 1 80 ? 8.918 0.715 -25.288 1.00 0.00 77 THR A O 12
ATOM 22923 N N . LYS A 1 81 ? 10.546 2.285 -25.283 1.00 0.00 78 LYS A N 12
ATOM 22924 C CA . LYS A 1 81 ? 9.786 3.343 -26.009 1.00 0.00 78 LYS A CA 12
ATOM 22925 C C . LYS A 1 81 ? 9.329 2.847 -27.405 1.00 0.00 78 LYS A C 12
ATOM 22926 O O . LYS A 1 81 ? 8.228 3.138 -27.847 1.00 0.00 78 LYS A O 12
ATOM 22945 N N . LYS A 1 82 ? 10.270 2.198 -28.100 1.00 0.00 79 LYS A N 12
ATOM 22946 C CA . LYS A 1 82 ? 10.004 1.418 -29.338 1.00 0.00 79 LYS A CA 12
ATOM 22947 C C . LYS A 1 82 ? 8.729 0.535 -29.224 1.00 0.00 79 LYS A C 12
ATOM 22948 O O . LYS A 1 82 ? 7.888 0.537 -30.132 1.00 0.00 79 LYS A O 12
ATOM 22967 N N . GLU A 1 83 ? 8.572 -0.170 -28.087 1.00 0.00 80 GLU A N 12
ATOM 22968 C CA . GLU A 1 83 ? 7.388 -1.017 -27.826 1.00 0.00 80 GLU A CA 12
ATOM 22969 C C . GLU A 1 83 ? 6.238 -0.212 -27.172 1.00 0.00 80 GLU A C 12
ATOM 22970 O O . GLU A 1 83 ? 5.108 -0.699 -27.069 1.00 0.00 80 GLU A O 12
ATOM 22982 N N . GLN A 1 84 ? 6.542 1.034 -26.754 1.00 0.00 81 GLN A N 12
ATOM 22983 C CA . GLN A 1 84 ? 5.530 1.996 -26.272 1.00 0.00 81 GLN A CA 12
ATOM 22984 C C . GLN A 1 84 ? 5.007 2.910 -27.372 1.00 0.00 81 GLN A C 12
ATOM 22985 O O . GLN A 1 84 ? 4.009 3.613 -27.155 1.00 0.00 81 GLN A O 12
ATOM 22999 N N . ALA A 1 85 ? 5.646 2.914 -28.555 1.00 0.00 82 ALA A N 12
ATOM 23000 C CA . ALA A 1 85 ? 5.208 3.747 -29.683 1.00 0.00 82 ALA A CA 12
ATOM 23001 C C . ALA A 1 85 ? 4.083 3.011 -30.405 1.00 0.00 82 ALA A C 12
ATOM 23002 O O . ALA A 1 85 ? 3.242 3.616 -31.075 1.00 0.00 82 ALA A O 12
ATOM 23009 N N . ASP A 1 86 ? 4.097 1.676 -30.228 1.00 0.00 83 ASP A N 12
ATOM 23010 C CA . ASP A 1 86 ? 3.105 0.754 -30.757 1.00 0.00 83 ASP A CA 12
ATOM 23011 C C . ASP A 1 86 ? 2.611 -0.072 -29.563 1.00 0.00 83 ASP A C 12
ATOM 23012 O O . ASP A 1 86 ? 2.761 -1.303 -29.517 1.00 0.00 83 ASP A O 12
ATOM 23021 N N . MET A 1 87 ? 2.050 0.650 -28.573 1.00 0.00 84 MET A N 12
ATOM 23022 C CA . MET A 1 87 ? 1.534 0.068 -27.330 1.00 0.00 84 MET A CA 12
ATOM 23023 C C . MET A 1 87 ? 0.267 -0.759 -27.600 1.00 0.00 84 MET A C 12
ATOM 23024 O O . MET A 1 87 ? -0.029 -1.716 -26.882 1.00 0.00 84 MET A O 12
ATOM 23038 N N . GLY A 1 88 ? -0.460 -0.349 -28.653 1.00 0.00 85 GLY A N 12
ATOM 23039 C CA . GLY A 1 88 ? -1.614 -1.082 -29.150 1.00 0.00 85 GLY A CA 12
ATOM 23040 C C . GLY A 1 88 ? -1.226 -2.444 -29.693 1.00 0.00 85 GLY A C 12
ATOM 23041 O O . GLY A 1 88 ? -1.773 -3.466 -29.270 1.00 0.00 85 GLY A O 12
ATOM 23045 N N . LYS A 1 89 ? -0.265 -2.430 -30.641 1.00 0.00 86 LYS A N 12
ATOM 23046 C CA . LYS A 1 89 ? 0.342 -3.630 -31.242 1.00 0.00 86 LYS A CA 12
ATOM 23047 C C . LYS A 1 89 ? 0.793 -4.612 -30.148 1.00 0.00 86 LYS A C 12
ATOM 23048 O O . LYS A 1 89 ? 0.380 -5.774 -30.129 1.00 0.00 86 LYS A O 12
ATOM 23067 N N . LEU A 1 90 ? 1.686 -4.106 -29.285 1.00 0.00 87 LEU A N 12
ATOM 23068 C CA . LEU A 1 90 ? 2.221 -4.835 -28.134 1.00 0.00 87 LEU A CA 12
ATOM 23069 C C . LEU A 1 90 ? 1.105 -5.516 -27.288 1.00 0.00 87 LEU A C 12
ATOM 23070 O O . LEU A 1 90 ? 1.037 -6.745 -27.251 1.00 0.00 87 LEU A O 12
ATOM 23086 N N . LYS A 1 91 ? 0.206 -4.712 -26.696 1.00 0.00 88 LYS A N 12
ATOM 23087 C CA . LYS A 1 91 ? -0.798 -5.205 -25.719 1.00 0.00 88 LYS A CA 12
ATOM 23088 C C . LYS A 1 91 ? -1.867 -6.131 -26.322 1.00 0.00 88 LYS A C 12
ATOM 23089 O O . LYS A 1 91 ? -2.377 -7.008 -25.605 1.00 0.00 88 LYS A O 12
ATOM 23108 N N . LYS A 1 92 ? -2.176 -5.955 -27.628 1.00 0.00 89 LYS A N 12
ATOM 23109 C CA . LYS A 1 92 ? -3.354 -6.603 -28.250 1.00 0.00 89 LYS A CA 12
ATOM 23110 C C . LYS A 1 92 ? -3.207 -8.144 -28.156 1.00 0.00 89 LYS A C 12
ATOM 23111 O O . LYS A 1 92 ? -4.115 -8.855 -27.702 1.00 0.00 89 LYS A O 12
ATOM 23130 N N . SER A 1 93 ? -2.025 -8.620 -28.584 1.00 0.00 90 SER A N 12
ATOM 23131 C CA . SER A 1 93 ? -1.638 -10.026 -28.610 1.00 0.00 90 SER A CA 12
ATOM 23132 C C . SER A 1 93 ? -1.587 -10.621 -27.186 1.00 0.00 90 SER A C 12
ATOM 23133 O O . SER A 1 93 ? -2.187 -11.670 -26.913 1.00 0.00 90 SER A O 12
ATOM 23141 N N . VAL A 1 94 ? -0.849 -9.925 -26.302 1.00 0.00 91 VAL A N 12
ATOM 23142 C CA . VAL A 1 94 ? -0.491 -10.460 -24.968 1.00 0.00 91 VAL A CA 12
ATOM 23143 C C . VAL A 1 94 ? -1.734 -10.728 -24.087 1.00 0.00 91 VAL A C 12
ATOM 23144 O O . VAL A 1 94 ? -1.727 -11.667 -23.295 1.00 0.00 91 VAL A O 12
ATOM 23157 N N . ARG A 1 95 ? -2.767 -9.864 -24.217 1.00 0.00 92 ARG A N 12
ATOM 23158 C CA . ARG A 1 95 ? -4.072 -9.994 -23.511 1.00 0.00 92 ARG A CA 12
ATOM 23159 C C . ARG A 1 95 ? -3.951 -9.592 -22.016 1.00 0.00 92 ARG A C 12
ATOM 23160 O O . ARG A 1 95 ? -4.490 -8.556 -21.608 1.00 0.00 92 ARG A O 12
ATOM 23181 N N . GLY A 1 96 ? -3.220 -10.398 -21.212 1.00 0.00 93 GLY A N 12
ATOM 23182 C CA . GLY A 1 96 ? -3.069 -10.151 -19.762 1.00 0.00 93 GLY A CA 12
ATOM 23183 C C . GLY A 1 96 ? -1.806 -9.367 -19.401 1.00 0.00 93 GLY A C 12
ATOM 23184 O O . GLY A 1 96 ? -1.257 -9.539 -18.307 1.00 0.00 93 GLY A O 12
ATOM 23188 N N . LEU A 1 97 ? -1.347 -8.515 -20.333 1.00 0.00 94 LEU A N 12
ATOM 23189 C CA . LEU A 1 97 ? -0.152 -7.677 -20.122 1.00 0.00 94 LEU A CA 12
ATOM 23190 C C . LEU A 1 97 ? -0.406 -6.630 -19.012 1.00 0.00 94 LEU A C 12
ATOM 23191 O O . LEU A 1 97 ? -1.371 -5.869 -19.062 1.00 0.00 94 LEU A O 12
ATOM 23207 N N . VAL A 1 98 ? 0.491 -6.645 -18.021 1.00 0.00 95 VAL A N 12
ATOM 23208 C CA . VAL A 1 98 ? 0.487 -5.803 -16.816 1.00 0.00 95 VAL A CA 12
ATOM 23209 C C . VAL A 1 98 ? 1.692 -4.871 -16.932 1.00 0.00 95 VAL A C 12
ATOM 23210 O O . VAL A 1 98 ? 2.811 -5.353 -16.973 1.00 0.00 95 VAL A O 12
ATOM 23223 N N . VAL A 1 99 ? 1.476 -3.546 -16.962 1.00 0.00 96 VAL A N 12
ATOM 23224 C CA . VAL A 1 99 ? 2.519 -2.566 -17.330 1.00 0.00 96 VAL A CA 12
ATOM 23225 C C . VAL A 1 99 ? 2.612 -1.505 -16.217 1.00 0.00 96 VAL A C 12
ATOM 23226 O O . VAL A 1 99 ? 1.667 -0.741 -15.992 1.00 0.00 96 VAL A O 12
ATOM 23239 N N . VAL A 1 100 ? 3.752 -1.491 -15.518 1.00 0.00 97 VAL A N 12
ATOM 23240 C CA . VAL A 1 100 ? 3.992 -0.636 -14.341 1.00 0.00 97 VAL A CA 12
ATOM 23241 C C . VAL A 1 100 ? 4.875 0.561 -14.770 1.00 0.00 97 VAL A C 12
ATOM 23242 O O . VAL A 1 100 ? 6.012 0.356 -15.214 1.00 0.00 97 VAL A O 12
ATOM 23255 N N . HIS A 1 101 ? 4.355 1.801 -14.649 1.00 0.00 98 HIS A N 12
ATOM 23256 C CA . HIS A 1 101 ? 5.055 3.031 -15.081 1.00 0.00 98 HIS A CA 12
ATOM 23257 C C . HIS A 1 101 ? 5.887 3.563 -13.888 1.00 0.00 98 HIS A C 12
ATOM 23258 O O . HIS A 1 101 ? 5.401 3.524 -12.767 1.00 0.00 98 HIS A O 12
ATOM 23272 N N . PRO A 1 102 ? 7.138 4.085 -14.096 1.00 0.00 99 PRO A N 12
ATOM 23273 C CA . PRO A 1 102 ? 8.039 4.481 -12.977 1.00 0.00 99 PRO A CA 12
ATOM 23274 C C . PRO A 1 102 ? 7.494 5.616 -12.068 1.00 0.00 99 PRO A C 12
ATOM 23275 O O . PRO A 1 102 ? 7.917 5.737 -10.921 1.00 0.00 99 PRO A O 12
ATOM 23286 N N . MET A 1 103 ? 6.563 6.439 -12.592 1.00 0.00 100 MET A N 12
ATOM 23287 C CA . MET A 1 103 ? 6.017 7.593 -11.829 1.00 0.00 100 MET A CA 12
ATOM 23288 C C . MET A 1 103 ? 4.685 7.270 -11.141 1.00 0.00 100 MET A C 12
ATOM 23289 O O . MET A 1 103 ? 4.110 8.141 -10.469 1.00 0.00 100 MET A O 12
ATOM 23303 N N . THR A 1 104 ? 4.199 6.027 -11.291 1.00 0.00 101 THR A N 12
ATOM 23304 C CA . THR A 1 104 ? 3.020 5.544 -10.539 1.00 0.00 101 THR A CA 12
ATOM 23305 C C . THR A 1 104 ? 3.393 5.260 -9.082 1.00 0.00 101 THR A C 12
ATOM 23306 O O . THR A 1 104 ? 4.565 5.354 -8.702 1.00 0.00 101 THR A O 12
ATOM 23317 N N . ALA A 1 105 ? 2.377 4.909 -8.283 1.00 0.00 102 ALA A N 12
ATOM 23318 C CA . ALA A 1 105 ? 2.544 4.555 -6.880 1.00 0.00 102 ALA A CA 12
ATOM 23319 C C . ALA A 1 105 ? 3.567 3.417 -6.717 1.00 0.00 102 ALA A C 12
ATOM 23320 O O . ALA A 1 105 ? 4.675 3.634 -6.191 1.00 0.00 102 ALA A O 12
ATOM 23327 N N . LEU A 1 106 ? 3.195 2.209 -7.184 1.00 0.00 103 LEU A N 12
ATOM 23328 C CA . LEU A 1 106 ? 4.013 0.989 -7.091 1.00 0.00 103 LEU A CA 12
ATOM 23329 C C . LEU A 1 106 ? 5.311 1.160 -7.918 1.00 0.00 103 LEU A C 12
ATOM 23330 O O . LEU A 1 106 ? 6.384 0.706 -7.518 1.00 0.00 103 LEU A O 12
ATOM 23346 N N . GLY A 1 107 ? 5.150 1.794 -9.106 1.00 0.00 104 GLY A N 12
ATOM 23347 C CA . GLY A 1 107 ? 6.273 2.228 -9.937 1.00 0.00 104 GLY A CA 12
ATOM 23348 C C . GLY A 1 107 ? 7.383 2.963 -9.211 1.00 0.00 104 GLY A C 12
ATOM 23349 O O . GLY A 1 107 ? 8.565 2.720 -9.495 1.00 0.00 104 GLY A O 12
ATOM 23353 N N . ARG A 1 108 ? 7.047 3.855 -8.256 1.00 0.00 105 ARG A N 12
ATOM 23354 C CA . ARG A 1 108 ? 8.067 4.553 -7.468 1.00 0.00 105 ARG A CA 12
ATOM 23355 C C . ARG A 1 108 ? 8.461 3.705 -6.265 1.00 0.00 105 ARG A C 12
ATOM 23356 O O . ARG A 1 108 ? 9.622 3.755 -5.836 1.00 0.00 105 ARG A O 12
ATOM 23377 N N . GLU A 1 109 ? 7.503 2.916 -5.713 1.00 0.00 106 GLU A N 12
ATOM 23378 C CA . GLU A 1 109 ? 7.695 2.156 -4.473 1.00 0.00 106 GLU A CA 12
ATOM 23379 C C . GLU A 1 109 ? 8.755 1.066 -4.667 1.00 0.00 106 GLU A C 12
ATOM 23380 O O . GLU A 1 109 ? 9.801 1.109 -4.007 1.00 0.00 106 GLU A O 12
ATOM 23392 N N . MET A 1 110 ? 8.507 0.095 -5.594 1.00 0.00 107 MET A N 12
ATOM 23393 C CA . MET A 1 110 ? 9.442 -1.019 -5.889 1.00 0.00 107 MET A CA 12
ATOM 23394 C C . MET A 1 110 ? 10.771 -0.482 -6.489 1.00 0.00 107 MET A C 12
ATOM 23395 O O . MET A 1 110 ? 11.731 -1.233 -6.657 1.00 0.00 107 MET A O 12
ATOM 23409 N N . GLY A 1 111 ? 10.796 0.829 -6.816 1.00 0.00 108 GLY A N 12
ATOM 23410 C CA . GLY A 1 111 ? 12.018 1.535 -7.198 1.00 0.00 108 GLY A CA 12
ATOM 23411 C C . GLY A 1 111 ? 12.341 1.413 -8.668 1.00 0.00 108 GLY A C 12
ATOM 23412 O O . GLY A 1 111 ? 13.517 1.343 -9.047 1.00 0.00 108 GLY A O 12
ATOM 23416 N N . LEU A 1 112 ? 11.300 1.375 -9.512 1.00 0.00 109 LEU A N 12
ATOM 23417 C CA . LEU A 1 112 ? 11.452 1.301 -10.970 1.00 0.00 109 LEU A CA 12
ATOM 23418 C C . LEU A 1 112 ? 11.654 2.724 -11.518 1.00 0.00 109 LEU A C 12
ATOM 23419 O O . LEU A 1 112 ? 10.882 3.624 -11.185 1.00 0.00 109 LEU A O 12
ATOM 23435 N N . GLU A 1 113 ? 12.714 2.921 -12.315 1.00 0.00 110 GLU A N 12
ATOM 23436 C CA . GLU A 1 113 ? 12.991 4.202 -13.018 1.00 0.00 110 GLU A CA 12
ATOM 23437 C C . GLU A 1 113 ? 12.664 4.062 -14.524 1.00 0.00 110 GLU A C 12
ATOM 23438 O O . GLU A 1 113 ? 12.999 4.928 -15.333 1.00 0.00 110 GLU A O 12
ATOM 23450 N N . GLU A 1 114 ? 11.961 2.965 -14.855 1.00 0.00 111 GLU A N 12
ATOM 23451 C CA . GLU A 1 114 ? 11.573 2.641 -16.248 1.00 0.00 111 GLU A CA 12
ATOM 23452 C C . GLU A 1 114 ? 10.279 1.806 -16.271 1.00 0.00 111 GLU A C 12
ATOM 23453 O O . GLU A 1 114 ? 9.968 1.096 -15.296 1.00 0.00 111 GLU A O 12
ATOM 23465 N N . MET A 1 115 ? 9.503 1.942 -17.371 1.00 0.00 112 MET A N 12
ATOM 23466 C CA . MET A 1 115 ? 8.247 1.203 -17.579 1.00 0.00 112 MET A CA 12
ATOM 23467 C C . MET A 1 115 ? 8.544 -0.289 -17.816 1.00 0.00 112 MET A C 12
ATOM 23468 O O . MET A 1 115 ? 9.184 -0.674 -18.810 1.00 0.00 112 MET A O 12
ATOM 23482 N N . THR A 1 116 ? 8.055 -1.114 -16.901 1.00 0.00 113 THR A N 12
ATOM 23483 C CA . THR A 1 116 ? 8.277 -2.556 -16.952 1.00 0.00 113 THR A CA 12
ATOM 23484 C C . THR A 1 116 ? 6.941 -3.204 -17.392 1.00 0.00 113 THR A C 12
ATOM 23485 O O . THR A 1 116 ? 5.901 -2.523 -17.377 1.00 0.00 113 THR A O 12
ATOM 23496 N N . GLY A 1 117 ? 6.941 -4.495 -17.773 1.00 0.00 114 GLY A N 12
ATOM 23497 C CA . GLY A 1 117 ? 5.684 -5.213 -17.989 1.00 0.00 114 GLY A CA 12
ATOM 23498 C C . GLY A 1 117 ? 5.826 -6.720 -17.834 1.00 0.00 114 GLY A C 12
ATOM 23499 O O . GLY A 1 117 ? 6.759 -7.317 -18.360 1.00 0.00 114 GLY A O 12
ATOM 23503 N N . PHE A 1 118 ? 4.885 -7.323 -17.103 1.00 0.00 115 PHE A N 12
ATOM 23504 C CA . PHE A 1 118 ? 4.866 -8.758 -16.788 1.00 0.00 115 PHE A CA 12
ATOM 23505 C C . PHE A 1 118 ? 3.588 -9.377 -17.369 1.00 0.00 115 PHE A C 12
ATOM 23506 O O . PHE A 1 118 ? 2.627 -8.647 -17.647 1.00 0.00 115 PHE A O 12
ATOM 23523 N N . SER A 1 119 ? 3.572 -10.717 -17.532 1.00 0.00 116 SER A N 12
ATOM 23524 C CA . SER A 1 119 ? 2.301 -11.429 -17.771 1.00 0.00 116 SER A CA 12
ATOM 23525 C C . SER A 1 119 ? 2.439 -12.951 -17.532 1.00 0.00 116 SER A C 12
ATOM 23526 O O . SER A 1 119 ? 3.539 -13.492 -17.298 1.00 0.00 116 SER A O 12
ATOM 23534 N N . LYS A 1 120 ? 1.277 -13.615 -17.630 1.00 0.00 117 LYS A N 12
ATOM 23535 C CA . LYS A 1 120 ? 1.137 -15.074 -17.697 1.00 0.00 117 LYS A CA 12
ATOM 23536 C C . LYS A 1 120 ? 1.211 -15.551 -19.160 1.00 0.00 117 LYS A C 12
ATOM 23537 O O . LYS A 1 120 ? 1.281 -16.757 -19.429 1.00 0.00 117 LYS A O 12
ATOM 23556 N N . THR A 1 121 ? 1.209 -14.586 -20.092 1.00 0.00 118 THR A N 12
ATOM 23557 C CA . THR A 1 121 ? 1.171 -14.833 -21.534 1.00 0.00 118 THR A CA 12
ATOM 23558 C C . THR A 1 121 ? 2.499 -14.379 -22.144 1.00 0.00 118 THR A C 12
ATOM 23559 O O . THR A 1 121 ? 3.073 -13.377 -21.696 1.00 0.00 118 THR A O 12
ATOM 23570 N N . THR A 1 122 ? 2.965 -15.118 -23.161 1.00 0.00 119 THR A N 12
ATOM 23571 C CA . THR A 1 122 ? 4.222 -14.831 -23.865 1.00 0.00 119 THR A CA 12
ATOM 23572 C C . THR A 1 122 ? 4.154 -13.488 -24.623 1.00 0.00 119 THR A C 12
ATOM 23573 O O . THR A 1 122 ? 3.120 -13.150 -25.205 1.00 0.00 119 THR A O 12
ATOM 23584 N N . PHE A 1 123 ? 5.248 -12.717 -24.547 1.00 0.00 120 PHE A N 12
ATOM 23585 C CA . PHE A 1 123 ? 5.492 -11.540 -25.393 1.00 0.00 120 PHE A CA 12
ATOM 23586 C C . PHE A 1 123 ? 7.031 -11.370 -25.536 1.00 0.00 120 PHE A C 12
ATOM 23587 O O . PHE A 1 123 ? 7.637 -10.451 -24.952 1.00 0.00 120 PHE A O 12
ATOM 23605 N N . MET A 1 4 ? -17.830 -2.361 -3.831 1.00 0.00 1 MET A N 13
ATOM 23606 C CA . MET A 1 4 ? -16.403 -2.377 -3.450 1.00 0.00 1 MET A CA 13
ATOM 23607 C C . MET A 1 4 ? -16.194 -1.433 -2.258 1.00 0.00 1 MET A C 13
ATOM 23608 O O . MET A 1 4 ? -16.742 -0.322 -2.248 1.00 0.00 1 MET A O 13
ATOM 23622 N N . LYS A 1 5 ? -15.407 -1.869 -1.255 1.00 0.00 2 LYS A N 13
ATOM 23623 C CA . LYS A 1 5 ? -15.261 -1.147 0.021 1.00 0.00 2 LYS A CA 13
ATOM 23624 C C . LYS A 1 5 ? -14.177 -0.058 -0.069 1.00 0.00 2 LYS A C 13
ATOM 23625 O O . LYS A 1 5 ? -14.500 1.125 -0.252 1.00 0.00 2 LYS A O 13
ATOM 23644 N N . GLU A 1 6 ? -12.900 -0.485 0.002 1.00 0.00 3 GLU A N 13
ATOM 23645 C CA . GLU A 1 6 ? -11.723 0.399 0.042 1.00 0.00 3 GLU A CA 13
ATOM 23646 C C . GLU A 1 6 ? -11.769 1.360 1.254 1.00 0.00 3 GLU A C 13
ATOM 23647 O O . GLU A 1 6 ? -12.060 2.547 1.119 1.00 0.00 3 GLU A O 13
ATOM 23659 N N . VAL A 1 7 ? -11.536 0.792 2.442 1.00 0.00 4 VAL A N 13
ATOM 23660 C CA . VAL A 1 7 ? -11.355 1.554 3.703 1.00 0.00 4 VAL A CA 13
ATOM 23661 C C . VAL A 1 7 ? -9.848 1.657 4.050 1.00 0.00 4 VAL A C 13
ATOM 23662 O O . VAL A 1 7 ? -9.463 2.429 4.909 1.00 0.00 4 VAL A O 13
ATOM 23675 N N . GLU A 1 8 ? -9.048 0.861 3.317 1.00 0.00 5 GLU A N 13
ATOM 23676 C CA . GLU A 1 8 ? -7.597 0.652 3.527 1.00 0.00 5 GLU A CA 13
ATOM 23677 C C . GLU A 1 8 ? -6.817 1.974 3.694 1.00 0.00 5 GLU A C 13
ATOM 23678 O O . GLU A 1 8 ? -6.103 2.144 4.678 1.00 0.00 5 GLU A O 13
ATOM 23690 N N . LYS A 1 9 ? -6.937 2.855 2.684 1.00 0.00 6 LYS A N 13
ATOM 23691 C CA . LYS A 1 9 ? -6.234 4.179 2.704 1.00 0.00 6 LYS A CA 13
ATOM 23692 C C . LYS A 1 9 ? -6.582 4.980 3.987 1.00 0.00 6 LYS A C 13
ATOM 23693 O O . LYS A 1 9 ? -5.719 5.662 4.568 1.00 0.00 6 LYS A O 13
ATOM 23712 N N . ASN A 1 10 ? -7.854 4.865 4.411 1.00 0.00 7 ASN A N 13
ATOM 23713 C CA . ASN A 1 10 ? -8.345 5.540 5.634 1.00 0.00 7 ASN A CA 13
ATOM 23714 C C . ASN A 1 10 ? -7.719 4.899 6.894 1.00 0.00 7 ASN A C 13
ATOM 23715 O O . ASN A 1 10 ? -7.436 5.592 7.865 1.00 0.00 7 ASN A O 13
ATOM 23726 N N . GLU A 1 11 ? -7.535 3.565 6.853 1.00 0.00 8 GLU A N 13
ATOM 23727 C CA . GLU A 1 11 ? -6.921 2.813 7.971 1.00 0.00 8 GLU A CA 13
ATOM 23728 C C . GLU A 1 11 ? -5.419 3.133 8.113 1.00 0.00 8 GLU A C 13
ATOM 23729 O O . GLU A 1 11 ? -4.920 3.250 9.238 1.00 0.00 8 GLU A O 13
ATOM 23741 N N . ILE A 1 12 ? -4.702 3.254 6.976 1.00 0.00 9 ILE A N 13
ATOM 23742 C CA . ILE A 1 12 ? -3.286 3.665 6.970 1.00 0.00 9 ILE A CA 13
ATOM 23743 C C . ILE A 1 12 ? -3.144 5.111 7.491 1.00 0.00 9 ILE A C 13
ATOM 23744 O O . ILE A 1 12 ? -2.204 5.411 8.223 1.00 0.00 9 ILE A O 13
ATOM 23760 N N . LYS A 1 13 ? -4.099 5.979 7.116 1.00 0.00 10 LYS A N 13
ATOM 23761 C CA . LYS A 1 13 ? -4.176 7.372 7.609 1.00 0.00 10 LYS A CA 13
ATOM 23762 C C . LYS A 1 13 ? -4.373 7.400 9.144 1.00 0.00 10 LYS A C 13
ATOM 23763 O O . LYS A 1 13 ? -3.797 8.222 9.831 1.00 0.00 10 LYS A O 13
ATOM 23782 N N . ARG A 1 14 ? -5.264 6.521 9.607 1.00 0.00 11 ARG A N 13
ATOM 23783 C CA . ARG A 1 14 ? -5.551 6.283 11.037 1.00 0.00 11 ARG A CA 13
ATOM 23784 C C . ARG A 1 14 ? -4.271 5.978 11.853 1.00 0.00 11 ARG A C 13
ATOM 23785 O O . ARG A 1 14 ? -3.919 6.734 12.765 1.00 0.00 11 ARG A O 13
ATOM 23806 N N . LEU A 1 15 ? -3.581 4.871 11.520 1.00 0.00 12 LEU A N 13
ATOM 23807 C CA . LEU A 1 15 ? -2.369 4.434 12.261 1.00 0.00 12 LEU A CA 13
ATOM 23808 C C . LEU A 1 15 ? -1.215 5.456 12.115 1.00 0.00 12 LEU A C 13
ATOM 23809 O O . LEU A 1 15 ? -0.421 5.647 13.043 1.00 0.00 12 LEU A O 13
ATOM 23825 N N . SER A 1 16 ? -1.110 6.069 10.916 1.00 0.00 13 SER A N 13
ATOM 23826 C CA . SER A 1 16 ? -0.265 7.251 10.679 1.00 0.00 13 SER A CA 13
ATOM 23827 C C . SER A 1 16 ? -0.552 8.359 11.711 1.00 0.00 13 SER A C 13
ATOM 23828 O O . SER A 1 16 ? 0.355 8.798 12.387 1.00 0.00 13 SER A O 13
ATOM 23836 N N . ASP A 1 17 ? -1.829 8.777 11.815 1.00 0.00 14 ASP A N 13
ATOM 23837 C CA . ASP A 1 17 ? -2.292 9.799 12.794 1.00 0.00 14 ASP A CA 13
ATOM 23838 C C . ASP A 1 17 ? -1.967 9.405 14.251 1.00 0.00 14 ASP A C 13
ATOM 23839 O O . ASP A 1 17 ? -1.761 10.272 15.104 1.00 0.00 14 ASP A O 13
ATOM 23848 N N . ARG A 1 18 ? -1.928 8.081 14.492 1.00 0.00 15 ARG A N 13
ATOM 23849 C CA . ARG A 1 18 ? -1.598 7.538 15.822 1.00 0.00 15 ARG A CA 13
ATOM 23850 C C . ARG A 1 18 ? -0.132 7.856 16.162 1.00 0.00 15 ARG A C 13
ATOM 23851 O O . ARG A 1 18 ? 0.149 8.569 17.133 1.00 0.00 15 ARG A O 13
ATOM 23872 N N . LEU A 1 19 ? 0.785 7.377 15.299 1.00 0.00 16 LEU A N 13
ATOM 23873 C CA . LEU A 1 19 ? 2.237 7.521 15.509 1.00 0.00 16 LEU A CA 13
ATOM 23874 C C . LEU A 1 19 ? 2.652 9.012 15.401 1.00 0.00 16 LEU A C 13
ATOM 23875 O O . LEU A 1 19 ? 3.511 9.463 16.146 1.00 0.00 16 LEU A O 13
ATOM 23891 N N . ASP A 1 20 ? 2.040 9.743 14.454 1.00 0.00 17 ASP A N 13
ATOM 23892 C CA . ASP A 1 20 ? 2.243 11.196 14.255 1.00 0.00 17 ASP A CA 13
ATOM 23893 C C . ASP A 1 20 ? 1.900 12.011 15.517 1.00 0.00 17 ASP A C 13
ATOM 23894 O O . ASP A 1 20 ? 2.704 12.842 15.961 1.00 0.00 17 ASP A O 13
ATOM 23903 N N . ALA A 1 21 ? 0.677 11.819 16.048 1.00 0.00 18 ALA A N 13
ATOM 23904 C CA . ALA A 1 21 ? 0.273 12.357 17.362 1.00 0.00 18 ALA A CA 13
ATOM 23905 C C . ALA A 1 21 ? 1.260 11.973 18.477 1.00 0.00 18 ALA A C 13
ATOM 23906 O O . ALA A 1 21 ? 1.526 12.781 19.363 1.00 0.00 18 ALA A O 13
ATOM 23913 N N . ILE A 1 22 ? 1.815 10.747 18.390 1.00 0.00 19 ILE A N 13
ATOM 23914 C CA . ILE A 1 22 ? 2.752 10.245 19.413 1.00 0.00 19 ILE A CA 13
ATOM 23915 C C . ILE A 1 22 ? 4.108 10.986 19.332 1.00 0.00 19 ILE A C 13
ATOM 23916 O O . ILE A 1 22 ? 4.612 11.419 20.367 1.00 0.00 19 ILE A O 13
ATOM 23932 N N . ARG A 1 23 ? 4.704 11.145 18.132 1.00 0.00 20 ARG A N 13
ATOM 23933 C CA . ARG A 1 23 ? 5.987 11.851 17.933 1.00 0.00 20 ARG A CA 13
ATOM 23934 C C . ARG A 1 23 ? 5.894 13.362 18.216 1.00 0.00 20 ARG A C 13
ATOM 23935 O O . ARG A 1 23 ? 6.886 13.949 18.630 1.00 0.00 20 ARG A O 13
ATOM 23956 N N . HIS A 1 24 ? 4.726 14.005 17.962 1.00 0.00 21 HIS A N 13
ATOM 23957 C CA . HIS A 1 24 ? 4.468 15.420 18.338 1.00 0.00 21 HIS A CA 13
ATOM 23958 C C . HIS A 1 24 ? 4.372 15.561 19.859 1.00 0.00 21 HIS A C 13
ATOM 23959 O O . HIS A 1 24 ? 4.878 16.506 20.450 1.00 0.00 21 HIS A O 13
ATOM 23974 N N . GLN A 1 25 ? 3.670 14.596 20.434 1.00 0.00 22 GLN A N 13
ATOM 23975 C CA . GLN A 1 25 ? 3.522 14.461 21.886 1.00 0.00 22 GLN A CA 13
ATOM 23976 C C . GLN A 1 25 ? 4.906 14.321 22.551 1.00 0.00 22 GLN A C 13
ATOM 23977 O O . GLN A 1 25 ? 5.170 14.956 23.569 1.00 0.00 22 GLN A O 13
ATOM 23991 N N . GLN A 1 26 ? 5.795 13.528 21.926 1.00 0.00 23 GLN A N 13
ATOM 23992 C CA . GLN A 1 26 ? 7.168 13.317 22.415 1.00 0.00 23 GLN A CA 13
ATOM 23993 C C . GLN A 1 26 ? 8.121 14.433 21.981 1.00 0.00 23 GLN A C 13
ATOM 23994 O O . GLN A 1 26 ? 9.238 14.488 22.465 1.00 0.00 23 GLN A O 13
ATOM 24008 N N . ALA A 1 27 ? 7.712 15.243 21.001 1.00 0.00 24 ALA A N 13
ATOM 24009 C CA . ALA A 1 27 ? 8.417 16.495 20.661 1.00 0.00 24 ALA A CA 13
ATOM 24010 C C . ALA A 1 27 ? 8.273 17.528 21.784 1.00 0.00 24 ALA A C 13
ATOM 24011 O O . ALA A 1 27 ? 9.270 18.077 22.265 1.00 0.00 24 ALA A O 13
ATOM 24018 N N . ASP A 1 28 ? 7.018 17.800 22.180 1.00 0.00 25 ASP A N 13
ATOM 24019 C CA . ASP A 1 28 ? 6.725 18.675 23.336 1.00 0.00 25 ASP A CA 13
ATOM 24020 C C . ASP A 1 28 ? 7.189 18.046 24.667 1.00 0.00 25 ASP A C 13
ATOM 24021 O O . ASP A 1 28 ? 7.304 18.738 25.669 1.00 0.00 25 ASP A O 13
ATOM 24030 N N . LEU A 1 29 ? 7.460 16.727 24.640 1.00 0.00 26 LEU A N 13
ATOM 24031 C CA . LEU A 1 29 ? 8.089 16.052 25.807 1.00 0.00 26 LEU A CA 13
ATOM 24032 C C . LEU A 1 29 ? 9.589 15.806 25.568 1.00 0.00 26 LEU A C 13
ATOM 24033 O O . LEU A 1 29 ? 10.092 15.924 24.457 1.00 0.00 26 LEU A O 13
ATOM 24049 N N . SER A 1 30 ? 10.299 15.543 26.662 1.00 0.00 27 SER A N 13
ATOM 24050 C CA . SER A 1 30 ? 11.729 15.194 26.633 1.00 0.00 27 SER A CA 13
ATOM 24051 C C . SER A 1 30 ? 11.992 14.035 27.593 1.00 0.00 27 SER A C 13
ATOM 24052 O O . SER A 1 30 ? 11.169 13.734 28.477 1.00 0.00 27 SER A O 13
ATOM 24060 N N . LEU A 1 31 ? 13.150 13.401 27.416 1.00 0.00 28 LEU A N 13
ATOM 24061 C CA . LEU A 1 31 ? 13.658 12.385 28.336 1.00 0.00 28 LEU A CA 13
ATOM 24062 C C . LEU A 1 31 ? 14.036 13.043 29.673 1.00 0.00 28 LEU A C 13
ATOM 24063 O O . LEU A 1 31 ? 13.750 12.501 30.747 1.00 0.00 28 LEU A O 13
ATOM 24079 N N . VAL A 1 32 ? 14.656 14.231 29.575 1.00 0.00 29 VAL A N 13
ATOM 24080 C CA . VAL A 1 32 ? 15.172 14.982 30.733 1.00 0.00 29 VAL A CA 13
ATOM 24081 C C . VAL A 1 32 ? 14.030 15.362 31.703 1.00 0.00 29 VAL A C 13
ATOM 24082 O O . VAL A 1 32 ? 14.154 15.188 32.921 1.00 0.00 29 VAL A O 13
ATOM 24095 N N . GLU A 1 33 ? 12.905 15.819 31.135 1.00 0.00 30 GLU A N 13
ATOM 24096 C CA . GLU A 1 33 ? 11.746 16.260 31.936 1.00 0.00 30 GLU A CA 13
ATOM 24097 C C . GLU A 1 33 ? 10.903 15.057 32.411 1.00 0.00 30 GLU A C 13
ATOM 24098 O O . GLU A 1 33 ? 10.353 15.091 33.510 1.00 0.00 30 GLU A O 13
ATOM 24110 N N . ALA A 1 34 ? 10.805 14.006 31.567 1.00 0.00 31 ALA A N 13
ATOM 24111 C CA . ALA A 1 34 ? 9.894 12.876 31.823 1.00 0.00 31 ALA A CA 13
ATOM 24112 C C . ALA A 1 34 ? 10.559 11.522 31.492 1.00 0.00 31 ALA A C 13
ATOM 24113 O O . ALA A 1 34 ? 10.216 10.885 30.514 1.00 0.00 31 ALA A O 13
ATOM 24120 N N . ALA A 1 35 ? 11.507 11.071 32.333 1.00 0.00 32 ALA A N 13
ATOM 24121 C CA . ALA A 1 35 ? 12.170 9.753 32.161 1.00 0.00 32 ALA A CA 13
ATOM 24122 C C . ALA A 1 35 ? 11.266 8.645 32.743 1.00 0.00 32 ALA A C 13
ATOM 24123 O O . ALA A 1 35 ? 11.666 7.867 33.618 1.00 0.00 32 ALA A O 13
ATOM 24130 N N . ASP A 1 36 ? 10.043 8.579 32.193 1.00 0.00 33 ASP A N 13
ATOM 24131 C CA . ASP A 1 36 ? 8.923 7.798 32.712 1.00 0.00 33 ASP A CA 13
ATOM 24132 C C . ASP A 1 36 ? 7.773 7.923 31.712 1.00 0.00 33 ASP A C 13
ATOM 24133 O O . ASP A 1 36 ? 7.576 7.023 30.930 1.00 0.00 33 ASP A O 13
ATOM 24142 N N . LYS A 1 37 ? 7.033 9.061 31.750 1.00 0.00 34 LYS A N 13
ATOM 24143 C CA . LYS A 1 37 ? 5.956 9.349 30.767 1.00 0.00 34 LYS A CA 13
ATOM 24144 C C . LYS A 1 37 ? 6.507 9.221 29.321 1.00 0.00 34 LYS A C 13
ATOM 24145 O O . LYS A 1 37 ? 5.984 8.435 28.528 1.00 0.00 34 LYS A O 13
ATOM 24164 N N . TYR A 1 38 ? 7.622 9.939 29.048 1.00 0.00 35 TYR A N 13
ATOM 24165 C CA . TYR A 1 38 ? 8.289 9.920 27.723 1.00 0.00 35 TYR A CA 13
ATOM 24166 C C . TYR A 1 38 ? 8.786 8.494 27.413 1.00 0.00 35 TYR A C 13
ATOM 24167 O O . TYR A 1 38 ? 8.794 8.077 26.260 1.00 0.00 35 TYR A O 13
ATOM 24185 N N . ALA A 1 39 ? 9.180 7.763 28.476 1.00 0.00 36 ALA A N 13
ATOM 24186 C CA . ALA A 1 39 ? 9.672 6.379 28.367 1.00 0.00 36 ALA A CA 13
ATOM 24187 C C . ALA A 1 39 ? 8.563 5.413 27.906 1.00 0.00 36 ALA A C 13
ATOM 24188 O O . ALA A 1 39 ? 8.806 4.586 27.038 1.00 0.00 36 ALA A O 13
ATOM 24195 N N . GLU A 1 40 ? 7.341 5.541 28.470 1.00 0.00 37 GLU A N 13
ATOM 24196 C CA . GLU A 1 40 ? 6.162 4.740 28.089 1.00 0.00 37 GLU A CA 13
ATOM 24197 C C . GLU A 1 40 ? 5.789 5.015 26.634 1.00 0.00 37 GLU A C 13
ATOM 24198 O O . GLU A 1 40 ? 5.371 4.135 25.928 1.00 0.00 37 GLU A O 13
ATOM 24210 N N . LEU A 1 41 ? 5.895 6.284 26.273 1.00 0.00 38 LEU A N 13
ATOM 24211 C CA . LEU A 1 41 ? 5.689 6.743 24.887 1.00 0.00 38 LEU A CA 13
ATOM 24212 C C . LEU A 1 41 ? 6.711 6.101 23.899 1.00 0.00 38 LEU A C 13
ATOM 24213 O O . LEU A 1 41 ? 6.352 5.776 22.773 1.00 0.00 38 LEU A O 13
ATOM 24229 N N . GLU A 1 42 ? 7.985 5.999 24.330 1.00 0.00 39 GLU A N 13
ATOM 24230 C CA . GLU A 1 42 ? 9.057 5.223 23.626 1.00 0.00 39 GLU A CA 13
ATOM 24231 C C . GLU A 1 42 ? 8.697 3.715 23.485 1.00 0.00 39 GLU A C 13
ATOM 24232 O O . GLU A 1 42 ? 9.035 3.078 22.493 1.00 0.00 39 GLU A O 13
ATOM 24244 N N . LYS A 1 43 ? 8.046 3.186 24.518 1.00 0.00 40 LYS A N 13
ATOM 24245 C CA . LYS A 1 43 ? 7.600 1.767 24.555 1.00 0.00 40 LYS A CA 13
ATOM 24246 C C . LYS A 1 43 ? 6.446 1.554 23.541 1.00 0.00 40 LYS A C 13
ATOM 24247 O O . LYS A 1 43 ? 6.491 0.654 22.702 1.00 0.00 40 LYS A O 13
ATOM 24266 N N . GLU A 1 44 ? 5.427 2.414 23.700 1.00 0.00 41 GLU A N 13
ATOM 24267 C CA . GLU A 1 44 ? 4.256 2.504 22.793 1.00 0.00 41 GLU A CA 13
ATOM 24268 C C . GLU A 1 44 ? 4.692 2.648 21.329 1.00 0.00 41 GLU A C 13
ATOM 24269 O O . GLU A 1 44 ? 4.112 2.027 20.450 1.00 0.00 41 GLU A O 13
ATOM 24281 N N . LYS A 1 45 ? 5.704 3.497 21.113 1.00 0.00 42 LYS A N 13
ATOM 24282 C CA . LYS A 1 45 ? 6.319 3.702 19.794 1.00 0.00 42 LYS A CA 13
ATOM 24283 C C . LYS A 1 45 ? 6.937 2.372 19.304 1.00 0.00 42 LYS A C 13
ATOM 24284 O O . LYS A 1 45 ? 6.519 1.841 18.299 1.00 0.00 42 LYS A O 13
ATOM 24303 N N . ALA A 1 46 ? 7.929 1.867 20.068 1.00 0.00 43 ALA A N 13
ATOM 24304 C CA . ALA A 1 46 ? 8.716 0.640 19.757 1.00 0.00 43 ALA A CA 13
ATOM 24305 C C . ALA A 1 46 ? 7.836 -0.578 19.375 1.00 0.00 43 ALA A C 13
ATOM 24306 O O . ALA A 1 46 ? 8.156 -1.313 18.421 1.00 0.00 43 ALA A O 13
ATOM 24313 N N . THR A 1 47 ? 6.720 -0.769 20.101 1.00 0.00 44 THR A N 13
ATOM 24314 C CA . THR A 1 47 ? 5.736 -1.840 19.906 1.00 0.00 44 THR A CA 13
ATOM 24315 C C . THR A 1 47 ? 4.835 -1.553 18.701 1.00 0.00 44 THR A C 13
ATOM 24316 O O . THR A 1 47 ? 4.531 -2.465 17.938 1.00 0.00 44 THR A O 13
ATOM 24327 N N . LEU A 1 48 ? 4.358 -0.287 18.610 1.00 0.00 45 LEU A N 13
ATOM 24328 C CA . LEU A 1 48 ? 3.622 0.176 17.400 1.00 0.00 45 LEU A CA 13
ATOM 24329 C C . LEU A 1 48 ? 4.411 -0.168 16.136 1.00 0.00 45 LEU A C 13
ATOM 24330 O O . LEU A 1 48 ? 3.852 -0.736 15.221 1.00 0.00 45 LEU A O 13
ATOM 24346 N N . GLU A 1 49 ? 5.703 0.179 16.112 1.00 0.00 46 GLU A N 13
ATOM 24347 C CA . GLU A 1 49 ? 6.619 -0.128 15.014 1.00 0.00 46 GLU A CA 13
ATOM 24348 C C . GLU A 1 49 ? 6.686 -1.648 14.771 1.00 0.00 46 GLU A C 13
ATOM 24349 O O . GLU A 1 49 ? 6.178 -2.109 13.740 1.00 0.00 46 GLU A O 13
ATOM 24361 N N . ALA A 1 50 ? 7.356 -2.417 15.677 1.00 0.00 47 ALA A N 13
ATOM 24362 C CA . ALA A 1 50 ? 7.368 -3.908 15.751 1.00 0.00 47 ALA A CA 13
ATOM 24363 C C . ALA A 1 50 ? 6.096 -4.572 15.164 1.00 0.00 47 ALA A C 13
ATOM 24364 O O . ALA A 1 50 ? 6.201 -5.479 14.349 1.00 0.00 47 ALA A O 13
ATOM 24371 N N . GLU A 1 51 ? 4.912 -4.077 15.568 1.00 0.00 48 GLU A N 13
ATOM 24372 C CA . GLU A 1 51 ? 3.587 -4.464 15.060 1.00 0.00 48 GLU A CA 13
ATOM 24373 C C . GLU A 1 51 ? 3.422 -4.107 13.574 1.00 0.00 48 GLU A C 13
ATOM 24374 O O . GLU A 1 51 ? 3.420 -4.971 12.732 1.00 0.00 48 GLU A O 13
ATOM 24386 N N . ILE A 1 52 ? 3.341 -2.798 13.311 1.00 0.00 49 ILE A N 13
ATOM 24387 C CA . ILE A 1 52 ? 3.065 -2.263 11.954 1.00 0.00 49 ILE A CA 13
ATOM 24388 C C . ILE A 1 52 ? 4.136 -2.690 10.919 1.00 0.00 49 ILE A C 13
ATOM 24389 O O . ILE A 1 52 ? 3.883 -2.597 9.734 1.00 0.00 49 ILE A O 13
ATOM 24405 N N . ALA A 1 53 ? 5.266 -3.282 11.359 1.00 0.00 50 ALA A N 13
ATOM 24406 C CA . ALA A 1 53 ? 6.389 -3.669 10.500 1.00 0.00 50 ALA A CA 13
ATOM 24407 C C . ALA A 1 53 ? 6.404 -5.207 10.367 1.00 0.00 50 ALA A C 13
ATOM 24408 O O . ALA A 1 53 ? 6.917 -5.740 9.403 1.00 0.00 50 ALA A O 13
ATOM 24415 N N . ARG A 1 54 ? 5.878 -5.889 11.410 1.00 0.00 51 ARG A N 13
ATOM 24416 C CA . ARG A 1 54 ? 5.485 -7.317 11.385 1.00 0.00 51 ARG A CA 13
ATOM 24417 C C . ARG A 1 54 ? 4.383 -7.508 10.317 1.00 0.00 51 ARG A C 13
ATOM 24418 O O . ARG A 1 54 ? 4.462 -8.368 9.450 1.00 0.00 51 ARG A O 13
ATOM 24439 N N . LEU A 1 55 ? 3.366 -6.656 10.435 1.00 0.00 52 LEU A N 13
ATOM 24440 C CA . LEU A 1 55 ? 2.269 -6.529 9.471 1.00 0.00 52 LEU A CA 13
ATOM 24441 C C . LEU A 1 55 ? 2.819 -6.156 8.076 1.00 0.00 52 LEU A C 13
ATOM 24442 O O . LEU A 1 55 ? 2.399 -6.734 7.067 1.00 0.00 52 LEU A O 13
ATOM 24458 N N . ARG A 1 56 ? 3.778 -5.207 8.007 1.00 0.00 53 ARG A N 13
ATOM 24459 C CA . ARG A 1 56 ? 4.444 -4.831 6.746 1.00 0.00 53 ARG A CA 13
ATOM 24460 C C . ARG A 1 56 ? 5.636 -5.759 6.367 1.00 0.00 53 ARG A C 13
ATOM 24461 O O . ARG A 1 56 ? 6.279 -5.501 5.359 1.00 0.00 53 ARG A O 13
ATOM 24482 N N . GLU A 1 57 ? 5.959 -6.817 7.160 1.00 0.00 54 GLU A N 13
ATOM 24483 C CA . GLU A 1 57 ? 6.892 -7.900 6.692 1.00 0.00 54 GLU A CA 13
ATOM 24484 C C . GLU A 1 57 ? 6.070 -9.073 6.140 1.00 0.00 54 GLU A C 13
ATOM 24485 O O . GLU A 1 57 ? 6.551 -9.876 5.348 1.00 0.00 54 GLU A O 13
ATOM 24497 N N . VAL A 1 58 ? 4.815 -9.131 6.599 1.00 0.00 55 VAL A N 13
ATOM 24498 C CA . VAL A 1 58 ? 3.787 -9.937 5.918 1.00 0.00 55 VAL A CA 13
ATOM 24499 C C . VAL A 1 58 ? 3.601 -9.316 4.512 1.00 0.00 55 VAL A C 13
ATOM 24500 O O . VAL A 1 58 ? 3.548 -10.025 3.510 1.00 0.00 55 VAL A O 13
ATOM 24513 N N . HIS A 1 59 ? 3.586 -7.960 4.494 1.00 0.00 56 HIS A N 13
ATOM 24514 C CA . HIS A 1 59 ? 3.691 -7.190 3.224 1.00 0.00 56 HIS A CA 13
ATOM 24515 C C . HIS A 1 59 ? 5.159 -6.813 2.846 1.00 0.00 56 HIS A C 13
ATOM 24516 O O . HIS A 1 59 ? 5.409 -5.700 2.368 1.00 0.00 56 HIS A O 13
ATOM 24531 N N . SER A 1 60 ? 6.126 -7.737 3.030 1.00 0.00 57 SER A N 13
ATOM 24532 C CA . SER A 1 60 ? 7.525 -7.547 2.539 1.00 0.00 57 SER A CA 13
ATOM 24533 C C . SER A 1 60 ? 8.044 -8.872 1.981 1.00 0.00 57 SER A C 13
ATOM 24534 O O . SER A 1 60 ? 8.496 -8.937 0.836 1.00 0.00 57 SER A O 13
ATOM 24542 N N . GLN A 1 61 ? 7.969 -9.933 2.810 1.00 0.00 58 GLN A N 13
ATOM 24543 C CA . GLN A 1 61 ? 8.171 -11.330 2.359 1.00 0.00 58 GLN A CA 13
ATOM 24544 C C . GLN A 1 61 ? 7.190 -11.621 1.209 1.00 0.00 58 GLN A C 13
ATOM 24545 O O . GLN A 1 61 ? 7.525 -12.276 0.224 1.00 0.00 58 GLN A O 13
ATOM 24559 N N . LYS A 1 62 ? 5.959 -11.108 1.380 1.00 0.00 59 LYS A N 13
ATOM 24560 C CA . LYS A 1 62 ? 4.919 -11.094 0.357 1.00 0.00 59 LYS A CA 13
ATOM 24561 C C . LYS A 1 62 ? 4.469 -9.633 0.207 1.00 0.00 59 LYS A C 13
ATOM 24562 O O . LYS A 1 62 ? 3.465 -9.248 0.805 1.00 0.00 59 LYS A O 13
ATOM 24581 N N . LEU A 1 63 ? 5.270 -8.827 -0.550 1.00 0.00 60 LEU A N 13
ATOM 24582 C CA . LEU A 1 63 ? 5.105 -7.330 -0.672 1.00 0.00 60 LEU A CA 13
ATOM 24583 C C . LEU A 1 63 ? 3.620 -6.923 -0.794 1.00 0.00 60 LEU A C 13
ATOM 24584 O O . LEU A 1 63 ? 3.123 -6.070 -0.053 1.00 0.00 60 LEU A O 13
ATOM 24600 N N . SER A 1 64 ? 2.953 -7.554 -1.749 1.00 0.00 61 SER A N 13
ATOM 24601 C CA . SER A 1 64 ? 1.499 -7.482 -1.942 1.00 0.00 61 SER A CA 13
ATOM 24602 C C . SER A 1 64 ? 1.082 -8.750 -2.687 1.00 0.00 61 SER A C 13
ATOM 24603 O O . SER A 1 64 ? 1.949 -9.527 -3.084 1.00 0.00 61 SER A O 13
ATOM 24611 N N . LYS A 1 65 ? -0.229 -8.965 -2.874 1.00 0.00 62 LYS A N 13
ATOM 24612 C CA . LYS A 1 65 ? -0.733 -10.154 -3.579 1.00 0.00 62 LYS A CA 13
ATOM 24613 C C . LYS A 1 65 ? -0.233 -10.140 -5.035 1.00 0.00 62 LYS A C 13
ATOM 24614 O O . LYS A 1 65 ? 0.636 -10.953 -5.417 1.00 0.00 62 LYS A O 13
ATOM 24633 N N . GLU A 1 66 ? -0.785 -9.198 -5.836 1.00 0.00 63 GLU A N 13
ATOM 24634 C CA . GLU A 1 66 ? -0.450 -9.006 -7.246 1.00 0.00 63 GLU A CA 13
ATOM 24635 C C . GLU A 1 66 ? 1.054 -8.757 -7.428 1.00 0.00 63 GLU A C 13
ATOM 24636 O O . GLU A 1 66 ? 1.618 -9.320 -8.322 1.00 0.00 63 GLU A O 13
ATOM 24648 N N . ALA A 1 67 ? 1.682 -7.931 -6.553 1.00 0.00 64 ALA A N 13
ATOM 24649 C CA . ALA A 1 67 ? 3.125 -7.577 -6.660 1.00 0.00 64 ALA A CA 13
ATOM 24650 C C . ALA A 1 67 ? 4.021 -8.827 -6.559 1.00 0.00 64 ALA A C 13
ATOM 24651 O O . ALA A 1 67 ? 4.803 -9.117 -7.471 1.00 0.00 64 ALA A O 13
ATOM 24658 N N . GLN A 1 68 ? 3.900 -9.535 -5.418 1.00 0.00 65 GLN A N 13
ATOM 24659 C CA . GLN A 1 68 ? 4.685 -10.769 -5.151 1.00 0.00 65 GLN A CA 13
ATOM 24660 C C . GLN A 1 68 ? 4.509 -11.777 -6.324 1.00 0.00 65 GLN A C 13
ATOM 24661 O O . GLN A 1 68 ? 5.478 -12.441 -6.744 1.00 0.00 65 GLN A O 13
ATOM 24675 N N . LYS A 1 69 ? 3.295 -11.825 -6.915 1.00 0.00 66 LYS A N 13
ATOM 24676 C CA . LYS A 1 69 ? 2.949 -12.571 -8.123 1.00 0.00 66 LYS A CA 13
ATOM 24677 C C . LYS A 1 69 ? 3.657 -12.025 -9.384 1.00 0.00 66 LYS A C 13
ATOM 24678 O O . LYS A 1 69 ? 4.191 -12.817 -10.172 1.00 0.00 66 LYS A O 13
ATOM 24697 N N . LEU A 1 70 ? 3.656 -10.687 -9.583 1.00 0.00 67 LEU A N 13
ATOM 24698 C CA . LEU A 1 70 ? 4.398 -10.010 -10.663 1.00 0.00 67 LEU A CA 13
ATOM 24699 C C . LEU A 1 70 ? 5.885 -10.342 -10.631 1.00 0.00 67 LEU A C 13
ATOM 24700 O O . LEU A 1 70 ? 6.533 -10.374 -11.684 1.00 0.00 67 LEU A O 13
ATOM 24716 N N . MET A 1 71 ? 6.437 -10.637 -9.443 1.00 0.00 68 MET A N 13
ATOM 24717 C CA . MET A 1 71 ? 7.874 -10.843 -9.296 1.00 0.00 68 MET A CA 13
ATOM 24718 C C . MET A 1 71 ? 8.206 -12.308 -9.608 1.00 0.00 68 MET A C 13
ATOM 24719 O O . MET A 1 71 ? 9.261 -12.592 -10.178 1.00 0.00 68 MET A O 13
ATOM 24733 N N . LYS A 1 72 ? 7.288 -13.239 -9.245 1.00 0.00 69 LYS A N 13
ATOM 24734 C CA . LYS A 1 72 ? 7.425 -14.677 -9.606 1.00 0.00 69 LYS A CA 13
ATOM 24735 C C . LYS A 1 72 ? 6.805 -14.998 -10.999 1.00 0.00 69 LYS A C 13
ATOM 24736 O O . LYS A 1 72 ? 6.678 -16.179 -11.347 1.00 0.00 69 LYS A O 13
ATOM 24755 N N . MET A 1 73 ? 6.436 -13.951 -11.793 1.00 0.00 70 MET A N 13
ATOM 24756 C CA . MET A 1 73 ? 5.864 -14.120 -13.163 1.00 0.00 70 MET A CA 13
ATOM 24757 C C . MET A 1 73 ? 6.792 -14.955 -14.075 1.00 0.00 70 MET A C 13
ATOM 24758 O O . MET A 1 73 ? 8.011 -14.924 -13.894 1.00 0.00 70 MET A O 13
ATOM 24772 N N . PRO A 1 74 ? 6.227 -15.733 -15.054 1.00 0.00 71 PRO A N 13
ATOM 24773 C CA . PRO A 1 74 ? 7.041 -16.395 -16.086 1.00 0.00 71 PRO A CA 13
ATOM 24774 C C . PRO A 1 74 ? 7.592 -15.391 -17.128 1.00 0.00 71 PRO A C 13
ATOM 24775 O O . PRO A 1 74 ? 8.805 -15.169 -17.186 1.00 0.00 71 PRO A O 13
ATOM 24786 N N . PHE A 1 75 ? 6.701 -14.789 -17.945 1.00 0.00 72 PHE A N 13
ATOM 24787 C CA . PHE A 1 75 ? 7.096 -14.002 -19.128 1.00 0.00 72 PHE A CA 13
ATOM 24788 C C . PHE A 1 75 ? 7.010 -12.524 -18.729 1.00 0.00 72 PHE A C 13
ATOM 24789 O O . PHE A 1 75 ? 5.925 -12.064 -18.416 1.00 0.00 72 PHE A O 13
ATOM 24806 N N . GLN A 1 76 ? 8.129 -11.771 -18.721 1.00 0.00 73 GLN A N 13
ATOM 24807 C CA . GLN A 1 76 ? 8.150 -10.388 -18.175 1.00 0.00 73 GLN A CA 13
ATOM 24808 C C . GLN A 1 76 ? 9.369 -9.605 -18.709 1.00 0.00 73 GLN A C 13
ATOM 24809 O O . GLN A 1 76 ? 10.304 -10.205 -19.256 1.00 0.00 73 GLN A O 13
ATOM 24823 N N . ARG A 1 77 ? 9.360 -8.274 -18.465 1.00 0.00 74 ARG A N 13
ATOM 24824 C CA . ARG A 1 77 ? 10.432 -7.348 -18.931 1.00 0.00 74 ARG A CA 13
ATOM 24825 C C . ARG A 1 77 ? 10.123 -5.901 -18.538 1.00 0.00 74 ARG A C 13
ATOM 24826 O O . ARG A 1 77 ? 9.206 -5.642 -17.777 1.00 0.00 74 ARG A O 13
ATOM 24847 N N . ALA A 1 78 ? 10.927 -4.968 -19.069 1.00 0.00 75 ALA A N 13
ATOM 24848 C CA . ALA A 1 78 ? 10.643 -3.525 -19.069 1.00 0.00 75 ALA A CA 13
ATOM 24849 C C . ALA A 1 78 ? 10.522 -3.118 -20.539 1.00 0.00 75 ALA A C 13
ATOM 24850 O O . ALA A 1 78 ? 11.339 -3.575 -21.352 1.00 0.00 75 ALA A O 13
ATOM 24857 N N . ILE A 1 79 ? 9.542 -2.285 -20.929 1.00 0.00 76 ILE A N 13
ATOM 24858 C CA . ILE A 1 79 ? 9.065 -2.125 -22.299 1.00 0.00 76 ILE A CA 13
ATOM 24859 C C . ILE A 1 79 ? 9.825 -0.954 -22.970 1.00 0.00 76 ILE A C 13
ATOM 24860 O O . ILE A 1 79 ? 9.898 0.135 -22.391 1.00 0.00 76 ILE A O 13
ATOM 24876 N N . THR A 1 80 ? 10.388 -1.190 -24.171 1.00 0.00 77 THR A N 13
ATOM 24877 C CA . THR A 1 80 ? 11.067 -0.155 -24.991 1.00 0.00 77 THR A CA 13
ATOM 24878 C C . THR A 1 80 ? 10.065 0.902 -25.544 1.00 0.00 77 THR A C 13
ATOM 24879 O O . THR A 1 80 ? 8.858 0.769 -25.355 1.00 0.00 77 THR A O 13
ATOM 24890 N N . LYS A 1 81 ? 10.562 1.869 -26.352 1.00 0.00 78 LYS A N 13
ATOM 24891 C CA . LYS A 1 81 ? 9.762 3.045 -26.815 1.00 0.00 78 LYS A CA 13
ATOM 24892 C C . LYS A 1 81 ? 9.084 2.712 -28.164 1.00 0.00 78 LYS A C 13
ATOM 24893 O O . LYS A 1 81 ? 8.058 3.299 -28.548 1.00 0.00 78 LYS A O 13
ATOM 24912 N N . LYS A 1 82 ? 9.690 1.708 -28.815 1.00 0.00 79 LYS A N 13
ATOM 24913 C CA . LYS A 1 82 ? 9.157 1.114 -30.043 1.00 0.00 79 LYS A CA 13
ATOM 24914 C C . LYS A 1 82 ? 7.836 0.417 -29.720 1.00 0.00 79 LYS A C 13
ATOM 24915 O O . LYS A 1 82 ? 6.855 0.555 -30.456 1.00 0.00 79 LYS A O 13
ATOM 24934 N N . GLU A 1 83 ? 7.813 -0.310 -28.591 1.00 0.00 80 GLU A N 13
ATOM 24935 C CA . GLU A 1 83 ? 6.628 -1.010 -28.103 1.00 0.00 80 GLU A CA 13
ATOM 24936 C C . GLU A 1 83 ? 5.653 -0.003 -27.442 1.00 0.00 80 GLU A C 13
ATOM 24937 O O . GLU A 1 83 ? 4.436 -0.200 -27.476 1.00 0.00 80 GLU A O 13
ATOM 24949 N N . GLN A 1 84 ? 6.216 1.105 -26.891 1.00 0.00 81 GLN A N 13
ATOM 24950 C CA . GLN A 1 84 ? 5.396 2.188 -26.295 1.00 0.00 81 GLN A CA 13
ATOM 24951 C C . GLN A 1 84 ? 4.549 2.977 -27.290 1.00 0.00 81 GLN A C 13
ATOM 24952 O O . GLN A 1 84 ? 3.472 3.450 -26.899 1.00 0.00 81 GLN A O 13
ATOM 24966 N N . ALA A 1 85 ? 5.019 3.164 -28.542 1.00 0.00 82 ALA A N 13
ATOM 24967 C CA . ALA A 1 85 ? 4.293 3.955 -29.566 1.00 0.00 82 ALA A CA 13
ATOM 24968 C C . ALA A 1 85 ? 2.826 3.511 -29.754 1.00 0.00 82 ALA A C 13
ATOM 24969 O O . ALA A 1 85 ? 1.943 4.355 -29.931 1.00 0.00 82 ALA A O 13
ATOM 24976 N N . ASP A 1 86 ? 2.578 2.186 -29.696 1.00 0.00 83 ASP A N 13
ATOM 24977 C CA . ASP A 1 86 ? 1.223 1.606 -29.833 1.00 0.00 83 ASP A CA 13
ATOM 24978 C C . ASP A 1 86 ? 1.019 0.506 -28.771 1.00 0.00 83 ASP A C 13
ATOM 24979 O O . ASP A 1 86 ? 1.501 -0.620 -28.943 1.00 0.00 83 ASP A O 13
ATOM 24988 N N . MET A 1 87 ? 0.343 0.865 -27.654 1.00 0.00 84 MET A N 13
ATOM 24989 C CA . MET A 1 87 ? 0.077 -0.043 -26.515 1.00 0.00 84 MET A CA 13
ATOM 24990 C C . MET A 1 87 ? -0.739 -1.291 -26.912 1.00 0.00 84 MET A C 13
ATOM 24991 O O . MET A 1 87 ? -0.431 -2.374 -26.432 1.00 0.00 84 MET A O 13
ATOM 25005 N N . GLY A 1 88 ? -1.794 -1.139 -27.745 1.00 0.00 85 GLY A N 13
ATOM 25006 C CA . GLY A 1 88 ? -2.450 -2.299 -28.390 1.00 0.00 85 GLY A CA 13
ATOM 25007 C C . GLY A 1 88 ? -1.485 -3.286 -29.041 1.00 0.00 85 GLY A C 13
ATOM 25008 O O . GLY A 1 88 ? -1.321 -4.388 -28.545 1.00 0.00 85 GLY A O 13
ATOM 25012 N N . LYS A 1 89 ? -0.879 -2.840 -30.153 1.00 0.00 86 LYS A N 13
ATOM 25013 C CA . LYS A 1 89 ? 0.251 -3.544 -30.841 1.00 0.00 86 LYS A CA 13
ATOM 25014 C C . LYS A 1 89 ? 1.226 -4.233 -29.838 1.00 0.00 86 LYS A C 13
ATOM 25015 O O . LYS A 1 89 ? 1.580 -5.406 -30.004 1.00 0.00 86 LYS A O 13
ATOM 25034 N N . LEU A 1 90 ? 1.618 -3.431 -28.829 1.00 0.00 87 LEU A N 13
ATOM 25035 C CA . LEU A 1 90 ? 2.525 -3.966 -27.777 1.00 0.00 87 LEU A CA 13
ATOM 25036 C C . LEU A 1 90 ? 1.855 -5.210 -27.098 1.00 0.00 87 LEU A C 13
ATOM 25037 O O . LEU A 1 90 ? 2.377 -6.329 -27.174 1.00 0.00 87 LEU A O 13
ATOM 25053 N N . LYS A 1 91 ? 0.671 -4.995 -26.485 1.00 0.00 88 LYS A N 13
ATOM 25054 C CA . LYS A 1 91 ? 0.058 -5.921 -25.513 1.00 0.00 88 LYS A CA 13
ATOM 25055 C C . LYS A 1 91 ? -0.801 -6.996 -26.225 1.00 0.00 88 LYS A C 13
ATOM 25056 O O . LYS A 1 91 ? -1.289 -7.926 -25.576 1.00 0.00 88 LYS A O 13
ATOM 25075 N N . LYS A 1 92 ? -0.974 -6.857 -27.573 1.00 0.00 89 LYS A N 13
ATOM 25076 C CA . LYS A 1 92 ? -1.911 -7.744 -28.334 1.00 0.00 89 LYS A CA 13
ATOM 25077 C C . LYS A 1 92 ? -1.202 -9.091 -28.610 1.00 0.00 89 LYS A C 13
ATOM 25078 O O . LYS A 1 92 ? -1.811 -10.047 -29.077 1.00 0.00 89 LYS A O 13
ATOM 25097 N N . SER A 1 93 ? 0.088 -9.124 -28.242 1.00 0.00 90 SER A N 13
ATOM 25098 C CA . SER A 1 93 ? 0.937 -10.308 -28.333 1.00 0.00 90 SER A CA 13
ATOM 25099 C C . SER A 1 93 ? 0.775 -11.152 -27.063 1.00 0.00 90 SER A C 13
ATOM 25100 O O . SER A 1 93 ? 1.104 -12.339 -27.034 1.00 0.00 90 SER A O 13
ATOM 25108 N N . VAL A 1 94 ? 0.203 -10.514 -26.037 1.00 0.00 91 VAL A N 13
ATOM 25109 C CA . VAL A 1 94 ? 0.024 -11.089 -24.712 1.00 0.00 91 VAL A CA 13
ATOM 25110 C C . VAL A 1 94 ? -1.448 -11.475 -24.478 1.00 0.00 91 VAL A C 13
ATOM 25111 O O . VAL A 1 94 ? -1.715 -12.364 -23.669 1.00 0.00 91 VAL A O 13
ATOM 25124 N N . ARG A 1 95 ? -2.374 -10.718 -25.151 1.00 0.00 92 ARG A N 13
ATOM 25125 C CA . ARG A 1 95 ? -3.847 -10.730 -24.942 1.00 0.00 92 ARG A CA 13
ATOM 25126 C C . ARG A 1 95 ? -4.211 -9.789 -23.775 1.00 0.00 92 ARG A C 13
ATOM 25127 O O . ARG A 1 95 ? -5.094 -8.935 -23.913 1.00 0.00 92 ARG A O 13
ATOM 25148 N N . GLY A 1 96 ? -3.515 -9.950 -22.636 1.00 0.00 93 GLY A N 13
ATOM 25149 C CA . GLY A 1 96 ? -3.701 -9.092 -21.469 1.00 0.00 93 GLY A CA 13
ATOM 25150 C C . GLY A 1 96 ? -2.436 -9.000 -20.643 1.00 0.00 93 GLY A C 13
ATOM 25151 O O . GLY A 1 96 ? -2.193 -9.870 -19.796 1.00 0.00 93 GLY A O 13
ATOM 25155 N N . LEU A 1 97 ? -1.587 -7.998 -20.917 1.00 0.00 94 LEU A N 13
ATOM 25156 C CA . LEU A 1 97 ? -0.346 -7.706 -20.162 1.00 0.00 94 LEU A CA 13
ATOM 25157 C C . LEU A 1 97 ? -0.616 -6.805 -18.935 1.00 0.00 94 LEU A C 13
ATOM 25158 O O . LEU A 1 97 ? -1.698 -6.219 -18.801 1.00 0.00 94 LEU A O 13
ATOM 25174 N N . VAL A 1 98 ? 0.396 -6.695 -18.052 1.00 0.00 95 VAL A N 13
ATOM 25175 C CA . VAL A 1 98 ? 0.427 -5.802 -16.875 1.00 0.00 95 VAL A CA 13
ATOM 25176 C C . VAL A 1 98 ? 1.569 -4.808 -17.133 1.00 0.00 95 VAL A C 13
ATOM 25177 O O . VAL A 1 98 ? 2.643 -5.247 -17.513 1.00 0.00 95 VAL A O 13
ATOM 25190 N N . VAL A 1 99 ? 1.337 -3.491 -16.963 1.00 0.00 96 VAL A N 13
ATOM 25191 C CA . VAL A 1 99 ? 2.349 -2.429 -17.252 1.00 0.00 96 VAL A CA 13
ATOM 25192 C C . VAL A 1 99 ? 2.385 -1.437 -16.066 1.00 0.00 96 VAL A C 13
ATOM 25193 O O . VAL A 1 99 ? 1.333 -0.951 -15.631 1.00 0.00 96 VAL A O 13
ATOM 25206 N N . VAL A 1 100 ? 3.592 -1.142 -15.537 1.00 0.00 97 VAL A N 13
ATOM 25207 C CA . VAL A 1 100 ? 3.812 -0.328 -14.321 1.00 0.00 97 VAL A CA 13
ATOM 25208 C C . VAL A 1 100 ? 4.808 0.804 -14.664 1.00 0.00 97 VAL A C 13
ATOM 25209 O O . VAL A 1 100 ? 5.896 0.527 -15.178 1.00 0.00 97 VAL A O 13
ATOM 25222 N N . HIS A 1 101 ? 4.443 2.067 -14.388 1.00 0.00 98 HIS A N 13
ATOM 25223 C CA . HIS A 1 101 ? 5.249 3.244 -14.776 1.00 0.00 98 HIS A CA 13
ATOM 25224 C C . HIS A 1 101 ? 6.266 3.602 -13.638 1.00 0.00 98 HIS A C 13
ATOM 25225 O O . HIS A 1 101 ? 5.958 3.391 -12.458 1.00 0.00 98 HIS A O 13
ATOM 25239 N N . PRO A 1 102 ? 7.505 4.111 -13.972 1.00 0.00 99 PRO A N 13
ATOM 25240 C CA . PRO A 1 102 ? 8.499 4.558 -12.956 1.00 0.00 99 PRO A CA 13
ATOM 25241 C C . PRO A 1 102 ? 7.975 5.675 -12.020 1.00 0.00 99 PRO A C 13
ATOM 25242 O O . PRO A 1 102 ? 8.094 5.574 -10.795 1.00 0.00 99 PRO A O 13
ATOM 25253 N N . MET A 1 103 ? 7.381 6.723 -12.625 1.00 0.00 100 MET A N 13
ATOM 25254 C CA . MET A 1 103 ? 7.011 7.959 -11.892 1.00 0.00 100 MET A CA 13
ATOM 25255 C C . MET A 1 103 ? 5.646 7.841 -11.190 1.00 0.00 100 MET A C 13
ATOM 25256 O O . MET A 1 103 ? 5.229 8.763 -10.487 1.00 0.00 100 MET A O 13
ATOM 25270 N N . THR A 1 104 ? 4.956 6.713 -11.392 1.00 0.00 101 THR A N 13
ATOM 25271 C CA . THR A 1 104 ? 3.791 6.336 -10.564 1.00 0.00 101 THR A CA 13
ATOM 25272 C C . THR A 1 104 ? 4.291 5.643 -9.287 1.00 0.00 101 THR A C 13
ATOM 25273 O O . THR A 1 104 ? 5.324 4.963 -9.325 1.00 0.00 101 THR A O 13
ATOM 25284 N N . ALA A 1 105 ? 3.532 5.807 -8.186 1.00 0.00 102 ALA A N 13
ATOM 25285 C CA . ALA A 1 105 ? 3.935 5.381 -6.829 1.00 0.00 102 ALA A CA 13
ATOM 25286 C C . ALA A 1 105 ? 4.373 3.905 -6.746 1.00 0.00 102 ALA A C 13
ATOM 25287 O O . ALA A 1 105 ? 5.334 3.602 -6.049 1.00 0.00 102 ALA A O 13
ATOM 25294 N N . LEU A 1 106 ? 3.601 3.013 -7.401 1.00 0.00 103 LEU A N 13
ATOM 25295 C CA . LEU A 1 106 ? 3.846 1.544 -7.346 1.00 0.00 103 LEU A CA 13
ATOM 25296 C C . LEU A 1 106 ? 5.306 1.232 -7.790 1.00 0.00 103 LEU A C 13
ATOM 25297 O O . LEU A 1 106 ? 6.020 0.506 -7.100 1.00 0.00 103 LEU A O 13
ATOM 25313 N N . GLY A 1 107 ? 5.755 1.839 -8.922 1.00 0.00 104 GLY A N 13
ATOM 25314 C CA . GLY A 1 107 ? 7.155 1.732 -9.376 1.00 0.00 104 GLY A CA 13
ATOM 25315 C C . GLY A 1 107 ? 8.143 2.489 -8.484 1.00 0.00 104 GLY A C 13
ATOM 25316 O O . GLY A 1 107 ? 9.224 1.984 -8.177 1.00 0.00 104 GLY A O 13
ATOM 25320 N N . ARG A 1 108 ? 7.742 3.717 -8.107 1.00 0.00 105 ARG A N 13
ATOM 25321 C CA . ARG A 1 108 ? 8.473 4.562 -7.120 1.00 0.00 105 ARG A CA 13
ATOM 25322 C C . ARG A 1 108 ? 8.826 3.768 -5.842 1.00 0.00 105 ARG A C 13
ATOM 25323 O O . ARG A 1 108 ? 9.851 4.034 -5.213 1.00 0.00 105 ARG A O 13
ATOM 25344 N N . GLU A 1 109 ? 7.953 2.818 -5.452 1.00 0.00 106 GLU A N 13
ATOM 25345 C CA . GLU A 1 109 ? 8.148 1.934 -4.293 1.00 0.00 106 GLU A CA 13
ATOM 25346 C C . GLU A 1 109 ? 8.942 0.675 -4.684 1.00 0.00 106 GLU A C 13
ATOM 25347 O O . GLU A 1 109 ? 9.946 0.342 -4.048 1.00 0.00 106 GLU A O 13
ATOM 25359 N N . MET A 1 110 ? 8.489 0.000 -5.767 1.00 0.00 107 MET A N 13
ATOM 25360 C CA . MET A 1 110 ? 8.981 -1.362 -6.122 1.00 0.00 107 MET A CA 13
ATOM 25361 C C . MET A 1 110 ? 10.429 -1.263 -6.683 1.00 0.00 107 MET A C 13
ATOM 25362 O O . MET A 1 110 ? 11.085 -2.284 -6.908 1.00 0.00 107 MET A O 13
ATOM 25376 N N . GLY A 1 111 ? 10.905 -0.013 -6.904 1.00 0.00 108 GLY A N 13
ATOM 25377 C CA . GLY A 1 111 ? 12.285 0.270 -7.310 1.00 0.00 108 GLY A CA 13
ATOM 25378 C C . GLY A 1 111 ? 12.402 0.706 -8.761 1.00 0.00 108 GLY A C 13
ATOM 25379 O O . GLY A 1 111 ? 13.466 1.165 -9.179 1.00 0.00 108 GLY A O 13
ATOM 25383 N N . LEU A 1 112 ? 11.300 0.586 -9.518 1.00 0.00 109 LEU A N 13
ATOM 25384 C CA . LEU A 1 112 ? 11.281 0.741 -10.982 1.00 0.00 109 LEU A CA 13
ATOM 25385 C C . LEU A 1 112 ? 11.531 2.211 -11.408 1.00 0.00 109 LEU A C 13
ATOM 25386 O O . LEU A 1 112 ? 10.772 3.100 -11.027 1.00 0.00 109 LEU A O 13
ATOM 25402 N N . GLU A 1 113 ? 12.614 2.440 -12.178 1.00 0.00 110 GLU A N 13
ATOM 25403 C CA . GLU A 1 113 ? 12.937 3.754 -12.803 1.00 0.00 110 GLU A CA 13
ATOM 25404 C C . GLU A 1 113 ? 12.816 3.653 -14.350 1.00 0.00 110 GLU A C 13
ATOM 25405 O O . GLU A 1 113 ? 13.213 4.557 -15.095 1.00 0.00 110 GLU A O 13
ATOM 25417 N N . GLU A 1 114 ? 12.215 2.540 -14.770 1.00 0.00 111 GLU A N 13
ATOM 25418 C CA . GLU A 1 114 ? 11.919 2.252 -16.187 1.00 0.00 111 GLU A CA 13
ATOM 25419 C C . GLU A 1 114 ? 10.535 1.611 -16.290 1.00 0.00 111 GLU A C 13
ATOM 25420 O O . GLU A 1 114 ? 10.109 0.921 -15.348 1.00 0.00 111 GLU A O 13
ATOM 25432 N N . MET A 1 115 ? 9.790 1.907 -17.387 1.00 0.00 112 MET A N 13
ATOM 25433 C CA . MET A 1 115 ? 8.464 1.318 -17.621 1.00 0.00 112 MET A CA 13
ATOM 25434 C C . MET A 1 115 ? 8.586 -0.205 -17.725 1.00 0.00 112 MET A C 13
ATOM 25435 O O . MET A 1 115 ? 9.297 -0.716 -18.568 1.00 0.00 112 MET A O 13
ATOM 25449 N N . THR A 1 116 ? 7.890 -0.869 -16.827 1.00 0.00 113 THR A N 13
ATOM 25450 C CA . THR A 1 116 ? 7.948 -2.323 -16.674 1.00 0.00 113 THR A CA 13
ATOM 25451 C C . THR A 1 116 ? 6.662 -2.990 -17.184 1.00 0.00 113 THR A C 13
ATOM 25452 O O . THR A 1 116 ? 5.607 -2.366 -17.183 1.00 0.00 113 THR A O 13
ATOM 25463 N N . GLY A 1 117 ? 6.767 -4.236 -17.685 1.00 0.00 114 GLY A N 13
ATOM 25464 C CA . GLY A 1 117 ? 5.592 -5.095 -17.849 1.00 0.00 114 GLY A CA 13
ATOM 25465 C C . GLY A 1 117 ? 5.793 -6.506 -17.320 1.00 0.00 114 GLY A C 13
ATOM 25466 O O . GLY A 1 117 ? 6.926 -6.910 -17.034 1.00 0.00 114 GLY A O 13
ATOM 25470 N N . PHE A 1 118 ? 4.695 -7.293 -17.261 1.00 0.00 115 PHE A N 13
ATOM 25471 C CA . PHE A 1 118 ? 4.662 -8.633 -16.642 1.00 0.00 115 PHE A CA 13
ATOM 25472 C C . PHE A 1 118 ? 3.461 -9.397 -17.224 1.00 0.00 115 PHE A C 13
ATOM 25473 O O . PHE A 1 118 ? 2.388 -8.782 -17.390 1.00 0.00 115 PHE A O 13
ATOM 25490 N N . SER A 1 119 ? 3.610 -10.710 -17.519 1.00 0.00 116 SER A N 13
ATOM 25491 C CA . SER A 1 119 ? 2.412 -11.560 -17.701 1.00 0.00 116 SER A CA 13
ATOM 25492 C C . SER A 1 119 ? 2.711 -13.072 -17.549 1.00 0.00 116 SER A C 13
ATOM 25493 O O . SER A 1 119 ? 3.859 -13.513 -17.369 1.00 0.00 116 SER A O 13
ATOM 25501 N N . LYS A 1 120 ? 1.615 -13.838 -17.637 1.00 0.00 117 LYS A N 13
ATOM 25502 C CA . LYS A 1 120 ? 1.611 -15.301 -17.732 1.00 0.00 117 LYS A CA 13
ATOM 25503 C C . LYS A 1 120 ? 1.762 -15.749 -19.194 1.00 0.00 117 LYS A C 13
ATOM 25504 O O . LYS A 1 120 ? 2.006 -16.934 -19.466 1.00 0.00 117 LYS A O 13
ATOM 25523 N N . THR A 1 121 ? 1.600 -14.793 -20.122 1.00 0.00 118 THR A N 13
ATOM 25524 C CA . THR A 1 121 ? 1.562 -15.048 -21.569 1.00 0.00 118 THR A CA 13
ATOM 25525 C C . THR A 1 121 ? 2.771 -14.358 -22.235 1.00 0.00 118 THR A C 13
ATOM 25526 O O . THR A 1 121 ? 3.212 -13.299 -21.770 1.00 0.00 118 THR A O 13
ATOM 25537 N N . THR A 1 122 ? 3.292 -14.970 -23.319 1.00 0.00 119 THR A N 13
ATOM 25538 C CA . THR A 1 122 ? 4.575 -14.570 -23.940 1.00 0.00 119 THR A CA 13
ATOM 25539 C C . THR A 1 122 ? 4.468 -13.250 -24.746 1.00 0.00 119 THR A C 13
ATOM 25540 O O . THR A 1 122 ? 3.402 -12.906 -25.274 1.00 0.00 119 THR A O 13
ATOM 25551 N N . PHE A 1 123 ? 5.600 -12.513 -24.788 1.00 0.00 120 PHE A N 13
ATOM 25552 C CA . PHE A 1 123 ? 5.776 -11.276 -25.570 1.00 0.00 120 PHE A CA 13
ATOM 25553 C C . PHE A 1 123 ? 7.298 -10.987 -25.742 1.00 0.00 120 PHE A C 13
ATOM 25554 O O . PHE A 1 123 ? 7.950 -10.491 -24.801 1.00 0.00 120 PHE A O 13
ATOM 25572 N N . MET A 1 4 ? -14.150 -13.839 -0.606 1.00 0.00 1 MET A N 14
ATOM 25573 C CA . MET A 1 4 ? -13.211 -12.854 -1.182 1.00 0.00 1 MET A CA 14
ATOM 25574 C C . MET A 1 4 ? -12.852 -11.809 -0.109 1.00 0.00 1 MET A C 14
ATOM 25575 O O . MET A 1 4 ? -13.744 -11.171 0.452 1.00 0.00 1 MET A O 14
ATOM 25589 N N . LYS A 1 5 ? -11.550 -11.665 0.191 1.00 0.00 2 LYS A N 14
ATOM 25590 C CA . LYS A 1 5 ? -11.038 -10.685 1.176 1.00 0.00 2 LYS A CA 14
ATOM 25591 C C . LYS A 1 5 ? -10.552 -9.430 0.434 1.00 0.00 2 LYS A C 14
ATOM 25592 O O . LYS A 1 5 ? -9.638 -9.526 -0.394 1.00 0.00 2 LYS A O 14
ATOM 25611 N N . GLU A 1 6 ? -11.166 -8.274 0.740 1.00 0.00 3 GLU A N 14
ATOM 25612 C CA . GLU A 1 6 ? -10.869 -6.988 0.080 1.00 0.00 3 GLU A CA 14
ATOM 25613 C C . GLU A 1 6 ? -11.632 -5.886 0.855 1.00 0.00 3 GLU A C 14
ATOM 25614 O O . GLU A 1 6 ? -12.675 -5.396 0.401 1.00 0.00 3 GLU A O 14
ATOM 25626 N N . VAL A 1 7 ? -11.146 -5.565 2.070 1.00 0.00 4 VAL A N 14
ATOM 25627 C CA . VAL A 1 7 ? -11.801 -4.594 2.994 1.00 0.00 4 VAL A CA 14
ATOM 25628 C C . VAL A 1 7 ? -10.761 -3.668 3.674 1.00 0.00 4 VAL A C 14
ATOM 25629 O O . VAL A 1 7 ? -11.102 -2.569 4.142 1.00 0.00 4 VAL A O 14
ATOM 25642 N N . GLU A 1 8 ? -9.482 -4.076 3.669 1.00 0.00 5 GLU A N 14
ATOM 25643 C CA . GLU A 1 8 ? -8.461 -3.681 4.662 1.00 0.00 5 GLU A CA 14
ATOM 25644 C C . GLU A 1 8 ? -8.083 -2.184 4.658 1.00 0.00 5 GLU A C 14
ATOM 25645 O O . GLU A 1 8 ? -7.402 -1.746 5.569 1.00 0.00 5 GLU A O 14
ATOM 25657 N N . LYS A 1 9 ? -8.435 -1.455 3.583 1.00 0.00 6 LYS A N 14
ATOM 25658 C CA . LYS A 1 9 ? -8.276 0.047 3.621 1.00 0.00 6 LYS A CA 14
ATOM 25659 C C . LYS A 1 9 ? -8.883 0.685 4.916 1.00 0.00 6 LYS A C 14
ATOM 25660 O O . LYS A 1 9 ? -8.384 1.706 5.402 1.00 0.00 6 LYS A O 14
ATOM 25679 N N . ASN A 1 10 ? -9.927 0.038 5.476 1.00 0.00 7 ASN A N 14
ATOM 25680 C CA . ASN A 1 10 ? -10.531 0.470 6.759 1.00 0.00 7 ASN A CA 14
ATOM 25681 C C . ASN A 1 10 ? -9.582 0.159 7.942 1.00 0.00 7 ASN A C 14
ATOM 25682 O O . ASN A 1 10 ? -9.425 0.961 8.863 1.00 0.00 7 ASN A O 14
ATOM 25693 N N . GLU A 1 11 ? -8.987 -1.043 7.883 1.00 0.00 8 GLU A N 14
ATOM 25694 C CA . GLU A 1 11 ? -7.973 -1.526 8.859 1.00 0.00 8 GLU A CA 14
ATOM 25695 C C . GLU A 1 11 ? -6.729 -0.603 8.889 1.00 0.00 8 GLU A C 14
ATOM 25696 O O . GLU A 1 11 ? -6.308 -0.156 9.966 1.00 0.00 8 GLU A O 14
ATOM 25708 N N . ILE A 1 12 ? -6.135 -0.340 7.706 1.00 0.00 9 ILE A N 14
ATOM 25709 C CA . ILE A 1 12 ? -4.968 0.555 7.557 1.00 0.00 9 ILE A CA 14
ATOM 25710 C C . ILE A 1 12 ? -5.279 1.999 8.009 1.00 0.00 9 ILE A C 14
ATOM 25711 O O . ILE A 1 12 ? -4.453 2.625 8.675 1.00 0.00 9 ILE A O 14
ATOM 25727 N N . LYS A 1 13 ? -6.468 2.512 7.647 1.00 0.00 10 LYS A N 14
ATOM 25728 C CA . LYS A 1 13 ? -6.903 3.871 8.047 1.00 0.00 10 LYS A CA 14
ATOM 25729 C C . LYS A 1 13 ? -7.031 3.977 9.590 1.00 0.00 10 LYS A C 14
ATOM 25730 O O . LYS A 1 13 ? -6.656 4.977 10.182 1.00 0.00 10 LYS A O 14
ATOM 25749 N N . ARG A 1 14 ? -7.628 2.941 10.172 1.00 0.00 11 ARG A N 14
ATOM 25750 C CA . ARG A 1 14 ? -7.693 2.740 11.635 1.00 0.00 11 ARG A CA 14
ATOM 25751 C C . ARG A 1 14 ? -6.304 2.892 12.322 1.00 0.00 11 ARG A C 14
ATOM 25752 O O . ARG A 1 14 ? -6.130 3.758 13.195 1.00 0.00 11 ARG A O 14
ATOM 25773 N N . LEU A 1 15 ? -5.322 2.045 11.932 1.00 0.00 12 LEU A N 14
ATOM 25774 C CA . LEU A 1 15 ? -3.985 2.021 12.591 1.00 0.00 12 LEU A CA 14
ATOM 25775 C C . LEU A 1 15 ? -3.160 3.315 12.329 1.00 0.00 12 LEU A C 14
ATOM 25776 O O . LEU A 1 15 ? -2.408 3.760 13.204 1.00 0.00 12 LEU A O 14
ATOM 25792 N N . SER A 1 16 ? -3.226 3.835 11.095 1.00 0.00 13 SER A N 14
ATOM 25793 C CA . SER A 1 16 ? -2.653 5.173 10.788 1.00 0.00 13 SER A CA 14
ATOM 25794 C C . SER A 1 16 ? -3.268 6.270 11.693 1.00 0.00 13 SER A C 14
ATOM 25795 O O . SER A 1 16 ? -2.539 7.072 12.259 1.00 0.00 13 SER A O 14
ATOM 25803 N N . ASP A 1 17 ? -4.619 6.304 11.784 1.00 0.00 14 ASP A N 14
ATOM 25804 C CA . ASP A 1 17 ? -5.360 7.187 12.736 1.00 0.00 14 ASP A CA 14
ATOM 25805 C C . ASP A 1 17 ? -4.971 6.933 14.215 1.00 0.00 14 ASP A C 14
ATOM 25806 O O . ASP A 1 17 ? -5.105 7.829 15.061 1.00 0.00 14 ASP A O 14
ATOM 25815 N N . ARG A 1 18 ? -4.489 5.705 14.489 1.00 0.00 15 ARG A N 14
ATOM 25816 C CA . ARG A 1 18 ? -4.018 5.332 15.838 1.00 0.00 15 ARG A CA 14
ATOM 25817 C C . ARG A 1 18 ? -2.731 6.107 16.144 1.00 0.00 15 ARG A C 14
ATOM 25818 O O . ARG A 1 18 ? -2.651 6.834 17.144 1.00 0.00 15 ARG A O 14
ATOM 25839 N N . LEU A 1 19 ? -1.746 5.969 15.245 1.00 0.00 16 LEU A N 14
ATOM 25840 C CA . LEU A 1 19 ? -0.437 6.612 15.391 1.00 0.00 16 LEU A CA 14
ATOM 25841 C C . LEU A 1 19 ? -0.596 8.147 15.295 1.00 0.00 16 LEU A C 14
ATOM 25842 O O . LEU A 1 19 ? 0.098 8.876 15.999 1.00 0.00 16 LEU A O 14
ATOM 25858 N N . ASP A 1 20 ? -1.474 8.629 14.387 1.00 0.00 17 ASP A N 14
ATOM 25859 C CA . ASP A 1 20 ? -1.780 10.069 14.276 1.00 0.00 17 ASP A CA 14
ATOM 25860 C C . ASP A 1 20 ? -2.315 10.654 15.606 1.00 0.00 17 ASP A C 14
ATOM 25861 O O . ASP A 1 20 ? -1.860 11.714 16.043 1.00 0.00 17 ASP A O 14
ATOM 25870 N N . ALA A 1 21 ? -3.335 10.012 16.197 1.00 0.00 18 ALA A N 14
ATOM 25871 C CA . ALA A 1 21 ? -3.762 10.270 17.587 1.00 0.00 18 ALA A CA 14
ATOM 25872 C C . ALA A 1 21 ? -2.579 10.308 18.578 1.00 0.00 18 ALA A C 14
ATOM 25873 O O . ALA A 1 21 ? -2.533 11.187 19.440 1.00 0.00 18 ALA A O 14
ATOM 25880 N N . ILE A 1 22 ? -1.614 9.367 18.431 1.00 0.00 19 ILE A N 14
ATOM 25881 C CA . ILE A 1 22 ? -0.427 9.283 19.310 1.00 0.00 19 ILE A CA 14
ATOM 25882 C C . ILE A 1 22 ? 0.434 10.560 19.161 1.00 0.00 19 ILE A C 14
ATOM 25883 O O . ILE A 1 22 ? 0.728 11.223 20.161 1.00 0.00 19 ILE A O 14
ATOM 25899 N N . ARG A 1 23 ? 0.813 10.935 17.913 1.00 0.00 20 ARG A N 14
ATOM 25900 C CA . ARG A 1 23 ? 1.665 12.108 17.656 1.00 0.00 20 ARG A CA 14
ATOM 25901 C C . ARG A 1 23 ? 0.991 13.424 18.070 1.00 0.00 20 ARG A C 14
ATOM 25902 O O . ARG A 1 23 ? 1.664 14.269 18.659 1.00 0.00 20 ARG A O 14
ATOM 25923 N N . HIS A 1 24 ? -0.319 13.628 17.784 1.00 0.00 21 HIS A N 14
ATOM 25924 C CA . HIS A 1 24 ? -1.056 14.859 18.129 1.00 0.00 21 HIS A CA 14
ATOM 25925 C C . HIS A 1 24 ? -1.200 15.059 19.635 1.00 0.00 21 HIS A C 14
ATOM 25926 O O . HIS A 1 24 ? -0.982 16.164 20.160 1.00 0.00 21 HIS A O 14
ATOM 25941 N N . GLN A 1 25 ? -1.604 13.969 20.303 1.00 0.00 22 GLN A N 14
ATOM 25942 C CA . GLN A 1 25 ? -1.790 13.988 21.759 1.00 0.00 22 GLN A CA 14
ATOM 25943 C C . GLN A 1 25 ? -0.447 14.319 22.425 1.00 0.00 22 GLN A C 14
ATOM 25944 O O . GLN A 1 25 ? -0.410 15.094 23.356 1.00 0.00 22 GLN A O 14
ATOM 25958 N N . GLN A 1 26 ? 0.665 13.810 21.838 1.00 0.00 23 GLN A N 14
ATOM 25959 C CA . GLN A 1 26 ? 2.028 14.087 22.326 1.00 0.00 23 GLN A CA 14
ATOM 25960 C C . GLN A 1 26 ? 2.551 15.447 21.871 1.00 0.00 23 GLN A C 14
ATOM 25961 O O . GLN A 1 26 ? 3.540 15.919 22.414 1.00 0.00 23 GLN A O 14
ATOM 25975 N N . ALA A 1 27 ? 1.962 16.029 20.821 1.00 0.00 24 ALA A N 14
ATOM 25976 C CA . ALA A 1 27 ? 2.238 17.423 20.459 1.00 0.00 24 ALA A CA 14
ATOM 25977 C C . ALA A 1 27 ? 1.814 18.335 21.616 1.00 0.00 24 ALA A C 14
ATOM 25978 O O . ALA A 1 27 ? 2.625 19.120 22.112 1.00 0.00 24 ALA A O 14
ATOM 25985 N N . ASP A 1 28 ? 0.537 18.214 22.041 1.00 0.00 25 ASP A N 14
ATOM 25986 C CA . ASP A 1 28 ? 0.031 18.955 23.219 1.00 0.00 25 ASP A CA 14
ATOM 25987 C C . ASP A 1 28 ? 0.687 18.488 24.538 1.00 0.00 25 ASP A C 14
ATOM 25988 O O . ASP A 1 28 ? 0.815 19.274 25.476 1.00 0.00 25 ASP A O 14
ATOM 25997 N N . LEU A 1 29 ? 1.093 17.211 24.592 1.00 0.00 26 LEU A N 14
ATOM 25998 C CA . LEU A 1 29 ? 1.766 16.674 25.800 1.00 0.00 26 LEU A CA 14
ATOM 25999 C C . LEU A 1 29 ? 3.271 16.831 25.656 1.00 0.00 26 LEU A C 14
ATOM 26000 O O . LEU A 1 29 ? 3.930 16.035 24.993 1.00 0.00 26 LEU A O 14
ATOM 26016 N N . SER A 1 30 ? 3.805 17.860 26.306 1.00 0.00 27 SER A N 14
ATOM 26017 C CA . SER A 1 30 ? 5.232 18.157 26.252 1.00 0.00 27 SER A CA 14
ATOM 26018 C C . SER A 1 30 ? 6.005 17.266 27.227 1.00 0.00 27 SER A C 14
ATOM 26019 O O . SER A 1 30 ? 5.440 16.708 28.179 1.00 0.00 27 SER A O 14
ATOM 26027 N N . LEU A 1 31 ? 7.303 17.152 26.956 1.00 0.00 28 LEU A N 14
ATOM 26028 C CA . LEU A 1 31 ? 8.290 16.536 27.850 1.00 0.00 28 LEU A CA 14
ATOM 26029 C C . LEU A 1 31 ? 8.351 17.291 29.199 1.00 0.00 28 LEU A C 14
ATOM 26030 O O . LEU A 1 31 ? 8.592 16.686 30.245 1.00 0.00 28 LEU A O 14
ATOM 26046 N N . VAL A 1 32 ? 8.111 18.615 29.154 1.00 0.00 29 VAL A N 14
ATOM 26047 C CA . VAL A 1 32 ? 8.147 19.490 30.348 1.00 0.00 29 VAL A CA 14
ATOM 26048 C C . VAL A 1 32 ? 6.885 19.288 31.222 1.00 0.00 29 VAL A C 14
ATOM 26049 O O . VAL A 1 32 ? 6.992 19.019 32.425 1.00 0.00 29 VAL A O 14
ATOM 26062 N N . GLU A 1 33 ? 5.697 19.381 30.591 1.00 0.00 30 GLU A N 14
ATOM 26063 C CA . GLU A 1 33 ? 4.405 19.445 31.330 1.00 0.00 30 GLU A CA 14
ATOM 26064 C C . GLU A 1 33 ? 3.884 18.049 31.710 1.00 0.00 30 GLU A C 14
ATOM 26065 O O . GLU A 1 33 ? 3.200 17.897 32.720 1.00 0.00 30 GLU A O 14
ATOM 26077 N N . ALA A 1 34 ? 4.218 17.042 30.898 1.00 0.00 31 ALA A N 14
ATOM 26078 C CA . ALA A 1 34 ? 3.718 15.673 31.062 1.00 0.00 31 ALA A CA 14
ATOM 26079 C C . ALA A 1 34 ? 4.853 14.699 30.747 1.00 0.00 31 ALA A C 14
ATOM 26080 O O . ALA A 1 34 ? 4.785 13.950 29.788 1.00 0.00 31 ALA A O 14
ATOM 26087 N N . ALA A 1 35 ? 5.910 14.754 31.582 1.00 0.00 32 ALA A N 14
ATOM 26088 C CA . ALA A 1 35 ? 7.150 13.970 31.407 1.00 0.00 32 ALA A CA 14
ATOM 26089 C C . ALA A 1 35 ? 6.862 12.464 31.291 1.00 0.00 32 ALA A C 14
ATOM 26090 O O . ALA A 1 35 ? 7.370 11.802 30.383 1.00 0.00 32 ALA A O 14
ATOM 26097 N N . ASP A 1 36 ? 6.032 11.960 32.210 1.00 0.00 33 ASP A N 14
ATOM 26098 C CA . ASP A 1 36 ? 5.633 10.542 32.270 1.00 0.00 33 ASP A CA 14
ATOM 26099 C C . ASP A 1 36 ? 4.741 10.174 31.077 1.00 0.00 33 ASP A C 14
ATOM 26100 O O . ASP A 1 36 ? 5.106 9.317 30.284 1.00 0.00 33 ASP A O 14
ATOM 26109 N N . LYS A 1 37 ? 3.557 10.821 31.000 1.00 0.00 34 LYS A N 14
ATOM 26110 C CA . LYS A 1 37 ? 2.551 10.585 29.924 1.00 0.00 34 LYS A CA 14
ATOM 26111 C C . LYS A 1 37 ? 3.209 10.617 28.515 1.00 0.00 34 LYS A C 14
ATOM 26112 O O . LYS A 1 37 ? 2.934 9.759 27.679 1.00 0.00 34 LYS A O 14
ATOM 26131 N N . TYR A 1 38 ? 4.126 11.575 28.315 1.00 0.00 35 TYR A N 14
ATOM 26132 C CA . TYR A 1 38 ? 4.854 11.743 27.044 1.00 0.00 35 TYR A CA 14
ATOM 26133 C C . TYR A 1 38 ? 5.820 10.567 26.829 1.00 0.00 35 TYR A C 14
ATOM 26134 O O . TYR A 1 38 ? 5.880 10.012 25.735 1.00 0.00 35 TYR A O 14
ATOM 26152 N N . ALA A 1 39 ? 6.557 10.210 27.901 1.00 0.00 36 ALA A N 14
ATOM 26153 C CA . ALA A 1 39 ? 7.564 9.129 27.879 1.00 0.00 36 ALA A CA 14
ATOM 26154 C C . ALA A 1 39 ? 6.925 7.778 27.535 1.00 0.00 36 ALA A C 14
ATOM 26155 O O . ALA A 1 39 ? 7.454 7.032 26.714 1.00 0.00 36 ALA A O 14
ATOM 26162 N N . GLU A 1 40 ? 5.790 7.467 28.177 1.00 0.00 37 GLU A N 14
ATOM 26163 C CA . GLU A 1 40 ? 4.989 6.274 27.945 1.00 0.00 37 GLU A CA 14
ATOM 26164 C C . GLU A 1 40 ? 4.481 6.236 26.514 1.00 0.00 37 GLU A C 14
ATOM 26165 O O . GLU A 1 40 ? 4.731 5.293 25.833 1.00 0.00 37 GLU A O 14
ATOM 26177 N N . LEU A 1 41 ? 3.741 7.264 26.113 1.00 0.00 38 LEU A N 14
ATOM 26178 C CA . LEU A 1 41 ? 3.269 7.418 24.715 1.00 0.00 38 LEU A CA 14
ATOM 26179 C C . LEU A 1 41 ? 4.402 7.267 23.651 1.00 0.00 38 LEU A C 14
ATOM 26180 O O . LEU A 1 41 ? 4.137 6.798 22.553 1.00 0.00 38 LEU A O 14
ATOM 26196 N N . GLU A 1 42 ? 5.632 7.727 23.972 1.00 0.00 39 GLU A N 14
ATOM 26197 C CA . GLU A 1 42 ? 6.849 7.444 23.158 1.00 0.00 39 GLU A CA 14
ATOM 26198 C C . GLU A 1 42 ? 7.160 5.921 23.085 1.00 0.00 39 GLU A C 14
ATOM 26199 O O . GLU A 1 42 ? 7.611 5.431 22.059 1.00 0.00 39 GLU A O 14
ATOM 26211 N N . LYS A 1 43 ? 7.001 5.247 24.228 1.00 0.00 40 LYS A N 14
ATOM 26212 C CA . LYS A 1 43 ? 7.146 3.758 24.331 1.00 0.00 40 LYS A CA 14
ATOM 26213 C C . LYS A 1 43 ? 6.052 3.043 23.488 1.00 0.00 40 LYS A C 14
ATOM 26214 O O . LYS A 1 43 ? 6.349 2.165 22.680 1.00 0.00 40 LYS A O 14
ATOM 26233 N N . GLU A 1 44 ? 4.791 3.433 23.758 1.00 0.00 41 GLU A N 14
ATOM 26234 C CA . GLU A 1 44 ? 3.585 2.977 23.021 1.00 0.00 41 GLU A CA 14
ATOM 26235 C C . GLU A 1 44 ? 3.750 3.173 21.502 1.00 0.00 41 GLU A C 14
ATOM 26236 O O . GLU A 1 44 ? 3.353 2.324 20.707 1.00 0.00 41 GLU A O 14
ATOM 26248 N N . LYS A 1 45 ? 4.323 4.330 21.162 1.00 0.00 42 LYS A N 14
ATOM 26249 C CA . LYS A 1 45 ? 4.638 4.701 19.776 1.00 0.00 42 LYS A CA 14
ATOM 26250 C C . LYS A 1 45 ? 5.719 3.758 19.237 1.00 0.00 42 LYS A C 14
ATOM 26251 O O . LYS A 1 45 ? 5.521 3.132 18.237 1.00 0.00 42 LYS A O 14
ATOM 26270 N N . ALA A 1 46 ? 6.856 3.695 19.948 1.00 0.00 43 ALA A N 14
ATOM 26271 C CA . ALA A 1 46 ? 8.034 2.854 19.596 1.00 0.00 43 ALA A CA 14
ATOM 26272 C C . ALA A 1 46 ? 7.660 1.379 19.328 1.00 0.00 43 ALA A C 14
ATOM 26273 O O . ALA A 1 46 ? 8.214 0.746 18.424 1.00 0.00 43 ALA A O 14
ATOM 26280 N N . THR A 1 47 ? 6.702 0.859 20.101 1.00 0.00 44 THR A N 14
ATOM 26281 C CA . THR A 1 47 ? 6.135 -0.487 19.986 1.00 0.00 44 THR A CA 14
ATOM 26282 C C . THR A 1 47 ? 5.181 -0.564 18.785 1.00 0.00 44 THR A C 14
ATOM 26283 O O . THR A 1 47 ? 5.211 -1.535 18.034 1.00 0.00 44 THR A O 14
ATOM 26294 N N . LEU A 1 48 ? 4.297 0.457 18.681 1.00 0.00 45 LEU A N 14
ATOM 26295 C CA . LEU A 1 48 ? 3.431 0.609 17.485 1.00 0.00 45 LEU A CA 14
ATOM 26296 C C . LEU A 1 48 ? 4.271 0.542 16.200 1.00 0.00 45 LEU A C 14
ATOM 26297 O O . LEU A 1 48 ? 3.955 -0.224 15.319 1.00 0.00 45 LEU A O 14
ATOM 26313 N N . GLU A 1 49 ? 5.356 1.324 16.135 1.00 0.00 46 GLU A N 14
ATOM 26314 C CA . GLU A 1 49 ? 6.272 1.385 14.996 1.00 0.00 46 GLU A CA 14
ATOM 26315 C C . GLU A 1 49 ? 6.906 0.017 14.744 1.00 0.00 46 GLU A C 14
ATOM 26316 O O . GLU A 1 49 ? 6.677 -0.557 13.678 1.00 0.00 46 GLU A O 14
ATOM 26328 N N . ALA A 1 50 ? 7.765 -0.457 15.686 1.00 0.00 47 ALA A N 14
ATOM 26329 C CA . ALA A 1 50 ? 8.320 -1.832 15.749 1.00 0.00 47 ALA A CA 14
ATOM 26330 C C . ALA A 1 50 ? 7.387 -2.900 15.160 1.00 0.00 47 ALA A C 14
ATOM 26331 O O . ALA A 1 50 ? 7.784 -3.614 14.252 1.00 0.00 47 ALA A O 14
ATOM 26338 N N . GLU A 1 51 ? 6.131 -2.933 15.626 1.00 0.00 48 GLU A N 14
ATOM 26339 C CA . GLU A 1 51 ? 5.057 -3.827 15.183 1.00 0.00 48 GLU A CA 14
ATOM 26340 C C . GLU A 1 51 ? 4.706 -3.577 13.701 1.00 0.00 48 GLU A C 14
ATOM 26341 O O . GLU A 1 51 ? 5.017 -4.387 12.856 1.00 0.00 48 GLU A O 14
ATOM 26353 N N . ILE A 1 52 ? 4.072 -2.416 13.478 1.00 0.00 49 ILE A N 14
ATOM 26354 C CA . ILE A 1 52 ? 3.482 -2.073 12.156 1.00 0.00 49 ILE A CA 14
ATOM 26355 C C . ILE A 1 52 ? 4.507 -2.252 11.001 1.00 0.00 49 ILE A C 14
ATOM 26356 O O . ILE A 1 52 ? 4.178 -2.853 9.980 1.00 0.00 49 ILE A O 14
ATOM 26372 N N . ALA A 1 53 ? 5.749 -1.753 11.178 1.00 0.00 50 ALA A N 14
ATOM 26373 C CA . ALA A 1 53 ? 6.861 -1.908 10.223 1.00 0.00 50 ALA A CA 14
ATOM 26374 C C . ALA A 1 53 ? 7.388 -3.360 10.113 1.00 0.00 50 ALA A C 14
ATOM 26375 O O . ALA A 1 53 ? 7.796 -3.767 9.032 1.00 0.00 50 ALA A O 14
ATOM 26382 N N . ARG A 1 54 ? 7.480 -4.090 11.248 1.00 0.00 51 ARG A N 14
ATOM 26383 C CA . ARG A 1 54 ? 7.792 -5.552 11.271 1.00 0.00 51 ARG A CA 14
ATOM 26384 C C . ARG A 1 54 ? 6.801 -6.312 10.360 1.00 0.00 51 ARG A C 14
ATOM 26385 O O . ARG A 1 54 ? 7.202 -7.065 9.481 1.00 0.00 51 ARG A O 14
ATOM 26406 N N . LEU A 1 55 ? 5.511 -6.072 10.612 1.00 0.00 52 LEU A N 14
ATOM 26407 C CA . LEU A 1 55 ? 4.386 -6.607 9.825 1.00 0.00 52 LEU A CA 14
ATOM 26408 C C . LEU A 1 55 ? 4.507 -6.189 8.351 1.00 0.00 52 LEU A C 14
ATOM 26409 O O . LEU A 1 55 ? 4.177 -6.963 7.447 1.00 0.00 52 LEU A O 14
ATOM 26425 N N . ARG A 1 56 ? 5.014 -4.968 8.119 1.00 0.00 53 ARG A N 14
ATOM 26426 C CA . ARG A 1 56 ? 5.243 -4.422 6.780 1.00 0.00 53 ARG A CA 14
ATOM 26427 C C . ARG A 1 56 ? 6.497 -5.027 6.119 1.00 0.00 53 ARG A C 14
ATOM 26428 O O . ARG A 1 56 ? 6.522 -5.130 4.916 1.00 0.00 53 ARG A O 14
ATOM 26449 N N . GLU A 1 57 ? 7.532 -5.426 6.891 1.00 0.00 54 GLU A N 14
ATOM 26450 C CA . GLU A 1 57 ? 8.752 -6.049 6.302 1.00 0.00 54 GLU A CA 14
ATOM 26451 C C . GLU A 1 57 ? 8.478 -7.534 6.006 1.00 0.00 54 GLU A C 14
ATOM 26452 O O . GLU A 1 57 ? 9.136 -8.143 5.173 1.00 0.00 54 GLU A O 14
ATOM 26464 N N . VAL A 1 58 ? 7.467 -8.075 6.704 1.00 0.00 55 VAL A N 14
ATOM 26465 C CA . VAL A 1 58 ? 6.878 -9.375 6.339 1.00 0.00 55 VAL A CA 14
ATOM 26466 C C . VAL A 1 58 ? 6.215 -9.190 4.964 1.00 0.00 55 VAL A C 14
ATOM 26467 O O . VAL A 1 58 ? 6.499 -9.928 4.020 1.00 0.00 55 VAL A O 14
ATOM 26480 N N . HIS A 1 59 ? 5.374 -8.132 4.876 1.00 0.00 56 HIS A N 14
ATOM 26481 C CA . HIS A 1 59 ? 4.727 -7.748 3.600 1.00 0.00 56 HIS A CA 14
ATOM 26482 C C . HIS A 1 59 ? 5.621 -6.849 2.695 1.00 0.00 56 HIS A C 14
ATOM 26483 O O . HIS A 1 59 ? 5.096 -6.060 1.911 1.00 0.00 56 HIS A O 14
ATOM 26498 N N . SER A 1 60 ? 6.966 -6.969 2.804 1.00 0.00 57 SER A N 14
ATOM 26499 C CA . SER A 1 60 ? 7.927 -6.309 1.870 1.00 0.00 57 SER A CA 14
ATOM 26500 C C . SER A 1 60 ? 8.902 -7.353 1.307 1.00 0.00 57 SER A C 14
ATOM 26501 O O . SER A 1 60 ? 9.155 -7.383 0.096 1.00 0.00 57 SER A O 14
ATOM 26509 N N . GLN A 1 61 ? 9.462 -8.198 2.202 1.00 0.00 58 GLN A N 14
ATOM 26510 C CA . GLN A 1 61 ? 10.228 -9.401 1.802 1.00 0.00 58 GLN A CA 14
ATOM 26511 C C . GLN A 1 61 ? 9.298 -10.335 1.009 1.00 0.00 58 GLN A C 14
ATOM 26512 O O . GLN A 1 61 ? 9.671 -10.903 -0.022 1.00 0.00 58 GLN A O 14
ATOM 26526 N N . LYS A 1 62 ? 8.073 -10.472 1.540 1.00 0.00 59 LYS A N 14
ATOM 26527 C CA . LYS A 1 62 ? 6.950 -11.129 0.880 1.00 0.00 59 LYS A CA 14
ATOM 26528 C C . LYS A 1 62 ? 5.873 -10.052 0.667 1.00 0.00 59 LYS A C 14
ATOM 26529 O O . LYS A 1 62 ? 4.949 -9.950 1.473 1.00 0.00 59 LYS A O 14
ATOM 26548 N N . LEU A 1 63 ? 6.038 -9.210 -0.384 1.00 0.00 60 LEU A N 14
ATOM 26549 C CA . LEU A 1 63 ? 5.080 -8.110 -0.736 1.00 0.00 60 LEU A CA 14
ATOM 26550 C C . LEU A 1 63 ? 3.611 -8.601 -0.864 1.00 0.00 60 LEU A C 14
ATOM 26551 O O . LEU A 1 63 ? 3.311 -9.797 -0.736 1.00 0.00 60 LEU A O 14
ATOM 26567 N N . SER A 1 64 ? 2.697 -7.652 -1.121 1.00 0.00 61 SER A N 14
ATOM 26568 C CA . SER A 1 64 ? 1.282 -7.960 -1.352 1.00 0.00 61 SER A CA 14
ATOM 26569 C C . SER A 1 64 ? 1.136 -8.850 -2.613 1.00 0.00 61 SER A C 14
ATOM 26570 O O . SER A 1 64 ? 1.991 -8.791 -3.514 1.00 0.00 61 SER A O 14
ATOM 26578 N N . LYS A 1 65 ? 0.035 -9.629 -2.644 1.00 0.00 62 LYS A N 14
ATOM 26579 C CA . LYS A 1 65 ? -0.201 -10.755 -3.579 1.00 0.00 62 LYS A CA 14
ATOM 26580 C C . LYS A 1 65 ? 0.334 -10.534 -5.029 1.00 0.00 62 LYS A C 14
ATOM 26581 O O . LYS A 1 65 ? 1.358 -11.153 -5.394 1.00 0.00 62 LYS A O 14
ATOM 26600 N N . GLU A 1 66 ? -0.370 -9.725 -5.862 1.00 0.00 63 GLU A N 14
ATOM 26601 C CA . GLU A 1 66 ? -0.012 -9.373 -7.259 1.00 0.00 63 GLU A CA 14
ATOM 26602 C C . GLU A 1 66 ? 1.484 -9.144 -7.463 1.00 0.00 63 GLU A C 14
ATOM 26603 O O . GLU A 1 66 ? 2.080 -9.814 -8.286 1.00 0.00 63 GLU A O 14
ATOM 26615 N N . ALA A 1 67 ? 2.060 -8.200 -6.696 1.00 0.00 64 ALA A N 14
ATOM 26616 C CA . ALA A 1 67 ? 3.455 -7.758 -6.865 1.00 0.00 64 ALA A CA 14
ATOM 26617 C C . ALA A 1 67 ? 4.432 -8.925 -6.636 1.00 0.00 64 ALA A C 14
ATOM 26618 O O . ALA A 1 67 ? 5.344 -9.156 -7.439 1.00 0.00 64 ALA A O 14
ATOM 26625 N N . GLN A 1 68 ? 4.243 -9.568 -5.465 1.00 0.00 65 GLN A N 14
ATOM 26626 C CA . GLN A 1 68 ? 4.980 -10.817 -5.119 1.00 0.00 65 GLN A CA 14
ATOM 26627 C C . GLN A 1 68 ? 5.076 -11.764 -6.358 1.00 0.00 65 GLN A C 14
ATOM 26628 O O . GLN A 1 68 ? 6.187 -12.202 -6.753 1.00 0.00 65 GLN A O 14
ATOM 26642 N N . LYS A 1 69 ? 3.925 -12.035 -7.026 1.00 0.00 66 LYS A N 14
ATOM 26643 C CA . LYS A 1 69 ? 3.834 -12.822 -8.258 1.00 0.00 66 LYS A CA 14
ATOM 26644 C C . LYS A 1 69 ? 4.538 -12.149 -9.448 1.00 0.00 66 LYS A C 14
ATOM 26645 O O . LYS A 1 69 ? 5.266 -12.833 -10.170 1.00 0.00 66 LYS A O 14
ATOM 26664 N N . LEU A 1 70 ? 4.293 -10.834 -9.685 1.00 0.00 67 LEU A N 14
ATOM 26665 C CA . LEU A 1 70 ? 5.014 -10.034 -10.690 1.00 0.00 67 LEU A CA 14
ATOM 26666 C C . LEU A 1 70 ? 6.527 -10.265 -10.610 1.00 0.00 67 LEU A C 14
ATOM 26667 O O . LEU A 1 70 ? 7.188 -10.418 -11.645 1.00 0.00 67 LEU A O 14
ATOM 26683 N N . MET A 1 71 ? 7.069 -10.372 -9.374 1.00 0.00 68 MET A N 14
ATOM 26684 C CA . MET A 1 71 ? 8.516 -10.435 -9.197 1.00 0.00 68 MET A CA 14
ATOM 26685 C C . MET A 1 71 ? 9.003 -11.860 -9.520 1.00 0.00 68 MET A C 14
ATOM 26686 O O . MET A 1 71 ? 10.132 -12.037 -9.982 1.00 0.00 68 MET A O 14
ATOM 26700 N N . LYS A 1 72 ? 8.140 -12.890 -9.285 1.00 0.00 69 LYS A N 14
ATOM 26701 C CA . LYS A 1 72 ? 8.450 -14.301 -9.665 1.00 0.00 69 LYS A CA 14
ATOM 26702 C C . LYS A 1 72 ? 7.721 -14.764 -10.971 1.00 0.00 69 LYS A C 14
ATOM 26703 O O . LYS A 1 72 ? 7.577 -15.975 -11.194 1.00 0.00 69 LYS A O 14
ATOM 26722 N N . MET A 1 73 ? 7.298 -13.808 -11.839 1.00 0.00 70 MET A N 14
ATOM 26723 C CA . MET A 1 73 ? 6.613 -14.116 -13.141 1.00 0.00 70 MET A CA 14
ATOM 26724 C C . MET A 1 73 ? 7.478 -15.020 -14.075 1.00 0.00 70 MET A C 14
ATOM 26725 O O . MET A 1 73 ? 8.693 -15.116 -13.882 1.00 0.00 70 MET A O 14
ATOM 26739 N N . PRO A 1 74 ? 6.854 -15.736 -15.072 1.00 0.00 71 PRO A N 14
ATOM 26740 C CA . PRO A 1 74 ? 7.601 -16.434 -16.132 1.00 0.00 71 PRO A CA 14
ATOM 26741 C C . PRO A 1 74 ? 8.006 -15.502 -17.312 1.00 0.00 71 PRO A C 14
ATOM 26742 O O . PRO A 1 74 ? 9.173 -15.118 -17.404 1.00 0.00 71 PRO A O 14
ATOM 26753 N N . PHE A 1 75 ? 7.058 -15.158 -18.217 1.00 0.00 72 PHE A N 14
ATOM 26754 C CA . PHE A 1 75 ? 7.365 -14.428 -19.469 1.00 0.00 72 PHE A CA 14
ATOM 26755 C C . PHE A 1 75 ? 7.224 -12.932 -19.144 1.00 0.00 72 PHE A C 14
ATOM 26756 O O . PHE A 1 75 ? 6.093 -12.461 -19.001 1.00 0.00 72 PHE A O 14
ATOM 26773 N N . GLN A 1 76 ? 8.324 -12.155 -19.026 1.00 0.00 73 GLN A N 14
ATOM 26774 C CA . GLN A 1 76 ? 8.235 -10.788 -18.474 1.00 0.00 73 GLN A CA 14
ATOM 26775 C C . GLN A 1 76 ? 9.426 -9.950 -18.991 1.00 0.00 73 GLN A C 14
ATOM 26776 O O . GLN A 1 76 ? 10.439 -10.499 -19.430 1.00 0.00 73 GLN A O 14
ATOM 26790 N N . ARG A 1 77 ? 9.271 -8.631 -18.869 1.00 0.00 74 ARG A N 14
ATOM 26791 C CA . ARG A 1 77 ? 10.263 -7.643 -19.379 1.00 0.00 74 ARG A CA 14
ATOM 26792 C C . ARG A 1 77 ? 9.738 -6.244 -19.206 1.00 0.00 74 ARG A C 14
ATOM 26793 O O . ARG A 1 77 ? 8.560 -6.056 -18.975 1.00 0.00 74 ARG A O 14
ATOM 26814 N N . ALA A 1 78 ? 10.576 -5.243 -19.483 1.00 0.00 75 ALA A N 14
ATOM 26815 C CA . ALA A 1 78 ? 10.172 -3.856 -19.372 1.00 0.00 75 ALA A CA 14
ATOM 26816 C C . ALA A 1 78 ? 9.422 -3.431 -20.654 1.00 0.00 75 ALA A C 14
ATOM 26817 O O . ALA A 1 78 ? 9.123 -4.252 -21.536 1.00 0.00 75 ALA A O 14
ATOM 26824 N N . ILE A 1 79 ? 9.149 -2.137 -20.722 1.00 0.00 76 ILE A N 14
ATOM 26825 C CA . ILE A 1 79 ? 8.364 -1.602 -21.847 1.00 0.00 76 ILE A CA 14
ATOM 26826 C C . ILE A 1 79 ? 9.173 -0.457 -22.453 1.00 0.00 76 ILE A C 14
ATOM 26827 O O . ILE A 1 79 ? 9.176 0.672 -21.946 1.00 0.00 76 ILE A O 14
ATOM 26843 N N . THR A 1 80 ? 9.890 -0.799 -23.523 1.00 0.00 77 THR A N 14
ATOM 26844 C CA . THR A 1 80 ? 10.759 0.128 -24.247 1.00 0.00 77 THR A CA 14
ATOM 26845 C C . THR A 1 80 ? 9.924 1.130 -25.041 1.00 0.00 77 THR A C 14
ATOM 26846 O O . THR A 1 80 ? 8.744 0.893 -25.283 1.00 0.00 77 THR A O 14
ATOM 26857 N N . LYS A 1 81 ? 10.544 2.257 -25.415 1.00 0.00 78 LYS A N 14
ATOM 26858 C CA . LYS A 1 81 ? 9.958 3.240 -26.359 1.00 0.00 78 LYS A CA 14
ATOM 26859 C C . LYS A 1 81 ? 9.563 2.571 -27.701 1.00 0.00 78 LYS A C 14
ATOM 26860 O O . LYS A 1 81 ? 8.726 3.083 -28.437 1.00 0.00 78 LYS A O 14
ATOM 26879 N N . LYS A 1 82 ? 10.248 1.457 -28.005 1.00 0.00 79 LYS A N 14
ATOM 26880 C CA . LYS A 1 82 ? 9.972 0.571 -29.142 1.00 0.00 79 LYS A CA 14
ATOM 26881 C C . LYS A 1 82 ? 8.565 -0.044 -29.005 1.00 0.00 79 LYS A C 14
ATOM 26882 O O . LYS A 1 82 ? 7.776 -0.025 -29.953 1.00 0.00 79 LYS A O 14
ATOM 26901 N N . GLU A 1 83 ? 8.259 -0.612 -27.823 1.00 0.00 80 GLU A N 14
ATOM 26902 C CA . GLU A 1 83 ? 6.961 -1.250 -27.539 1.00 0.00 80 GLU A CA 14
ATOM 26903 C C . GLU A 1 83 ? 5.888 -0.220 -27.117 1.00 0.00 80 GLU A C 14
ATOM 26904 O O . GLU A 1 83 ? 4.700 -0.542 -27.080 1.00 0.00 80 GLU A O 14
ATOM 26916 N N . GLN A 1 84 ? 6.319 1.007 -26.774 1.00 0.00 81 GLN A N 14
ATOM 26917 C CA . GLN A 1 84 ? 5.419 2.168 -26.630 1.00 0.00 81 GLN A CA 14
ATOM 26918 C C . GLN A 1 84 ? 5.076 2.793 -27.993 1.00 0.00 81 GLN A C 14
ATOM 26919 O O . GLN A 1 84 ? 4.040 3.447 -28.130 1.00 0.00 81 GLN A O 14
ATOM 26933 N N . ALA A 1 85 ? 5.957 2.593 -28.992 1.00 0.00 82 ALA A N 14
ATOM 26934 C CA . ALA A 1 85 ? 5.691 2.894 -30.414 1.00 0.00 82 ALA A CA 14
ATOM 26935 C C . ALA A 1 85 ? 4.478 2.132 -30.938 1.00 0.00 82 ALA A C 14
ATOM 26936 O O . ALA A 1 85 ? 3.704 2.667 -31.741 1.00 0.00 82 ALA A O 14
ATOM 26943 N N . ASP A 1 86 ? 4.297 0.886 -30.471 1.00 0.00 83 ASP A N 14
ATOM 26944 C CA . ASP A 1 86 ? 3.079 0.125 -30.761 1.00 0.00 83 ASP A CA 14
ATOM 26945 C C . ASP A 1 86 ? 2.611 -0.566 -29.478 1.00 0.00 83 ASP A C 14
ATOM 26946 O O . ASP A 1 86 ? 2.750 -1.788 -29.301 1.00 0.00 83 ASP A O 14
ATOM 26955 N N . MET A 1 87 ? 2.076 0.282 -28.578 1.00 0.00 84 MET A N 14
ATOM 26956 C CA . MET A 1 87 ? 1.434 -0.136 -27.321 1.00 0.00 84 MET A CA 14
ATOM 26957 C C . MET A 1 87 ? 0.158 -0.935 -27.606 1.00 0.00 84 MET A C 14
ATOM 26958 O O . MET A 1 87 ? -0.209 -1.867 -26.860 1.00 0.00 84 MET A O 14
ATOM 26972 N N . GLY A 1 88 ? -0.477 -0.586 -28.726 1.00 0.00 85 GLY A N 14
ATOM 26973 C CA . GLY A 1 88 ? -1.745 -1.152 -29.096 1.00 0.00 85 GLY A CA 14
ATOM 26974 C C . GLY A 1 88 ? -1.602 -2.572 -29.572 1.00 0.00 85 GLY A C 14
ATOM 26975 O O . GLY A 1 88 ? -2.463 -3.395 -29.281 1.00 0.00 85 GLY A O 14
ATOM 26979 N N . LYS A 1 89 ? -0.511 -2.891 -30.306 1.00 0.00 86 LYS A N 14
ATOM 26980 C CA . LYS A 1 89 ? -0.227 -4.257 -30.755 1.00 0.00 86 LYS A CA 14
ATOM 26981 C C . LYS A 1 89 ? 0.332 -5.013 -29.549 1.00 0.00 86 LYS A C 14
ATOM 26982 O O . LYS A 1 89 ? -0.095 -6.136 -29.294 1.00 0.00 86 LYS A O 14
ATOM 27001 N N . LEU A 1 90 ? 1.338 -4.396 -28.834 1.00 0.00 87 LEU A N 14
ATOM 27002 C CA . LEU A 1 90 ? 1.844 -4.887 -27.543 1.00 0.00 87 LEU A CA 14
ATOM 27003 C C . LEU A 1 90 ? 0.796 -5.480 -26.621 1.00 0.00 87 LEU A C 14
ATOM 27004 O O . LEU A 1 90 ? 0.944 -6.631 -26.204 1.00 0.00 87 LEU A O 14
ATOM 27020 N N . LYS A 1 91 ? -0.280 -4.743 -26.322 1.00 0.00 88 LYS A N 14
ATOM 27021 C CA . LYS A 1 91 ? -1.189 -5.156 -25.246 1.00 0.00 88 LYS A CA 14
ATOM 27022 C C . LYS A 1 91 ? -2.246 -6.119 -25.843 1.00 0.00 88 LYS A C 14
ATOM 27023 O O . LYS A 1 91 ? -2.794 -6.973 -25.134 1.00 0.00 88 LYS A O 14
ATOM 27042 N N . LYS A 1 92 ? -2.474 -5.997 -27.176 1.00 0.00 89 LYS A N 14
ATOM 27043 C CA . LYS A 1 92 ? -3.474 -6.797 -27.921 1.00 0.00 89 LYS A CA 14
ATOM 27044 C C . LYS A 1 92 ? -3.003 -8.260 -28.070 1.00 0.00 89 LYS A C 14
ATOM 27045 O O . LYS A 1 92 ? -3.765 -9.198 -27.811 1.00 0.00 89 LYS A O 14
ATOM 27064 N N . SER A 1 93 ? -1.750 -8.432 -28.541 1.00 0.00 90 SER A N 14
ATOM 27065 C CA . SER A 1 93 ? -1.025 -9.731 -28.715 1.00 0.00 90 SER A CA 14
ATOM 27066 C C . SER A 1 93 ? -0.919 -10.588 -27.412 1.00 0.00 90 SER A C 14
ATOM 27067 O O . SER A 1 93 ? -0.288 -11.649 -27.407 1.00 0.00 90 SER A O 14
ATOM 27075 N N . VAL A 1 94 ? -1.570 -10.138 -26.326 1.00 0.00 91 VAL A N 14
ATOM 27076 C CA . VAL A 1 94 ? -1.572 -10.827 -25.027 1.00 0.00 91 VAL A CA 14
ATOM 27077 C C . VAL A 1 94 ? -3.011 -10.877 -24.451 1.00 0.00 91 VAL A C 14
ATOM 27078 O O . VAL A 1 94 ? -3.296 -11.664 -23.545 1.00 0.00 91 VAL A O 14
ATOM 27091 N N . ARG A 1 95 ? -3.899 -10.014 -25.008 1.00 0.00 92 ARG A N 14
ATOM 27092 C CA . ARG A 1 95 ? -5.271 -9.756 -24.504 1.00 0.00 92 ARG A CA 14
ATOM 27093 C C . ARG A 1 95 ? -5.198 -9.163 -23.069 1.00 0.00 92 ARG A C 14
ATOM 27094 O O . ARG A 1 95 ? -6.093 -9.361 -22.235 1.00 0.00 92 ARG A O 14
ATOM 27115 N N . GLY A 1 96 ? -4.114 -8.410 -22.805 1.00 0.00 93 GLY A N 14
ATOM 27116 C CA . GLY A 1 96 ? -3.791 -7.917 -21.472 1.00 0.00 93 GLY A CA 14
ATOM 27117 C C . GLY A 1 96 ? -2.482 -8.520 -20.990 1.00 0.00 93 GLY A C 14
ATOM 27118 O O . GLY A 1 96 ? -2.215 -9.693 -21.229 1.00 0.00 93 GLY A O 14
ATOM 27122 N N . LEU A 1 97 ? -1.709 -7.739 -20.250 1.00 0.00 94 LEU A N 14
ATOM 27123 C CA . LEU A 1 97 ? -0.310 -7.999 -19.816 1.00 0.00 94 LEU A CA 14
ATOM 27124 C C . LEU A 1 97 ? -0.087 -6.853 -18.804 1.00 0.00 94 LEU A C 14
ATOM 27125 O O . LEU A 1 97 ? -0.759 -5.800 -18.923 1.00 0.00 94 LEU A O 14
ATOM 27141 N N . VAL A 1 98 ? 0.839 -6.890 -17.844 1.00 0.00 95 VAL A N 14
ATOM 27142 C CA . VAL A 1 98 ? 0.822 -5.962 -16.707 1.00 0.00 95 VAL A CA 14
ATOM 27143 C C . VAL A 1 98 ? 1.897 -4.916 -17.035 1.00 0.00 95 VAL A C 14
ATOM 27144 O O . VAL A 1 98 ? 3.008 -5.302 -17.342 1.00 0.00 95 VAL A O 14
ATOM 27157 N N . VAL A 1 99 ? 1.523 -3.621 -17.050 1.00 0.00 96 VAL A N 14
ATOM 27158 C CA . VAL A 1 99 ? 2.443 -2.491 -17.389 1.00 0.00 96 VAL A CA 14
ATOM 27159 C C . VAL A 1 99 ? 2.407 -1.501 -16.215 1.00 0.00 96 VAL A C 14
ATOM 27160 O O . VAL A 1 99 ? 1.326 -1.020 -15.854 1.00 0.00 96 VAL A O 14
ATOM 27173 N N . VAL A 1 100 ? 3.572 -1.181 -15.610 1.00 0.00 97 VAL A N 14
ATOM 27174 C CA . VAL A 1 100 ? 3.687 -0.424 -14.352 1.00 0.00 97 VAL A CA 14
ATOM 27175 C C . VAL A 1 100 ? 4.668 0.749 -14.617 1.00 0.00 97 VAL A C 14
ATOM 27176 O O . VAL A 1 100 ? 5.842 0.509 -14.932 1.00 0.00 97 VAL A O 14
ATOM 27189 N N . HIS A 1 101 ? 4.178 1.999 -14.524 1.00 0.00 98 HIS A N 14
ATOM 27190 C CA . HIS A 1 101 ? 4.940 3.210 -14.904 1.00 0.00 98 HIS A CA 14
ATOM 27191 C C . HIS A 1 101 ? 5.950 3.564 -13.767 1.00 0.00 98 HIS A C 14
ATOM 27192 O O . HIS A 1 101 ? 5.637 3.318 -12.603 1.00 0.00 98 HIS A O 14
ATOM 27206 N N . PRO A 1 102 ? 7.179 4.112 -14.069 1.00 0.00 99 PRO A N 14
ATOM 27207 C CA . PRO A 1 102 ? 8.183 4.444 -13.025 1.00 0.00 99 PRO A CA 14
ATOM 27208 C C . PRO A 1 102 ? 7.738 5.605 -12.107 1.00 0.00 99 PRO A C 14
ATOM 27209 O O . PRO A 1 102 ? 7.711 5.458 -10.881 1.00 0.00 99 PRO A O 14
ATOM 27220 N N . MET A 1 103 ? 7.355 6.741 -12.722 1.00 0.00 100 MET A N 14
ATOM 27221 C CA . MET A 1 103 ? 7.135 8.005 -11.986 1.00 0.00 100 MET A CA 14
ATOM 27222 C C . MET A 1 103 ? 5.779 8.024 -11.261 1.00 0.00 100 MET A C 14
ATOM 27223 O O . MET A 1 103 ? 5.489 8.964 -10.515 1.00 0.00 100 MET A O 14
ATOM 27237 N N . THR A 1 104 ? 4.957 6.981 -11.475 1.00 0.00 101 THR A N 14
ATOM 27238 C CA . THR A 1 104 ? 3.768 6.718 -10.649 1.00 0.00 101 THR A CA 14
ATOM 27239 C C . THR A 1 104 ? 4.196 6.132 -9.299 1.00 0.00 101 THR A C 14
ATOM 27240 O O . THR A 1 104 ? 5.307 5.598 -9.174 1.00 0.00 101 THR A O 14
ATOM 27251 N N . ALA A 1 105 ? 3.282 6.184 -8.319 1.00 0.00 102 ALA A N 14
ATOM 27252 C CA . ALA A 1 105 ? 3.553 5.759 -6.940 1.00 0.00 102 ALA A CA 14
ATOM 27253 C C . ALA A 1 105 ? 4.014 4.296 -6.861 1.00 0.00 102 ALA A C 14
ATOM 27254 O O . ALA A 1 105 ? 5.003 4.013 -6.184 1.00 0.00 102 ALA A O 14
ATOM 27261 N N . LEU A 1 106 ? 3.248 3.370 -7.502 1.00 0.00 103 LEU A N 14
ATOM 27262 C CA . LEU A 1 106 ? 3.557 1.917 -7.396 1.00 0.00 103 LEU A CA 14
ATOM 27263 C C . LEU A 1 106 ? 4.958 1.646 -8.019 1.00 0.00 103 LEU A C 14
ATOM 27264 O O . LEU A 1 106 ? 5.742 0.857 -7.486 1.00 0.00 103 LEU A O 14
ATOM 27280 N N . GLY A 1 107 ? 5.232 2.262 -9.197 1.00 0.00 104 GLY A N 14
ATOM 27281 C CA . GLY A 1 107 ? 6.584 2.324 -9.773 1.00 0.00 104 GLY A CA 14
ATOM 27282 C C . GLY A 1 107 ? 7.698 2.807 -8.850 1.00 0.00 104 GLY A C 14
ATOM 27283 O O . GLY A 1 107 ? 8.820 2.364 -8.989 1.00 0.00 104 GLY A O 14
ATOM 27287 N N . ARG A 1 108 ? 7.414 3.675 -7.870 1.00 0.00 105 ARG A N 14
ATOM 27288 C CA . ARG A 1 108 ? 8.445 4.187 -6.942 1.00 0.00 105 ARG A CA 14
ATOM 27289 C C . ARG A 1 108 ? 8.455 3.286 -5.689 1.00 0.00 105 ARG A C 14
ATOM 27290 O O . ARG A 1 108 ? 9.450 3.204 -4.965 1.00 0.00 105 ARG A O 14
ATOM 27311 N N . GLU A 1 109 ? 7.307 2.602 -5.498 1.00 0.00 106 GLU A N 14
ATOM 27312 C CA . GLU A 1 109 ? 7.068 1.677 -4.389 1.00 0.00 106 GLU A CA 14
ATOM 27313 C C . GLU A 1 109 ? 7.992 0.475 -4.524 1.00 0.00 106 GLU A C 14
ATOM 27314 O O . GLU A 1 109 ? 8.850 0.245 -3.664 1.00 0.00 106 GLU A O 14
ATOM 27326 N N . MET A 1 110 ? 7.826 -0.298 -5.630 1.00 0.00 107 MET A N 14
ATOM 27327 C CA . MET A 1 110 ? 8.606 -1.529 -5.822 1.00 0.00 107 MET A CA 14
ATOM 27328 C C . MET A 1 110 ? 10.063 -1.154 -6.222 1.00 0.00 107 MET A C 14
ATOM 27329 O O . MET A 1 110 ? 10.951 -1.997 -6.160 1.00 0.00 107 MET A O 14
ATOM 27343 N N . GLY A 1 111 ? 10.280 0.133 -6.610 1.00 0.00 108 GLY A N 14
ATOM 27344 C CA . GLY A 1 111 ? 11.622 0.687 -6.867 1.00 0.00 108 GLY A CA 14
ATOM 27345 C C . GLY A 1 111 ? 11.943 0.879 -8.351 1.00 0.00 108 GLY A C 14
ATOM 27346 O O . GLY A 1 111 ? 13.088 1.157 -8.700 1.00 0.00 108 GLY A O 14
ATOM 27350 N N . LEU A 1 112 ? 10.932 0.743 -9.218 1.00 0.00 109 LEU A N 14
ATOM 27351 C CA . LEU A 1 112 ? 11.075 0.793 -10.689 1.00 0.00 109 LEU A CA 14
ATOM 27352 C C . LEU A 1 112 ? 11.398 2.231 -11.181 1.00 0.00 109 LEU A C 14
ATOM 27353 O O . LEU A 1 112 ? 10.665 3.178 -10.884 1.00 0.00 109 LEU A O 14
ATOM 27369 N N . GLU A 1 113 ? 12.501 2.375 -11.937 1.00 0.00 110 GLU A N 14
ATOM 27370 C CA . GLU A 1 113 ? 12.942 3.663 -12.540 1.00 0.00 110 GLU A CA 14
ATOM 27371 C C . GLU A 1 113 ? 12.831 3.594 -14.088 1.00 0.00 110 GLU A C 14
ATOM 27372 O O . GLU A 1 113 ? 13.433 4.379 -14.831 1.00 0.00 110 GLU A O 14
ATOM 27384 N N . GLU A 1 114 ? 11.996 2.643 -14.514 1.00 0.00 111 GLU A N 14
ATOM 27385 C CA . GLU A 1 114 ? 11.666 2.407 -15.937 1.00 0.00 111 GLU A CA 14
ATOM 27386 C C . GLU A 1 114 ? 10.244 1.858 -16.036 1.00 0.00 111 GLU A C 14
ATOM 27387 O O . GLU A 1 114 ? 9.718 1.308 -15.050 1.00 0.00 111 GLU A O 14
ATOM 27399 N N . MET A 1 115 ? 9.598 2.036 -17.213 1.00 0.00 112 MET A N 14
ATOM 27400 C CA . MET A 1 115 ? 8.293 1.432 -17.464 1.00 0.00 112 MET A CA 14
ATOM 27401 C C . MET A 1 115 ? 8.491 -0.078 -17.618 1.00 0.00 112 MET A C 14
ATOM 27402 O O . MET A 1 115 ? 9.219 -0.539 -18.492 1.00 0.00 112 MET A O 14
ATOM 27416 N N . THR A 1 116 ? 7.858 -0.792 -16.714 1.00 0.00 113 THR A N 14
ATOM 27417 C CA . THR A 1 116 ? 8.053 -2.231 -16.573 1.00 0.00 113 THR A CA 14
ATOM 27418 C C . THR A 1 116 ? 6.807 -2.981 -17.077 1.00 0.00 113 THR A C 14
ATOM 27419 O O . THR A 1 116 ? 5.723 -2.401 -17.157 1.00 0.00 113 THR A O 14
ATOM 27430 N N . GLY A 1 117 ? 6.996 -4.255 -17.448 1.00 0.00 114 GLY A N 14
ATOM 27431 C CA . GLY A 1 117 ? 5.865 -5.151 -17.667 1.00 0.00 114 GLY A CA 14
ATOM 27432 C C . GLY A 1 117 ? 6.108 -6.582 -17.242 1.00 0.00 114 GLY A C 14
ATOM 27433 O O . GLY A 1 117 ? 7.256 -6.980 -16.959 1.00 0.00 114 GLY A O 14
ATOM 27437 N N . PHE A 1 118 ? 5.046 -7.416 -17.268 1.00 0.00 115 PHE A N 14
ATOM 27438 C CA . PHE A 1 118 ? 5.059 -8.760 -16.680 1.00 0.00 115 PHE A CA 14
ATOM 27439 C C . PHE A 1 118 ? 3.927 -9.569 -17.342 1.00 0.00 115 PHE A C 14
ATOM 27440 O O . PHE A 1 118 ? 2.888 -8.973 -17.702 1.00 0.00 115 PHE A O 14
ATOM 27457 N N . SER A 1 119 ? 4.132 -10.906 -17.494 1.00 0.00 116 SER A N 14
ATOM 27458 C CA . SER A 1 119 ? 2.958 -11.782 -17.760 1.00 0.00 116 SER A CA 14
ATOM 27459 C C . SER A 1 119 ? 3.242 -13.294 -17.564 1.00 0.00 116 SER A C 14
ATOM 27460 O O . SER A 1 119 ? 4.384 -13.734 -17.351 1.00 0.00 116 SER A O 14
ATOM 27468 N N . LYS A 1 120 ? 2.141 -14.065 -17.668 1.00 0.00 117 LYS A N 14
ATOM 27469 C CA . LYS A 1 120 ? 2.138 -15.539 -17.750 1.00 0.00 117 LYS A CA 14
ATOM 27470 C C . LYS A 1 120 ? 2.197 -15.995 -19.222 1.00 0.00 117 LYS A C 14
ATOM 27471 O O . LYS A 1 120 ? 2.415 -17.172 -19.516 1.00 0.00 117 LYS A O 14
ATOM 27490 N N . THR A 1 121 ? 1.969 -15.037 -20.126 1.00 0.00 118 THR A N 14
ATOM 27491 C CA . THR A 1 121 ? 1.897 -15.236 -21.578 1.00 0.00 118 THR A CA 14
ATOM 27492 C C . THR A 1 121 ? 2.954 -14.344 -22.267 1.00 0.00 118 THR A C 14
ATOM 27493 O O . THR A 1 121 ? 3.404 -13.347 -21.688 1.00 0.00 118 THR A O 14
ATOM 27504 N N . THR A 1 122 ? 3.338 -14.707 -23.502 1.00 0.00 119 THR A N 14
ATOM 27505 C CA . THR A 1 122 ? 4.373 -13.984 -24.263 1.00 0.00 119 THR A CA 14
ATOM 27506 C C . THR A 1 122 ? 3.862 -12.603 -24.734 1.00 0.00 119 THR A C 14
ATOM 27507 O O . THR A 1 122 ? 2.674 -12.440 -25.049 1.00 0.00 119 THR A O 14
ATOM 27518 N N . PHE A 1 123 ? 4.768 -11.617 -24.756 1.00 0.00 120 PHE A N 14
ATOM 27519 C CA . PHE A 1 123 ? 4.509 -10.271 -25.288 1.00 0.00 120 PHE A CA 14
ATOM 27520 C C . PHE A 1 123 ? 5.827 -9.656 -25.780 1.00 0.00 120 PHE A C 14
ATOM 27521 O O . PHE A 1 123 ? 5.841 -9.015 -26.850 1.00 0.00 120 PHE A O 14
ATOM 27539 N N . MET A 1 4 ? -13.606 -9.265 -4.357 1.00 0.00 1 MET A N 15
ATOM 27540 C CA . MET A 1 4 ? -14.302 -10.114 -3.368 1.00 0.00 1 MET A CA 15
ATOM 27541 C C . MET A 1 4 ? -15.042 -9.221 -2.351 1.00 0.00 1 MET A C 15
ATOM 27542 O O . MET A 1 4 ? -16.265 -9.062 -2.429 1.00 0.00 1 MET A O 15
ATOM 27556 N N . LYS A 1 5 ? -14.282 -8.623 -1.409 1.00 0.00 2 LYS A N 15
ATOM 27557 C CA . LYS A 1 5 ? -14.823 -7.763 -0.331 1.00 0.00 2 LYS A CA 15
ATOM 27558 C C . LYS A 1 5 ? -13.948 -6.503 -0.218 1.00 0.00 2 LYS A C 15
ATOM 27559 O O . LYS A 1 5 ? -14.445 -5.366 -0.212 1.00 0.00 2 LYS A O 15
ATOM 27578 N N . GLU A 1 6 ? -12.621 -6.761 -0.130 1.00 0.00 3 GLU A N 15
ATOM 27579 C CA . GLU A 1 6 ? -11.568 -5.742 -0.019 1.00 0.00 3 GLU A CA 15
ATOM 27580 C C . GLU A 1 6 ? -11.761 -4.875 1.239 1.00 0.00 3 GLU A C 15
ATOM 27581 O O . GLU A 1 6 ? -12.103 -3.691 1.169 1.00 0.00 3 GLU A O 15
ATOM 27593 N N . VAL A 1 7 ? -11.586 -5.534 2.386 1.00 0.00 4 VAL A N 15
ATOM 27594 C CA . VAL A 1 7 ? -11.644 -4.919 3.729 1.00 0.00 4 VAL A CA 15
ATOM 27595 C C . VAL A 1 7 ? -10.215 -4.784 4.317 1.00 0.00 4 VAL A C 15
ATOM 27596 O O . VAL A 1 7 ? -10.013 -4.098 5.295 1.00 0.00 4 VAL A O 15
ATOM 27609 N N . GLU A 1 8 ? -9.261 -5.466 3.670 1.00 0.00 5 GLU A N 15
ATOM 27610 C CA . GLU A 1 8 ? -7.822 -5.493 4.058 1.00 0.00 5 GLU A CA 15
ATOM 27611 C C . GLU A 1 8 ? -7.256 -4.059 4.206 1.00 0.00 5 GLU A C 15
ATOM 27612 O O . GLU A 1 8 ? -6.611 -3.735 5.194 1.00 0.00 5 GLU A O 15
ATOM 27624 N N . LYS A 1 9 ? -7.438 -3.283 3.136 1.00 0.00 6 LYS A N 15
ATOM 27625 C CA . LYS A 1 9 ? -7.080 -1.835 3.144 1.00 0.00 6 LYS A CA 15
ATOM 27626 C C . LYS A 1 9 ? -7.706 -1.057 4.356 1.00 0.00 6 LYS A C 15
ATOM 27627 O O . LYS A 1 9 ? -7.086 -0.125 4.881 1.00 0.00 6 LYS A O 15
ATOM 27646 N N . ASN A 1 10 ? -8.924 -1.471 4.781 1.00 0.00 7 ASN A N 15
ATOM 27647 C CA . ASN A 1 10 ? -9.578 -0.903 6.008 1.00 0.00 7 ASN A CA 15
ATOM 27648 C C . ASN A 1 10 ? -8.822 -1.359 7.286 1.00 0.00 7 ASN A C 15
ATOM 27649 O O . ASN A 1 10 ? -8.750 -0.610 8.260 1.00 0.00 7 ASN A O 15
ATOM 27660 N N . GLU A 1 11 ? -8.303 -2.606 7.268 1.00 0.00 8 GLU A N 15
ATOM 27661 C CA . GLU A 1 11 ? -7.474 -3.160 8.370 1.00 0.00 8 GLU A CA 15
ATOM 27662 C C . GLU A 1 11 ? -6.134 -2.412 8.498 1.00 0.00 8 GLU A C 15
ATOM 27663 O O . GLU A 1 11 ? -5.709 -2.097 9.617 1.00 0.00 8 GLU A O 15
ATOM 27675 N N . ILE A 1 12 ? -5.459 -2.143 7.358 1.00 0.00 9 ILE A N 15
ATOM 27676 C CA . ILE A 1 12 ? -4.212 -1.344 7.340 1.00 0.00 9 ILE A CA 15
ATOM 27677 C C . ILE A 1 12 ? -4.471 0.098 7.837 1.00 0.00 9 ILE A C 15
ATOM 27678 O O . ILE A 1 12 ? -3.672 0.653 8.591 1.00 0.00 9 ILE A O 15
ATOM 27694 N N . LYS A 1 13 ? -5.608 0.672 7.408 1.00 0.00 10 LYS A N 15
ATOM 27695 C CA . LYS A 1 13 ? -6.073 2.003 7.862 1.00 0.00 10 LYS A CA 15
ATOM 27696 C C . LYS A 1 13 ? -6.300 2.001 9.390 1.00 0.00 10 LYS A C 15
ATOM 27697 O O . LYS A 1 13 ? -5.997 2.968 10.061 1.00 0.00 10 LYS A O 15
ATOM 27716 N N . ARG A 1 14 ? -6.895 0.903 9.864 1.00 0.00 11 ARG A N 15
ATOM 27717 C CA . ARG A 1 14 ? -7.165 0.652 11.294 1.00 0.00 11 ARG A CA 15
ATOM 27718 C C . ARG A 1 14 ? -5.878 0.736 12.162 1.00 0.00 11 ARG A C 15
ATOM 27719 O O . ARG A 1 14 ? -5.812 1.559 13.081 1.00 0.00 11 ARG A O 15
ATOM 27740 N N . LEU A 1 15 ? -4.862 -0.111 11.877 1.00 0.00 12 LEU A N 15
ATOM 27741 C CA . LEU A 1 15 ? -3.590 -0.117 12.661 1.00 0.00 12 LEU A CA 15
ATOM 27742 C C . LEU A 1 15 ? -2.831 1.229 12.524 1.00 0.00 12 LEU A C 15
ATOM 27743 O O . LEU A 1 15 ? -2.212 1.701 13.488 1.00 0.00 12 LEU A O 15
ATOM 27759 N N . SER A 1 16 ? -2.855 1.784 11.304 1.00 0.00 13 SER A N 15
ATOM 27760 C CA . SER A 1 16 ? -2.355 3.158 11.047 1.00 0.00 13 SER A CA 15
ATOM 27761 C C . SER A 1 16 ? -3.030 4.199 11.988 1.00 0.00 13 SER A C 15
ATOM 27762 O O . SER A 1 16 ? -2.342 4.971 12.643 1.00 0.00 13 SER A O 15
ATOM 27770 N N . ASP A 1 17 ? -4.380 4.216 12.003 1.00 0.00 14 ASP A N 15
ATOM 27771 C CA . ASP A 1 17 ? -5.220 5.066 12.903 1.00 0.00 14 ASP A CA 15
ATOM 27772 C C . ASP A 1 17 ? -4.928 4.806 14.400 1.00 0.00 14 ASP A C 15
ATOM 27773 O O . ASP A 1 17 ? -5.075 5.703 15.238 1.00 0.00 14 ASP A O 15
ATOM 27782 N N . ARG A 1 18 ? -4.523 3.561 14.700 1.00 0.00 15 ARG A N 15
ATOM 27783 C CA . ARG A 1 18 ? -4.184 3.164 16.078 1.00 0.00 15 ARG A CA 15
ATOM 27784 C C . ARG A 1 18 ? -2.927 3.934 16.528 1.00 0.00 15 ARG A C 15
ATOM 27785 O O . ARG A 1 18 ? -2.946 4.646 17.546 1.00 0.00 15 ARG A O 15
ATOM 27806 N N . LEU A 1 19 ? -1.883 3.830 15.694 1.00 0.00 16 LEU A N 15
ATOM 27807 C CA . LEU A 1 19 ? -0.604 4.519 15.944 1.00 0.00 16 LEU A CA 15
ATOM 27808 C C . LEU A 1 19 ? -0.820 6.054 15.897 1.00 0.00 16 LEU A C 15
ATOM 27809 O O . LEU A 1 19 ? -0.265 6.761 16.725 1.00 0.00 16 LEU A O 15
ATOM 27825 N N . ASP A 1 20 ? -1.607 6.541 14.911 1.00 0.00 17 ASP A N 15
ATOM 27826 C CA . ASP A 1 20 ? -1.919 7.986 14.747 1.00 0.00 17 ASP A CA 15
ATOM 27827 C C . ASP A 1 20 ? -2.553 8.602 16.016 1.00 0.00 17 ASP A C 15
ATOM 27828 O O . ASP A 1 20 ? -2.086 9.639 16.506 1.00 0.00 17 ASP A O 15
ATOM 27837 N N . ALA A 1 21 ? -3.664 8.018 16.494 1.00 0.00 18 ALA A N 15
ATOM 27838 C CA . ALA A 1 21 ? -4.228 8.296 17.828 1.00 0.00 18 ALA A CA 15
ATOM 27839 C C . ALA A 1 21 ? -3.179 8.300 18.958 1.00 0.00 18 ALA A C 15
ATOM 27840 O O . ALA A 1 21 ? -3.238 9.161 19.834 1.00 0.00 18 ALA A O 15
ATOM 27847 N N . ILE A 1 22 ? -2.223 7.345 18.918 1.00 0.00 19 ILE A N 15
ATOM 27848 C CA . ILE A 1 22 ? -1.199 7.209 19.982 1.00 0.00 19 ILE A CA 15
ATOM 27849 C C . ILE A 1 22 ? -0.181 8.373 19.934 1.00 0.00 19 ILE A C 15
ATOM 27850 O O . ILE A 1 22 ? 0.092 8.977 20.969 1.00 0.00 19 ILE A O 15
ATOM 27866 N N . ARG A 1 23 ? 0.379 8.693 18.747 1.00 0.00 20 ARG A N 15
ATOM 27867 C CA . ARG A 1 23 ? 1.334 9.809 18.576 1.00 0.00 20 ARG A CA 15
ATOM 27868 C C . ARG A 1 23 ? 0.698 11.176 18.890 1.00 0.00 20 ARG A C 15
ATOM 27869 O O . ARG A 1 23 ? 1.368 12.026 19.483 1.00 0.00 20 ARG A O 15
ATOM 27890 N N . HIS A 1 24 ? -0.590 11.404 18.526 1.00 0.00 21 HIS A N 15
ATOM 27891 C CA . HIS A 1 24 ? -1.324 12.639 18.867 1.00 0.00 21 HIS A CA 15
ATOM 27892 C C . HIS A 1 24 ? -1.518 12.761 20.380 1.00 0.00 21 HIS A C 15
ATOM 27893 O O . HIS A 1 24 ? -1.305 13.812 20.953 1.00 0.00 21 HIS A O 15
ATOM 27908 N N . GLN A 1 25 ? -1.933 11.640 20.970 1.00 0.00 22 GLN A N 15
ATOM 27909 C CA . GLN A 1 25 ? -2.073 11.452 22.433 1.00 0.00 22 GLN A CA 15
ATOM 27910 C C . GLN A 1 25 ? -0.784 11.847 23.161 1.00 0.00 22 GLN A C 15
ATOM 27911 O O . GLN A 1 25 ? -0.821 12.524 24.184 1.00 0.00 22 GLN A O 15
ATOM 27925 N N . GLN A 1 26 ? 0.349 11.433 22.593 1.00 0.00 23 GLN A N 15
ATOM 27926 C CA . GLN A 1 26 ? 1.672 11.727 23.151 1.00 0.00 23 GLN A CA 15
ATOM 27927 C C . GLN A 1 26 ? 2.134 13.154 22.833 1.00 0.00 23 GLN A C 15
ATOM 27928 O O . GLN A 1 26 ? 3.068 13.629 23.464 1.00 0.00 23 GLN A O 15
ATOM 27942 N N . ALA A 1 27 ? 1.556 13.789 21.791 1.00 0.00 24 ALA A N 15
ATOM 27943 C CA . ALA A 1 27 ? 1.752 15.234 21.523 1.00 0.00 24 ALA A CA 15
ATOM 27944 C C . ALA A 1 27 ? 0.772 16.105 22.351 1.00 0.00 24 ALA A C 15
ATOM 27945 O O . ALA A 1 27 ? 0.972 17.314 22.489 1.00 0.00 24 ALA A O 15
ATOM 27952 N N . ASP A 1 28 ? -0.294 15.468 22.880 1.00 0.00 25 ASP A N 15
ATOM 27953 C CA . ASP A 1 28 ? -1.206 16.113 23.852 1.00 0.00 25 ASP A CA 15
ATOM 27954 C C . ASP A 1 28 ? -0.543 16.045 25.237 1.00 0.00 25 ASP A C 15
ATOM 27955 O O . ASP A 1 28 ? -0.720 16.922 26.085 1.00 0.00 25 ASP A O 15
ATOM 27964 N N . LEU A 1 29 ? 0.226 14.961 25.411 1.00 0.00 26 LEU A N 15
ATOM 27965 C CA . LEU A 1 29 ? 1.118 14.807 26.564 1.00 0.00 26 LEU A CA 15
ATOM 27966 C C . LEU A 1 29 ? 2.493 15.374 26.201 1.00 0.00 26 LEU A C 15
ATOM 27967 O O . LEU A 1 29 ? 2.751 15.704 25.043 1.00 0.00 26 LEU A O 15
ATOM 27983 N N . SER A 1 30 ? 3.327 15.572 27.215 1.00 0.00 27 SER A N 15
ATOM 27984 C CA . SER A 1 30 ? 4.712 16.009 26.986 1.00 0.00 27 SER A CA 15
ATOM 27985 C C . SER A 1 30 ? 5.685 15.273 27.903 1.00 0.00 27 SER A C 15
ATOM 27986 O O . SER A 1 30 ? 5.297 14.653 28.902 1.00 0.00 27 SER A O 15
ATOM 27994 N N . LEU A 1 31 ? 6.960 15.380 27.524 1.00 0.00 28 LEU A N 15
ATOM 27995 C CA . LEU A 1 31 ? 8.116 14.945 28.309 1.00 0.00 28 LEU A CA 15
ATOM 27996 C C . LEU A 1 31 ? 8.298 15.836 29.569 1.00 0.00 28 LEU A C 15
ATOM 27997 O O . LEU A 1 31 ? 9.033 15.477 30.485 1.00 0.00 28 LEU A O 15
ATOM 28013 N N . VAL A 1 32 ? 7.618 16.986 29.623 1.00 0.00 29 VAL A N 15
ATOM 28014 C CA . VAL A 1 32 ? 7.672 17.879 30.800 1.00 0.00 29 VAL A CA 15
ATOM 28015 C C . VAL A 1 32 ? 6.490 17.597 31.760 1.00 0.00 29 VAL A C 15
ATOM 28016 O O . VAL A 1 32 ? 6.684 17.489 32.979 1.00 0.00 29 VAL A O 15
ATOM 28029 N N . GLU A 1 33 ? 5.278 17.418 31.198 1.00 0.00 30 GLU A N 15
ATOM 28030 C CA . GLU A 1 33 ? 4.018 17.400 31.999 1.00 0.00 30 GLU A CA 15
ATOM 28031 C C . GLU A 1 33 ? 3.573 15.975 32.405 1.00 0.00 30 GLU A C 15
ATOM 28032 O O . GLU A 1 33 ? 2.996 15.796 33.477 1.00 0.00 30 GLU A O 15
ATOM 28044 N N . ALA A 1 34 ? 3.849 14.968 31.560 1.00 0.00 31 ALA A N 15
ATOM 28045 C CA . ALA A 1 34 ? 3.301 13.605 31.736 1.00 0.00 31 ALA A CA 15
ATOM 28046 C C . ALA A 1 34 ? 4.328 12.557 31.309 1.00 0.00 31 ALA A C 15
ATOM 28047 O O . ALA A 1 34 ? 3.998 11.614 30.601 1.00 0.00 31 ALA A O 15
ATOM 28054 N N . ALA A 1 35 ? 5.547 12.679 31.843 1.00 0.00 32 ALA A N 15
ATOM 28055 C CA . ALA A 1 35 ? 6.708 11.897 31.399 1.00 0.00 32 ALA A CA 15
ATOM 28056 C C . ALA A 1 35 ? 6.951 10.752 32.366 1.00 0.00 32 ALA A C 15
ATOM 28057 O O . ALA A 1 35 ? 7.676 10.936 33.354 1.00 0.00 32 ALA A O 15
ATOM 28064 N N . ASP A 1 36 ? 6.349 9.590 32.118 1.00 0.00 33 ASP A N 15
ATOM 28065 C CA . ASP A 1 36 ? 6.289 8.438 33.023 1.00 0.00 33 ASP A CA 15
ATOM 28066 C C . ASP A 1 36 ? 5.258 7.562 32.291 1.00 0.00 33 ASP A C 15
ATOM 28067 O O . ASP A 1 36 ? 5.577 6.510 31.749 1.00 0.00 33 ASP A O 15
ATOM 28076 N N . LYS A 1 37 ? 4.010 8.082 32.268 1.00 0.00 34 LYS A N 15
ATOM 28077 C CA . LYS A 1 37 ? 2.997 7.773 31.233 1.00 0.00 34 LYS A CA 15
ATOM 28078 C C . LYS A 1 37 ? 3.544 7.953 29.790 1.00 0.00 34 LYS A C 15
ATOM 28079 O O . LYS A 1 37 ? 3.329 7.092 28.947 1.00 0.00 34 LYS A O 15
ATOM 28098 N N . TYR A 1 38 ? 4.262 9.077 29.544 1.00 0.00 35 TYR A N 15
ATOM 28099 C CA . TYR A 1 38 ? 4.881 9.365 28.209 1.00 0.00 35 TYR A CA 15
ATOM 28100 C C . TYR A 1 38 ? 5.892 8.250 27.874 1.00 0.00 35 TYR A C 15
ATOM 28101 O O . TYR A 1 38 ? 5.976 7.808 26.735 1.00 0.00 35 TYR A O 15
ATOM 28119 N N . ALA A 1 39 ? 6.622 7.808 28.928 1.00 0.00 36 ALA A N 15
ATOM 28120 C CA . ALA A 1 39 ? 7.605 6.712 28.832 1.00 0.00 36 ALA A CA 15
ATOM 28121 C C . ALA A 1 39 ? 6.939 5.383 28.406 1.00 0.00 36 ALA A C 15
ATOM 28122 O O . ALA A 1 39 ? 7.428 4.713 27.482 1.00 0.00 36 ALA A O 15
ATOM 28129 N N . GLU A 1 40 ? 5.809 5.006 29.042 1.00 0.00 37 GLU A N 15
ATOM 28130 C CA . GLU A 1 40 ? 5.033 3.794 28.728 1.00 0.00 37 GLU A CA 15
ATOM 28131 C C . GLU A 1 40 ? 4.446 3.839 27.310 1.00 0.00 37 GLU A C 15
ATOM 28132 O O . GLU A 1 40 ? 4.536 2.882 26.571 1.00 0.00 37 GLU A O 15
ATOM 28144 N N . LEU A 1 41 ? 3.777 4.948 27.006 1.00 0.00 38 LEU A N 15
ATOM 28145 C CA . LEU A 1 41 ? 3.246 5.222 25.649 1.00 0.00 38 LEU A CA 15
ATOM 28146 C C . LEU A 1 41 ? 4.342 5.159 24.541 1.00 0.00 38 LEU A C 15
ATOM 28147 O O . LEU A 1 41 ? 4.050 4.782 23.403 1.00 0.00 38 LEU A O 15
ATOM 28163 N N . GLU A 1 42 ? 5.579 5.586 24.884 1.00 0.00 39 GLU A N 15
ATOM 28164 C CA . GLU A 1 42 ? 6.781 5.386 24.029 1.00 0.00 39 GLU A CA 15
ATOM 28165 C C . GLU A 1 42 ? 7.084 3.885 23.812 1.00 0.00 39 GLU A C 15
ATOM 28166 O O . GLU A 1 42 ? 7.531 3.492 22.730 1.00 0.00 39 GLU A O 15
ATOM 28178 N N . LYS A 1 43 ? 6.855 3.071 24.860 1.00 0.00 40 LYS A N 15
ATOM 28179 C CA . LYS A 1 43 ? 7.022 1.594 24.790 1.00 0.00 40 LYS A CA 15
ATOM 28180 C C . LYS A 1 43 ? 5.921 0.942 23.908 1.00 0.00 40 LYS A C 15
ATOM 28181 O O . LYS A 1 43 ? 6.216 0.080 23.082 1.00 0.00 40 LYS A O 15
ATOM 28200 N N . GLU A 1 44 ? 4.650 1.318 24.174 1.00 0.00 41 GLU A N 15
ATOM 28201 C CA . GLU A 1 44 ? 3.477 0.885 23.359 1.00 0.00 41 GLU A CA 15
ATOM 28202 C C . GLU A 1 44 ? 3.677 1.190 21.865 1.00 0.00 41 GLU A C 15
ATOM 28203 O O . GLU A 1 44 ? 3.362 0.365 20.995 1.00 0.00 41 GLU A O 15
ATOM 28215 N N . LYS A 1 45 ? 4.195 2.400 21.614 1.00 0.00 42 LYS A N 15
ATOM 28216 C CA . LYS A 1 45 ? 4.583 2.837 20.273 1.00 0.00 42 LYS A CA 15
ATOM 28217 C C . LYS A 1 45 ? 5.674 1.893 19.729 1.00 0.00 42 LYS A C 15
ATOM 28218 O O . LYS A 1 45 ? 5.528 1.355 18.646 1.00 0.00 42 LYS A O 15
ATOM 28237 N N . ALA A 1 46 ? 6.749 1.704 20.529 1.00 0.00 43 ALA A N 15
ATOM 28238 C CA . ALA A 1 46 ? 7.931 0.884 20.176 1.00 0.00 43 ALA A CA 15
ATOM 28239 C C . ALA A 1 46 ? 7.553 -0.542 19.705 1.00 0.00 43 ALA A C 15
ATOM 28240 O O . ALA A 1 46 ? 8.010 -0.998 18.645 1.00 0.00 43 ALA A O 15
ATOM 28247 N N . THR A 1 47 ? 6.683 -1.218 20.468 1.00 0.00 44 THR A N 15
ATOM 28248 C CA . THR A 1 47 ? 6.189 -2.578 20.211 1.00 0.00 44 THR A CA 15
ATOM 28249 C C . THR A 1 47 ? 5.274 -2.603 18.977 1.00 0.00 44 THR A C 15
ATOM 28250 O O . THR A 1 47 ? 5.315 -3.547 18.194 1.00 0.00 44 THR A O 15
ATOM 28261 N N . LEU A 1 48 ? 4.416 -1.567 18.869 1.00 0.00 45 LEU A N 15
ATOM 28262 C CA . LEU A 1 48 ? 3.649 -1.364 17.617 1.00 0.00 45 LEU A CA 15
ATOM 28263 C C . LEU A 1 48 ? 4.592 -1.314 16.401 1.00 0.00 45 LEU A C 15
ATOM 28264 O O . LEU A 1 48 ? 4.364 -2.033 15.458 1.00 0.00 45 LEU A O 15
ATOM 28280 N N . GLU A 1 49 ? 5.663 -0.499 16.442 1.00 0.00 46 GLU A N 15
ATOM 28281 C CA . GLU A 1 49 ? 6.634 -0.343 15.336 1.00 0.00 46 GLU A CA 15
ATOM 28282 C C . GLU A 1 49 ? 7.425 -1.637 15.074 1.00 0.00 46 GLU A C 15
ATOM 28283 O O . GLU A 1 49 ? 7.765 -1.933 13.924 1.00 0.00 46 GLU A O 15
ATOM 28295 N N . ALA A 1 50 ? 7.601 -2.447 16.129 1.00 0.00 47 ALA A N 15
ATOM 28296 C CA . ALA A 1 50 ? 8.400 -3.681 16.120 1.00 0.00 47 ALA A CA 15
ATOM 28297 C C . ALA A 1 50 ? 7.602 -4.764 15.394 1.00 0.00 47 ALA A C 15
ATOM 28298 O O . ALA A 1 50 ? 8.095 -5.413 14.471 1.00 0.00 47 ALA A O 15
ATOM 28305 N N . GLU A 1 51 ? 6.339 -4.882 15.805 1.00 0.00 48 GLU A N 15
ATOM 28306 C CA . GLU A 1 51 ? 5.292 -5.715 15.227 1.00 0.00 48 GLU A CA 15
ATOM 28307 C C . GLU A 1 51 ? 5.060 -5.364 13.750 1.00 0.00 48 GLU A C 15
ATOM 28308 O O . GLU A 1 51 ? 5.360 -6.148 12.875 1.00 0.00 48 GLU A O 15
ATOM 28320 N N . ILE A 1 52 ? 4.559 -4.138 13.547 1.00 0.00 49 ILE A N 15
ATOM 28321 C CA . ILE A 1 52 ? 4.074 -3.712 12.216 1.00 0.00 49 ILE A CA 15
ATOM 28322 C C . ILE A 1 52 ? 5.183 -3.821 11.147 1.00 0.00 49 ILE A C 15
ATOM 28323 O O . ILE A 1 52 ? 4.894 -4.280 10.052 1.00 0.00 49 ILE A O 15
ATOM 28339 N N . ALA A 1 53 ? 6.446 -3.416 11.448 1.00 0.00 50 ALA A N 15
ATOM 28340 C CA . ALA A 1 53 ? 7.593 -3.604 10.537 1.00 0.00 50 ALA A CA 15
ATOM 28341 C C . ALA A 1 53 ? 7.994 -5.087 10.348 1.00 0.00 50 ALA A C 15
ATOM 28342 O O . ALA A 1 53 ? 8.423 -5.464 9.255 1.00 0.00 50 ALA A O 15
ATOM 28349 N N . ARG A 1 54 ? 7.885 -5.913 11.413 1.00 0.00 51 ARG A N 15
ATOM 28350 C CA . ARG A 1 54 ? 8.140 -7.377 11.344 1.00 0.00 51 ARG A CA 15
ATOM 28351 C C . ARG A 1 54 ? 7.132 -8.038 10.372 1.00 0.00 51 ARG A C 15
ATOM 28352 O O . ARG A 1 54 ? 7.498 -8.832 9.504 1.00 0.00 51 ARG A O 15
ATOM 28373 N N . LEU A 1 55 ? 5.860 -7.666 10.545 1.00 0.00 52 LEU A N 15
ATOM 28374 C CA . LEU A 1 55 ? 4.757 -8.009 9.641 1.00 0.00 52 LEU A CA 15
ATOM 28375 C C . LEU A 1 55 ? 5.060 -7.502 8.228 1.00 0.00 52 LEU A C 15
ATOM 28376 O O . LEU A 1 55 ? 4.858 -8.226 7.257 1.00 0.00 52 LEU A O 15
ATOM 28392 N N . ARG A 1 56 ? 5.580 -6.270 8.098 1.00 0.00 53 ARG A N 15
ATOM 28393 C CA . ARG A 1 56 ? 5.868 -5.648 6.806 1.00 0.00 53 ARG A CA 15
ATOM 28394 C C . ARG A 1 56 ? 7.237 -6.056 6.239 1.00 0.00 53 ARG A C 15
ATOM 28395 O O . ARG A 1 56 ? 7.602 -5.581 5.178 1.00 0.00 53 ARG A O 15
ATOM 28416 N N . GLU A 1 57 ? 8.007 -6.917 6.939 1.00 0.00 54 GLU A N 15
ATOM 28417 C CA . GLU A 1 57 ? 9.153 -7.622 6.308 1.00 0.00 54 GLU A CA 15
ATOM 28418 C C . GLU A 1 57 ? 8.724 -9.047 5.910 1.00 0.00 54 GLU A C 15
ATOM 28419 O O . GLU A 1 57 ? 9.349 -9.667 5.067 1.00 0.00 54 GLU A O 15
ATOM 28431 N N . VAL A 1 58 ? 7.627 -9.539 6.524 1.00 0.00 55 VAL A N 15
ATOM 28432 C CA . VAL A 1 58 ? 6.849 -10.684 5.975 1.00 0.00 55 VAL A CA 15
ATOM 28433 C C . VAL A 1 58 ? 6.094 -10.175 4.722 1.00 0.00 55 VAL A C 15
ATOM 28434 O O . VAL A 1 58 ? 5.854 -10.912 3.768 1.00 0.00 55 VAL A O 15
ATOM 28447 N N . HIS A 1 59 ? 5.821 -8.850 4.740 1.00 0.00 56 HIS A N 15
ATOM 28448 C CA . HIS A 1 59 ? 5.239 -8.138 3.586 1.00 0.00 56 HIS A CA 15
ATOM 28449 C C . HIS A 1 59 ? 6.352 -7.291 2.907 1.00 0.00 56 HIS A C 15
ATOM 28450 O O . HIS A 1 59 ? 6.121 -6.154 2.482 1.00 0.00 56 HIS A O 15
ATOM 28465 N N . SER A 1 60 ? 7.584 -7.854 2.840 1.00 0.00 57 SER A N 15
ATOM 28466 C CA . SER A 1 60 ? 8.686 -7.356 1.968 1.00 0.00 57 SER A CA 15
ATOM 28467 C C . SER A 1 60 ? 9.391 -8.551 1.312 1.00 0.00 57 SER A C 15
ATOM 28468 O O . SER A 1 60 ? 9.672 -8.529 0.108 1.00 0.00 57 SER A O 15
ATOM 28476 N N . GLN A 1 61 ? 9.677 -9.594 2.128 1.00 0.00 58 GLN A N 15
ATOM 28477 C CA . GLN A 1 61 ? 10.078 -10.930 1.626 1.00 0.00 58 GLN A CA 15
ATOM 28478 C C . GLN A 1 61 ? 8.949 -11.468 0.732 1.00 0.00 58 GLN A C 15
ATOM 28479 O O . GLN A 1 61 ? 9.194 -12.101 -0.294 1.00 0.00 58 GLN A O 15
ATOM 28493 N N . LYS A 1 62 ? 7.700 -11.184 1.160 1.00 0.00 59 LYS A N 15
ATOM 28494 C CA . LYS A 1 62 ? 6.495 -11.334 0.341 1.00 0.00 59 LYS A CA 15
ATOM 28495 C C . LYS A 1 62 ? 5.787 -9.964 0.298 1.00 0.00 59 LYS A C 15
ATOM 28496 O O . LYS A 1 62 ? 4.781 -9.778 0.980 1.00 0.00 59 LYS A O 15
ATOM 28515 N N . LEU A 1 63 ? 6.364 -9.013 -0.496 1.00 0.00 60 LEU A N 15
ATOM 28516 C CA . LEU A 1 63 ? 5.998 -7.551 -0.520 1.00 0.00 60 LEU A CA 15
ATOM 28517 C C . LEU A 1 63 ? 4.479 -7.302 -0.389 1.00 0.00 60 LEU A C 15
ATOM 28518 O O . LEU A 1 63 ? 4.008 -6.671 0.564 1.00 0.00 60 LEU A O 15
ATOM 28534 N N . SER A 1 64 ? 3.754 -7.823 -1.356 1.00 0.00 61 SER A N 15
ATOM 28535 C CA . SER A 1 64 ? 2.291 -7.740 -1.456 1.00 0.00 61 SER A CA 15
ATOM 28536 C C . SER A 1 64 ? 1.912 -8.688 -2.576 1.00 0.00 61 SER A C 15
ATOM 28537 O O . SER A 1 64 ? 2.681 -8.782 -3.514 1.00 0.00 61 SER A O 15
ATOM 28545 N N . LYS A 1 65 ? 0.737 -9.349 -2.490 1.00 0.00 62 LYS A N 15
ATOM 28546 C CA . LYS A 1 65 ? 0.376 -10.513 -3.350 1.00 0.00 62 LYS A CA 15
ATOM 28547 C C . LYS A 1 65 ? 0.821 -10.356 -4.842 1.00 0.00 62 LYS A C 15
ATOM 28548 O O . LYS A 1 65 ? 1.868 -10.912 -5.229 1.00 0.00 62 LYS A O 15
ATOM 28567 N N . GLU A 1 66 ? 0.032 -9.638 -5.671 1.00 0.00 63 GLU A N 15
ATOM 28568 C CA . GLU A 1 66 ? 0.315 -9.364 -7.097 1.00 0.00 63 GLU A CA 15
ATOM 28569 C C . GLU A 1 66 ? 1.782 -8.905 -7.370 1.00 0.00 63 GLU A C 15
ATOM 28570 O O . GLU A 1 66 ? 2.369 -9.384 -8.315 1.00 0.00 63 GLU A O 15
ATOM 28582 N N . ALA A 1 67 ? 2.360 -8.006 -6.536 1.00 0.00 64 ALA A N 15
ATOM 28583 C CA . ALA A 1 67 ? 3.772 -7.527 -6.708 1.00 0.00 64 ALA A CA 15
ATOM 28584 C C . ALA A 1 67 ? 4.759 -8.715 -6.586 1.00 0.00 64 ALA A C 15
ATOM 28585 O O . ALA A 1 67 ? 5.621 -8.921 -7.429 1.00 0.00 64 ALA A O 15
ATOM 28592 N N . GLN A 1 68 ? 4.613 -9.406 -5.454 1.00 0.00 65 GLN A N 15
ATOM 28593 C CA . GLN A 1 68 ? 5.403 -10.627 -5.133 1.00 0.00 65 GLN A CA 15
ATOM 28594 C C . GLN A 1 68 ? 5.274 -11.683 -6.278 1.00 0.00 65 GLN A C 15
ATOM 28595 O O . GLN A 1 68 ? 6.219 -12.449 -6.550 1.00 0.00 65 GLN A O 15
ATOM 28609 N N . LYS A 1 69 ? 4.164 -11.662 -7.036 1.00 0.00 66 LYS A N 15
ATOM 28610 C CA . LYS A 1 69 ? 3.860 -12.545 -8.159 1.00 0.00 66 LYS A CA 15
ATOM 28611 C C . LYS A 1 69 ? 4.529 -12.029 -9.451 1.00 0.00 66 LYS A C 15
ATOM 28612 O O . LYS A 1 69 ? 5.035 -12.813 -10.225 1.00 0.00 66 LYS A O 15
ATOM 28631 N N . LEU A 1 70 ? 4.433 -10.708 -9.684 1.00 0.00 67 LEU A N 15
ATOM 28632 C CA . LEU A 1 70 ? 5.264 -9.965 -10.682 1.00 0.00 67 LEU A CA 15
ATOM 28633 C C . LEU A 1 70 ? 6.773 -10.360 -10.540 1.00 0.00 67 LEU A C 15
ATOM 28634 O O . LEU A 1 70 ? 7.486 -10.509 -11.527 1.00 0.00 67 LEU A O 15
ATOM 28650 N N . MET A 1 71 ? 7.190 -10.549 -9.276 1.00 0.00 68 MET A N 15
ATOM 28651 C CA . MET A 1 71 ? 8.562 -11.002 -8.916 1.00 0.00 68 MET A CA 15
ATOM 28652 C C . MET A 1 71 ? 8.801 -12.495 -9.276 1.00 0.00 68 MET A C 15
ATOM 28653 O O . MET A 1 71 ? 9.931 -12.887 -9.597 1.00 0.00 68 MET A O 15
ATOM 28667 N N . LYS A 1 72 ? 7.738 -13.322 -9.215 1.00 0.00 69 LYS A N 15
ATOM 28668 C CA . LYS A 1 72 ? 7.808 -14.774 -9.598 1.00 0.00 69 LYS A CA 15
ATOM 28669 C C . LYS A 1 72 ? 6.959 -15.111 -10.866 1.00 0.00 69 LYS A C 15
ATOM 28670 O O . LYS A 1 72 ? 6.539 -16.263 -11.045 1.00 0.00 69 LYS A O 15
ATOM 28689 N N . MET A 1 73 ? 6.753 -14.110 -11.760 1.00 0.00 70 MET A N 15
ATOM 28690 C CA . MET A 1 73 ? 5.946 -14.276 -13.013 1.00 0.00 70 MET A CA 15
ATOM 28691 C C . MET A 1 73 ? 6.568 -15.312 -13.967 1.00 0.00 70 MET A C 15
ATOM 28692 O O . MET A 1 73 ? 7.779 -15.561 -13.902 1.00 0.00 70 MET A O 15
ATOM 28706 N N . PRO A 1 74 ? 5.743 -15.955 -14.859 1.00 0.00 71 PRO A N 15
ATOM 28707 C CA . PRO A 1 74 ? 6.275 -16.766 -15.940 1.00 0.00 71 PRO A CA 15
ATOM 28708 C C . PRO A 1 74 ? 6.840 -15.887 -17.080 1.00 0.00 71 PRO A C 15
ATOM 28709 O O . PRO A 1 74 ? 8.047 -15.653 -17.111 1.00 0.00 71 PRO A O 15
ATOM 28720 N N . PHE A 1 75 ? 5.997 -15.413 -18.026 1.00 0.00 72 PHE A N 15
ATOM 28721 C CA . PHE A 1 75 ? 6.458 -14.790 -19.279 1.00 0.00 72 PHE A CA 15
ATOM 28722 C C . PHE A 1 75 ? 6.518 -13.266 -19.040 1.00 0.00 72 PHE A C 15
ATOM 28723 O O . PHE A 1 75 ? 5.471 -12.632 -18.929 1.00 0.00 72 PHE A O 15
ATOM 28740 N N . GLN A 1 76 ? 7.725 -12.679 -18.930 1.00 0.00 73 GLN A N 15
ATOM 28741 C CA . GLN A 1 76 ? 7.892 -11.245 -18.564 1.00 0.00 73 GLN A CA 15
ATOM 28742 C C . GLN A 1 76 ? 9.109 -10.624 -19.271 1.00 0.00 73 GLN A C 15
ATOM 28743 O O . GLN A 1 76 ? 9.973 -11.346 -19.776 1.00 0.00 73 GLN A O 15
ATOM 28757 N N . ARG A 1 77 ? 9.185 -9.281 -19.218 1.00 0.00 74 ARG A N 15
ATOM 28758 C CA . ARG A 1 77 ? 10.349 -8.504 -19.697 1.00 0.00 74 ARG A CA 15
ATOM 28759 C C . ARG A 1 77 ? 10.169 -7.025 -19.296 1.00 0.00 74 ARG A C 15
ATOM 28760 O O . ARG A 1 77 ? 9.334 -6.693 -18.460 1.00 0.00 74 ARG A O 15
ATOM 28781 N N . ALA A 1 78 ? 11.033 -6.147 -19.817 1.00 0.00 75 ALA A N 15
ATOM 28782 C CA . ALA A 1 78 ? 10.817 -4.687 -19.741 1.00 0.00 75 ALA A CA 15
ATOM 28783 C C . ALA A 1 78 ? 9.986 -4.131 -20.939 1.00 0.00 75 ALA A C 15
ATOM 28784 O O . ALA A 1 78 ? 9.684 -4.830 -21.908 1.00 0.00 75 ALA A O 15
ATOM 28791 N N . ILE A 1 79 ? 9.677 -2.831 -20.817 1.00 0.00 76 ILE A N 15
ATOM 28792 C CA . ILE A 1 79 ? 8.826 -2.119 -21.817 1.00 0.00 76 ILE A CA 15
ATOM 28793 C C . ILE A 1 79 ? 9.497 -0.789 -22.198 1.00 0.00 76 ILE A C 15
ATOM 28794 O O . ILE A 1 79 ? 9.451 0.191 -21.450 1.00 0.00 76 ILE A O 15
ATOM 28810 N N . THR A 1 80 ? 10.120 -0.793 -23.378 1.00 0.00 77 THR A N 15
ATOM 28811 C CA . THR A 1 80 ? 10.866 0.344 -23.928 1.00 0.00 77 THR A CA 15
ATOM 28812 C C . THR A 1 80 ? 9.920 1.283 -24.695 1.00 0.00 77 THR A C 15
ATOM 28813 O O . THR A 1 80 ? 8.807 0.877 -25.014 1.00 0.00 77 THR A O 15
ATOM 28824 N N . LYS A 1 81 ? 10.352 2.538 -24.952 1.00 0.00 78 LYS A N 15
ATOM 28825 C CA . LYS A 1 81 ? 9.598 3.508 -25.802 1.00 0.00 78 LYS A CA 15
ATOM 28826 C C . LYS A 1 81 ? 9.266 2.891 -27.184 1.00 0.00 78 LYS A C 15
ATOM 28827 O O . LYS A 1 81 ? 8.181 3.102 -27.738 1.00 0.00 78 LYS A O 15
ATOM 28846 N N . LYS A 1 82 ? 10.292 2.228 -27.734 1.00 0.00 79 LYS A N 15
ATOM 28847 C CA . LYS A 1 82 ? 10.210 1.307 -28.887 1.00 0.00 79 LYS A CA 15
ATOM 28848 C C . LYS A 1 82 ? 8.893 0.471 -28.859 1.00 0.00 79 LYS A C 15
ATOM 28849 O O . LYS A 1 82 ? 8.164 0.420 -29.858 1.00 0.00 79 LYS A O 15
ATOM 28868 N N . GLU A 1 83 ? 8.606 -0.169 -27.705 1.00 0.00 80 GLU A N 15
ATOM 28869 C CA . GLU A 1 83 ? 7.387 -0.989 -27.487 1.00 0.00 80 GLU A CA 15
ATOM 28870 C C . GLU A 1 83 ? 6.180 -0.139 -27.016 1.00 0.00 80 GLU A C 15
ATOM 28871 O O . GLU A 1 83 ? 5.033 -0.594 -27.103 1.00 0.00 80 GLU A O 15
ATOM 28883 N N . GLN A 1 84 ? 6.441 1.110 -26.569 1.00 0.00 81 GLN A N 15
ATOM 28884 C CA . GLN A 1 84 ? 5.371 2.047 -26.139 1.00 0.00 81 GLN A CA 15
ATOM 28885 C C . GLN A 1 84 ? 4.776 2.861 -27.283 1.00 0.00 81 GLN A C 15
ATOM 28886 O O . GLN A 1 84 ? 3.692 3.443 -27.118 1.00 0.00 81 GLN A O 15
ATOM 28900 N N . ALA A 1 85 ? 5.457 2.914 -28.438 1.00 0.00 82 ALA A N 15
ATOM 28901 C CA . ALA A 1 85 ? 4.969 3.670 -29.599 1.00 0.00 82 ALA A CA 15
ATOM 28902 C C . ALA A 1 85 ? 3.906 2.841 -30.331 1.00 0.00 82 ALA A C 15
ATOM 28903 O O . ALA A 1 85 ? 3.062 3.376 -31.054 1.00 0.00 82 ALA A O 15
ATOM 28910 N N . ASP A 1 86 ? 3.993 1.518 -30.129 1.00 0.00 83 ASP A N 15
ATOM 28911 C CA . ASP A 1 86 ? 3.016 0.536 -30.588 1.00 0.00 83 ASP A CA 15
ATOM 28912 C C . ASP A 1 86 ? 2.381 -0.091 -29.342 1.00 0.00 83 ASP A C 15
ATOM 28913 O O . ASP A 1 86 ? 2.439 -1.301 -29.161 1.00 0.00 83 ASP A O 15
ATOM 28922 N N . MET A 1 87 ? 1.805 0.756 -28.460 1.00 0.00 84 MET A N 15
ATOM 28923 C CA . MET A 1 87 ? 1.142 0.289 -27.224 1.00 0.00 84 MET A CA 15
ATOM 28924 C C . MET A 1 87 ? -0.094 -0.571 -27.543 1.00 0.00 84 MET A C 15
ATOM 28925 O O . MET A 1 87 ? -0.401 -1.525 -26.826 1.00 0.00 84 MET A O 15
ATOM 28939 N N . GLY A 1 88 ? -0.772 -0.201 -28.640 1.00 0.00 85 GLY A N 15
ATOM 28940 C CA . GLY A 1 88 ? -1.904 -0.959 -29.160 1.00 0.00 85 GLY A CA 15
ATOM 28941 C C . GLY A 1 88 ? -1.523 -2.357 -29.603 1.00 0.00 85 GLY A C 15
ATOM 28942 O O . GLY A 1 88 ? -2.128 -3.329 -29.172 1.00 0.00 85 GLY A O 15
ATOM 28946 N N . LYS A 1 89 ? -0.493 -2.427 -30.450 1.00 0.00 86 LYS A N 15
ATOM 28947 C CA . LYS A 1 89 ? 0.016 -3.677 -31.046 1.00 0.00 86 LYS A CA 15
ATOM 28948 C C . LYS A 1 89 ? 0.621 -4.598 -29.965 1.00 0.00 86 LYS A C 15
ATOM 28949 O O . LYS A 1 89 ? 0.345 -5.807 -29.931 1.00 0.00 86 LYS A O 15
ATOM 28968 N N . LEU A 1 90 ? 1.448 -3.991 -29.095 1.00 0.00 87 LEU A N 15
ATOM 28969 C CA . LEU A 1 90 ? 2.080 -4.655 -27.941 1.00 0.00 87 LEU A CA 15
ATOM 28970 C C . LEU A 1 90 ? 1.018 -5.329 -27.038 1.00 0.00 87 LEU A C 15
ATOM 28971 O O . LEU A 1 90 ? 1.046 -6.546 -26.853 1.00 0.00 87 LEU A O 15
ATOM 28987 N N . LYS A 1 91 ? 0.061 -4.532 -26.538 1.00 0.00 88 LYS A N 15
ATOM 28988 C CA . LYS A 1 91 ? -1.001 -5.019 -25.625 1.00 0.00 88 LYS A CA 15
ATOM 28989 C C . LYS A 1 91 ? -2.043 -5.915 -26.313 1.00 0.00 88 LYS A C 15
ATOM 28990 O O . LYS A 1 91 ? -2.688 -6.720 -25.631 1.00 0.00 88 LYS A O 15
ATOM 29009 N N . LYS A 1 92 ? -2.204 -5.756 -27.644 1.00 0.00 89 LYS A N 15
ATOM 29010 C CA . LYS A 1 92 ? -3.238 -6.483 -28.420 1.00 0.00 89 LYS A CA 15
ATOM 29011 C C . LYS A 1 92 ? -3.062 -8.002 -28.242 1.00 0.00 89 LYS A C 15
ATOM 29012 O O . LYS A 1 92 ? -3.960 -8.698 -27.758 1.00 0.00 89 LYS A O 15
ATOM 29031 N N . SER A 1 93 ? -1.869 -8.464 -28.635 1.00 0.00 90 SER A N 15
ATOM 29032 C CA . SER A 1 93 ? -1.465 -9.870 -28.616 1.00 0.00 90 SER A CA 15
ATOM 29033 C C . SER A 1 93 ? -1.607 -10.498 -27.211 1.00 0.00 90 SER A C 15
ATOM 29034 O O . SER A 1 93 ? -2.316 -11.502 -27.018 1.00 0.00 90 SER A O 15
ATOM 29042 N N . VAL A 1 94 ? -0.937 -9.857 -26.249 1.00 0.00 91 VAL A N 15
ATOM 29043 C CA . VAL A 1 94 ? -0.721 -10.418 -24.897 1.00 0.00 91 VAL A CA 15
ATOM 29044 C C . VAL A 1 94 ? -2.032 -10.454 -24.081 1.00 0.00 91 VAL A C 15
ATOM 29045 O O . VAL A 1 94 ? -2.348 -11.468 -23.445 1.00 0.00 91 VAL A O 15
ATOM 29058 N N . ARG A 1 95 ? -2.758 -9.314 -24.121 1.00 0.00 92 ARG A N 15
ATOM 29059 C CA . ARG A 1 95 ? -4.023 -9.055 -23.385 1.00 0.00 92 ARG A CA 15
ATOM 29060 C C . ARG A 1 95 ? -3.768 -8.853 -21.875 1.00 0.00 92 ARG A C 15
ATOM 29061 O O . ARG A 1 95 ? -3.985 -7.760 -21.345 1.00 0.00 92 ARG A O 15
ATOM 29082 N N . GLY A 1 96 ? -3.283 -9.918 -21.191 1.00 0.00 93 GLY A N 15
ATOM 29083 C CA . GLY A 1 96 ? -3.002 -9.888 -19.742 1.00 0.00 93 GLY A CA 15
ATOM 29084 C C . GLY A 1 96 ? -1.670 -9.211 -19.376 1.00 0.00 93 GLY A C 15
ATOM 29085 O O . GLY A 1 96 ? -1.179 -9.380 -18.253 1.00 0.00 93 GLY A O 15
ATOM 29089 N N . LEU A 1 97 ? -1.098 -8.468 -20.338 1.00 0.00 94 LEU A N 15
ATOM 29090 C CA . LEU A 1 97 ? 0.133 -7.689 -20.137 1.00 0.00 94 LEU A CA 15
ATOM 29091 C C . LEU A 1 97 ? -0.085 -6.571 -19.101 1.00 0.00 94 LEU A C 15
ATOM 29092 O O . LEU A 1 97 ? -0.917 -5.678 -19.288 1.00 0.00 94 LEU A O 15
ATOM 29108 N N . VAL A 1 98 ? 0.705 -6.637 -18.030 1.00 0.00 95 VAL A N 15
ATOM 29109 C CA . VAL A 1 98 ? 0.716 -5.711 -16.899 1.00 0.00 95 VAL A CA 15
ATOM 29110 C C . VAL A 1 98 ? 1.917 -4.788 -17.128 1.00 0.00 95 VAL A C 15
ATOM 29111 O O . VAL A 1 98 ? 3.038 -5.280 -17.180 1.00 0.00 95 VAL A O 15
ATOM 29124 N N . VAL A 1 99 ? 1.694 -3.467 -17.252 1.00 0.00 96 VAL A N 15
ATOM 29125 C CA . VAL A 1 99 ? 2.734 -2.509 -17.694 1.00 0.00 96 VAL A CA 15
ATOM 29126 C C . VAL A 1 99 ? 2.860 -1.401 -16.641 1.00 0.00 96 VAL A C 15
ATOM 29127 O O . VAL A 1 99 ? 1.996 -0.517 -16.554 1.00 0.00 96 VAL A O 15
ATOM 29140 N N . VAL A 1 100 ? 3.923 -1.463 -15.840 1.00 0.00 97 VAL A N 15
ATOM 29141 C CA . VAL A 1 100 ? 4.140 -0.591 -14.681 1.00 0.00 97 VAL A CA 15
ATOM 29142 C C . VAL A 1 100 ? 5.096 0.549 -15.093 1.00 0.00 97 VAL A C 15
ATOM 29143 O O . VAL A 1 100 ? 6.241 0.279 -15.481 1.00 0.00 97 VAL A O 15
ATOM 29156 N N . HIS A 1 101 ? 4.627 1.812 -15.025 1.00 0.00 98 HIS A N 15
ATOM 29157 C CA . HIS A 1 101 ? 5.426 3.000 -15.393 1.00 0.00 98 HIS A CA 15
ATOM 29158 C C . HIS A 1 101 ? 6.164 3.500 -14.123 1.00 0.00 98 HIS A C 15
ATOM 29159 O O . HIS A 1 101 ? 5.573 3.470 -13.051 1.00 0.00 98 HIS A O 15
ATOM 29173 N N . PRO A 1 102 ? 7.449 3.981 -14.213 1.00 0.00 99 PRO A N 15
ATOM 29174 C CA . PRO A 1 102 ? 8.253 4.403 -13.021 1.00 0.00 99 PRO A CA 15
ATOM 29175 C C . PRO A 1 102 ? 7.618 5.537 -12.162 1.00 0.00 99 PRO A C 15
ATOM 29176 O O . PRO A 1 102 ? 7.984 5.709 -10.994 1.00 0.00 99 PRO A O 15
ATOM 29187 N N . MET A 1 103 ? 6.676 6.302 -12.751 1.00 0.00 100 MET A N 15
ATOM 29188 C CA . MET A 1 103 ? 6.040 7.444 -12.052 1.00 0.00 100 MET A CA 15
ATOM 29189 C C . MET A 1 103 ? 4.665 7.085 -11.465 1.00 0.00 100 MET A C 15
ATOM 29190 O O . MET A 1 103 ? 4.036 7.935 -10.822 1.00 0.00 100 MET A O 15
ATOM 29204 N N . THR A 1 104 ? 4.215 5.831 -11.655 1.00 0.00 101 THR A N 15
ATOM 29205 C CA . THR A 1 104 ? 2.971 5.322 -11.022 1.00 0.00 101 THR A CA 15
ATOM 29206 C C . THR A 1 104 ? 3.167 5.142 -9.513 1.00 0.00 101 THR A C 15
ATOM 29207 O O . THR A 1 104 ? 4.252 5.414 -8.981 1.00 0.00 101 THR A O 15
ATOM 29218 N N . ALA A 1 105 ? 2.097 4.706 -8.825 1.00 0.00 102 ALA A N 15
ATOM 29219 C CA . ALA A 1 105 ? 2.153 4.376 -7.402 1.00 0.00 102 ALA A CA 15
ATOM 29220 C C . ALA A 1 105 ? 3.217 3.293 -7.164 1.00 0.00 102 ALA A C 15
ATOM 29221 O O . ALA A 1 105 ? 4.265 3.574 -6.562 1.00 0.00 102 ALA A O 15
ATOM 29228 N N . LEU A 1 106 ? 2.954 2.063 -7.660 1.00 0.00 103 LEU A N 15
ATOM 29229 C CA . LEU A 1 106 ? 3.850 0.900 -7.499 1.00 0.00 103 LEU A CA 15
ATOM 29230 C C . LEU A 1 106 ? 5.208 1.165 -8.202 1.00 0.00 103 LEU A C 15
ATOM 29231 O O . LEU A 1 106 ? 6.265 0.763 -7.711 1.00 0.00 103 LEU A O 15
ATOM 29247 N N . GLY A 1 107 ? 5.112 1.793 -9.390 1.00 0.00 104 GLY A N 15
ATOM 29248 C CA . GLY A 1 107 ? 6.267 2.324 -10.115 1.00 0.00 104 GLY A CA 15
ATOM 29249 C C . GLY A 1 107 ? 7.257 3.110 -9.280 1.00 0.00 104 GLY A C 15
ATOM 29250 O O . GLY A 1 107 ? 8.473 2.930 -9.441 1.00 0.00 104 GLY A O 15
ATOM 29254 N N . ARG A 1 108 ? 6.781 3.981 -8.367 1.00 0.00 105 ARG A N 15
ATOM 29255 C CA . ARG A 1 108 ? 7.669 4.704 -7.461 1.00 0.00 105 ARG A CA 15
ATOM 29256 C C . ARG A 1 108 ? 7.976 3.846 -6.233 1.00 0.00 105 ARG A C 15
ATOM 29257 O O . ARG A 1 108 ? 9.067 3.957 -5.674 1.00 0.00 105 ARG A O 15
ATOM 29278 N N . GLU A 1 109 ? 7.017 2.988 -5.805 1.00 0.00 106 GLU A N 15
ATOM 29279 C CA . GLU A 1 109 ? 7.099 2.243 -4.545 1.00 0.00 106 GLU A CA 15
ATOM 29280 C C . GLU A 1 109 ? 8.214 1.189 -4.595 1.00 0.00 106 GLU A C 15
ATOM 29281 O O . GLU A 1 109 ? 9.143 1.241 -3.784 1.00 0.00 106 GLU A O 15
ATOM 29293 N N . MET A 1 110 ? 8.125 0.216 -5.547 1.00 0.00 107 MET A N 15
ATOM 29294 C CA . MET A 1 110 ? 9.183 -0.799 -5.761 1.00 0.00 107 MET A CA 15
ATOM 29295 C C . MET A 1 110 ? 10.482 -0.133 -6.305 1.00 0.00 107 MET A C 15
ATOM 29296 O O . MET A 1 110 ? 11.510 -0.792 -6.431 1.00 0.00 107 MET A O 15
ATOM 29310 N N . GLY A 1 111 ? 10.397 1.176 -6.640 1.00 0.00 108 GLY A N 15
ATOM 29311 C CA . GLY A 1 111 ? 11.569 1.996 -6.956 1.00 0.00 108 GLY A CA 15
ATOM 29312 C C . GLY A 1 111 ? 12.052 1.839 -8.385 1.00 0.00 108 GLY A C 15
ATOM 29313 O O . GLY A 1 111 ? 13.262 1.886 -8.644 1.00 0.00 108 GLY A O 15
ATOM 29317 N N . LEU A 1 112 ? 11.105 1.665 -9.319 1.00 0.00 109 LEU A N 15
ATOM 29318 C CA . LEU A 1 112 ? 11.416 1.517 -10.749 1.00 0.00 109 LEU A CA 15
ATOM 29319 C C . LEU A 1 112 ? 11.750 2.901 -11.340 1.00 0.00 109 LEU A C 15
ATOM 29320 O O . LEU A 1 112 ? 11.134 3.901 -10.968 1.00 0.00 109 LEU A O 15
ATOM 29336 N N . GLU A 1 113 ? 12.740 2.945 -12.240 1.00 0.00 110 GLU A N 15
ATOM 29337 C CA . GLU A 1 113 ? 13.148 4.172 -12.973 1.00 0.00 110 GLU A CA 15
ATOM 29338 C C . GLU A 1 113 ? 12.988 3.959 -14.498 1.00 0.00 110 GLU A C 15
ATOM 29339 O O . GLU A 1 113 ? 13.403 4.785 -15.316 1.00 0.00 110 GLU A O 15
ATOM 29351 N N . GLU A 1 114 ? 12.350 2.839 -14.836 1.00 0.00 111 GLU A N 15
ATOM 29352 C CA . GLU A 1 114 ? 12.038 2.454 -16.223 1.00 0.00 111 GLU A CA 15
ATOM 29353 C C . GLU A 1 114 ? 10.713 1.681 -16.243 1.00 0.00 111 GLU A C 15
ATOM 29354 O O . GLU A 1 114 ? 10.353 1.025 -15.249 1.00 0.00 111 GLU A O 15
ATOM 29366 N N . MET A 1 115 ? 9.965 1.798 -17.356 1.00 0.00 112 MET A N 15
ATOM 29367 C CA . MET A 1 115 ? 8.712 1.061 -17.552 1.00 0.00 112 MET A CA 15
ATOM 29368 C C . MET A 1 115 ? 9.025 -0.428 -17.793 1.00 0.00 112 MET A C 15
ATOM 29369 O O . MET A 1 115 ? 9.794 -0.791 -18.696 1.00 0.00 112 MET A O 15
ATOM 29383 N N . THR A 1 116 ? 8.442 -1.261 -16.943 1.00 0.00 113 THR A N 15
ATOM 29384 C CA . THR A 1 116 ? 8.659 -2.707 -16.965 1.00 0.00 113 THR A CA 15
ATOM 29385 C C . THR A 1 116 ? 7.291 -3.356 -17.301 1.00 0.00 113 THR A C 15
ATOM 29386 O O . THR A 1 116 ? 6.259 -2.665 -17.222 1.00 0.00 113 THR A O 15
ATOM 29397 N N . GLY A 1 117 ? 7.248 -4.652 -17.681 1.00 0.00 114 GLY A N 15
ATOM 29398 C CA . GLY A 1 117 ? 5.964 -5.316 -17.914 1.00 0.00 114 GLY A CA 15
ATOM 29399 C C . GLY A 1 117 ? 6.030 -6.830 -17.802 1.00 0.00 114 GLY A C 15
ATOM 29400 O O . GLY A 1 117 ? 6.894 -7.463 -18.384 1.00 0.00 114 GLY A O 15
ATOM 29404 N N . PHE A 1 118 ? 5.056 -7.414 -17.109 1.00 0.00 115 PHE A N 15
ATOM 29405 C CA . PHE A 1 118 ? 5.027 -8.844 -16.767 1.00 0.00 115 PHE A CA 15
ATOM 29406 C C . PHE A 1 118 ? 3.745 -9.454 -17.338 1.00 0.00 115 PHE A C 15
ATOM 29407 O O . PHE A 1 118 ? 2.796 -8.706 -17.632 1.00 0.00 115 PHE A O 15
ATOM 29424 N N . SER A 1 119 ? 3.694 -10.800 -17.478 1.00 0.00 116 SER A N 15
ATOM 29425 C CA . SER A 1 119 ? 2.405 -11.470 -17.730 1.00 0.00 116 SER A CA 15
ATOM 29426 C C . SER A 1 119 ? 2.462 -12.990 -17.452 1.00 0.00 116 SER A C 15
ATOM 29427 O O . SER A 1 119 ? 3.527 -13.588 -17.173 1.00 0.00 116 SER A O 15
ATOM 29435 N N . LYS A 1 120 ? 1.272 -13.596 -17.587 1.00 0.00 117 LYS A N 15
ATOM 29436 C CA . LYS A 1 120 ? 1.055 -15.046 -17.582 1.00 0.00 117 LYS A CA 15
ATOM 29437 C C . LYS A 1 120 ? 1.113 -15.588 -19.016 1.00 0.00 117 LYS A C 15
ATOM 29438 O O . LYS A 1 120 ? 1.229 -16.797 -19.225 1.00 0.00 117 LYS A O 15
ATOM 29457 N N . THR A 1 121 ? 1.022 -14.668 -19.988 1.00 0.00 118 THR A N 15
ATOM 29458 C CA . THR A 1 121 ? 0.971 -14.971 -21.419 1.00 0.00 118 THR A CA 15
ATOM 29459 C C . THR A 1 121 ? 2.230 -14.409 -22.097 1.00 0.00 118 THR A C 15
ATOM 29460 O O . THR A 1 121 ? 2.762 -13.373 -21.673 1.00 0.00 118 THR A O 15
ATOM 29471 N N . THR A 1 122 ? 2.697 -15.110 -23.139 1.00 0.00 119 THR A N 15
ATOM 29472 C CA . THR A 1 122 ? 3.977 -14.822 -23.807 1.00 0.00 119 THR A CA 15
ATOM 29473 C C . THR A 1 122 ? 3.914 -13.522 -24.643 1.00 0.00 119 THR A C 15
ATOM 29474 O O . THR A 1 122 ? 2.861 -13.179 -25.194 1.00 0.00 119 THR A O 15
ATOM 29485 N N . PHE A 1 123 ? 5.050 -12.802 -24.690 1.00 0.00 120 PHE A N 15
ATOM 29486 C CA . PHE A 1 123 ? 5.216 -11.571 -25.484 1.00 0.00 120 PHE A CA 15
ATOM 29487 C C . PHE A 1 123 ? 6.713 -11.256 -25.697 1.00 0.00 120 PHE A C 15
ATOM 29488 O O . PHE A 1 123 ? 7.530 -11.551 -24.793 1.00 0.00 120 PHE A O 15
ATOM 29506 N N . MET A 1 4 ? -4.530 -22.431 15.231 1.00 0.00 1 MET A N 16
ATOM 29507 C CA . MET A 1 4 ? -3.459 -21.738 15.979 1.00 0.00 1 MET A CA 16
ATOM 29508 C C . MET A 1 4 ? -2.930 -20.555 15.160 1.00 0.00 1 MET A C 16
ATOM 29509 O O . MET A 1 4 ? -2.876 -19.417 15.645 1.00 0.00 1 MET A O 16
ATOM 29523 N N . LYS A 1 5 ? -2.530 -20.842 13.910 1.00 0.00 2 LYS A N 16
ATOM 29524 C CA . LYS A 1 5 ? -2.020 -19.833 12.965 1.00 0.00 2 LYS A CA 16
ATOM 29525 C C . LYS A 1 5 ? -2.794 -19.964 11.645 1.00 0.00 2 LYS A C 16
ATOM 29526 O O . LYS A 1 5 ? -3.762 -19.240 11.433 1.00 0.00 2 LYS A O 16
ATOM 29545 N N . GLU A 1 6 ? -2.390 -20.947 10.798 1.00 0.00 3 GLU A N 16
ATOM 29546 C CA . GLU A 1 6 ? -2.986 -21.206 9.453 1.00 0.00 3 GLU A CA 16
ATOM 29547 C C . GLU A 1 6 ? -2.909 -19.962 8.522 1.00 0.00 3 GLU A C 16
ATOM 29548 O O . GLU A 1 6 ? -3.610 -19.890 7.510 1.00 0.00 3 GLU A O 16
ATOM 29560 N N . VAL A 1 7 ? -2.017 -19.013 8.872 1.00 0.00 4 VAL A N 16
ATOM 29561 C CA . VAL A 1 7 ? -1.852 -17.702 8.196 1.00 0.00 4 VAL A CA 16
ATOM 29562 C C . VAL A 1 7 ? -0.380 -17.269 8.250 1.00 0.00 4 VAL A C 16
ATOM 29563 O O . VAL A 1 7 ? 0.415 -17.836 9.003 1.00 0.00 4 VAL A O 16
ATOM 29576 N N . GLU A 1 8 ? -0.010 -16.318 7.375 1.00 0.00 5 GLU A N 16
ATOM 29577 C CA . GLU A 1 8 ? 1.325 -15.678 7.389 1.00 0.00 5 GLU A CA 16
ATOM 29578 C C . GLU A 1 8 ? 1.237 -14.134 7.378 1.00 0.00 5 GLU A C 16
ATOM 29579 O O . GLU A 1 8 ? 2.062 -13.459 8.001 1.00 0.00 5 GLU A O 16
ATOM 29591 N N . LYS A 1 9 ? 0.293 -13.601 6.583 1.00 0.00 6 LYS A N 16
ATOM 29592 C CA . LYS A 1 9 ? 0.034 -12.135 6.509 1.00 0.00 6 LYS A CA 16
ATOM 29593 C C . LYS A 1 9 ? -0.272 -11.562 7.915 1.00 0.00 6 LYS A C 16
ATOM 29594 O O . LYS A 1 9 ? 0.274 -10.532 8.332 1.00 0.00 6 LYS A O 16
ATOM 29613 N N . ASN A 1 10 ? -1.190 -12.274 8.578 1.00 0.00 7 ASN A N 16
ATOM 29614 C CA . ASN A 1 10 ? -1.558 -11.973 9.986 1.00 0.00 7 ASN A CA 16
ATOM 29615 C C . ASN A 1 10 ? -0.310 -11.922 10.912 1.00 0.00 7 ASN A C 16
ATOM 29616 O O . ASN A 1 10 ? -0.313 -11.220 11.937 1.00 0.00 7 ASN A O 16
ATOM 29627 N N . GLU A 1 11 ? 0.772 -12.632 10.529 1.00 0.00 8 GLU A N 16
ATOM 29628 C CA . GLU A 1 11 ? 2.016 -12.661 11.317 1.00 0.00 8 GLU A CA 16
ATOM 29629 C C . GLU A 1 11 ? 2.870 -11.412 11.068 1.00 0.00 8 GLU A C 16
ATOM 29630 O O . GLU A 1 11 ? 3.629 -11.005 11.966 1.00 0.00 8 GLU A O 16
ATOM 29642 N N . ILE A 1 12 ? 2.780 -10.771 9.880 1.00 0.00 9 ILE A N 16
ATOM 29643 C CA . ILE A 1 12 ? 3.364 -9.433 9.655 1.00 0.00 9 ILE A CA 16
ATOM 29644 C C . ILE A 1 12 ? 2.581 -8.374 10.445 1.00 0.00 9 ILE A C 16
ATOM 29645 O O . ILE A 1 12 ? 3.165 -7.426 10.988 1.00 0.00 9 ILE A O 16
ATOM 29661 N N . LYS A 1 13 ? 1.253 -8.567 10.523 1.00 0.00 10 LYS A N 16
ATOM 29662 C CA . LYS A 1 13 ? 0.379 -7.760 11.393 1.00 0.00 10 LYS A CA 16
ATOM 29663 C C . LYS A 1 13 ? 0.801 -7.925 12.867 1.00 0.00 10 LYS A C 16
ATOM 29664 O O . LYS A 1 13 ? 0.691 -6.994 13.648 1.00 0.00 10 LYS A O 16
ATOM 29683 N N . ARG A 1 14 ? 1.338 -9.114 13.191 1.00 0.00 11 ARG A N 16
ATOM 29684 C CA . ARG A 1 14 ? 1.805 -9.462 14.547 1.00 0.00 11 ARG A CA 16
ATOM 29685 C C . ARG A 1 14 ? 3.153 -8.754 14.910 1.00 0.00 11 ARG A C 16
ATOM 29686 O O . ARG A 1 14 ? 3.326 -8.317 16.052 1.00 0.00 11 ARG A O 16
ATOM 29707 N N . LEU A 1 15 ? 4.126 -8.655 13.976 1.00 0.00 12 LEU A N 16
ATOM 29708 C CA . LEU A 1 15 ? 5.382 -7.874 14.249 1.00 0.00 12 LEU A CA 16
ATOM 29709 C C . LEU A 1 15 ? 5.113 -6.334 14.266 1.00 0.00 12 LEU A C 16
ATOM 29710 O O . LEU A 1 15 ? 5.613 -5.621 15.143 1.00 0.00 12 LEU A O 16
ATOM 29726 N N . SER A 1 16 ? 4.367 -5.833 13.260 1.00 0.00 13 SER A N 16
ATOM 29727 C CA . SER A 1 16 ? 3.726 -4.475 13.341 1.00 0.00 13 SER A CA 16
ATOM 29728 C C . SER A 1 16 ? 2.971 -4.267 14.690 1.00 0.00 13 SER A C 16
ATOM 29729 O O . SER A 1 16 ? 3.043 -3.204 15.282 1.00 0.00 13 SER A O 16
ATOM 29737 N N . ASP A 1 17 ? 2.327 -5.359 15.132 1.00 0.00 14 ASP A N 16
ATOM 29738 C CA . ASP A 1 17 ? 1.588 -5.379 16.442 1.00 0.00 14 ASP A CA 16
ATOM 29739 C C . ASP A 1 17 ? 2.599 -5.132 17.597 1.00 0.00 14 ASP A C 16
ATOM 29740 O O . ASP A 1 17 ? 2.303 -4.414 18.560 1.00 0.00 14 ASP A O 16
ATOM 29749 N N . ARG A 1 18 ? 3.799 -5.716 17.432 1.00 0.00 15 ARG A N 16
ATOM 29750 C CA . ARG A 1 18 ? 4.898 -5.591 18.409 1.00 0.00 15 ARG A CA 16
ATOM 29751 C C . ARG A 1 18 ? 5.435 -4.139 18.532 1.00 0.00 15 ARG A C 16
ATOM 29752 O O . ARG A 1 18 ? 5.497 -3.612 19.642 1.00 0.00 15 ARG A O 16
ATOM 29773 N N . LEU A 1 19 ? 5.857 -3.505 17.417 1.00 0.00 16 LEU A N 16
ATOM 29774 C CA . LEU A 1 19 ? 6.431 -2.122 17.458 1.00 0.00 16 LEU A CA 16
ATOM 29775 C C . LEU A 1 19 ? 5.324 -1.095 17.818 1.00 0.00 16 LEU A C 16
ATOM 29776 O O . LEU A 1 19 ? 5.565 -0.137 18.547 1.00 0.00 16 LEU A O 16
ATOM 29792 N N . ASP A 1 20 ? 4.142 -1.329 17.228 1.00 0.00 17 ASP A N 16
ATOM 29793 C CA . ASP A 1 20 ? 2.883 -0.620 17.619 1.00 0.00 17 ASP A CA 16
ATOM 29794 C C . ASP A 1 20 ? 2.741 -0.621 19.159 1.00 0.00 17 ASP A C 16
ATOM 29795 O O . ASP A 1 20 ? 2.448 0.407 19.761 1.00 0.00 17 ASP A O 16
ATOM 29804 N N . ALA A 1 21 ? 3.016 -1.788 19.767 1.00 0.00 18 ALA A N 16
ATOM 29805 C CA . ALA A 1 21 ? 2.996 -1.977 21.225 1.00 0.00 18 ALA A CA 16
ATOM 29806 C C . ALA A 1 21 ? 4.153 -1.214 21.908 1.00 0.00 18 ALA A C 16
ATOM 29807 O O . ALA A 1 21 ? 3.980 -0.716 23.009 1.00 0.00 18 ALA A O 16
ATOM 29814 N N . ILE A 1 22 ? 5.333 -1.146 21.252 1.00 0.00 19 ILE A N 16
ATOM 29815 C CA . ILE A 1 22 ? 6.530 -0.453 21.789 1.00 0.00 19 ILE A CA 16
ATOM 29816 C C . ILE A 1 22 ? 6.365 1.091 21.779 1.00 0.00 19 ILE A C 16
ATOM 29817 O O . ILE A 1 22 ? 6.637 1.726 22.793 1.00 0.00 19 ILE A O 16
ATOM 29833 N N . ARG A 1 23 ? 5.954 1.709 20.648 1.00 0.00 20 ARG A N 16
ATOM 29834 C CA . ARG A 1 23 ? 5.566 3.140 20.595 1.00 0.00 20 ARG A CA 16
ATOM 29835 C C . ARG A 1 23 ? 4.363 3.434 21.512 1.00 0.00 20 ARG A C 16
ATOM 29836 O O . ARG A 1 23 ? 4.203 4.544 21.969 1.00 0.00 20 ARG A O 16
ATOM 29857 N N . HIS A 1 24 ? 3.507 2.411 21.702 1.00 0.00 21 HIS A N 16
ATOM 29858 C CA . HIS A 1 24 ? 2.367 2.476 22.652 1.00 0.00 21 HIS A CA 16
ATOM 29859 C C . HIS A 1 24 ? 2.920 2.543 24.089 1.00 0.00 21 HIS A C 16
ATOM 29860 O O . HIS A 1 24 ? 2.449 3.299 24.926 1.00 0.00 21 HIS A O 16
ATOM 29875 N N . GLN A 1 25 ? 3.961 1.744 24.297 1.00 0.00 22 GLN A N 16
ATOM 29876 C CA . GLN A 1 25 ? 4.659 1.589 25.575 1.00 0.00 22 GLN A CA 16
ATOM 29877 C C . GLN A 1 25 ? 5.437 2.856 25.954 1.00 0.00 22 GLN A C 16
ATOM 29878 O O . GLN A 1 25 ? 5.440 3.235 27.109 1.00 0.00 22 GLN A O 16
ATOM 29892 N N . GLN A 1 26 ? 6.075 3.507 24.974 1.00 0.00 23 GLN A N 16
ATOM 29893 C CA . GLN A 1 26 ? 6.869 4.743 25.188 1.00 0.00 23 GLN A CA 16
ATOM 29894 C C . GLN A 1 26 ? 5.952 5.983 25.053 1.00 0.00 23 GLN A C 16
ATOM 29895 O O . GLN A 1 26 ? 6.352 7.108 25.312 1.00 0.00 23 GLN A O 16
ATOM 29909 N N . ALA A 1 27 ? 4.788 5.742 24.454 1.00 0.00 24 ALA A N 16
ATOM 29910 C CA . ALA A 1 27 ? 3.599 6.620 24.635 1.00 0.00 24 ALA A CA 16
ATOM 29911 C C . ALA A 1 27 ? 3.177 6.629 26.123 1.00 0.00 24 ALA A C 16
ATOM 29912 O O . ALA A 1 27 ? 2.852 7.680 26.677 1.00 0.00 24 ALA A O 16
ATOM 29919 N N . ASP A 1 28 ? 3.198 5.432 26.751 1.00 0.00 25 ASP A N 16
ATOM 29920 C CA . ASP A 1 28 ? 2.877 5.296 28.200 1.00 0.00 25 ASP A CA 16
ATOM 29921 C C . ASP A 1 28 ? 4.085 5.691 29.091 1.00 0.00 25 ASP A C 16
ATOM 29922 O O . ASP A 1 28 ? 3.912 6.084 30.246 1.00 0.00 25 ASP A O 16
ATOM 29931 N N . LEU A 1 29 ? 5.303 5.560 28.534 1.00 0.00 26 LEU A N 16
ATOM 29932 C CA . LEU A 1 29 ? 6.549 5.903 29.276 1.00 0.00 26 LEU A CA 16
ATOM 29933 C C . LEU A 1 29 ? 7.130 7.227 28.787 1.00 0.00 26 LEU A C 16
ATOM 29934 O O . LEU A 1 29 ? 6.808 7.694 27.710 1.00 0.00 26 LEU A O 16
ATOM 29950 N N . SER A 1 30 ? 7.969 7.843 29.614 1.00 0.00 27 SER A N 16
ATOM 29951 C CA . SER A 1 30 ? 8.730 9.037 29.223 1.00 0.00 27 SER A CA 16
ATOM 29952 C C . SER A 1 30 ? 10.196 8.658 28.977 1.00 0.00 27 SER A C 16
ATOM 29953 O O . SER A 1 30 ? 10.681 7.629 29.470 1.00 0.00 27 SER A O 16
ATOM 29961 N N . LEU A 1 31 ? 10.893 9.490 28.189 1.00 0.00 28 LEU A N 16
ATOM 29962 C CA . LEU A 1 31 ? 12.354 9.388 28.020 1.00 0.00 28 LEU A CA 16
ATOM 29963 C C . LEU A 1 31 ? 13.085 9.789 29.319 1.00 0.00 28 LEU A C 16
ATOM 29964 O O . LEU A 1 31 ? 14.188 9.305 29.583 1.00 0.00 28 LEU A O 16
ATOM 29980 N N . VAL A 1 32 ? 12.441 10.659 30.132 1.00 0.00 29 VAL A N 16
ATOM 29981 C CA . VAL A 1 32 ? 13.032 11.188 31.375 1.00 0.00 29 VAL A CA 16
ATOM 29982 C C . VAL A 1 32 ? 12.934 10.150 32.514 1.00 0.00 29 VAL A C 16
ATOM 29983 O O . VAL A 1 32 ? 13.918 9.456 32.803 1.00 0.00 29 VAL A O 16
ATOM 29996 N N . GLU A 1 33 ? 11.732 10.031 33.145 1.00 0.00 30 GLU A N 16
ATOM 29997 C CA . GLU A 1 33 ? 11.480 9.178 34.344 1.00 0.00 30 GLU A CA 16
ATOM 29998 C C . GLU A 1 33 ? 11.658 7.658 34.087 1.00 0.00 30 GLU A C 16
ATOM 29999 O O . GLU A 1 33 ? 11.411 6.841 34.985 1.00 0.00 30 GLU A O 16
ATOM 30011 N N . ALA A 1 34 ? 12.093 7.279 32.887 1.00 0.00 31 ALA A N 16
ATOM 30012 C CA . ALA A 1 34 ? 12.323 5.890 32.520 1.00 0.00 31 ALA A CA 16
ATOM 30013 C C . ALA A 1 34 ? 13.547 5.832 31.614 1.00 0.00 31 ALA A C 16
ATOM 30014 O O . ALA A 1 34 ? 13.533 5.122 30.638 1.00 0.00 31 ALA A O 16
ATOM 30021 N N . ALA A 1 35 ? 14.611 6.583 31.989 1.00 0.00 32 ALA A N 16
ATOM 30022 C CA . ALA A 1 35 ? 15.819 6.800 31.160 1.00 0.00 32 ALA A CA 16
ATOM 30023 C C . ALA A 1 35 ? 16.347 5.518 30.463 1.00 0.00 32 ALA A C 16
ATOM 30024 O O . ALA A 1 35 ? 16.135 5.357 29.259 1.00 0.00 32 ALA A O 16
ATOM 30031 N N . ASP A 1 36 ? 17.054 4.640 31.211 1.00 0.00 33 ASP A N 16
ATOM 30032 C CA . ASP A 1 36 ? 17.600 3.364 30.688 1.00 0.00 33 ASP A CA 16
ATOM 30033 C C . ASP A 1 36 ? 16.513 2.406 30.153 1.00 0.00 33 ASP A C 16
ATOM 30034 O O . ASP A 1 36 ? 16.774 1.668 29.218 1.00 0.00 33 ASP A O 16
ATOM 30043 N N . LYS A 1 37 ? 15.315 2.423 30.758 1.00 0.00 34 LYS A N 16
ATOM 30044 C CA . LYS A 1 37 ? 14.196 1.550 30.332 1.00 0.00 34 LYS A CA 16
ATOM 30045 C C . LYS A 1 37 ? 13.807 1.898 28.871 1.00 0.00 34 LYS A C 16
ATOM 30046 O O . LYS A 1 37 ? 13.857 1.056 27.993 1.00 0.00 34 LYS A O 16
ATOM 30065 N N . TYR A 1 38 ? 13.452 3.170 28.671 1.00 0.00 35 TYR A N 16
ATOM 30066 C CA . TYR A 1 38 ? 13.191 3.787 27.357 1.00 0.00 35 TYR A CA 16
ATOM 30067 C C . TYR A 1 38 ? 14.385 3.564 26.407 1.00 0.00 35 TYR A C 16
ATOM 30068 O O . TYR A 1 38 ? 14.197 3.297 25.224 1.00 0.00 35 TYR A O 16
ATOM 30086 N N . ALA A 1 39 ? 15.599 3.672 26.979 1.00 0.00 36 ALA A N 16
ATOM 30087 C CA . ALA A 1 39 ? 16.850 3.488 26.220 1.00 0.00 36 ALA A CA 16
ATOM 30088 C C . ALA A 1 39 ? 16.929 2.066 25.631 1.00 0.00 36 ALA A C 16
ATOM 30089 O O . ALA A 1 39 ? 17.211 1.904 24.437 1.00 0.00 36 ALA A O 16
ATOM 30096 N N . GLU A 1 40 ? 16.736 1.016 26.459 1.00 0.00 37 GLU A N 16
ATOM 30097 C CA . GLU A 1 40 ? 16.443 -0.365 26.055 1.00 0.00 37 GLU A CA 16
ATOM 30098 C C . GLU A 1 40 ? 15.377 -0.433 24.958 1.00 0.00 37 GLU A C 16
ATOM 30099 O O . GLU A 1 40 ? 15.609 -1.045 23.958 1.00 0.00 37 GLU A O 16
ATOM 30111 N N . LEU A 1 41 ? 14.225 0.208 25.171 1.00 0.00 38 LEU A N 16
ATOM 30112 C CA . LEU A 1 41 ? 13.088 0.132 24.207 1.00 0.00 38 LEU A CA 16
ATOM 30113 C C . LEU A 1 41 ? 13.473 0.706 22.824 1.00 0.00 38 LEU A C 16
ATOM 30114 O O . LEU A 1 41 ? 12.901 0.325 21.806 1.00 0.00 38 LEU A O 16
ATOM 30130 N N . GLU A 1 42 ? 14.446 1.623 22.852 1.00 0.00 39 GLU A N 16
ATOM 30131 C CA . GLU A 1 42 ? 15.108 2.157 21.649 1.00 0.00 39 GLU A CA 16
ATOM 30132 C C . GLU A 1 42 ? 15.955 1.053 20.962 1.00 0.00 39 GLU A C 16
ATOM 30133 O O . GLU A 1 42 ? 15.860 0.884 19.754 1.00 0.00 39 GLU A O 16
ATOM 30145 N N . LYS A 1 43 ? 16.820 0.358 21.739 1.00 0.00 40 LYS A N 16
ATOM 30146 C CA . LYS A 1 43 ? 17.663 -0.773 21.228 1.00 0.00 40 LYS A CA 16
ATOM 30147 C C . LYS A 1 43 ? 16.848 -2.029 20.785 1.00 0.00 40 LYS A C 16
ATOM 30148 O O . LYS A 1 43 ? 17.185 -2.670 19.786 1.00 0.00 40 LYS A O 16
ATOM 30167 N N . GLU A 1 44 ? 15.836 -2.399 21.582 1.00 0.00 41 GLU A N 16
ATOM 30168 C CA . GLU A 1 44 ? 14.860 -3.475 21.281 1.00 0.00 41 GLU A CA 16
ATOM 30169 C C . GLU A 1 44 ? 14.174 -3.182 19.946 1.00 0.00 41 GLU A C 16
ATOM 30170 O O . GLU A 1 44 ? 14.084 -4.045 19.073 1.00 0.00 41 GLU A O 16
ATOM 30182 N N . LYS A 1 45 ? 13.678 -1.944 19.847 1.00 0.00 42 LYS A N 16
ATOM 30183 C CA . LYS A 1 45 ? 13.168 -1.380 18.591 1.00 0.00 42 LYS A CA 16
ATOM 30184 C C . LYS A 1 45 ? 14.221 -1.504 17.472 1.00 0.00 42 LYS A C 16
ATOM 30185 O O . LYS A 1 45 ? 13.911 -2.003 16.400 1.00 0.00 42 LYS A O 16
ATOM 30204 N N . ALA A 1 46 ? 15.462 -1.087 17.788 1.00 0.00 43 ALA A N 16
ATOM 30205 C CA . ALA A 1 46 ? 16.563 -1.006 16.809 1.00 0.00 43 ALA A CA 16
ATOM 30206 C C . ALA A 1 46 ? 16.857 -2.360 16.160 1.00 0.00 43 ALA A C 16
ATOM 30207 O O . ALA A 1 46 ? 16.896 -2.449 14.934 1.00 0.00 43 ALA A O 16
ATOM 30214 N N . THR A 1 47 ? 17.103 -3.414 16.957 1.00 0.00 44 THR A N 16
ATOM 30215 C CA . THR A 1 47 ? 17.312 -4.804 16.548 1.00 0.00 44 THR A CA 16
ATOM 30216 C C . THR A 1 47 ? 16.090 -5.395 15.840 1.00 0.00 44 THR A C 16
ATOM 30217 O O . THR A 1 47 ? 16.258 -6.153 14.895 1.00 0.00 44 THR A O 16
ATOM 30228 N N . LEU A 1 48 ? 14.881 -5.098 16.365 1.00 0.00 45 LEU A N 16
ATOM 30229 C CA . LEU A 1 48 ? 13.630 -5.507 15.665 1.00 0.00 45 LEU A CA 16
ATOM 30230 C C . LEU A 1 48 ? 13.685 -5.077 14.190 1.00 0.00 45 LEU A C 16
ATOM 30231 O O . LEU A 1 48 ? 13.495 -5.901 13.312 1.00 0.00 45 LEU A O 16
ATOM 30247 N N . GLU A 1 49 ? 13.942 -3.781 13.959 1.00 0.00 46 GLU A N 16
ATOM 30248 C CA . GLU A 1 49 ? 14.219 -3.235 12.622 1.00 0.00 46 GLU A CA 16
ATOM 30249 C C . GLU A 1 49 ? 15.324 -4.063 11.884 1.00 0.00 46 GLU A C 16
ATOM 30250 O O . GLU A 1 49 ? 15.041 -4.671 10.863 1.00 0.00 46 GLU A O 16
ATOM 30262 N N . ALA A 1 50 ? 16.563 -4.048 12.423 1.00 0.00 47 ALA A N 16
ATOM 30263 C CA . ALA A 1 50 ? 17.765 -4.792 11.922 1.00 0.00 47 ALA A CA 16
ATOM 30264 C C . ALA A 1 50 ? 17.435 -6.229 11.404 1.00 0.00 47 ALA A C 16
ATOM 30265 O O . ALA A 1 50 ? 17.801 -6.603 10.280 1.00 0.00 47 ALA A O 16
ATOM 30272 N N . GLU A 1 51 ? 16.741 -7.023 12.231 1.00 0.00 48 GLU A N 16
ATOM 30273 C CA . GLU A 1 51 ? 16.153 -8.348 11.986 1.00 0.00 48 GLU A CA 16
ATOM 30274 C C . GLU A 1 51 ? 15.188 -8.343 10.790 1.00 0.00 48 GLU A C 16
ATOM 30275 O O . GLU A 1 51 ? 15.460 -8.944 9.760 1.00 0.00 48 GLU A O 16
ATOM 30287 N N . ILE A 1 52 ? 14.057 -7.638 10.992 1.00 0.00 49 ILE A N 16
ATOM 30288 C CA . ILE A 1 52 ? 12.970 -7.580 9.978 1.00 0.00 49 ILE A CA 16
ATOM 30289 C C . ILE A 1 52 ? 13.448 -6.888 8.668 1.00 0.00 49 ILE A C 16
ATOM 30290 O O . ILE A 1 52 ? 12.736 -6.900 7.677 1.00 0.00 49 ILE A O 16
ATOM 30306 N N . ALA A 1 53 ? 14.676 -6.334 8.691 1.00 0.00 50 ALA A N 16
ATOM 30307 C CA . ALA A 1 53 ? 15.344 -5.739 7.534 1.00 0.00 50 ALA A CA 16
ATOM 30308 C C . ALA A 1 53 ? 16.129 -6.822 6.770 1.00 0.00 50 ALA A C 16
ATOM 30309 O O . ALA A 1 53 ? 16.096 -6.862 5.546 1.00 0.00 50 ALA A O 16
ATOM 30316 N N . ARG A 1 54 ? 16.881 -7.669 7.514 1.00 0.00 51 ARG A N 16
ATOM 30317 C CA . ARG A 1 54 ? 17.485 -8.918 6.991 1.00 0.00 51 ARG A CA 16
ATOM 30318 C C . ARG A 1 54 ? 16.413 -9.818 6.345 1.00 0.00 51 ARG A C 16
ATOM 30319 O O . ARG A 1 54 ? 16.573 -10.296 5.211 1.00 0.00 51 ARG A O 16
ATOM 30340 N N . LEU A 1 55 ? 15.311 -10.026 7.079 1.00 0.00 52 LEU A N 16
ATOM 30341 C CA . LEU A 1 55 ? 14.126 -10.749 6.629 1.00 0.00 52 LEU A CA 16
ATOM 30342 C C . LEU A 1 55 ? 13.562 -10.101 5.369 1.00 0.00 52 LEU A C 16
ATOM 30343 O O . LEU A 1 55 ? 13.246 -10.804 4.427 1.00 0.00 52 LEU A O 16
ATOM 30359 N N . ARG A 1 56 ? 13.377 -8.766 5.381 1.00 0.00 53 ARG A N 16
ATOM 30360 C CA . ARG A 1 56 ? 12.960 -7.997 4.191 1.00 0.00 53 ARG A CA 16
ATOM 30361 C C . ARG A 1 56 ? 14.067 -7.677 3.165 1.00 0.00 53 ARG A C 16
ATOM 30362 O O . ARG A 1 56 ? 13.771 -6.966 2.219 1.00 0.00 53 ARG A O 16
ATOM 30383 N N . GLU A 1 57 ? 15.316 -8.151 3.316 1.00 0.00 54 GLU A N 16
ATOM 30384 C CA . GLU A 1 57 ? 16.264 -8.143 2.166 1.00 0.00 54 GLU A CA 16
ATOM 30385 C C . GLU A 1 57 ? 16.016 -9.439 1.375 1.00 0.00 54 GLU A C 16
ATOM 30386 O O . GLU A 1 57 ? 16.014 -9.438 0.145 1.00 0.00 54 GLU A O 16
ATOM 30398 N N . VAL A 1 58 ? 15.821 -10.545 2.130 1.00 0.00 55 VAL A N 16
ATOM 30399 C CA . VAL A 1 58 ? 15.206 -11.783 1.601 1.00 0.00 55 VAL A CA 16
ATOM 30400 C C . VAL A 1 58 ? 13.862 -11.448 0.921 1.00 0.00 55 VAL A C 16
ATOM 30401 O O . VAL A 1 58 ? 13.617 -11.849 -0.207 1.00 0.00 55 VAL A O 16
ATOM 30414 N N . HIS A 1 59 ? 12.985 -10.729 1.629 1.00 0.00 56 HIS A N 16
ATOM 30415 C CA . HIS A 1 59 ? 11.704 -10.190 1.153 1.00 0.00 56 HIS A CA 16
ATOM 30416 C C . HIS A 1 59 ? 11.824 -8.826 0.417 1.00 0.00 56 HIS A C 16
ATOM 30417 O O . HIS A 1 59 ? 10.847 -8.086 0.315 1.00 0.00 56 HIS A O 16
ATOM 30432 N N . SER A 1 60 ? 13.028 -8.497 -0.084 1.00 0.00 57 SER A N 16
ATOM 30433 C CA . SER A 1 60 ? 13.189 -7.573 -1.243 1.00 0.00 57 SER A CA 16
ATOM 30434 C C . SER A 1 60 ? 13.261 -8.435 -2.500 1.00 0.00 57 SER A C 16
ATOM 30435 O O . SER A 1 60 ? 12.701 -8.101 -3.547 1.00 0.00 57 SER A O 16
ATOM 30443 N N . GLN A 1 61 ? 13.961 -9.573 -2.346 1.00 0.00 58 GLN A N 16
ATOM 30444 C CA . GLN A 1 61 ? 14.029 -10.640 -3.351 1.00 0.00 58 GLN A CA 16
ATOM 30445 C C . GLN A 1 61 ? 12.643 -11.342 -3.452 1.00 0.00 58 GLN A C 16
ATOM 30446 O O . GLN A 1 61 ? 12.301 -11.920 -4.482 1.00 0.00 58 GLN A O 16
ATOM 30460 N N . LYS A 1 62 ? 11.866 -11.271 -2.351 1.00 0.00 59 LYS A N 16
ATOM 30461 C CA . LYS A 1 62 ? 10.535 -11.898 -2.210 1.00 0.00 59 LYS A CA 16
ATOM 30462 C C . LYS A 1 62 ? 9.566 -10.883 -1.553 1.00 0.00 59 LYS A C 16
ATOM 30463 O O . LYS A 1 62 ? 9.221 -11.049 -0.392 1.00 0.00 59 LYS A O 16
ATOM 30482 N N . LEU A 1 63 ? 9.148 -9.831 -2.299 1.00 0.00 60 LEU A N 16
ATOM 30483 C CA . LEU A 1 63 ? 8.388 -8.649 -1.742 1.00 0.00 60 LEU A CA 16
ATOM 30484 C C . LEU A 1 63 ? 6.981 -9.030 -1.131 1.00 0.00 60 LEU A C 16
ATOM 30485 O O . LEU A 1 63 ? 6.819 -10.077 -0.502 1.00 0.00 60 LEU A O 16
ATOM 30501 N N . SER A 1 64 ? 5.973 -8.142 -1.274 1.00 0.00 61 SER A N 16
ATOM 30502 C CA . SER A 1 64 ? 4.639 -8.309 -0.671 1.00 0.00 61 SER A CA 16
ATOM 30503 C C . SER A 1 64 ? 3.591 -8.600 -1.762 1.00 0.00 61 SER A C 16
ATOM 30504 O O . SER A 1 64 ? 3.868 -8.367 -2.932 1.00 0.00 61 SER A O 16
ATOM 30512 N N . LYS A 1 65 ? 2.353 -8.956 -1.326 1.00 0.00 62 LYS A N 16
ATOM 30513 C CA . LYS A 1 65 ? 1.311 -9.708 -2.101 1.00 0.00 62 LYS A CA 16
ATOM 30514 C C . LYS A 1 65 ? 1.492 -9.730 -3.653 1.00 0.00 62 LYS A C 16
ATOM 30515 O O . LYS A 1 65 ? 2.166 -10.637 -4.181 1.00 0.00 62 LYS A O 16
ATOM 30534 N N . GLU A 1 66 ? 0.936 -8.746 -4.392 1.00 0.00 63 GLU A N 16
ATOM 30535 C CA . GLU A 1 66 ? 0.851 -8.760 -5.865 1.00 0.00 63 GLU A CA 16
ATOM 30536 C C . GLU A 1 66 ? 2.216 -8.576 -6.526 1.00 0.00 63 GLU A C 16
ATOM 30537 O O . GLU A 1 66 ? 2.456 -9.080 -7.615 1.00 0.00 63 GLU A O 16
ATOM 30549 N N . ALA A 1 67 ? 3.057 -7.780 -5.883 1.00 0.00 64 ALA A N 16
ATOM 30550 C CA . ALA A 1 67 ? 4.439 -7.557 -6.314 1.00 0.00 64 ALA A CA 16
ATOM 30551 C C . ALA A 1 67 ? 5.220 -8.886 -6.278 1.00 0.00 64 ALA A C 16
ATOM 30552 O O . ALA A 1 67 ? 5.980 -9.210 -7.201 1.00 0.00 64 ALA A O 16
ATOM 30559 N N . GLN A 1 68 ? 5.000 -9.628 -5.175 1.00 0.00 65 GLN A N 16
ATOM 30560 C CA . GLN A 1 68 ? 5.578 -10.963 -4.985 1.00 0.00 65 GLN A CA 16
ATOM 30561 C C . GLN A 1 68 ? 5.035 -11.920 -6.069 1.00 0.00 65 GLN A C 16
ATOM 30562 O O . GLN A 1 68 ? 5.744 -12.850 -6.484 1.00 0.00 65 GLN A O 16
ATOM 30576 N N . LYS A 1 69 ? 3.829 -11.646 -6.630 1.00 0.00 66 LYS A N 16
ATOM 30577 C CA . LYS A 1 69 ? 3.195 -12.407 -7.702 1.00 0.00 66 LYS A CA 16
ATOM 30578 C C . LYS A 1 69 ? 3.812 -12.061 -9.050 1.00 0.00 66 LYS A C 16
ATOM 30579 O O . LYS A 1 69 ? 4.030 -12.960 -9.869 1.00 0.00 66 LYS A O 16
ATOM 30598 N N . LEU A 1 70 ? 4.097 -10.767 -9.301 1.00 0.00 67 LEU A N 16
ATOM 30599 C CA . LEU A 1 70 ? 4.838 -10.329 -10.487 1.00 0.00 67 LEU A CA 16
ATOM 30600 C C . LEU A 1 70 ? 6.207 -11.028 -10.584 1.00 0.00 67 LEU A C 16
ATOM 30601 O O . LEU A 1 70 ? 6.559 -11.575 -11.624 1.00 0.00 67 LEU A O 16
ATOM 30617 N N . MET A 1 71 ? 7.010 -10.927 -9.528 1.00 0.00 68 MET A N 16
ATOM 30618 C CA . MET A 1 71 ? 8.246 -11.716 -9.317 1.00 0.00 68 MET A CA 16
ATOM 30619 C C . MET A 1 71 ? 8.086 -13.239 -9.605 1.00 0.00 68 MET A C 16
ATOM 30620 O O . MET A 1 71 ? 9.004 -13.848 -10.166 1.00 0.00 68 MET A O 16
ATOM 30634 N N . LYS A 1 72 ? 6.945 -13.861 -9.219 1.00 0.00 69 LYS A N 16
ATOM 30635 C CA . LYS A 1 72 ? 6.677 -15.303 -9.568 1.00 0.00 69 LYS A CA 16
ATOM 30636 C C . LYS A 1 72 ? 5.733 -15.467 -10.812 1.00 0.00 69 LYS A C 16
ATOM 30637 O O . LYS A 1 72 ? 5.067 -16.506 -10.972 1.00 0.00 69 LYS A O 16
ATOM 30656 N N . MET A 1 73 ? 5.705 -14.444 -11.707 1.00 0.00 70 MET A N 16
ATOM 30657 C CA . MET A 1 73 ? 4.999 -14.505 -13.033 1.00 0.00 70 MET A CA 16
ATOM 30658 C C . MET A 1 73 ? 5.682 -15.514 -13.995 1.00 0.00 70 MET A C 16
ATOM 30659 O O . MET A 1 73 ? 6.799 -15.957 -13.722 1.00 0.00 70 MET A O 16
ATOM 30673 N N . PRO A 1 74 ? 5.018 -15.911 -15.138 1.00 0.00 71 PRO A N 16
ATOM 30674 C CA . PRO A 1 74 ? 5.663 -16.732 -16.168 1.00 0.00 71 PRO A CA 16
ATOM 30675 C C . PRO A 1 74 ? 6.544 -15.888 -17.121 1.00 0.00 71 PRO A C 16
ATOM 30676 O O . PRO A 1 74 ? 7.774 -15.994 -17.086 1.00 0.00 71 PRO A O 16
ATOM 30687 N N . PHE A 1 75 ? 5.903 -15.029 -17.954 1.00 0.00 72 PHE A N 16
ATOM 30688 C CA . PHE A 1 75 ? 6.598 -14.307 -19.052 1.00 0.00 72 PHE A CA 16
ATOM 30689 C C . PHE A 1 75 ? 6.697 -12.820 -18.621 1.00 0.00 72 PHE A C 16
ATOM 30690 O O . PHE A 1 75 ? 5.798 -12.320 -17.942 1.00 0.00 72 PHE A O 16
ATOM 30707 N N . GLN A 1 76 ? 7.802 -12.131 -18.976 1.00 0.00 73 GLN A N 16
ATOM 30708 C CA . GLN A 1 76 ? 7.974 -10.681 -18.643 1.00 0.00 73 GLN A CA 16
ATOM 30709 C C . GLN A 1 76 ? 9.150 -10.023 -19.389 1.00 0.00 73 GLN A C 16
ATOM 30710 O O . GLN A 1 76 ? 9.938 -10.707 -20.052 1.00 0.00 73 GLN A O 16
ATOM 30724 N N . ARG A 1 77 ? 9.256 -8.682 -19.200 1.00 0.00 74 ARG A N 16
ATOM 30725 C CA . ARG A 1 77 ? 10.329 -7.833 -19.762 1.00 0.00 74 ARG A CA 16
ATOM 30726 C C . ARG A 1 77 ? 10.125 -6.365 -19.309 1.00 0.00 74 ARG A C 16
ATOM 30727 O O . ARG A 1 77 ? 9.231 -6.071 -18.524 1.00 0.00 74 ARG A O 16
ATOM 30748 N N . ALA A 1 78 ? 10.989 -5.471 -19.805 1.00 0.00 75 ALA A N 16
ATOM 30749 C CA . ALA A 1 78 ? 10.833 -3.994 -19.684 1.00 0.00 75 ALA A CA 16
ATOM 30750 C C . ALA A 1 78 ? 10.511 -3.478 -21.083 1.00 0.00 75 ALA A C 16
ATOM 30751 O O . ALA A 1 78 ? 11.101 -3.990 -22.052 1.00 0.00 75 ALA A O 16
ATOM 30758 N N . ILE A 1 79 ? 9.602 -2.484 -21.267 1.00 0.00 76 ILE A N 16
ATOM 30759 C CA . ILE A 1 79 ? 8.961 -2.277 -22.577 1.00 0.00 76 ILE A CA 16
ATOM 30760 C C . ILE A 1 79 ? 9.777 -1.246 -23.390 1.00 0.00 76 ILE A C 16
ATOM 30761 O O . ILE A 1 79 ? 9.926 -0.100 -22.967 1.00 0.00 76 ILE A O 16
ATOM 30777 N N . THR A 1 80 ? 10.311 -1.685 -24.542 1.00 0.00 77 THR A N 16
ATOM 30778 C CA . THR A 1 80 ? 11.144 -0.862 -25.440 1.00 0.00 77 THR A CA 16
ATOM 30779 C C . THR A 1 80 ? 10.292 0.195 -26.168 1.00 0.00 77 THR A C 16
ATOM 30780 O O . THR A 1 80 ? 9.061 0.130 -26.134 1.00 0.00 77 THR A O 16
ATOM 30791 N N . LYS A 1 81 ? 10.949 1.068 -26.958 1.00 0.00 78 LYS A N 16
ATOM 30792 C CA . LYS A 1 81 ? 10.327 2.315 -27.464 1.00 0.00 78 LYS A CA 16
ATOM 30793 C C . LYS A 1 81 ? 9.524 2.027 -28.751 1.00 0.00 78 LYS A C 16
ATOM 30794 O O . LYS A 1 81 ? 8.776 2.878 -29.241 1.00 0.00 78 LYS A O 16
ATOM 30813 N N . LYS A 1 82 ? 9.664 0.784 -29.238 1.00 0.00 79 LYS A N 16
ATOM 30814 C CA . LYS A 1 82 ? 9.011 0.288 -30.445 1.00 0.00 79 LYS A CA 16
ATOM 30815 C C . LYS A 1 82 ? 7.593 -0.138 -30.084 1.00 0.00 79 LYS A C 16
ATOM 30816 O O . LYS A 1 82 ? 6.631 0.226 -30.768 1.00 0.00 79 LYS A O 16
ATOM 30835 N N . GLU A 1 83 ? 7.459 -0.899 -28.983 1.00 0.00 80 GLU A N 16
ATOM 30836 C CA . GLU A 1 83 ? 6.164 -1.354 -28.479 1.00 0.00 80 GLU A CA 16
ATOM 30837 C C . GLU A 1 83 ? 5.447 -0.154 -27.812 1.00 0.00 80 GLU A C 16
ATOM 30838 O O . GLU A 1 83 ? 4.230 -0.052 -27.807 1.00 0.00 80 GLU A O 16
ATOM 30850 N N . GLN A 1 84 ? 6.291 0.696 -27.198 1.00 0.00 81 GLN A N 16
ATOM 30851 C CA . GLN A 1 84 ? 5.859 2.040 -26.749 1.00 0.00 81 GLN A CA 16
ATOM 30852 C C . GLN A 1 84 ? 5.362 2.951 -27.879 1.00 0.00 81 GLN A C 16
ATOM 30853 O O . GLN A 1 84 ? 4.449 3.754 -27.634 1.00 0.00 81 GLN A O 16
ATOM 30867 N N . ALA A 1 85 ? 5.954 2.863 -29.098 1.00 0.00 82 ALA A N 16
ATOM 30868 C CA . ALA A 1 85 ? 5.537 3.724 -30.237 1.00 0.00 82 ALA A CA 16
ATOM 30869 C C . ALA A 1 85 ? 4.043 3.526 -30.554 1.00 0.00 82 ALA A C 16
ATOM 30870 O O . ALA A 1 85 ? 3.326 4.493 -30.845 1.00 0.00 82 ALA A O 16
ATOM 30877 N N . ASP A 1 86 ? 3.583 2.260 -30.485 1.00 0.00 83 ASP A N 16
ATOM 30878 C CA . ASP A 1 86 ? 2.146 1.934 -30.497 1.00 0.00 83 ASP A CA 16
ATOM 30879 C C . ASP A 1 86 ? 1.856 0.822 -29.478 1.00 0.00 83 ASP A C 16
ATOM 30880 O O . ASP A 1 86 ? 2.146 -0.367 -29.721 1.00 0.00 83 ASP A O 16
ATOM 30889 N N . MET A 1 87 ? 1.268 1.241 -28.338 1.00 0.00 84 MET A N 16
ATOM 30890 C CA . MET A 1 87 ? 0.864 0.353 -27.234 1.00 0.00 84 MET A CA 16
ATOM 30891 C C . MET A 1 87 ? -0.291 -0.557 -27.662 1.00 0.00 84 MET A C 16
ATOM 30892 O O . MET A 1 87 ? -0.481 -1.625 -27.090 1.00 0.00 84 MET A O 16
ATOM 30906 N N . GLY A 1 88 ? -1.087 -0.074 -28.635 1.00 0.00 85 GLY A N 16
ATOM 30907 C CA . GLY A 1 88 ? -2.203 -0.851 -29.176 1.00 0.00 85 GLY A CA 16
ATOM 30908 C C . GLY A 1 88 ? -1.711 -2.151 -29.813 1.00 0.00 85 GLY A C 16
ATOM 30909 O O . GLY A 1 88 ? -2.135 -3.247 -29.417 1.00 0.00 85 GLY A O 16
ATOM 30913 N N . LYS A 1 89 ? -0.827 -2.001 -30.817 1.00 0.00 86 LYS A N 16
ATOM 30914 C CA . LYS A 1 89 ? -0.072 -3.108 -31.449 1.00 0.00 86 LYS A CA 16
ATOM 30915 C C . LYS A 1 89 ? 0.638 -3.990 -30.399 1.00 0.00 86 LYS A C 16
ATOM 30916 O O . LYS A 1 89 ? 0.591 -5.219 -30.490 1.00 0.00 86 LYS A O 16
ATOM 30935 N N . LEU A 1 90 ? 1.342 -3.315 -29.469 1.00 0.00 87 LEU A N 16
ATOM 30936 C CA . LEU A 1 90 ? 2.023 -4.032 -28.354 1.00 0.00 87 LEU A CA 16
ATOM 30937 C C . LEU A 1 90 ? 1.029 -5.030 -27.670 1.00 0.00 87 LEU A C 16
ATOM 30938 O O . LEU A 1 90 ? 1.156 -6.245 -27.848 1.00 0.00 87 LEU A O 16
ATOM 30954 N N . LYS A 1 91 ? 0.034 -4.480 -26.945 1.00 0.00 88 LYS A N 16
ATOM 30955 C CA . LYS A 1 91 ? -0.901 -5.225 -26.078 1.00 0.00 88 LYS A CA 16
ATOM 30956 C C . LYS A 1 91 ? -1.709 -6.322 -26.795 1.00 0.00 88 LYS A C 16
ATOM 30957 O O . LYS A 1 91 ? -1.934 -7.379 -26.202 1.00 0.00 88 LYS A O 16
ATOM 30976 N N . LYS A 1 92 ? -2.128 -6.076 -28.057 1.00 0.00 89 LYS A N 16
ATOM 30977 C CA . LYS A 1 92 ? -3.008 -7.029 -28.808 1.00 0.00 89 LYS A CA 16
ATOM 30978 C C . LYS A 1 92 ? -2.340 -8.415 -29.076 1.00 0.00 89 LYS A C 16
ATOM 30979 O O . LYS A 1 92 ? -2.974 -9.302 -29.641 1.00 0.00 89 LYS A O 16
ATOM 30998 N N . SER A 1 93 ? -1.086 -8.597 -28.631 1.00 0.00 90 SER A N 16
ATOM 30999 C CA . SER A 1 93 ? -0.304 -9.815 -28.868 1.00 0.00 90 SER A CA 16
ATOM 31000 C C . SER A 1 93 ? 0.226 -10.435 -27.560 1.00 0.00 90 SER A C 16
ATOM 31001 O O . SER A 1 93 ? 1.088 -11.317 -27.592 1.00 0.00 90 SER A O 16
ATOM 31009 N N . VAL A 1 94 ? -0.288 -9.966 -26.417 1.00 0.00 91 VAL A N 16
ATOM 31010 C CA . VAL A 1 94 ? 0.326 -10.305 -25.098 1.00 0.00 91 VAL A CA 16
ATOM 31011 C C . VAL A 1 94 ? -0.611 -11.096 -24.155 1.00 0.00 91 VAL A C 16
ATOM 31012 O O . VAL A 1 94 ? -0.123 -11.880 -23.331 1.00 0.00 91 VAL A O 16
ATOM 31025 N N . ARG A 1 95 ? -1.934 -10.874 -24.287 1.00 0.00 92 ARG A N 16
ATOM 31026 C CA . ARG A 1 95 ? -2.984 -11.432 -23.385 1.00 0.00 92 ARG A CA 16
ATOM 31027 C C . ARG A 1 95 ? -2.877 -10.847 -21.946 1.00 0.00 92 ARG A C 16
ATOM 31028 O O . ARG A 1 95 ? -3.646 -9.950 -21.584 1.00 0.00 92 ARG A O 16
ATOM 31049 N N . GLY A 1 96 ? -1.896 -11.328 -21.144 1.00 0.00 93 GLY A N 16
ATOM 31050 C CA . GLY A 1 96 ? -1.807 -10.989 -19.707 1.00 0.00 93 GLY A CA 16
ATOM 31051 C C . GLY A 1 96 ? -0.918 -9.778 -19.400 1.00 0.00 93 GLY A C 16
ATOM 31052 O O . GLY A 1 96 ? -0.244 -9.758 -18.365 1.00 0.00 93 GLY A O 16
ATOM 31056 N N . LEU A 1 97 ? -0.965 -8.763 -20.290 1.00 0.00 94 LEU A N 16
ATOM 31057 C CA . LEU A 1 97 ? -0.071 -7.589 -20.166 1.00 0.00 94 LEU A CA 16
ATOM 31058 C C . LEU A 1 97 ? -0.438 -6.692 -18.955 1.00 0.00 94 LEU A C 16
ATOM 31059 O O . LEU A 1 97 ? -1.561 -6.205 -18.824 1.00 0.00 94 LEU A O 16
ATOM 31075 N N . VAL A 1 98 ? 0.569 -6.548 -18.090 1.00 0.00 95 VAL A N 16
ATOM 31076 C CA . VAL A 1 98 ? 0.612 -5.649 -16.929 1.00 0.00 95 VAL A CA 16
ATOM 31077 C C . VAL A 1 98 ? 1.754 -4.663 -17.198 1.00 0.00 95 VAL A C 16
ATOM 31078 O O . VAL A 1 98 ? 2.828 -5.121 -17.553 1.00 0.00 95 VAL A O 16
ATOM 31091 N N . VAL A 1 99 ? 1.550 -3.329 -17.025 1.00 0.00 96 VAL A N 16
ATOM 31092 C CA . VAL A 1 99 ? 2.555 -2.298 -17.380 1.00 0.00 96 VAL A CA 16
ATOM 31093 C C . VAL A 1 99 ? 2.671 -1.323 -16.177 1.00 0.00 96 VAL A C 16
ATOM 31094 O O . VAL A 1 99 ? 1.705 -0.640 -15.826 1.00 0.00 96 VAL A O 16
ATOM 31107 N N . VAL A 1 100 ? 3.860 -1.293 -15.564 1.00 0.00 97 VAL A N 16
ATOM 31108 C CA . VAL A 1 100 ? 4.119 -0.549 -14.308 1.00 0.00 97 VAL A CA 16
ATOM 31109 C C . VAL A 1 100 ? 5.025 0.671 -14.594 1.00 0.00 97 VAL A C 16
ATOM 31110 O O . VAL A 1 100 ? 6.123 0.506 -15.148 1.00 0.00 97 VAL A O 16
ATOM 31123 N N . HIS A 1 101 ? 4.566 1.893 -14.220 1.00 0.00 98 HIS A N 16
ATOM 31124 C CA . HIS A 1 101 ? 5.216 3.169 -14.575 1.00 0.00 98 HIS A CA 16
ATOM 31125 C C . HIS A 1 101 ? 6.048 3.695 -13.366 1.00 0.00 98 HIS A C 16
ATOM 31126 O O . HIS A 1 101 ? 5.598 3.584 -12.222 1.00 0.00 98 HIS A O 16
ATOM 31140 N N . PRO A 1 102 ? 7.276 4.264 -13.611 1.00 0.00 99 PRO A N 16
ATOM 31141 C CA . PRO A 1 102 ? 8.175 4.810 -12.553 1.00 0.00 99 PRO A CA 16
ATOM 31142 C C . PRO A 1 102 ? 7.530 5.800 -11.539 1.00 0.00 99 PRO A C 16
ATOM 31143 O O . PRO A 1 102 ? 7.583 5.583 -10.317 1.00 0.00 99 PRO A O 16
ATOM 31154 N N . MET A 1 103 ? 6.932 6.887 -12.064 1.00 0.00 100 MET A N 16
ATOM 31155 C CA . MET A 1 103 ? 6.547 8.053 -11.230 1.00 0.00 100 MET A CA 16
ATOM 31156 C C . MET A 1 103 ? 5.203 7.870 -10.527 1.00 0.00 100 MET A C 16
ATOM 31157 O O . MET A 1 103 ? 4.792 8.733 -9.736 1.00 0.00 100 MET A O 16
ATOM 31171 N N . THR A 1 104 ? 4.525 6.746 -10.800 1.00 0.00 101 THR A N 16
ATOM 31172 C CA . THR A 1 104 ? 3.291 6.381 -10.093 1.00 0.00 101 THR A CA 16
ATOM 31173 C C . THR A 1 104 ? 3.613 5.980 -8.651 1.00 0.00 101 THR A C 16
ATOM 31174 O O . THR A 1 104 ? 4.792 5.873 -8.266 1.00 0.00 101 THR A O 16
ATOM 31185 N N . ALA A 1 105 ? 2.553 5.766 -7.866 1.00 0.00 102 ALA A N 16
ATOM 31186 C CA . ALA A 1 105 ? 2.660 5.227 -6.523 1.00 0.00 102 ALA A CA 16
ATOM 31187 C C . ALA A 1 105 ? 3.438 3.898 -6.545 1.00 0.00 102 ALA A C 16
ATOM 31188 O O . ALA A 1 105 ? 4.503 3.820 -5.953 1.00 0.00 102 ALA A O 16
ATOM 31195 N N . LEU A 1 106 ? 2.861 2.867 -7.208 1.00 0.00 103 LEU A N 16
ATOM 31196 C CA . LEU A 1 106 ? 3.405 1.491 -7.257 1.00 0.00 103 LEU A CA 16
ATOM 31197 C C . LEU A 1 106 ? 4.865 1.449 -7.802 1.00 0.00 103 LEU A C 16
ATOM 31198 O O . LEU A 1 106 ? 5.665 0.641 -7.324 1.00 0.00 103 LEU A O 16
ATOM 31214 N N . GLY A 1 107 ? 5.173 2.226 -8.874 1.00 0.00 104 GLY A N 16
ATOM 31215 C CA . GLY A 1 107 ? 6.556 2.391 -9.344 1.00 0.00 104 GLY A CA 16
ATOM 31216 C C . GLY A 1 107 ? 7.527 2.760 -8.217 1.00 0.00 104 GLY A C 16
ATOM 31217 O O . GLY A 1 107 ? 8.351 1.933 -7.816 1.00 0.00 104 GLY A O 16
ATOM 31221 N N . ARG A 1 108 ? 7.412 4.004 -7.720 1.00 0.00 105 ARG A N 16
ATOM 31222 C CA . ARG A 1 108 ? 8.161 4.507 -6.528 1.00 0.00 105 ARG A CA 16
ATOM 31223 C C . ARG A 1 108 ? 8.158 3.504 -5.337 1.00 0.00 105 ARG A C 16
ATOM 31224 O O . ARG A 1 108 ? 9.124 3.436 -4.573 1.00 0.00 105 ARG A O 16
ATOM 31245 N N . GLU A 1 109 ? 7.019 2.805 -5.202 1.00 0.00 106 GLU A N 16
ATOM 31246 C CA . GLU A 1 109 ? 6.844 1.711 -4.214 1.00 0.00 106 GLU A CA 16
ATOM 31247 C C . GLU A 1 109 ? 7.947 0.653 -4.392 1.00 0.00 106 GLU A C 16
ATOM 31248 O O . GLU A 1 109 ? 8.867 0.575 -3.574 1.00 0.00 106 GLU A O 16
ATOM 31260 N N . MET A 1 110 ? 7.877 -0.150 -5.480 1.00 0.00 107 MET A N 16
ATOM 31261 C CA . MET A 1 110 ? 8.852 -1.236 -5.763 1.00 0.00 107 MET A CA 16
ATOM 31262 C C . MET A 1 110 ? 10.228 -0.674 -6.199 1.00 0.00 107 MET A C 16
ATOM 31263 O O . MET A 1 110 ? 11.159 -1.446 -6.433 1.00 0.00 107 MET A O 16
ATOM 31277 N N . GLY A 1 111 ? 10.338 0.668 -6.291 1.00 0.00 108 GLY A N 16
ATOM 31278 C CA . GLY A 1 111 ? 11.585 1.342 -6.645 1.00 0.00 108 GLY A CA 16
ATOM 31279 C C . GLY A 1 111 ? 11.915 1.244 -8.130 1.00 0.00 108 GLY A C 16
ATOM 31280 O O . GLY A 1 111 ? 13.078 1.157 -8.504 1.00 0.00 108 GLY A O 16
ATOM 31284 N N . LEU A 1 112 ? 10.874 1.243 -8.973 1.00 0.00 109 LEU A N 16
ATOM 31285 C CA . LEU A 1 112 ? 11.039 1.234 -10.436 1.00 0.00 109 LEU A CA 16
ATOM 31286 C C . LEU A 1 112 ? 11.189 2.676 -10.937 1.00 0.00 109 LEU A C 16
ATOM 31287 O O . LEU A 1 112 ? 10.360 3.525 -10.614 1.00 0.00 109 LEU A O 16
ATOM 31303 N N . GLU A 1 113 ? 12.268 2.940 -11.691 1.00 0.00 110 GLU A N 16
ATOM 31304 C CA . GLU A 1 113 ? 12.513 4.238 -12.364 1.00 0.00 110 GLU A CA 16
ATOM 31305 C C . GLU A 1 113 ? 12.425 4.080 -13.903 1.00 0.00 110 GLU A C 16
ATOM 31306 O O . GLU A 1 113 ? 12.680 5.027 -14.648 1.00 0.00 110 GLU A O 16
ATOM 31318 N N . GLU A 1 114 ? 11.994 2.879 -14.340 1.00 0.00 111 GLU A N 16
ATOM 31319 C CA . GLU A 1 114 ? 11.787 2.568 -15.781 1.00 0.00 111 GLU A CA 16
ATOM 31320 C C . GLU A 1 114 ? 10.488 1.759 -15.969 1.00 0.00 111 GLU A C 16
ATOM 31321 O O . GLU A 1 114 ? 10.180 0.901 -15.129 1.00 0.00 111 GLU A O 16
ATOM 31333 N N . MET A 1 115 ? 9.704 2.065 -17.042 1.00 0.00 112 MET A N 16
ATOM 31334 C CA . MET A 1 115 ? 8.435 1.362 -17.346 1.00 0.00 112 MET A CA 16
ATOM 31335 C C . MET A 1 115 ? 8.704 -0.112 -17.735 1.00 0.00 112 MET A C 16
ATOM 31336 O O . MET A 1 115 ? 9.325 -0.420 -18.783 1.00 0.00 112 MET A O 16
ATOM 31350 N N . THR A 1 116 ? 8.205 -1.019 -16.899 1.00 0.00 113 THR A N 16
ATOM 31351 C CA . THR A 1 116 ? 8.478 -2.457 -17.017 1.00 0.00 113 THR A CA 16
ATOM 31352 C C . THR A 1 116 ? 7.110 -3.140 -17.279 1.00 0.00 113 THR A C 16
ATOM 31353 O O . THR A 1 116 ? 6.077 -2.519 -16.997 1.00 0.00 113 THR A O 16
ATOM 31364 N N . GLY A 1 117 ? 7.048 -4.380 -17.822 1.00 0.00 114 GLY A N 16
ATOM 31365 C CA . GLY A 1 117 ? 5.758 -5.076 -17.929 1.00 0.00 114 GLY A CA 16
ATOM 31366 C C . GLY A 1 117 ? 5.839 -6.601 -17.878 1.00 0.00 114 GLY A C 16
ATOM 31367 O O . GLY A 1 117 ? 6.708 -7.208 -18.507 1.00 0.00 114 GLY A O 16
ATOM 31371 N N . PHE A 1 118 ? 4.882 -7.216 -17.152 1.00 0.00 115 PHE A N 16
ATOM 31372 C CA . PHE A 1 118 ? 4.798 -8.681 -16.943 1.00 0.00 115 PHE A CA 16
ATOM 31373 C C . PHE A 1 118 ? 3.654 -9.261 -17.789 1.00 0.00 115 PHE A C 16
ATOM 31374 O O . PHE A 1 118 ? 2.837 -8.496 -18.320 1.00 0.00 115 PHE A O 16
ATOM 31391 N N . SER A 1 119 ? 3.566 -10.605 -17.900 1.00 0.00 116 SER A N 16
ATOM 31392 C CA . SER A 1 119 ? 2.548 -11.263 -18.726 1.00 0.00 116 SER A CA 16
ATOM 31393 C C . SER A 1 119 ? 2.449 -12.763 -18.414 1.00 0.00 116 SER A C 16
ATOM 31394 O O . SER A 1 119 ? 3.398 -13.393 -17.950 1.00 0.00 116 SER A O 16
ATOM 31402 N N . LYS A 1 120 ? 1.259 -13.313 -18.643 1.00 0.00 117 LYS A N 16
ATOM 31403 C CA . LYS A 1 120 ? 1.010 -14.755 -18.587 1.00 0.00 117 LYS A CA 16
ATOM 31404 C C . LYS A 1 120 ? 1.393 -15.437 -19.906 1.00 0.00 117 LYS A C 16
ATOM 31405 O O . LYS A 1 120 ? 1.547 -16.662 -19.954 1.00 0.00 117 LYS A O 16
ATOM 31424 N N . THR A 1 121 ? 1.543 -14.632 -20.970 1.00 0.00 118 THR A N 16
ATOM 31425 C CA . THR A 1 121 ? 1.754 -15.124 -22.335 1.00 0.00 118 THR A CA 16
ATOM 31426 C C . THR A 1 121 ? 2.914 -14.339 -23.004 1.00 0.00 118 THR A C 16
ATOM 31427 O O . THR A 1 121 ? 3.387 -13.337 -22.462 1.00 0.00 118 THR A O 16
ATOM 31438 N N . THR A 1 122 ? 3.373 -14.814 -24.169 1.00 0.00 119 THR A N 16
ATOM 31439 C CA . THR A 1 122 ? 4.577 -14.302 -24.851 1.00 0.00 119 THR A CA 16
ATOM 31440 C C . THR A 1 122 ? 4.370 -12.892 -25.453 1.00 0.00 119 THR A C 16
ATOM 31441 O O . THR A 1 122 ? 3.249 -12.518 -25.836 1.00 0.00 119 THR A O 16
ATOM 31452 N N . PHE A 1 123 ? 5.482 -12.130 -25.519 1.00 0.00 120 PHE A N 16
ATOM 31453 C CA . PHE A 1 123 ? 5.541 -10.784 -26.113 1.00 0.00 120 PHE A CA 16
ATOM 31454 C C . PHE A 1 123 ? 7.014 -10.354 -26.348 1.00 0.00 120 PHE A C 16
ATOM 31455 O O . PHE A 1 123 ? 7.368 -9.996 -27.491 1.00 0.00 120 PHE A O 16
ATOM 31473 N N . MET A 1 4 ? -12.700 -7.604 -0.884 1.00 0.00 1 MET A N 17
ATOM 31474 C CA . MET A 1 4 ? -12.687 -6.162 -1.191 1.00 0.00 1 MET A CA 17
ATOM 31475 C C . MET A 1 4 ? -14.044 -5.558 -0.815 1.00 0.00 1 MET A C 17
ATOM 31476 O O . MET A 1 4 ? -15.063 -5.865 -1.445 1.00 0.00 1 MET A O 17
ATOM 31490 N N . LYS A 1 5 ? -14.049 -4.731 0.241 1.00 0.00 2 LYS A N 17
ATOM 31491 C CA . LYS A 1 5 ? -15.252 -3.995 0.692 1.00 0.00 2 LYS A CA 17
ATOM 31492 C C . LYS A 1 5 ? -15.277 -2.613 0.008 1.00 0.00 2 LYS A C 17
ATOM 31493 O O . LYS A 1 5 ? -16.300 -1.918 0.041 1.00 0.00 2 LYS A O 17
ATOM 31512 N N . GLU A 1 6 ? -14.073 -2.217 -0.491 1.00 0.00 3 GLU A N 17
ATOM 31513 C CA . GLU A 1 6 ? -13.798 -0.995 -1.303 1.00 0.00 3 GLU A CA 17
ATOM 31514 C C . GLU A 1 6 ? -13.375 0.163 -0.365 1.00 0.00 3 GLU A C 17
ATOM 31515 O O . GLU A 1 6 ? -12.527 0.987 -0.713 1.00 0.00 3 GLU A O 17
ATOM 31527 N N . VAL A 1 7 ? -13.934 0.162 0.856 1.00 0.00 4 VAL A N 17
ATOM 31528 C CA . VAL A 1 7 ? -13.673 1.179 1.897 1.00 0.00 4 VAL A CA 17
ATOM 31529 C C . VAL A 1 7 ? -12.322 0.949 2.635 1.00 0.00 4 VAL A C 17
ATOM 31530 O O . VAL A 1 7 ? -12.053 1.606 3.625 1.00 0.00 4 VAL A O 17
ATOM 31543 N N . GLU A 1 8 ? -11.503 0.002 2.137 1.00 0.00 5 GLU A N 17
ATOM 31544 C CA . GLU A 1 8 ? -10.100 -0.210 2.618 1.00 0.00 5 GLU A CA 17
ATOM 31545 C C . GLU A 1 8 ? -9.305 1.117 2.588 1.00 0.00 5 GLU A C 17
ATOM 31546 O O . GLU A 1 8 ? -8.567 1.427 3.520 1.00 0.00 5 GLU A O 17
ATOM 31558 N N . LYS A 1 9 ? -9.424 1.804 1.438 1.00 0.00 6 LYS A N 17
ATOM 31559 C CA . LYS A 1 9 ? -8.931 3.210 1.279 1.00 0.00 6 LYS A CA 17
ATOM 31560 C C . LYS A 1 9 ? -9.293 4.079 2.528 1.00 0.00 6 LYS A C 17
ATOM 31561 O O . LYS A 1 9 ? -8.439 4.740 3.124 1.00 0.00 6 LYS A O 17
ATOM 31580 N N . ASN A 1 10 ? -10.592 4.009 2.884 1.00 0.00 7 ASN A N 17
ATOM 31581 C CA . ASN A 1 10 ? -11.162 4.767 4.031 1.00 0.00 7 ASN A CA 17
ATOM 31582 C C . ASN A 1 10 ? -10.557 4.297 5.378 1.00 0.00 7 ASN A C 17
ATOM 31583 O O . ASN A 1 10 ? -10.368 5.107 6.275 1.00 0.00 7 ASN A O 17
ATOM 31594 N N . GLU A 1 11 ? -10.275 2.978 5.490 1.00 0.00 8 GLU A N 17
ATOM 31595 C CA . GLU A 1 11 ? -9.589 2.392 6.673 1.00 0.00 8 GLU A CA 17
ATOM 31596 C C . GLU A 1 11 ? -8.152 2.935 6.827 1.00 0.00 8 GLU A C 17
ATOM 31597 O O . GLU A 1 11 ? -7.732 3.287 7.940 1.00 0.00 8 GLU A O 17
ATOM 31609 N N . ILE A 1 12 ? -7.385 2.975 5.722 1.00 0.00 9 ILE A N 17
ATOM 31610 C CA . ILE A 1 12 ? -6.018 3.527 5.718 1.00 0.00 9 ILE A CA 17
ATOM 31611 C C . ILE A 1 12 ? -6.018 5.027 6.084 1.00 0.00 9 ILE A C 17
ATOM 31612 O O . ILE A 1 12 ? -5.178 5.469 6.866 1.00 0.00 9 ILE A O 17
ATOM 31628 N N . LYS A 1 13 ? -6.987 5.780 5.534 1.00 0.00 10 LYS A N 17
ATOM 31629 C CA . LYS A 1 13 ? -7.183 7.214 5.854 1.00 0.00 10 LYS A CA 17
ATOM 31630 C C . LYS A 1 13 ? -7.468 7.395 7.362 1.00 0.00 10 LYS A C 17
ATOM 31631 O O . LYS A 1 13 ? -6.916 8.272 8.013 1.00 0.00 10 LYS A O 17
ATOM 31650 N N . ARG A 1 14 ? -8.404 6.575 7.834 1.00 0.00 11 ARG A N 17
ATOM 31651 C CA . ARG A 1 14 ? -8.838 6.485 9.242 1.00 0.00 11 ARG A CA 17
ATOM 31652 C C . ARG A 1 14 ? -7.651 6.412 10.235 1.00 0.00 11 ARG A C 17
ATOM 31653 O O . ARG A 1 14 ? -7.527 7.274 11.115 1.00 0.00 11 ARG A O 17
ATOM 31674 N N . LEU A 1 15 ? -6.790 5.383 10.093 1.00 0.00 12 LEU A N 17
ATOM 31675 C CA . LEU A 1 15 ? -5.622 5.203 10.992 1.00 0.00 12 LEU A CA 17
ATOM 31676 C C . LEU A 1 15 ? -4.574 6.341 10.823 1.00 0.00 12 LEU A C 17
ATOM 31677 O O . LEU A 1 15 ? -3.918 6.733 11.798 1.00 0.00 12 LEU A O 17
ATOM 31693 N N . SER A 1 16 ? -4.369 6.784 9.559 1.00 0.00 13 SER A N 17
ATOM 31694 C CA . SER A 1 16 ? -3.548 7.993 9.262 1.00 0.00 13 SER A CA 17
ATOM 31695 C C . SER A 1 16 ? -3.980 9.202 10.135 1.00 0.00 13 SER A C 17
ATOM 31696 O O . SER A 1 16 ? -3.151 9.814 10.805 1.00 0.00 13 SER A O 17
ATOM 31704 N N . ASP A 1 17 ? -5.285 9.524 10.071 1.00 0.00 14 ASP A N 17
ATOM 31705 C CA . ASP A 1 17 ? -5.925 10.610 10.865 1.00 0.00 14 ASP A CA 17
ATOM 31706 C C . ASP A 1 17 ? -5.701 10.424 12.395 1.00 0.00 14 ASP A C 17
ATOM 31707 O O . ASP A 1 17 ? -5.487 11.389 13.129 1.00 0.00 14 ASP A O 17
ATOM 31716 N N . ARG A 1 18 ? -5.841 9.157 12.814 1.00 0.00 15 ARG A N 17
ATOM 31717 C CA . ARG A 1 18 ? -5.601 8.723 14.223 1.00 0.00 15 ARG A CA 17
ATOM 31718 C C . ARG A 1 18 ? -4.208 9.214 14.713 1.00 0.00 15 ARG A C 17
ATOM 31719 O O . ARG A 1 18 ? -4.101 10.015 15.665 1.00 0.00 15 ARG A O 17
ATOM 31740 N N . LEU A 1 19 ? -3.161 8.781 13.984 1.00 0.00 16 LEU A N 17
ATOM 31741 C CA . LEU A 1 19 ? -1.761 9.124 14.324 1.00 0.00 16 LEU A CA 17
ATOM 31742 C C . LEU A 1 19 ? -1.528 10.649 14.148 1.00 0.00 16 LEU A C 17
ATOM 31743 O O . LEU A 1 19 ? -0.822 11.257 14.946 1.00 0.00 16 LEU A O 17
ATOM 31759 N N . ASP A 1 20 ? -2.100 11.233 13.078 1.00 0.00 17 ASP A N 17
ATOM 31760 C CA . ASP A 1 20 ? -1.987 12.683 12.771 1.00 0.00 17 ASP A CA 17
ATOM 31761 C C . ASP A 1 20 ? -2.495 13.583 13.927 1.00 0.00 17 ASP A C 17
ATOM 31762 O O . ASP A 1 20 ? -1.791 14.494 14.368 1.00 0.00 17 ASP A O 17
ATOM 31771 N N . ALA A 1 21 ? -3.745 13.372 14.362 1.00 0.00 18 ALA A N 17
ATOM 31772 C CA . ALA A 1 21 ? -4.315 14.014 15.562 1.00 0.00 18 ALA A CA 17
ATOM 31773 C C . ALA A 1 21 ? -3.449 13.802 16.818 1.00 0.00 18 ALA A C 17
ATOM 31774 O O . ALA A 1 21 ? -3.357 14.699 17.659 1.00 0.00 18 ALA A O 17
ATOM 31781 N N . ILE A 1 22 ? -2.785 12.626 16.911 1.00 0.00 19 ILE A N 17
ATOM 31782 C CA . ILE A 1 22 ? -1.929 12.303 18.080 1.00 0.00 19 ILE A CA 17
ATOM 31783 C C . ILE A 1 22 ? -0.608 13.111 18.041 1.00 0.00 19 ILE A C 17
ATOM 31784 O O . ILE A 1 22 ? -0.207 13.672 19.072 1.00 0.00 19 ILE A O 17
ATOM 31800 N N . ARG A 1 23 ? 0.066 13.203 16.872 1.00 0.00 20 ARG A N 17
ATOM 31801 C CA . ARG A 1 23 ? 1.310 13.981 16.712 1.00 0.00 20 ARG A CA 17
ATOM 31802 C C . ARG A 1 23 ? 1.067 15.495 16.905 1.00 0.00 20 ARG A C 17
ATOM 31803 O O . ARG A 1 23 ? 1.928 16.176 17.461 1.00 0.00 20 ARG A O 17
ATOM 31824 N N . HIS A 1 24 ? -0.104 16.029 16.451 1.00 0.00 21 HIS A N 17
ATOM 31825 C CA . HIS A 1 24 ? -0.479 17.449 16.631 1.00 0.00 21 HIS A CA 17
ATOM 31826 C C . HIS A 1 24 ? -0.752 17.743 18.102 1.00 0.00 21 HIS A C 17
ATOM 31827 O O . HIS A 1 24 ? -0.408 18.805 18.618 1.00 0.00 21 HIS A O 17
ATOM 31842 N N . GLN A 1 25 ? -1.414 16.777 18.734 1.00 0.00 22 GLN A N 17
ATOM 31843 C CA . GLN A 1 25 ? -1.690 16.790 20.173 1.00 0.00 22 GLN A CA 17
ATOM 31844 C C . GLN A 1 25 ? -0.376 16.923 20.969 1.00 0.00 22 GLN A C 17
ATOM 31845 O O . GLN A 1 25 ? -0.274 17.765 21.852 1.00 0.00 22 GLN A O 17
ATOM 31859 N N . GLN A 1 26 ? 0.642 16.144 20.570 1.00 0.00 23 GLN A N 17
ATOM 31860 C CA . GLN A 1 26 ? 1.952 16.147 21.253 1.00 0.00 23 GLN A CA 17
ATOM 31861 C C . GLN A 1 26 ? 2.823 17.324 20.792 1.00 0.00 23 GLN A C 17
ATOM 31862 O O . GLN A 1 26 ? 3.844 17.615 21.416 1.00 0.00 23 GLN A O 17
ATOM 31876 N N . ALA A 1 27 ? 2.453 17.936 19.652 1.00 0.00 24 ALA A N 17
ATOM 31877 C CA . ALA A 1 27 ? 3.016 19.232 19.230 1.00 0.00 24 ALA A CA 17
ATOM 31878 C C . ALA A 1 27 ? 2.650 20.323 20.248 1.00 0.00 24 ALA A C 17
ATOM 31879 O O . ALA A 1 27 ? 3.537 20.992 20.780 1.00 0.00 24 ALA A O 17
ATOM 31886 N N . ASP A 1 28 ? 1.336 20.484 20.523 1.00 0.00 25 ASP A N 17
ATOM 31887 C CA . ASP A 1 28 ? 0.858 21.427 21.567 1.00 0.00 25 ASP A CA 17
ATOM 31888 C C . ASP A 1 28 ? 1.301 21.008 22.984 1.00 0.00 25 ASP A C 17
ATOM 31889 O O . ASP A 1 28 ? 1.423 21.855 23.870 1.00 0.00 25 ASP A O 17
ATOM 31898 N N . LEU A 1 29 ? 1.517 19.698 23.180 1.00 0.00 26 LEU A N 17
ATOM 31899 C CA . LEU A 1 29 ? 1.929 19.187 24.510 1.00 0.00 26 LEU A CA 17
ATOM 31900 C C . LEU A 1 29 ? 3.457 19.091 24.630 1.00 0.00 26 LEU A C 17
ATOM 31901 O O . LEU A 1 29 ? 4.181 19.092 23.634 1.00 0.00 26 LEU A O 17
ATOM 31917 N N . SER A 1 30 ? 3.915 19.025 25.877 1.00 0.00 27 SER A N 17
ATOM 31918 C CA . SER A 1 30 ? 5.326 18.888 26.232 1.00 0.00 27 SER A CA 17
ATOM 31919 C C . SER A 1 30 ? 5.447 17.835 27.333 1.00 0.00 27 SER A C 17
ATOM 31920 O O . SER A 1 30 ? 4.479 17.567 28.043 1.00 0.00 27 SER A O 17
ATOM 31928 N N . LEU A 1 31 ? 6.641 17.258 27.470 1.00 0.00 28 LEU A N 17
ATOM 31929 C CA . LEU A 1 31 ? 6.984 16.363 28.587 1.00 0.00 28 LEU A CA 17
ATOM 31930 C C . LEU A 1 31 ? 7.034 17.161 29.909 1.00 0.00 28 LEU A C 17
ATOM 31931 O O . LEU A 1 31 ? 6.741 16.636 30.983 1.00 0.00 28 LEU A O 17
ATOM 31947 N N . VAL A 1 32 ? 7.410 18.443 29.800 1.00 0.00 29 VAL A N 17
ATOM 31948 C CA . VAL A 1 32 ? 7.602 19.341 30.955 1.00 0.00 29 VAL A CA 17
ATOM 31949 C C . VAL A 1 32 ? 6.258 19.681 31.641 1.00 0.00 29 VAL A C 17
ATOM 31950 O O . VAL A 1 32 ? 6.127 19.532 32.860 1.00 0.00 29 VAL A O 17
ATOM 31963 N N . GLU A 1 33 ? 5.248 20.086 30.843 1.00 0.00 30 GLU A N 17
ATOM 31964 C CA . GLU A 1 33 ? 3.938 20.531 31.390 1.00 0.00 30 GLU A CA 17
ATOM 31965 C C . GLU A 1 33 ? 2.884 19.408 31.340 1.00 0.00 30 GLU A C 17
ATOM 31966 O O . GLU A 1 33 ? 1.826 19.512 31.974 1.00 0.00 30 GLU A O 17
ATOM 31978 N N . ALA A 1 34 ? 3.181 18.342 30.588 1.00 0.00 31 ALA A N 17
ATOM 31979 C CA . ALA A 1 34 ? 2.321 17.157 30.498 1.00 0.00 31 ALA A CA 17
ATOM 31980 C C . ALA A 1 34 ? 3.197 15.905 30.581 1.00 0.00 31 ALA A C 17
ATOM 31981 O O . ALA A 1 34 ? 3.400 15.230 29.592 1.00 0.00 31 ALA A O 17
ATOM 31988 N N . ALA A 1 35 ? 3.759 15.639 31.773 1.00 0.00 32 ALA A N 17
ATOM 31989 C CA . ALA A 1 35 ? 4.664 14.494 32.000 1.00 0.00 32 ALA A CA 17
ATOM 31990 C C . ALA A 1 35 ? 3.965 13.164 31.665 1.00 0.00 32 ALA A C 17
ATOM 31991 O O . ALA A 1 35 ? 4.382 12.454 30.742 1.00 0.00 32 ALA A O 17
ATOM 31998 N N . ASP A 1 36 ? 2.893 12.872 32.416 1.00 0.00 33 ASP A N 17
ATOM 31999 C CA . ASP A 1 36 ? 2.112 11.634 32.249 1.00 0.00 33 ASP A CA 17
ATOM 32000 C C . ASP A 1 36 ? 1.426 11.609 30.868 1.00 0.00 33 ASP A C 17
ATOM 32001 O O . ASP A 1 36 ? 1.652 10.685 30.100 1.00 0.00 33 ASP A O 17
ATOM 32010 N N . LYS A 1 37 ? 0.559 12.622 30.612 1.00 0.00 34 LYS A N 17
ATOM 32011 C CA . LYS A 1 37 ? -0.185 12.783 29.334 1.00 0.00 34 LYS A CA 17
ATOM 32012 C C . LYS A 1 37 ? 0.702 12.503 28.095 1.00 0.00 34 LYS A C 17
ATOM 32013 O O . LYS A 1 37 ? 0.379 11.620 27.302 1.00 0.00 34 LYS A O 17
ATOM 32032 N N . TYR A 1 38 ? 1.836 13.211 27.993 1.00 0.00 35 TYR A N 17
ATOM 32033 C CA . TYR A 1 38 ? 2.752 13.095 26.839 1.00 0.00 35 TYR A CA 17
ATOM 32034 C C . TYR A 1 38 ? 3.404 11.699 26.809 1.00 0.00 35 TYR A C 17
ATOM 32035 O O . TYR A 1 38 ? 3.594 11.148 25.736 1.00 0.00 35 TYR A O 17
ATOM 32053 N N . ALA A 1 39 ? 3.732 11.163 28.001 1.00 0.00 36 ALA A N 17
ATOM 32054 C CA . ALA A 1 39 ? 4.381 9.839 28.136 1.00 0.00 36 ALA A CA 17
ATOM 32055 C C . ALA A 1 39 ? 3.482 8.714 27.588 1.00 0.00 36 ALA A C 17
ATOM 32056 O O . ALA A 1 39 ? 3.939 7.865 26.809 1.00 0.00 36 ALA A O 17
ATOM 32063 N N . GLU A 1 40 ? 2.202 8.726 28.005 1.00 0.00 37 GLU A N 17
ATOM 32064 C CA . GLU A 1 40 ? 1.153 7.831 27.501 1.00 0.00 37 GLU A CA 17
ATOM 32065 C C . GLU A 1 40 ? 1.088 7.933 25.973 1.00 0.00 37 GLU A C 17
ATOM 32066 O O . GLU A 1 40 ? 1.247 6.960 25.297 1.00 0.00 37 GLU A O 17
ATOM 32078 N N . LEU A 1 41 ? 0.844 9.150 25.510 1.00 0.00 38 LEU A N 17
ATOM 32079 C CA . LEU A 1 41 ? 0.776 9.479 24.061 1.00 0.00 38 LEU A CA 17
ATOM 32080 C C . LEU A 1 41 ? 1.984 8.918 23.243 1.00 0.00 38 LEU A C 17
ATOM 32081 O O . LEU A 1 41 ? 1.797 8.456 22.127 1.00 0.00 38 LEU A O 17
ATOM 32097 N N . GLU A 1 42 ? 3.205 9.031 23.801 1.00 0.00 39 GLU A N 17
ATOM 32098 C CA . GLU A 1 42 ? 4.439 8.393 23.256 1.00 0.00 39 GLU A CA 17
ATOM 32099 C C . GLU A 1 42 ? 4.321 6.852 23.165 1.00 0.00 39 GLU A C 17
ATOM 32100 O O . GLU A 1 42 ? 4.829 6.240 22.228 1.00 0.00 39 GLU A O 17
ATOM 32112 N N . LYS A 1 43 ? 3.676 6.260 24.169 1.00 0.00 40 LYS A N 17
ATOM 32113 C CA . LYS A 1 43 ? 3.455 4.788 24.231 1.00 0.00 40 LYS A CA 17
ATOM 32114 C C . LYS A 1 43 ? 2.369 4.356 23.214 1.00 0.00 40 LYS A C 17
ATOM 32115 O O . LYS A 1 43 ? 2.551 3.393 22.479 1.00 0.00 40 LYS A O 17
ATOM 32134 N N . GLU A 1 44 ? 1.226 5.059 23.264 1.00 0.00 41 GLU A N 17
ATOM 32135 C CA . GLU A 1 44 ? 0.101 4.867 22.320 1.00 0.00 41 GLU A CA 17
ATOM 32136 C C . GLU A 1 44 ? 0.570 5.007 20.862 1.00 0.00 41 GLU A C 17
ATOM 32137 O O . GLU A 1 44 ? 0.132 4.266 19.985 1.00 0.00 41 GLU A O 17
ATOM 32149 N N . LYS A 1 45 ? 1.461 5.980 20.654 1.00 0.00 42 LYS A N 17
ATOM 32150 C CA . LYS A 1 45 ? 2.138 6.206 19.367 1.00 0.00 42 LYS A CA 17
ATOM 32151 C C . LYS A 1 45 ? 3.021 4.986 19.021 1.00 0.00 42 LYS A C 17
ATOM 32152 O O . LYS A 1 45 ? 2.895 4.432 17.955 1.00 0.00 42 LYS A O 17
ATOM 32171 N N . ALA A 1 46 ? 3.942 4.641 19.948 1.00 0.00 43 ALA A N 17
ATOM 32172 C CA . ALA A 1 46 ? 4.886 3.492 19.843 1.00 0.00 43 ALA A CA 17
ATOM 32173 C C . ALA A 1 46 ? 4.176 2.189 19.409 1.00 0.00 43 ALA A C 17
ATOM 32174 O O . ALA A 1 46 ? 4.638 1.485 18.505 1.00 0.00 43 ALA A O 17
ATOM 32181 N N . THR A 1 47 ? 3.030 1.909 20.045 1.00 0.00 44 THR A N 17
ATOM 32182 C CA . THR A 1 47 ? 2.154 0.760 19.796 1.00 0.00 44 THR A CA 17
ATOM 32183 C C . THR A 1 47 ? 1.414 0.900 18.447 1.00 0.00 44 THR A C 17
ATOM 32184 O O . THR A 1 47 ? 1.223 -0.088 17.742 1.00 0.00 44 THR A O 17
ATOM 32195 N N . LEU A 1 48 ? 0.934 2.130 18.166 1.00 0.00 45 LEU A N 17
ATOM 32196 C CA . LEU A 1 48 ? 0.438 2.443 16.801 1.00 0.00 45 LEU A CA 17
ATOM 32197 C C . LEU A 1 48 ? 1.492 2.072 15.733 1.00 0.00 45 LEU A C 17
ATOM 32198 O O . LEU A 1 48 ? 1.184 1.298 14.855 1.00 0.00 45 LEU A O 17
ATOM 32214 N N . GLU A 1 49 ? 2.740 2.569 15.846 1.00 0.00 46 GLU A N 17
ATOM 32215 C CA . GLU A 1 49 ? 3.848 2.297 14.900 1.00 0.00 46 GLU A CA 17
ATOM 32216 C C . GLU A 1 49 ? 4.231 0.804 14.875 1.00 0.00 46 GLU A C 17
ATOM 32217 O O . GLU A 1 49 ? 4.601 0.273 13.818 1.00 0.00 46 GLU A O 17
ATOM 32229 N N . ALA A 1 50 ? 4.021 0.127 16.020 1.00 0.00 47 ALA A N 17
ATOM 32230 C CA . ALA A 1 50 ? 4.313 -1.293 16.260 1.00 0.00 47 ALA A CA 17
ATOM 32231 C C . ALA A 1 50 ? 3.361 -2.123 15.404 1.00 0.00 47 ALA A C 17
ATOM 32232 O O . ALA A 1 50 ? 3.790 -2.842 14.519 1.00 0.00 47 ALA A O 17
ATOM 32239 N N . GLU A 1 51 ? 2.065 -1.891 15.636 1.00 0.00 48 GLU A N 17
ATOM 32240 C CA . GLU A 1 51 ? 0.921 -2.478 14.930 1.00 0.00 48 GLU A CA 17
ATOM 32241 C C . GLU A 1 51 ? 0.994 -2.194 13.413 1.00 0.00 48 GLU A C 17
ATOM 32242 O O . GLU A 1 51 ? 1.177 -3.092 12.622 1.00 0.00 48 GLU A O 17
ATOM 32254 N N . ILE A 1 52 ? 0.878 -0.896 13.107 1.00 0.00 49 ILE A N 17
ATOM 32255 C CA . ILE A 1 52 ? 0.718 -0.439 11.707 1.00 0.00 49 ILE A CA 17
ATOM 32256 C C . ILE A 1 52 ? 1.877 -0.944 10.800 1.00 0.00 49 ILE A C 17
ATOM 32257 O O . ILE A 1 52 ? 1.601 -1.559 9.763 1.00 0.00 49 ILE A O 17
ATOM 32273 N N . ALA A 1 53 ? 3.169 -0.743 11.181 1.00 0.00 50 ALA A N 17
ATOM 32274 C CA . ALA A 1 53 ? 4.333 -1.223 10.408 1.00 0.00 50 ALA A CA 17
ATOM 32275 C C . ALA A 1 53 ? 4.517 -2.752 10.459 1.00 0.00 50 ALA A C 17
ATOM 32276 O O . ALA A 1 53 ? 5.104 -3.319 9.546 1.00 0.00 50 ALA A O 17
ATOM 32283 N N . ARG A 1 54 ? 4.076 -3.401 11.558 1.00 0.00 51 ARG A N 17
ATOM 32284 C CA . ARG A 1 54 ? 4.050 -4.885 11.660 1.00 0.00 51 ARG A CA 17
ATOM 32285 C C . ARG A 1 54 ? 3.111 -5.453 10.582 1.00 0.00 51 ARG A C 17
ATOM 32286 O O . ARG A 1 54 ? 3.475 -6.340 9.822 1.00 0.00 51 ARG A O 17
ATOM 32307 N N . LEU A 1 55 ? 1.898 -4.904 10.567 1.00 0.00 52 LEU A N 17
ATOM 32308 C CA . LEU A 1 55 ? 0.875 -5.186 9.549 1.00 0.00 52 LEU A CA 17
ATOM 32309 C C . LEU A 1 55 ? 1.393 -4.883 8.137 1.00 0.00 52 LEU A C 17
ATOM 32310 O O . LEU A 1 55 ? 1.038 -5.579 7.186 1.00 0.00 52 LEU A O 17
ATOM 32326 N N . ARG A 1 56 ? 2.252 -3.858 7.996 1.00 0.00 53 ARG A N 17
ATOM 32327 C CA . ARG A 1 56 ? 2.816 -3.436 6.705 1.00 0.00 53 ARG A CA 17
ATOM 32328 C C . ARG A 1 56 ? 4.206 -4.041 6.427 1.00 0.00 53 ARG A C 17
ATOM 32329 O O . ARG A 1 56 ? 4.771 -3.780 5.368 1.00 0.00 53 ARG A O 17
ATOM 32350 N N . GLU A 1 57 ? 4.771 -4.837 7.361 1.00 0.00 54 GLU A N 17
ATOM 32351 C CA . GLU A 1 57 ? 5.937 -5.704 7.048 1.00 0.00 54 GLU A CA 17
ATOM 32352 C C . GLU A 1 57 ? 5.413 -7.094 6.658 1.00 0.00 54 GLU A C 17
ATOM 32353 O O . GLU A 1 57 ? 6.064 -7.835 5.940 1.00 0.00 54 GLU A O 17
ATOM 32365 N N . VAL A 1 58 ? 4.202 -7.400 7.149 1.00 0.00 55 VAL A N 17
ATOM 32366 C CA . VAL A 1 58 ? 3.391 -8.492 6.582 1.00 0.00 55 VAL A CA 17
ATOM 32367 C C . VAL A 1 58 ? 3.107 -8.115 5.103 1.00 0.00 55 VAL A C 17
ATOM 32368 O O . VAL A 1 58 ? 3.336 -8.903 4.190 1.00 0.00 55 VAL A O 17
ATOM 32381 N N . HIS A 1 59 ? 2.663 -6.849 4.918 1.00 0.00 56 HIS A N 17
ATOM 32382 C CA . HIS A 1 59 ? 2.575 -6.236 3.558 1.00 0.00 56 HIS A CA 17
ATOM 32383 C C . HIS A 1 59 ? 3.935 -5.674 3.032 1.00 0.00 56 HIS A C 17
ATOM 32384 O O . HIS A 1 59 ? 3.950 -4.655 2.330 1.00 0.00 56 HIS A O 17
ATOM 32399 N N . SER A 1 60 ? 5.071 -6.347 3.325 1.00 0.00 57 SER A N 17
ATOM 32400 C CA . SER A 1 60 ? 6.393 -5.986 2.740 1.00 0.00 57 SER A CA 17
ATOM 32401 C C . SER A 1 60 ? 7.145 -7.273 2.365 1.00 0.00 57 SER A C 17
ATOM 32402 O O . SER A 1 60 ? 7.569 -7.447 1.215 1.00 0.00 57 SER A O 17
ATOM 32410 N N . GLN A 1 61 ? 7.293 -8.169 3.364 1.00 0.00 58 GLN A N 17
ATOM 32411 C CA . GLN A 1 61 ? 7.729 -9.568 3.162 1.00 0.00 58 GLN A CA 17
ATOM 32412 C C . GLN A 1 61 ? 6.780 -10.248 2.151 1.00 0.00 58 GLN A C 17
ATOM 32413 O O . GLN A 1 61 ? 7.196 -11.039 1.302 1.00 0.00 58 GLN A O 17
ATOM 32427 N N . LYS A 1 62 ? 5.480 -9.912 2.283 1.00 0.00 59 LYS A N 17
ATOM 32428 C CA . LYS A 1 62 ? 4.440 -10.218 1.291 1.00 0.00 59 LYS A CA 17
ATOM 32429 C C . LYS A 1 62 ? 3.822 -8.882 0.857 1.00 0.00 59 LYS A C 17
ATOM 32430 O O . LYS A 1 62 ? 2.739 -8.524 1.320 1.00 0.00 59 LYS A O 17
ATOM 32449 N N . LEU A 1 63 ? 4.580 -8.130 0.018 1.00 0.00 60 LEU A N 17
ATOM 32450 C CA . LEU A 1 63 ? 4.222 -6.754 -0.433 1.00 0.00 60 LEU A CA 17
ATOM 32451 C C . LEU A 1 63 ? 2.764 -6.695 -0.927 1.00 0.00 60 LEU A C 17
ATOM 32452 O O . LEU A 1 63 ? 1.950 -5.918 -0.414 1.00 0.00 60 LEU A O 17
ATOM 32468 N N . SER A 1 64 ? 2.471 -7.538 -1.909 1.00 0.00 61 SER A N 17
ATOM 32469 C CA . SER A 1 64 ? 1.130 -7.720 -2.476 1.00 0.00 61 SER A CA 17
ATOM 32470 C C . SER A 1 64 ? 1.128 -9.039 -3.237 1.00 0.00 61 SER A C 17
ATOM 32471 O O . SER A 1 64 ? 2.200 -9.526 -3.622 1.00 0.00 61 SER A O 17
ATOM 32479 N N . LYS A 1 65 ? -0.066 -9.614 -3.446 1.00 0.00 62 LYS A N 17
ATOM 32480 C CA . LYS A 1 65 ? -0.207 -10.919 -4.106 1.00 0.00 62 LYS A CA 17
ATOM 32481 C C . LYS A 1 65 ? 0.324 -10.861 -5.550 1.00 0.00 62 LYS A C 17
ATOM 32482 O O . LYS A 1 65 ? 1.331 -11.531 -5.871 1.00 0.00 62 LYS A O 17
ATOM 32501 N N . GLU A 1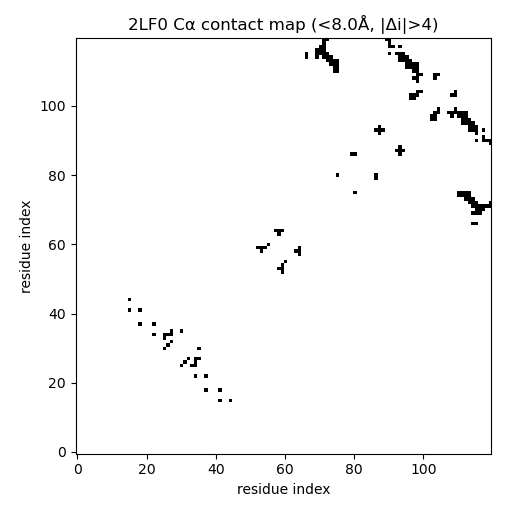 66 ? -0.374 -10.105 -6.429 1.00 0.00 63 GLU A N 17
ATOM 32502 C CA . GLU A 1 66 ? 0.014 -9.805 -7.818 1.00 0.00 63 GLU A CA 17
ATOM 32503 C C . GLU A 1 66 ? 1.508 -9.461 -7.936 1.00 0.00 63 GLU A C 17
ATOM 32504 O O . GLU A 1 66 ? 2.178 -10.044 -8.749 1.00 0.00 63 GLU A O 17
ATOM 32516 N N . ALA A 1 67 ? 1.995 -8.520 -7.088 1.00 0.00 64 ALA A N 17
ATOM 32517 C CA . ALA A 1 67 ? 3.410 -8.061 -7.085 1.00 0.00 64 ALA A CA 17
ATOM 32518 C C . ALA A 1 67 ? 4.388 -9.254 -6.938 1.00 0.00 64 ALA A C 17
ATOM 32519 O O . ALA A 1 67 ? 5.259 -9.462 -7.783 1.00 0.00 64 ALA A O 17
ATOM 32526 N N . GLN A 1 68 ? 4.265 -9.903 -5.762 1.00 0.00 65 GLN A N 17
ATOM 32527 C CA . GLN A 1 68 ? 5.051 -11.147 -5.490 1.00 0.00 65 GLN A CA 17
ATOM 32528 C C . GLN A 1 68 ? 5.116 -12.081 -6.747 1.00 0.00 65 GLN A C 17
ATOM 32529 O O . GLN A 1 68 ? 6.219 -12.535 -7.146 1.00 0.00 65 GLN A O 17
ATOM 32543 N N . LYS A 1 69 ? 3.964 -12.331 -7.417 1.00 0.00 66 LYS A N 17
ATOM 32544 C CA . LYS A 1 69 ? 3.858 -13.095 -8.664 1.00 0.00 66 LYS A CA 17
ATOM 32545 C C . LYS A 1 69 ? 4.609 -12.432 -9.827 1.00 0.00 66 LYS A C 17
ATOM 32546 O O . LYS A 1 69 ? 5.352 -13.128 -10.527 1.00 0.00 66 LYS A O 17
ATOM 32565 N N . LEU A 1 70 ? 4.384 -11.109 -10.077 1.00 0.00 67 LEU A N 17
ATOM 32566 C CA . LEU A 1 70 ? 5.156 -10.293 -11.036 1.00 0.00 67 LEU A CA 17
ATOM 32567 C C . LEU A 1 70 ? 6.660 -10.563 -10.915 1.00 0.00 67 LEU A C 17
ATOM 32568 O O . LEU A 1 70 ? 7.355 -10.671 -11.936 1.00 0.00 67 LEU A O 17
ATOM 32584 N N . MET A 1 71 ? 7.155 -10.678 -9.658 1.00 0.00 68 MET A N 17
ATOM 32585 C CA . MET A 1 71 ? 8.601 -10.825 -9.438 1.00 0.00 68 MET A CA 17
ATOM 32586 C C . MET A 1 71 ? 9.051 -12.213 -9.961 1.00 0.00 68 MET A C 17
ATOM 32587 O O . MET A 1 71 ? 10.104 -12.331 -10.594 1.00 0.00 68 MET A O 17
ATOM 32601 N N . LYS A 1 72 ? 8.212 -13.259 -9.715 1.00 0.00 69 LYS A N 17
ATOM 32602 C CA . LYS A 1 72 ? 8.533 -14.670 -10.075 1.00 0.00 69 LYS A CA 17
ATOM 32603 C C . LYS A 1 72 ? 7.800 -15.181 -11.360 1.00 0.00 69 LYS A C 17
ATOM 32604 O O . LYS A 1 72 ? 7.503 -16.383 -11.467 1.00 0.00 69 LYS A O 17
ATOM 32623 N N . MET A 1 73 ? 7.547 -14.293 -12.342 1.00 0.00 70 MET A N 17
ATOM 32624 C CA . MET A 1 73 ? 6.799 -14.649 -13.591 1.00 0.00 70 MET A CA 17
ATOM 32625 C C . MET A 1 73 ? 7.549 -15.666 -14.513 1.00 0.00 70 MET A C 17
ATOM 32626 O O . MET A 1 73 ? 8.778 -15.750 -14.458 1.00 0.00 70 MET A O 17
ATOM 32640 N N . PRO A 1 74 ? 6.790 -16.455 -15.377 1.00 0.00 71 PRO A N 17
ATOM 32641 C CA . PRO A 1 74 ? 7.372 -17.233 -16.516 1.00 0.00 71 PRO A CA 17
ATOM 32642 C C . PRO A 1 74 ? 7.644 -16.335 -17.768 1.00 0.00 71 PRO A C 17
ATOM 32643 O O . PRO A 1 74 ? 8.360 -16.731 -18.696 1.00 0.00 71 PRO A O 17
ATOM 32654 N N . PHE A 1 75 ? 7.066 -15.111 -17.706 1.00 0.00 72 PHE A N 17
ATOM 32655 C CA . PHE A 1 75 ? 7.388 -14.090 -18.756 1.00 0.00 72 PHE A CA 17
ATOM 32656 C C . PHE A 1 75 ? 7.388 -12.724 -18.131 1.00 0.00 72 PHE A C 17
ATOM 32657 O O . PHE A 1 75 ? 6.371 -12.334 -17.596 1.00 0.00 72 PHE A O 17
ATOM 32674 N N . GLN A 1 76 ? 8.486 -11.960 -18.159 1.00 0.00 73 GLN A N 17
ATOM 32675 C CA . GLN A 1 76 ? 8.487 -10.617 -17.615 1.00 0.00 73 GLN A CA 17
ATOM 32676 C C . GLN A 1 76 ? 9.625 -9.812 -18.246 1.00 0.00 73 GLN A C 17
ATOM 32677 O O . GLN A 1 76 ? 10.630 -10.379 -18.697 1.00 0.00 73 GLN A O 17
ATOM 32691 N N . ARG A 1 77 ? 9.442 -8.492 -18.215 1.00 0.00 74 ARG A N 17
ATOM 32692 C CA . ARG A 1 77 ? 10.435 -7.528 -18.727 1.00 0.00 74 ARG A CA 17
ATOM 32693 C C . ARG A 1 77 ? 9.983 -6.107 -18.458 1.00 0.00 74 ARG A C 17
ATOM 32694 O O . ARG A 1 77 ? 9.105 -5.875 -17.626 1.00 0.00 74 ARG A O 17
ATOM 32715 N N . ALA A 1 78 ? 10.646 -5.142 -19.098 1.00 0.00 75 ALA A N 17
ATOM 32716 C CA . ALA A 1 78 ? 10.206 -3.765 -19.136 1.00 0.00 75 ALA A CA 17
ATOM 32717 C C . ALA A 1 78 ? 9.585 -3.432 -20.515 1.00 0.00 75 ALA A C 17
ATOM 32718 O O . ALA A 1 78 ? 9.400 -4.296 -21.382 1.00 0.00 75 ALA A O 17
ATOM 32725 N N . ILE A 1 79 ? 9.321 -2.142 -20.672 1.00 0.00 76 ILE A N 17
ATOM 32726 C CA . ILE A 1 79 ? 8.532 -1.660 -21.823 1.00 0.00 76 ILE A CA 17
ATOM 32727 C C . ILE A 1 79 ? 9.311 -0.511 -22.465 1.00 0.00 76 ILE A C 17
ATOM 32728 O O . ILE A 1 79 ? 9.282 0.630 -21.986 1.00 0.00 76 ILE A O 17
ATOM 32744 N N . THR A 1 80 ? 10.032 -0.863 -23.538 1.00 0.00 77 THR A N 17
ATOM 32745 C CA . THR A 1 80 ? 10.958 0.031 -24.240 1.00 0.00 77 THR A CA 17
ATOM 32746 C C . THR A 1 80 ? 10.185 1.052 -25.092 1.00 0.00 77 THR A C 17
ATOM 32747 O O . THR A 1 80 ? 8.993 0.885 -25.323 1.00 0.00 77 THR A O 17
ATOM 32758 N N . LYS A 1 81 ? 10.884 2.108 -25.537 1.00 0.00 78 LYS A N 17
ATOM 32759 C CA . LYS A 1 81 ? 10.391 3.059 -26.575 1.00 0.00 78 LYS A CA 17
ATOM 32760 C C . LYS A 1 81 ? 9.913 2.317 -27.856 1.00 0.00 78 LYS A C 17
ATOM 32761 O O . LYS A 1 81 ? 9.097 2.835 -28.617 1.00 0.00 78 LYS A O 17
ATOM 32780 N N . LYS A 1 82 ? 10.507 1.135 -28.084 1.00 0.00 79 LYS A N 17
ATOM 32781 C CA . LYS A 1 82 ? 10.125 0.193 -29.150 1.00 0.00 79 LYS A CA 17
ATOM 32782 C C . LYS A 1 82 ? 8.703 -0.356 -28.899 1.00 0.00 79 LYS A C 17
ATOM 32783 O O . LYS A 1 82 ? 7.869 -0.363 -29.813 1.00 0.00 79 LYS A O 17
ATOM 32802 N N . GLU A 1 83 ? 8.428 -0.839 -27.665 1.00 0.00 80 GLU A N 17
ATOM 32803 C CA . GLU A 1 83 ? 7.111 -1.395 -27.291 1.00 0.00 80 GLU A CA 17
ATOM 32804 C C . GLU A 1 83 ? 6.066 -0.270 -27.147 1.00 0.00 80 GLU A C 17
ATOM 32805 O O . GLU A 1 83 ? 4.874 -0.524 -27.240 1.00 0.00 80 GLU A O 17
ATOM 32817 N N . GLN A 1 84 ? 6.542 0.962 -26.877 1.00 0.00 81 GLN A N 17
ATOM 32818 C CA . GLN A 1 84 ? 5.703 2.179 -26.843 1.00 0.00 81 GLN A CA 17
ATOM 32819 C C . GLN A 1 84 ? 5.388 2.721 -28.254 1.00 0.00 81 GLN A C 17
ATOM 32820 O O . GLN A 1 84 ? 4.355 3.367 -28.458 1.00 0.00 81 GLN A O 17
ATOM 32834 N N . ALA A 1 85 ? 6.285 2.447 -29.220 1.00 0.00 82 ALA A N 17
ATOM 32835 C CA . ALA A 1 85 ? 6.054 2.635 -30.672 1.00 0.00 82 ALA A CA 17
ATOM 32836 C C . ALA A 1 85 ? 4.942 1.717 -31.196 1.00 0.00 82 ALA A C 17
ATOM 32837 O O . ALA A 1 85 ? 4.283 2.024 -32.194 1.00 0.00 82 ALA A O 17
ATOM 32844 N N . ASP A 1 86 ? 4.726 0.599 -30.489 1.00 0.00 83 ASP A N 17
ATOM 32845 C CA . ASP A 1 86 ? 3.686 -0.382 -30.825 1.00 0.00 83 ASP A CA 17
ATOM 32846 C C . ASP A 1 86 ? 2.885 -0.718 -29.562 1.00 0.00 83 ASP A C 17
ATOM 32847 O O . ASP A 1 86 ? 2.556 -1.876 -29.320 1.00 0.00 83 ASP A O 17
ATOM 32856 N N . MET A 1 87 ? 2.535 0.339 -28.795 1.00 0.00 84 MET A N 17
ATOM 32857 C CA . MET A 1 87 ? 1.808 0.216 -27.512 1.00 0.00 84 MET A CA 17
ATOM 32858 C C . MET A 1 87 ? 0.447 -0.474 -27.701 1.00 0.00 84 MET A C 17
ATOM 32859 O O . MET A 1 87 ? 0.022 -1.319 -26.889 1.00 0.00 84 MET A O 17
ATOM 32873 N N . GLY A 1 88 ? -0.177 -0.152 -28.842 1.00 0.00 85 GLY A N 17
ATOM 32874 C CA . GLY A 1 88 ? -1.490 -0.665 -29.175 1.00 0.00 85 GLY A CA 17
ATOM 32875 C C . GLY A 1 88 ? -1.436 -2.126 -29.533 1.00 0.00 85 GLY A C 17
ATOM 32876 O O . GLY A 1 88 ? -2.299 -2.897 -29.107 1.00 0.00 85 GLY A O 17
ATOM 32880 N N . LYS A 1 89 ? -0.367 -2.527 -30.260 1.00 0.00 86 LYS A N 17
ATOM 32881 C CA . LYS A 1 89 ? -0.192 -3.903 -30.730 1.00 0.00 86 LYS A CA 17
ATOM 32882 C C . LYS A 1 89 ? 0.218 -4.765 -29.530 1.00 0.00 86 LYS A C 17
ATOM 32883 O O . LYS A 1 89 ? -0.388 -5.808 -29.289 1.00 0.00 86 LYS A O 17
ATOM 32902 N N . LEU A 1 90 ? 1.232 -4.283 -28.765 1.00 0.00 87 LEU A N 17
ATOM 32903 C CA . LEU A 1 90 ? 1.587 -4.772 -27.424 1.00 0.00 87 LEU A CA 17
ATOM 32904 C C . LEU A 1 90 ? 0.380 -5.132 -26.550 1.00 0.00 87 LEU A C 17
ATOM 32905 O O . LEU A 1 90 ? 0.205 -6.300 -26.212 1.00 0.00 87 LEU A O 17
ATOM 32921 N N . LYS A 1 91 ? -0.534 -4.176 -26.286 1.00 0.00 88 LYS A N 17
ATOM 32922 C CA . LYS A 1 91 ? -1.426 -4.316 -25.108 1.00 0.00 88 LYS A CA 17
ATOM 32923 C C . LYS A 1 91 ? -2.629 -5.229 -25.427 1.00 0.00 88 LYS A C 17
ATOM 32924 O O . LYS A 1 91 ? -3.172 -5.886 -24.525 1.00 0.00 88 LYS A O 17
ATOM 32943 N N . LYS A 1 92 ? -3.044 -5.271 -26.710 1.00 0.00 89 LYS A N 17
ATOM 32944 C CA . LYS A 1 92 ? -4.158 -6.142 -27.143 1.00 0.00 89 LYS A CA 17
ATOM 32945 C C . LYS A 1 92 ? -3.691 -7.603 -27.321 1.00 0.00 89 LYS A C 17
ATOM 32946 O O . LYS A 1 92 ? -4.439 -8.530 -27.001 1.00 0.00 89 LYS A O 17
ATOM 32965 N N . SER A 1 93 ? -2.457 -7.802 -27.844 1.00 0.00 90 SER A N 17
ATOM 32966 C CA . SER A 1 93 ? -1.909 -9.137 -28.149 1.00 0.00 90 SER A CA 17
ATOM 32967 C C . SER A 1 93 ? -1.767 -9.998 -26.876 1.00 0.00 90 SER A C 17
ATOM 32968 O O . SER A 1 93 ? -2.291 -11.120 -26.816 1.00 0.00 90 SER A O 17
ATOM 32976 N N . VAL A 1 94 ? -1.056 -9.457 -25.863 1.00 0.00 91 VAL A N 17
ATOM 32977 C CA . VAL A 1 94 ? -0.820 -10.170 -24.577 1.00 0.00 91 VAL A CA 17
ATOM 32978 C C . VAL A 1 94 ? -2.164 -10.452 -23.815 1.00 0.00 91 VAL A C 17
ATOM 32979 O O . VAL A 1 94 ? -2.160 -11.157 -22.803 1.00 0.00 91 VAL A O 17
ATOM 32992 N N . ARG A 1 95 ? -3.289 -9.868 -24.316 1.00 0.00 92 ARG A N 17
ATOM 32993 C CA . ARG A 1 95 ? -4.683 -10.052 -23.801 1.00 0.00 92 ARG A CA 17
ATOM 32994 C C . ARG A 1 95 ? -4.833 -9.585 -22.332 1.00 0.00 92 ARG A C 17
ATOM 32995 O O . ARG A 1 95 ? -5.842 -9.858 -21.668 1.00 0.00 92 ARG A O 17
ATOM 33016 N N . GLY A 1 96 ? -3.871 -8.767 -21.892 1.00 0.00 93 GLY A N 17
ATOM 33017 C CA . GLY A 1 96 ? -3.688 -8.409 -20.495 1.00 0.00 93 GLY A CA 17
ATOM 33018 C C . GLY A 1 96 ? -2.258 -8.719 -20.100 1.00 0.00 93 GLY A C 17
ATOM 33019 O O . GLY A 1 96 ? -1.784 -9.843 -20.309 1.00 0.00 93 GLY A O 17
ATOM 33023 N N . LEU A 1 97 ? -1.563 -7.741 -19.531 1.00 0.00 94 LEU A N 17
ATOM 33024 C CA . LEU A 1 97 ? -0.101 -7.692 -19.337 1.00 0.00 94 LEU A CA 17
ATOM 33025 C C . LEU A 1 97 ? 0.042 -6.552 -18.326 1.00 0.00 94 LEU A C 17
ATOM 33026 O O . LEU A 1 97 ? -0.677 -5.543 -18.484 1.00 0.00 94 LEU A O 17
ATOM 33042 N N . VAL A 1 98 ? 0.929 -6.571 -17.316 1.00 0.00 95 VAL A N 17
ATOM 33043 C CA . VAL A 1 98 ? 0.814 -5.682 -16.159 1.00 0.00 95 VAL A CA 17
ATOM 33044 C C . VAL A 1 98 ? 1.919 -4.630 -16.312 1.00 0.00 95 VAL A C 17
ATOM 33045 O O . VAL A 1 98 ? 3.033 -4.803 -15.791 1.00 0.00 95 VAL A O 17
ATOM 33058 N N . VAL A 1 99 ? 1.631 -3.639 -17.186 1.00 0.00 96 VAL A N 17
ATOM 33059 C CA . VAL A 1 99 ? 2.508 -2.475 -17.444 1.00 0.00 96 VAL A CA 17
ATOM 33060 C C . VAL A 1 99 ? 2.382 -1.478 -16.273 1.00 0.00 96 VAL A C 17
ATOM 33061 O O . VAL A 1 99 ? 1.269 -1.053 -15.941 1.00 0.00 96 VAL A O 17
ATOM 33074 N N . VAL A 1 100 ? 3.521 -1.109 -15.651 1.00 0.00 97 VAL A N 17
ATOM 33075 C CA . VAL A 1 100 ? 3.592 -0.326 -14.411 1.00 0.00 97 VAL A CA 17
ATOM 33076 C C . VAL A 1 100 ? 4.561 0.860 -14.673 1.00 0.00 97 VAL A C 17
ATOM 33077 O O . VAL A 1 100 ? 5.750 0.634 -14.950 1.00 0.00 97 VAL A O 17
ATOM 33090 N N . HIS A 1 101 ? 4.045 2.100 -14.628 1.00 0.00 98 HIS A N 17
ATOM 33091 C CA . HIS A 1 101 ? 4.790 3.312 -15.047 1.00 0.00 98 HIS A CA 17
ATOM 33092 C C . HIS A 1 101 ? 5.770 3.737 -13.905 1.00 0.00 98 HIS A C 17
ATOM 33093 O O . HIS A 1 101 ? 5.417 3.617 -12.725 1.00 0.00 98 HIS A O 17
ATOM 33107 N N . PRO A 1 102 ? 7.012 4.238 -14.222 1.00 0.00 99 PRO A N 17
ATOM 33108 C CA . PRO A 1 102 ? 8.008 4.625 -13.189 1.00 0.00 99 PRO A CA 17
ATOM 33109 C C . PRO A 1 102 ? 7.601 5.887 -12.400 1.00 0.00 99 PRO A C 17
ATOM 33110 O O . PRO A 1 102 ? 8.126 6.112 -11.324 1.00 0.00 99 PRO A O 17
ATOM 33121 N N . MET A 1 103 ? 6.705 6.727 -12.974 1.00 0.00 100 MET A N 17
ATOM 33122 C CA . MET A 1 103 ? 6.248 7.978 -12.315 1.00 0.00 100 MET A CA 17
ATOM 33123 C C . MET A 1 103 ? 4.953 7.771 -11.524 1.00 0.00 100 MET A C 17
ATOM 33124 O O . MET A 1 103 ? 4.566 8.641 -10.730 1.00 0.00 100 MET A O 17
ATOM 33138 N N . THR A 1 104 ? 4.282 6.626 -11.716 1.00 0.00 101 THR A N 17
ATOM 33139 C CA . THR A 1 104 ? 3.121 6.230 -10.903 1.00 0.00 101 THR A CA 17
ATOM 33140 C C . THR A 1 104 ? 3.624 5.536 -9.635 1.00 0.00 101 THR A C 17
ATOM 33141 O O . THR A 1 104 ? 4.618 4.795 -9.688 1.00 0.00 101 THR A O 17
ATOM 33152 N N . ALA A 1 105 ? 2.908 5.774 -8.523 1.00 0.00 102 ALA A N 17
ATOM 33153 C CA . ALA A 1 105 ? 3.313 5.372 -7.162 1.00 0.00 102 ALA A CA 17
ATOM 33154 C C . ALA A 1 105 ? 3.764 3.902 -7.061 1.00 0.00 102 ALA A C 17
ATOM 33155 O O . ALA A 1 105 ? 4.786 3.623 -6.417 1.00 0.00 102 ALA A O 17
ATOM 33162 N N . LEU A 1 106 ? 2.969 2.980 -7.680 1.00 0.00 103 LEU A N 17
ATOM 33163 C CA . LEU A 1 106 ? 3.247 1.521 -7.540 1.00 0.00 103 LEU A CA 17
ATOM 33164 C C . LEU A 1 106 ? 4.671 1.251 -8.090 1.00 0.00 103 LEU A C 17
ATOM 33165 O O . LEU A 1 106 ? 5.510 0.656 -7.402 1.00 0.00 103 LEU A O 17
ATOM 33181 N N . GLY A 1 107 ? 4.945 1.771 -9.318 1.00 0.00 104 GLY A N 17
ATOM 33182 C CA . GLY A 1 107 ? 6.280 1.745 -9.908 1.00 0.00 104 GLY A CA 17
ATOM 33183 C C . GLY A 1 107 ? 7.356 2.508 -9.161 1.00 0.00 104 GLY A C 17
ATOM 33184 O O . GLY A 1 107 ? 8.517 2.095 -9.201 1.00 0.00 104 GLY A O 17
ATOM 33188 N N . ARG A 1 108 ? 7.013 3.577 -8.407 1.00 0.00 105 ARG A N 17
ATOM 33189 C CA . ARG A 1 108 ? 8.052 4.395 -7.749 1.00 0.00 105 ARG A CA 17
ATOM 33190 C C . ARG A 1 108 ? 8.482 3.674 -6.473 1.00 0.00 105 ARG A C 17
ATOM 33191 O O . ARG A 1 108 ? 9.633 3.788 -6.044 1.00 0.00 105 ARG A O 17
ATOM 33212 N N . GLU A 1 109 ? 7.535 2.910 -5.889 1.00 0.00 106 GLU A N 17
ATOM 33213 C CA . GLU A 1 109 ? 7.695 2.278 -4.583 1.00 0.00 106 GLU A CA 17
ATOM 33214 C C . GLU A 1 109 ? 8.356 0.906 -4.764 1.00 0.00 106 GLU A C 17
ATOM 33215 O O . GLU A 1 109 ? 9.240 0.531 -3.984 1.00 0.00 106 GLU A O 17
ATOM 33227 N N . MET A 1 110 ? 7.917 0.153 -5.825 1.00 0.00 107 MET A N 17
ATOM 33228 C CA . MET A 1 110 ? 8.447 -1.218 -6.067 1.00 0.00 107 MET A CA 17
ATOM 33229 C C . MET A 1 110 ? 9.935 -1.100 -6.502 1.00 0.00 107 MET A C 17
ATOM 33230 O O . MET A 1 110 ? 10.682 -2.072 -6.437 1.00 0.00 107 MET A O 17
ATOM 33244 N N . GLY A 1 111 ? 10.333 0.119 -6.958 1.00 0.00 108 GLY A N 17
ATOM 33245 C CA . GLY A 1 111 ? 11.736 0.448 -7.252 1.00 0.00 108 GLY A CA 17
ATOM 33246 C C . GLY A 1 111 ? 11.973 0.888 -8.692 1.00 0.00 108 GLY A C 17
ATOM 33247 O O . GLY A 1 111 ? 13.060 1.385 -9.016 1.00 0.00 108 GLY A O 17
ATOM 33251 N N . LEU A 1 112 ? 10.955 0.712 -9.551 1.00 0.00 109 LEU A N 17
ATOM 33252 C CA . LEU A 1 112 ? 11.052 0.865 -11.014 1.00 0.00 109 LEU A CA 17
ATOM 33253 C C . LEU A 1 112 ? 11.370 2.337 -11.411 1.00 0.00 109 LEU A C 17
ATOM 33254 O O . LEU A 1 112 ? 10.653 3.266 -11.019 1.00 0.00 109 LEU A O 17
ATOM 33270 N N . GLU A 1 113 ? 12.471 2.516 -12.165 1.00 0.00 110 GLU A N 17
ATOM 33271 C CA . GLU A 1 113 ? 12.926 3.824 -12.727 1.00 0.00 110 GLU A CA 17
ATOM 33272 C C . GLU A 1 113 ? 12.812 3.798 -14.274 1.00 0.00 110 GLU A C 17
ATOM 33273 O O . GLU A 1 113 ? 13.424 4.595 -14.992 1.00 0.00 110 GLU A O 17
ATOM 33285 N N . GLU A 1 114 ? 11.964 2.875 -14.712 1.00 0.00 111 GLU A N 17
ATOM 33286 C CA . GLU A 1 114 ? 11.613 2.686 -16.138 1.00 0.00 111 GLU A CA 17
ATOM 33287 C C . GLU A 1 114 ? 10.231 2.036 -16.222 1.00 0.00 111 GLU A C 17
ATOM 33288 O O . GLU A 1 114 ? 9.758 1.451 -15.227 1.00 0.00 111 GLU A O 17
ATOM 33300 N N . MET A 1 115 ? 9.553 2.163 -17.390 1.00 0.00 112 MET A N 17
ATOM 33301 C CA . MET A 1 115 ? 8.249 1.539 -17.599 1.00 0.00 112 MET A CA 17
ATOM 33302 C C . MET A 1 115 ? 8.434 0.026 -17.696 1.00 0.00 112 MET A C 17
ATOM 33303 O O . MET A 1 115 ? 9.178 -0.469 -18.534 1.00 0.00 112 MET A O 17
ATOM 33317 N N . THR A 1 116 ? 7.764 -0.651 -16.788 1.00 0.00 113 THR A N 17
ATOM 33318 C CA . THR A 1 116 ? 7.915 -2.095 -16.627 1.00 0.00 113 THR A CA 17
ATOM 33319 C C . THR A 1 116 ? 6.633 -2.809 -17.104 1.00 0.00 113 THR A C 17
ATOM 33320 O O . THR A 1 116 ? 5.609 -2.165 -17.281 1.00 0.00 113 THR A O 17
ATOM 33331 N N . GLY A 1 117 ? 6.738 -4.116 -17.387 1.00 0.00 114 GLY A N 17
ATOM 33332 C CA . GLY A 1 117 ? 5.534 -4.937 -17.566 1.00 0.00 114 GLY A CA 17
ATOM 33333 C C . GLY A 1 117 ? 5.804 -6.418 -17.496 1.00 0.00 114 GLY A C 17
ATOM 33334 O O . GLY A 1 117 ? 6.731 -6.914 -18.157 1.00 0.00 114 GLY A O 17
ATOM 33338 N N . PHE A 1 118 ? 4.993 -7.167 -16.718 1.00 0.00 115 PHE A N 17
ATOM 33339 C CA . PHE A 1 118 ? 5.243 -8.605 -16.480 1.00 0.00 115 PHE A CA 17
ATOM 33340 C C . PHE A 1 118 ? 3.986 -9.398 -16.943 1.00 0.00 115 PHE A C 17
ATOM 33341 O O . PHE A 1 118 ? 2.904 -8.797 -17.110 1.00 0.00 115 PHE A O 17
ATOM 33358 N N . SER A 1 119 ? 4.128 -10.749 -17.047 1.00 0.00 116 SER A N 17
ATOM 33359 C CA . SER A 1 119 ? 2.927 -11.606 -17.267 1.00 0.00 116 SER A CA 17
ATOM 33360 C C . SER A 1 119 ? 3.168 -13.138 -17.064 1.00 0.00 116 SER A C 17
ATOM 33361 O O . SER A 1 119 ? 4.295 -13.641 -16.920 1.00 0.00 116 SER A O 17
ATOM 33369 N N . LYS A 1 120 ? 2.046 -13.868 -17.082 1.00 0.00 117 LYS A N 17
ATOM 33370 C CA . LYS A 1 120 ? 1.984 -15.339 -17.078 1.00 0.00 117 LYS A CA 17
ATOM 33371 C C . LYS A 1 120 ? 1.914 -15.861 -18.524 1.00 0.00 117 LYS A C 17
ATOM 33372 O O . LYS A 1 120 ? 2.106 -17.049 -18.776 1.00 0.00 117 LYS A O 17
ATOM 33391 N N . THR A 1 121 ? 1.657 -14.936 -19.460 1.00 0.00 118 THR A N 17
ATOM 33392 C CA . THR A 1 121 ? 1.474 -15.225 -20.882 1.00 0.00 118 THR A CA 17
ATOM 33393 C C . THR A 1 121 ? 2.582 -14.530 -21.682 1.00 0.00 118 THR A C 17
ATOM 33394 O O . THR A 1 121 ? 3.103 -13.492 -21.246 1.00 0.00 118 THR A O 17
ATOM 33405 N N . THR A 1 122 ? 2.947 -15.110 -22.840 1.00 0.00 119 THR A N 17
ATOM 33406 C CA . THR A 1 122 ? 3.894 -14.484 -23.769 1.00 0.00 119 THR A CA 17
ATOM 33407 C C . THR A 1 122 ? 3.271 -13.207 -24.357 1.00 0.00 119 THR A C 17
ATOM 33408 O O . THR A 1 122 ? 2.044 -13.123 -24.547 1.00 0.00 119 THR A O 17
ATOM 33419 N N . PHE A 1 123 ? 4.128 -12.216 -24.611 1.00 0.00 120 PHE A N 17
ATOM 33420 C CA . PHE A 1 123 ? 3.706 -10.894 -25.080 1.00 0.00 120 PHE A CA 17
ATOM 33421 C C . PHE A 1 123 ? 3.281 -10.956 -26.566 1.00 0.00 120 PHE A C 17
ATOM 33422 O O . PHE A 1 123 ? 2.086 -10.751 -26.872 1.00 0.00 120 PHE A O 17
ATOM 33440 N N . MET A 1 4 ? -17.048 -3.015 -6.939 1.00 0.00 1 MET A N 18
ATOM 33441 C CA . MET A 1 4 ? -16.321 -3.544 -5.764 1.00 0.00 1 MET A CA 18
ATOM 33442 C C . MET A 1 4 ? -15.252 -2.533 -5.319 1.00 0.00 1 MET A C 18
ATOM 33443 O O . MET A 1 4 ? -14.228 -2.365 -5.998 1.00 0.00 1 MET A O 18
ATOM 33457 N N . LYS A 1 5 ? -15.518 -1.821 -4.206 1.00 0.00 2 LYS A N 18
ATOM 33458 C CA . LYS A 1 5 ? -14.564 -0.853 -3.630 1.00 0.00 2 LYS A CA 18
ATOM 33459 C C . LYS A 1 5 ? -13.683 -1.528 -2.570 1.00 0.00 2 LYS A C 18
ATOM 33460 O O . LYS A 1 5 ? -12.453 -1.397 -2.621 1.00 0.00 2 LYS A O 18
ATOM 33479 N N . GLU A 1 6 ? -14.334 -2.261 -1.633 1.00 0.00 3 GLU A N 18
ATOM 33480 C CA . GLU A 1 6 ? -13.689 -2.894 -0.459 1.00 0.00 3 GLU A CA 18
ATOM 33481 C C . GLU A 1 6 ? -13.079 -1.825 0.475 1.00 0.00 3 GLU A C 18
ATOM 33482 O O . GLU A 1 6 ? -13.685 -1.478 1.493 1.00 0.00 3 GLU A O 18
ATOM 33494 N N . VAL A 1 7 ? -11.892 -1.296 0.088 1.00 0.00 4 VAL A N 18
ATOM 33495 C CA . VAL A 1 7 ? -11.202 -0.199 0.788 1.00 0.00 4 VAL A CA 18
ATOM 33496 C C . VAL A 1 7 ? -10.754 -0.599 2.206 1.00 0.00 4 VAL A C 18
ATOM 33497 O O . VAL A 1 7 ? -11.502 -0.440 3.176 1.00 0.00 4 VAL A O 18
ATOM 33510 N N . GLU A 1 8 ? -9.542 -1.175 2.307 1.00 0.00 5 GLU A N 18
ATOM 33511 C CA . GLU A 1 8 ? -8.775 -1.235 3.567 1.00 0.00 5 GLU A CA 18
ATOM 33512 C C . GLU A 1 8 ? -8.111 0.137 3.838 1.00 0.00 5 GLU A C 18
ATOM 33513 O O . GLU A 1 8 ? -7.618 0.362 4.918 1.00 0.00 5 GLU A O 18
ATOM 33525 N N . LYS A 1 9 ? -8.068 0.984 2.782 1.00 0.00 6 LYS A N 18
ATOM 33526 C CA . LYS A 1 9 ? -7.487 2.365 2.888 1.00 0.00 6 LYS A CA 18
ATOM 33527 C C . LYS A 1 9 ? -7.992 3.152 4.142 1.00 0.00 6 LYS A C 18
ATOM 33528 O O . LYS A 1 9 ? -7.245 3.961 4.708 1.00 0.00 6 LYS A O 18
ATOM 33547 N N . ASN A 1 10 ? -9.243 2.871 4.574 1.00 0.00 7 ASN A N 18
ATOM 33548 C CA . ASN A 1 10 ? -9.839 3.516 5.775 1.00 0.00 7 ASN A CA 18
ATOM 33549 C C . ASN A 1 10 ? -9.241 2.910 7.064 1.00 0.00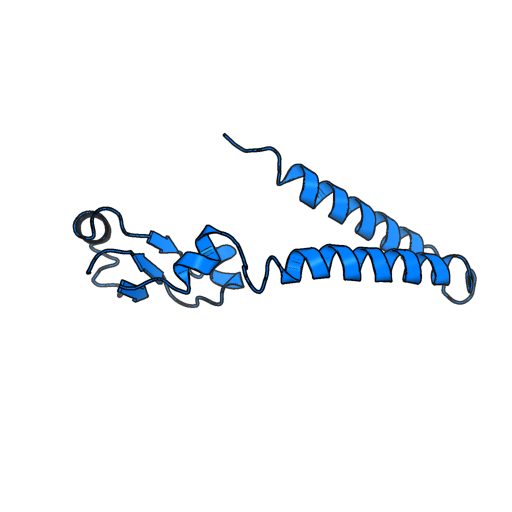 7 ASN A C 18
ATOM 33550 O O . ASN A 1 10 ? -8.997 3.613 8.038 1.00 0.00 7 ASN A O 18
ATOM 33561 N N . GLU A 1 11 ? -9.081 1.578 7.029 1.00 0.00 8 GLU A N 18
ATOM 33562 C CA . GLU A 1 11 ? -8.444 0.783 8.121 1.00 0.00 8 GLU A CA 18
ATOM 33563 C C . GLU A 1 11 ? -6.964 1.181 8.330 1.00 0.00 8 GLU A C 18
ATOM 33564 O O . GLU A 1 11 ? -6.513 1.380 9.467 1.00 0.00 8 GLU A O 18
ATOM 33576 N N . ILE A 1 12 ? -6.215 1.251 7.216 1.00 0.00 9 ILE A N 18
ATOM 33577 C CA . ILE A 1 12 ? -4.810 1.699 7.223 1.00 0.00 9 ILE A CA 18
ATOM 33578 C C . ILE A 1 12 ? -4.700 3.151 7.731 1.00 0.00 9 ILE A C 18
ATOM 33579 O O . ILE A 1 12 ? -3.800 3.463 8.504 1.00 0.00 9 ILE A O 18
ATOM 33595 N N . LYS A 1 13 ? -5.639 4.013 7.308 1.00 0.00 10 LYS A N 18
ATOM 33596 C CA . LYS A 1 13 ? -5.706 5.418 7.781 1.00 0.00 10 LYS A CA 18
ATOM 33597 C C . LYS A 1 13 ? -5.913 5.448 9.317 1.00 0.00 10 LYS A C 18
ATOM 33598 O O . LYS A 1 13 ? -5.255 6.203 10.019 1.00 0.00 10 LYS A O 18
ATOM 33617 N N . ARG A 1 14 ? -6.872 4.630 9.778 1.00 0.00 11 ARG A N 18
ATOM 33618 C CA . ARG A 1 14 ? -7.188 4.420 11.211 1.00 0.00 11 ARG A CA 18
ATOM 33619 C C . ARG A 1 14 ? -5.919 4.135 12.070 1.00 0.00 11 ARG A C 18
ATOM 33620 O O . ARG A 1 14 ? -5.667 4.849 13.045 1.00 0.00 11 ARG A O 18
ATOM 33641 N N . LEU A 1 15 ? -5.145 3.085 11.716 1.00 0.00 12 LEU A N 18
ATOM 33642 C CA . LEU A 1 15 ? -3.910 2.709 12.473 1.00 0.00 12 LEU A CA 18
ATOM 33643 C C . LEU A 1 15 ? -2.778 3.757 12.334 1.00 0.00 12 LEU A C 18
ATOM 33644 O O . LEU A 1 15 ? -2.004 3.965 13.272 1.00 0.00 12 LEU A O 18
ATOM 33660 N N . SER A 1 16 ? -2.636 4.330 11.127 1.00 0.00 13 SER A N 18
ATOM 33661 C CA . SER A 1 16 ? -1.721 5.479 10.901 1.00 0.00 13 SER A CA 18
ATOM 33662 C C . SER A 1 16 ? -2.006 6.643 11.883 1.00 0.00 13 SER A C 18
ATOM 33663 O O . SER A 1 16 ? -1.087 7.171 12.496 1.00 0.00 13 SER A O 18
ATOM 33671 N N . ASP A 1 17 ? -3.291 7.023 11.986 1.00 0.00 14 ASP A N 18
ATOM 33672 C CA . ASP A 1 17 ? -3.792 8.048 12.944 1.00 0.00 14 ASP A CA 18
ATOM 33673 C C . ASP A 1 17 ? -3.476 7.651 14.413 1.00 0.00 14 ASP A C 18
ATOM 33674 O O . ASP A 1 17 ? -3.156 8.497 15.243 1.00 0.00 14 ASP A O 18
ATOM 33683 N N . ARG A 1 18 ? -3.661 6.350 14.684 1.00 0.00 15 ARG A N 18
ATOM 33684 C CA . ARG A 1 18 ? -3.316 5.731 15.999 1.00 0.00 15 ARG A CA 18
ATOM 33685 C C . ARG A 1 18 ? -1.865 6.087 16.403 1.00 0.00 15 ARG A C 18
ATOM 33686 O O . ARG A 1 18 ? -1.629 6.715 17.450 1.00 0.00 15 ARG A O 18
ATOM 33707 N N . LEU A 1 19 ? -0.921 5.743 15.511 1.00 0.00 16 LEU A N 18
ATOM 33708 C CA . LEU A 1 19 ? 0.513 5.989 15.745 1.00 0.00 16 LEU A CA 18
ATOM 33709 C C . LEU A 1 19 ? 0.794 7.505 15.741 1.00 0.00 16 LEU A C 18
ATOM 33710 O O . LEU A 1 19 ? 1.617 7.962 16.512 1.00 0.00 16 LEU A O 18
ATOM 33726 N N . ASP A 1 20 ? 0.141 8.250 14.828 1.00 0.00 17 ASP A N 18
ATOM 33727 C CA . ASP A 1 20 ? 0.280 9.726 14.730 1.00 0.00 17 ASP A CA 18
ATOM 33728 C C . ASP A 1 20 ? -0.036 10.434 16.070 1.00 0.00 17 ASP A C 18
ATOM 33729 O O . ASP A 1 20 ? 0.766 11.221 16.567 1.00 0.00 17 ASP A O 18
ATOM 33738 N N . ALA A 1 21 ? -1.226 10.181 16.609 1.00 0.00 18 ALA A N 18
ATOM 33739 C CA . ALA A 1 21 ? -1.638 10.635 17.949 1.00 0.00 18 ALA A CA 18
ATOM 33740 C C . ALA A 1 21 ? -0.682 10.160 19.056 1.00 0.00 18 ALA A C 18
ATOM 33741 O O . ALA A 1 21 ? -0.481 10.880 20.037 1.00 0.00 18 ALA A O 18
ATOM 33748 N N . ILE A 1 22 ? -0.071 8.965 18.884 1.00 0.00 19 ILE A N 18
ATOM 33749 C CA . ILE A 1 22 ? 0.856 8.408 19.886 1.00 0.00 19 ILE A CA 18
ATOM 33750 C C . ILE A 1 22 ? 2.226 9.115 19.835 1.00 0.00 19 ILE A C 18
ATOM 33751 O O . ILE A 1 22 ? 2.739 9.489 20.881 1.00 0.00 19 ILE A O 18
ATOM 33767 N N . ARG A 1 23 ? 2.811 9.326 18.640 1.00 0.00 20 ARG A N 18
ATOM 33768 C CA . ARG A 1 23 ? 4.087 10.048 18.470 1.00 0.00 20 ARG A CA 18
ATOM 33769 C C . ARG A 1 23 ? 3.958 11.511 18.934 1.00 0.00 20 ARG A C 18
ATOM 33770 O O . ARG A 1 23 ? 4.907 12.047 19.494 1.00 0.00 20 ARG A O 18
ATOM 33791 N N . HIS A 1 24 ? 2.783 12.146 18.690 1.00 0.00 21 HIS A N 18
ATOM 33792 C CA . HIS A 1 24 ? 2.506 13.552 19.050 1.00 0.00 21 HIS A CA 18
ATOM 33793 C C . HIS A 1 24 ? 2.341 13.729 20.564 1.00 0.00 21 HIS A C 18
ATOM 33794 O O . HIS A 1 24 ? 2.943 14.622 21.158 1.00 0.00 21 HIS A O 18
ATOM 33809 N N . GLN A 1 25 ? 1.516 12.847 21.157 1.00 0.00 22 GLN A N 18
ATOM 33810 C CA . GLN A 1 25 ? 1.273 12.841 22.626 1.00 0.00 22 GLN A CA 18
ATOM 33811 C C . GLN A 1 25 ? 2.599 12.591 23.363 1.00 0.00 22 GLN A C 18
ATOM 33812 O O . GLN A 1 25 ? 2.813 13.097 24.461 1.00 0.00 22 GLN A O 18
ATOM 33826 N N . GLN A 1 26 ? 3.486 11.810 22.723 1.00 0.00 23 GLN A N 18
ATOM 33827 C CA . GLN A 1 26 ? 4.817 11.453 23.209 1.00 0.00 23 GLN A CA 18
ATOM 33828 C C . GLN A 1 26 ? 5.818 12.594 22.963 1.00 0.00 23 GLN A C 18
ATOM 33829 O O . GLN A 1 26 ? 6.771 12.737 23.710 1.00 0.00 23 GLN A O 18
ATOM 33843 N N . ALA A 1 27 ? 5.596 13.363 21.874 1.00 0.00 24 ALA A N 18
ATOM 33844 C CA . ALA A 1 27 ? 6.415 14.542 21.500 1.00 0.00 24 ALA A CA 18
ATOM 33845 C C . ALA A 1 27 ? 6.264 15.689 22.505 1.00 0.00 24 ALA A C 18
ATOM 33846 O O . ALA A 1 27 ? 7.260 16.317 22.882 1.00 0.00 24 ALA A O 18
ATOM 33853 N N . ASP A 1 28 ? 5.005 15.975 22.911 1.00 0.00 25 ASP A N 18
ATOM 33854 C CA . ASP A 1 28 ? 4.732 16.932 24.016 1.00 0.00 25 ASP A CA 18
ATOM 33855 C C . ASP A 1 28 ? 5.349 16.450 25.351 1.00 0.00 25 ASP A C 18
ATOM 33856 O O . ASP A 1 28 ? 5.449 17.219 26.304 1.00 0.00 25 ASP A O 18
ATOM 33865 N N . LEU A 1 29 ? 5.736 15.165 25.387 1.00 0.00 26 LEU A N 18
ATOM 33866 C CA . LEU A 1 29 ? 6.462 14.610 26.543 1.00 0.00 26 LEU A CA 18
ATOM 33867 C C . LEU A 1 29 ? 7.958 14.493 26.249 1.00 0.00 26 LEU A C 18
ATOM 33868 O O . LEU A 1 29 ? 8.396 14.436 25.096 1.00 0.00 26 LEU A O 18
ATOM 33884 N N . SER A 1 30 ? 8.714 14.436 27.331 1.00 0.00 27 SER A N 18
ATOM 33885 C CA . SER A 1 30 ? 10.150 14.204 27.324 1.00 0.00 27 SER A CA 18
ATOM 33886 C C . SER A 1 30 ? 10.473 13.289 28.500 1.00 0.00 27 SER A C 18
ATOM 33887 O O . SER A 1 30 ? 9.683 13.194 29.451 1.00 0.00 27 SER A O 18
ATOM 33895 N N . LEU A 1 31 ? 11.617 12.597 28.416 1.00 0.00 28 LEU A N 18
ATOM 33896 C CA . LEU A 1 31 ? 12.159 11.809 29.538 1.00 0.00 28 LEU A CA 18
ATOM 33897 C C . LEU A 1 31 ? 12.402 12.715 30.763 1.00 0.00 28 LEU A C 18
ATOM 33898 O O . LEU A 1 31 ? 12.329 12.261 31.904 1.00 0.00 28 LEU A O 18
ATOM 33914 N N . VAL A 1 32 ? 12.674 14.007 30.476 1.00 0.00 29 VAL A N 18
ATOM 33915 C CA . VAL A 1 32 ? 12.886 15.056 31.482 1.00 0.00 29 VAL A CA 18
ATOM 33916 C C . VAL A 1 32 ? 11.592 15.314 32.285 1.00 0.00 29 VAL A C 18
ATOM 33917 O O . VAL A 1 32 ? 11.563 15.120 33.506 1.00 0.00 29 VAL A O 18
ATOM 33930 N N . GLU A 1 33 ? 10.516 15.715 31.578 1.00 0.00 30 GLU A N 18
ATOM 33931 C CA . GLU A 1 33 ? 9.281 16.246 32.213 1.00 0.00 30 GLU A CA 18
ATOM 33932 C C . GLU A 1 33 ? 8.330 15.124 32.697 1.00 0.00 30 GLU A C 18
ATOM 33933 O O . GLU A 1 33 ? 7.712 15.238 33.762 1.00 0.00 30 GLU A O 18
ATOM 33945 N N . ALA A 1 34 ? 8.209 14.054 31.899 1.00 0.00 31 ALA A N 18
ATOM 33946 C CA . ALA A 1 34 ? 7.286 12.937 32.180 1.00 0.00 31 ALA A CA 18
ATOM 33947 C C . ALA A 1 34 ? 8.017 11.618 31.927 1.00 0.00 31 ALA A C 18
ATOM 33948 O O . ALA A 1 34 ? 7.858 11.025 30.879 1.00 0.00 31 ALA A O 18
ATOM 33955 N N . ALA A 1 35 ? 8.836 11.197 32.906 1.00 0.00 32 ALA A N 18
ATOM 33956 C CA . ALA A 1 35 ? 9.781 10.067 32.760 1.00 0.00 32 ALA A CA 18
ATOM 33957 C C . ALA A 1 35 ? 9.065 8.740 32.425 1.00 0.00 32 ALA A C 18
ATOM 33958 O O . ALA A 1 35 ? 9.352 8.126 31.392 1.00 0.00 32 ALA A O 18
ATOM 33965 N N . ASP A 1 36 ? 8.128 8.318 33.303 1.00 0.00 33 ASP A N 18
ATOM 33966 C CA . ASP A 1 36 ? 7.375 7.053 33.149 1.00 0.00 33 ASP A CA 18
ATOM 33967 C C . ASP A 1 36 ? 6.485 7.079 31.897 1.00 0.00 33 ASP A C 18
ATOM 33968 O O . ASP A 1 36 ? 6.595 6.202 31.048 1.00 0.00 33 ASP A O 18
ATOM 33977 N N . LYS A 1 37 ? 5.553 8.053 31.862 1.00 0.00 34 LYS A N 18
ATOM 33978 C CA . LYS A 1 37 ? 4.667 8.302 30.702 1.00 0.00 34 LYS A CA 18
ATOM 33979 C C . LYS A 1 37 ? 5.429 8.255 29.348 1.00 0.00 34 LYS A C 18
ATOM 33980 O O . LYS A 1 37 ? 4.968 7.614 28.403 1.00 0.00 34 LYS A O 18
ATOM 33999 N N . TYR A 1 38 ? 6.616 8.885 29.302 1.00 0.00 35 TYR A N 18
ATOM 34000 C CA . TYR A 1 38 ? 7.490 8.878 28.110 1.00 0.00 35 TYR A CA 18
ATOM 34001 C C . TYR A 1 38 ? 7.928 7.438 27.811 1.00 0.00 35 TYR A C 18
ATOM 34002 O O . TYR A 1 38 ? 7.764 6.966 26.698 1.00 0.00 35 TYR A O 18
ATOM 34020 N N . ALA A 1 39 ? 8.436 6.767 28.863 1.00 0.00 36 ALA A N 18
ATOM 34021 C CA . ALA A 1 39 ? 8.990 5.402 28.772 1.00 0.00 36 ALA A CA 18
ATOM 34022 C C . ALA A 1 39 ? 7.958 4.413 28.204 1.00 0.00 36 ALA A C 18
ATOM 34023 O O . ALA A 1 39 ? 8.239 3.714 27.228 1.00 0.00 36 ALA A O 18
ATOM 34030 N N . GLU A 1 40 ? 6.753 4.372 28.797 1.00 0.00 37 GLU A N 18
ATOM 34031 C CA . GLU A 1 40 ? 5.644 3.512 28.380 1.00 0.00 37 GLU A CA 18
ATOM 34032 C C . GLU A 1 40 ? 5.163 3.843 26.964 1.00 0.00 37 GLU A C 18
ATOM 34033 O O . GLU A 1 40 ? 5.041 2.962 26.156 1.00 0.00 37 GLU A O 18
ATOM 34045 N N . LEU A 1 41 ? 4.800 5.107 26.748 1.00 0.00 38 LEU A N 18
ATOM 34046 C CA . LEU A 1 41 ? 4.434 5.581 25.381 1.00 0.00 38 LEU A CA 18
ATOM 34047 C C . LEU A 1 41 ? 5.478 5.174 24.290 1.00 0.00 38 LEU A C 18
ATOM 34048 O O . LEU A 1 41 ? 5.094 4.922 23.153 1.00 0.00 38 LEU A O 18
ATOM 34064 N N . GLU A 1 42 ? 6.782 5.176 24.650 1.00 0.00 39 GLU A N 18
ATOM 34065 C CA . GLU A 1 42 ? 7.878 4.606 23.810 1.00 0.00 39 GLU A CA 18
ATOM 34066 C C . GLU A 1 42 ? 7.711 3.083 23.580 1.00 0.00 39 GLU A C 18
ATOM 34067 O O . GLU A 1 42 ? 8.021 2.588 22.508 1.00 0.00 39 GLU A O 18
ATOM 34079 N N . LYS A 1 43 ? 7.269 2.367 24.621 1.00 0.00 40 LYS A N 18
ATOM 34080 C CA . LYS A 1 43 ? 7.006 0.898 24.561 1.00 0.00 40 LYS A CA 18
ATOM 34081 C C . LYS A 1 43 ? 5.753 0.585 23.688 1.00 0.00 40 LYS A C 18
ATOM 34082 O O . LYS A 1 43 ? 5.802 -0.278 22.819 1.00 0.00 40 LYS A O 18
ATOM 34101 N N . GLU A 1 44 ? 4.636 1.272 24.001 1.00 0.00 41 GLU A N 18
ATOM 34102 C CA . GLU A 1 44 ? 3.383 1.279 23.192 1.00 0.00 41 GLU A CA 18
ATOM 34103 C C . GLU A 1 44 ? 3.659 1.586 21.705 1.00 0.00 41 GLU A C 18
ATOM 34104 O O . GLU A 1 44 ? 3.093 0.960 20.808 1.00 0.00 41 GLU A O 18
ATOM 34116 N N . LYS A 1 45 ? 4.542 2.561 21.494 1.00 0.00 42 LYS A N 18
ATOM 34117 C CA . LYS A 1 45 ? 5.000 2.961 20.161 1.00 0.00 42 LYS A CA 18
ATOM 34118 C C . LYS A 1 45 ? 5.807 1.810 19.526 1.00 0.00 42 LYS A C 18
ATOM 34119 O O . LYS A 1 45 ? 5.486 1.368 18.447 1.00 0.00 42 LYS A O 18
ATOM 34138 N N . ALA A 1 46 ? 6.821 1.332 20.274 1.00 0.00 43 ALA A N 18
ATOM 34139 C CA . ALA A 1 46 ? 7.733 0.229 19.870 1.00 0.00 43 ALA A CA 18
ATOM 34140 C C . ALA A 1 46 ? 6.972 -1.036 19.421 1.00 0.00 43 ALA A C 18
ATOM 34141 O O . ALA A 1 46 ? 7.300 -1.626 18.390 1.00 0.00 43 ALA A O 18
ATOM 34148 N N . THR A 1 47 ? 5.924 -1.424 20.172 1.00 0.00 44 THR A N 18
ATOM 34149 C CA . THR A 1 47 ? 5.045 -2.564 19.900 1.00 0.00 44 THR A CA 18
ATOM 34150 C C . THR A 1 47 ? 4.157 -2.297 18.674 1.00 0.00 44 THR A C 18
ATOM 34151 O O . THR A 1 47 ? 3.927 -3.200 17.879 1.00 0.00 44 THR A O 18
ATOM 34162 N N . LEU A 1 48 ? 3.605 -1.066 18.601 1.00 0.00 45 LEU A N 18
ATOM 34163 C CA . LEU A 1 48 ? 2.983 -0.613 17.329 1.00 0.00 45 LEU A CA 18
ATOM 34164 C C . LEU A 1 48 ? 3.930 -0.862 16.137 1.00 0.00 45 LEU A C 18
ATOM 34165 O O . LEU A 1 48 ? 3.556 -1.564 15.229 1.00 0.00 45 LEU A O 18
ATOM 34181 N N . GLU A 1 49 ? 5.183 -0.387 16.198 1.00 0.00 46 GLU A N 18
ATOM 34182 C CA . GLU A 1 49 ? 6.189 -0.522 15.126 1.00 0.00 46 GLU A CA 18
ATOM 34183 C C . GLU A 1 49 ? 6.553 -2.012 14.870 1.00 0.00 46 GLU A C 18
ATOM 34184 O O . GLU A 1 49 ? 6.849 -2.401 13.739 1.00 0.00 46 GLU A O 18
ATOM 34196 N N . ALA A 1 50 ? 6.384 -2.843 15.919 1.00 0.00 47 ALA A N 18
ATOM 34197 C CA . ALA A 1 50 ? 6.671 -4.292 15.935 1.00 0.00 47 ALA A CA 18
ATOM 34198 C C . ALA A 1 50 ? 5.601 -5.043 15.126 1.00 0.00 47 ALA A C 18
ATOM 34199 O O . ALA A 1 50 ? 5.910 -5.713 14.135 1.00 0.00 47 ALA A O 18
ATOM 34206 N N . GLU A 1 51 ? 4.350 -4.868 15.562 1.00 0.00 48 GLU A N 18
ATOM 34207 C CA . GLU A 1 51 ? 3.110 -5.370 14.960 1.00 0.00 48 GLU A CA 18
ATOM 34208 C C . GLU A 1 51 ? 2.941 -4.870 13.512 1.00 0.00 48 GLU A C 18
ATOM 34209 O O . GLU A 1 51 ? 2.898 -5.650 12.585 1.00 0.00 48 GLU A O 18
ATOM 34221 N N . ILE A 1 52 ? 2.820 -3.538 13.414 1.00 0.00 49 ILE A N 18
ATOM 34222 C CA . ILE A 1 52 ? 2.517 -2.895 12.114 1.00 0.00 49 ILE A CA 18
ATOM 34223 C C . ILE A 1 52 ? 3.563 -3.298 11.036 1.00 0.00 49 ILE A C 18
ATOM 34224 O O . ILE A 1 52 ? 3.160 -3.672 9.930 1.00 0.00 49 ILE A O 18
ATOM 34240 N N . ALA A 1 53 ? 4.898 -3.302 11.339 1.00 0.00 50 ALA A N 18
ATOM 34241 C CA . ALA A 1 53 ? 5.933 -3.809 10.406 1.00 0.00 50 ALA A CA 18
ATOM 34242 C C . ALA A 1 53 ? 5.882 -5.339 10.203 1.00 0.00 50 ALA A C 18
ATOM 34243 O O . ALA A 1 53 ? 6.279 -5.817 9.152 1.00 0.00 50 ALA A O 18
ATOM 34250 N N . ARG A 1 54 ? 5.449 -6.094 11.231 1.00 0.00 51 ARG A N 18
ATOM 34251 C CA . ARG A 1 54 ? 5.234 -7.565 11.129 1.00 0.00 51 ARG A CA 18
ATOM 34252 C C . ARG A 1 54 ? 4.168 -7.867 10.051 1.00 0.00 51 ARG A C 18
ATOM 34253 O O . ARG A 1 54 ? 4.366 -8.688 9.153 1.00 0.00 51 ARG A O 18
ATOM 34274 N N . LEU A 1 55 ? 3.042 -7.167 10.194 1.00 0.00 52 LEU A N 18
ATOM 34275 C CA . LEU A 1 55 ? 1.953 -7.136 9.211 1.00 0.00 52 LEU A CA 18
ATOM 34276 C C . LEU A 1 55 ? 2.475 -6.732 7.823 1.00 0.00 52 LEU A C 18
ATOM 34277 O O . LEU A 1 55 ? 2.085 -7.329 6.818 1.00 0.00 52 LEU A O 18
ATOM 34293 N N . ARG A 1 56 ? 3.403 -5.755 7.763 1.00 0.00 53 ARG A N 18
ATOM 34294 C CA . ARG A 1 56 ? 3.973 -5.238 6.513 1.00 0.00 53 ARG A CA 18
ATOM 34295 C C . ARG A 1 56 ? 5.224 -6.031 6.053 1.00 0.00 53 ARG A C 18
ATOM 34296 O O . ARG A 1 56 ? 5.773 -5.691 5.015 1.00 0.00 53 ARG A O 18
ATOM 34317 N N . GLU A 1 57 ? 5.727 -7.013 6.839 1.00 0.00 54 GLU A N 18
ATOM 34318 C CA . GLU A 1 57 ? 6.833 -7.903 6.369 1.00 0.00 54 GLU A CA 18
ATOM 34319 C C . GLU A 1 57 ? 6.227 -9.168 5.759 1.00 0.00 54 GLU A C 18
ATOM 34320 O O . GLU A 1 57 ? 6.802 -9.783 4.873 1.00 0.00 54 GLU A O 18
ATOM 34332 N N . VAL A 1 58 ? 5.045 -9.516 6.275 1.00 0.00 55 VAL A N 18
ATOM 34333 C CA . VAL A 1 58 ? 4.166 -10.478 5.595 1.00 0.00 55 VAL A CA 18
ATOM 34334 C C . VAL A 1 58 ? 3.773 -9.847 4.245 1.00 0.00 55 VAL A C 18
ATOM 34335 O O . VAL A 1 58 ? 3.898 -10.468 3.198 1.00 0.00 55 VAL A O 18
ATOM 34348 N N . HIS A 1 59 ? 3.382 -8.557 4.321 1.00 0.00 56 HIS A N 18
ATOM 34349 C CA . HIS A 1 59 ? 3.243 -7.700 3.115 1.00 0.00 56 HIS A CA 18
ATOM 34350 C C . HIS A 1 59 ? 4.586 -7.060 2.646 1.00 0.00 56 HIS A C 18
ATOM 34351 O O . HIS A 1 59 ? 4.598 -5.902 2.215 1.00 0.00 56 HIS A O 18
ATOM 34366 N N . SER A 1 60 ? 5.703 -7.822 2.683 1.00 0.00 57 SER A N 18
ATOM 34367 C CA . SER A 1 60 ? 7.002 -7.396 2.081 1.00 0.00 57 SER A CA 18
ATOM 34368 C C . SER A 1 60 ? 7.664 -8.602 1.401 1.00 0.00 57 SER A C 18
ATOM 34369 O O . SER A 1 60 ? 7.974 -8.555 0.200 1.00 0.00 57 SER A O 18
ATOM 34377 N N . GLN A 1 61 ? 7.882 -9.676 2.195 1.00 0.00 58 GLN A N 18
ATOM 34378 C CA . GLN A 1 61 ? 8.250 -11.021 1.688 1.00 0.00 58 GLN A CA 18
ATOM 34379 C C . GLN A 1 61 ? 7.207 -11.450 0.643 1.00 0.00 58 GLN A C 18
ATOM 34380 O O . GLN A 1 61 ? 7.542 -11.931 -0.444 1.00 0.00 58 GLN A O 18
ATOM 34394 N N . LYS A 1 62 ? 5.934 -11.218 1.002 1.00 0.00 59 LYS A N 18
ATOM 34395 C CA . LYS A 1 62 ? 4.804 -11.296 0.089 1.00 0.00 59 LYS A CA 18
ATOM 34396 C C . LYS A 1 62 ? 4.201 -9.884 0.000 1.00 0.00 59 LYS A C 18
ATOM 34397 O O . LYS A 1 62 ? 3.144 -9.631 0.588 1.00 0.00 59 LYS A O 18
ATOM 34416 N N . LEU A 1 63 ? 4.931 -8.953 -0.698 1.00 0.00 60 LEU A N 18
ATOM 34417 C CA . LEU A 1 63 ? 4.595 -7.489 -0.776 1.00 0.00 60 LEU A CA 18
ATOM 34418 C C . LEU A 1 63 ? 3.081 -7.268 -0.933 1.00 0.00 60 LEU A C 18
ATOM 34419 O O . LEU A 1 63 ? 2.446 -6.542 -0.162 1.00 0.00 60 LEU A O 18
ATOM 34435 N N . SER A 1 64 ? 2.541 -7.936 -1.932 1.00 0.00 61 SER A N 18
ATOM 34436 C CA . SER A 1 64 ? 1.111 -8.041 -2.181 1.00 0.00 61 SER A CA 18
ATOM 34437 C C . SER A 1 64 ? 0.882 -9.308 -3.005 1.00 0.00 61 SER A C 18
ATOM 34438 O O . SER A 1 64 ? 1.854 -9.957 -3.402 1.00 0.00 61 SER A O 18
ATOM 34446 N N . LYS A 1 65 ? -0.385 -9.669 -3.249 1.00 0.00 62 LYS A N 18
ATOM 34447 C CA . LYS A 1 65 ? -0.728 -10.839 -4.070 1.00 0.00 62 LYS A CA 18
ATOM 34448 C C . LYS A 1 65 ? -0.171 -10.652 -5.503 1.00 0.00 62 LYS A C 18
ATOM 34449 O O . LYS A 1 65 ? 0.831 -11.292 -5.878 1.00 0.00 62 LYS A O 18
ATOM 34468 N N . GLU A 1 66 ? -0.825 -9.760 -6.277 1.00 0.00 63 GLU A N 18
ATOM 34469 C CA . GLU A 1 66 ? -0.439 -9.342 -7.637 1.00 0.00 63 GLU A CA 18
ATOM 34470 C C . GLU A 1 66 ? 1.066 -8.997 -7.737 1.00 0.00 63 GLU A C 18
ATOM 34471 O O . GLU A 1 66 ? 1.723 -9.436 -8.659 1.00 0.00 63 GLU A O 18
ATOM 34483 N N . ALA A 1 67 ? 1.579 -8.220 -6.757 1.00 0.00 64 ALA A N 18
ATOM 34484 C CA . ALA A 1 67 ? 2.955 -7.668 -6.779 1.00 0.00 64 ALA A CA 18
ATOM 34485 C C . ALA A 1 67 ? 4.026 -8.769 -6.634 1.00 0.00 64 ALA A C 18
ATOM 34486 O O . ALA A 1 67 ? 4.931 -8.862 -7.463 1.00 0.00 64 ALA A O 18
ATOM 34493 N N . GLN A 1 68 ? 3.986 -9.481 -5.489 1.00 0.00 65 GLN A N 18
ATOM 34494 C CA . GLN A 1 68 ? 4.892 -10.648 -5.252 1.00 0.00 65 GLN A CA 18
ATOM 34495 C C . GLN A 1 68 ? 4.861 -11.615 -6.482 1.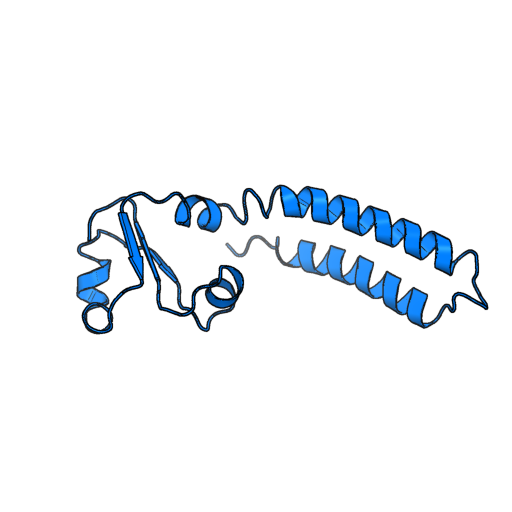00 0.00 65 GLN A C 18
ATOM 34496 O O . GLN A 1 68 ? 5.897 -12.157 -6.886 1.00 0.00 65 GLN A O 18
ATOM 34510 N N . LYS A 1 69 ? 3.676 -11.819 -7.088 1.00 0.00 66 LYS A N 18
ATOM 34511 C CA . LYS A 1 69 ? 3.515 -12.542 -8.359 1.00 0.00 66 LYS A CA 18
ATOM 34512 C C . LYS A 1 69 ? 4.256 -11.878 -9.542 1.00 0.00 66 LYS A C 18
ATOM 34513 O O . LYS A 1 69 ? 4.889 -12.586 -10.326 1.00 0.00 66 LYS A O 18
ATOM 34532 N N . LEU A 1 70 ? 4.123 -10.536 -9.697 1.00 0.00 67 LEU A N 18
ATOM 34533 C CA . LEU A 1 70 ? 4.896 -9.746 -10.698 1.00 0.00 67 LEU A CA 18
ATOM 34534 C C . LEU A 1 70 ? 6.391 -10.083 -10.620 1.00 0.00 67 LEU A C 18
ATOM 34535 O O . LEU A 1 70 ? 7.042 -10.273 -11.642 1.00 0.00 67 LEU A O 18
ATOM 34551 N N . MET A 1 71 ? 6.907 -10.173 -9.392 1.00 0.00 68 MET A N 18
ATOM 34552 C CA . MET A 1 71 ? 8.261 -10.631 -9.073 1.00 0.00 68 MET A CA 18
ATOM 34553 C C . MET A 1 71 ? 8.552 -12.051 -9.606 1.00 0.00 68 MET A C 18
ATOM 34554 O O . MET A 1 71 ? 9.558 -12.248 -10.292 1.00 0.00 68 MET A O 18
ATOM 34568 N N . LYS A 1 72 ? 7.675 -13.036 -9.331 1.00 0.00 69 LYS A N 18
ATOM 34569 C CA . LYS A 1 72 ? 7.881 -14.440 -9.802 1.00 0.00 69 LYS A CA 18
ATOM 34570 C C . LYS A 1 72 ? 7.193 -14.729 -11.168 1.00 0.00 69 LYS A C 18
ATOM 34571 O O . LYS A 1 72 ? 6.897 -15.894 -11.477 1.00 0.00 69 LYS A O 18
ATOM 34590 N N . MET A 1 73 ? 6.974 -13.682 -11.997 1.00 0.00 70 MET A N 18
ATOM 34591 C CA . MET A 1 73 ? 6.414 -13.843 -13.365 1.00 0.00 70 MET A CA 18
ATOM 34592 C C . MET A 1 73 ? 7.407 -14.592 -14.283 1.00 0.00 70 MET A C 18
ATOM 34593 O O . MET A 1 73 ? 8.616 -14.477 -14.087 1.00 0.00 70 MET A O 18
ATOM 34607 N N . PRO A 1 74 ? 6.902 -15.413 -15.262 1.00 0.00 71 PRO A N 18
ATOM 34608 C CA . PRO A 1 74 ? 7.755 -16.087 -16.251 1.00 0.00 71 PRO A CA 18
ATOM 34609 C C . PRO A 1 74 ? 8.180 -15.170 -17.439 1.00 0.00 71 PRO A C 18
ATOM 34610 O O . PRO A 1 74 ? 9.368 -14.869 -17.584 1.00 0.00 71 PRO A O 18
ATOM 34621 N N . PHE A 1 75 ? 7.211 -14.736 -18.274 1.00 0.00 72 PHE A N 18
ATOM 34622 C CA . PHE A 1 75 ? 7.482 -14.010 -19.541 1.00 0.00 72 PHE A CA 18
ATOM 34623 C C . PHE A 1 75 ? 7.339 -12.513 -19.229 1.00 0.00 72 PHE A C 18
ATOM 34624 O O . PHE A 1 75 ? 6.220 -12.089 -18.960 1.00 0.00 72 PHE A O 18
ATOM 34641 N N . GLN A 1 76 ? 8.414 -11.683 -19.249 1.00 0.00 73 GLN A N 18
ATOM 34642 C CA . GLN A 1 76 ? 8.327 -10.297 -18.732 1.00 0.00 73 GLN A CA 18
ATOM 34643 C C . GLN A 1 76 ? 9.465 -9.429 -19.323 1.00 0.00 73 GLN A C 18
ATOM 34644 O O . GLN A 1 76 ? 10.372 -9.943 -19.988 1.00 0.00 73 GLN A O 18
ATOM 34658 N N . ARG A 1 77 ? 9.375 -8.120 -19.031 1.00 0.00 74 ARG A N 18
ATOM 34659 C CA . ARG A 1 77 ? 10.401 -7.104 -19.410 1.00 0.00 74 ARG A CA 18
ATOM 34660 C C . ARG A 1 77 ? 10.058 -5.734 -18.832 1.00 0.00 74 ARG A C 18
ATOM 34661 O O . ARG A 1 77 ? 9.129 -5.611 -18.069 1.00 0.00 74 ARG A O 18
ATOM 34682 N N . ALA A 1 78 ? 10.848 -4.705 -19.146 1.00 0.00 75 ALA A N 18
ATOM 34683 C CA . ALA A 1 78 ? 10.521 -3.313 -18.826 1.00 0.00 75 ALA A CA 18
ATOM 34684 C C . ALA A 1 78 ? 10.460 -2.582 -20.158 1.00 0.00 75 ALA A C 18
ATOM 34685 O O . ALA A 1 78 ? 11.506 -2.381 -20.778 1.00 0.00 75 ALA A O 18
ATOM 34692 N N . ILE A 1 79 ? 9.262 -2.157 -20.608 1.00 0.00 76 ILE A N 18
ATOM 34693 C CA . ILE A 1 79 ? 8.895 -2.020 -22.013 1.00 0.00 76 ILE A CA 18
ATOM 34694 C C . ILE A 1 79 ? 9.713 -0.893 -22.679 1.00 0.00 76 ILE A C 18
ATOM 34695 O O . ILE A 1 79 ? 9.767 0.232 -22.161 1.00 0.00 76 ILE A O 18
ATOM 34711 N N . THR A 1 80 ? 10.325 -1.215 -23.826 1.00 0.00 77 THR A N 18
ATOM 34712 C CA . THR A 1 80 ? 11.097 -0.256 -24.631 1.00 0.00 77 THR A CA 18
ATOM 34713 C C . THR A 1 80 ? 10.174 0.816 -25.232 1.00 0.00 77 THR A C 18
ATOM 34714 O O . THR A 1 80 ? 8.987 0.565 -25.419 1.00 0.00 77 THR A O 18
ATOM 34725 N N . LYS A 1 81 ? 10.743 2.004 -25.513 1.00 0.00 78 LYS A N 18
ATOM 34726 C CA . LYS A 1 81 ? 10.066 3.091 -26.269 1.00 0.00 78 LYS A CA 18
ATOM 34727 C C . LYS A 1 81 ? 9.568 2.588 -27.656 1.00 0.00 78 LYS A C 18
ATOM 34728 O O . LYS A 1 81 ? 8.601 3.120 -28.220 1.00 0.00 78 LYS A O 18
ATOM 34747 N N . LYS A 1 82 ? 10.262 1.556 -28.164 1.00 0.00 79 LYS A N 18
ATOM 34748 C CA . LYS A 1 82 ? 9.919 0.840 -29.403 1.00 0.00 79 LYS A CA 18
ATOM 34749 C C . LYS A 1 82 ? 8.507 0.210 -29.262 1.00 0.00 79 LYS A C 18
ATOM 34750 O O . LYS A 1 82 ? 7.654 0.367 -30.138 1.00 0.00 79 LYS A O 18
ATOM 34769 N N . GLU A 1 83 ? 8.277 -0.475 -28.135 1.00 0.00 80 GLU A N 18
ATOM 34770 C CA . GLU A 1 83 ? 7.000 -1.139 -27.825 1.00 0.00 80 GLU A CA 18
ATOM 34771 C C . GLU A 1 83 ? 6.047 -0.192 -27.072 1.00 0.00 80 GLU A C 18
ATOM 34772 O O . GLU A 1 83 ? 4.959 -0.603 -26.718 1.00 0.00 80 GLU A O 18
ATOM 34784 N N . GLN A 1 84 ? 6.498 1.041 -26.737 1.00 0.00 81 GLN A N 18
ATOM 34785 C CA . GLN A 1 84 ? 5.578 2.153 -26.395 1.00 0.00 81 GLN A CA 18
ATOM 34786 C C . GLN A 1 84 ? 4.990 2.810 -27.655 1.00 0.00 81 GLN A C 18
ATOM 34787 O O . GLN A 1 84 ? 3.893 3.378 -27.614 1.00 0.00 81 GLN A O 18
ATOM 34801 N N . ALA A 1 85 ? 5.723 2.726 -28.774 1.00 0.00 82 ALA A N 18
ATOM 34802 C CA . ALA A 1 85 ? 5.222 3.058 -30.114 1.00 0.00 82 ALA A CA 18
ATOM 34803 C C . ALA A 1 85 ? 4.206 2.003 -30.561 1.00 0.00 82 ALA A C 18
ATOM 34804 O O . ALA A 1 85 ? 3.079 2.323 -30.961 1.00 0.00 82 ALA A O 18
ATOM 34811 N N . ASP A 1 86 ? 4.609 0.733 -30.445 1.00 0.00 83 ASP A N 18
ATOM 34812 C CA . ASP A 1 86 ? 3.765 -0.417 -30.793 1.00 0.00 83 ASP A CA 18
ATOM 34813 C C . ASP A 1 86 ? 3.052 -0.963 -29.547 1.00 0.00 83 ASP A C 18
ATOM 34814 O O . ASP A 1 86 ? 2.787 -2.160 -29.472 1.00 0.00 83 ASP A O 18
ATOM 34823 N N . MET A 1 87 ? 2.673 -0.064 -28.602 1.00 0.00 84 MET A N 18
ATOM 34824 C CA . MET A 1 87 ? 2.028 -0.466 -27.327 1.00 0.00 84 MET A CA 18
ATOM 34825 C C . MET A 1 87 ? 0.620 -1.001 -27.546 1.00 0.00 84 MET A C 18
ATOM 34826 O O . MET A 1 87 ? 0.163 -1.901 -26.821 1.00 0.00 84 MET A O 18
ATOM 34840 N N . GLY A 1 88 ? -0.036 -0.491 -28.589 1.00 0.00 85 GLY A N 18
ATOM 34841 C CA . GLY A 1 88 ? -1.366 -0.933 -28.932 1.00 0.00 85 GLY A CA 18
ATOM 34842 C C . GLY A 1 88 ? -1.364 -2.358 -29.434 1.00 0.00 85 GLY A C 18
ATOM 34843 O O . GLY A 1 88 ? -2.235 -3.145 -29.047 1.00 0.00 85 GLY A O 18
ATOM 34847 N N . LYS A 1 89 ? -0.369 -2.712 -30.287 1.00 0.00 86 LYS A N 18
ATOM 34848 C CA . LYS A 1 89 ? -0.214 -4.062 -30.825 1.00 0.00 86 LYS A CA 18
ATOM 34849 C C . LYS A 1 89 ? 0.256 -4.975 -29.689 1.00 0.00 86 LYS A C 18
ATOM 34850 O O . LYS A 1 89 ? -0.321 -6.039 -29.485 1.00 0.00 86 LYS A O 18
ATOM 34869 N N . LEU A 1 90 ? 1.328 -4.538 -28.975 1.00 0.00 87 LEU A N 18
ATOM 34870 C CA . LEU A 1 90 ? 1.807 -5.120 -27.714 1.00 0.00 87 LEU A CA 18
ATOM 34871 C C . LEU A 1 90 ? 0.700 -5.639 -26.795 1.00 0.00 87 LEU A C 18
ATOM 34872 O O . LEU A 1 90 ? 0.625 -6.840 -26.568 1.00 0.00 87 LEU A O 18
ATOM 34888 N N . LYS A 1 91 ? -0.210 -4.759 -26.352 1.00 0.00 88 LYS A N 18
ATOM 34889 C CA . LYS A 1 91 ? -1.017 -5.026 -25.146 1.00 0.00 88 LYS A CA 18
ATOM 34890 C C . LYS A 1 91 ? -2.189 -5.962 -25.482 1.00 0.00 88 LYS A C 18
ATOM 34891 O O . LYS A 1 91 ? -2.577 -6.803 -24.656 1.00 0.00 88 LYS A O 18
ATOM 34910 N N . LYS A 1 92 ? -2.723 -5.846 -26.718 1.00 0.00 89 LYS A N 18
ATOM 34911 C CA . LYS A 1 92 ? -3.792 -6.739 -27.195 1.00 0.00 89 LYS A CA 18
ATOM 34912 C C . LYS A 1 92 ? -3.218 -8.149 -27.460 1.00 0.00 89 LYS A C 18
ATOM 34913 O O . LYS A 1 92 ? -3.856 -9.146 -27.123 1.00 0.00 89 LYS A O 18
ATOM 34932 N N . SER A 1 93 ? -2.007 -8.217 -28.070 1.00 0.00 90 SER A N 18
ATOM 34933 C CA . SER A 1 93 ? -1.277 -9.472 -28.404 1.00 0.00 90 SER A CA 18
ATOM 34934 C C . SER A 1 93 ? -0.916 -10.352 -27.170 1.00 0.00 90 SER A C 18
ATOM 34935 O O . SER A 1 93 ? -0.306 -11.410 -27.328 1.00 0.00 90 SER A O 18
ATOM 34943 N N . VAL A 1 94 ? -1.370 -9.966 -25.967 1.00 0.00 91 VAL A N 18
ATOM 34944 C CA . VAL A 1 94 ? -1.096 -10.736 -24.732 1.00 0.00 91 VAL A CA 18
ATOM 34945 C C . VAL A 1 94 ? -2.426 -11.061 -24.009 1.00 0.00 91 VAL A C 18
ATOM 34946 O O . VAL A 1 94 ? -2.455 -11.914 -23.110 1.00 0.00 91 VAL A O 18
ATOM 34959 N N . ARG A 1 95 ? -3.504 -10.341 -24.434 1.00 0.00 92 ARG A N 18
ATOM 34960 C CA . ARG A 1 95 ? -4.870 -10.389 -23.847 1.00 0.00 92 ARG A CA 18
ATOM 34961 C C . ARG A 1 95 ? -4.871 -9.586 -22.535 1.00 0.00 92 ARG A C 18
ATOM 34962 O O . ARG A 1 95 ? -5.425 -8.487 -22.459 1.00 0.00 92 ARG A O 18
ATOM 34983 N N . GLY A 1 96 ? -4.223 -10.155 -21.516 1.00 0.00 93 GLY A N 18
ATOM 34984 C CA . GLY A 1 96 ? -3.885 -9.457 -20.280 1.00 0.00 93 GLY A CA 18
ATOM 34985 C C . GLY A 1 96 ? -2.378 -9.465 -20.136 1.00 0.00 93 GLY A C 18
ATOM 34986 O O . GLY A 1 96 ? -1.745 -10.499 -20.409 1.00 0.00 93 GLY A O 18
ATOM 34990 N N . LEU A 1 97 ? -1.777 -8.363 -19.679 1.00 0.00 94 LEU A N 18
ATOM 34991 C CA . LEU A 1 97 ? -0.331 -8.063 -19.723 1.00 0.00 94 LEU A CA 18
ATOM 34992 C C . LEU A 1 97 ? -0.218 -6.942 -18.679 1.00 0.00 94 LEU A C 18
ATOM 34993 O O . LEU A 1 97 ? -1.124 -6.093 -18.623 1.00 0.00 94 LEU A O 18
ATOM 35009 N N . VAL A 1 98 ? 0.820 -6.842 -17.856 1.00 0.00 95 VAL A N 18
ATOM 35010 C CA . VAL A 1 98 ? 0.848 -5.890 -16.739 1.00 0.00 95 VAL A CA 18
ATOM 35011 C C . VAL A 1 98 ? 1.844 -4.814 -17.175 1.00 0.00 95 VAL A C 18
ATOM 35012 O O . VAL A 1 98 ? 2.877 -5.158 -17.713 1.00 0.00 95 VAL A O 18
ATOM 35025 N N . VAL A 1 99 ? 1.459 -3.540 -17.056 1.00 0.00 96 VAL A N 18
ATOM 35026 C CA . VAL A 1 99 ? 2.300 -2.379 -17.442 1.00 0.00 96 VAL A CA 18
ATOM 35027 C C . VAL A 1 99 ? 2.292 -1.382 -16.263 1.00 0.00 96 VAL A C 18
ATOM 35028 O O . VAL A 1 99 ? 1.221 -0.978 -15.823 1.00 0.00 96 VAL A O 18
ATOM 35041 N N . VAL A 1 100 ? 3.478 -0.982 -15.752 1.00 0.00 97 VAL A N 18
ATOM 35042 C CA . VAL A 1 100 ? 3.614 -0.213 -14.489 1.00 0.00 97 VAL A CA 18
ATOM 35043 C C . VAL A 1 100 ? 4.549 0.984 -14.755 1.00 0.00 97 VAL A C 18
ATOM 35044 O O . VAL A 1 100 ? 5.686 0.785 -15.181 1.00 0.00 97 VAL A O 18
ATOM 35057 N N . HIS A 1 101 ? 4.075 2.214 -14.512 1.00 0.00 98 HIS A N 18
ATOM 35058 C CA . HIS A 1 101 ? 4.801 3.442 -14.877 1.00 0.00 98 HIS A CA 18
ATOM 35059 C C . HIS A 1 101 ? 5.826 3.792 -13.753 1.00 0.00 98 HIS A C 18
ATOM 35060 O O . HIS A 1 101 ? 5.544 3.548 -12.574 1.00 0.00 98 HIS A O 18
ATOM 35074 N N . PRO A 1 102 ? 7.042 4.343 -14.085 1.00 0.00 99 PRO A N 18
ATOM 35075 C CA . PRO A 1 102 ? 8.068 4.684 -13.064 1.00 0.00 99 PRO A CA 18
ATOM 35076 C C . PRO A 1 102 ? 7.709 5.909 -12.199 1.00 0.00 99 PRO A C 18
ATOM 35077 O O . PRO A 1 102 ? 8.219 6.040 -11.095 1.00 0.00 99 PRO A O 18
ATOM 35088 N N . MET A 1 103 ? 6.867 6.821 -12.729 1.00 0.00 100 MET A N 18
ATOM 35089 C CA . MET A 1 103 ? 6.507 8.065 -12.004 1.00 0.00 100 MET A CA 18
ATOM 35090 C C . MET A 1 103 ? 5.321 7.850 -11.060 1.00 0.00 100 MET A C 18
ATOM 35091 O O . MET A 1 103 ? 5.061 8.689 -10.186 1.00 0.00 100 MET A O 18
ATOM 35105 N N . THR A 1 104 ? 4.611 6.723 -11.231 1.00 0.00 101 THR A N 18
ATOM 35106 C CA . THR A 1 104 ? 3.541 6.307 -10.317 1.00 0.00 101 THR A CA 18
ATOM 35107 C C . THR A 1 104 ? 4.165 5.603 -9.102 1.00 0.00 101 THR A C 18
ATOM 35108 O O . THR A 1 104 ? 5.127 4.840 -9.260 1.00 0.00 101 THR A O 18
ATOM 35119 N N . ALA A 1 105 ? 3.596 5.853 -7.910 1.00 0.00 102 ALA A N 18
ATOM 35120 C CA . ALA A 1 105 ? 4.173 5.436 -6.614 1.00 0.00 102 ALA A CA 18
ATOM 35121 C C . ALA A 1 105 ? 4.392 3.912 -6.505 1.00 0.00 102 ALA A C 18
ATOM 35122 O O . ALA A 1 105 ? 5.371 3.485 -5.881 1.00 0.00 102 ALA A O 18
ATOM 35129 N N . LEU A 1 106 ? 3.479 3.112 -7.120 1.00 0.00 103 LEU A N 18
ATOM 35130 C CA . LEU A 1 106 ? 3.594 1.628 -7.068 1.00 0.00 103 LEU A CA 18
ATOM 35131 C C . LEU A 1 106 ? 4.913 1.230 -7.780 1.00 0.00 103 LEU A C 18
ATOM 35132 O O . LEU A 1 106 ? 5.725 0.460 -7.241 1.00 0.00 103 LEU A O 18
ATOM 35148 N N . GLY A 1 107 ? 5.160 1.852 -8.965 1.00 0.00 104 GLY A N 18
ATOM 35149 C CA . GLY A 1 107 ? 6.435 1.746 -9.663 1.00 0.00 104 GLY A CA 18
ATOM 35150 C C . GLY A 1 107 ? 7.627 2.367 -8.964 1.00 0.00 104 GLY A C 18
ATOM 35151 O O . GLY A 1 107 ? 8.748 1.961 -9.228 1.00 0.00 104 GLY A O 18
ATOM 35155 N N . ARG A 1 108 ? 7.433 3.317 -8.032 1.00 0.00 105 ARG A N 18
ATOM 35156 C CA . ARG A 1 108 ? 8.579 4.014 -7.415 1.00 0.00 105 ARG A CA 18
ATOM 35157 C C . ARG A 1 108 ? 9.014 3.227 -6.188 1.00 0.00 105 ARG A C 18
ATOM 35158 O O . ARG A 1 108 ? 10.196 3.225 -5.821 1.00 0.00 105 ARG A O 18
ATOM 35179 N N . GLU A 1 109 ? 8.041 2.529 -5.573 1.00 0.00 106 GLU A N 18
ATOM 35180 C CA . GLU A 1 109 ? 8.221 1.833 -4.304 1.00 0.00 106 GLU A CA 18
ATOM 35181 C C . GLU A 1 109 ? 8.737 0.423 -4.595 1.00 0.00 106 GLU A C 18
ATOM 35182 O O . GLU A 1 109 ? 9.596 -0.090 -3.870 1.00 0.00 106 GLU A O 18
ATOM 35194 N N . MET A 1 110 ? 8.199 -0.200 -5.689 1.00 0.00 107 MET A N 18
ATOM 35195 C CA . MET A 1 110 ? 8.671 -1.548 -6.104 1.00 0.00 107 MET A CA 18
ATOM 35196 C C . MET A 1 110 ? 10.070 -1.392 -6.787 1.00 0.00 107 MET A C 18
ATOM 35197 O O . MET A 1 110 ? 10.725 -2.387 -7.103 1.00 0.00 107 MET A O 18
ATOM 35211 N N . GLY A 1 111 ? 10.488 -0.116 -7.032 1.00 0.00 108 GLY A N 18
ATOM 35212 C CA . GLY A 1 111 ? 11.873 0.231 -7.409 1.00 0.00 108 GLY A CA 18
ATOM 35213 C C . GLY A 1 111 ? 12.059 0.581 -8.883 1.00 0.00 108 GLY A C 18
ATOM 35214 O O . GLY A 1 111 ? 13.166 0.950 -9.301 1.00 0.00 108 GLY A O 18
ATOM 35218 N N . LEU A 1 112 ? 10.978 0.486 -9.664 1.00 0.00 109 LEU A N 18
ATOM 35219 C CA . LEU A 1 112 ? 11.002 0.600 -11.131 1.00 0.00 109 LEU A CA 18
ATOM 35220 C C . LEU A 1 112 ? 11.278 2.064 -11.564 1.00 0.00 109 LEU A C 18
ATOM 35221 O O . LEU A 1 112 ? 10.426 2.938 -11.397 1.00 0.00 109 LEU A O 18
ATOM 35237 N N . GLU A 1 113 ? 12.489 2.312 -12.098 1.00 0.00 110 GLU A N 18
ATOM 35238 C CA . GLU A 1 113 ? 12.914 3.639 -12.635 1.00 0.00 110 GLU A CA 18
ATOM 35239 C C . GLU A 1 113 ? 12.621 3.737 -14.160 1.00 0.00 110 GLU A C 18
ATOM 35240 O O . GLU A 1 113 ? 13.103 4.639 -14.853 1.00 0.00 110 GLU A O 18
ATOM 35252 N N . GLU A 1 114 ? 11.760 2.822 -14.609 1.00 0.00 111 GLU A N 18
ATOM 35253 C CA . GLU A 1 114 ? 11.397 2.692 -16.036 1.00 0.00 111 GLU A CA 18
ATOM 35254 C C . GLU A 1 114 ? 10.042 1.977 -16.152 1.00 0.00 111 GLU A C 18
ATOM 35255 O O . GLU A 1 114 ? 9.641 1.263 -15.216 1.00 0.00 111 GLU A O 18
ATOM 35267 N N . MET A 1 115 ? 9.302 2.223 -17.266 1.00 0.00 112 MET A N 18
ATOM 35268 C CA . MET A 1 115 ? 8.000 1.575 -17.507 1.00 0.00 112 MET A CA 18
ATOM 35269 C C . MET A 1 115 ? 8.222 0.071 -17.653 1.00 0.00 112 MET A C 18
ATOM 35270 O O . MET A 1 115 ? 8.928 -0.363 -18.552 1.00 0.00 112 MET A O 18
ATOM 35284 N N . THR A 1 116 ? 7.645 -0.685 -16.733 1.00 0.00 113 THR A N 18
ATOM 35285 C CA . THR A 1 116 ? 7.867 -2.126 -16.655 1.00 0.00 113 THR A CA 18
ATOM 35286 C C . THR A 1 116 ? 6.643 -2.892 -17.178 1.00 0.00 113 THR A C 18
ATOM 35287 O O . THR A 1 116 ? 5.534 -2.367 -17.158 1.00 0.00 113 THR A O 18
ATOM 35298 N N . GLY A 1 117 ? 6.869 -4.125 -17.676 1.00 0.00 114 GLY A N 18
ATOM 35299 C CA . GLY A 1 117 ? 5.758 -5.048 -17.927 1.00 0.00 114 GLY A CA 18
ATOM 35300 C C . GLY A 1 117 ? 5.985 -6.484 -17.484 1.00 0.00 114 GLY A C 18
ATOM 35301 O O . GLY A 1 117 ? 7.110 -6.899 -17.223 1.00 0.00 114 GLY A O 18
ATOM 35305 N N . PHE A 1 118 ? 4.904 -7.297 -17.477 1.00 0.00 115 PHE A N 18
ATOM 35306 C CA . PHE A 1 118 ? 4.908 -8.645 -16.872 1.00 0.00 115 PHE A CA 18
ATOM 35307 C C . PHE A 1 118 ? 3.761 -9.470 -17.486 1.00 0.00 115 PHE A C 18
ATOM 35308 O O . PHE A 1 118 ? 2.678 -8.922 -17.718 1.00 0.00 115 PHE A O 18
ATOM 35325 N N . SER A 1 119 ? 4.002 -10.776 -17.742 1.00 0.00 116 SER A N 18
ATOM 35326 C CA . SER A 1 119 ? 2.859 -11.707 -17.942 1.00 0.00 116 SER A CA 18
ATOM 35327 C C . SER A 1 119 ? 3.223 -13.190 -17.700 1.00 0.00 116 SER A C 18
ATOM 35328 O O . SER A 1 119 ? 4.396 -13.567 -17.530 1.00 0.00 116 SER A O 18
ATOM 35336 N N . LYS A 1 120 ? 2.158 -14.016 -17.725 1.00 0.00 117 LYS A N 18
ATOM 35337 C CA . LYS A 1 120 ? 2.210 -15.485 -17.655 1.00 0.00 117 LYS A CA 18
ATOM 35338 C C . LYS A 1 120 ? 2.288 -16.096 -19.065 1.00 0.00 117 LYS A C 18
ATOM 35339 O O . LYS A 1 120 ? 2.552 -17.294 -19.224 1.00 0.00 117 LYS A O 18
ATOM 35358 N N . THR A 1 121 ? 2.050 -15.255 -20.075 1.00 0.00 118 THR A N 18
ATOM 35359 C CA . THR A 1 121 ? 2.068 -15.631 -21.492 1.00 0.00 118 THR A CA 18
ATOM 35360 C C . THR A 1 121 ? 3.083 -14.749 -22.219 1.00 0.00 118 THR A C 18
ATOM 35361 O O . THR A 1 121 ? 3.382 -13.635 -21.767 1.00 0.00 118 THR A O 18
ATOM 35372 N N . THR A 1 122 ? 3.624 -15.270 -23.332 1.00 0.00 119 THR A N 18
ATOM 35373 C CA . THR A 1 122 ? 4.464 -14.499 -24.257 1.00 0.00 119 THR A CA 18
ATOM 35374 C C . THR A 1 122 ? 3.648 -13.329 -24.851 1.00 0.00 119 THR A C 18
ATOM 35375 O O . THR A 1 122 ? 2.431 -13.460 -25.039 1.00 0.00 119 THR A O 18
ATOM 35386 N N . PHE A 1 123 ? 4.304 -12.190 -25.114 1.00 0.00 120 PHE A N 18
ATOM 35387 C CA . PHE A 1 123 ? 3.611 -10.974 -25.567 1.00 0.00 120 PHE A CA 18
ATOM 35388 C C . PHE A 1 123 ? 3.400 -11.039 -27.107 1.00 0.00 120 PHE A C 18
ATOM 35389 O O . PHE A 1 123 ? 4.210 -10.468 -27.867 1.00 0.00 120 PHE A O 18
ATOM 35407 N N . MET A 1 4 ? -3.623 -21.466 16.919 1.00 0.00 1 MET A N 19
ATOM 35408 C CA . MET A 1 4 ? -3.588 -19.988 16.830 1.00 0.00 1 MET A CA 19
ATOM 35409 C C . MET A 1 4 ? -2.368 -19.573 15.981 1.00 0.00 1 MET A C 19
ATOM 35410 O O . MET A 1 4 ? -1.248 -19.498 16.493 1.00 0.00 1 MET A O 19
ATOM 35424 N N . LYS A 1 5 ? -2.597 -19.356 14.669 1.00 0.00 2 LYS A N 19
ATOM 35425 C CA . LYS A 1 5 ? -1.527 -19.093 13.686 1.00 0.00 2 LYS A CA 19
ATOM 35426 C C . LYS A 1 5 ? -2.127 -18.436 12.415 1.00 0.00 2 LYS A C 19
ATOM 35427 O O . LYS A 1 5 ? -1.714 -17.339 12.010 1.00 0.00 2 LYS A O 19
ATOM 35446 N N . GLU A 1 6 ? -3.115 -19.135 11.814 1.00 0.00 3 GLU A N 19
ATOM 35447 C CA . GLU A 1 6 ? -3.936 -18.660 10.668 1.00 0.00 3 GLU A CA 19
ATOM 35448 C C . GLU A 1 6 ? -3.090 -18.250 9.424 1.00 0.00 3 GLU A C 19
ATOM 35449 O O . GLU A 1 6 ? -2.660 -19.123 8.664 1.00 0.00 3 GLU A O 19
ATOM 35461 N N . VAL A 1 7 ? -2.831 -16.926 9.236 1.00 0.00 4 VAL A N 19
ATOM 35462 C CA . VAL A 1 7 ? -2.269 -16.362 7.968 1.00 0.00 4 VAL A CA 19
ATOM 35463 C C . VAL A 1 7 ? -1.125 -15.369 8.296 1.00 0.00 4 VAL A C 19
ATOM 35464 O O . VAL A 1 7 ? -1.243 -14.628 9.255 1.00 0.00 4 VAL A O 19
ATOM 35477 N N . GLU A 1 8 ? -0.020 -15.370 7.507 1.00 0.00 5 GLU A N 19
ATOM 35478 C CA . GLU A 1 8 ? 1.153 -14.462 7.718 1.00 0.00 5 GLU A CA 19
ATOM 35479 C C . GLU A 1 8 ? 0.813 -12.940 7.727 1.00 0.00 5 GLU A C 19
ATOM 35480 O O . GLU A 1 8 ? 1.528 -12.161 8.364 1.00 0.00 5 GLU A O 19
ATOM 35492 N N . LYS A 1 9 ? -0.206 -12.530 6.937 1.00 0.00 6 LYS A N 19
ATOM 35493 C CA . LYS A 1 9 ? -0.723 -11.121 6.980 1.00 0.00 6 LYS A CA 19
ATOM 35494 C C . LYS A 1 9 ? -1.071 -10.702 8.446 1.00 0.00 6 LYS A C 19
ATOM 35495 O O . LYS A 1 9 ? -0.836 -9.555 8.859 1.00 0.00 6 LYS A O 19
ATOM 35514 N N . ASN A 1 10 ? -1.624 -11.694 9.183 1.00 0.00 7 ASN A N 19
ATOM 35515 C CA . ASN A 1 10 ? -1.912 -11.516 10.631 1.00 0.00 7 ASN A CA 19
ATOM 35516 C C . ASN A 1 10 ? -0.614 -11.221 11.416 1.00 0.00 7 ASN A C 19
ATOM 35517 O O . ASN A 1 10 ? -0.619 -10.419 12.365 1.00 0.00 7 ASN A O 19
ATOM 35528 N N . GLU A 1 11 ? 0.523 -11.827 10.993 1.00 0.00 8 GLU A N 19
ATOM 35529 C CA . GLU A 1 11 ? 1.812 -11.662 11.687 1.00 0.00 8 GLU A CA 19
ATOM 35530 C C . GLU A 1 11 ? 2.480 -10.323 11.366 1.00 0.00 8 GLU A C 19
ATOM 35531 O O . GLU A 1 11 ? 3.186 -9.786 12.228 1.00 0.00 8 GLU A O 19
ATOM 35543 N N . ILE A 1 12 ? 2.315 -9.761 10.149 1.00 0.00 9 ILE A N 19
ATOM 35544 C CA . ILE A 1 12 ? 2.782 -8.399 9.845 1.00 0.00 9 ILE A CA 19
ATOM 35545 C C . ILE A 1 12 ? 1.955 -7.372 10.627 1.00 0.00 9 ILE A C 19
ATOM 35546 O O . ILE A 1 12 ? 2.498 -6.408 11.172 1.00 0.00 9 ILE A O 19
ATOM 35562 N N . LYS A 1 13 ? 0.642 -7.638 10.713 1.00 0.00 10 LYS A N 19
ATOM 35563 C CA . LYS A 1 13 ? -0.290 -6.855 11.542 1.00 0.00 10 LYS A CA 19
ATOM 35564 C C . LYS A 1 13 ? 0.149 -6.909 13.026 1.00 0.00 10 LYS A C 19
ATOM 35565 O O . LYS A 1 13 ? -0.019 -5.939 13.756 1.00 0.00 10 LYS A O 19
ATOM 35584 N N . ARG A 1 14 ? 0.779 -8.044 13.410 1.00 0.00 11 ARG A N 19
ATOM 35585 C CA . ARG A 1 14 ? 1.273 -8.288 14.782 1.00 0.00 11 ARG A CA 19
ATOM 35586 C C . ARG A 1 14 ? 2.550 -7.464 15.111 1.00 0.00 11 ARG A C 19
ATOM 35587 O O . ARG A 1 14 ? 2.655 -6.913 16.210 1.00 0.00 11 ARG A O 19
ATOM 35608 N N . LEU A 1 15 ? 3.542 -7.414 14.194 1.00 0.00 12 LEU A N 19
ATOM 35609 C CA . LEU A 1 15 ? 4.771 -6.592 14.409 1.00 0.00 12 LEU A CA 19
ATOM 35610 C C . LEU A 1 15 ? 4.461 -5.069 14.326 1.00 0.00 12 LEU A C 19
ATOM 35611 O O . LEU A 1 15 ? 4.966 -4.286 15.142 1.00 0.00 12 LEU A O 19
ATOM 35627 N N . SER A 1 16 ? 3.689 -4.661 13.289 1.00 0.00 13 SER A N 19
ATOM 35628 C CA . SER A 1 16 ? 2.997 -3.329 13.270 1.00 0.00 13 SER A CA 19
ATOM 35629 C C . SER A 1 16 ? 2.303 -3.030 14.626 1.00 0.00 13 SER A C 19
ATOM 35630 O O . SER A 1 16 ? 2.483 -1.970 15.197 1.00 0.00 13 SER A O 19
ATOM 35638 N N . ASP A 1 17 ? 1.612 -4.072 15.122 1.00 0.00 14 ASP A N 19
ATOM 35639 C CA . ASP A 1 17 ? 0.860 -3.981 16.409 1.00 0.00 14 ASP A CA 19
ATOM 35640 C C . ASP A 1 17 ? 1.852 -3.681 17.571 1.00 0.00 14 ASP A C 19
ATOM 35641 O O . ASP A 1 17 ? 1.572 -2.861 18.441 1.00 0.00 14 ASP A O 19
ATOM 35650 N N . ARG A 1 18 ? 3.044 -4.306 17.480 1.00 0.00 15 ARG A N 19
ATOM 35651 C CA . ARG A 1 18 ? 4.133 -4.141 18.464 1.00 0.00 15 ARG A CA 19
ATOM 35652 C C . ARG A 1 18 ? 4.737 -2.706 18.470 1.00 0.00 15 ARG A C 19
ATOM 35653 O O . ARG A 1 18 ? 4.783 -2.077 19.532 1.00 0.00 15 ARG A O 19
ATOM 35674 N N . LEU A 1 19 ? 5.250 -2.190 17.327 1.00 0.00 16 LEU A N 19
ATOM 35675 C CA . LEU A 1 19 ? 5.916 -0.859 17.270 1.00 0.00 16 LEU A CA 19
ATOM 35676 C C . LEU A 1 19 ? 4.869 0.278 17.431 1.00 0.00 16 LEU A C 19
ATOM 35677 O O . LEU A 1 19 ? 5.142 1.295 18.058 1.00 0.00 16 LEU A O 19
ATOM 35693 N N . ASP A 1 20 ? 3.714 0.093 16.769 1.00 0.00 17 ASP A N 19
ATOM 35694 C CA . ASP A 1 20 ? 2.516 0.965 16.982 1.00 0.00 17 ASP A CA 19
ATOM 35695 C C . ASP A 1 20 ? 2.172 1.054 18.494 1.00 0.00 17 ASP A C 19
ATOM 35696 O O . ASP A 1 20 ? 1.799 2.118 18.985 1.00 0.00 17 ASP A O 19
ATOM 35705 N N . ALA A 1 21 ? 2.356 -0.072 19.210 1.00 0.00 18 ALA A N 19
ATOM 35706 C CA . ALA A 1 21 ? 2.236 -0.130 20.679 1.00 0.00 18 ALA A CA 19
ATOM 35707 C C . ALA A 1 21 ? 3.410 0.606 21.379 1.00 0.00 18 ALA A C 19
ATOM 35708 O O . ALA A 1 21 ? 3.219 1.146 22.464 1.00 0.00 18 ALA A O 19
ATOM 35715 N N . ILE A 1 22 ? 4.620 0.597 20.765 1.00 0.00 19 ILE A N 19
ATOM 35716 C CA . ILE A 1 22 ? 5.823 1.298 21.310 1.00 0.00 19 ILE A CA 19
ATOM 35717 C C . ILE A 1 22 ? 5.713 2.842 21.157 1.00 0.00 19 ILE A C 19
ATOM 35718 O O . ILE A 1 22 ? 6.005 3.553 22.113 1.00 0.00 19 ILE A O 19
ATOM 35734 N N . ARG A 1 23 ? 5.351 3.380 19.971 1.00 0.00 20 ARG A N 19
ATOM 35735 C CA . ARG A 1 23 ? 5.022 4.818 19.801 1.00 0.00 20 ARG A CA 19
ATOM 35736 C C . ARG A 1 23 ? 3.748 5.230 20.568 1.00 0.00 20 ARG A C 19
ATOM 35737 O O . ARG A 1 23 ? 3.597 6.387 20.901 1.00 0.00 20 ARG A O 19
ATOM 35758 N N . HIS A 1 24 ? 2.838 4.269 20.782 1.00 0.00 21 HIS A N 19
ATOM 35759 C CA . HIS A 1 24 ? 1.665 4.450 21.684 1.00 0.00 21 HIS A CA 19
ATOM 35760 C C . HIS A 1 24 ? 2.174 4.624 23.132 1.00 0.00 21 HIS A C 19
ATOM 35761 O O . HIS A 1 24 ? 1.734 5.496 23.884 1.00 0.00 21 HIS A O 19
ATOM 35776 N N . GLN A 1 25 ? 3.162 3.795 23.439 1.00 0.00 22 GLN A N 19
ATOM 35777 C CA . GLN A 1 25 ? 3.823 3.741 24.744 1.00 0.00 22 GLN A CA 19
ATOM 35778 C C . GLN A 1 25 ? 4.621 5.017 25.032 1.00 0.00 22 GLN A C 19
ATOM 35779 O O . GLN A 1 25 ? 4.522 5.545 26.118 1.00 0.00 22 GLN A O 19
ATOM 35793 N N . GLN A 1 26 ? 5.372 5.527 24.043 1.00 0.00 23 GLN A N 19
ATOM 35794 C CA . GLN A 1 26 ? 6.224 6.734 24.207 1.00 0.00 23 GLN A CA 19
ATOM 35795 C C . GLN A 1 26 ? 5.398 8.016 23.908 1.00 0.00 23 GLN A C 19
ATOM 35796 O O . GLN A 1 26 ? 5.857 9.136 24.092 1.00 0.00 23 GLN A O 19
ATOM 35810 N N . ALA A 1 27 ? 4.239 7.799 23.279 1.00 0.00 24 ALA A N 19
ATOM 35811 C CA . ALA A 1 27 ? 3.119 8.777 23.319 1.00 0.00 24 ALA A CA 19
ATOM 35812 C C . ALA A 1 27 ? 2.641 8.972 24.777 1.00 0.00 24 ALA A C 19
ATOM 35813 O O . ALA A 1 27 ? 2.337 10.087 25.201 1.00 0.00 24 ALA A O 19
ATOM 35820 N N . ASP A 1 28 ? 2.573 7.851 25.511 1.00 0.00 25 ASP A N 19
ATOM 35821 C CA . ASP A 1 28 ? 2.210 7.884 26.952 1.00 0.00 25 ASP A CA 19
ATOM 35822 C C . ASP A 1 28 ? 3.442 8.138 27.869 1.00 0.00 25 ASP A C 19
ATOM 35823 O O . ASP A 1 28 ? 3.277 8.500 29.035 1.00 0.00 25 ASP A O 19
ATOM 35832 N N . LEU A 1 29 ? 4.666 7.942 27.334 1.00 0.00 26 LEU A N 19
ATOM 35833 C CA . LEU A 1 29 ? 5.928 8.129 28.127 1.00 0.00 26 LEU A CA 19
ATOM 35834 C C . LEU A 1 29 ? 6.802 9.259 27.571 1.00 0.00 26 LEU A C 19
ATOM 35835 O O . LEU A 1 29 ? 6.607 9.725 26.462 1.00 0.00 26 LEU A O 19
ATOM 35851 N N . SER A 1 30 ? 7.740 9.721 28.403 1.00 0.00 27 SER A N 19
ATOM 35852 C CA . SER A 1 30 ? 8.755 10.698 27.993 1.00 0.00 27 SER A CA 19
ATOM 35853 C C . SER A 1 30 ? 10.127 10.296 28.549 1.00 0.00 27 SER A C 19
ATOM 35854 O O . SER A 1 30 ? 10.222 9.588 29.561 1.00 0.00 27 SER A O 19
ATOM 35862 N N . LEU A 1 31 ? 11.186 10.763 27.871 1.00 0.00 28 LEU A N 19
ATOM 35863 C CA . LEU A 1 31 ? 12.580 10.463 28.226 1.00 0.00 28 LEU A CA 19
ATOM 35864 C C . LEU A 1 31 ? 12.986 11.082 29.583 1.00 0.00 28 LEU A C 19
ATOM 35865 O O . LEU A 1 31 ? 13.742 10.465 30.343 1.00 0.00 28 LEU A O 19
ATOM 35881 N N . VAL A 1 32 ? 12.443 12.283 29.885 1.00 0.00 29 VAL A N 19
ATOM 35882 C CA . VAL A 1 32 ? 12.798 13.061 31.104 1.00 0.00 29 VAL A CA 19
ATOM 35883 C C . VAL A 1 32 ? 12.220 12.394 32.376 1.00 0.00 29 VAL A C 19
ATOM 35884 O O . VAL A 1 32 ? 12.825 12.446 33.453 1.00 0.00 29 VAL A O 19
ATOM 35897 N N . GLU A 1 33 ? 11.069 11.729 32.219 1.00 0.00 30 GLU A N 19
ATOM 35898 C CA . GLU A 1 33 ? 10.326 11.144 33.363 1.00 0.00 30 GLU A CA 19
ATOM 35899 C C . GLU A 1 33 ? 10.535 9.624 33.476 1.00 0.00 30 GLU A C 19
ATOM 35900 O O . GLU A 1 33 ? 10.198 9.025 34.506 1.00 0.00 30 GLU A O 19
ATOM 35912 N N . ALA A 1 34 ? 11.086 9.007 32.419 1.00 0.00 31 ALA A N 19
ATOM 35913 C CA . ALA A 1 34 ? 11.454 7.580 32.429 1.00 0.00 31 ALA A CA 19
ATOM 35914 C C . ALA A 1 34 ? 12.763 7.371 31.657 1.00 0.00 31 ALA A C 19
ATOM 35915 O O . ALA A 1 34 ? 12.723 6.979 30.502 1.00 0.00 31 ALA A O 19
ATOM 35922 N N . ALA A 1 35 ? 13.926 7.707 32.276 1.00 0.00 32 ALA A N 19
ATOM 35923 C CA . ALA A 1 35 ? 15.261 7.564 31.647 1.00 0.00 32 ALA A CA 19
ATOM 35924 C C . ALA A 1 35 ? 15.550 6.145 31.081 1.00 0.00 32 ALA A C 19
ATOM 35925 O O . ALA A 1 35 ? 15.343 5.920 29.882 1.00 0.00 32 ALA A O 19
ATOM 35932 N N . ASP A 1 36 ? 16.045 5.203 31.926 1.00 0.00 33 ASP A N 19
ATOM 35933 C CA . ASP A 1 36 ? 16.377 3.814 31.507 1.00 0.00 33 ASP A CA 19
ATOM 35934 C C . ASP A 1 36 ? 15.207 3.090 30.821 1.00 0.00 33 ASP A C 19
ATOM 35935 O O . ASP A 1 36 ? 15.425 2.329 29.893 1.00 0.00 33 ASP A O 19
ATOM 35944 N N . LYS A 1 37 ? 13.984 3.342 31.298 1.00 0.00 34 LYS A N 19
ATOM 35945 C CA . LYS A 1 37 ? 12.772 2.698 30.755 1.00 0.00 34 LYS A CA 19
ATOM 35946 C C . LYS A 1 37 ? 12.649 3.035 29.240 1.00 0.00 34 LYS A C 19
ATOM 35947 O O . LYS A 1 37 ? 12.649 2.134 28.410 1.00 0.00 34 LYS A O 19
ATOM 35966 N N . TYR A 1 38 ? 12.575 4.340 28.933 1.00 0.00 35 TYR A N 19
ATOM 35967 C CA . TYR A 1 38 ? 12.566 4.872 27.544 1.00 0.00 35 TYR A CA 19
ATOM 35968 C C . TYR A 1 38 ? 13.805 4.393 26.751 1.00 0.00 35 TYR A C 19
ATOM 35969 O O . TYR A 1 38 ? 13.710 4.112 25.550 1.00 0.00 35 TYR A O 19
ATOM 35987 N N . ALA A 1 39 ? 14.939 4.305 27.462 1.00 0.00 36 ALA A N 19
ATOM 35988 C CA . ALA A 1 39 ? 16.211 3.867 26.870 1.00 0.00 36 ALA A CA 19
ATOM 35989 C C . ALA A 1 39 ? 16.093 2.433 26.325 1.00 0.00 36 ALA A C 19
ATOM 35990 O O . ALA A 1 39 ? 16.459 2.177 25.177 1.00 0.00 36 ALA A O 19
ATOM 35997 N N . GLU A 1 40 ? 15.658 1.480 27.167 1.00 0.00 37 GLU A N 19
ATOM 35998 C CA . GLU A 1 40 ? 15.179 0.150 26.756 1.00 0.00 37 GLU A CA 19
ATOM 35999 C C . GLU A 1 40 ? 14.219 0.211 25.565 1.00 0.00 37 GLU A C 19
ATOM 36000 O O . GLU A 1 40 ? 14.447 -0.467 24.602 1.00 0.00 37 GLU A O 19
ATOM 36012 N N . LEU A 1 41 ? 13.175 1.053 25.635 1.00 0.00 38 LEU A N 19
ATOM 36013 C CA . LEU A 1 41 ? 12.158 1.142 24.539 1.00 0.00 38 LEU A CA 19
ATOM 36014 C C . LEU A 1 41 ? 12.822 1.504 23.189 1.00 0.00 38 LEU A C 19
ATOM 36015 O O . LEU A 1 41 ? 12.317 1.152 22.120 1.00 0.00 38 LEU A O 19
ATOM 36031 N N . GLU A 1 42 ? 13.964 2.197 23.299 1.00 0.00 39 GLU A N 19
ATOM 36032 C CA . GLU A 1 42 ? 14.838 2.523 22.165 1.00 0.00 39 GLU A CA 19
ATOM 36033 C C . GLU A 1 42 ? 15.602 1.283 21.663 1.00 0.00 39 GLU A C 19
ATOM 36034 O O . GLU A 1 42 ? 15.656 1.069 20.463 1.00 0.00 39 GLU A O 19
ATOM 36046 N N . LYS A 1 43 ? 16.254 0.541 22.572 1.00 0.00 40 LYS A N 19
ATOM 36047 C CA . LYS A 1 43 ? 16.929 -0.754 22.248 1.00 0.00 40 LYS A CA 19
ATOM 36048 C C . LYS A 1 43 ? 15.961 -1.792 21.598 1.00 0.00 40 LYS A C 19
ATOM 36049 O O . LYS A 1 43 ? 16.276 -2.406 20.575 1.00 0.00 40 LYS A O 19
ATOM 36068 N N . GLU A 1 44 ? 14.823 -1.974 22.281 1.00 0.00 41 GLU A N 19
ATOM 36069 C CA . GLU A 1 44 ? 13.730 -2.878 21.855 1.00 0.00 41 GLU A CA 19
ATOM 36070 C C . GLU A 1 44 ? 13.274 -2.510 20.440 1.00 0.00 41 GLU A C 19
ATOM 36071 O O . GLU A 1 44 ? 13.216 -3.366 19.554 1.00 0.00 41 GLU A O 19
ATOM 36083 N N . LYS A 1 45 ? 12.979 -1.210 20.267 1.00 0.00 42 LYS A N 19
ATOM 36084 C CA . LYS A 1 45 ? 12.670 -0.620 18.959 1.00 0.00 42 LYS A CA 19
ATOM 36085 C C . LYS A 1 45 ? 13.793 -0.914 17.938 1.00 0.00 42 LYS A C 19
ATOM 36086 O O . LYS A 1 45 ? 13.515 -1.415 16.860 1.00 0.00 42 LYS A O 19
ATOM 36105 N N . ALA A 1 46 ? 15.052 -0.621 18.326 1.00 0.00 43 ALA A N 19
ATOM 36106 C CA . ALA A 1 46 ? 16.230 -0.705 17.440 1.00 0.00 43 ALA A CA 19
ATOM 36107 C C . ALA A 1 46 ? 16.415 -2.109 16.869 1.00 0.00 43 ALA A C 19
ATOM 36108 O O . ALA A 1 46 ? 16.563 -2.261 15.654 1.00 0.00 43 ALA A O 19
ATOM 36115 N N . THR A 1 47 ? 16.462 -3.136 17.733 1.00 0.00 44 THR A N 19
ATOM 36116 C CA . THR A 1 47 ? 16.483 -4.567 17.419 1.00 0.00 44 THR A CA 19
ATOM 36117 C C . THR A 1 47 ? 15.302 -4.977 16.542 1.00 0.00 44 THR A C 19
ATOM 36118 O O . THR A 1 47 ? 15.485 -5.738 15.603 1.00 0.00 44 THR A O 19
ATOM 36129 N N . LEU A 1 48 ? 14.101 -4.491 16.923 1.00 0.00 45 LEU A N 19
ATOM 36130 C CA . LEU A 1 48 ? 12.888 -4.745 16.110 1.00 0.00 45 LEU A CA 19
ATOM 36131 C C . LEU A 1 48 ? 13.149 -4.353 14.657 1.00 0.00 45 LEU A C 19
ATOM 36132 O O . LEU A 1 48 ? 13.052 -5.204 13.785 1.00 0.00 45 LEU A O 19
ATOM 36148 N N . GLU A 1 49 ? 13.499 -3.077 14.429 1.00 0.00 46 GLU A N 19
ATOM 36149 C CA . GLU A 1 49 ? 13.897 -2.555 13.114 1.00 0.00 46 GLU A CA 19
ATOM 36150 C C . GLU A 1 49 ? 14.977 -3.474 12.458 1.00 0.00 46 GLU A C 19
ATOM 36151 O O . GLU A 1 49 ? 14.698 -4.124 11.467 1.00 0.00 46 GLU A O 19
ATOM 36163 N N . ALA A 1 50 ? 16.187 -3.491 13.049 1.00 0.00 47 ALA A N 19
ATOM 36164 C CA . ALA A 1 50 ? 17.372 -4.306 12.665 1.00 0.00 47 ALA A CA 19
ATOM 36165 C C . ALA A 1 50 ? 17.011 -5.731 12.151 1.00 0.00 47 ALA A C 19
ATOM 36166 O O . ALA A 1 50 ? 17.342 -6.073 11.011 1.00 0.00 47 ALA A O 19
ATOM 36173 N N . GLU A 1 51 ? 16.362 -6.555 12.999 1.00 0.00 48 GLU A N 19
ATOM 36174 C CA . GLU A 1 51 ? 15.718 -7.856 12.715 1.00 0.00 48 GLU A CA 19
ATOM 36175 C C . GLU A 1 51 ? 14.801 -7.803 11.476 1.00 0.00 48 GLU A C 19
ATOM 36176 O O . GLU A 1 51 ? 15.102 -8.408 10.460 1.00 0.00 48 GLU A O 19
ATOM 36188 N N . ILE A 1 52 ? 13.708 -7.026 11.608 1.00 0.00 49 ILE A N 19
ATOM 36189 C CA . ILE A 1 52 ? 12.662 -6.951 10.541 1.00 0.00 49 ILE A CA 19
ATOM 36190 C C . ILE A 1 52 ? 13.204 -6.277 9.253 1.00 0.00 49 ILE A C 19
ATOM 36191 O O . ILE A 1 52 ? 12.532 -6.275 8.240 1.00 0.00 49 ILE A O 19
ATOM 36207 N N . ALA A 1 53 ? 14.437 -5.741 9.309 1.00 0.00 50 ALA A N 19
ATOM 36208 C CA . ALA A 1 53 ? 15.134 -5.123 8.178 1.00 0.00 50 ALA A CA 19
ATOM 36209 C C . ALA A 1 53 ? 15.964 -6.186 7.440 1.00 0.00 50 ALA A C 19
ATOM 36210 O O . ALA A 1 53 ? 15.933 -6.257 6.218 1.00 0.00 50 ALA A O 19
ATOM 36217 N N . ARG A 1 54 ? 16.752 -6.965 8.207 1.00 0.00 51 ARG A N 19
ATOM 36218 C CA . ARG A 1 54 ? 17.437 -8.187 7.735 1.00 0.00 51 ARG A CA 19
ATOM 36219 C C . ARG A 1 54 ? 16.427 -9.157 7.089 1.00 0.00 51 ARG A C 19
ATOM 36220 O O . ARG A 1 54 ? 16.647 -9.687 5.993 1.00 0.00 51 ARG A O 19
ATOM 36241 N N . LEU A 1 55 ? 15.316 -9.360 7.800 1.00 0.00 52 LEU A N 19
ATOM 36242 C CA . LEU A 1 55 ? 14.149 -10.125 7.368 1.00 0.00 52 LEU A CA 19
ATOM 36243 C C . LEU A 1 55 ? 13.576 -9.541 6.074 1.00 0.00 52 LEU A C 19
ATOM 36244 O O . LEU A 1 55 ? 13.313 -10.290 5.155 1.00 0.00 52 LEU A O 19
ATOM 36260 N N . ARG A 1 56 ? 13.323 -8.213 6.028 1.00 0.00 53 ARG A N 19
ATOM 36261 C CA . ARG A 1 56 ? 12.875 -7.522 4.796 1.00 0.00 53 ARG A CA 19
ATOM 36262 C C . ARG A 1 56 ? 14.005 -7.135 3.826 1.00 0.00 53 ARG A C 19
ATOM 36263 O O . ARG A 1 56 ? 13.746 -6.374 2.899 1.00 0.00 53 ARG A O 19
ATOM 36284 N N . GLU A 1 57 ? 15.247 -7.617 4.009 1.00 0.00 54 GLU A N 19
ATOM 36285 C CA . GLU A 1 57 ? 16.251 -7.586 2.908 1.00 0.00 54 GLU A CA 19
ATOM 36286 C C . GLU A 1 57 ? 16.167 -8.931 2.164 1.00 0.00 54 GLU A C 19
ATOM 36287 O O . GLU A 1 57 ? 16.272 -8.979 0.937 1.00 0.00 54 GLU A O 19
ATOM 36299 N N . VAL A 1 58 ? 15.979 -10.021 2.946 1.00 0.00 55 VAL A N 19
ATOM 36300 C CA . VAL A 1 58 ? 15.462 -11.308 2.413 1.00 0.00 55 VAL A CA 19
ATOM 36301 C C . VAL A 1 58 ? 14.127 -11.054 1.656 1.00 0.00 55 VAL A C 19
ATOM 36302 O O . VAL A 1 58 ? 14.014 -11.327 0.468 1.00 0.00 55 VAL A O 19
ATOM 36315 N N . HIS A 1 59 ? 13.137 -10.514 2.381 1.00 0.00 56 HIS A N 19
ATOM 36316 C CA . HIS A 1 59 ? 11.838 -10.000 1.889 1.00 0.00 56 HIS A CA 19
ATOM 36317 C C . HIS A 1 59 ? 11.938 -8.607 1.204 1.00 0.00 56 HIS A C 19
ATOM 36318 O O . HIS A 1 59 ? 10.954 -7.870 1.149 1.00 0.00 56 HIS A O 19
ATOM 36333 N N . SER A 1 60 ? 13.126 -8.236 0.709 1.00 0.00 57 SER A N 19
ATOM 36334 C CA . SER A 1 60 ? 13.269 -7.202 -0.344 1.00 0.00 57 SER A CA 19
ATOM 36335 C C . SER A 1 60 ? 13.384 -7.945 -1.671 1.00 0.00 57 SER A C 19
ATOM 36336 O O . SER A 1 60 ? 12.738 -7.603 -2.666 1.00 0.00 57 SER A O 19
ATOM 36344 N N . GLN A 1 61 ? 14.200 -9.014 -1.624 1.00 0.00 58 GLN A N 19
ATOM 36345 C CA . GLN A 1 61 ? 14.349 -9.996 -2.708 1.00 0.00 58 GLN A CA 19
ATOM 36346 C C . GLN A 1 61 ? 13.031 -10.806 -2.856 1.00 0.00 58 GLN A C 19
ATOM 36347 O O . GLN A 1 61 ? 12.741 -11.365 -3.918 1.00 0.00 58 GLN A O 19
ATOM 36361 N N . LYS A 1 62 ? 12.250 -10.841 -1.748 1.00 0.00 59 LYS A N 19
ATOM 36362 C CA . LYS A 1 62 ? 10.965 -11.561 -1.628 1.00 0.00 59 LYS A CA 19
ATOM 36363 C C . LYS A 1 62 ? 9.902 -10.618 -0.977 1.00 0.00 59 LYS A C 19
ATOM 36364 O O . LYS A 1 62 ? 9.418 -10.926 0.109 1.00 0.00 59 LYS A O 19
ATOM 36383 N N . LEU A 1 63 ? 9.539 -9.489 -1.661 1.00 0.00 60 LEU A N 19
ATOM 36384 C CA . LEU A 1 63 ? 8.709 -8.367 -1.073 1.00 0.00 60 LEU A CA 19
ATOM 36385 C C . LEU A 1 63 ? 7.406 -8.880 -0.361 1.00 0.00 60 LEU A C 19
ATOM 36386 O O . LEU A 1 63 ? 7.451 -9.225 0.828 1.00 0.00 60 LEU A O 19
ATOM 36402 N N . SER A 1 64 ? 6.265 -8.912 -1.086 1.00 0.00 61 SER A N 19
ATOM 36403 C CA . SER A 1 64 ? 4.948 -9.326 -0.537 1.00 0.00 61 SER A CA 19
ATOM 36404 C C . SER A 1 64 ? 3.935 -9.437 -1.695 1.00 0.00 61 SER A C 19
ATOM 36405 O O . SER A 1 64 ? 4.095 -8.739 -2.701 1.00 0.00 61 SER A O 19
ATOM 36413 N N . LYS A 1 65 ? 2.888 -10.276 -1.493 1.00 0.00 62 LYS A N 19
ATOM 36414 C CA . LYS A 1 65 ? 2.034 -10.908 -2.550 1.00 0.00 62 LYS A CA 19
ATOM 36415 C C . LYS A 1 65 ? 2.020 -10.204 -3.938 1.00 0.00 62 LYS A C 19
ATOM 36416 O O . LYS A 1 65 ? 2.548 -10.765 -4.859 1.00 0.00 62 LYS A O 19
ATOM 36435 N N . GLU A 1 66 ? 1.329 -9.046 -4.044 1.00 0.00 63 GLU A N 19
ATOM 36436 C CA . GLU A 1 66 ? 1.323 -8.198 -5.300 1.00 0.00 63 GLU A CA 19
ATOM 36437 C C . GLU A 1 66 ? 2.646 -8.210 -6.121 1.00 0.00 63 GLU A C 19
ATOM 36438 O O . GLU A 1 66 ? 2.721 -8.802 -7.221 1.00 0.00 63 GLU A O 19
ATOM 36450 N N . ALA A 1 67 ? 3.693 -7.590 -5.564 1.00 0.00 64 ALA A N 19
ATOM 36451 C CA . ALA A 1 67 ? 5.010 -7.516 -6.211 1.00 0.00 64 ALA A CA 19
ATOM 36452 C C . ALA A 1 67 ? 5.653 -8.905 -6.263 1.00 0.00 64 ALA A C 19
ATOM 36453 O O . ALA A 1 67 ? 6.261 -9.276 -7.259 1.00 0.00 64 ALA A O 19
ATOM 36460 N N . GLN A 1 68 ? 5.477 -9.639 -5.148 1.00 0.00 65 GLN A N 19
ATOM 36461 C CA . GLN A 1 68 ? 6.022 -11.012 -5.034 1.00 0.00 65 GLN A CA 19
ATOM 36462 C C . GLN A 1 68 ? 5.387 -11.952 -6.079 1.00 0.00 65 GLN A C 19
ATOM 36463 O O . GLN A 1 68 ? 5.980 -12.994 -6.415 1.00 0.00 65 GLN A O 19
ATOM 36477 N N . LYS A 1 69 ? 4.249 -11.572 -6.695 1.00 0.00 66 LYS A N 19
ATOM 36478 C CA . LYS A 1 69 ? 3.537 -12.293 -7.716 1.00 0.00 66 LYS A CA 19
ATOM 36479 C C . LYS A 1 69 ? 4.144 -11.949 -9.030 1.00 0.00 66 LYS A C 19
ATOM 36480 O O . LYS A 1 69 ? 4.362 -12.845 -9.832 1.00 0.00 66 LYS A O 19
ATOM 36499 N N . LEU A 1 70 ? 4.406 -10.642 -9.279 1.00 0.00 67 LEU A N 19
ATOM 36500 C CA . LEU A 1 70 ? 5.185 -10.202 -10.444 1.00 0.00 67 LEU A CA 19
ATOM 36501 C C . LEU A 1 70 ? 6.542 -10.935 -10.532 1.00 0.00 67 LEU A C 19
ATOM 36502 O O . LEU A 1 70 ? 6.881 -11.519 -11.569 1.00 0.00 67 LEU A O 19
ATOM 36518 N N . MET A 1 71 ? 7.323 -10.848 -9.461 1.00 0.00 68 MET A N 19
ATOM 36519 C CA . MET A 1 71 ? 8.523 -11.676 -9.198 1.00 0.00 68 MET A CA 19
ATOM 36520 C C . MET A 1 71 ? 8.347 -13.206 -9.476 1.00 0.00 68 MET A C 19
ATOM 36521 O O . MET A 1 71 ? 9.316 -13.849 -9.905 1.00 0.00 68 MET A O 19
ATOM 36535 N N . LYS A 1 72 ? 7.150 -13.806 -9.228 1.00 0.00 69 LYS A N 19
ATOM 36536 C CA . LYS A 1 72 ? 6.892 -15.244 -9.638 1.00 0.00 69 LYS A CA 19
ATOM 36537 C C . LYS A 1 72 ? 6.042 -15.400 -10.939 1.00 0.00 69 LYS A C 19
ATOM 36538 O O . LYS A 1 72 ? 5.682 -16.537 -11.292 1.00 0.00 69 LYS A O 19
ATOM 36557 N N . MET A 1 73 ? 5.726 -14.286 -11.646 1.00 0.00 70 MET A N 19
ATOM 36558 C CA . MET A 1 73 ? 4.945 -14.325 -12.923 1.00 0.00 70 MET A CA 19
ATOM 36559 C C . MET A 1 73 ? 5.674 -15.172 -13.984 1.00 0.00 70 MET A C 19
ATOM 36560 O O . MET A 1 73 ? 6.908 -15.252 -13.957 1.00 0.00 70 MET A O 19
ATOM 36574 N N . PRO A 1 74 ? 4.926 -15.841 -14.918 1.00 0.00 71 PRO A N 19
ATOM 36575 C CA . PRO A 1 74 ? 5.552 -16.651 -15.971 1.00 0.00 71 PRO A CA 19
ATOM 36576 C C . PRO A 1 74 ? 6.346 -15.787 -16.978 1.00 0.00 71 PRO A C 19
ATOM 36577 O O . PRO A 1 74 ? 7.578 -15.823 -16.965 1.00 0.00 71 PRO A O 19
ATOM 36588 N N . PHE A 1 75 ? 5.651 -14.988 -17.828 1.00 0.00 72 PHE A N 19
ATOM 36589 C CA . PHE A 1 75 ? 6.303 -14.305 -18.974 1.00 0.00 72 PHE A CA 19
ATOM 36590 C C . PHE A 1 75 ? 6.373 -12.796 -18.622 1.00 0.00 72 PHE A C 19
ATOM 36591 O O . PHE A 1 75 ? 5.382 -12.228 -18.189 1.00 0.00 72 PHE A O 19
ATOM 36608 N N . GLN A 1 76 ? 7.552 -12.167 -18.771 1.00 0.00 73 GLN A N 19
ATOM 36609 C CA . GLN A 1 76 ? 7.778 -10.747 -18.367 1.00 0.00 73 GLN A CA 19
ATOM 36610 C C . GLN A 1 76 ? 8.955 -10.090 -19.119 1.00 0.00 73 GLN A C 19
ATOM 36611 O O . GLN A 1 76 ? 9.705 -10.781 -19.820 1.00 0.00 73 GLN A O 19
ATOM 36625 N N . ARG A 1 77 ? 9.103 -8.748 -18.922 1.00 0.00 74 ARG A N 19
ATOM 36626 C CA . ARG A 1 77 ? 10.230 -7.932 -19.454 1.00 0.00 74 ARG A CA 19
ATOM 36627 C C . ARG A 1 77 ? 10.066 -6.447 -19.030 1.00 0.00 74 ARG A C 19
ATOM 36628 O O . ARG A 1 77 ? 9.169 -6.109 -18.272 1.00 0.00 74 ARG A O 19
ATOM 36649 N N . ALA A 1 78 ? 10.963 -5.588 -19.545 1.00 0.00 75 ALA A N 19
ATOM 36650 C CA . ALA A 1 78 ? 10.827 -4.102 -19.520 1.00 0.00 75 ALA A CA 19
ATOM 36651 C C . ALA A 1 78 ? 10.486 -3.672 -20.949 1.00 0.00 75 ALA A C 19
ATOM 36652 O O . ALA A 1 78 ? 10.939 -4.341 -21.892 1.00 0.00 75 ALA A O 19
ATOM 36659 N N . ILE A 1 79 ? 9.705 -2.587 -21.186 1.00 0.00 76 ILE A N 19
ATOM 36660 C CA . ILE A 1 79 ? 9.109 -2.353 -22.521 1.00 0.00 76 ILE A CA 19
ATOM 36661 C C . ILE A 1 79 ? 9.950 -1.300 -23.284 1.00 0.00 76 ILE A C 19
ATOM 36662 O O . ILE A 1 79 ? 10.084 -0.161 -22.832 1.00 0.00 76 ILE A O 19
ATOM 36678 N N . THR A 1 80 ? 10.525 -1.721 -24.421 1.00 0.00 77 THR A N 19
ATOM 36679 C CA . THR A 1 80 ? 11.325 -0.863 -25.331 1.00 0.00 77 THR A CA 19
ATOM 36680 C C . THR A 1 80 ? 10.471 0.253 -25.977 1.00 0.00 77 THR A C 19
ATOM 36681 O O . THR A 1 80 ? 9.245 0.203 -25.925 1.00 0.00 77 THR A O 19
ATOM 36692 N N . LYS A 1 81 ? 11.123 1.145 -26.762 1.00 0.00 78 LYS A N 19
ATOM 36693 C CA . LYS A 1 81 ? 10.500 2.413 -27.234 1.00 0.00 78 LYS A CA 19
ATOM 36694 C C . LYS A 1 81 ? 9.685 2.184 -28.527 1.00 0.00 78 LYS A C 19
ATOM 36695 O O . LYS A 1 81 ? 8.960 3.064 -29.005 1.00 0.00 78 LYS A O 19
ATOM 36714 N N . LYS A 1 82 ? 9.786 0.948 -28.998 1.00 0.00 79 LYS A N 19
ATOM 36715 C CA . LYS A 1 82 ? 9.169 0.469 -30.230 1.00 0.00 79 LYS A CA 19
ATOM 36716 C C . LYS A 1 82 ? 7.726 0.080 -29.933 1.00 0.00 79 LYS A C 19
ATOM 36717 O O . LYS A 1 82 ? 6.802 0.422 -30.683 1.00 0.00 79 LYS A O 19
ATOM 36736 N N . GLU A 1 83 ? 7.540 -0.615 -28.804 1.00 0.00 80 GLU A N 19
ATOM 36737 C CA . GLU A 1 83 ? 6.235 -1.074 -28.328 1.00 0.00 80 GLU A CA 19
ATOM 36738 C C . GLU A 1 83 ? 5.597 0.057 -27.486 1.00 0.00 80 GLU A C 19
ATOM 36739 O O . GLU A 1 83 ? 4.386 0.156 -27.374 1.00 0.00 80 GLU A O 19
ATOM 36751 N N . GLN A 1 84 ? 6.496 0.845 -26.853 1.00 0.00 81 GLN A N 19
ATOM 36752 C CA . GLN A 1 84 ? 6.092 2.180 -26.345 1.00 0.00 81 GLN A CA 19
ATOM 36753 C C . GLN A 1 84 ? 5.505 3.098 -27.431 1.00 0.00 81 GLN A C 19
ATOM 36754 O O . GLN A 1 84 ? 4.536 3.815 -27.156 1.00 0.00 81 GLN A O 19
ATOM 36768 N N . ALA A 1 85 ? 6.064 3.090 -28.658 1.00 0.00 82 ALA A N 19
ATOM 36769 C CA . ALA A 1 85 ? 5.522 3.944 -29.738 1.00 0.00 82 ALA A CA 19
ATOM 36770 C C . ALA A 1 85 ? 4.162 3.399 -30.236 1.00 0.00 82 ALA A C 19
ATOM 36771 O O . ALA A 1 85 ? 3.283 4.167 -30.649 1.00 0.00 82 ALA A O 19
ATOM 36778 N N . ASP A 1 86 ? 4.004 2.060 -30.188 1.00 0.00 83 ASP A N 19
ATOM 36779 C CA . ASP A 1 86 ? 2.793 1.359 -30.653 1.00 0.00 83 ASP A CA 19
ATOM 36780 C C . ASP A 1 86 ? 2.256 0.451 -29.539 1.00 0.00 83 ASP A C 19
ATOM 36781 O O . ASP A 1 86 ? 2.367 -0.782 -29.607 1.00 0.00 83 ASP A O 19
ATOM 36790 N N . MET A 1 87 ? 1.699 1.094 -28.489 1.00 0.00 84 MET A N 19
ATOM 36791 C CA . MET A 1 87 ? 1.131 0.404 -27.304 1.00 0.00 84 MET A CA 19
ATOM 36792 C C . MET A 1 87 ? -0.109 -0.433 -27.684 1.00 0.00 84 MET A C 19
ATOM 36793 O O . MET A 1 87 ? -0.352 -1.472 -27.087 1.00 0.00 84 MET A O 19
ATOM 36807 N N . GLY A 1 88 ? -0.861 0.051 -28.681 1.00 0.00 85 GLY A N 19
ATOM 36808 C CA . GLY A 1 88 ? -2.102 -0.616 -29.117 1.00 0.00 85 GLY A CA 19
ATOM 36809 C C . GLY A 1 88 ? -1.821 -1.994 -29.704 1.00 0.00 85 GLY A C 19
ATOM 36810 O O . GLY A 1 88 ? -2.381 -2.999 -29.256 1.00 0.00 85 GLY A O 19
ATOM 36814 N N . LYS A 1 89 ? -0.924 -2.007 -30.700 1.00 0.00 86 LYS A N 19
ATOM 36815 C CA . LYS A 1 89 ? -0.389 -3.241 -31.320 1.00 0.00 86 LYS A CA 19
ATOM 36816 C C . LYS A 1 89 ? 0.339 -4.132 -30.281 1.00 0.00 86 LYS A C 19
ATOM 36817 O O . LYS A 1 89 ? 0.205 -5.364 -30.316 1.00 0.00 86 LYS A O 19
ATOM 36836 N N . LEU A 1 90 ? 1.144 -3.469 -29.421 1.00 0.00 87 LEU A N 19
ATOM 36837 C CA . LEU A 1 90 ? 1.902 -4.167 -28.349 1.00 0.00 87 LEU A CA 19
ATOM 36838 C C . LEU A 1 90 ? 0.948 -5.060 -27.512 1.00 0.00 87 LEU A C 19
ATOM 36839 O O . LEU A 1 90 ? 1.105 -6.278 -27.470 1.00 0.00 87 LEU A O 19
ATOM 36855 N N . LYS A 1 91 ? -0.015 -4.408 -26.846 1.00 0.00 88 LYS A N 19
ATOM 36856 C CA . LYS A 1 91 ? -0.999 -5.047 -25.959 1.00 0.00 88 LYS A CA 19
ATOM 36857 C C . LYS A 1 91 ? -1.892 -6.057 -26.714 1.00 0.00 88 LYS A C 19
ATOM 36858 O O . LYS A 1 91 ? -2.303 -7.078 -26.144 1.00 0.00 88 LYS A O 19
ATOM 36877 N N . LYS A 1 92 ? -2.156 -5.772 -28.015 1.00 0.00 89 LYS A N 19
ATOM 36878 C CA . LYS A 1 92 ? -2.915 -6.671 -28.933 1.00 0.00 89 LYS A CA 19
ATOM 36879 C C . LYS A 1 92 ? -2.153 -7.997 -29.241 1.00 0.00 89 LYS A C 19
ATOM 36880 O O . LYS A 1 92 ? -2.723 -8.955 -29.791 1.00 0.00 89 LYS A O 19
ATOM 36899 N N . SER A 1 93 ? -0.891 -8.053 -28.823 1.00 0.00 90 SER A N 19
ATOM 36900 C CA . SER A 1 93 ? 0.002 -9.193 -29.106 1.00 0.00 90 SER A CA 19
ATOM 36901 C C . SER A 1 93 ? 0.202 -10.089 -27.875 1.00 0.00 90 SER A C 19
ATOM 36902 O O . SER A 1 93 ? 0.853 -11.123 -27.972 1.00 0.00 90 SER A O 19
ATOM 36910 N N . VAL A 1 94 ? -0.410 -9.737 -26.733 1.00 0.00 91 VAL A N 19
ATOM 36911 C CA . VAL A 1 94 ? -0.064 -10.381 -25.445 1.00 0.00 91 VAL A CA 19
ATOM 36912 C C . VAL A 1 94 ? -1.197 -11.287 -24.920 1.00 0.00 91 VAL A C 19
ATOM 36913 O O . VAL A 1 94 ? -1.046 -12.509 -24.930 1.00 0.00 91 VAL A O 19
ATOM 36926 N N . ARG A 1 95 ? -2.331 -10.663 -24.508 1.00 0.00 92 ARG A N 19
ATOM 36927 C CA . ARG A 1 95 ? -3.451 -11.319 -23.779 1.00 0.00 92 ARG A CA 19
ATOM 36928 C C . ARG A 1 95 ? -2.985 -11.716 -22.343 1.00 0.00 92 ARG A C 19
ATOM 36929 O O . ARG A 1 95 ? -3.215 -12.830 -21.868 1.00 0.00 92 ARG A O 19
ATOM 36950 N N . GLY A 1 96 ? -2.293 -10.770 -21.676 1.00 0.00 93 GLY A N 19
ATOM 36951 C CA . GLY A 1 96 ? -1.879 -10.918 -20.261 1.00 0.00 93 GLY A CA 19
ATOM 36952 C C . GLY A 1 96 ? -1.080 -9.716 -19.740 1.00 0.00 93 GLY A C 19
ATOM 36953 O O . GLY A 1 96 ? -0.531 -9.748 -18.638 1.00 0.00 93 GLY A O 19
ATOM 36957 N N . LEU A 1 97 ? -1.075 -8.641 -20.545 1.00 0.00 94 LEU A N 19
ATOM 36958 C CA . LEU A 1 97 ? -0.159 -7.509 -20.332 1.00 0.00 94 LEU A CA 19
ATOM 36959 C C . LEU A 1 97 ? -0.553 -6.611 -19.126 1.00 0.00 94 LEU A C 19
ATOM 36960 O O . LEU A 1 97 ? -1.616 -6.000 -19.083 1.00 0.00 94 LEU A O 19
ATOM 36976 N N . VAL A 1 98 ? 0.380 -6.605 -18.170 1.00 0.00 95 VAL A N 19
ATOM 36977 C CA . VAL A 1 98 ? 0.407 -5.755 -16.961 1.00 0.00 95 VAL A CA 19
ATOM 36978 C C . VAL A 1 98 ? 1.577 -4.786 -17.147 1.00 0.00 95 VAL A C 19
ATOM 36979 O O . VAL A 1 98 ? 2.671 -5.262 -17.400 1.00 0.00 95 VAL A O 19
ATOM 36992 N N . VAL A 1 99 ? 1.385 -3.442 -17.030 1.00 0.00 96 VAL A N 19
ATOM 36993 C CA . VAL A 1 99 ? 2.446 -2.452 -17.357 1.00 0.00 96 VAL A CA 19
ATOM 36994 C C . VAL A 1 99 ? 2.591 -1.488 -16.149 1.00 0.00 96 VAL A C 19
ATOM 36995 O O . VAL A 1 99 ? 1.652 -0.760 -15.806 1.00 0.00 96 VAL A O 19
ATOM 37008 N N . VAL A 1 100 ? 3.768 -1.519 -15.498 1.00 0.00 97 VAL A N 19
ATOM 37009 C CA . VAL A 1 100 ? 4.043 -0.728 -14.274 1.00 0.00 97 VAL A CA 19
ATOM 37010 C C . VAL A 1 100 ? 4.958 0.467 -14.622 1.00 0.00 97 VAL A C 19
ATOM 37011 O O . VAL A 1 100 ? 6.056 0.271 -15.151 1.00 0.00 97 VAL A O 19
ATOM 37024 N N . HIS A 1 101 ? 4.501 1.703 -14.325 1.00 0.00 98 HIS A N 19
ATOM 37025 C CA . HIS A 1 101 ? 5.172 2.953 -14.740 1.00 0.00 98 HIS A CA 19
ATOM 37026 C C . HIS A 1 101 ? 6.018 3.493 -13.552 1.00 0.00 98 HIS A C 19
ATOM 37027 O O . HIS A 1 101 ? 5.587 3.369 -12.403 1.00 0.00 98 HIS A O 19
ATOM 37041 N N . PRO A 1 102 ? 7.231 4.091 -13.807 1.00 0.00 99 PRO A N 19
ATOM 37042 C CA . PRO A 1 102 ? 8.134 4.608 -12.741 1.00 0.00 99 PRO A CA 19
ATOM 37043 C C . PRO A 1 102 ? 7.499 5.655 -11.782 1.00 0.00 99 PRO A C 19
ATOM 37044 O O . PRO A 1 102 ? 7.546 5.506 -10.551 1.00 0.00 99 PRO A O 19
ATOM 37055 N N . MET A 1 103 ? 6.913 6.709 -12.374 1.00 0.00 100 MET A N 19
ATOM 37056 C CA . MET A 1 103 ? 6.566 7.946 -11.634 1.00 0.00 100 MET A CA 19
ATOM 37057 C C . MET A 1 103 ? 5.184 7.864 -10.972 1.00 0.00 100 MET A C 19
ATOM 37058 O O . MET A 1 103 ? 4.768 8.806 -10.282 1.00 0.00 100 MET A O 19
ATOM 37072 N N . THR A 1 104 ? 4.488 6.733 -11.174 1.00 0.00 101 THR A N 19
ATOM 37073 C CA . THR A 1 104 ? 3.221 6.439 -10.480 1.00 0.00 101 THR A CA 19
ATOM 37074 C C . THR A 1 104 ? 3.483 6.047 -9.017 1.00 0.00 101 THR A C 19
ATOM 37075 O O . THR A 1 104 ? 4.639 6.018 -8.560 1.00 0.00 101 THR A O 19
ATOM 37086 N N . ALA A 1 105 ? 2.387 5.767 -8.291 1.00 0.00 102 ALA A N 19
ATOM 37087 C CA . ALA A 1 105 ? 2.440 5.255 -6.930 1.00 0.00 102 ALA A CA 19
ATOM 37088 C C . ALA A 1 105 ? 3.252 3.953 -6.885 1.00 0.00 102 ALA A C 19
ATOM 37089 O O . ALA A 1 105 ? 4.333 3.928 -6.300 1.00 0.00 102 ALA A O 19
ATOM 37096 N N . LEU A 1 106 ? 2.689 2.888 -7.500 1.00 0.00 103 LEU A N 19
ATOM 37097 C CA . LEU A 1 106 ? 3.219 1.510 -7.447 1.00 0.00 103 LEU A CA 19
ATOM 37098 C C . LEU A 1 106 ? 4.698 1.437 -7.923 1.00 0.00 103 LEU A C 19
ATOM 37099 O O . LEU A 1 106 ? 5.476 0.662 -7.366 1.00 0.00 103 LEU A O 19
ATOM 37115 N N . GLY A 1 107 ? 5.046 2.151 -9.020 1.00 0.00 104 GLY A N 19
ATOM 37116 C CA . GLY A 1 107 ? 6.447 2.270 -9.458 1.00 0.00 104 GLY A CA 19
ATOM 37117 C C . GLY A 1 107 ? 7.402 2.707 -8.337 1.00 0.00 104 GLY A C 19
ATOM 37118 O O . GLY A 1 107 ? 8.200 1.896 -7.865 1.00 0.00 104 GLY A O 19
ATOM 37122 N N . ARG A 1 108 ? 7.300 3.995 -7.927 1.00 0.00 105 ARG A N 19
ATOM 37123 C CA . ARG A 1 108 ? 8.025 4.569 -6.740 1.00 0.00 105 ARG A CA 19
ATOM 37124 C C . ARG A 1 108 ? 7.989 3.633 -5.490 1.00 0.00 105 ARG A C 19
ATOM 37125 O O . ARG A 1 108 ? 8.941 3.579 -4.700 1.00 0.00 105 ARG A O 19
ATOM 37146 N N . GLU A 1 109 ? 6.830 2.966 -5.343 1.00 0.00 106 GLU A N 19
ATOM 37147 C CA . GLU A 1 109 ? 6.613 1.937 -4.300 1.00 0.00 106 GLU A CA 19
ATOM 37148 C C . GLU A 1 109 ? 7.709 0.842 -4.391 1.00 0.00 106 GLU A C 19
ATOM 37149 O O . GLU A 1 109 ? 8.560 0.750 -3.504 1.00 0.00 106 GLU A O 19
ATOM 37161 N N . MET A 1 110 ? 7.683 0.017 -5.464 1.00 0.00 107 MET A N 19
ATOM 37162 C CA . MET A 1 110 ? 8.649 -1.084 -5.717 1.00 0.00 107 MET A CA 19
ATOM 37163 C C . MET A 1 110 ? 10.042 -0.549 -6.145 1.00 0.00 107 MET A C 19
ATOM 37164 O O . MET A 1 110 ? 10.964 -1.336 -6.347 1.00 0.00 107 MET A O 19
ATOM 37178 N N . GLY A 1 111 ? 10.172 0.786 -6.299 1.00 0.00 108 GLY A N 19
ATOM 37179 C CA . GLY A 1 111 ? 11.446 1.436 -6.644 1.00 0.00 108 GLY A CA 19
ATOM 37180 C C . GLY A 1 111 ? 11.829 1.295 -8.122 1.00 0.00 108 GLY A C 19
ATOM 37181 O O . GLY A 1 111 ? 13.003 1.090 -8.447 1.00 0.00 108 GLY A O 19
ATOM 37185 N N . LEU A 1 112 ? 10.831 1.396 -9.014 1.00 0.00 109 LEU A N 19
ATOM 37186 C CA . LEU A 1 112 ? 11.049 1.350 -10.480 1.00 0.00 109 LEU A CA 19
ATOM 37187 C C . LEU A 1 112 ? 11.268 2.778 -11.016 1.00 0.00 109 LEU A C 19
ATOM 37188 O O . LEU A 1 112 ? 10.527 3.695 -10.650 1.00 0.00 109 LEU A O 19
ATOM 37204 N N . GLU A 1 113 ? 12.287 2.947 -11.881 1.00 0.00 110 GLU A N 19
ATOM 37205 C CA . GLU A 1 113 ? 12.557 4.217 -12.610 1.00 0.00 110 GLU A CA 19
ATOM 37206 C C . GLU A 1 113 ? 12.478 3.988 -14.145 1.00 0.00 110 GLU A C 19
ATOM 37207 O O . GLU A 1 113 ? 12.821 4.869 -14.941 1.00 0.00 110 GLU A O 19
ATOM 37219 N N . GLU A 1 114 ? 11.985 2.794 -14.509 1.00 0.00 111 GLU A N 19
ATOM 37220 C CA . GLU A 1 114 ? 11.722 2.400 -15.923 1.00 0.00 111 GLU A CA 19
ATOM 37221 C C . GLU A 1 114 ? 10.373 1.663 -16.035 1.00 0.00 111 GLU A C 19
ATOM 37222 O O . GLU A 1 114 ? 9.980 0.934 -15.106 1.00 0.00 111 GLU A O 19
ATOM 37234 N N . MET A 1 115 ? 9.633 1.917 -17.142 1.00 0.00 112 MET A N 19
ATOM 37235 C CA . MET A 1 115 ? 8.366 1.223 -17.449 1.00 0.00 112 MET A CA 19
ATOM 37236 C C . MET A 1 115 ? 8.636 -0.261 -17.761 1.00 0.00 112 MET A C 19
ATOM 37237 O O . MET A 1 115 ? 9.309 -0.605 -18.758 1.00 0.00 112 MET A O 19
ATOM 37251 N N . THR A 1 116 ? 8.101 -1.125 -16.905 1.00 0.00 113 THR A N 19
ATOM 37252 C CA . THR A 1 116 ? 8.340 -2.567 -16.964 1.00 0.00 113 THR A CA 19
ATOM 37253 C C . THR A 1 116 ? 6.966 -3.227 -17.289 1.00 0.00 113 THR A C 19
ATOM 37254 O O . THR A 1 116 ? 5.934 -2.554 -17.124 1.00 0.00 113 THR A O 19
ATOM 37265 N N . GLY A 1 117 ? 6.904 -4.495 -17.758 1.00 0.00 114 GLY A N 19
ATOM 37266 C CA . GLY A 1 117 ? 5.605 -5.182 -17.866 1.00 0.00 114 GLY A CA 19
ATOM 37267 C C . GLY A 1 117 ? 5.679 -6.715 -17.809 1.00 0.00 114 GLY A C 19
ATOM 37268 O O . GLY A 1 117 ? 6.542 -7.334 -18.436 1.00 0.00 114 GLY A O 19
ATOM 37272 N N . PHE A 1 118 ? 4.722 -7.315 -17.067 1.00 0.00 115 PHE A N 19
ATOM 37273 C CA . PHE A 1 118 ? 4.626 -8.774 -16.814 1.00 0.00 115 PHE A CA 19
ATOM 37274 C C . PHE A 1 118 ? 3.409 -9.349 -17.576 1.00 0.00 115 PHE A C 19
ATOM 37275 O O . PHE A 1 118 ? 2.595 -8.580 -18.095 1.00 0.00 115 PHE A O 19
ATOM 37292 N N . SER A 1 119 ? 3.261 -10.696 -17.617 1.00 0.00 116 SER A N 19
ATOM 37293 C CA . SER A 1 119 ? 2.198 -11.363 -18.400 1.00 0.00 116 SER A CA 19
ATOM 37294 C C . SER A 1 119 ? 2.079 -12.861 -18.043 1.00 0.00 116 SER A C 19
ATOM 37295 O O . SER A 1 119 ? 3.041 -13.487 -17.589 1.00 0.00 116 SER A O 19
ATOM 37303 N N . LYS A 1 120 ? 0.858 -13.416 -18.215 1.00 0.00 117 LYS A N 19
ATOM 37304 C CA . LYS A 1 120 ? 0.597 -14.865 -18.081 1.00 0.00 117 LYS A CA 19
ATOM 37305 C C . LYS A 1 120 ? 0.870 -15.596 -19.411 1.00 0.00 117 LYS A C 19
ATOM 37306 O O . LYS A 1 120 ? 0.964 -16.824 -19.449 1.00 0.00 117 LYS A O 19
ATOM 37325 N N . THR A 1 121 ? 1.009 -14.813 -20.485 1.00 0.00 118 THR A N 19
ATOM 37326 C CA . THR A 1 121 ? 1.157 -15.301 -21.859 1.00 0.00 118 THR A CA 19
ATOM 37327 C C . THR A 1 121 ? 2.419 -14.692 -22.499 1.00 0.00 118 THR A C 19
ATOM 37328 O O . THR A 1 121 ? 2.941 -13.689 -22.013 1.00 0.00 118 THR A O 19
ATOM 37339 N N . THR A 1 122 ? 2.898 -15.307 -23.588 1.00 0.00 119 THR A N 19
ATOM 37340 C CA . THR A 1 122 ? 4.126 -14.869 -24.279 1.00 0.00 119 THR A CA 19
ATOM 37341 C C . THR A 1 122 ? 3.918 -13.515 -25.007 1.00 0.00 119 THR A C 19
ATOM 37342 O O . THR A 1 122 ? 2.802 -13.196 -25.442 1.00 0.00 119 THR A O 19
ATOM 37353 N N . PHE A 1 123 ? 4.999 -12.724 -25.096 1.00 0.00 120 PHE A N 19
ATOM 37354 C CA . PHE A 1 123 ? 5.025 -11.438 -25.819 1.00 0.00 120 PHE A CA 19
ATOM 37355 C C . PHE A 1 123 ? 6.488 -11.057 -26.122 1.00 0.00 120 PHE A C 19
ATOM 37356 O O . PHE A 1 123 ? 7.327 -11.145 -25.205 1.00 0.00 120 PHE A O 19
ATOM 37374 N N . MET A 1 4 ? -13.226 -8.034 14.177 1.00 0.00 1 MET A N 20
ATOM 37375 C CA . MET A 1 4 ? -12.257 -9.048 13.685 1.00 0.00 1 MET A CA 20
ATOM 37376 C C . MET A 1 4 ? -11.884 -8.758 12.219 1.00 0.00 1 MET A C 20
ATOM 37377 O O . MET A 1 4 ? -10.810 -8.212 11.948 1.00 0.00 1 MET A O 20
ATOM 37391 N N . LYS A 1 5 ? -12.797 -9.095 11.277 1.00 0.00 2 LYS A N 20
ATOM 37392 C CA . LYS A 1 5 ? -12.548 -8.943 9.832 1.00 0.00 2 LYS A CA 20
ATOM 37393 C C . LYS A 1 5 ? -13.060 -7.571 9.379 1.00 0.00 2 LYS A C 20
ATOM 37394 O O . LYS A 1 5 ? -14.244 -7.266 9.535 1.00 0.00 2 LYS A O 20
ATOM 37413 N N . GLU A 1 6 ? -12.161 -6.755 8.806 1.00 0.00 3 GLU A N 20
ATOM 37414 C CA . GLU A 1 6 ? -12.515 -5.466 8.201 1.00 0.00 3 GLU A CA 20
ATOM 37415 C C . GLU A 1 6 ? -11.679 -5.237 6.918 1.00 0.00 3 GLU A C 20
ATOM 37416 O O . GLU A 1 6 ? -12.025 -5.794 5.867 1.00 0.00 3 GLU A O 20
ATOM 37428 N N . VAL A 1 7 ? -10.566 -4.467 6.996 1.00 0.00 4 VAL A N 20
ATOM 37429 C CA . VAL A 1 7 ? -9.707 -4.160 5.833 1.00 0.00 4 VAL A CA 20
ATOM 37430 C C . VAL A 1 7 ? -8.233 -4.290 6.246 1.00 0.00 4 VAL A C 20
ATOM 37431 O O . VAL A 1 7 ? -7.800 -3.594 7.148 1.00 0.00 4 VAL A O 20
ATOM 37444 N N . GLU A 1 8 ? -7.496 -5.189 5.576 1.00 0.00 5 GLU A N 20
ATOM 37445 C CA . GLU A 1 8 ? -6.051 -5.449 5.852 1.00 0.00 5 GLU A CA 20
ATOM 37446 C C . GLU A 1 8 ? -5.195 -4.148 5.782 1.00 0.00 5 GLU A C 20
ATOM 37447 O O . GLU A 1 8 ? -4.240 -3.979 6.539 1.00 0.00 5 GLU A O 20
ATOM 37459 N N . LYS A 1 9 ? -5.507 -3.314 4.786 1.00 0.00 6 LYS A N 20
ATOM 37460 C CA . LYS A 1 9 ? -4.938 -1.939 4.695 1.00 0.00 6 LYS A CA 20
ATOM 37461 C C . LYS A 1 9 ? -5.211 -1.112 5.997 1.00 0.00 6 LYS A C 20
ATOM 37462 O O . LYS A 1 9 ? -4.329 -0.408 6.495 1.00 0.00 6 LYS A O 20
ATOM 37481 N N . ASN A 1 10 ? -6.460 -1.209 6.499 1.00 0.00 7 ASN A N 20
ATOM 37482 C CA . ASN A 1 10 ? -6.821 -0.571 7.804 1.00 0.00 7 ASN A CA 20
ATOM 37483 C C . ASN A 1 10 ? -6.081 -1.232 9.001 1.00 0.00 7 ASN A C 20
ATOM 37484 O O . ASN A 1 10 ? -5.926 -0.599 10.047 1.00 0.00 7 ASN A O 20
ATOM 37495 N N . GLU A 1 11 ? -5.669 -2.506 8.833 1.00 0.00 8 GLU A N 20
ATOM 37496 C CA . GLU A 1 11 ? -4.764 -3.198 9.791 1.00 0.00 8 GLU A CA 20
ATOM 37497 C C . GLU A 1 11 ? -3.344 -2.595 9.762 1.00 0.00 8 GLU A C 20
ATOM 37498 O O . GLU A 1 11 ? -2.750 -2.381 10.830 1.00 0.00 8 GLU A O 20
ATOM 37510 N N . ILE A 1 12 ? -2.766 -2.339 8.563 1.00 0.00 9 ILE A N 20
ATOM 37511 C CA . ILE A 1 12 ? -1.437 -1.695 8.432 1.00 0.00 9 ILE A CA 20
ATOM 37512 C C . ILE A 1 12 ? -1.469 -0.237 8.943 1.00 0.00 9 ILE A C 20
ATOM 37513 O O . ILE A 1 12 ? -0.498 0.246 9.532 1.00 0.00 9 ILE A O 20
ATOM 37529 N N . LYS A 1 13 ? -2.600 0.441 8.718 1.00 0.00 10 LYS A N 20
ATOM 37530 C CA . LYS A 1 13 ? -2.853 1.794 9.249 1.00 0.00 10 LYS A CA 20
ATOM 37531 C C . LYS A 1 13 ? -2.875 1.759 10.791 1.00 0.00 10 LYS A C 20
ATOM 37532 O O . LYS A 1 13 ? -2.327 2.629 11.447 1.00 0.00 10 LYS A O 20
ATOM 37551 N N . ARG A 1 14 ? -3.589 0.753 11.313 1.00 0.00 11 ARG A N 20
ATOM 37552 C CA . ARG A 1 14 ? -3.661 0.450 12.758 1.00 0.00 11 ARG A CA 20
ATOM 37553 C C . ARG A 1 14 ? -2.265 0.351 13.431 1.00 0.00 11 ARG A C 20
ATOM 37554 O O . ARG A 1 14 ? -2.021 1.063 14.410 1.00 0.00 11 ARG A O 20
ATOM 37575 N N . LEU A 1 15 ? -1.361 -0.522 12.924 1.00 0.00 12 LEU A N 20
ATOM 37576 C CA . LEU A 1 15 ? 0.017 -0.664 13.505 1.00 0.00 12 LEU A CA 20
ATOM 37577 C C . LEU A 1 15 ? 0.881 0.607 13.301 1.00 0.00 12 LEU A C 20
ATOM 37578 O O . LEU A 1 15 ? 1.727 0.947 14.148 1.00 0.00 12 LEU A O 20
ATOM 37594 N N . SER A 1 16 ? 0.733 1.247 12.133 1.00 0.00 13 SER A N 20
ATOM 37595 C CA . SER A 1 16 ? 1.324 2.582 11.892 1.00 0.00 13 SER A CA 20
ATOM 37596 C C . SER A 1 16 ? 0.923 3.607 12.998 1.00 0.00 13 SER A C 20
ATOM 37597 O O . SER A 1 16 ? 1.791 4.228 13.611 1.00 0.00 13 SER A O 20
ATOM 37605 N N . ASP A 1 17 ? -0.401 3.773 13.201 1.00 0.00 14 ASP A N 20
ATOM 37606 C CA . ASP A 1 17 ? -0.971 4.649 14.269 1.00 0.00 14 ASP A CA 20
ATOM 37607 C C . ASP A 1 17 ? -0.502 4.226 15.684 1.00 0.00 14 ASP A C 20
ATOM 37608 O O . ASP A 1 17 ? -0.361 5.064 16.579 1.00 0.00 14 ASP A O 20
ATOM 37617 N N . ARG A 1 18 ? -0.329 2.901 15.843 1.00 0.00 15 ARG A N 20
ATOM 37618 C CA . ARG A 1 18 ? 0.269 2.313 17.068 1.00 0.00 15 ARG A CA 20
ATOM 37619 C C . ARG A 1 18 ? 1.610 3.027 17.378 1.00 0.00 15 ARG A C 20
ATOM 37620 O O . ARG A 1 18 ? 1.758 3.669 18.438 1.00 0.00 15 ARG A O 20
ATOM 37641 N N . LEU A 1 19 ? 2.525 2.996 16.391 1.00 0.00 16 LEU A N 20
ATOM 37642 C CA . LEU A 1 19 ? 3.846 3.632 16.536 1.00 0.00 16 LEU A CA 20
ATOM 37643 C C . LEU A 1 19 ? 3.677 5.174 16.637 1.00 0.00 16 LEU A C 20
ATOM 37644 O O . LEU A 1 19 ? 4.366 5.799 17.432 1.00 0.00 16 LEU A O 20
ATOM 37660 N N . ASP A 1 20 ? 2.784 5.774 15.811 1.00 0.00 17 ASP A N 20
ATOM 37661 C CA . ASP A 1 20 ? 2.531 7.240 15.806 1.00 0.00 17 ASP A CA 20
ATOM 37662 C C . ASP A 1 20 ? 2.166 7.785 17.203 1.00 0.00 17 ASP A C 20
ATOM 37663 O O . ASP A 1 20 ? 2.807 8.714 17.700 1.00 0.00 17 ASP A O 20
ATOM 37672 N N . ALA A 1 21 ? 1.077 7.260 17.792 1.00 0.00 18 ALA A N 20
ATOM 37673 C CA . ALA A 1 21 ? 0.709 7.505 19.191 1.00 0.00 18 ALA A CA 20
ATOM 37674 C C . ALA A 1 21 ? 1.881 7.300 20.167 1.00 0.00 18 ALA A C 20
ATOM 37675 O O . ALA A 1 21 ? 2.018 8.085 21.098 1.00 0.00 18 ALA A O 20
ATOM 37682 N N . ILE A 1 22 ? 2.747 6.289 19.910 1.00 0.00 19 ILE A N 20
ATOM 37683 C CA . ILE A 1 22 ? 3.915 6.010 20.783 1.00 0.00 19 ILE A CA 20
ATOM 37684 C C . ILE A 1 22 ? 4.962 7.143 20.663 1.00 0.00 19 ILE A C 20
ATOM 37685 O O . ILE A 1 22 ? 5.440 7.636 21.687 1.00 0.00 19 ILE A O 20
ATOM 37701 N N . ARG A 1 23 ? 5.301 7.576 19.426 1.00 0.00 20 ARG A N 20
ATOM 37702 C CA . ARG A 1 23 ? 6.313 8.619 19.190 1.00 0.00 20 ARG A CA 20
ATOM 37703 C C . ARG A 1 23 ? 5.862 9.999 19.686 1.00 0.00 20 ARG A C 20
ATOM 37704 O O . ARG A 1 23 ? 6.694 10.745 20.204 1.00 0.00 20 ARG A O 20
ATOM 37725 N N . HIS A 1 24 ? 4.561 10.377 19.529 1.00 0.00 21 HIS A N 20
ATOM 37726 C CA . HIS A 1 24 ? 4.028 11.656 20.044 1.00 0.00 21 HIS A CA 20
ATOM 37727 C C . HIS A 1 24 ? 3.952 11.655 21.568 1.00 0.00 21 HIS A C 20
ATOM 37728 O O . HIS A 1 24 ? 4.193 12.671 22.218 1.00 0.00 21 HIS A O 20
ATOM 37743 N N . GLN A 1 25 ? 3.565 10.493 22.103 1.00 0.00 22 GLN A N 20
ATOM 37744 C CA . GLN A 1 25 ? 3.590 10.215 23.544 1.00 0.00 22 GLN A CA 20
ATOM 37745 C C . GLN A 1 25 ? 4.989 10.489 24.098 1.00 0.00 22 GLN A C 20
ATOM 37746 O O . GLN A 1 25 ? 5.129 11.221 25.070 1.00 0.00 22 GLN A O 20
ATOM 37760 N N . GLN A 1 26 ? 6.019 9.995 23.387 1.00 0.00 23 GLN A N 20
ATOM 37761 C CA . GLN A 1 26 ? 7.416 10.179 23.780 1.00 0.00 23 GLN A CA 20
ATOM 37762 C C . GLN A 1 26 ? 7.906 11.593 23.469 1.00 0.00 23 GLN A C 20
ATOM 37763 O O . GLN A 1 26 ? 8.925 11.985 24.001 1.00 0.00 23 GLN A O 20
ATOM 37777 N N . ALA A 1 27 ? 7.245 12.299 22.534 1.00 0.00 24 ALA A N 20
ATOM 37778 C CA . ALA A 1 27 ? 7.525 13.727 22.279 1.00 0.00 24 ALA A CA 20
ATOM 37779 C C . ALA A 1 27 ? 7.180 14.595 23.500 1.00 0.00 24 ALA A C 20
ATOM 37780 O O . ALA A 1 27 ? 8.001 15.418 23.923 1.00 0.00 24 ALA A O 20
ATOM 37787 N N . ASP A 1 28 ? 5.942 14.439 24.040 1.00 0.00 25 ASP A N 20
ATOM 37788 C CA . ASP A 1 28 ? 5.580 15.046 25.346 1.00 0.00 25 ASP A CA 20
ATOM 37789 C C . ASP A 1 28 ? 6.532 14.606 26.463 1.00 0.00 25 ASP A C 20
ATOM 37790 O O . ASP A 1 28 ? 6.744 15.337 27.433 1.00 0.00 25 ASP A O 20
ATOM 37799 N N . LEU A 1 29 ? 7.080 13.394 26.309 1.00 0.00 26 LEU A N 20
ATOM 37800 C CA . LEU A 1 29 ? 8.066 12.869 27.260 1.00 0.00 26 LEU A CA 20
ATOM 37801 C C . LEU A 1 29 ? 9.478 13.346 26.903 1.00 0.00 26 LEU A C 20
ATOM 37802 O O . LEU A 1 29 ? 9.778 13.690 25.758 1.00 0.00 26 LEU A O 20
ATOM 37818 N N . SER A 1 30 ? 10.313 13.427 27.921 1.00 0.00 27 SER A N 20
ATOM 37819 C CA . SER A 1 30 ? 11.737 13.696 27.754 1.00 0.00 27 SER A CA 20
ATOM 37820 C C . SER A 1 30 ? 12.530 12.591 28.442 1.00 0.00 27 SER A C 20
ATOM 37821 O O . SER A 1 30 ? 12.008 11.876 29.290 1.00 0.00 27 SER A O 20
ATOM 37829 N N . LEU A 1 31 ? 13.794 12.460 28.061 1.00 0.00 28 LEU A N 20
ATOM 37830 C CA . LEU A 1 31 ? 14.780 11.635 28.776 1.00 0.00 28 LEU A CA 20
ATOM 37831 C C . LEU A 1 31 ? 15.051 12.262 30.172 1.00 0.00 28 LEU A C 20
ATOM 37832 O O . LEU A 1 31 ? 15.390 11.566 31.133 1.00 0.00 28 LEU A O 20
ATOM 37848 N N . VAL A 1 32 ? 14.856 13.595 30.249 1.00 0.00 29 VAL A N 20
ATOM 37849 C CA . VAL A 1 32 ? 15.118 14.414 31.451 1.00 0.00 29 VAL A CA 20
ATOM 37850 C C . VAL A 1 32 ? 13.992 14.291 32.511 1.00 0.00 29 VAL A C 20
ATOM 37851 O O . VAL A 1 32 ? 14.280 14.085 33.698 1.00 0.00 29 VAL A O 20
ATOM 37864 N N . GLU A 1 33 ? 12.714 14.397 32.076 1.00 0.00 30 GLU A N 20
ATOM 37865 C CA . GLU A 1 33 ? 11.555 14.436 33.029 1.00 0.00 30 GLU A CA 20
ATOM 37866 C C . GLU A 1 33 ? 10.701 13.161 32.972 1.00 0.00 30 GLU A C 20
ATOM 37867 O O . GLU A 1 33 ? 9.767 13.000 33.767 1.00 0.00 30 GLU A O 20
ATOM 37879 N N . ALA A 1 34 ? 11.027 12.255 32.045 1.00 0.00 31 ALA A N 20
ATOM 37880 C CA . ALA A 1 34 ? 10.332 10.970 31.910 1.00 0.00 31 ALA A CA 20
ATOM 37881 C C . ALA A 1 34 ? 11.349 9.889 31.549 1.00 0.00 31 ALA A C 20
ATOM 37882 O O . ALA A 1 34 ? 11.225 9.233 30.525 1.00 0.00 31 ALA A O 20
ATOM 37889 N N . ALA A 1 35 ? 12.367 9.739 32.417 1.00 0.00 32 ALA A N 20
ATOM 37890 C CA . ALA A 1 35 ? 13.536 8.872 32.179 1.00 0.00 32 ALA A CA 20
ATOM 37891 C C . ALA A 1 35 ? 13.130 7.412 31.882 1.00 0.00 32 ALA A C 20
ATOM 37892 O O . ALA A 1 35 ? 13.445 6.886 30.809 1.00 0.00 32 ALA A O 20
ATOM 37899 N N . ASP A 1 36 ? 12.390 6.786 32.819 1.00 0.00 33 ASP A N 20
ATOM 37900 C CA . ASP A 1 36 ? 11.960 5.378 32.708 1.00 0.00 33 ASP A CA 20
ATOM 37901 C C . ASP A 1 36 ? 10.991 5.204 31.534 1.00 0.00 33 ASP A C 20
ATOM 37902 O O . ASP A 1 36 ? 11.223 4.378 30.668 1.00 0.00 33 ASP A O 20
ATOM 37911 N N . LYS A 1 37 ? 9.894 5.990 31.556 1.00 0.00 34 LYS A N 20
ATOM 37912 C CA . LYS A 1 37 ? 8.901 6.063 30.454 1.00 0.00 34 LYS A CA 20
ATOM 37913 C C . LYS A 1 37 ? 9.550 6.134 29.054 1.00 0.00 34 LYS A C 20
ATOM 37914 O O . LYS A 1 37 ? 9.210 5.351 28.177 1.00 0.00 34 LYS A O 20
ATOM 37933 N N . TYR A 1 38 ? 10.520 7.033 28.896 1.00 0.00 35 TYR A N 20
ATOM 37934 C CA . TYR A 1 38 ? 11.183 7.264 27.600 1.00 0.00 35 TYR A CA 20
ATOM 37935 C C . TYR A 1 38 ? 12.017 6.027 27.227 1.00 0.00 35 TYR A C 20
ATOM 37936 O O . TYR A 1 38 ? 11.945 5.563 26.100 1.00 0.00 35 TYR A O 20
ATOM 37954 N N . ALA A 1 39 ? 12.743 5.492 28.228 1.00 0.00 36 ALA A N 20
ATOM 37955 C CA . ALA A 1 39 ? 13.632 4.324 28.056 1.00 0.00 36 ALA A CA 20
ATOM 37956 C C . ALA A 1 39 ? 12.833 3.072 27.638 1.00 0.00 36 ALA A C 20
ATOM 37957 O O . ALA A 1 39 ? 13.216 2.378 26.688 1.00 0.00 36 ALA A O 20
ATOM 37964 N N . GLU A 1 40 ? 11.700 2.811 28.324 1.00 0.00 37 GLU A N 20
ATOM 37965 C CA . GLU A 1 40 ? 10.742 1.754 28.014 1.00 0.00 37 GLU A CA 20
ATOM 37966 C C . GLU A 1 40 ? 10.187 1.916 26.609 1.00 0.00 37 GLU A C 20
ATOM 37967 O O . GLU A 1 40 ? 10.433 1.097 25.780 1.00 0.00 37 GLU A O 20
ATOM 37979 N N . LEU A 1 41 ? 9.402 2.969 26.413 1.00 0.00 38 LEU A N 20
ATOM 37980 C CA . LEU A 1 41 ? 8.741 3.258 25.123 1.00 0.00 38 LEU A CA 20
ATOM 37981 C C . LEU A 1 41 ? 9.716 3.258 23.903 1.00 0.00 38 LEU A C 20
ATOM 37982 O O . LEU A 1 41 ? 9.288 2.991 22.787 1.00 0.00 38 LEU A O 20
ATOM 37998 N N . GLU A 1 42 ? 11.012 3.590 24.131 1.00 0.00 39 GLU A N 20
ATOM 37999 C CA . GLU A 1 42 ? 12.107 3.342 23.150 1.00 0.00 39 GLU A CA 20
ATOM 38000 C C . GLU A 1 42 ? 12.335 1.828 22.899 1.00 0.00 39 GLU A C 20
ATOM 38001 O O . GLU A 1 42 ? 12.547 1.424 21.768 1.00 0.00 39 GLU A O 20
ATOM 38013 N N . LYS A 1 43 ? 12.357 1.041 23.985 1.00 0.00 40 LYS A N 20
ATOM 38014 C CA . LYS A 1 43 ? 12.452 -0.451 23.903 1.00 0.00 40 LYS A CA 20
ATOM 38015 C C . LYS A 1 43 ? 11.210 -1.057 23.189 1.00 0.00 40 LYS A C 20
ATOM 38016 O O . LYS A 1 43 ? 11.350 -1.917 22.330 1.00 0.00 40 LYS A O 20
ATOM 38035 N N . GLU A 1 44 ? 10.010 -0.637 23.633 1.00 0.00 41 GLU A N 20
ATOM 38036 C CA . GLU A 1 44 ? 8.716 -1.013 23.013 1.00 0.00 41 GLU A CA 20
ATOM 38037 C C . GLU A 1 44 ? 8.673 -0.656 21.508 1.00 0.00 41 GLU A C 20
ATOM 38038 O O . GLU A 1 44 ? 8.134 -1.401 20.684 1.00 0.00 41 GLU A O 20
ATOM 38050 N N . LYS A 1 45 ? 9.237 0.519 21.211 1.00 0.00 42 LYS A N 20
ATOM 38051 C CA . LYS A 1 45 ? 9.433 0.998 19.829 1.00 0.00 42 LYS A CA 20
ATOM 38052 C C . LYS A 1 45 ? 10.382 0.018 19.098 1.00 0.00 42 LYS A C 20
ATOM 38053 O O . LYS A 1 45 ? 10.043 -0.508 18.058 1.00 0.00 42 LYS A O 20
ATOM 38072 N N . ALA A 1 46 ? 11.548 -0.222 19.729 1.00 0.00 43 ALA A N 20
ATOM 38073 C CA . ALA A 1 46 ? 12.643 -1.084 19.209 1.00 0.00 43 ALA A CA 20
ATOM 38074 C C . ALA A 1 46 ? 12.185 -2.526 18.879 1.00 0.00 43 ALA A C 20
ATOM 38075 O O . ALA A 1 46 ? 12.657 -3.121 17.899 1.00 0.00 43 ALA A O 20
ATOM 38082 N N . THR A 1 47 ? 11.261 -3.079 19.685 1.00 0.00 44 THR A N 20
ATOM 38083 C CA . THR A 1 47 ? 10.606 -4.381 19.503 1.00 0.00 44 THR A CA 20
ATOM 38084 C C . THR A 1 47 ? 9.590 -4.318 18.365 1.00 0.00 44 THR A C 20
ATOM 38085 O O . THR A 1 47 ? 9.552 -5.217 17.523 1.00 0.00 44 THR A O 20
ATOM 38096 N N . LEU A 1 48 ? 8.728 -3.274 18.417 1.00 0.00 45 LEU A N 20
ATOM 38097 C CA . LEU A 1 48 ? 7.813 -2.995 17.286 1.00 0.00 45 LEU A CA 20
ATOM 38098 C C . LEU A 1 48 ? 8.577 -2.992 15.960 1.00 0.00 45 LEU A C 20
ATOM 38099 O O . LEU A 1 48 ? 8.153 -3.661 15.038 1.00 0.00 45 LEU A O 20
ATOM 38115 N N . GLU A 1 49 ? 9.743 -2.322 15.910 1.00 0.00 46 GLU A N 20
ATOM 38116 C CA . GLU A 1 49 ? 10.617 -2.284 14.734 1.00 0.00 46 GLU A CA 20
ATOM 38117 C C . GLU A 1 49 ? 11.051 -3.711 14.347 1.00 0.00 46 GLU A C 20
ATOM 38118 O O . GLU A 1 49 ? 10.676 -4.183 13.274 1.00 0.00 46 GLU A O 20
ATOM 38130 N N . ALA A 1 50 ? 11.894 -4.359 15.203 1.00 0.00 47 ALA A N 20
ATOM 38131 C CA . ALA A 1 50 ? 12.315 -5.781 15.120 1.00 0.00 47 ALA A CA 20
ATOM 38132 C C . ALA A 1 50 ? 11.260 -6.708 14.490 1.00 0.00 47 ALA A C 20
ATOM 38133 O O . ALA A 1 50 ? 11.537 -7.352 13.478 1.00 0.00 47 ALA A O 20
ATOM 38140 N N . GLU A 1 51 ? 10.042 -6.708 15.055 1.00 0.00 48 GLU A N 20
ATOM 38141 C CA . GLU A 1 51 ? 8.859 -7.460 14.621 1.00 0.00 48 GLU A CA 20
ATOM 38142 C C . GLU A 1 51 ? 8.380 -7.020 13.226 1.00 0.00 48 GLU A C 20
ATOM 38143 O O . GLU A 1 51 ? 8.471 -7.778 12.292 1.00 0.00 48 GLU A O 20
ATOM 38155 N N . ILE A 1 52 ? 7.839 -5.787 13.175 1.00 0.00 49 ILE A N 20
ATOM 38156 C CA . ILE A 1 52 ? 7.174 -5.281 11.933 1.00 0.00 49 ILE A CA 20
ATOM 38157 C C . ILE A 1 52 ? 8.090 -5.446 10.683 1.00 0.00 49 ILE A C 20
ATOM 38158 O O . ILE A 1 52 ? 7.615 -5.881 9.636 1.00 0.00 49 ILE A O 20
ATOM 38174 N N . ALA A 1 53 ? 9.409 -5.166 10.822 1.00 0.00 50 ALA A N 20
ATOM 38175 C CA . ALA A 1 53 ? 10.428 -5.398 9.777 1.00 0.00 50 ALA A CA 20
ATOM 38176 C C . ALA A 1 53 ? 10.717 -6.895 9.515 1.00 0.00 50 ALA A C 20
ATOM 38177 O O . ALA A 1 53 ? 11.000 -7.273 8.381 1.00 0.00 50 ALA A O 20
ATOM 38184 N N . ARG A 1 54 ? 10.712 -7.732 10.574 1.00 0.00 51 ARG A N 20
ATOM 38185 C CA . ARG A 1 54 ? 10.834 -9.209 10.465 1.00 0.00 51 ARG A CA 20
ATOM 38186 C C . ARG A 1 54 ? 9.673 -9.762 9.603 1.00 0.00 51 ARG A C 20
ATOM 38187 O O . ARG A 1 54 ? 9.874 -10.516 8.648 1.00 0.00 51 ARG A O 20
ATOM 38208 N N . LEU A 1 55 ? 8.461 -9.346 9.964 1.00 0.00 52 LEU A N 20
ATOM 38209 C CA . LEU A 1 55 ? 7.242 -9.597 9.196 1.00 0.00 52 LEU A CA 20
ATOM 38210 C C . LEU A 1 55 ? 7.364 -9.037 7.773 1.00 0.00 52 LEU A C 20
ATOM 38211 O O . LEU A 1 55 ? 6.837 -9.634 6.841 1.00 0.00 52 LEU A O 20
ATOM 38227 N N . ARG A 1 56 ? 8.093 -7.906 7.621 1.00 0.00 53 ARG A N 20
ATOM 38228 C CA . ARG A 1 56 ? 8.356 -7.251 6.327 1.00 0.00 53 ARG A CA 20
ATOM 38229 C C . ARG A 1 56 ? 9.618 -7.793 5.612 1.00 0.00 53 ARG A C 20
ATOM 38230 O O . ARG A 1 56 ? 9.931 -7.306 4.538 1.00 0.00 53 ARG A O 20
ATOM 38251 N N . GLU A 1 57 ? 10.365 -8.756 6.202 1.00 0.00 54 GLU A N 20
ATOM 38252 C CA . GLU A 1 57 ? 11.378 -9.544 5.435 1.00 0.00 54 GLU A CA 20
ATOM 38253 C C . GLU A 1 57 ? 10.720 -10.839 4.926 1.00 0.00 54 GLU A C 20
ATOM 38254 O O . GLU A 1 57 ? 11.106 -11.382 3.901 1.00 0.00 54 GLU A O 20
ATOM 38266 N N . VAL A 1 58 ? 9.656 -11.256 5.635 1.00 0.00 55 VAL A N 20
ATOM 38267 C CA . VAL A 1 58 ? 8.727 -12.308 5.163 1.00 0.00 55 VAL A CA 20
ATOM 38268 C C . VAL A 1 58 ? 7.737 -11.649 4.160 1.00 0.00 55 VAL A C 20
ATOM 38269 O O . VAL A 1 58 ? 7.190 -12.298 3.271 1.00 0.00 55 VAL A O 20
ATOM 38282 N N . HIS A 1 59 ? 7.590 -10.313 4.320 1.00 0.00 56 HIS A N 20
ATOM 38283 C CA . HIS A 1 59 ? 6.843 -9.446 3.377 1.00 0.00 56 HIS A CA 20
ATOM 38284 C C . HIS A 1 59 ? 7.829 -8.636 2.505 1.00 0.00 56 HIS A C 20
ATOM 38285 O O . HIS A 1 59 ? 7.474 -7.578 2.002 1.00 0.00 56 HIS A O 20
ATOM 38300 N N . SER A 1 60 ? 9.076 -9.127 2.348 1.00 0.00 57 SER A N 20
ATOM 38301 C CA . SER A 1 60 ? 10.029 -8.604 1.333 1.00 0.00 57 SER A CA 20
ATOM 38302 C C . SER A 1 60 ? 10.281 -9.704 0.312 1.00 0.00 57 SER A C 20
ATOM 38303 O O . SER A 1 60 ? 10.245 -9.472 -0.898 1.00 0.00 57 SER A O 20
ATOM 38311 N N . GLN A 1 61 ? 10.539 -10.914 0.835 1.00 0.00 58 GLN A N 20
ATOM 38312 C CA . GLN A 1 61 ? 10.602 -12.145 0.038 1.00 0.00 58 GLN A CA 20
ATOM 38313 C C . GLN A 1 61 ? 9.214 -12.414 -0.579 1.00 0.00 58 GLN A C 20
ATOM 38314 O O . GLN A 1 61 ? 9.103 -12.947 -1.685 1.00 0.00 58 GLN A O 20
ATOM 38328 N N . LYS A 1 62 ? 8.155 -12.024 0.171 1.00 0.00 59 LYS A N 20
ATOM 38329 C CA . LYS A 1 62 ? 6.759 -12.026 -0.296 1.00 0.00 59 LYS A CA 20
ATOM 38330 C C . LYS A 1 62 ? 6.156 -10.623 -0.087 1.00 0.00 59 LYS A C 20
ATOM 38331 O O . LYS A 1 62 ? 5.388 -10.438 0.856 1.00 0.00 59 LYS A O 20
ATOM 38350 N N . LEU A 1 63 ? 6.526 -9.637 -0.961 1.00 0.00 60 LEU A N 20
ATOM 38351 C CA . LEU A 1 63 ? 6.120 -8.194 -0.813 1.00 0.00 60 LEU A CA 20
ATOM 38352 C C . LEU A 1 63 ? 4.604 -8.081 -0.550 1.00 0.00 60 LEU A C 20
ATOM 38353 O O . LEU A 1 63 ? 4.175 -7.663 0.534 1.00 0.00 60 LEU A O 20
ATOM 38369 N N . SER A 1 64 ? 3.827 -8.500 -1.546 1.00 0.00 61 SER A N 20
ATOM 38370 C CA . SER A 1 64 ? 2.356 -8.536 -1.495 1.00 0.00 61 SER A CA 20
ATOM 38371 C C . SER A 1 64 ? 1.889 -9.596 -2.507 1.00 0.00 61 SER A C 20
ATOM 38372 O O . SER A 1 64 ? 2.721 -10.328 -3.035 1.00 0.00 61 SER A O 20
ATOM 38380 N N . LYS A 1 65 ? 0.574 -9.679 -2.775 1.00 0.00 62 LYS A N 20
ATOM 38381 C CA . LYS A 1 65 ? 0.003 -10.719 -3.664 1.00 0.00 62 LYS A CA 20
ATOM 38382 C C . LYS A 1 65 ? 0.520 -10.557 -5.126 1.00 0.00 62 LYS A C 20
ATOM 38383 O O . LYS A 1 65 ? 1.511 -11.218 -5.517 1.00 0.00 62 LYS A O 20
ATOM 38402 N N . GLU A 1 66 ? -0.178 -9.703 -5.924 1.00 0.00 63 GLU A N 20
ATOM 38403 C CA . GLU A 1 66 ? 0.153 -9.344 -7.318 1.00 0.00 63 GLU A CA 20
ATOM 38404 C C . GLU A 1 66 ? 1.646 -9.028 -7.471 1.00 0.00 63 GLU A C 20
ATOM 38405 O O . GLU A 1 66 ? 2.276 -9.528 -8.380 1.00 0.00 63 GLU A O 20
ATOM 38417 N N . ALA A 1 67 ? 2.188 -8.225 -6.532 1.00 0.00 64 ALA A N 20
ATOM 38418 C CA . ALA A 1 67 ? 3.592 -7.770 -6.557 1.00 0.00 64 ALA A CA 20
ATOM 38419 C C . ALA A 1 67 ? 4.580 -8.962 -6.568 1.00 0.00 64 ALA A C 20
ATOM 38420 O O . ALA A 1 67 ? 5.390 -9.079 -7.480 1.00 0.00 64 ALA A O 20
ATOM 38427 N N . GLN A 1 68 ? 4.551 -9.743 -5.461 1.00 0.00 65 GLN A N 20
ATOM 38428 C CA . GLN A 1 68 ? 5.415 -10.965 -5.365 1.00 0.00 65 GLN A CA 20
ATOM 38429 C C . GLN A 1 68 ? 5.298 -11.832 -6.656 1.00 0.00 65 GLN A C 20
ATOM 38430 O O . GLN A 1 68 ? 6.321 -12.309 -7.170 1.00 0.00 65 GLN A O 20
ATOM 38444 N N . LYS A 1 69 ? 4.076 -12.025 -7.223 1.00 0.00 66 LYS A N 20
ATOM 38445 C CA . LYS A 1 69 ? 3.828 -12.719 -8.494 1.00 0.00 66 LYS A CA 20
ATOM 38446 C C . LYS A 1 69 ? 4.529 -12.061 -9.696 1.00 0.00 66 LYS A C 20
ATOM 38447 O O . LYS A 1 69 ? 5.132 -12.769 -10.504 1.00 0.00 66 LYS A O 20
ATOM 38466 N N . LEU A 1 70 ? 4.399 -10.722 -9.829 1.00 0.00 67 LEU A N 20
ATOM 38467 C CA . LEU A 1 70 ? 5.156 -9.915 -10.815 1.00 0.00 67 LEU A CA 20
ATOM 38468 C C . LEU A 1 70 ? 6.653 -10.301 -10.802 1.00 0.00 67 LEU A C 20
ATOM 38469 O O . LEU A 1 70 ? 7.258 -10.542 -11.850 1.00 0.00 67 LEU A O 20
ATOM 38485 N N . MET A 1 71 ? 7.218 -10.367 -9.594 1.00 0.00 68 MET A N 20
ATOM 38486 C CA . MET A 1 71 ? 8.597 -10.805 -9.329 1.00 0.00 68 MET A CA 20
ATOM 38487 C C . MET A 1 71 ? 8.896 -12.243 -9.802 1.00 0.00 68 MET A C 20
ATOM 38488 O O . MET A 1 71 ? 9.994 -12.489 -10.314 1.00 0.00 68 MET A O 20
ATOM 38502 N N . LYS A 1 72 ? 7.962 -13.203 -9.641 1.00 0.00 69 LYS A N 20
ATOM 38503 C CA . LYS A 1 72 ? 8.157 -14.592 -10.164 1.00 0.00 69 LYS A CA 20
ATOM 38504 C C . LYS A 1 72 ? 7.424 -14.856 -11.510 1.00 0.00 69 LYS A C 20
ATOM 38505 O O . LYS A 1 72 ? 7.159 -16.026 -11.847 1.00 0.00 69 LYS A O 20
ATOM 38524 N N . MET A 1 73 ? 7.109 -13.788 -12.283 1.00 0.00 70 MET A N 20
ATOM 38525 C CA . MET A 1 73 ? 6.461 -13.929 -13.620 1.00 0.00 70 MET A CA 20
ATOM 38526 C C . MET A 1 73 ? 7.332 -14.753 -14.592 1.00 0.00 70 MET A C 20
ATOM 38527 O O . MET A 1 73 ? 8.562 -14.615 -14.579 1.00 0.00 70 MET A O 20
ATOM 38541 N N . PRO A 1 74 ? 6.703 -15.648 -15.423 1.00 0.00 71 PRO A N 20
ATOM 38542 C CA . PRO A 1 74 ? 7.404 -16.350 -16.507 1.00 0.00 71 PRO A CA 20
ATOM 38543 C C . PRO A 1 74 ? 7.860 -15.389 -17.637 1.00 0.00 71 PRO A C 20
ATOM 38544 O O . PRO A 1 74 ? 9.060 -15.179 -17.817 1.00 0.00 71 PRO A O 20
ATOM 38555 N N . PHE A 1 75 ? 6.904 -14.864 -18.435 1.00 0.00 72 PHE A N 20
ATOM 38556 C CA . PHE A 1 75 ? 7.188 -14.031 -19.626 1.00 0.00 72 PHE A CA 20
ATOM 38557 C C . PHE A 1 75 ? 7.093 -12.558 -19.173 1.00 0.00 72 PHE A C 20
ATOM 38558 O O . PHE A 1 75 ? 5.991 -12.143 -18.824 1.00 0.00 72 PHE A O 20
ATOM 38575 N N . GLN A 1 76 ? 8.189 -11.743 -19.146 1.00 0.00 73 GLN A N 20
ATOM 38576 C CA . GLN A 1 76 ? 8.140 -10.402 -18.501 1.00 0.00 73 GLN A CA 20
ATOM 38577 C C . GLN A 1 76 ? 9.361 -9.539 -18.938 1.00 0.00 73 GLN A C 20
ATOM 38578 O O . GLN A 1 76 ? 10.334 -10.068 -19.503 1.00 0.00 73 GLN A O 20
ATOM 38592 N N . ARG A 1 77 ? 9.268 -8.220 -18.625 1.00 0.00 74 ARG A N 20
ATOM 38593 C CA . ARG A 1 77 ? 10.320 -7.206 -18.974 1.00 0.00 74 ARG A CA 20
ATOM 38594 C C . ARG A 1 77 ? 9.968 -5.799 -18.478 1.00 0.00 74 ARG A C 20
ATOM 38595 O O . ARG A 1 77 ? 9.063 -5.628 -17.696 1.00 0.00 74 ARG A O 20
ATOM 38616 N N . ALA A 1 78 ? 10.728 -4.780 -18.911 1.00 0.00 75 ALA A N 20
ATOM 38617 C CA . ALA A 1 78 ? 10.352 -3.369 -18.783 1.00 0.00 75 ALA A CA 20
ATOM 38618 C C . ALA A 1 78 ? 10.309 -2.831 -20.210 1.00 0.00 75 ALA A C 20
ATOM 38619 O O . ALA A 1 78 ? 11.333 -2.897 -20.898 1.00 0.00 75 ALA A O 20
ATOM 38626 N N . ILE A 1 79 ? 9.160 -2.311 -20.681 1.00 0.00 76 ILE A N 20
ATOM 38627 C CA . ILE A 1 79 ? 8.822 -2.177 -22.106 1.00 0.00 76 ILE A CA 20
ATOM 38628 C C . ILE A 1 79 ? 9.662 -1.039 -22.732 1.00 0.00 76 ILE A C 20
ATOM 38629 O O . ILE A 1 79 ? 9.752 0.044 -22.150 1.00 0.00 76 ILE A O 20
ATOM 38645 N N . THR A 1 80 ? 10.270 -1.295 -23.903 1.00 0.00 77 THR A N 20
ATOM 38646 C CA . THR A 1 80 ? 11.094 -0.306 -24.622 1.00 0.00 77 THR A CA 20
ATOM 38647 C C . THR A 1 80 ? 10.211 0.714 -25.357 1.00 0.00 77 THR A C 20
ATOM 38648 O O . THR A 1 80 ? 9.047 0.433 -25.625 1.00 0.00 77 THR A O 20
ATOM 38659 N N . LYS A 1 81 ? 10.794 1.891 -25.673 1.00 0.00 78 LYS A N 20
ATOM 38660 C CA . LYS A 1 81 ? 10.132 2.951 -26.482 1.00 0.00 78 LYS A CA 20
ATOM 38661 C C . LYS A 1 81 ? 9.709 2.432 -27.880 1.00 0.00 78 LYS A C 20
ATOM 38662 O O . LYS A 1 81 ? 8.819 3.002 -28.517 1.00 0.00 78 LYS A O 20
ATOM 38681 N N . LYS A 1 82 ? 10.400 1.374 -28.345 1.00 0.00 79 LYS A N 20
ATOM 38682 C CA . LYS A 1 82 ? 10.069 0.612 -29.563 1.00 0.00 79 LYS A CA 20
ATOM 38683 C C . LYS A 1 82 ? 8.666 -0.018 -29.450 1.00 0.00 79 LYS A C 20
ATOM 38684 O O . LYS A 1 82 ? 7.821 0.141 -30.332 1.00 0.00 79 LYS A O 20
ATOM 38703 N N . GLU A 1 83 ? 8.443 -0.736 -28.338 1.00 0.00 80 GLU A N 20
ATOM 38704 C CA . GLU A 1 83 ? 7.180 -1.433 -28.061 1.00 0.00 80 GLU A CA 20
ATOM 38705 C C . GLU A 1 83 ? 6.161 -0.479 -27.403 1.00 0.00 80 GLU A C 20
ATOM 38706 O O . GLU A 1 83 ? 5.026 -0.869 -27.168 1.00 0.00 80 GLU A O 20
ATOM 38718 N N . GLN A 1 84 ? 6.603 0.744 -27.035 1.00 0.00 81 GLN A N 20
ATOM 38719 C CA . GLN A 1 84 ? 5.695 1.869 -26.724 1.00 0.00 81 GLN A CA 20
ATOM 38720 C C . GLN A 1 84 ? 5.201 2.568 -28.005 1.00 0.00 81 GLN A C 20
ATOM 38721 O O . GLN A 1 84 ? 4.113 3.142 -28.016 1.00 0.00 81 GLN A O 20
ATOM 38735 N N . ALA A 1 85 ? 5.988 2.489 -29.089 1.00 0.00 82 ALA A N 20
ATOM 38736 C CA . ALA A 1 85 ? 5.581 2.880 -30.449 1.00 0.00 82 ALA A CA 20
ATOM 38737 C C . ALA A 1 85 ? 4.601 1.863 -31.028 1.00 0.00 82 ALA A C 20
ATOM 38738 O O . ALA A 1 85 ? 3.609 2.228 -31.667 1.00 0.00 82 ALA A O 20
ATOM 38745 N N . ASP A 1 86 ? 4.899 0.580 -30.788 1.00 0.00 83 ASP A N 20
ATOM 38746 C CA . ASP A 1 86 ? 4.059 -0.553 -31.200 1.00 0.00 83 ASP A CA 20
ATOM 38747 C C . ASP A 1 86 ? 3.265 -1.083 -29.998 1.00 0.00 83 ASP A C 20
ATOM 38748 O O . ASP A 1 86 ? 2.966 -2.281 -29.930 1.00 0.00 83 ASP A O 20
ATOM 38757 N N . MET A 1 87 ? 2.877 -0.152 -29.083 1.00 0.00 84 MET A N 20
ATOM 38758 C CA . MET A 1 87 ? 2.055 -0.468 -27.887 1.00 0.00 84 MET A CA 20
ATOM 38759 C C . MET A 1 87 ? 0.749 -1.148 -28.276 1.00 0.00 84 MET A C 20
ATOM 38760 O O . MET A 1 87 ? 0.314 -2.113 -27.626 1.00 0.00 84 MET A O 20
ATOM 38774 N N . GLY A 1 88 ? 0.144 -0.629 -29.352 1.00 0.00 85 GLY A N 20
ATOM 38775 C CA . GLY A 1 88 ? -1.126 -1.115 -29.825 1.00 0.00 85 GLY A CA 20
ATOM 38776 C C . GLY A 1 88 ? -1.056 -2.569 -30.220 1.00 0.00 85 GLY A C 20
ATOM 38777 O O . GLY A 1 88 ? -1.883 -3.353 -29.770 1.00 0.00 85 GLY A O 20
ATOM 38781 N N . LYS A 1 89 ? -0.046 -2.942 -31.044 1.00 0.00 86 LYS A N 20
ATOM 38782 C CA . LYS A 1 89 ? 0.164 -4.318 -31.502 1.00 0.00 86 LYS A CA 20
ATOM 38783 C C . LYS A 1 89 ? 0.507 -5.215 -30.298 1.00 0.00 86 LYS A C 20
ATOM 38784 O O . LYS A 1 89 ? -0.111 -6.275 -30.132 1.00 0.00 86 LYS A O 20
ATOM 38803 N N . LEU A 1 90 ? 1.547 -4.808 -29.511 1.00 0.00 87 LEU A N 20
ATOM 38804 C CA . LEU A 1 90 ? 1.914 -5.411 -28.219 1.00 0.00 87 LEU A CA 20
ATOM 38805 C C . LEU A 1 90 ? 0.701 -5.855 -27.369 1.00 0.00 87 LEU A C 20
ATOM 38806 O O . LEU A 1 90 ? 0.566 -7.044 -27.049 1.00 0.00 87 LEU A O 20
ATOM 38822 N N . LYS A 1 91 ? -0.216 -4.921 -27.079 1.00 0.00 88 LYS A N 20
ATOM 38823 C CA . LYS A 1 91 ? -1.252 -5.115 -26.035 1.00 0.00 88 LYS A CA 20
ATOM 38824 C C . LYS A 1 91 ? -2.504 -5.799 -26.662 1.00 0.00 88 LYS A C 20
ATOM 38825 O O . LYS A 1 91 ? -3.258 -6.488 -25.962 1.00 0.00 88 LYS A O 20
ATOM 38844 N N . LYS A 1 92 ? -2.691 -5.585 -27.995 1.00 0.00 89 LYS A N 20
ATOM 38845 C CA . LYS A 1 92 ? -3.724 -6.261 -28.859 1.00 0.00 89 LYS A CA 20
ATOM 38846 C C . LYS A 1 92 ? -3.712 -7.812 -28.759 1.00 0.00 89 LYS A C 20
ATOM 38847 O O . LYS A 1 92 ? -4.699 -8.482 -29.104 1.00 0.00 89 LYS A O 20
ATOM 38866 N N . SER A 1 93 ? -2.633 -8.356 -28.214 1.00 0.00 90 SER A N 20
ATOM 38867 C CA . SER A 1 93 ? -2.361 -9.792 -28.297 1.00 0.00 90 SER A CA 20
ATOM 38868 C C . SER A 1 93 ? -2.553 -10.478 -26.941 1.00 0.00 90 SER A C 20
ATOM 38869 O O . SER A 1 93 ? -3.389 -11.377 -26.786 1.00 0.00 90 SER A O 20
ATOM 38877 N N . VAL A 1 94 ? -1.779 -9.991 -25.970 1.00 0.00 91 VAL A N 20
ATOM 38878 C CA . VAL A 1 94 ? -1.569 -10.659 -24.657 1.00 0.00 91 VAL A CA 20
ATOM 38879 C C . VAL A 1 94 ? -2.881 -10.822 -23.829 1.00 0.00 91 VAL A C 20
ATOM 38880 O O . VAL A 1 94 ? -2.901 -11.595 -22.861 1.00 0.00 91 VAL A O 20
ATOM 38893 N N . ARG A 1 95 ? -3.962 -10.110 -24.247 1.00 0.00 92 ARG A N 20
ATOM 38894 C CA . ARG A 1 95 ? -5.245 -9.992 -23.508 1.00 0.00 92 ARG A CA 20
ATOM 38895 C C . ARG A 1 95 ? -5.010 -9.164 -22.227 1.00 0.00 92 ARG A C 20
ATOM 38896 O O . ARG A 1 95 ? -5.332 -7.969 -22.186 1.00 0.00 92 ARG A O 20
ATOM 38917 N N . GLY A 1 96 ? -4.414 -9.802 -21.208 1.00 0.00 93 GLY A N 20
ATOM 38918 C CA . GLY A 1 96 ? -3.933 -9.123 -20.002 1.00 0.00 93 GLY A CA 20
ATOM 38919 C C . GLY A 1 96 ? -2.416 -9.163 -19.971 1.00 0.00 93 GLY A C 20
ATOM 38920 O O . GLY A 1 96 ? -1.821 -10.213 -20.263 1.00 0.00 93 GLY A O 20
ATOM 38924 N N . LEU A 1 97 ? -1.773 -8.056 -19.582 1.00 0.00 94 LEU A N 20
ATOM 38925 C CA . LEU A 1 97 ? -0.333 -7.787 -19.705 1.00 0.00 94 LEU A CA 20
ATOM 38926 C C . LEU A 1 97 ? -0.165 -6.615 -18.720 1.00 0.00 94 LEU A C 20
ATOM 38927 O O . LEU A 1 97 ? -0.941 -5.649 -18.807 1.00 0.00 94 LEU A O 20
ATOM 38943 N N . VAL A 1 98 ? 0.823 -6.618 -17.820 1.00 0.00 95 VAL A N 20
ATOM 38944 C CA . VAL A 1 98 ? 0.766 -5.827 -16.583 1.00 0.00 95 VAL A CA 20
ATOM 38945 C C . VAL A 1 98 ? 1.855 -4.767 -16.696 1.00 0.00 95 VAL A C 20
ATOM 38946 O O . VAL A 1 98 ? 3.013 -5.022 -16.353 1.00 0.00 95 VAL A O 20
ATOM 38959 N N . VAL A 1 99 ? 1.488 -3.648 -17.344 1.00 0.00 96 VAL A N 20
ATOM 38960 C CA . VAL A 1 99 ? 2.349 -2.459 -17.475 1.00 0.00 96 VAL A CA 20
ATOM 38961 C C . VAL A 1 99 ? 2.240 -1.587 -16.189 1.00 0.00 96 VAL A C 20
ATOM 38962 O O . VAL A 1 99 ? 1.130 -1.319 -15.710 1.00 0.00 96 VAL A O 20
ATOM 38975 N N . VAL A 1 100 ? 3.398 -1.149 -15.647 1.00 0.00 97 VAL A N 20
ATOM 38976 C CA . VAL A 1 100 ? 3.503 -0.465 -14.331 1.00 0.00 97 VAL A CA 20
ATOM 38977 C C . VAL A 1 100 ? 4.399 0.782 -14.510 1.00 0.00 97 VAL A C 20
ATOM 38978 O O . VAL A 1 100 ? 5.566 0.645 -14.908 1.00 0.00 97 VAL A O 20
ATOM 38991 N N . HIS A 1 101 ? 3.865 1.992 -14.237 1.00 0.00 98 HIS A N 20
ATOM 38992 C CA . HIS A 1 101 ? 4.568 3.255 -14.522 1.00 0.00 98 HIS A CA 20
ATOM 38993 C C . HIS A 1 101 ? 5.560 3.557 -13.352 1.00 0.00 98 HIS A C 20
ATOM 38994 O O . HIS A 1 101 ? 5.241 3.267 -12.192 1.00 0.00 98 HIS A O 20
ATOM 39008 N N . PRO A 1 102 ? 6.787 4.104 -13.630 1.00 0.00 99 PRO A N 20
ATOM 39009 C CA . PRO A 1 102 ? 7.800 4.385 -12.578 1.00 0.00 99 PRO A CA 20
ATOM 39010 C C . PRO A 1 102 ? 7.385 5.516 -11.605 1.00 0.00 99 PRO A C 20
ATOM 39011 O O . PRO A 1 102 ? 7.491 5.357 -10.392 1.00 0.00 99 PRO A O 20
ATOM 39022 N N . MET A 1 103 ? 6.896 6.643 -12.176 1.00 0.00 100 MET A N 20
ATOM 39023 C CA . MET A 1 103 ? 6.677 7.896 -11.409 1.00 0.00 100 MET A CA 20
ATOM 39024 C C . MET A 1 103 ? 5.365 7.876 -10.616 1.00 0.00 100 MET A C 20
ATOM 39025 O O . MET A 1 103 ? 5.094 8.796 -9.833 1.00 0.00 100 MET A O 20
ATOM 39039 N N . THR A 1 104 ? 4.550 6.838 -10.828 1.00 0.00 101 THR A N 20
ATOM 39040 C CA . THR A 1 104 ? 3.424 6.510 -9.939 1.00 0.00 101 THR A CA 20
ATOM 39041 C C . THR A 1 104 ? 3.973 5.860 -8.659 1.00 0.00 101 THR A C 20
ATOM 39042 O O . THR A 1 104 ? 5.078 5.317 -8.674 1.00 0.00 101 THR A O 20
ATOM 39053 N N . ALA A 1 105 ? 3.169 5.872 -7.591 1.00 0.00 102 ALA A N 20
ATOM 39054 C CA . ALA A 1 105 ? 3.577 5.398 -6.260 1.00 0.00 102 ALA A CA 20
ATOM 39055 C C . ALA A 1 105 ? 4.077 3.942 -6.270 1.00 0.00 102 ALA A C 20
ATOM 39056 O O . ALA A 1 105 ? 5.107 3.653 -5.665 1.00 0.00 102 ALA A O 20
ATOM 39063 N N . LEU A 1 106 ? 3.284 3.039 -6.906 1.00 0.00 103 LEU A N 20
ATOM 39064 C CA . LEU A 1 106 ? 3.546 1.574 -6.888 1.00 0.00 103 LEU A CA 20
ATOM 39065 C C . LEU A 1 106 ? 5.011 1.281 -7.346 1.00 0.00 103 LEU A C 20
ATOM 39066 O O . LEU A 1 106 ? 5.756 0.592 -6.643 1.00 0.00 103 LEU A O 20
ATOM 39082 N N . GLY A 1 107 ? 5.426 1.857 -8.503 1.00 0.00 104 GLY A N 20
ATOM 39083 C CA . GLY A 1 107 ? 6.815 1.739 -8.996 1.00 0.00 104 GLY A CA 20
ATOM 39084 C C . GLY A 1 107 ? 7.832 2.521 -8.168 1.00 0.00 104 GLY A C 20
ATOM 39085 O O . GLY A 1 107 ? 8.909 2.015 -7.857 1.00 0.00 104 GLY A O 20
ATOM 39089 N N . ARG A 1 108 ? 7.466 3.775 -7.864 1.00 0.00 105 ARG A N 20
ATOM 39090 C CA . ARG A 1 108 ? 8.255 4.647 -6.955 1.00 0.00 105 ARG A CA 20
ATOM 39091 C C . ARG A 1 108 ? 8.627 3.919 -5.643 1.00 0.00 105 ARG A C 20
ATOM 39092 O O . ARG A 1 108 ? 9.669 4.214 -5.051 1.00 0.00 105 ARG A O 20
ATOM 39113 N N . GLU A 1 109 ? 7.771 2.972 -5.195 1.00 0.00 106 GLU A N 20
ATOM 39114 C CA . GLU A 1 109 ? 8.000 2.156 -3.998 1.00 0.00 106 GLU A CA 20
ATOM 39115 C C . GLU A 1 109 ? 8.767 0.866 -4.342 1.00 0.00 106 GLU A C 20
ATOM 39116 O O . GLU A 1 109 ? 9.747 0.530 -3.671 1.00 0.00 106 GLU A O 20
ATOM 39128 N N . MET A 1 110 ? 8.316 0.158 -5.410 1.00 0.00 107 MET A N 20
ATOM 39129 C CA . MET A 1 110 ? 8.876 -1.184 -5.765 1.00 0.00 107 MET A CA 20
ATOM 39130 C C . MET A 1 110 ? 10.319 -1.019 -6.323 1.00 0.00 107 MET A C 20
ATOM 39131 O O . MET A 1 110 ? 11.023 -2.007 -6.538 1.00 0.00 107 MET A O 20
ATOM 39145 N N . GLY A 1 111 ? 10.725 0.252 -6.565 1.00 0.00 108 GLY A N 20
ATOM 39146 C CA . GLY A 1 111 ? 12.075 0.606 -7.005 1.00 0.00 108 GLY A CA 20
ATOM 39147 C C . GLY A 1 111 ? 12.136 1.035 -8.464 1.00 0.00 108 GLY A C 20
ATOM 39148 O O . GLY A 1 111 ? 13.159 1.571 -8.901 1.00 0.00 108 GLY A O 20
ATOM 39152 N N . LEU A 1 112 ? 11.036 0.808 -9.213 1.00 0.00 109 LEU A N 20
ATOM 39153 C CA . LEU A 1 112 ? 10.978 0.983 -10.675 1.00 0.00 109 LEU A CA 20
ATOM 39154 C C . LEU A 1 112 ? 11.248 2.451 -11.092 1.00 0.00 109 LEU A C 20
ATOM 39155 O O . LEU A 1 112 ? 10.547 3.377 -10.663 1.00 0.00 109 LEU A O 20
ATOM 39171 N N . GLU A 1 113 ? 12.282 2.617 -11.929 1.00 0.00 110 GLU A N 20
ATOM 39172 C CA . GLU A 1 113 ? 12.748 3.914 -12.485 1.00 0.00 110 GLU A CA 20
ATOM 39173 C C . GLU A 1 113 ? 12.475 3.980 -14.013 1.00 0.00 110 GLU A C 20
ATOM 39174 O O . GLU A 1 113 ? 12.953 4.882 -14.716 1.00 0.00 110 GLU A O 20
ATOM 39186 N N . GLU A 1 114 ? 11.644 3.021 -14.467 1.00 0.00 111 GLU A N 20
ATOM 39187 C CA . GLU A 1 114 ? 11.245 2.912 -15.893 1.00 0.00 111 GLU A CA 20
ATOM 39188 C C . GLU A 1 114 ? 9.951 2.099 -16.042 1.00 0.00 111 GLU A C 20
ATOM 39189 O O . GLU A 1 114 ? 9.596 1.315 -15.143 1.00 0.00 111 GLU A O 20
ATOM 39201 N N . MET A 1 115 ? 9.218 2.335 -17.164 1.00 0.00 112 MET A N 20
ATOM 39202 C CA . MET A 1 115 ? 7.932 1.678 -17.446 1.00 0.00 112 MET A CA 20
ATOM 39203 C C . MET A 1 115 ? 8.135 0.169 -17.658 1.00 0.00 112 MET A C 20
ATOM 39204 O O . MET A 1 115 ? 8.800 -0.265 -18.604 1.00 0.00 112 MET A O 20
ATOM 39218 N N . THR A 1 116 ? 7.543 -0.594 -16.753 1.00 0.00 113 THR A N 20
ATOM 39219 C CA . THR A 1 116 ? 7.737 -2.037 -16.687 1.00 0.00 113 THR A CA 20
ATOM 39220 C C . THR A 1 116 ? 6.517 -2.780 -17.277 1.00 0.00 113 THR A C 20
ATOM 39221 O O . THR A 1 116 ? 5.445 -2.207 -17.353 1.00 0.00 113 THR A O 20
ATOM 39232 N N . GLY A 1 117 ? 6.721 -4.028 -17.767 1.00 0.00 114 GLY A N 20
ATOM 39233 C CA . GLY A 1 117 ? 5.584 -4.939 -18.027 1.00 0.00 114 GLY A CA 20
ATOM 39234 C C . GLY A 1 117 ? 5.769 -6.339 -17.465 1.00 0.00 114 GLY A C 20
ATOM 39235 O O . GLY A 1 117 ? 6.885 -6.753 -17.169 1.00 0.00 114 GLY A O 20
ATOM 39239 N N . PHE A 1 118 ? 4.687 -7.136 -17.399 1.00 0.00 115 PHE A N 20
ATOM 39240 C CA . PHE A 1 118 ? 4.712 -8.472 -16.759 1.00 0.00 115 PHE A CA 20
ATOM 39241 C C . PHE A 1 118 ? 3.575 -9.329 -17.348 1.00 0.00 115 PHE A C 20
ATOM 39242 O O . PHE A 1 118 ? 2.485 -8.790 -17.587 1.00 0.00 115 PHE A O 20
ATOM 39259 N N . SER A 1 119 ? 3.827 -10.641 -17.602 1.00 0.00 116 SER A N 20
ATOM 39260 C CA . SER A 1 119 ? 2.675 -11.564 -17.795 1.00 0.00 116 SER A CA 20
ATOM 39261 C C . SER A 1 119 ? 2.998 -13.065 -17.533 1.00 0.00 116 SER A C 20
ATOM 39262 O O . SER A 1 119 ? 4.165 -13.498 -17.406 1.00 0.00 116 SER A O 20
ATOM 39270 N N . LYS A 1 120 ? 1.901 -13.844 -17.508 1.00 0.00 117 LYS A N 20
ATOM 39271 C CA . LYS A 1 120 ? 1.899 -15.315 -17.423 1.00 0.00 117 LYS A CA 20
ATOM 39272 C C . LYS A 1 120 ? 1.837 -15.916 -18.834 1.00 0.00 117 LYS A C 20
ATOM 39273 O O . LYS A 1 120 ? 2.053 -17.119 -19.032 1.00 0.00 117 LYS A O 20
ATOM 39292 N N . THR A 1 121 ? 1.557 -15.041 -19.806 1.00 0.00 118 THR A N 20
ATOM 39293 C CA . THR A 1 121 ? 1.343 -15.381 -21.205 1.00 0.00 118 THR A CA 20
ATOM 39294 C C . THR A 1 121 ? 2.353 -14.578 -22.039 1.00 0.00 118 THR A C 20
ATOM 39295 O O . THR A 1 121 ? 2.730 -13.467 -21.650 1.00 0.00 118 THR A O 20
ATOM 39306 N N . THR A 1 122 ? 2.797 -15.140 -23.171 1.00 0.00 119 THR A N 20
ATOM 39307 C CA . THR A 1 122 ? 3.905 -14.571 -23.960 1.00 0.00 119 THR A CA 20
ATOM 39308 C C . THR A 1 122 ? 3.535 -13.210 -24.602 1.00 0.00 119 THR A C 20
ATOM 39309 O O . THR A 1 122 ? 2.367 -12.958 -24.932 1.00 0.00 119 THR A O 20
ATOM 39320 N N . PHE A 1 123 ? 4.544 -12.331 -24.720 1.00 0.00 120 PHE A N 20
ATOM 39321 C CA . PHE A 1 123 ? 4.455 -11.075 -25.471 1.00 0.00 120 PHE A CA 20
ATOM 39322 C C . PHE A 1 123 ? 5.843 -10.758 -26.077 1.00 0.00 120 PHE A C 20
ATOM 39323 O O . PHE A 1 123 ? 5.983 -10.784 -27.317 1.00 0.00 120 PHE A O 20
#

InterPro domains:
  IPR021230 Protein of unknown function DUF2810 [PF10928] (67-116)

Radius of gyration: 21.31 Å; Cα contacts (8 Å, |Δi|>4): 103; chains: 1; bounding box: 29×34×63 Å

Sequence (120 aa):
MKEVEKNEIKRLSDRLDAIRHQQADLSLVEAADKYAELEKEKATLEAEIARLREVHSQKLSKEAQKLMKMPFQRAITKKEQADMGKLKKSVRGLVVVHPMTALGREMGLEEMTGFSKTTFMKEVEKNEIKRLSDRLDAIRHQQADLSLVEAADKYAELEKEKATLEAEIARLREVHSQKLSKEAQKLMKMPFQRAITKKEQADMGKLKKSVRGLVVVHPMTALGREMGLEEMTGFSKTTFMKEVEKNEIKRLSDRLDAIRHQQADLSLVEAADKYAELEKEKATLEAEIARLREVHSQKLSKEAQKLMKMPFQRAITKKEQADMGKLKKSVRGLVVVHPMTALGREMGLEEMTGFSKTTFMKEVEKNEIKRLSDRLDAIRHQQADLSLVEAADKYAELEKEKATLEAEIARLREVHSQKLSKEAQKLMKMPFQRAITKKEQADMGKLKKSVRGLVVVHPMTALGREMGLEEMTGFSKTTFMKEVEKNEIKRLSDRLDAIRHQQADLSLVEAADKYAELEKEKATLEAEIARLREVHSQKLSKEAQKLMKMPFQRAITKKEQADMGKLKKSVRGLVVVHPMTALGREMGLEEMTGFSKTTFMKEVEKNEIKRLSDRLDAIRHQQADLSLVEAADKYAELEKEKATLEAEIARLREVHSQKLSKEAQKLMKMPFQRAITKKEQADMGKLKKSVRGLVVVHPMTALGREMGLEEMTGFSKTTFMKEVEKNEIKRLSDRLDAIRHQQADLSLVEAADKYAELEKEKATLEAEIARLREVHSQKLSKEAQKLMKMPFQRAITKKEQADMGKLKKSVRGLVVVHPMTALGREMGLEEMTGFSKTTFMKEVEKNEIKRLSDRLDAIRHQQADLSLVEAADKYAELEKEKATLEAEIARLREVHSQKLSKEAQKLMKMPFQRAITKKEQADMGKLKKSVRGLVVVHPMTALGREMGLEEMTGFSKTTFMKEVEKNEIKRLSDRLDAIRHQQADLSLVEAADKYAELEKEKATLEAEIARLREVHSQKLSKEAQKLMKMPFQRAITKKEQADMGKLKKSVRGLVVVHPMTALGREMGLEEMTGFSKTTFMKEVEKNEIKRLSDRLDAIRHQQADLSLVEAADKYAELEKEKATLEAEIARLREVHSQKLSKEAQKLMKMPFQRAITKKEQADMGKLKKSVRGLVVVHPMTALGREMGLEEMTGFSKTTFMKEVEKNEIKRLSDRLDAIRHQQADLSLVEAADKYAELEKEKATLEAEIARLREVHSQKLSKEAQKLMKMPFQRAITKKEQADMGKLKKSVRGLVVVHPMTALGREMGLEEMTGFSKTTFMKEVEKNEIKRLSDRLDAIRHQQADLSLVEAADKYAELEKEKATLEAEIARLREVHSQKLSKEAQKLMKMPFQRAITKKEQADMGKLKKSVRGLVVVHPMTALGREMGLEEMTGFSKTTFMKEVEKNEIKRLSDRLDAIRHQQADLSLVEAADKYAELEKEKATLEAEIARLREVHSQKLSKEAQKLMKMPFQRAITKKEQADMGKLKKSVRGLVVVHPMTALGREMGLEEMTGFSKTTFMKEVEKNEIKRLSDRLDAIRHQQADLSLVEAADKYAELEKEKATLEAEIARLREVHSQKLSKEAQKLMKMPFQRAITKKEQADMGKLKKSVRGLVVVHPMTALGREMGLEEMTGFSKTTFMKEVEKNEIKRLSDRLDAIRHQQADLSLVEAADKYAELEKEKATLEAEIARLREVHSQKLSKEAQKLMKMPFQRAITKKEQADMGKLKKSVRGLVVVHPMTALGREMGLEEMTGFSKTTFMKEVEKNEIKRLSDRLDAIRHQQADLSLVEAADKYAELEKEKATLEAEIARLREVHSQKLSKEAQKLMKMPFQRAITKKEQADMGKLKKSVRGLVVVHPMTALGREMGLEEMTGFSKTTFMKEVEKNEIKRLSDRLDAIRHQQADLSLVEAADKYAELEKEKATLEAEIARLREVHSQKLSKEAQKLMKMPFQRAITKKEQADMGKLKKSVRGLVVVHPMTALGREMGLEEMTGFSKTTFMKEVEKNEIKRLSDRLDAIRHQQADLSLVEAADKYAELEKEKATLEAEIARLREVHSQKLSKEAQKLMKMPFQRAITKKEQADMGKLKKSVRGLVVVHPMTALGREMGLEEMTGFSKTTFMKEVEKNEIKRLSDRLDAIRHQQADLSLVEAADKYAELEKEKATLEAEIARLREVHSQKLSKEAQKLMKMPFQRAITKKEQADMGKLKKSVRGLVVVHPMTALGREMGLEEMTGFSKTTFMKEVEKNEIKRLSDRLDAIRHQQADLSLVEAADKYAELEKEKATLEAEIARLREVHSQKLSKEAQKLMKMPFQRAITKKEQADMGKLKKSVRGLVVVHPMTALGREMGLEEMTGFSKTTF

Nearest PDB structures (foldseek):
  2lf0-assembly1_A  TM=9.395E-01  e=2.633E-18  Shigella flexneri
  3sja-assembly1_C  TM=7.799E-01  e=5.932E+00  Saccharomyces cerevisiae S288C
  2lf0-assembly1_A  TM=6.770E-01  e=7.837E-17  Shigella flexneri
  2lf0-assembly1_A  TM=9.081E-01  e=8.446E-18  Shigella flexneri
  3b2e-assembly1_F  TM=8.692E-01  e=9.253E+00  Saccharomyces cerevisiae S288C